Protein 8UGQ (pdb70)

Sequence (2349 aa):
RAGSKADRPSLQIQTLQHAGTTMITVPSGGVCDLINTYARGSDEGNRHTSETLTYKIAIDYHFVADAAACRYSNTGTGVMWLVYDTTPGGQAPTPQTIFAYPDTLKAWPATWKVSRELCHRFVVKRRWLFNMETDGRIGSDIPPSNASWKPCKRNIYFHKFTSGLGVRTQWKNVTDGGVGAIQRGALYMVIAPGNGLTFTAHGQTRLYFKSVGNKRAGSKADRPSLQIQTLQHAGTTMITVPSGGVCDLINTYARGSDEGNRHTSETLTYKIAIDYHFVADAAACRYSNTGTGVMWLVYDTTPGGQAPTPQTIFAYPDTLKAWPATWKVSRELCHRFVVKRRWLFNMETDGRIGSDIPPSNASWKPCKRNIYFHKFTSGLGVRTQWKNVTDGGVGAIQRGALYMVIAPGNGLTFTAHGQTRLYFKSVGNAGSKADRPSLQIQTLQHAGTTMITVPSGGVCDLINTYARGSDEGNRHTSETLTYKIAIDYHFVADAAACRYSNTGTGVMWLVYDTTPGGQAPTPQTIFAYPDTLKAWPATWKVSRELCHRFVVKRRWLFNMETDGRIGSDIPPSNASWKPCKRNIYFHKFTSGLGVRTQWKNVTDGGVGAIQRGALYMVIAPGNGLTFTAHGQTRLYFKSVGNRAGSKADRPSLQIQTLQHAGTTMITVPSGGVCDLINTYARGSDEGNRHTSETLTYKIAIDYHFVADAAACRYSNTGTGVMWLVYDTTPGGQAPTPQTIFAYPDTLKAWPATWKVSRELCHRFVVKRRWLFNMETDGRIGSDIPPSNASWKPCKRNIYFHKFTSGLGVRTQWKNVTDGGVGAIQRGALYMVIAPGNGLTFTAHGQTRLYFKSVGNRAGSKADRPSLQIQTLQHAGTTMITVPSGGVCDLINTYARGSDEGNRHTSETLTYKIAIDYHFVADAAACRYSNTGTGVMWLVYDTTPGGQAPTPQTIFAYPDTLKAWPATWKVSRELCHRFVVKRRWLFNMETDGRIGSDIPPSNASWKPCKRNIYFHKFTSGLGVRTQWKNVTDGGVGAIQRGALYMVIAPGNGLTFTAHGQTRLYFKSVGNRAGSKADRPSLQIQTLQHAGTTMITVPSGGVCDLINTYARGSDEGNRHTSETLTYKIAIDYHFVADAAACRYSNTGTGVMWLVYDTTPGGQAPTPQTIFAYPDTLKAWPATWKVSRELCHRFVVKRRWLFNMETDGRIGSDIPPSNASWKPCKRNIYFHKFTSGLGVRTQWKNVTDGGVGAIQRGALYMVIAPGNGLTFTAHGQTRLYFKSVGNRAGSKADRPSLQIQTLQHAGTTMITVPSGGVCDLINTYARGSDEGNRHTSETLTYKIAIDYHFVADAAACRYSNTGTGVMWLVYDTTPGGQAPTPQTIFAYPDTLKAWPATWKVSRELCHRFVVKRRWLFNMETDGRIGSDIPPSNASWKPCKRNIYFHKFTSGLGVRTQWKNVTDGGVGAIQRGALYMVIAPGNGLTFTAHGQTRLYFKSVGNKADRPSLQIQTLQHAGTTMITVPSGGVCDLINTYARGSDEGNRHTSETLTYKIAIDYHFVADAAACRYSNTGTGVMWLVYDTTPGGQAPTPQTIFAYPDTLKAWPATWKVSRELCHRFVVKRRWLFNMETDGRIGSDIPPSNASWKPCKRNIYFHKFTSGLGVRTQWKNVTDGGVGAIQRGALYMVIAPGNGLTFTAHGQTRLYFKSVGNAGSKADRPSLQIQTLQHAGTTMITVPSGGVCDLINTYARGSDEGNRHTSETLTYKIAIDYHFVADAAACRYSNTGTGVMWLVYDTTPGGQAPTPQTIFAYPDTLKAWPATWKVSRELCHRFVVKRRWLFNMETDGRIGSDIPPSNASWKPCKRNIYFHKFTSGLGVRTQWKNVTDGGVGAIQRGALYMVIAPGNGLTFTAHGQTRLYFKSVGNKRAGSKADRPSLQIQTLQHAGTTMITVPSGGVCDLINTYARGSDEGNRHTSETLTYKIAIDYHFVADAAACRYSNTGTGVMWLVYDTTPGGQAPTPQTIFAYPDTLKAWPATWKVSRELCHRFVVKRRWLFNMETDGRIGSDIPPSNASWKPCKRNIYFHKFTSGLGVRTQWKNVTDGGVGAIQRGALYMVIAPGNGLTFTAHGQTRLYFKSVGNAGSKADRPSLQIQTLQHAGTTMITVPSGGVCDLINTYARGSDEGNRHTSETLTYKIAIDYHFVADAAACRYSNTGTGVMWLVYDTTPGGQAPTPQTIFAYPDTLKAWPATWKVSRELCHRFVVKRRWLFNMETDGRIGSDIPPSNASWKPCKRNIYFHKFTSGLGVRTQWKNVTDGGVGAIQRGALYMVIAPGNGLTFTAHGQTRLYFKSVGN

Organism: Maize streak virus genotype A (isolate Nigeria) (NCBI:txid10823)

Foldseek 3Di:
DPFDPPPPDFFQKAKDFADDPRWDWADQQWDKDFPQFAFDDDDSSHFDDQKKKWFKKKDKKKKAFDPVQLQDWDKWKKKKWKKKFFADDDDDDGPCVQWPDDPVCSQADVPTDGDDVCVVTMDTPDMDMDMATHGSDDPPDDDDPPDDDDHPRNMDIDIDMDRNDMWMWGFADDSGRDRVTTGGITMMMMIHITGVIIIIMGDMMMITMHHDDD/DPAPQPDPPDPFAKAKDFADDPRWDWADQQWDKDFPQFAFDDDDRRHADDQKKKWFKKKDKKKKAFDPVQLQDWDKWKKKKWKKKFFADDDDDDGPCVQWPDPPVCSQADVPTDGDDVCVVTMDTPDMDMDMATHGSDDPPDDDDPPDDDDHPRNMDIDIDMDRHDMWMWGFADDSGRDRVTTGGITMMMMIHITGVIIIIMGDMMMIGMHHDDD/DFAPQDPDFFQKAKDFQDDVRWDWADQQWDKDFDPFAFDDDDSRHAHDFKKKWFKKKDKKKKAFDPVLLQDWDKWKKKKWKKKFFAADPDDDGSCVQWVDDPVCSQAPVVTDGDPVCPPTMDTDDMDMDMATHHNDDDPDDDDPVDDDDHPRNMDMDIDMHGHDIWMWGFAPDSGRDSVRTGGITMMMMIHDHRPTIIIMGDMMMIGMHHDDD/DADDPQDPDHFQKAKDFADDPRWDWADQQWDKDFPQFAFDDDDSRHADDQKKKWFKKKDKKKKAFDPVQLQDWDKWKKKKWKKKFFADDDDDDGPCVQWPDPPVCSQADVPTDGDDVCVVTMDTPDMDMDMATHGSDDPPDDDDPPDDDDHPRNMDIDIDMHRHDMWMWGFADDSGRDRVTTGGITMMMMIHITGVIIIIMGDMMMITMHYDDD/DLQDDPVVHFFQKAKDFADDPRWDWADQQWDKDFPQFAFDDDDSRHADDQKKKWFKKKDKKKKAFDPVQLQDWDKWKKKKWKKKFFADDDDDDGPCVQWPDDPVCSQADVPTDGDDVCVVTMDTPDMDMDMATHGSDDPPDDDDPPDDDDHPRNMDIDIDMDRHDMWMWGFADDSGRDRVTTGGITMMMMIHITGVIIIIMGDMMMITMHYDDD/DPQDDDDPDFWQKAKDFADDPRWDWADQQWDKDFPQFAFDDDDSSHADDQKKKWFKKKDKKKKAFDPVQLQDWDKWKKKKWKKKFFADDDDDDGPCVQWPDDPVCSQADVPTDGDDVCVVTMDTPDMDMDMATHGSDDPPDDDDPPDDDDHPRNMDIDIDMDRNDMWMWGFADDSGRDRVGTGGITMMMMIHITGVIIIIMGDMMMITMHHDDD/DQFDPDDPDFFQKAKDFADDPRWDWADQQWDKDFPQFAFDDDDSSHADDQKKKWFKKKDKKKKAFDPVQLQDWDKWKKKKWKKKFFADDDDDDGPCVQWPDPPVCSQADVPTDGDDVCVVTMDTPDMDMDMATHGSDDPPDDDDPPDDDDHPRNMDIDIDMDRHDMWMWGFADDSGRDRVGTGGITMMMMIHITGVIIIIMGDMMMITMHHDDD/DDDPDFFQKAKDFADDPRWDWADQQWDKDFPQFAFDDDDRSHADDQKKKWFKKKDKKKKAFDPVQLQDWDKWKKKKWKKKFFADDDDDDGPCVQWPDDPVCSQADVPTDGDDVCVVTMDTPDMDMDMATHGSDDPPDDDDPPDDDDHPRNMDIDIDMDRHDMWMWGFADDSGRDRVTTGGITMMMMIHITGVIIIIMGDMMMITMHYDDD/DDDDCVPPFFQKDKDFQADPNWAWADQQWDKDFPQFAFDDDDSSHAPAFKKKWFKKKDKKKKAFDPVQLQDWDKWKKKKWKKKFFFDPLDDCRPCNQWVDPPVCSQADVPTDGDCPVVRGMDTPDMDMDMATHGSDDPPDDDDPPDDDDHPRNMDIDIDMDRHDMWMWGFADDRGRDPNTTGGITMMMMIHITGVIIIIMGDMMMIGMHHDDD/DDDWDPPDPDAFQKAKDFADDPRWDWADQQWDKDFPQFAFDDDDSRHADDQKKKWFKKKDKKKKAFDPVQLQDWDKWKKKKWKKKFFADDDDDDGPCVQWPDDPVCSQADVPTDGDDVVVPGMDTPDMDMDMATHGSDDPPDDDDPPDDDDHPRNMDIDIDMDRHDMWMWGFADDSGRDRVTTGGITMMMMIHITGVIIIIMGDMMMITMHYDDD/DLQDPPPDAFQKAKDFADDPRWDWADQQWDKDFPQFAFDDDDSSHADDQKKKWFKKKDKKKKAFDPVQLQDWDKWKKKKWKKKFFADDDDDDGPCVQWPDDPVCSQADVPTDGDDVCVVTMDTPDMDMDMATHGSDDPPDDDDPPDDDDHPRNMDIDIDMDRNDMWMWGFADDSGRDRVTTGGITMMMMIHITGVIIIIMGDMMMITMHHDDD

Nearest PDB structures (foldseek):
  8ugq-assembly1_B  TM=1.001E+00  e=2.129E-41  Maize streak virus - [Nigeria]
  6f2s-assembly1_I  TM=9.005E-01  e=3.142E-13  Ageratum yellow vein virus
  6f2s-assembly1_H  TM=8.695E-01  e=1.418E-12  Ageratum yellow vein virus
  6ek5-assembly1_H  TM=7.908E-01  e=4.664E-07  African cassava mosaic virus - [West Kenya 844]
  6ek5-assembly1_BP  TM=7.914E-01  e=6.798E-07  African cassava mosaic virus - [West Kenya 844]

Solvent-accessible surface area: 109026 Å² total; per-residue (Å²): 234,78,36,21,148,7,130,214,93,104,35,43,81,35,69,39,114,31,47,51,138,79,84,32,80,2,76,69,17,12,50,31,60,27,7,1,51,0,49,38,28,115,94,135,16,25,2,103,25,38,28,0,42,5,14,41,7,25,4,68,12,78,8,45,13,28,81,83,13,15,196,165,78,65,83,13,54,3,0,3,7,1,0,40,2,36,42,29,39,72,158,78,24,64,6,80,68,0,2,65,20,83,112,106,61,98,37,127,3,37,82,13,163,53,12,192,109,45,39,90,83,8,73,59,71,74,119,33,100,20,82,6,73,10,72,18,112,81,61,105,59,156,58,82,130,141,58,94,117,179,66,61,115,55,71,30,142,12,100,78,116,24,23,59,13,44,11,152,0,43,13,88,98,88,73,81,8,26,55,53,8,8,36,107,1,0,5,7,9,1,12,1,6,8,49,65,6,34,4,25,3,61,22,77,7,110,3,47,0,74,28,60,31,63,220,236,53,56,2,173,7,46,182,90,110,25,39,47,35,65,37,89,30,12,29,138,79,85,33,80,2,76,69,18,13,50,31,59,27,7,1,52,0,49,94,32,113,96,151,17,25,1,109,27,43,28,0,47,4,25,34,7,24,4,25,7,14,7,43,13,27,82,86,12,15,153,102,5,32,19,10,36,2,0,2,7,1,0,42,2,36,42,28,41,73,160,58,27,65,6,81,73,0,4,67,19,60,110,64,5,100,37,48,3,5,2,13,93,40,11,138,114,46,39,93,82,8,74,59,74,75,99,33,76,20,78,6,20,4,17,9,35,82,34,92,51,79,13,54,100,93,35,19,26,72,6,25,109,26,26,34,53,11,91,79,121,23,29,58,13,43,11,153,0,40,13,85,128,86,74,81,9,26,55,52,7,9,34,106,0,0,5,8,8,1,12,1,7,7,30,64,6,34,4,24,3,18,0,27,8,47,2,43,0,66,25,59,39,181,144,48,17,166,59,41,243,88,108,30,31,46,38,74,36,79,31,10,22,136,79,77,33,81,2,71,67,17,14,44,31,60,25,9,1,51,1,48,126,28,110,94,118,20,29,2,78,35,44,27,0,44,4,24,61,6,22,5,26,8,14,8,45,13,27,82,88,12,18,151,104,6,32,23,13,35,2,0,3,6,1,1,38,2,39,74,29,29,70,138,79,21,67,5,80,70,1,4,72,20,54,115,55,3,93,38,50,1,3,2,12,96,40,11,128,142,51,46,172,73,8,70,66,72,77,100,31,72,21,86,7,14,6,17,13,38,83,26,88,46,83,11,51,94,88,32,21,27,69,3,20,88,30,27,30,53,13,91,84,118,22,32,52,7,53,6,148,0,75,14,104,148,85,79,84,9,25,58,47,6,8,99,122,0,0,4,8,9,0,10,1,6,8,29,57,8,37,5,28,4,20,0,25,10,48,4,45,0,67,26,51,42,191,263,25,45,35,141,58,51,240,48,91,26,5,40,36,70,40,86,29,11,26,138,79,84,33,82,2,76,69,17,13,49,30,60,27,6,1,52,0,49,97,33,74,64,67,22,24,2,80,31,48,28,0,37,5,10,56,8,24,4,23,7,14,6,44,13,26,81,86,12,15,144,104,4,34,19,11,37,3,0,3,8,1,0,40,2,36,72,29,32,67,135,78,23,65,7,82,72,0,3,69,18,59,114,66,5,99,38,49,2,4,2,13,92,38,18,130,170,51,45,173,73,10,73,60,73,76,99,34,76,20,85,6,12,5,16,9,35,79,32,90,50,87,14,56,102,91,30,17,23,73,6,24,87,26,27,35,53,11,88,80,114,23,20,59,13,44,10,152,0,70,13,105,127,87,74,81,8,26,53,52,7,8,102,125,0,0,6,8,8,0,11,0,7,7,29,64,6,34,4,24,4,22,0,26,7,46,3,47,0,46,27,60,40,187,259,56,20,66,107,18,106,229,87,99,39,50,46,36,70,37,89,30,12,27,138,78,86,31,82,2,76,70,17,12,48,31,60,26,6,1,52,0,48,36,27,113,94,155,14,25,1,100,26,43,28,0,46,5,24,83,7,24,4,25,7,15,7,44,14,27,81,84,12,16,157,105,6,34,20,11,35,3,0,3,7,1,0,39,2,35,43,29,38,71,155,76,23,64,6,87,67,0,3,66,22,60,116,57,5,100,38,48,3,4,2,14,94,41,11,117,110,45,39,89,82,9,72,59,73,73,99,33,74,21,76,6,19,4,17,9,38,80,31,93,51,90,13,55,102,93,36,18,28,75,6,26,106,27,28,36,54,11,92,78,120,24,39,38,14,43,11,152,1,41,13,82,79,88,75,81,8,26,55,53,6,9,36,103,0,0,6,8,9,1,12,1,6,8,29,64,7,36,4,23,4,22,0,25,7,46,3,47,0,68,26,60,29,78,265,106,43,29,131,13,100,222,63,88,39,6,41,35,69,38,88,30,11,25,137,79,84,33,83,2,76,69,18,13,50,32,60,26,7,1,52,0,48,91,34,75,63,62,22,24,1,82,30,45,30,0,45,5,18,54,6,24,4,24,7,13,7,43,13,27,81,82,13,14,157,100,5,34,21,12,35,3,0,3,7,1,0,40,2,37,73,30,32,67,125,77,22,64,6,86,72,0,3,68,24,61,105,67,6,90,36,49,2,4,2,12,94,40,11,136,151,50,43,172,70,8,72,60,71,74,99,33,74,20,79,6,23,4,16,9,39,80,29,90,50,78,12,56,98,88,36,17,29,74,5,26,111,24,26,34,53,12,89,80,122,23,31,61,14,43,11,152,0,72,13,104,127,88,74,81,10,26,54,52,6,8,102,126,1,0,5,8,8,1,12,0,6,7,30,63,7,34,4,23,4,20,0,27,8,45,3,46,0,60,28,59,38,183,249,101,13,24,166,12,121,211,81,108,37,48,51,36,69,39,89,30,12,29,138,79,85,33,82,1,75,68,17,12,49,31,60,26,8,1,51,0,49,41,28,114,99,138,18,25,2,98,24,32,28,0,46,5,20,65,8,24,5,25,8,15,7,43,13,26,81,82,12,16,147,97,5,32,20,11,35,3,0,3,7,2,0,40,2,36,43,28,38,72,156,78,24,65,6,79,67,1,2,67,20,59,113,60,4,101,36,45,3,3,2,13,93,40,12,135,111,46,39,90,85,8,73,59,72,75,102,32,76,20,77,6,23,5,16,9,33,80,33,93,52,88,14,53,103,96,37,16,25,66,5,25,109,26,28,32,54,11,88,79,122,24,35,52,11,44,10,150,0,40,13,86,102,87,73,80,8,28,53,53,7,9,36,102,0,0,5,8,9,0,11,0,7,8,30,63,6,34,4,23,4,24,0,27,7,48,2,47,0,65,29,60,25,56,168,14,138,234,75,103,36,37,52,36,68,38,85,31,12,26,137,80,86,32,81,2,75,68,18,12,49,30,58,27,7,1,52,0,48,93,32,112,98,148,20,25,1,105,26,45,24,0,46,4,36,81,9,25,5,27,7,15,7,43,14,26,82,84,12,15,151,97,6,34,20,11,36,3,0,3,6,1,0,40,2,36,73,30,40,74,168,70,25,64,6,79,73,0,3,66,19,63,109,68,7,98,37,49,2,4,3,12,95,42,12,136,150,47,42,172,85,8,74,60,72,75,99,33,76,21,82,7,14,5,17,9,36,80,28,88,49,85,11,57,97,85,35,16,29,76,5,23,89,22,24,33,58,11,95,78,121,24,59,63,13,43,10,151,1,70,13,104,125,88,74,81,9,27,55,54,7,9,101,124,0,0,5,8,10,0,10,0,7,8,30,65,7,33,4,24,4,22,0,27,8,50,3,45,0,68,26,53,40,175,116,36,27,128,10,109,233,84,112,37,44,35,37,72,31,74,25,9,14,134,72,84,32,77,2,71,65,20,11,39,34,54,20,8,0,46,1,40,93,30,110,77,131,8,28,1,83,12,45,24,0,39,3,12,30,9,24,5,23,8,14,6,43,13,26,82,84,12,15,148,97,4,32,20,11,37,3,0,3,7,2,0,42,4,28,62,26,62,59,129,90,16,68,8,79,87,5,2,64,19,60,111,59,5,100,38,46,2,4,3,12,99,51,20,135,133,100,68,113,62,56,73,58,74,74,107,33,78,19,77,7,21,5,15,8,32,80,30,91,50,85,12,49,98,83,32,17,23,72,6,25,110,24,27,34,52,11,88,78,133,23,30,42,13,42,11,153,0,68,8,106,141,88,86,81,10,26,63,50,7,5,101,118,0,0,5,7,13,1,14,1,6,7,29,64,6,36,3,22,6,15,0,31,10,47,4,46,0,62,24,58,46,186,204,92,96,15,12,144,16,86,228,96,106,34,45,47,36,69,38,86,29,12,26,138,79,85,32,82,2,75,68,17,13,49,31,60,26,6,1,51,0,47,93,34,114,98,135,16,25,2,102,31,46,28,0,45,4,20,47,8,25,6,24,6,14,6,44,13,28,82,74,12,16,127,85,5,34,20,10,33,3,0,3,7,1,0,41,1,37,75,28,40,73,170,78,22,65,8,80,74,1,4,68,19,69,111,70,6,98,37,48,2,4,2,12,93,43,18,143,156,58,48,168,72,7,73,57,72,75,97,32,74,19,78,7,21,4,15,9,37,80,29,92,51,86,14,55,101,89,32,17,24,76,7,24,110,27,27,34,57,10,92,78,121,25,23,50,11,43,11,153,0,71,13,105,126,88,72,81,9,26,54,52,6,9,102,126,0,0,6,8,8,1,11,0,6,8,31,65,7,34,4,24,5,22,0,27,6,48,3,48,0,72,28,56,41,182,134,58,13,131,23,122,215,64,86,37,12,46,36,70,38,86,30,11,26,137,79,85,32,82,1,75,70,18,12,49,31,59,26,6,1,50,0,48,74,32,72,62,75,18,25,0,85,24,47,32,0,41,5,14,59,8,25,5,24,7,13,6,42,13,28,80,83,12,16,156,104,6,36,20,11,36,3,0,3,6,2,0,42,2,36,73,28,39,73,160,65,27,66,5,81,72,0,3,66,18,60,110,64,5,99,36,48,2,4,2,13,94,42,12,125,151,48,43,171,84,8,73,57,74,75,101,32,76,20,77,6,22,5,15,9,36,83,29,90,49,82,13,56,98,90,35,16,25,75,4,26,108,21,23,32,54,10,92,78,122,24,36,59,12,44,10,150,0,71,13,102,130,88,85,82,9,26,56,52,7,10,102,126,1,0,5,7,9,0,12,1,6,8,30,65,6,35,4,24,4,19,0,26,7,48,3,48,0,62,28,63,38,188

Structure (mmCIF, N/CA/C/O backbone):
data_8UGQ
#
_entry.id   8UGQ
#
_cell.length_a   1.00
_cell.length_b   1.00
_cell.length_c   1.00
_cell.angle_alpha   90.00
_cell.angle_beta   90.00
_cell.angle_gamma   90.00
#
_symmetry.space_group_name_H-M   'P 1'
#
loop_
_entity.id
_entity.type
_entity.pdbx_description
1 polymer 'Capsid protein'
2 polymer "DNA (5'-D(P*CP*GP*AP*AP*CP*CP*CP*CP*A)-3')"
#
loop_
_atom_site.group_PDB
_atom_site.id
_atom_site.type_symbol
_atom_site.label_atom_id
_atom_site.label_alt_id
_atom_site.label_comp_id
_atom_site.label_asym_id
_atom_site.label_entity_id
_atom_site.label_seq_id
_atom_site.pdbx_PDB_ins_code
_atom_site.Cartn_x
_atom_site.Cartn_y
_atom_site.Cartn_z
_atom_site.occupancy
_atom_site.B_iso_or_equiv
_atom_site.auth_seq_id
_atom_site.auth_comp_id
_atom_site.auth_asym_id
_atom_site.auth_atom_id
_atom_site.pdbx_PDB_model_num
ATOM 1 N N . ARG A 1 30 ? 13.210 -18.456 -138.162 1.00 133.42 30 ARG A N 1
ATOM 2 C CA . ARG A 1 30 ? 11.818 -18.020 -138.178 1.00 133.42 30 ARG A CA 1
ATOM 3 C C . ARG A 1 30 ? 10.850 -19.110 -137.722 1.00 133.42 30 ARG A C 1
ATOM 4 O O . ARG A 1 30 ? 11.257 -20.155 -137.217 1.00 133.42 30 ARG A O 1
ATOM 12 N N . ALA A 1 31 ? 9.560 -18.845 -137.927 1.00 128.63 31 ALA A N 1
ATOM 13 C CA . ALA A 1 31 ? 8.473 -19.731 -137.538 1.00 128.63 31 ALA A CA 1
ATOM 14 C C . ALA A 1 31 ? 8.291 -20.807 -138.606 1.00 128.63 31 ALA A C 1
ATOM 15 O O . ALA A 1 31 ? 9.126 -20.960 -139.501 1.00 128.63 31 ALA A O 1
ATOM 17 N N . GLY A 1 32 ? 7.264 -21.633 -138.416 1.00 122.13 32 GLY A N 1
ATOM 18 C CA . GLY A 1 32 ? 6.941 -22.714 -139.330 1.00 122.13 32 GLY A CA 1
ATOM 19 C C . GLY A 1 32 ? 7.773 -23.991 -139.374 1.00 122.13 32 GLY A C 1
ATOM 20 O O . GLY A 1 32 ? 7.235 -25.082 -139.217 1.00 122.13 32 GLY A O 1
ATOM 21 N N . SER A 1 33 ? 9.081 -23.859 -139.569 1.00 115.56 33 SER A N 1
ATOM 22 C CA . SER A 1 33 ? 9.980 -25.012 -139.752 1.00 115.56 33 SER A CA 1
ATOM 23 C C . SER A 1 33 ? 10.197 -26.091 -138.675 1.00 115.56 33 SER A C 1
ATOM 24 O O . SER A 1 33 ? 10.254 -27.273 -139.017 1.00 115.56 33 SER A O 1
ATOM 27 N N . LYS A 1 34 ? 10.361 -25.704 -137.414 1.00 128.24 34 LYS A N 1
ATOM 28 C CA . LYS A 1 34 ? 10.584 -26.669 -136.327 1.00 128.24 34 LYS A CA 1
ATOM 29 C C . LYS A 1 34 ? 11.759 -27.647 -136.554 1.00 128.24 34 LYS A C 1
ATOM 30 O O . LYS A 1 34 ? 11.645 -28.831 -136.256 1.00 128.24 34 LYS A O 1
ATOM 36 N N . ALA A 1 35 ? 12.879 -27.155 -137.073 1.00 127.74 35 ALA A N 1
ATOM 37 C CA . ALA A 1 35 ? 14.052 -27.988 -137.309 1.00 127.74 35 ALA A CA 1
ATOM 38 C C . ALA A 1 35 ? 15.271 -27.118 -137.043 1.00 127.74 35 ALA A C 1
ATOM 39 O O . ALA A 1 35 ? 16.299 -27.249 -137.702 1.00 127.74 35 ALA A O 1
ATOM 41 N N . ASP A 1 36 ? 15.135 -26.235 -136.058 1.00 137.56 36 ASP A N 1
ATOM 42 C CA . ASP A 1 36 ? 16.147 -25.232 -135.698 1.00 137.56 36 ASP A CA 1
ATOM 43 C C . ASP A 1 36 ? 17.553 -25.627 -135.216 1.00 137.56 36 ASP A C 1
ATOM 44 O O . ASP A 1 36 ? 18.529 -24.998 -135.624 1.00 137.56 36 ASP A O 1
ATOM 49 N N . ARG A 1 37 ? 17.652 -26.612 -134.331 1.00 131.93 37 ARG A N 1
ATOM 50 C CA . ARG A 1 37 ? 18.957 -26.981 -133.797 1.00 131.93 37 ARG A CA 1
ATOM 51 C C . ARG A 1 37 ? 19.860 -27.502 -134.906 1.00 131.93 37 ARG A C 1
ATOM 52 O O . ARG A 1 37 ? 20.921 -26.935 -135.157 1.00 131.93 37 ARG A O 1
ATOM 60 N N . PRO A 1 38 ? 19.442 -28.580 -135.582 1.00 120.79 38 PRO A N 1
ATOM 61 C CA . PRO A 1 38 ? 20.243 -29.047 -136.705 1.00 120.79 38 PRO A CA 1
ATOM 62 C C . PRO A 1 38 ? 19.710 -28.439 -137.982 1.00 120.79 38 PRO A C 1
ATOM 63 O O . PRO A 1 38 ? 18.966 -27.464 -137.918 1.00 120.79 38 PRO A O 1
ATOM 67 N N . SER A 1 39 ? 20.074 -28.994 -139.129 1.00 101.48 39 SER A N 1
ATOM 68 C CA . SER A 1 39 ? 19.530 -28.505 -140.385 1.00 101.48 39 SER A CA 1
ATOM 69 C C . SER A 1 39 ? 18.482 -29.478 -140.885 1.00 101.48 39 SER A C 1
ATOM 70 O O . SER A 1 39 ? 18.409 -30.611 -140.417 1.00 101.48 39 SER A O 1
ATOM 73 N N . LEU A 1 40 ? 17.667 -29.044 -141.837 1.00 87.11 40 LEU A N 1
ATOM 74 C CA . LEU A 1 40 ? 16.651 -29.925 -142.385 1.00 87.11 40 LEU A CA 1
ATOM 75 C C . LEU A 1 40 ? 17.192 -30.626 -143.620 1.00 87.11 40 LEU A C 1
ATOM 76 O O . LEU A 1 40 ? 18.070 -30.114 -144.314 1.00 87.11 40 LEU A O 1
ATOM 81 N N . GLN A 1 41 ? 16.663 -31.807 -143.898 1.00 74.10 41 GLN A N 1
ATOM 82 C CA . GLN A 1 41 ? 17.052 -32.479 -145.123 1.00 74.10 41 GLN A CA 1
ATOM 83 C C . GLN A 1 41 ? 16.411 -31.786 -146.313 1.00 74.10 41 GLN A C 1
ATOM 84 O O . GLN A 1 41 ? 15.363 -31.151 -146.194 1.00 74.10 41 GLN A O 1
ATOM 90 N N . ILE A 1 42 ? 17.056 -31.895 -147.468 1.00 74.34 42 ILE A N 1
ATOM 91 C CA . ILE A 1 42 ? 16.644 -31.158 -148.653 1.00 74.34 42 ILE A CA 1
ATOM 92 C C . ILE A 1 42 ? 16.562 -32.110 -149.831 1.00 74.34 42 ILE A C 1
ATOM 93 O O . ILE A 1 42 ? 17.578 -32.664 -150.260 1.00 74.34 42 ILE A O 1
ATOM 98 N N . GLN A 1 43 ? 15.362 -32.277 -150.366 1.00 70.77 43 GLN A N 1
ATOM 99 C CA . GLN A 1 43 ? 15.141 -32.992 -151.610 1.00 70.77 43 GLN A CA 1
ATOM 100 C C . GLN A 1 43 ? 14.865 -31.995 -152.718 1.00 70.77 43 GLN A C 1
ATOM 101 O O . GLN A 1 43 ? 14.152 -31.012 -152.511 1.00 70.77 43 GLN A O 1
ATOM 107 N N . THR A 1 44 ? 15.423 -32.248 -153.893 1.00 68.41 44 THR A N 1
ATOM 108 C CA . THR A 1 44 ? 15.255 -31.354 -155.022 1.00 68.41 44 THR A CA 1
ATOM 109 C C . THR A 1 44 ? 14.635 -32.090 -156.199 1.00 68.41 44 THR A C 1
ATOM 110 O O . THR A 1 44 ? 14.720 -33.313 -156.315 1.00 68.41 44 THR A O 1
ATOM 114 N N . LEU A 1 45 ? 14.006 -31.324 -157.077 1.00 60.07 45 LEU A N 1
ATOM 115 C CA . LEU A 1 45 ? 13.429 -31.849 -158.302 1.00 60.07 45 LEU A CA 1
ATOM 116 C C . LEU A 1 45 ? 13.889 -30.993 -159.464 1.00 60.07 45 LEU A C 1
ATOM 117 O O . LEU A 1 45 ? 13.883 -29.764 -159.379 1.00 60.07 45 LEU A O 1
ATOM 122 N N . GLN A 1 46 ? 14.280 -31.642 -160.548 1.00 59.53 46 GLN A N 1
ATOM 123 C CA . GLN A 1 46 ? 14.891 -30.962 -161.680 1.00 59.53 46 GLN A CA 1
ATOM 124 C C . GLN A 1 46 ? 14.016 -31.190 -162.901 1.00 59.53 46 GLN A C 1
ATOM 125 O O . GLN A 1 46 ? 13.886 -32.324 -163.372 1.00 59.53 46 GLN A O 1
ATOM 131 N N . HIS A 1 47 ? 13.412 -30.126 -163.411 1.00 55.07 47 HIS A N 1
ATOM 132 C CA . HIS A 1 47 ? 12.625 -30.190 -164.634 1.00 55.07 47 HIS A CA 1
ATOM 133 C C . HIS A 1 47 ? 13.273 -29.263 -165.646 1.00 55.07 47 HIS A C 1
ATOM 134 O O . HIS A 1 47 ? 13.203 -28.040 -165.501 1.00 55.07 47 HIS A O 1
ATOM 141 N N . ALA A 1 48 ? 13.871 -29.843 -166.680 1.00 67.98 48 ALA A N 1
ATOM 142 C CA . ALA A 1 48 ? 14.589 -29.086 -167.693 1.00 67.98 48 ALA A CA 1
ATOM 143 C C . ALA A 1 48 ? 15.098 -30.063 -168.737 1.00 67.98 48 ALA A C 1
ATOM 144 O O . ALA A 1 48 ? 15.140 -31.275 -168.509 1.00 67.98 48 ALA A O 1
ATOM 146 N N . GLY A 1 49 ? 15.491 -29.521 -169.878 1.00 70.66 49 GLY A N 1
ATOM 147 C CA . GLY A 1 49 ? 16.025 -30.359 -170.935 1.00 70.66 49 GLY A CA 1
ATOM 148 C C . GLY A 1 49 ? 14.971 -31.322 -171.433 1.00 70.66 49 GLY A C 1
ATOM 149 O O . GLY A 1 49 ? 13.832 -30.940 -171.714 1.00 70.66 49 GLY A O 1
ATOM 150 N N . THR A 1 50 ? 15.341 -32.600 -171.531 1.00 74.91 50 THR A N 1
ATOM 151 C CA . THR A 1 50 ? 14.416 -33.590 -172.066 1.00 74.91 50 THR A CA 1
ATOM 152 C C . THR A 1 50 ? 13.197 -33.760 -171.174 1.00 74.91 50 THR A C 1
ATOM 153 O O . THR A 1 50 ? 12.125 -34.136 -171.657 1.00 74.91 50 THR A O 1
ATOM 157 N N . THR A 1 51 ? 13.332 -33.488 -169.882 1.00 71.12 51 THR A N 1
ATOM 158 C CA . THR A 1 51 ? 12.206 -33.547 -168.961 1.00 71.12 51 THR A CA 1
ATOM 159 C C . THR A 1 51 ? 11.770 -32.118 -168.685 1.00 71.12 51 THR A C 1
ATOM 160 O O . THR A 1 51 ? 12.427 -31.387 -167.940 1.00 71.12 51 THR A O 1
ATOM 164 N N . MET A 1 52 ? 10.645 -31.734 -169.267 1.00 64.15 52 MET A N 1
ATOM 165 C CA . MET A 1 52 ? 10.039 -30.441 -169.011 1.00 64.15 52 MET A CA 1
ATOM 166 C C . MET A 1 52 ? 8.546 -30.663 -168.889 1.00 64.15 52 MET A C 1
ATOM 167 O O . MET A 1 52 ? 7.978 -31.490 -169.608 1.00 64.15 52 MET A O 1
ATOM 172 N N . ILE A 1 53 ? 7.916 -29.955 -167.962 1.00 55.39 53 ILE A N 1
ATOM 173 C CA . ILE A 1 53 ? 6.481 -30.096 -167.806 1.00 55.39 53 ILE A CA 1
ATOM 174 C C . ILE A 1 53 ? 5.805 -29.458 -169.005 1.00 55.39 53 ILE A C 1
ATOM 175 O O . ILE A 1 53 ? 6.036 -28.285 -169.315 1.00 55.39 53 ILE A O 1
ATOM 180 N N . THR A 1 54 ? 4.980 -30.230 -169.698 1.00 55.33 54 THR A N 1
ATOM 181 C CA . THR A 1 54 ? 4.165 -29.717 -170.786 1.00 55.33 54 THR A CA 1
ATOM 182 C C . THR A 1 54 ? 2.701 -29.890 -170.418 1.00 55.33 54 THR A C 1
ATOM 183 O O . THR A 1 54 ? 2.290 -30.964 -169.970 1.00 55.33 54 THR A O 1
ATOM 187 N N . VAL A 1 55 ? 1.925 -28.828 -170.574 1.00 53.90 55 VAL A N 1
ATOM 188 C CA . VAL A 1 55 ? 0.551 -28.830 -170.085 1.00 53.90 55 VAL A CA 1
ATOM 189 C C . VAL A 1 55 ? -0.385 -28.838 -171.290 1.00 53.90 55 VAL A C 1
ATOM 190 O O . VAL A 1 55 ? -0.505 -27.831 -172.000 1.00 53.90 55 VAL A O 1
ATOM 194 N N . PRO A 1 56 ? -1.039 -29.952 -171.577 1.00 49.00 56 PRO A N 1
ATOM 195 C CA . PRO A 1 56 ? -2.138 -29.940 -172.538 1.00 49.00 56 PRO A CA 1
ATOM 196 C C . PRO A 1 56 ? -3.380 -29.341 -171.906 1.00 49.00 56 PRO A C 1
ATOM 197 O O . PRO A 1 56 ? -3.487 -29.207 -170.688 1.00 49.00 56 PRO A O 1
ATOM 201 N N . SER A 1 57 ? -4.322 -28.970 -172.764 1.00 50.42 57 SER A N 1
ATOM 202 C CA . SER A 1 57 ? -5.598 -28.468 -172.279 1.00 50.42 57 SER A CA 1
ATOM 203 C C . SER A 1 57 ? -6.261 -29.502 -171.384 1.00 50.42 57 SER A C 1
ATOM 204 O O . SER A 1 57 ? -6.373 -30.675 -171.747 1.00 50.42 57 SER A O 1
ATOM 207 N N . GLY A 1 58 ? -6.698 -29.067 -170.210 1.00 52.38 58 GLY A N 1
ATOM 208 C CA . GLY A 1 58 ? -7.325 -29.945 -169.247 1.00 52.38 58 GLY A CA 1
ATOM 209 C C . GLY A 1 58 ? -6.472 -30.285 -168.049 1.00 52.38 58 GLY A C 1
ATOM 210 O O . GLY A 1 58 ? -6.925 -31.045 -167.187 1.00 52.38 58 GLY A O 1
ATOM 211 N N . GLY A 1 59 ? -5.257 -29.759 -167.962 1.00 53.34 59 GLY A N 1
ATOM 212 C CA . GLY A 1 59 ? -4.458 -29.916 -166.766 1.00 53.34 59 GLY A CA 1
ATOM 213 C C . GLY A 1 59 ? -3.619 -31.177 -166.753 1.00 53.34 59 GLY A C 1
ATOM 214 O O . GLY A 1 59 ? -3.731 -32.058 -167.603 1.00 53.34 59 GLY A O 1
ATOM 215 N N . VAL A 1 60 ? -2.748 -31.252 -165.752 1.00 53.51 60 VAL A N 1
ATOM 216 C CA . VAL A 1 60 ? -1.874 -32.404 -165.575 1.00 53.51 60 VAL A CA 1
ATOM 217 C C . VAL A 1 60 ? -1.599 -32.579 -164.090 1.00 53.51 60 VAL A C 1
ATOM 218 O O . VAL A 1 60 ? -1.494 -31.603 -163.344 1.00 53.51 60 VAL A O 1
ATOM 222 N N . CYS A 1 61 ? -1.494 -33.830 -163.664 1.00 63.44 61 CYS A N 1
ATOM 223 C CA . CYS A 1 61 ? -1.278 -34.181 -162.272 1.00 63.44 61 CYS A CA 1
ATOM 224 C C . CYS A 1 61 ? 0.124 -34.735 -162.082 1.00 63.44 61 CYS A C 1
ATOM 225 O O . CYS A 1 61 ? 0.682 -35.373 -162.978 1.00 63.44 61 CYS A O 1
ATOM 228 N N . ASP A 1 62 ? 0.689 -34.491 -160.905 1.00 68.94 62 ASP A N 1
ATOM 229 C CA . ASP A 1 62 ? 2.010 -35.014 -160.599 1.00 68.94 62 ASP A CA 1
ATOM 230 C C . ASP A 1 62 ? 2.181 -35.064 -159.090 1.00 68.94 62 ASP A C 1
ATOM 231 O O . ASP A 1 62 ? 1.480 -34.378 -158.346 1.00 68.94 62 ASP A O 1
ATOM 236 N N . LEU A 1 63 ? 3.129 -35.884 -158.651 1.00 70.23 63 LEU A N 1
ATOM 237 C CA . LEU A 1 63 ? 3.409 -36.079 -157.235 1.00 70.23 63 LEU A CA 1
ATOM 238 C C . LEU A 1 63 ? 4.824 -35.613 -156.947 1.00 70.23 63 LEU A C 1
ATOM 239 O O . LEU A 1 63 ? 5.782 -36.151 -157.507 1.00 70.23 63 LEU A O 1
ATOM 244 N N . ILE A 1 64 ? 4.952 -34.621 -156.067 1.00 72.71 64 ILE A N 1
ATOM 245 C CA . ILE A 1 64 ? 6.241 -34.019 -155.767 1.00 72.71 64 ILE A CA 1
ATOM 246 C C . ILE A 1 64 ? 6.881 -34.587 -154.518 1.00 72.71 64 ILE A C 1
ATOM 247 O O . ILE A 1 64 ? 7.959 -34.131 -154.128 1.00 72.71 64 ILE A O 1
ATOM 252 N N . ASN A 1 65 ? 6.251 -35.552 -153.867 1.00 77.63 65 ASN A N 1
ATOM 253 C CA . ASN A 1 65 ? 6.643 -35.951 -152.527 1.00 77.63 65 ASN A CA 1
ATOM 254 C C . ASN A 1 65 ? 7.584 -37.152 -152.503 1.00 77.63 65 ASN A C 1
ATOM 255 O O . ASN A 1 65 ? 7.903 -37.648 -151.421 1.00 77.63 65 ASN A O 1
ATOM 260 N N . THR A 1 66 ? 8.032 -37.628 -153.663 1.00 83.97 66 THR A N 1
ATOM 261 C CA . THR A 1 66 ? 8.801 -38.867 -153.730 1.00 83.97 66 THR A CA 1
ATOM 262 C C . THR A 1 66 ? 10.053 -38.807 -152.866 1.00 83.97 66 THR A C 1
ATOM 263 O O . THR A 1 66 ? 10.866 -37.891 -152.995 1.00 83.97 66 THR A O 1
ATOM 267 N N . TYR A 1 67 ? 10.215 -39.808 -152.004 1.00 94.71 67 TYR A N 1
ATOM 268 C CA . TYR A 1 67 ? 11.410 -39.975 -151.187 1.00 94.71 67 TYR A CA 1
ATOM 269 C C . TYR A 1 67 ? 11.859 -41.423 -151.282 1.00 94.71 67 TYR A C 1
ATOM 270 O O . TYR A 1 67 ? 11.135 -42.324 -150.850 1.00 94.71 67 TYR A O 1
ATOM 279 N N . ALA A 1 68 ? 13.045 -41.652 -151.826 1.00 105.30 68 ALA A N 1
ATOM 280 C CA . ALA A 1 68 ? 13.608 -42.989 -151.754 1.00 105.30 68 ALA A CA 1
ATOM 281 C C . ALA A 1 68 ? 14.100 -43.267 -150.340 1.00 105.30 68 ALA A C 1
ATOM 282 O O . ALA A 1 68 ? 14.333 -42.353 -149.547 1.00 105.30 68 ALA A O 1
ATOM 284 N N . ARG A 1 69 ? 14.242 -44.545 -150.021 1.00 111.28 69 ARG A N 1
ATOM 285 C CA . ARG A 1 69 ? 14.824 -44.948 -148.753 1.00 111.28 69 ARG A CA 1
ATOM 286 C C . ARG A 1 69 ? 16.255 -45.397 -148.975 1.00 111.28 69 ARG A C 1
ATOM 287 O O . ARG A 1 69 ? 16.551 -46.090 -149.951 1.00 111.28 69 ARG A O 1
ATOM 295 N N . GLY A 1 70 ? 17.139 -45.000 -148.075 1.00 119.74 70 GLY A N 1
ATOM 296 C CA . GLY A 1 70 ? 18.513 -45.433 -148.192 1.00 119.74 70 GLY A CA 1
ATOM 297 C C . GLY A 1 70 ? 19.432 -44.586 -147.339 1.00 119.74 70 GLY A C 1
ATOM 298 O O . GLY A 1 70 ? 19.002 -43.888 -146.418 1.00 119.74 70 GLY A O 1
ATOM 299 N N . SER A 1 71 ? 20.716 -44.681 -147.662 1.00 128.95 71 SER A N 1
ATOM 300 C CA . SER A 1 71 ? 21.761 -43.998 -146.919 1.00 128.95 71 SER A CA 1
ATOM 301 C C . SER A 1 71 ? 21.917 -42.541 -147.320 1.00 128.95 71 SER A C 1
ATOM 302 O O . SER A 1 71 ? 22.326 -41.721 -146.493 1.00 128.95 71 SER A O 1
ATOM 305 N N . ASP A 1 72 ? 21.597 -42.199 -148.563 1.00 129.49 72 ASP A N 1
ATOM 306 C CA . ASP A 1 72 ? 21.940 -40.890 -149.098 1.00 129.49 72 ASP A CA 1
ATOM 307 C C . ASP A 1 72 ? 21.201 -39.785 -148.357 1.00 129.49 72 ASP A C 1
ATOM 308 O O . ASP A 1 72 ? 20.171 -40.017 -147.721 1.00 129.49 72 ASP A O 1
ATOM 313 N N . GLU A 1 73 ? 21.717 -38.563 -148.370 1.00 124.56 73 GLU A N 1
ATOM 314 C CA . GLU A 1 73 ? 21.006 -37.580 -147.560 1.00 124.56 73 GLU A CA 1
ATOM 315 C C . GLU A 1 73 ? 19.662 -37.220 -148.178 1.00 124.56 73 GLU A C 1
ATOM 316 O O . GLU A 1 73 ? 18.707 -36.937 -147.445 1.00 124.56 73 GLU A O 1
ATOM 322 N N . GLY A 1 74 ? 19.535 -37.246 -149.515 1.00 120.75 74 GLY A N 1
ATOM 323 C CA . GLY A 1 74 ? 18.234 -36.902 -150.052 1.00 120.75 74 GLY A CA 1
ATOM 324 C C . GLY A 1 74 ? 17.196 -37.970 -149.790 1.00 120.75 74 GLY A C 1
ATOM 325 O O . GLY A 1 74 ? 16.005 -37.754 -150.015 1.00 120.75 74 GLY A O 1
ATOM 326 N N . ASN A 1 75 ? 17.630 -39.129 -149.314 1.00 114.96 75 ASN A N 1
ATOM 327 C CA . ASN A 1 75 ? 16.705 -40.207 -149.034 1.00 114.96 75 ASN A CA 1
ATOM 328 C C . ASN A 1 75 ? 16.085 -40.016 -147.659 1.00 114.96 75 ASN A C 1
ATOM 329 O O . ASN A 1 75 ? 16.404 -39.077 -146.930 1.00 114.96 75 ASN A O 1
ATOM 334 N N . ARG A 1 76 ? 15.191 -40.923 -147.303 1.00 102.29 76 ARG A N 1
ATOM 335 C CA . ARG A 1 76 ? 14.602 -40.919 -145.980 1.00 102.29 76 ARG A CA 1
ATOM 336 C C . ARG A 1 76 ? 15.225 -42.022 -145.135 1.00 102.29 76 ARG A C 1
ATOM 337 O O . ARG A 1 76 ? 16.053 -42.805 -145.601 1.00 102.29 76 ARG A O 1
ATOM 345 N N . HIS A 1 77 ? 14.817 -42.083 -143.871 1.00 95.76 77 HIS A N 1
ATOM 346 C CA . HIS A 1 77 ? 15.368 -43.061 -142.939 1.00 95.76 77 HIS A CA 1
ATOM 347 C C . HIS A 1 77 ? 14.263 -43.940 -142.372 1.00 95.76 77 HIS A C 1
ATOM 348 O O . HIS A 1 77 ? 14.216 -45.134 -142.670 1.00 95.76 77 HIS A O 1
ATOM 355 N N . THR A 1 78 ? 13.372 -43.384 -141.567 1.00 95.06 78 THR A N 1
ATOM 356 C CA . THR A 1 78 ? 12.278 -44.151 -140.997 1.00 95.06 78 THR A CA 1
ATOM 357 C C . THR A 1 78 ? 11.142 -44.237 -142.008 1.00 95.06 78 THR A C 1
ATOM 358 O O . THR A 1 78 ? 11.299 -43.926 -143.190 1.00 95.06 78 THR A O 1
ATOM 362 N N . SER A 1 79 ? 9.981 -44.687 -141.553 1.00 93.70 79 SER A N 1
ATOM 363 C CA . SER A 1 79 ? 8.807 -44.794 -142.399 1.00 93.70 79 SER A CA 1
ATOM 364 C C . SER A 1 79 ? 7.871 -43.601 -142.283 1.00 93.70 79 SER A C 1
ATOM 365 O O . SER A 1 79 ? 6.812 -43.605 -142.915 1.00 93.70 79 SER A O 1
ATOM 368 N N . GLU A 1 80 ? 8.220 -42.589 -141.493 1.00 90.78 80 GLU A N 1
ATOM 369 C CA . GLU A 1 80 ? 7.346 -41.446 -141.272 1.00 90.78 80 GLU A CA 1
ATOM 370 C C . GLU A 1 80 ? 8.128 -40.153 -141.433 1.00 90.78 80 GLU A C 1
ATOM 371 O O . GLU A 1 80 ? 9.219 -40.014 -140.874 1.00 90.78 80 GLU A O 1
ATOM 377 N N . THR A 1 81 ? 7.564 -39.207 -142.180 1.00 82.94 81 THR A N 1
ATOM 378 C CA . THR A 1 81 ? 8.225 -37.948 -142.484 1.00 82.94 81 THR A CA 1
ATOM 379 C C . THR A 1 81 ? 7.274 -36.785 -142.252 1.00 82.94 81 THR A C 1
ATOM 380 O O . THR A 1 81 ? 6.057 -36.955 -142.185 1.00 82.94 81 THR A O 1
ATOM 384 N N . LEU A 1 82 ? 7.848 -35.590 -142.144 1.00 76.29 82 LEU A N 1
ATOM 385 C CA . LEU A 1 82 ? 7.086 -34.357 -142.002 1.00 76.29 82 LEU A CA 1
ATOM 386 C C . LEU A 1 82 ? 7.700 -33.301 -142.901 1.00 76.29 82 LEU A C 1
ATOM 387 O O . LEU A 1 82 ? 8.878 -32.971 -142.747 1.00 76.29 82 LEU A O 1
ATOM 392 N N . THR A 1 83 ? 6.909 -32.753 -143.812 1.00 70.59 83 THR A N 1
ATOM 393 C CA . THR A 1 83 ? 7.380 -31.679 -144.670 1.00 70.59 83 THR A CA 1
ATOM 394 C C . THR A 1 83 ? 6.949 -30.346 -144.088 1.00 70.59 83 THR A C 1
ATOM 395 O O . THR A 1 83 ? 5.858 -30.224 -143.531 1.00 70.59 83 THR A O 1
ATOM 399 N N . TYR A 1 84 ? 7.811 -29.344 -144.218 1.00 65.23 84 TYR A N 1
ATOM 400 C CA . TYR A 1 84 ? 7.544 -28.038 -143.632 1.00 65.23 84 TYR A CA 1
ATOM 401 C C . TYR A 1 84 ? 7.486 -26.938 -144.678 1.00 65.23 84 TYR A C 1
ATOM 402 O O . TYR A 1 84 ? 6.421 -26.355 -144.893 1.00 65.23 84 TYR A O 1
ATOM 411 N N . LYS A 1 85 ? 8.594 -26.635 -145.335 1.00 55.58 85 LYS A N 1
ATOM 412 C CA . LYS A 1 85 ? 8.665 -25.536 -146.278 1.00 55.58 85 LYS A CA 1
ATOM 413 C C . LYS A 1 85 ? 8.792 -26.065 -147.695 1.00 55.58 85 LYS A C 1
ATOM 414 O O . LYS A 1 85 ? 9.301 -27.161 -147.927 1.00 55.58 85 LYS A O 1
ATOM 420 N N . ILE A 1 86 ? 8.316 -25.271 -148.644 1.00 43.59 86 ILE A N 1
ATOM 421 C CA . ILE A 1 86 ? 8.403 -25.616 -150.054 1.00 43.59 86 ILE A CA 1
ATOM 422 C C . ILE A 1 86 ? 8.659 -24.351 -150.855 1.00 43.59 86 ILE A C 1
ATOM 423 O O . ILE A 1 86 ? 8.055 -23.307 -150.600 1.00 43.59 86 ILE A O 1
ATOM 428 N N . ALA A 1 87 ? 9.563 -24.447 -151.824 1.00 37.02 87 ALA A N 1
ATOM 429 C CA . ALA A 1 87 ? 9.942 -23.325 -152.667 1.00 37.02 87 ALA A CA 1
ATOM 430 C C . ALA A 1 87 ? 9.818 -23.720 -154.127 1.00 37.02 87 ALA A C 1
ATOM 431 O O . ALA A 1 87 ? 10.105 -24.860 -154.492 1.00 37.02 87 ALA A O 1
ATOM 433 N N . ILE A 1 88 ? 9.411 -22.773 -154.963 1.00 29.85 88 ILE A N 1
ATOM 434 C CA . ILE A 1 88 ? 9.046 -23.055 -156.344 1.00 29.85 88 ILE A CA 1
ATOM 435 C C . ILE A 1 88 ? 9.610 -21.965 -157.237 1.00 29.85 88 ILE A C 1
ATOM 436 O O . ILE A 1 88 ? 9.386 -20.781 -156.980 1.00 29.85 88 ILE A O 1
ATOM 441 N N . ASP A 1 89 ? 10.313 -22.357 -158.299 1.00 38.64 89 ASP A N 1
ATOM 442 C CA . ASP A 1 89 ? 10.848 -21.422 -159.284 1.00 38.64 89 ASP A CA 1
ATOM 443 C C . ASP A 1 89 ? 10.645 -21.991 -160.676 1.00 38.64 89 ASP A C 1
ATOM 444 O O . ASP A 1 89 ? 11.041 -23.128 -160.937 1.00 38.64 89 ASP A O 1
ATOM 449 N N . TYR A 1 90 ? 10.067 -21.204 -161.575 1.00 37.10 90 TYR A N 1
ATOM 450 C CA . TYR A 1 90 ? 9.814 -21.696 -162.917 1.00 37.10 90 TYR A CA 1
ATOM 451 C C . TYR A 1 90 ? 9.815 -20.562 -163.920 1.00 37.10 90 TYR A C 1
ATOM 452 O O . TYR A 1 90 ? 9.703 -19.390 -163.570 1.00 37.10 90 TYR A O 1
ATOM 461 N N . HIS A 1 91 ? 9.931 -20.947 -165.184 1.00 39.53 91 HIS A N 1
ATOM 462 C CA . HIS A 1 91 ? 9.868 -20.043 -166.324 1.00 39.53 91 HIS A CA 1
ATOM 463 C C . HIS A 1 91 ? 8.816 -20.589 -167.273 1.00 39.53 91 HIS A C 1
ATOM 464 O O . HIS A 1 91 ? 9.005 -21.657 -167.857 1.00 39.53 91 HIS A O 1
ATOM 471 N N . PHE A 1 92 ? 7.717 -19.872 -167.433 1.00 35.74 92 PHE A N 1
ATOM 472 C CA . PHE A 1 92 ? 6.670 -20.308 -168.340 1.00 35.74 92 PHE A CA 1
ATOM 473 C C . PHE A 1 92 ? 6.840 -19.628 -169.686 1.00 35.74 92 PHE A C 1
ATOM 474 O O . PHE A 1 92 ? 7.224 -18.462 -169.767 1.00 35.74 92 PHE A O 1
ATOM 482 N N . VAL A 1 93 ? 6.559 -20.368 -170.750 1.00 35.37 93 VAL A N 1
ATOM 483 C CA . VAL A 1 93 ? 6.647 -19.816 -172.093 1.00 35.37 93 VAL A CA 1
ATOM 484 C C . VAL A 1 93 ? 5.567 -20.451 -172.948 1.00 35.37 93 VAL A C 1
ATOM 485 O O . VAL A 1 93 ? 5.284 -21.645 -172.831 1.00 35.37 93 VAL A O 1
ATOM 489 N N . ALA A 1 94 ? 4.959 -19.642 -173.805 1.00 38.57 94 ALA A N 1
ATOM 490 C CA . ALA A 1 94 ? 3.866 -20.111 -174.634 1.00 38.57 94 ALA A CA 1
ATOM 491 C C . ALA A 1 94 ? 4.365 -21.108 -175.671 1.00 38.57 94 ALA A C 1
ATOM 492 O O . ALA A 1 94 ? 5.553 -21.178 -175.987 1.00 38.57 94 ALA A O 1
ATOM 494 N N . ASP A 1 95 ? 3.432 -21.891 -176.198 1.00 49.59 95 ASP A N 1
ATOM 495 C CA . ASP A 1 95 ? 3.728 -22.914 -177.188 1.00 49.59 95 ASP A CA 1
ATOM 496 C C . ASP A 1 95 ? 3.516 -22.370 -178.590 1.00 49.59 95 ASP A C 1
ATOM 497 O O . ASP A 1 95 ? 2.592 -21.589 -178.833 1.00 49.59 95 ASP A O 1
ATOM 502 N N . ALA A 1 96 ? 4.375 -22.803 -179.515 1.00 51.14 96 ALA A N 1
ATOM 503 C CA . ALA A 1 96 ? 4.290 -22.330 -180.892 1.00 51.14 96 ALA A CA 1
ATOM 504 C C . ALA A 1 96 ? 2.918 -22.602 -181.492 1.00 51.14 96 ALA A C 1
ATOM 505 O O . ALA A 1 96 ? 2.438 -21.836 -182.335 1.00 51.14 96 ALA A O 1
ATOM 507 N N . ALA A 1 97 ? 2.271 -23.688 -181.071 1.00 51.27 97 ALA A N 1
ATOM 508 C CA . ALA A 1 97 ? 0.931 -23.980 -181.563 1.00 51.27 97 ALA A CA 1
ATOM 509 C C . ALA A 1 97 ? -0.052 -22.896 -181.147 1.00 51.27 97 ALA A C 1
ATOM 510 O O . ALA A 1 97 ? -0.865 -22.434 -181.954 1.00 51.27 97 ALA A O 1
ATOM 512 N N . ALA A 1 98 ? 0.014 -22.470 -179.885 1.00 56.45 98 ALA A N 1
ATOM 513 C CA . ALA A 1 98 ? -0.910 -21.452 -179.404 1.00 56.45 98 ALA A CA 1
ATOM 514 C C . ALA A 1 98 ? -0.488 -20.054 -179.824 1.00 56.45 98 ALA A C 1
ATOM 515 O O . ALA A 1 98 ? -1.304 -19.129 -179.776 1.00 56.45 98 ALA A O 1
ATOM 517 N N . CYS A 1 99 ? 0.765 -19.875 -180.239 1.00 54.01 99 CYS A N 1
ATOM 518 C CA . CYS A 1 99 ? 1.198 -18.565 -180.703 1.00 54.01 99 CYS A CA 1
ATOM 519 C C . CYS A 1 99 ? 0.515 -18.155 -181.998 1.00 54.01 99 CYS A C 1
ATOM 520 O O . CYS A 1 99 ? 0.672 -17.010 -182.431 1.00 54.01 99 CYS A O 1
ATOM 523 N N . ARG A 1 100 ? -0.242 -19.061 -182.620 1.00 54.09 100 ARG A N 1
ATOM 524 C CA . ARG A 1 100 ? -0.950 -18.733 -183.853 1.00 54.09 100 ARG A CA 1
ATOM 525 C C . ARG A 1 100 ? -2.067 -17.726 -183.599 1.00 54.09 100 ARG A C 1
ATOM 526 O O . ARG A 1 100 ? -2.171 -16.708 -184.290 1.00 54.09 100 ARG A O 1
ATOM 534 N N . TYR A 1 101 ? -2.936 -18.021 -182.635 1.00 53.83 101 TYR A N 1
ATOM 535 C CA . TYR A 1 101 ? -4.019 -17.138 -182.234 1.00 53.83 101 TYR A CA 1
ATOM 536 C C . TYR A 1 101 ? -3.497 -16.042 -181.317 1.00 53.83 101 TYR A C 1
ATOM 537 O O . TYR A 1 101 ? -2.433 -16.165 -180.708 1.00 53.83 101 TYR A O 1
ATOM 546 N N . SER A 1 102 ? -4.249 -14.950 -181.225 1.00 40.38 102 SER A N 1
ATOM 547 C CA . SER A 1 102 ? -3.959 -13.889 -180.268 1.00 40.38 102 SER A CA 1
ATOM 548 C C . SER A 1 102 ? -5.118 -13.797 -179.288 1.00 40.38 102 SER A C 1
ATOM 549 O O . SER A 1 102 ? -6.200 -13.328 -179.646 1.00 40.38 102 SER A O 1
ATOM 552 N N . ASN A 1 103 ? -4.890 -14.229 -178.052 1.00 36.91 103 ASN A N 1
ATOM 553 C CA . ASN A 1 103 ? -5.887 -14.074 -177.005 1.00 36.91 103 ASN A CA 1
ATOM 554 C C . ASN A 1 103 ? -5.207 -14.187 -175.653 1.00 36.91 103 ASN A C 1
ATOM 555 O O . ASN A 1 103 ? -4.105 -14.723 -175.535 1.00 36.91 103 ASN A O 1
ATOM 560 N N . THR A 1 104 ? -5.886 -13.683 -174.633 1.00 36.78 104 THR A N 1
ATOM 561 C CA . THR A 1 104 ? -5.381 -13.725 -173.273 1.00 36.78 104 THR A CA 1
ATOM 562 C C . THR A 1 104 ? -5.889 -14.980 -172.573 1.00 36.78 104 THR A C 1
ATOM 563 O O . THR A 1 104 ? -6.477 -15.867 -173.191 1.00 36.78 104 THR A O 1
ATOM 567 N N . GLY A 1 105 ? -5.665 -15.060 -171.269 1.00 37.90 105 GLY A N 1
ATOM 568 C CA . GLY A 1 105 ? -6.134 -16.198 -170.502 1.00 37.90 105 GLY A CA 1
ATOM 569 C C . GLY A 1 105 ? -5.614 -16.116 -169.088 1.00 37.90 105 GLY A C 1
ATOM 570 O O . GLY A 1 105 ? -4.849 -15.217 -168.733 1.00 37.90 105 GLY A O 1
ATOM 571 N N . THR A 1 106 ? -6.048 -17.070 -168.274 1.00 34.39 106 THR A N 1
ATOM 572 C CA . THR A 1 106 ? -5.624 -17.126 -166.884 1.00 34.39 106 THR A CA 1
ATOM 573 C C . THR A 1 106 ? -5.426 -18.572 -166.460 1.00 34.39 106 THR A C 1
ATOM 574 O O . THR A 1 106 ? -6.276 -19.423 -166.728 1.00 34.39 106 THR A O 1
ATOM 578 N N . GLY A 1 107 ? -4.287 -18.852 -165.830 1.00 30.00 107 GLY A N 1
ATOM 579 C CA . GLY A 1 107 ? -3.971 -20.173 -165.341 1.00 30.00 107 GLY A CA 1
ATOM 580 C C . GLY A 1 107 ? -4.099 -20.256 -163.830 1.00 30.00 107 GLY A C 1
ATOM 581 O O . GLY A 1 107 ? -4.248 -19.257 -163.135 1.00 30.00 107 GLY A O 1
ATOM 582 N N . VAL A 1 108 ? -4.027 -21.482 -163.328 1.00 24.14 108 VAL A N 1
ATOM 583 C CA . VAL A 1 108 ? -4.142 -21.748 -161.901 1.00 24.14 108 VAL A CA 1
ATOM 584 C C . VAL A 1 108 ? -3.166 -22.852 -161.535 1.00 24.14 108 VAL A C 1
ATOM 585 O O . VAL A 1 108 ? -2.933 -23.769 -162.326 1.00 24.14 108 VAL A O 1
ATOM 589 N N . MET A 1 109 ? -2.590 -22.765 -160.341 1.00 32.36 109 MET A N 1
ATOM 590 C CA . MET A 1 109 ? -1.773 -23.841 -159.794 1.00 32.36 109 MET A CA 1
ATOM 591 C C . MET A 1 109 ? -2.273 -24.188 -158.403 1.00 32.36 109 MET A C 1
ATOM 592 O O . MET A 1 109 ? -2.091 -23.409 -157.465 1.00 32.36 109 MET A O 1
ATOM 597 N N . TRP A 1 110 ? -2.899 -25.350 -158.267 1.00 37.21 110 TRP A N 1
ATOM 598 C CA . TRP A 1 110 ? -3.292 -25.870 -156.970 1.00 37.21 110 TRP A CA 1
ATOM 599 C C . TRP A 1 110 ? -2.152 -26.625 -156.310 1.00 37.21 110 TRP A C 1
ATOM 600 O O . TRP A 1 110 ? -1.224 -27.099 -156.964 1.00 37.21 110 TRP A O 1
ATOM 611 N N . LEU A 1 111 ? -2.234 -26.738 -154.992 1.00 42.36 111 LEU A N 1
ATOM 612 C CA . LEU A 1 111 ? -1.380 -27.644 -154.239 1.00 42.36 111 LEU A CA 1
ATOM 613 C C . LEU A 1 111 ? -2.302 -28.483 -153.365 1.00 42.36 111 LEU A C 1
ATOM 614 O O . LEU A 1 111 ? -2.893 -27.966 -152.415 1.00 42.36 111 LEU A O 1
ATOM 619 N N . VAL A 1 112 ? -2.412 -29.774 -153.666 1.00 56.16 112 VAL A N 1
ATOM 620 C CA . VAL A 1 112 ? -3.496 -30.610 -153.164 1.00 56.16 112 VAL A CA 1
ATOM 621 C C . VAL A 1 112 ? -2.932 -31.692 -152.259 1.00 56.16 112 VAL A C 1
ATOM 622 O O . VAL A 1 112 ? -1.876 -32.264 -152.541 1.00 56.16 112 VAL A O 1
ATOM 626 N N . TYR A 1 113 ? -3.658 -31.990 -151.186 1.00 63.50 113 TYR A N 1
ATOM 627 C CA . TYR A 1 113 ? -3.237 -32.940 -150.167 1.00 63.50 113 TYR A CA 1
ATOM 628 C C . TYR A 1 113 ? -4.233 -34.082 -150.074 1.00 63.50 113 TYR A C 1
ATOM 629 O O . TYR A 1 113 ? -5.376 -33.877 -149.659 1.00 63.50 113 TYR A O 1
ATOM 638 N N . ASP A 1 114 ? -3.795 -35.281 -150.436 1.00 70.78 114 ASP A N 1
ATOM 639 C CA . ASP A 1 114 ? -4.633 -36.471 -150.422 1.00 70.78 114 ASP A CA 1
ATOM 640 C C . ASP A 1 114 ? -4.449 -37.213 -149.109 1.00 70.78 114 ASP A C 1
ATOM 641 O O . ASP A 1 114 ? -3.320 -37.519 -148.719 1.00 70.78 114 ASP A O 1
ATOM 646 N N . THR A 1 115 ? -5.560 -37.507 -148.438 1.00 76.36 115 THR A N 1
ATOM 647 C CA . THR A 1 115 ? -5.493 -38.295 -147.216 1.00 76.36 115 THR A CA 1
ATOM 648 C C . THR A 1 115 ? -5.401 -39.784 -147.508 1.00 76.36 115 THR A C 1
ATOM 649 O O . THR A 1 115 ? -4.612 -40.494 -146.877 1.00 76.36 115 THR A O 1
ATOM 653 N N . THR A 1 116 ? -6.185 -40.275 -148.462 1.00 79.29 116 THR A N 1
ATOM 654 C CA . THR A 1 116 ? -6.304 -41.707 -148.722 1.00 79.29 116 THR A CA 1
ATOM 655 C C . THR A 1 116 ? -5.881 -41.995 -150.152 1.00 79.29 116 THR A C 1
ATOM 656 O O . THR A 1 116 ? -6.722 -42.025 -151.065 1.00 79.29 116 THR A O 1
ATOM 660 N N . PRO A 1 117 ? -4.597 -42.219 -150.395 1.00 77.93 117 PRO A N 1
ATOM 661 C CA . PRO A 1 117 ? -4.140 -42.540 -151.747 1.00 77.93 117 PRO A CA 1
ATOM 662 C C . PRO A 1 117 ? -4.660 -43.890 -152.203 1.00 77.93 117 PRO A C 1
ATOM 663 O O . PRO A 1 117 ? -5.169 -44.687 -151.414 1.00 77.93 117 PRO A O 1
ATOM 667 N N . GLY A 1 118 ? -4.525 -44.137 -153.498 1.00 98.84 118 GLY A N 1
ATOM 668 C CA . GLY A 1 118 ? -4.927 -45.405 -154.069 1.00 98.84 118 GLY A CA 1
ATOM 669 C C . GLY A 1 118 ? -3.985 -45.778 -155.193 1.00 98.84 118 GLY A C 1
ATOM 670 O O . GLY A 1 118 ? -3.131 -44.987 -155.602 1.00 98.84 118 GLY A O 1
ATOM 671 N N . GLY A 1 119 ? -4.143 -47.008 -155.679 1.00 116.93 119 GLY A N 1
ATOM 672 C CA . GLY A 1 119 ? -3.227 -47.516 -156.686 1.00 116.93 119 GLY A CA 1
ATOM 673 C C . GLY A 1 119 ? -3.175 -46.649 -157.929 1.00 116.93 119 GLY A C 1
ATOM 674 O O . GLY A 1 119 ? -2.102 -46.214 -158.352 1.00 116.93 119 GLY A O 1
ATOM 675 N N . GLN A 1 120 ? -4.333 -46.409 -158.536 1.00 113.98 120 GLN A N 1
ATOM 676 C CA . GLN A 1 120 ? -4.394 -45.608 -159.744 1.00 113.98 120 GLN A CA 1
ATOM 677 C C . GLN A 1 120 ? -4.033 -44.160 -159.436 1.00 113.98 120 GLN A C 1
ATOM 678 O O . GLN A 1 120 ? -4.458 -43.588 -158.429 1.00 113.98 120 GLN A O 1
ATOM 684 N N . ALA A 1 121 ? -3.221 -43.578 -160.303 1.00 101.67 121 ALA A N 1
ATOM 685 C CA . ALA A 1 121 ? -2.872 -42.173 -160.146 1.00 101.67 121 ALA A CA 1
ATOM 686 C C . ALA A 1 121 ? -4.041 -41.294 -160.571 1.00 101.67 121 ALA A C 1
ATOM 687 O O . ALA A 1 121 ? -4.619 -41.513 -161.641 1.00 101.67 121 ALA A O 1
ATOM 689 N N . PRO A 1 122 ? -4.413 -40.298 -159.774 1.00 86.55 122 PRO A N 1
ATOM 690 C CA . PRO A 1 122 ? -5.600 -39.505 -160.098 1.00 86.55 122 PRO A CA 1
ATOM 691 C C . PRO A 1 122 ? -5.338 -38.537 -161.236 1.00 86.55 122 PRO A C 1
ATOM 692 O O . PRO A 1 122 ? -4.201 -38.135 -161.489 1.00 86.55 122 PRO A O 1
ATOM 696 N N . THR A 1 123 ? -6.410 -38.167 -161.924 1.00 66.98 123 THR A N 1
ATOM 697 C CA . THR A 1 123 ? -6.405 -37.153 -162.960 1.00 66.98 123 THR A CA 1
ATOM 698 C C . THR A 1 123 ? -7.285 -35.988 -162.526 1.00 66.98 123 THR A C 1
ATOM 699 O O . THR A 1 123 ? -8.218 -36.177 -161.739 1.00 66.98 123 THR A O 1
ATOM 703 N N . PRO A 1 124 ? -6.999 -34.768 -162.989 1.00 55.58 124 PRO A N 1
ATOM 704 C CA . PRO A 1 124 ? -7.820 -33.623 -162.570 1.00 55.58 124 PRO A CA 1
ATOM 705 C C . PRO A 1 124 ? -9.307 -33.841 -162.756 1.00 55.58 124 PRO A C 1
ATOM 706 O O . PRO A 1 124 ? -10.109 -33.337 -161.963 1.00 55.58 124 PRO A O 1
ATOM 710 N N . GLN A 1 125 ? -9.696 -34.593 -163.785 1.00 59.59 125 GLN A N 1
ATOM 711 C CA . GLN A 1 125 ? -11.107 -34.879 -163.995 1.00 59.59 125 GLN A CA 1
ATOM 712 C C . GLN A 1 125 ? -11.730 -35.546 -162.781 1.00 59.59 125 GLN A C 1
ATOM 713 O O . GLN A 1 125 ? -12.916 -35.351 -162.503 1.00 59.59 125 GLN A O 1
ATOM 719 N N . THR A 1 126 ? -10.953 -36.342 -162.052 1.00 59.59 126 THR A N 1
ATOM 720 C CA . THR A 1 126 ? -11.491 -37.026 -160.884 1.00 59.59 126 THR A CA 1
ATOM 721 C C . THR A 1 126 ? -11.541 -36.110 -159.673 1.00 59.59 126 THR A C 1
ATOM 722 O O . THR A 1 126 ? -12.515 -36.128 -158.916 1.00 59.59 126 THR A O 1
ATOM 726 N N . ILE A 1 127 ? -10.495 -35.314 -159.465 1.00 56.15 127 ILE A N 1
ATOM 727 C CA . ILE A 1 127 ? -10.431 -34.481 -158.271 1.00 56.15 127 ILE A CA 1
ATOM 728 C C . ILE A 1 127 ? -11.511 -33.416 -158.306 1.00 56.15 127 ILE A C 1
ATOM 729 O O . ILE A 1 127 ? -12.321 -33.295 -157.382 1.00 56.15 127 ILE A O 1
ATOM 734 N N . PHE A 1 128 ? -11.535 -32.622 -159.364 1.00 56.07 128 PHE A N 1
ATOM 735 C CA . PHE A 1 128 ? -12.588 -31.646 -159.575 1.00 56.07 128 PHE A CA 1
ATOM 736 C C . PHE A 1 128 ? -13.587 -32.262 -160.534 1.00 56.07 128 PHE A C 1
ATOM 737 O O . PHE A 1 128 ? -13.193 -32.812 -161.565 1.00 56.07 128 PHE A O 1
ATOM 745 N N . ALA A 1 129 ? -14.867 -32.164 -160.218 1.00 61.16 129 ALA A N 1
ATOM 746 C CA . ALA A 1 129 ? -15.883 -32.637 -161.144 1.00 61.16 129 ALA A CA 1
ATOM 747 C C . ALA A 1 129 ? -16.425 -31.418 -161.869 1.00 61.16 129 ALA A C 1
ATOM 748 O O . ALA A 1 129 ? -17.203 -30.644 -161.307 1.00 61.16 129 ALA A O 1
ATOM 750 N N . TYR A 1 130 ? -16.015 -31.251 -163.117 1.00 60.08 130 TYR A N 1
ATOM 751 C CA . TYR A 1 130 ? -16.370 -30.076 -163.886 1.00 60.08 130 TYR A CA 1
ATOM 752 C C . TYR A 1 130 ? -17.164 -30.487 -165.112 1.00 60.08 130 TYR A C 1
ATOM 753 O O . TYR A 1 130 ? -16.678 -31.301 -165.912 1.00 60.08 130 TYR A O 1
ATOM 762 N N . PRO A 1 131 ? -18.395 -30.017 -165.267 1.00 58.49 131 PRO A N 1
ATOM 763 C CA . PRO A 1 131 ? -19.136 -30.295 -166.497 1.00 58.49 131 PRO A CA 1
ATOM 764 C C . PRO A 1 131 ? -18.345 -29.837 -167.707 1.00 58.49 131 PRO A C 1
ATOM 765 O O . PRO A 1 131 ? -17.705 -28.785 -167.691 1.00 58.49 131 PRO A O 1
ATOM 769 N N . ASP A 1 132 ? -18.413 -30.634 -168.771 1.00 58.65 132 ASP A N 1
ATOM 770 C CA . ASP A 1 132 ? -17.477 -30.499 -169.878 1.00 58.65 132 ASP A CA 1
ATOM 771 C C . ASP A 1 132 ? -17.519 -29.127 -170.530 1.00 58.65 132 ASP A C 1
ATOM 772 O O . ASP A 1 132 ? -16.561 -28.749 -171.209 1.00 58.65 132 ASP A O 1
ATOM 777 N N . THR A 1 133 ? -18.586 -28.362 -170.314 1.00 55.59 133 THR A N 1
ATOM 778 C CA . THR A 1 133 ? -18.657 -27.025 -170.882 1.00 55.59 133 THR A CA 1
ATOM 779 C C . THR A 1 133 ? -17.732 -26.045 -170.175 1.00 55.59 133 THR A C 1
ATOM 780 O O . THR A 1 133 ? -17.372 -25.019 -170.759 1.00 55.59 133 THR A O 1
ATOM 784 N N . LEU A 1 134 ? -17.334 -26.333 -168.941 1.00 48.19 134 LEU A N 1
ATOM 785 C CA . LEU A 1 134 ? -16.423 -25.468 -168.209 1.00 48.19 134 LEU A CA 1
ATOM 786 C C . LEU A 1 134 ? -14.968 -25.872 -168.359 1.00 48.19 134 LEU A C 1
ATOM 787 O O . LEU A 1 134 ? -14.113 -25.303 -167.678 1.00 48.19 134 LEU A O 1
ATOM 792 N N . LYS A 1 135 ? -14.668 -26.855 -169.207 1.00 51.78 135 LYS A N 1
ATOM 793 C CA . LYS A 1 135 ? -13.282 -27.269 -169.389 1.00 51.78 135 LYS A CA 1
ATOM 794 C C . LYS A 1 135 ? -12.383 -26.088 -169.710 1.00 51.78 135 LYS A C 1
ATOM 795 O O . LYS A 1 135 ? -11.221 -26.054 -169.297 1.00 51.78 135 LYS A O 1
ATOM 801 N N . ALA A 1 136 ? -12.904 -25.107 -170.439 1.00 38.49 136 ALA A N 1
ATOM 802 C CA . ALA A 1 136 ? -12.051 -24.035 -170.930 1.00 38.49 136 ALA A CA 1
ATOM 803 C C . ALA A 1 136 ? -11.487 -23.199 -169.789 1.00 38.49 136 ALA A C 1
ATOM 804 O O . ALA A 1 136 ? -10.320 -22.801 -169.825 1.00 38.49 136 ALA A O 1
ATOM 806 N N . TRP A 1 137 ? -12.285 -22.933 -168.761 1.00 32.97 137 TRP A N 1
ATOM 807 C CA . TRP A 1 137 ? -11.875 -21.951 -167.766 1.00 32.97 137 TRP A CA 1
ATOM 808 C C . TRP A 1 137 ? -11.614 -22.627 -166.433 1.00 32.97 137 TRP A C 1
ATOM 809 O O . TRP A 1 137 ? -12.568 -22.997 -165.734 1.00 32.97 137 TRP A O 1
ATOM 820 N N . PRO A 1 138 ? -10.359 -22.792 -166.027 1.00 31.42 138 PRO A N 1
ATOM 821 C CA . PRO A 1 138 ? -10.097 -23.496 -164.770 1.00 31.42 138 PRO A CA 1
ATOM 822 C C . PRO A 1 138 ? -10.496 -22.711 -163.548 1.00 31.42 138 PRO A C 1
ATOM 823 O O . PRO A 1 138 ? -10.938 -23.306 -162.560 1.00 31.42 138 PRO A O 1
ATOM 827 N N . ALA A 1 139 ? -10.350 -21.390 -163.580 1.00 25.78 139 ALA A N 1
ATOM 828 C CA . ALA A 1 139 ? -10.448 -20.603 -162.360 1.00 25.78 139 ALA A CA 1
ATOM 829 C C . ALA A 1 139 ? -11.790 -20.747 -161.671 1.00 25.78 139 ALA A C 1
ATOM 830 O O . ALA A 1 139 ? -11.924 -20.350 -160.511 1.00 25.78 139 ALA A O 1
ATOM 832 N N . THR A 1 140 ? -12.782 -21.308 -162.346 1.00 33.30 140 THR A N 1
ATOM 833 C CA . THR A 1 140 ? -14.099 -21.475 -161.762 1.00 33.30 140 THR A CA 1
ATOM 834 C C . THR A 1 140 ? -14.300 -22.831 -161.110 1.00 33.30 140 THR A C 1
ATOM 835 O O . THR A 1 140 ? -15.371 -23.075 -160.553 1.00 33.30 140 THR A O 1
ATOM 839 N N . TRP A 1 141 ? -13.314 -23.716 -161.170 1.00 36.16 141 TRP A N 1
ATOM 840 C CA . TRP A 1 141 ? -13.493 -25.055 -160.636 1.00 36.16 141 TRP A CA 1
ATOM 841 C C . TRP A 1 141 ? -13.490 -25.024 -159.118 1.00 36.16 141 TRP A C 1
ATOM 842 O O . TRP A 1 141 ? -12.849 -24.179 -158.494 1.00 36.16 141 TRP A O 1
ATOM 853 N N . LYS A 1 142 ? -14.210 -25.964 -158.523 1.00 43.31 142 LYS A N 1
ATOM 854 C CA . LYS A 1 142 ? -14.178 -26.175 -157.087 1.00 43.31 142 LYS A CA 1
ATOM 855 C C . LYS A 1 142 ? -14.024 -27.662 -156.825 1.00 43.31 142 LYS A C 1
ATOM 856 O O . LYS A 1 142 ? -14.345 -28.493 -157.675 1.00 43.31 142 LYS A O 1
ATOM 862 N N . VAL A 1 143 ? -13.519 -27.994 -155.638 1.00 55.60 143 VAL A N 1
ATOM 863 C CA . VAL A 1 143 ? -13.309 -29.393 -155.305 1.00 55.60 143 VAL A CA 1
ATOM 864 C C . VAL A 1 143 ? -14.647 -30.112 -155.272 1.00 55.60 143 VAL A C 1
ATOM 865 O O . VAL A 1 143 ? -15.647 -29.586 -154.771 1.00 55.60 143 VAL A O 1
ATOM 869 N N . SER A 1 144 ? -14.681 -31.312 -155.843 1.00 68.59 144 SER A N 1
ATOM 870 C CA . SER A 1 144 ? -15.928 -32.054 -155.934 1.00 68.59 144 SER A CA 1
ATOM 871 C C . SER A 1 144 ? -16.466 -32.375 -154.547 1.00 68.59 144 SER A C 1
ATOM 872 O O . SER A 1 144 ? -15.716 -32.563 -153.587 1.00 68.59 144 SER A O 1
ATOM 875 N N . ARG A 1 145 ? -17.791 -32.436 -154.451 1.00 78.00 145 ARG A N 1
ATOM 876 C CA . ARG A 1 145 ? -18.425 -32.492 -153.141 1.00 78.00 145 ARG A CA 1
ATOM 877 C C . ARG A 1 145 ? -18.430 -33.904 -152.565 1.00 78.00 145 ARG A C 1
ATOM 878 O O . ARG A 1 145 ? -18.333 -34.073 -151.345 1.00 78.00 145 ARG A O 1
ATOM 886 N N . GLU A 1 146 ? -18.555 -34.927 -153.422 1.00 79.41 146 GLU A N 1
ATOM 887 C CA . GLU A 1 146 ? -18.502 -36.311 -152.951 1.00 79.41 146 GLU A CA 1
ATOM 888 C C . GLU A 1 146 ? -17.248 -36.560 -152.139 1.00 79.41 146 GLU A C 1
ATOM 889 O O . GLU A 1 146 ? -17.297 -37.151 -151.055 1.00 79.41 146 GLU A O 1
ATOM 895 N N . LEU A 1 147 ? -16.125 -36.071 -152.631 1.00 74.13 147 LEU A N 1
ATOM 896 C CA . LEU A 1 147 ? -14.801 -36.333 -152.099 1.00 74.13 147 LEU A CA 1
ATOM 897 C C . LEU A 1 147 ? -14.419 -35.376 -150.999 1.00 74.13 147 LEU A C 1
ATOM 898 O O . LEU A 1 147 ? -13.245 -35.324 -150.625 1.00 74.13 147 LEU A O 1
ATOM 903 N N . CYS A 1 148 ? -15.371 -34.581 -150.517 1.00 77.97 148 CYS A N 1
ATOM 904 C CA . CYS A 1 148 ? -15.033 -33.405 -149.720 1.00 77.97 148 CYS A CA 1
ATOM 905 C C . CYS A 1 148 ? -14.167 -33.739 -148.512 1.00 77.97 148 CYS A C 1
ATOM 906 O O . CYS A 1 148 ? -13.463 -32.867 -147.994 1.00 77.97 148 CYS A O 1
ATOM 909 N N . HIS A 1 149 ? -14.215 -34.977 -148.037 1.00 74.16 149 HIS A N 1
ATOM 910 C CA . HIS A 1 149 ? -13.399 -35.393 -146.909 1.00 74.16 149 HIS A CA 1
ATOM 911 C C . HIS A 1 149 ? -12.126 -36.112 -147.324 1.00 74.16 149 HIS A C 1
ATOM 912 O O . HIS A 1 149 ? -11.363 -36.536 -146.454 1.00 74.16 149 HIS A O 1
ATOM 919 N N . ARG A 1 150 ? -11.878 -36.265 -148.621 1.00 68.64 150 ARG A N 1
ATOM 920 C CA . ARG A 1 150 ? -10.671 -36.939 -149.084 1.00 68.64 150 ARG A CA 1
ATOM 921 C C . ARG A 1 150 ? -9.595 -35.943 -149.500 1.00 68.64 150 ARG A C 1
ATOM 922 O O . ARG A 1 150 ? -8.525 -35.888 -148.890 1.00 68.64 150 ARG A O 1
ATOM 930 N N . PHE A 1 151 ? -9.862 -35.158 -150.534 1.00 57.29 151 PHE A N 1
ATOM 931 C CA . PHE A 1 151 ? -8.916 -34.180 -151.041 1.00 57.29 151 PHE A CA 1
ATOM 932 C C . PHE A 1 151 ? -9.155 -32.830 -150.386 1.00 57.29 151 PHE A C 1
ATOM 933 O O . PHE A 1 151 ? -10.290 -32.459 -150.086 1.00 57.29 151 PHE A O 1
ATOM 941 N N . VAL A 1 152 ? -8.072 -32.097 -150.157 1.00 57.72 152 VAL A N 1
ATOM 942 C CA . VAL A 1 152 ? -8.162 -30.753 -149.607 1.00 57.72 152 VAL A CA 1
ATOM 943 C C . VAL A 1 152 ? -7.037 -29.920 -150.198 1.00 57.72 152 VAL A C 1
ATOM 944 O O . VAL A 1 152 ? -5.920 -30.404 -150.393 1.00 57.72 152 VAL A O 1
ATOM 948 N N . VAL A 1 153 ? -7.339 -28.664 -150.502 1.00 56.07 153 VAL A N 1
ATOM 949 C CA . VAL A 1 153 ? -6.409 -27.776 -151.184 1.00 56.07 153 VAL A CA 1
ATOM 950 C C . VAL A 1 153 ? -5.797 -26.847 -150.149 1.00 56.07 153 VAL A C 1
ATOM 951 O O . VAL A 1 153 ? -6.501 -26.063 -149.505 1.00 56.07 153 VAL A O 1
ATOM 955 N N . LYS A 1 154 ? -4.488 -26.949 -149.955 1.00 48.77 154 LYS A N 1
ATOM 956 C CA . LYS A 1 154 ? -3.849 -26.129 -148.942 1.00 48.77 154 LYS A CA 1
ATOM 957 C C . LYS A 1 154 ? -3.273 -24.832 -149.487 1.00 48.77 154 LYS A C 1
ATOM 958 O O . LYS A 1 154 ? -2.926 -23.954 -148.693 1.00 48.77 154 LYS A O 1
ATOM 964 N N . ARG A 1 155 ? -3.180 -24.679 -150.806 1.00 45.58 155 ARG A N 1
ATOM 965 C CA . ARG A 1 155 ? -2.729 -23.438 -151.418 1.00 45.58 155 ARG A CA 1
ATOM 966 C C . ARG A 1 155 ? -3.325 -23.320 -152.808 1.00 45.58 155 ARG A C 1
ATOM 967 O O . ARG A 1 155 ? -3.642 -24.318 -153.453 1.00 45.58 155 ARG A O 1
ATOM 975 N N . ARG A 1 156 ? -3.463 -22.083 -153.267 1.00 38.27 156 ARG A N 1
ATOM 976 C CA . ARG A 1 156 ? -3.972 -21.811 -154.599 1.00 38.27 156 ARG A CA 1
ATOM 977 C C . ARG A 1 156 ? -3.339 -20.528 -155.104 1.00 38.27 156 ARG A C 1
ATOM 978 O O . ARG A 1 156 ? -3.201 -19.564 -154.352 1.00 38.27 156 ARG A O 1
ATOM 986 N N . TRP A 1 157 ? -2.959 -20.511 -156.377 1.00 37.34 157 TRP A N 1
ATOM 987 C CA . TRP A 1 157 ? -2.348 -19.320 -156.942 1.00 37.34 157 TRP A CA 1
ATOM 988 C C . TRP A 1 157 ? -2.894 -19.065 -158.333 1.00 37.34 157 TRP A C 1
ATOM 989 O O . TRP A 1 157 ? -3.494 -19.938 -158.959 1.00 37.34 157 TRP A O 1
ATOM 1000 N N . LEU A 1 158 ? -2.653 -17.857 -158.819 1.00 39.01 158 LEU A N 1
ATOM 1001 C CA . LEU A 1 158 ? -3.165 -17.408 -160.099 1.00 39.01 158 LEU A CA 1
ATOM 1002 C C . LEU A 1 158 ? -2.045 -16.770 -160.896 1.00 39.01 158 LEU A C 1
ATOM 1003 O O . LEU A 1 158 ? -1.103 -16.212 -160.334 1.00 39.01 158 LEU A O 1
ATOM 1008 N N . PHE A 1 159 ? -2.157 -16.852 -162.214 1.00 40.62 159 PHE A N 1
ATOM 1009 C CA . PHE A 1 159 ? -1.250 -16.132 -163.090 1.00 40.62 159 PHE A CA 1
ATOM 1010 C C . PHE A 1 159 ? -1.937 -15.980 -164.431 1.00 40.62 159 PHE A C 1
ATOM 1011 O O . PHE A 1 159 ? -2.903 -16.684 -164.729 1.00 40.62 159 PHE A O 1
ATOM 1019 N N . ASN A 1 160 ? -1.428 -15.064 -165.244 1.00 34.49 160 ASN A N 1
ATOM 1020 C CA . ASN A 1 160 ? -2.057 -14.792 -166.523 1.00 34.49 160 ASN A CA 1
ATOM 1021 C C . ASN A 1 160 ? -1.006 -14.518 -167.583 1.00 34.49 160 ASN A C 1
ATOM 1022 O O . ASN A 1 160 ? 0.037 -13.926 -167.311 1.00 34.49 160 ASN A O 1
ATOM 1027 N N . MET A 1 161 ? -1.303 -14.962 -168.798 1.00 36.02 161 MET A N 1
ATOM 1028 C CA . MET A 1 161 ? -0.407 -14.833 -169.930 1.00 36.02 161 MET A CA 1
ATOM 1029 C C . MET A 1 161 ? -1.195 -14.297 -171.109 1.00 36.02 161 MET A C 1
ATOM 1030 O O . MET A 1 161 ? -2.416 -14.437 -171.172 1.00 36.02 161 MET A O 1
ATOM 1035 N N . GLU A 1 162 ? -0.493 -13.686 -172.053 1.00 36.28 162 GLU A N 1
ATOM 1036 C CA . GLU A 1 162 ? -1.154 -13.214 -173.256 1.00 36.28 162 GLU A CA 1
ATOM 1037 C C . GLU A 1 162 ? -0.185 -13.299 -174.418 1.00 36.28 162 GLU A C 1
ATOM 1038 O O . GLU A 1 162 ? 1.012 -13.063 -174.255 1.00 36.28 162 GLU A O 1
ATOM 1044 N N . THR A 1 163 ? -0.709 -13.653 -175.586 1.00 44.53 163 THR A N 1
ATOM 1045 C CA . THR A 1 163 ? 0.094 -13.827 -176.785 1.00 44.53 163 THR A CA 1
ATOM 1046 C C . THR A 1 163 ? -0.476 -12.960 -177.892 1.00 44.53 163 THR A C 1
ATOM 1047 O O . THR A 1 163 ? -1.680 -13.000 -178.156 1.00 44.53 163 THR A O 1
ATOM 1051 N N . ASP A 1 164 ? 0.391 -12.200 -178.548 1.00 50.43 164 ASP A N 1
ATOM 1052 C CA . ASP A 1 164 ? -0.020 -11.294 -179.608 1.00 50.43 164 ASP A CA 1
ATOM 1053 C C . ASP A 1 164 ? -0.144 -11.983 -180.954 1.00 50.43 164 ASP A C 1
ATOM 1054 O O . ASP A 1 164 ? -0.434 -11.318 -181.951 1.00 50.43 164 ASP A O 1
ATOM 1059 N N . GLY A 1 165 ? 0.087 -13.288 -181.012 1.00 52.12 165 GLY A N 1
ATOM 1060 C CA . GLY A 1 165 ? 0.042 -13.980 -182.280 1.00 52.12 165 GLY A CA 1
ATOM 1061 C C . GLY A 1 165 ? 1.332 -13.915 -183.056 1.00 52.12 165 GLY A C 1
ATOM 1062 O O . GLY A 1 165 ? 1.314 -14.012 -184.285 1.00 52.12 165 GLY A O 1
ATOM 1063 N N . ARG A 1 166 ? 2.460 -13.741 -182.375 1.00 56.84 166 ARG A N 1
ATOM 1064 C CA . ARG A 1 166 ? 3.741 -13.637 -183.054 1.00 56.84 166 ARG A CA 1
ATOM 1065 C C . ARG A 1 166 ? 4.793 -14.379 -182.248 1.00 56.84 166 ARG A C 1
ATOM 1066 O O . ARG A 1 166 ? 4.954 -14.118 -181.053 1.00 56.84 166 ARG A O 1
ATOM 1074 N N . ILE A 1 167 ? 5.511 -15.294 -182.898 1.00 59.85 167 ILE A N 1
ATOM 1075 C CA . ILE A 1 167 ? 6.605 -15.977 -182.223 1.00 59.85 167 ILE A CA 1
ATOM 1076 C C . ILE A 1 167 ? 7.774 -15.018 -182.049 1.00 59.85 167 ILE A C 1
ATOM 1077 O O . ILE A 1 167 ? 7.875 -13.984 -182.717 1.00 59.85 167 ILE A O 1
ATOM 1082 N N . GLY A 1 168 ? 8.667 -15.361 -181.130 1.00 61.05 168 GLY A N 1
ATOM 1083 C CA . GLY A 1 168 ? 9.780 -14.489 -180.830 1.00 61.05 168 GLY A CA 1
ATOM 1084 C C . GLY A 1 168 ? 11.020 -14.693 -181.667 1.00 61.05 168 GLY A C 1
ATOM 1085 O O . GLY A 1 168 ? 12.031 -14.024 -181.435 1.00 61.05 168 GLY A O 1
ATOM 1086 N N . SER A 1 169 ? 10.981 -15.598 -182.640 1.00 64.95 169 SER A N 1
ATOM 1087 C CA . SER A 1 169 ? 12.168 -15.955 -183.402 1.00 64.95 169 SER A CA 1
ATOM 1088 C C . SER A 1 169 ? 12.288 -15.214 -184.724 1.00 64.95 169 SER A C 1
ATOM 1089 O O . SER A 1 169 ? 13.271 -15.415 -185.442 1.00 64.95 169 SER A O 1
ATOM 1092 N N . ASP A 1 170 ? 11.328 -14.363 -185.066 1.00 65.47 170 ASP A N 1
ATOM 1093 C CA . ASP A 1 170 ? 11.298 -13.740 -186.378 1.00 65.47 170 ASP A CA 1
ATOM 1094 C C . ASP A 1 170 ? 11.497 -12.234 -186.268 1.00 65.47 170 ASP A C 1
ATOM 1095 O O . ASP A 1 170 ? 11.195 -11.616 -185.244 1.00 65.47 170 ASP A O 1
ATOM 1100 N N . ILE A 1 171 ? 12.006 -11.650 -187.346 1.00 60.99 171 ILE A N 1
ATOM 1101 C CA . ILE A 1 171 ? 12.431 -10.252 -187.359 1.00 60.99 171 ILE A CA 1
ATOM 1102 C C . ILE A 1 171 ? 11.281 -9.368 -187.822 1.00 60.99 171 ILE A C 1
ATOM 1103 O O . ILE A 1 171 ? 10.603 -9.704 -188.801 1.00 60.99 171 ILE A O 1
ATOM 1108 N N . PRO A 1 172 ? 11.024 -8.251 -187.154 1.00 60.99 172 PRO A N 1
ATOM 1109 C CA . PRO A 1 172 ? 9.998 -7.323 -187.620 1.00 60.99 172 PRO A CA 1
ATOM 1110 C C . PRO A 1 172 ? 10.426 -6.650 -188.908 1.00 60.99 172 PRO A C 1
ATOM 1111 O O . PRO A 1 172 ? 11.627 -6.568 -189.206 1.00 60.99 172 PRO A O 1
ATOM 1115 N N . PRO A 1 173 ? 9.481 -6.158 -189.700 1.00 61.54 173 PRO A N 1
ATOM 1116 C CA . PRO A 1 173 ? 9.843 -5.323 -190.844 1.00 61.54 173 PRO A CA 1
ATOM 1117 C C . PRO A 1 173 ? 10.295 -3.948 -190.386 1.00 61.54 173 PRO A C 1
ATOM 1118 O O . PRO A 1 173 ? 9.983 -3.493 -189.284 1.00 61.54 173 PRO A O 1
ATOM 1122 N N . SER A 1 174 ? 11.034 -3.274 -191.267 1.00 64.82 174 SER A N 1
ATOM 1123 C CA . SER A 1 174 ? 11.564 -1.958 -190.937 1.00 64.82 174 SER A CA 1
ATOM 1124 C C . SER A 1 174 ? 10.474 -0.912 -190.767 1.00 64.82 174 SER A C 1
ATOM 1125 O O . SER A 1 174 ? 10.771 0.204 -190.330 1.00 64.82 174 SER A O 1
ATOM 1128 N N . ASN A 1 175 ? 9.228 -1.237 -191.101 1.00 63.67 175 ASN A N 1
ATOM 1129 C CA . ASN A 1 175 ? 8.171 -0.238 -191.029 1.00 63.67 175 ASN A CA 1
ATOM 1130 C C . ASN A 1 175 ? 7.661 -0.031 -189.608 1.00 63.67 175 ASN A C 1
ATOM 1131 O O . ASN A 1 175 ? 7.428 1.110 -189.198 1.00 63.67 175 ASN A O 1
ATOM 1136 N N . ALA A 1 176 ? 7.471 -1.103 -188.841 1.00 59.58 176 ALA A N 1
ATOM 1137 C CA . ALA A 1 176 ? 6.794 -0.997 -187.556 1.00 59.58 176 ALA A CA 1
ATOM 1138 C C . ALA A 1 176 ? 7.477 -1.881 -186.523 1.00 59.58 176 ALA A C 1
ATOM 1139 O O . ALA A 1 176 ? 8.322 -2.715 -186.849 1.00 59.58 176 ALA A O 1
ATOM 1141 N N . SER A 1 177 ? 7.103 -1.686 -185.260 1.00 53.61 177 SER A N 1
ATOM 1142 C CA . SER A 1 177 ? 7.626 -2.468 -184.147 1.00 53.61 177 SER A CA 1
ATOM 1143 C C . SER A 1 177 ? 6.464 -3.042 -183.346 1.00 53.61 177 SER A C 1
ATOM 1144 O O . SER A 1 177 ? 5.296 -2.860 -183.693 1.00 53.61 177 SER A O 1
ATOM 1147 N N . TRP A 1 178 ? 6.791 -3.739 -182.257 1.00 46.93 178 TRP A N 1
ATOM 1148 C CA . TRP A 1 178 ? 5.763 -4.299 -181.393 1.00 46.93 178 TRP A CA 1
ATOM 1149 C C . TRP A 1 178 ? 6.220 -4.247 -179.942 1.00 46.93 178 TRP A C 1
ATOM 1150 O O . TRP A 1 178 ? 7.405 -4.406 -179.647 1.00 46.93 178 TRP A O 1
ATOM 1161 N N . LYS A 1 179 ? 5.265 -4.035 -179.033 1.00 43.59 179 LYS A N 1
ATOM 1162 C CA . LYS A 1 179 ? 5.537 -4.151 -177.609 1.00 43.59 179 LYS A CA 1
ATOM 1163 C C . LYS A 1 179 ? 4.977 -5.481 -177.138 1.00 43.59 179 LYS A C 1
ATOM 1164 O O . LYS A 1 179 ? 3.750 -5.624 -177.038 1.00 43.59 179 LYS A O 1
ATOM 1170 N N . PRO A 1 180 ? 5.803 -6.466 -176.853 1.00 50.18 180 PRO A N 1
ATOM 1171 C CA . PRO A 1 180 ? 5.279 -7.776 -176.459 1.00 50.18 180 PRO A CA 1
ATOM 1172 C C . PRO A 1 180 ? 5.195 -7.956 -174.956 1.00 50.18 180 PRO A C 1
ATOM 1173 O O . PRO A 1 180 ? 5.988 -8.706 -174.382 1.00 50.18 180 PRO A O 1
ATOM 1177 N N . CYS A 1 181 ? 4.254 -7.284 -174.303 1.00 52.43 181 CYS A N 1
ATOM 1178 C CA . CYS A 1 181 ? 4.107 -7.450 -172.865 1.00 52.43 181 CYS A CA 1
ATOM 1179 C C . CYS A 1 181 ? 3.731 -8.884 -172.528 1.00 52.43 181 CYS A C 1
ATOM 1180 O O . CYS A 1 181 ? 2.819 -9.458 -173.126 1.00 52.43 181 CYS A O 1
ATOM 1183 N N . LYS A 1 182 ? 4.455 -9.464 -171.577 1.00 46.95 182 LYS A N 1
ATOM 1184 C CA . LYS A 1 182 ? 4.046 -10.707 -170.926 1.00 46.95 182 LYS A CA 1
ATOM 1185 C C . LYS A 1 182 ? 3.938 -11.870 -171.902 1.00 46.95 182 LYS A C 1
ATOM 1186 O O . LYS A 1 182 ? 3.029 -12.694 -171.812 1.00 46.95 182 LYS A O 1
ATOM 1192 N N . ARG A 1 183 ? 4.877 -11.960 -172.841 1.00 44.10 183 ARG A N 1
ATOM 1193 C CA . ARG A 1 183 ? 4.912 -13.150 -173.678 1.00 44.10 183 ARG A CA 1
ATOM 1194 C C . ARG A 1 183 ? 5.386 -14.357 -172.888 1.00 44.10 183 ARG A C 1
ATOM 1195 O O . ARG A 1 183 ? 5.041 -15.493 -173.222 1.00 44.10 183 ARG A O 1
ATOM 1203 N N . ASN A 1 184 ? 6.165 -14.127 -171.839 1.00 37.48 184 ASN A N 1
ATOM 1204 C CA . ASN A 1 184 ? 6.619 -15.178 -170.946 1.00 37.48 184 ASN A CA 1
ATOM 1205 C C . ASN A 1 184 ? 6.866 -14.562 -169.581 1.00 37.48 184 ASN A C 1
ATOM 1206 O O . ASN A 1 184 ? 7.216 -13.386 -169.478 1.00 37.48 184 ASN A O 1
ATOM 1211 N N . ILE A 1 185 ? 6.660 -15.348 -168.528 1.00 25.18 185 ILE A N 1
ATOM 1212 C CA . ILE A 1 185 ? 6.664 -14.798 -167.182 1.00 25.18 185 ILE A CA 1
ATOM 1213 C C . ILE A 1 185 ? 7.542 -15.630 -166.267 1.00 25.18 185 ILE A C 1
ATOM 1214 O O . ILE A 1 185 ? 7.920 -16.759 -166.574 1.00 25.18 185 ILE A O 1
ATOM 1219 N N . TYR A 1 186 ? 7.841 -15.047 -165.118 1.00 25.25 186 TYR A N 1
ATOM 1220 C CA . TYR A 1 186 ? 8.604 -15.676 -164.057 1.00 25.25 186 TYR A CA 1
ATOM 1221 C C . TYR A 1 186 ? 7.718 -15.849 -162.837 1.00 25.25 186 TYR A C 1
ATOM 1222 O O . TYR A 1 186 ? 7.050 -14.907 -162.410 1.00 25.25 186 TYR A O 1
ATOM 1231 N N . PHE A 1 187 ? 7.719 -17.050 -162.273 1.00 25.04 187 PHE A N 1
ATOM 1232 C CA . PHE A 1 187 ? 6.742 -17.428 -161.261 1.00 25.04 187 PHE A CA 1
ATOM 1233 C C . PHE A 1 187 ? 7.459 -18.061 -160.086 1.00 25.04 187 PHE A C 1
ATOM 1234 O O . PHE A 1 187 ? 8.071 -19.116 -160.241 1.00 25.04 187 PHE A O 1
ATOM 1242 N N . HIS A 1 188 ? 7.374 -17.441 -158.913 1.00 29.64 188 HIS A N 1
ATOM 1243 C CA . HIS A 1 188 ? 8.060 -17.990 -157.755 1.00 29.64 188 HIS A CA 1
ATOM 1244 C C . HIS A 1 188 ? 7.228 -17.752 -156.511 1.00 29.64 188 HIS A C 1
ATOM 1245 O O . HIS A 1 188 ? 6.643 -16.681 -156.347 1.00 29.64 188 HIS A O 1
ATOM 1252 N N . LYS A 1 189 ? 7.198 -18.746 -155.632 1.00 37.94 189 LYS A N 1
ATOM 1253 C CA . LYS A 1 189 ? 6.470 -18.665 -154.378 1.00 37.94 189 LYS A CA 1
ATOM 1254 C C . LYS A 1 189 ? 7.267 -19.394 -153.313 1.00 37.94 189 LYS A C 1
ATOM 1255 O O . LYS A 1 189 ? 8.001 -20.336 -153.613 1.00 37.94 189 LYS A O 1
ATOM 1261 N N . PHE A 1 190 ? 7.128 -18.948 -152.071 1.00 46.93 190 PHE A N 1
ATOM 1262 C CA . PHE A 1 190 ? 7.789 -19.592 -150.944 1.00 46.93 190 PHE A CA 1
ATOM 1263 C C . PHE A 1 190 ? 6.819 -19.602 -149.777 1.00 46.93 190 PHE A C 1
ATOM 1264 O O . PHE A 1 190 ? 6.372 -18.538 -149.346 1.00 46.93 190 PHE A O 1
ATOM 1272 N N . THR A 1 191 ? 6.498 -20.783 -149.256 1.00 52.03 191 THR A N 1
ATOM 1273 C CA . THR A 1 191 ? 5.467 -20.906 -148.230 1.00 52.03 191 THR A CA 1
ATOM 1274 C C . THR A 1 191 ? 5.935 -21.832 -147.126 1.00 52.03 191 THR A C 1
ATOM 1275 O O . THR A 1 191 ? 6.192 -23.012 -147.374 1.00 52.03 191 THR A O 1
ATOM 1279 N N . SER A 1 192 ? 6.034 -21.303 -145.912 1.00 62.51 192 SER A N 1
ATOM 1280 C CA . SER A 1 192 ? 6.438 -22.083 -144.754 1.00 62.51 192 SER A CA 1
ATOM 1281 C C . SER A 1 192 ? 5.269 -22.625 -143.949 1.00 62.51 192 SER A C 1
ATOM 1282 O O . SER A 1 192 ? 5.479 -23.465 -143.070 1.00 62.51 192 SER A O 1
ATOM 1285 N N . GLY A 1 193 ? 4.049 -22.177 -144.225 1.00 64.34 193 GLY A N 1
ATOM 1286 C CA . GLY A 1 193 ? 2.966 -22.417 -143.289 1.00 64.34 193 GLY A CA 1
ATOM 1287 C C . GLY A 1 193 ? 2.551 -23.871 -143.205 1.00 64.34 193 GLY A C 1
ATOM 1288 O O . GLY A 1 193 ? 2.262 -24.379 -142.119 1.00 64.34 193 GLY A O 1
ATOM 1289 N N . LEU A 1 194 ? 2.537 -24.561 -144.337 1.00 65.09 194 LEU A N 1
ATOM 1290 C CA . LEU A 1 194 ? 1.899 -25.861 -144.410 1.00 65.09 194 LEU A CA 1
ATOM 1291 C C . LEU A 1 194 ? 2.633 -26.874 -143.551 1.00 65.09 194 LEU A C 1
ATOM 1292 O O . LEU A 1 194 ? 3.783 -26.681 -143.157 1.00 65.09 194 LEU A O 1
ATOM 1297 N N . GLY A 1 195 ? 1.943 -27.963 -143.260 1.00 69.37 195 GLY A N 1
ATOM 1298 C CA . GLY A 1 195 ? 2.584 -29.125 -142.679 1.00 69.37 195 GLY A CA 1
ATOM 1299 C C . GLY A 1 195 ? 1.836 -30.359 -143.113 1.00 69.37 195 GLY A C 1
ATOM 1300 O O . GLY A 1 195 ? 0.631 -30.317 -143.373 1.00 69.37 195 GLY A O 1
ATOM 1301 N N . VAL A 1 196 ? 2.555 -31.471 -143.186 1.00 74.41 196 VAL A N 1
ATOM 1302 C CA . VAL A 1 196 ? 2.048 -32.698 -143.784 1.00 74.41 196 VAL A CA 1
ATOM 1303 C C . VAL A 1 196 ? 2.687 -33.861 -143.051 1.00 74.41 196 VAL A C 1
ATOM 1304 O O . VAL A 1 196 ? 3.854 -33.793 -142.660 1.00 74.41 196 VAL A O 1
ATOM 1308 N N . ARG A 1 197 ? 1.926 -34.929 -142.864 1.00 81.49 197 ARG A N 1
ATOM 1309 C CA . ARG A 1 197 ? 2.405 -36.106 -142.162 1.00 81.49 197 ARG A CA 1
ATOM 1310 C C . ARG A 1 197 ? 2.130 -37.331 -143.015 1.00 81.49 197 ARG A C 1
ATOM 1311 O O . ARG A 1 197 ? 0.974 -37.625 -143.328 1.00 81.49 197 ARG A O 1
ATOM 1319 N N . THR A 1 198 ? 3.187 -38.036 -143.393 1.00 85.49 198 THR A N 1
ATOM 1320 C CA . THR A 1 198 ? 3.081 -39.172 -144.290 1.00 85.49 198 THR A CA 1
ATOM 1321 C C . THR A 1 198 ? 3.498 -40.439 -143.564 1.00 85.49 198 THR A C 1
ATOM 1322 O O . THR A 1 198 ? 4.263 -40.396 -142.599 1.00 85.49 198 THR A O 1
ATOM 1326 N N . GLN A 1 199 ? 2.991 -41.571 -144.037 1.00 90.96 199 GLN A N 1
ATOM 1327 C CA . GLN A 1 199 ? 3.441 -42.868 -143.559 1.00 90.96 199 GLN A CA 1
ATOM 1328 C C . GLN A 1 199 ? 3.662 -43.782 -144.749 1.00 90.96 199 GLN A C 1
ATOM 1329 O O . GLN A 1 199 ? 2.804 -43.893 -145.627 1.00 90.96 199 GLN A O 1
ATOM 1335 N N . TRP A 1 200 ? 4.812 -44.434 -144.765 1.00 93.29 200 TRP A N 1
ATOM 1336 C CA . TRP A 1 200 ? 5.280 -45.192 -145.907 1.00 93.29 200 TRP A CA 1
ATOM 1337 C C . TRP A 1 200 ? 5.150 -46.681 -145.633 1.00 93.29 200 TRP A C 1
ATOM 1338 O O . TRP A 1 200 ? 5.247 -47.130 -144.490 1.00 93.29 200 TRP A O 1
ATOM 1349 N N . LYS A 1 201 ? 4.922 -47.446 -146.692 1.00 106.00 201 LYS A N 1
ATOM 1350 C CA . LYS A 1 201 ? 4.861 -48.888 -146.550 1.00 106.00 201 LYS A CA 1
ATOM 1351 C C . LYS A 1 201 ? 6.262 -49.462 -146.394 1.00 106.00 201 LYS A C 1
ATOM 1352 O O . LYS A 1 201 ? 7.252 -48.742 -146.255 1.00 106.00 201 LYS A O 1
ATOM 1358 N N . ASN A 1 202 ? 6.338 -50.788 -146.416 1.00 118.11 202 ASN A N 1
ATOM 1359 C CA . ASN A 1 202 ? 7.609 -51.472 -146.237 1.00 118.11 202 ASN A CA 1
ATOM 1360 C C . ASN A 1 202 ? 8.579 -51.190 -147.374 1.00 118.11 202 ASN A C 1
ATOM 1361 O O . ASN A 1 202 ? 9.760 -50.932 -147.120 1.00 118.11 202 ASN A O 1
ATOM 1366 N N . VAL A 1 203 ? 8.102 -51.219 -148.619 1.00 117.27 203 VAL A N 1
ATOM 1367 C CA . VAL A 1 203 ? 8.990 -51.254 -149.774 1.00 117.27 203 VAL A CA 1
ATOM 1368 C C . VAL A 1 203 ? 9.958 -50.079 -149.759 1.00 117.27 203 VAL A C 1
ATOM 1369 O O . VAL A 1 203 ? 9.609 -48.959 -149.372 1.00 117.27 203 VAL A O 1
ATOM 1373 N N . THR A 1 204 ? 11.195 -50.341 -150.180 1.00 120.41 204 THR A N 1
ATOM 1374 C CA . THR A 1 204 ? 12.218 -49.307 -150.235 1.00 120.41 204 THR A CA 1
ATOM 1375 C C . THR A 1 204 ? 11.972 -48.286 -151.333 1.00 120.41 204 THR A C 1
ATOM 1376 O O . THR A 1 204 ? 12.654 -47.258 -151.368 1.00 120.41 204 THR A O 1
ATOM 1380 N N . ASP A 1 205 ? 11.032 -48.544 -152.234 1.00 122.21 205 ASP A N 1
ATOM 1381 C CA . ASP A 1 205 ? 10.797 -47.639 -153.346 1.00 122.21 205 ASP A CA 1
ATOM 1382 C C . ASP A 1 205 ? 10.226 -46.315 -152.850 1.00 122.21 205 ASP A C 1
ATOM 1383 O O . ASP A 1 205 ? 9.651 -46.222 -151.764 1.00 122.21 205 ASP A O 1
ATOM 1388 N N . GLY A 1 206 ? 10.407 -45.277 -153.663 1.00 117.03 206 GLY A N 1
ATOM 1389 C CA . GLY A 1 206 ? 9.826 -43.977 -153.408 1.00 117.03 206 GLY A CA 1
ATOM 1390 C C . GLY A 1 206 ? 8.677 -43.598 -154.313 1.00 117.03 206 GLY A C 1
ATOM 1391 O O . GLY A 1 206 ? 8.302 -42.420 -154.348 1.00 117.03 206 GLY A O 1
ATOM 1392 N N . GLY A 1 207 ? 8.102 -44.542 -155.048 1.00 119.87 207 GLY A N 1
ATOM 1393 C CA . GLY A 1 207 ? 7.054 -44.228 -155.991 1.00 119.87 207 GLY A CA 1
ATOM 1394 C C . GLY A 1 207 ? 5.732 -43.924 -155.309 1.00 119.87 207 GLY A C 1
ATOM 1395 O O . GLY A 1 207 ? 5.628 -43.766 -154.093 1.00 119.87 207 GLY A O 1
ATOM 1396 N N . VAL A 1 208 ? 4.690 -43.847 -156.137 1.00 113.37 208 VAL A N 1
ATOM 1397 C CA . VAL A 1 208 ? 3.367 -43.500 -155.631 1.00 113.37 208 VAL A CA 1
ATOM 1398 C C . VAL A 1 208 ? 2.723 -44.695 -154.945 1.00 113.37 208 VAL A C 1
ATOM 1399 O O . VAL A 1 208 ? 1.939 -44.540 -154.003 1.00 113.37 208 VAL A O 1
ATOM 1403 N N . GLY A 1 209 ? 3.043 -45.907 -155.395 1.00 110.82 209 GLY A N 1
ATOM 1404 C CA . GLY A 1 209 ? 2.430 -47.080 -154.805 1.00 110.82 209 GLY A CA 1
ATOM 1405 C C . GLY A 1 209 ? 2.896 -47.365 -153.396 1.00 110.82 209 GLY A C 1
ATOM 1406 O O . GLY A 1 209 ? 2.303 -48.202 -152.710 1.00 110.82 209 GLY A O 1
ATOM 1407 N N . ALA A 1 210 ? 3.941 -46.682 -152.940 1.00 105.62 210 ALA A N 1
ATOM 1408 C CA . ALA A 1 210 ? 4.536 -47.022 -151.658 1.00 105.62 210 ALA A CA 1
ATOM 1409 C C . ALA A 1 210 ? 4.008 -46.175 -150.514 1.00 105.62 210 ALA A C 1
ATOM 1410 O O . ALA A 1 210 ? 4.422 -46.379 -149.370 1.00 105.62 210 ALA A O 1
ATOM 1412 N N . ILE A 1 211 ? 3.113 -45.235 -150.781 1.00 94.68 211 ILE A N 1
ATOM 1413 C CA . ILE A 1 211 ? 2.676 -44.323 -149.734 1.00 94.68 211 ILE A CA 1
ATOM 1414 C C . ILE A 1 211 ? 1.338 -44.788 -149.179 1.00 94.68 211 ILE A C 1
ATOM 1415 O O . ILE A 1 211 ? 0.387 -45.037 -149.926 1.00 94.68 211 ILE A O 1
ATOM 1420 N N . GLN A 1 212 ? 1.276 -44.950 -147.859 1.00 88.83 212 GLN A N 1
ATOM 1421 C CA . GLN A 1 212 ? 0.046 -45.414 -147.233 1.00 88.83 212 GLN A CA 1
ATOM 1422 C C . GLN A 1 212 ? -0.934 -44.273 -146.996 1.00 88.83 212 GLN A C 1
ATOM 1423 O O . GLN A 1 212 ? -2.135 -44.430 -147.229 1.00 88.83 212 GLN A O 1
ATOM 1429 N N . ARG A 1 213 ? -0.449 -43.125 -146.528 1.00 85.42 213 ARG A N 1
ATOM 1430 C CA . ARG A 1 213 ? -1.313 -41.980 -146.279 1.00 85.42 213 ARG A CA 1
ATOM 1431 C C . ARG A 1 213 ? -0.581 -40.688 -146.597 1.00 85.42 213 ARG A C 1
ATOM 1432 O O . ARG A 1 213 ? 0.648 -40.643 -146.653 1.00 85.42 213 ARG A O 1
ATOM 1440 N N . GLY A 1 214 ? -1.363 -39.630 -146.783 1.00 81.06 214 GLY A N 1
ATOM 1441 C CA . GLY A 1 214 ? -0.839 -38.285 -146.892 1.00 81.06 214 GLY A CA 1
ATOM 1442 C C . GLY A 1 214 ? -0.006 -37.988 -148.119 1.00 81.06 214 GLY A C 1
ATOM 1443 O O . GLY A 1 214 ? 1.119 -37.506 -147.999 1.00 81.06 214 GLY A O 1
ATOM 1444 N N . ALA A 1 215 ? -0.539 -38.243 -149.307 1.00 73.74 215 ALA A N 1
ATOM 1445 C CA . ALA A 1 215 ? 0.183 -37.858 -150.505 1.00 73.74 215 ALA A CA 1
ATOM 1446 C C . ALA A 1 215 ? 0.136 -36.345 -150.667 1.00 73.74 215 ALA A C 1
ATOM 1447 O O . ALA A 1 215 ? -0.482 -35.626 -149.880 1.00 73.74 215 ALA A O 1
ATOM 1449 N N . LEU A 1 216 ? 0.803 -35.849 -151.700 1.00 63.06 216 LEU A N 1
ATOM 1450 C CA . LEU A 1 216 ? 0.782 -34.425 -151.989 1.00 63.06 216 LEU A CA 1
ATOM 1451 C C . LEU A 1 216 ? 0.910 -34.254 -153.491 1.00 63.06 216 LEU A C 1
ATOM 1452 O O . LEU A 1 216 ? 1.684 -34.966 -154.132 1.00 63.06 216 LEU A O 1
ATOM 1457 N N . TYR A 1 217 ? 0.163 -33.314 -154.054 1.00 61.90 217 TYR A N 1
ATOM 1458 C CA . TYR A 1 217 ? 0.110 -33.193 -155.501 1.00 61.90 217 TYR A CA 1
ATOM 1459 C C . TYR A 1 217 ? 0.263 -31.751 -155.939 1.00 61.90 217 TYR A C 1
ATOM 1460 O O . TYR A 1 217 ? -0.177 -30.829 -155.251 1.00 61.90 217 TYR A O 1
ATOM 1469 N N . MET A 1 218 ? 0.876 -31.575 -157.100 1.00 60.96 218 MET A N 1
ATOM 1470 C CA . MET A 1 218 ? 1.000 -30.286 -157.759 1.00 60.96 218 MET A CA 1
ATOM 1471 C C . MET A 1 218 ? 0.196 -30.331 -159.045 1.00 60.96 218 MET A C 1
ATOM 1472 O O . MET A 1 218 ? 0.459 -31.168 -159.911 1.00 60.96 218 MET A O 1
ATOM 1477 N N . VAL A 1 219 ? -0.782 -29.444 -159.172 1.00 47.14 219 VAL A N 1
ATOM 1478 C CA . VAL A 1 219 ? -1.700 -29.469 -160.301 1.00 47.14 219 VAL A CA 1
ATOM 1479 C C . VAL A 1 219 ? -1.584 -28.164 -161.068 1.00 47.14 219 VAL A C 1
ATOM 1480 O O . VAL A 1 219 ? -1.675 -27.084 -160.479 1.00 47.14 219 VAL A O 1
ATOM 1484 N N . ILE A 1 220 ? -1.398 -28.264 -162.376 1.00 41.03 220 ILE A N 1
ATOM 1485 C CA . ILE A 1 220 ? -1.326 -27.110 -163.259 1.00 41.03 220 ILE A CA 1
ATOM 1486 C C . ILE A 1 220 ? -2.482 -27.189 -164.235 1.00 41.03 220 ILE A C 1
ATOM 1487 O O . ILE A 1 220 ? -2.785 -28.264 -164.758 1.00 41.03 220 ILE A O 1
ATOM 1492 N N . ALA A 1 221 ? -3.119 -26.054 -164.493 1.00 34.29 221 ALA A N 1
ATOM 1493 C CA . ALA A 1 221 ? -4.150 -26.001 -165.497 1.00 34.29 221 ALA A CA 1
ATOM 1494 C C . ALA A 1 221 ? -3.944 -24.742 -166.317 1.00 34.29 221 ALA A C 1
ATOM 1495 O O . ALA A 1 221 ? -3.606 -23.691 -165.761 1.00 34.29 221 ALA A O 1
ATOM 1497 N N . PRO A 1 222 ? -4.145 -24.808 -167.615 1.00 38.85 222 PRO A N 1
ATOM 1498 C CA . PRO A 1 222 ? -3.871 -23.661 -168.474 1.00 38.85 222 PRO A CA 1
ATOM 1499 C C . PRO A 1 222 ? -5.088 -22.754 -168.553 1.00 38.85 222 PRO A C 1
ATOM 1500 O O . PRO A 1 222 ? -6.147 -23.045 -168.012 1.00 38.85 222 PRO A O 1
ATOM 1504 N N . GLY A 1 223 ? -4.922 -21.656 -169.275 1.00 36.03 223 GLY A N 1
ATOM 1505 C CA . GLY A 1 223 ? -6.015 -20.756 -169.568 1.00 36.03 223 GLY A CA 1
ATOM 1506 C C . GLY A 1 223 ? -6.898 -21.346 -170.643 1.00 36.03 223 GLY A C 1
ATOM 1507 O O . GLY A 1 223 ? -6.905 -22.555 -170.883 1.00 36.03 223 GLY A O 1
ATOM 1508 N N . ASN A 1 224 ? -7.655 -20.481 -171.302 1.00 43.25 224 ASN A N 1
ATOM 1509 C CA . ASN A 1 224 ? -8.544 -20.957 -172.348 1.00 43.25 224 ASN A CA 1
ATOM 1510 C C . ASN A 1 224 ? -7.745 -21.211 -173.617 1.00 43.25 224 ASN A C 1
ATOM 1511 O O . ASN A 1 224 ? -7.154 -20.291 -174.189 1.00 43.25 224 ASN A O 1
ATOM 1516 N N . GLY A 1 225 ? -7.719 -22.468 -174.045 1.00 49.64 225 GLY A N 1
ATOM 1517 C CA . GLY A 1 225 ? -7.062 -22.834 -175.282 1.00 49.64 225 GLY A CA 1
ATOM 1518 C C . GLY A 1 225 ? -5.600 -22.469 -175.378 1.00 49.64 225 GLY A C 1
ATOM 1519 O O . GLY A 1 225 ? -5.045 -22.489 -176.477 1.00 49.64 225 GLY A O 1
ATOM 1520 N N . LEU A 1 226 ? -4.950 -22.135 -174.269 1.00 46.34 226 LEU A N 1
ATOM 1521 C CA . LEU A 1 226 ? -3.565 -21.677 -174.306 1.00 46.34 226 LEU A CA 1
ATOM 1522 C C . LEU A 1 226 ? -2.676 -22.696 -173.601 1.00 46.34 226 LEU A C 1
ATOM 1523 O O . LEU A 1 226 ? -2.624 -22.741 -172.371 1.00 46.34 226 LEU A O 1
ATOM 1528 N N . THR A 1 227 ? -1.950 -23.488 -174.381 1.00 46.33 227 THR A N 1
ATOM 1529 C CA . THR A 1 227 ? -0.962 -24.414 -173.853 1.00 46.33 227 THR A CA 1
ATOM 1530 C C . THR A 1 227 ? 0.370 -23.707 -173.634 1.00 46.33 227 THR A C 1
ATOM 1531 O O . THR A 1 227 ? 0.658 -22.678 -174.245 1.00 46.33 227 THR A O 1
ATOM 1535 N N . PHE A 1 228 ? 1.189 -24.267 -172.748 1.00 41.40 228 PHE A N 1
ATOM 1536 C CA . PHE A 1 228 ? 2.539 -23.750 -172.567 1.00 41.40 228 PHE A CA 1
ATOM 1537 C C . PHE A 1 228 ? 3.431 -24.860 -172.025 1.00 41.40 228 PHE A C 1
ATOM 1538 O O . PHE A 1 228 ? 3.010 -26.010 -171.892 1.00 41.40 228 PHE A O 1
ATOM 1546 N N . THR A 1 229 ? 4.680 -24.507 -171.724 1.00 44.71 229 THR A N 1
ATOM 1547 C CA . THR A 1 229 ? 5.651 -25.419 -171.139 1.00 44.71 229 THR A CA 1
ATOM 1548 C C . THR A 1 229 ? 6.296 -24.733 -169.946 1.00 44.71 229 THR A C 1
ATOM 1549 O O . THR A 1 229 ? 5.989 -23.584 -169.629 1.00 44.71 229 THR A O 1
ATOM 1553 N N . ALA A 1 230 ? 7.213 -25.433 -169.286 1.00 47.81 230 ALA A N 1
ATOM 1554 C CA . ALA A 1 230 ? 7.820 -24.908 -168.076 1.00 47.81 230 ALA A CA 1
ATOM 1555 C C . ALA A 1 230 ? 9.276 -25.327 -167.997 1.00 47.81 230 ALA A C 1
ATOM 1556 O O . ALA A 1 230 ? 9.711 -26.281 -168.641 1.00 47.81 230 ALA A O 1
ATOM 1558 N N . HIS A 1 231 ? 10.029 -24.581 -167.199 1.00 45.71 231 HIS A N 1
ATOM 1559 C CA . HIS A 1 231 ? 11.406 -24.911 -166.892 1.00 45.71 231 HIS A CA 1
ATOM 1560 C C . HIS A 1 231 ? 11.683 -24.395 -165.496 1.00 45.71 231 HIS A C 1
ATOM 1561 O O . HIS A 1 231 ? 11.227 -23.312 -165.133 1.00 45.71 231 HIS A O 1
ATOM 1568 N N . GLY A 1 232 ? 12.433 -25.151 -164.721 1.00 44.71 232 GLY A N 1
ATOM 1569 C CA . GLY A 1 232 ? 12.795 -24.691 -163.400 1.00 44.71 232 GLY A CA 1
ATOM 1570 C C . GLY A 1 232 ? 13.037 -25.855 -162.466 1.00 44.71 232 GLY A C 1
ATOM 1571 O O . GLY A 1 232 ? 13.267 -26.976 -162.899 1.00 44.71 232 GLY A O 1
ATOM 1572 N N . GLN A 1 233 ? 12.980 -25.558 -161.172 1.00 43.31 233 GLN A N 1
ATOM 1573 C CA . GLN A 1 233 ? 13.267 -26.559 -160.160 1.00 43.31 233 GLN A CA 1
ATOM 1574 C C . GLN A 1 233 ? 12.594 -26.161 -158.860 1.00 43.31 233 GLN A C 1
ATOM 1575 O O . GLN A 1 233 ? 12.278 -24.993 -158.639 1.00 43.31 233 GLN A O 1
ATOM 1581 N N . THR A 1 234 ? 12.396 -27.146 -157.990 1.00 47.40 234 THR A N 1
ATOM 1582 C CA . THR A 1 234 ? 11.754 -26.924 -156.706 1.00 47.40 234 THR A CA 1
ATOM 1583 C C . THR A 1 234 ? 12.589 -27.550 -155.605 1.00 47.40 234 THR A C 1
ATOM 1584 O O . THR A 1 234 ? 13.518 -28.317 -155.857 1.00 47.40 234 THR A O 1
ATOM 1588 N N . ARG A 1 235 ? 12.237 -27.219 -154.369 1.00 49.80 235 ARG A N 1
ATOM 1589 C CA . ARG A 1 235 ? 12.892 -27.790 -153.206 1.00 49.80 235 ARG A CA 1
ATOM 1590 C C . ARG A 1 235 ? 11.876 -28.053 -152.113 1.00 49.80 235 ARG A C 1
ATOM 1591 O O . ARG A 1 235 ? 10.870 -27.354 -151.995 1.00 49.80 235 ARG A O 1
ATOM 1599 N N . LEU A 1 236 ? 12.162 -29.064 -151.303 1.00 58.92 236 LEU A N 1
ATOM 1600 C CA . LEU A 1 236 ? 11.342 -29.401 -150.156 1.00 58.92 236 LEU A CA 1
ATOM 1601 C C . LEU A 1 236 ? 12.225 -29.476 -148.924 1.00 58.92 236 LEU A C 1
ATOM 1602 O O . LEU A 1 236 ? 13.438 -29.654 -149.017 1.00 58.92 236 LEU A O 1
ATOM 1607 N N . TYR A 1 237 ? 11.603 -29.344 -147.761 1.00 62.06 237 TYR A N 1
ATOM 1608 C CA . TYR A 1 237 ? 12.327 -29.383 -146.500 1.00 62.06 237 TYR A CA 1
ATOM 1609 C C . TYR A 1 237 ? 11.575 -30.298 -145.555 1.00 62.06 237 TYR A C 1
ATOM 1610 O O . TYR A 1 237 ? 10.425 -30.016 -145.213 1.00 62.06 237 TYR A O 1
ATOM 1619 N N . PHE A 1 238 ? 12.211 -31.384 -145.130 1.00 70.32 238 PHE A N 1
ATOM 1620 C CA . PHE A 1 238 ? 11.537 -32.352 -144.283 1.00 70.32 238 PHE A CA 1
ATOM 1621 C C . PHE A 1 238 ? 12.530 -32.926 -143.289 1.00 70.32 238 PHE A C 1
ATOM 1622 O O . PHE A 1 238 ? 13.720 -32.610 -143.314 1.00 70.32 238 PHE A O 1
ATOM 1630 N N . LYS A 1 239 ? 12.030 -33.802 -142.424 1.00 74.64 239 LYS A N 1
ATOM 1631 C CA . LYS A 1 239 ? 12.878 -34.436 -141.425 1.00 74.64 239 LYS A CA 1
ATOM 1632 C C . LYS A 1 239 ? 12.292 -35.786 -141.056 1.00 74.64 239 LYS A C 1
ATOM 1633 O O . LYS A 1 239 ? 11.164 -35.864 -140.578 1.00 74.64 239 LYS A O 1
ATOM 1639 N N . SER A 1 240 ? 13.049 -36.854 -141.274 1.00 83.17 240 SER A N 1
ATOM 1640 C CA . SER A 1 240 ? 12.548 -38.192 -140.990 1.00 83.17 240 SER A CA 1
ATOM 1641 C C . SER A 1 240 ? 12.205 -38.338 -139.520 1.00 83.17 240 SER A C 1
ATOM 1642 O O . SER A 1 240 ? 12.799 -37.674 -138.676 1.00 83.17 240 SER A O 1
ATOM 1645 N N . VAL A 1 241 ? 11.244 -39.199 -139.210 1.00 95.21 241 VAL A N 1
ATOM 1646 C CA . VAL A 1 241 ? 10.852 -39.414 -137.823 1.00 95.21 241 VAL A CA 1
ATOM 1647 C C . VAL A 1 241 ? 10.150 -40.750 -137.643 1.00 95.21 241 VAL A C 1
ATOM 1648 O O . VAL A 1 241 ? 9.383 -41.165 -138.506 1.00 95.21 241 VAL A O 1
ATOM 1652 N N . GLY A 1 242 ? 10.403 -41.435 -136.533 1.00 107.55 242 GLY A N 1
ATOM 1653 C CA . GLY A 1 242 ? 9.698 -42.679 -136.272 1.00 107.55 242 GLY A CA 1
ATOM 1654 C C . GLY A 1 242 ? 10.489 -43.813 -135.656 1.00 107.55 242 GLY A C 1
ATOM 1655 O O . GLY A 1 242 ? 11.549 -43.588 -135.073 1.00 107.55 242 GLY A O 1
ATOM 1656 N N . ASN A 1 243 ? 9.974 -45.034 -135.775 1.00 112.61 243 ASN A N 1
ATOM 1657 C CA . ASN A 1 243 ? 10.648 -46.199 -135.212 1.00 112.61 243 ASN A CA 1
ATOM 1658 C C . ASN A 1 243 ? 11.132 -45.910 -133.804 1.00 112.61 243 ASN A C 1
ATOM 1659 O O . ASN A 1 243 ? 10.375 -46.015 -132.842 1.00 112.61 243 ASN A O 1
ATOM 1845 N N . LYS C 1 29 ? -27.008 -45.982 -113.172 1.00 179.82 29 LYS B N 1
ATOM 1846 C CA . LYS C 1 29 ? -26.720 -46.991 -114.184 1.00 179.82 29 LYS B CA 1
ATOM 1847 C C . LYS C 1 29 ? -25.225 -47.198 -114.356 1.00 179.82 29 LYS B C 1
ATOM 1848 O O . LYS C 1 29 ? -24.412 -46.463 -113.796 1.00 179.82 29 LYS B O 1
ATOM 1854 N N . ARG C 1 30 ? -24.873 -48.218 -115.137 1.00 182.41 30 ARG B N 1
ATOM 1855 C CA . ARG C 1 30 ? -23.523 -48.360 -115.671 1.00 182.41 30 ARG B CA 1
ATOM 1856 C C . ARG C 1 30 ? -23.645 -48.069 -117.163 1.00 182.41 30 ARG B C 1
ATOM 1857 O O . ARG C 1 30 ? -24.019 -48.924 -117.965 1.00 182.41 30 ARG B O 1
ATOM 1865 N N . ALA C 1 31 ? -23.286 -46.844 -117.543 1.00 180.75 31 ALA B N 1
ATOM 1866 C CA . ALA C 1 31 ? -23.611 -46.345 -118.872 1.00 180.75 31 ALA B CA 1
ATOM 1867 C C . ALA C 1 31 ? -22.497 -45.471 -119.423 1.00 180.75 31 ALA B C 1
ATOM 1868 O O . ALA C 1 31 ? -22.114 -44.477 -118.797 1.00 180.75 31 ALA B O 1
ATOM 1870 N N . GLY C 1 32 ? -22.028 -45.790 -120.626 1.00 173.90 32 GLY B N 1
ATOM 1871 C CA . GLY C 1 32 ? -21.026 -44.959 -121.274 1.00 173.90 32 GLY B CA 1
ATOM 1872 C C . GLY C 1 32 ? -21.597 -44.455 -122.586 1.00 173.90 32 GLY B C 1
ATOM 1873 O O . GLY C 1 32 ? -20.861 -43.971 -123.443 1.00 173.90 32 GLY B O 1
ATOM 1874 N N . SER C 1 33 ? -22.912 -44.561 -122.747 1.00 159.91 33 SER B N 1
ATOM 1875 C CA . SER C 1 33 ? -23.563 -44.132 -123.985 1.00 159.91 33 SER B CA 1
ATOM 1876 C C . SER C 1 33 ? -23.413 -42.646 -124.254 1.00 159.91 33 SER B C 1
ATOM 1877 O O . SER C 1 33 ? -23.266 -42.251 -125.411 1.00 159.91 33 SER B O 1
ATOM 1880 N N . LYS C 1 34 ? -23.501 -41.826 -123.209 1.00 170.19 34 LYS B N 1
ATOM 1881 C CA . LYS C 1 34 ? -23.323 -40.374 -123.344 1.00 170.19 34 LYS B CA 1
ATOM 1882 C C . LYS C 1 34 ? -24.586 -39.635 -123.804 1.00 170.19 34 LYS B C 1
ATOM 1883 O O . LYS C 1 34 ? -24.615 -38.406 -123.804 1.00 170.19 34 LYS B O 1
ATOM 1889 N N . ALA C 1 35 ? -25.651 -40.334 -124.180 1.00 169.28 35 ALA B N 1
ATOM 1890 C CA . ALA C 1 35 ? -26.814 -39.587 -124.671 1.00 169.28 35 ALA B CA 1
ATOM 1891 C C . ALA C 1 35 ? -28.149 -40.306 -124.525 1.00 169.28 35 ALA B C 1
ATOM 1892 O O . ALA C 1 35 ? -28.735 -40.732 -125.512 1.00 169.28 35 ALA B O 1
ATOM 1894 N N . ASP C 1 36 ? -28.642 -40.417 -123.300 1.00 179.94 36 ASP B N 1
ATOM 1895 C CA . ASP C 1 36 ? -29.907 -41.101 -123.069 1.00 179.94 36 ASP B CA 1
ATOM 1896 C C . ASP C 1 36 ? -30.949 -40.205 -122.410 1.00 179.94 36 ASP B C 1
ATOM 1897 O O . ASP C 1 36 ? -32.060 -40.654 -122.129 1.00 179.94 36 ASP B O 1
ATOM 1902 N N . ARG C 1 37 ? -30.618 -38.941 -122.153 1.00 175.54 37 ARG B N 1
ATOM 1903 C CA . ARG C 1 37 ? -31.622 -38.024 -121.605 1.00 175.54 37 ARG B CA 1
ATOM 1904 C C . ARG C 1 37 ? -32.915 -38.283 -122.354 1.00 175.54 37 ARG B C 1
ATOM 1905 O O . ARG C 1 37 ? -33.951 -38.529 -121.738 1.00 175.54 37 ARG B O 1
ATOM 1913 N N . PRO C 1 38 ? -32.871 -38.226 -123.694 1.00 160.34 38 PRO B N 1
ATOM 1914 C CA . PRO C 1 38 ? -34.061 -38.606 -124.447 1.00 160.34 38 PRO B CA 1
ATOM 1915 C C . PRO C 1 38 ? -33.863 -40.044 -124.892 1.00 160.34 38 PRO B C 1
ATOM 1916 O O . PRO C 1 38 ? -32.775 -40.582 -124.704 1.00 160.34 38 PRO B O 1
ATOM 1920 N N . SER C 1 39 ? -34.870 -40.670 -125.480 1.00 137.31 39 SER B N 1
ATOM 1921 C CA . SER C 1 39 ? -34.744 -42.086 -125.825 1.00 137.31 39 SER B CA 1
ATOM 1922 C C . SER C 1 39 ? -33.987 -42.375 -127.118 1.00 137.31 39 SER B C 1
ATOM 1923 O O . SER C 1 39 ? -34.524 -42.173 -128.204 1.00 137.31 39 SER B O 1
ATOM 1926 N N . LEU C 1 40 ? -32.749 -42.849 -127.014 1.00 109.13 40 LEU B N 1
ATOM 1927 C CA . LEU C 1 40 ? -31.998 -43.244 -128.193 1.00 109.13 40 LEU B CA 1
ATOM 1928 C C . LEU C 1 40 ? -32.853 -44.072 -129.126 1.00 109.13 40 LEU B C 1
ATOM 1929 O O . LEU C 1 40 ? -33.724 -44.810 -128.679 1.00 109.13 40 LEU B O 1
ATOM 1934 N N . GLN C 1 41 ? -32.612 -43.952 -130.422 1.00 89.09 41 GLN B N 1
ATOM 1935 C CA . GLN C 1 41 ? -33.371 -44.709 -131.405 1.00 89.09 41 GLN B CA 1
ATOM 1936 C C . GLN C 1 41 ? -33.001 -46.185 -131.360 1.00 89.09 41 GLN B C 1
ATOM 1937 O O . GLN C 1 41 ? -31.980 -46.549 -130.786 1.00 89.09 41 GLN B O 1
ATOM 1943 N N . ILE C 1 42 ? -33.824 -47.037 -131.961 1.00 77.96 42 ILE B N 1
ATOM 1944 C CA . ILE C 1 42 ? -33.558 -48.472 -131.946 1.00 77.96 42 ILE B CA 1
ATOM 1945 C C . ILE C 1 42 ? -33.770 -49.203 -133.263 1.00 77.96 42 ILE B C 1
ATOM 1946 O O . ILE C 1 42 ? -34.881 -49.630 -133.560 1.00 77.96 42 ILE B O 1
ATOM 1951 N N . GLN C 1 43 ? -32.717 -49.350 -134.056 1.00 76.47 43 GLN B N 1
ATOM 1952 C CA . GLN C 1 43 ? -32.807 -50.129 -135.278 1.00 76.47 43 GLN B CA 1
ATOM 1953 C C . GLN C 1 43 ? -32.634 -51.599 -134.949 1.00 76.47 43 GLN B C 1
ATOM 1954 O O . GLN C 1 43 ? -31.794 -51.960 -134.123 1.00 76.47 43 GLN B O 1
ATOM 1960 N N . THR C 1 44 ? -33.423 -52.445 -135.594 1.00 72.22 44 THR B N 1
ATOM 1961 C CA . THR C 1 44 ? -33.370 -53.873 -135.345 1.00 72.22 44 THR B CA 1
ATOM 1962 C C . THR C 1 44 ? -33.061 -54.628 -136.628 1.00 72.22 44 THR B C 1
ATOM 1963 O O . THR C 1 44 ? -33.297 -54.146 -137.736 1.00 72.22 44 THR B O 1
ATOM 1967 N N . LEU C 1 45 ? -32.525 -55.828 -136.461 1.00 67.53 45 LEU B N 1
ATOM 1968 C CA . LEU C 1 45 ? -32.244 -56.719 -137.572 1.00 67.53 45 LEU B CA 1
ATOM 1969 C C . LEU C 1 45 ? -32.815 -58.087 -137.258 1.00 67.53 45 LEU B C 1
ATOM 1970 O O . LEU C 1 45 ? -32.662 -58.590 -136.144 1.00 67.53 45 LEU B O 1
ATOM 1975 N N . GLN C 1 46 ? -33.467 -58.687 -138.240 1.00 70.30 46 GLN B N 1
ATOM 1976 C CA . GLN C 1 46 ? -34.199 -59.928 -138.040 1.00 70.30 46 GLN B CA 1
ATOM 1977 C C . GLN C 1 46 ? -33.593 -60.989 -138.943 1.00 70.30 46 GLN B C 1
ATOM 1978 O O . GLN C 1 46 ? -33.675 -60.885 -140.170 1.00 70.30 46 GLN B O 1
ATOM 1984 N N . HIS C 1 47 ? -32.983 -62.004 -138.346 1.00 67.73 47 HIS B N 1
ATOM 1985 C CA . HIS C 1 47 ? -32.446 -63.135 -139.091 1.00 67.73 47 HIS B CA 1
ATOM 1986 C C . HIS C 1 47 ? -33.166 -64.382 -138.613 1.00 67.73 47 HIS B C 1
ATOM 1987 O O . HIS C 1 47 ? -32.939 -64.837 -137.489 1.00 67.73 47 HIS B O 1
ATOM 1994 N N . ALA C 1 48 ? -34.002 -64.947 -139.476 1.00 82.83 48 ALA B N 1
ATOM 1995 C CA . ALA C 1 48 ? -34.809 -66.108 -139.135 1.00 82.83 48 ALA B CA 1
ATOM 1996 C C . ALA C 1 48 ? -35.604 -66.506 -140.366 1.00 82.83 48 ALA B C 1
ATOM 1997 O O . ALA C 1 48 ? -35.733 -65.733 -141.318 1.00 82.83 48 ALA B O 1
ATOM 1999 N N . GLY C 1 49 ? -36.140 -67.715 -140.329 1.00 85.44 49 GLY B N 1
ATOM 2000 C CA . GLY C 1 49 ? -36.946 -68.187 -141.439 1.00 85.44 49 GLY B CA 1
ATOM 2001 C C . GLY C 1 49 ? -36.111 -68.290 -142.696 1.00 85.44 49 GLY B C 1
ATOM 2002 O O . GLY C 1 49 ? -35.009 -68.844 -142.692 1.00 85.44 49 GLY B O 1
ATOM 2003 N N . THR C 1 50 ? -36.628 -67.735 -143.792 1.00 91.34 50 THR B N 1
ATOM 2004 C CA . THR C 1 50 ? -35.929 -67.843 -145.066 1.00 91.34 50 THR B CA 1
ATOM 2005 C C . THR C 1 50 ? -34.592 -67.120 -145.036 1.00 91.34 50 THR B C 1
ATOM 2006 O O . THR C 1 50 ? -33.674 -67.488 -145.775 1.00 91.34 50 THR B O 1
ATOM 2010 N N . THR C 1 51 ? -34.457 -66.101 -144.197 1.00 88.13 51 THR B N 1
ATOM 2011 C CA . THR C 1 51 ? -33.194 -65.394 -144.041 1.00 88.13 51 THR B CA 1
ATOM 2012 C C . THR C 1 51 ? -32.564 -65.873 -142.744 1.00 88.13 51 THR B C 1
ATOM 2013 O O . THR C 1 51 ? -32.989 -65.490 -141.652 1.00 88.13 51 THR B O 1
ATOM 2017 N N . MET C 1 52 ? -31.530 -66.691 -142.871 1.00 82.15 52 MET B N 1
ATOM 2018 C CA . MET C 1 52 ? -30.752 -67.143 -141.732 1.00 82.15 52 MET B CA 1
ATOM 2019 C C . MET C 1 52 ? -29.294 -67.101 -142.142 1.00 82.15 52 MET B C 1
ATOM 2020 O O . MET C 1 52 ? -28.961 -67.406 -143.290 1.00 82.15 52 MET B O 1
ATOM 2025 N N . ILE C 1 53 ? -28.433 -66.692 -141.220 1.00 71.80 53 ILE B N 1
ATOM 2026 C CA . ILE C 1 53 ? -27.017 -66.652 -141.534 1.00 71.80 53 ILE B CA 1
ATOM 2027 C C . ILE C 1 53 ? -26.508 -68.079 -141.632 1.00 71.80 53 ILE B C 1
ATOM 2028 O O . ILE C 1 53 ? -26.666 -68.875 -140.700 1.00 71.80 53 ILE B O 1
ATOM 2033 N N . THR C 1 54 ? -25.913 -68.416 -142.767 1.00 70.54 54 THR B N 1
ATOM 2034 C CA . THR C 1 54 ? -25.262 -69.703 -142.951 1.00 70.54 54 THR B CA 1
ATOM 2035 C C . THR C 1 54 ? -23.782 -69.465 -143.202 1.00 70.54 54 THR B C 1
ATOM 2036 O O . THR C 1 54 ? -23.414 -68.615 -144.017 1.00 70.54 54 THR B O 1
ATOM 2040 N N . VAL C 1 55 ? -22.939 -70.189 -142.480 1.00 69.31 55 VAL B N 1
ATOM 2041 C CA . VAL C 1 55 ? -21.507 -69.915 -142.511 1.00 69.31 55 VAL B CA 1
ATOM 2042 C C . VAL C 1 55 ? -20.815 -71.072 -143.226 1.00 69.31 55 VAL B C 1
ATOM 2043 O O . VAL C 1 55 ? -20.720 -72.181 -142.681 1.00 69.31 55 VAL B O 1
ATOM 2047 N N . PRO C 1 56 ? -20.348 -70.875 -144.448 1.00 66.33 56 PRO B N 1
ATOM 2048 C CA . PRO C 1 56 ? -19.451 -71.847 -145.065 1.00 66.33 56 PRO B CA 1
ATOM 2049 C C . PRO C 1 56 ? -18.056 -71.716 -144.482 1.00 66.33 56 PRO B C 1
ATOM 2050 O O . PRO C 1 56 ? -17.713 -70.724 -143.840 1.00 66.33 56 PRO B O 1
ATOM 2054 N N . SER C 1 57 ? -17.254 -72.748 -144.711 1.00 66.60 57 SER B N 1
ATOM 2055 C CA . SER C 1 57 ? -15.864 -72.704 -144.284 1.00 66.60 57 SER B CA 1
ATOM 2056 C C . SER C 1 57 ? -15.163 -71.509 -144.910 1.00 66.60 57 SER B C 1
ATOM 2057 O O . SER C 1 57 ? -15.246 -71.289 -146.120 1.00 66.60 57 SER B O 1
ATOM 2060 N N . GLY C 1 58 ? -14.473 -70.735 -144.083 1.00 66.15 58 GLY B N 1
ATOM 2061 C CA . GLY C 1 58 ? -13.777 -69.551 -144.537 1.00 66.15 58 GLY B CA 1
ATOM 2062 C C . GLY C 1 58 ? -14.427 -68.246 -144.145 1.00 66.15 58 GLY B C 1
ATOM 2063 O O . GLY C 1 58 ? -13.907 -67.185 -144.509 1.00 66.15 58 GLY B O 1
ATOM 2064 N N . GLY C 1 59 ? -15.541 -68.278 -143.426 1.00 65.49 59 GLY B N 1
ATOM 2065 C CA . GLY C 1 59 ? -16.118 -67.067 -142.886 1.00 65.49 59 GLY B CA 1
ATOM 2066 C C . GLY C 1 59 ? -17.071 -66.369 -143.834 1.00 65.49 59 GLY B C 1
ATOM 2067 O O . GLY C 1 59 ? -17.213 -66.712 -145.006 1.00 65.49 59 GLY B O 1
ATOM 2068 N N . VAL C 1 60 ? -17.746 -65.358 -143.295 1.00 66.58 60 VAL B N 1
ATOM 2069 C CA . VAL C 1 60 ? -18.691 -64.563 -144.068 1.00 66.58 60 VAL B CA 1
ATOM 2070 C C . VAL C 1 60 ? -18.705 -63.150 -143.508 1.00 66.58 60 VAL B C 1
ATOM 2071 O O . VAL C 1 60 ? -18.565 -62.942 -142.301 1.00 66.58 60 VAL B O 1
ATOM 2075 N N . CYS C 1 61 ? -18.863 -62.177 -144.396 1.00 76.98 61 CYS B N 1
ATOM 2076 C CA . CYS C 1 61 ? -18.856 -60.769 -144.043 1.00 76.98 61 CYS B CA 1
ATOM 2077 C C . CYS C 1 61 ? -20.250 -60.184 -144.191 1.00 76.98 61 CYS B C 1
ATOM 2078 O O . CYS C 1 61 ? -21.028 -60.605 -145.049 1.00 76.98 61 CYS B O 1
ATOM 2081 N N . ASP C 1 62 ? -20.559 -59.204 -143.350 1.00 79.42 62 ASP B N 1
ATOM 2082 C CA . ASP C 1 62 ? -21.850 -58.540 -143.433 1.00 79.42 62 ASP B CA 1
ATOM 2083 C C . ASP C 1 62 ? -21.744 -57.176 -142.773 1.00 79.42 62 ASP B C 1
ATOM 2084 O O . ASP C 1 62 ? -20.848 -56.926 -141.965 1.00 79.42 62 ASP B O 1
ATOM 2089 N N . LEU C 1 63 ? -22.678 -56.298 -143.124 1.00 80.76 63 LEU B N 1
ATOM 2090 C CA . LEU C 1 63 ? -22.712 -54.936 -142.612 1.00 80.76 63 LEU B CA 1
ATOM 2091 C C . LEU C 1 63 ? -23.991 -54.742 -141.820 1.00 80.76 63 LEU B C 1
ATOM 2092 O O . LEU C 1 63 ? -25.088 -54.872 -142.368 1.00 80.76 63 LEU B O 1
ATOM 2097 N N . ILE C 1 64 ? -23.848 -54.422 -140.534 1.00 81.88 64 ILE B N 1
ATOM 2098 C CA . ILE C 1 64 ? -24.987 -54.296 -139.639 1.00 81.88 64 ILE B CA 1
ATOM 2099 C C . ILE C 1 64 ? -25.444 -52.864 -139.465 1.00 81.88 64 ILE B C 1
ATOM 2100 O O . ILE C 1 64 ? -26.376 -52.614 -138.696 1.00 81.88 64 ILE B O 1
ATOM 2105 N N . ASN C 1 65 ? -24.812 -51.912 -140.133 1.00 89.92 65 ASN B N 1
ATOM 2106 C CA . ASN C 1 65 ? -24.990 -50.506 -139.814 1.00 89.92 65 ASN B CA 1
ATOM 2107 C C . ASN C 1 65 ? -26.035 -49.816 -140.686 1.00 89.92 65 ASN B C 1
ATOM 2108 O O . ASN C 1 65 ? -26.200 -48.598 -140.580 1.00 89.92 65 ASN B O 1
ATOM 2113 N N . THR C 1 66 ? -26.738 -50.556 -141.541 1.00 96.88 66 THR B N 1
ATOM 2114 C CA . THR C 1 66 ? -27.634 -49.946 -142.517 1.00 96.88 66 THR B CA 1
ATOM 2115 C C . THR C 1 66 ? -28.691 -49.076 -141.853 1.00 96.88 66 THR B C 1
ATOM 2116 O O . THR C 1 66 ? -29.412 -49.526 -140.961 1.00 96.88 66 THR B O 1
ATOM 2120 N N . TYR C 1 67 ? -28.799 -47.833 -142.316 1.00 103.69 67 TYR B N 1
ATOM 2121 C CA . TYR C 1 67 ? -29.834 -46.903 -141.882 1.00 103.69 67 TYR B CA 1
ATOM 2122 C C . TYR C 1 67 ? -30.445 -46.256 -143.113 1.00 103.69 67 TYR B C 1
ATOM 2123 O O . TYR C 1 67 ? -29.755 -45.537 -143.840 1.00 103.69 67 TYR B O 1
ATOM 2132 N N . ALA C 1 68 ? -31.729 -46.490 -143.342 1.00 112.24 68 ALA B N 1
ATOM 2133 C CA . ALA C 1 68 ? -32.409 -45.736 -144.380 1.00 112.24 68 ALA B CA 1
ATOM 2134 C C . ALA C 1 68 ? -32.660 -44.311 -143.903 1.00 112.24 68 ALA B C 1
ATOM 2135 O O . ALA C 1 68 ? -32.643 -44.020 -142.706 1.00 112.24 68 ALA B O 1
ATOM 2137 N N . ARG C 1 69 ? -32.863 -43.399 -144.844 1.00 119.30 69 ARG B N 1
ATOM 2138 C CA . ARG C 1 69 ? -33.238 -42.039 -144.484 1.00 119.30 69 ARG B CA 1
ATOM 2139 C C . ARG C 1 69 ? -34.709 -41.838 -144.776 1.00 119.30 69 ARG B C 1
ATOM 2140 O O . ARG C 1 69 ? -35.209 -42.286 -145.812 1.00 119.30 69 ARG B O 1
ATOM 2148 N N . GLY C 1 70 ? -35.398 -41.170 -143.863 1.00 123.67 70 GLY B N 1
ATOM 2149 C CA . GLY C 1 70 ? -36.808 -40.913 -144.047 1.00 123.67 70 GLY B CA 1
ATOM 2150 C C . GLY C 1 70 ? -37.458 -40.459 -142.758 1.00 123.67 70 GLY B C 1
ATOM 2151 O O . GLY C 1 70 ? -36.794 -40.030 -141.813 1.00 123.67 70 GLY B O 1
ATOM 2152 N N . SER C 1 71 ? -38.782 -40.552 -142.753 1.00 125.87 71 SER B N 1
ATOM 2153 C CA . SER C 1 71 ? -39.593 -40.104 -141.635 1.00 125.87 71 SER B CA 1
ATOM 2154 C C . SER C 1 71 ? -39.663 -41.121 -140.508 1.00 125.87 71 SER B C 1
ATOM 2155 O O . SER C 1 71 ? -39.822 -40.736 -139.346 1.00 125.87 71 SER B O 1
ATOM 2158 N N . ASP C 1 72 ? -39.542 -42.407 -140.822 1.00 125.96 72 ASP B N 1
ATOM 2159 C CA . ASP C 1 72 ? -39.836 -43.450 -139.851 1.00 125.96 72 ASP B CA 1
ATOM 2160 C C . ASP C 1 72 ? -38.859 -43.404 -138.686 1.00 125.96 72 ASP B C 1
ATOM 2161 O O . ASP C 1 72 ? -37.760 -42.856 -138.790 1.00 125.96 72 ASP B O 1
ATOM 2166 N N . GLU C 1 73 ? -39.291 -44.030 -137.580 1.00 120.08 73 GLU B N 1
ATOM 2167 C CA . GLU C 1 73 ? -38.563 -44.055 -136.311 1.00 120.08 73 GLU B CA 1
ATOM 2168 C C . GLU C 1 73 ? -37.227 -44.778 -136.429 1.00 120.08 73 GLU B C 1
ATOM 2169 O O . GLU C 1 73 ? -36.268 -44.449 -135.725 1.00 120.08 73 GLU B O 1
ATOM 2175 N N . GLY C 1 74 ? -37.171 -45.799 -137.278 1.00 117.54 74 GLY B N 1
ATOM 2176 C CA . GLY C 1 74 ? -35.962 -46.578 -137.451 1.00 117.54 74 GLY B CA 1
ATOM 2177 C C . GLY C 1 74 ? -35.014 -45.965 -138.457 1.00 117.54 74 GLY B C 1
ATOM 2178 O O . GLY C 1 74 ? -33.869 -46.399 -138.583 1.00 117.54 74 GLY B O 1
ATOM 2179 N N . ASN C 1 75 ? -35.475 -44.955 -139.182 1.00 113.19 75 ASN B N 1
ATOM 2180 C CA . ASN C 1 75 ? -34.636 -44.309 -140.169 1.00 113.19 75 ASN B CA 1
ATOM 2181 C C . ASN C 1 75 ? -33.756 -43.265 -139.499 1.00 113.19 75 ASN B C 1
ATOM 2182 O O . ASN C 1 75 ? -33.832 -43.031 -138.294 1.00 113.19 75 ASN B O 1
ATOM 2187 N N . ARG C 1 76 ? -32.914 -42.629 -140.297 1.00 108.13 76 ARG B N 1
ATOM 2188 C CA . ARG C 1 76 ? -32.095 -41.538 -139.809 1.00 108.13 76 ARG B CA 1
ATOM 2189 C C . ARG C 1 76 ? -32.667 -40.211 -140.286 1.00 108.13 76 ARG B C 1
ATOM 2190 O O . ARG C 1 76 ? -33.646 -40.157 -141.031 1.00 108.13 76 ARG B O 1
ATOM 2198 N N . HIS C 1 77 ? -32.042 -39.121 -139.849 1.00 106.51 77 HIS B N 1
ATOM 2199 C CA . HIS C 1 77 ? -32.513 -37.783 -140.190 1.00 106.51 77 HIS B CA 1
ATOM 2200 C C . HIS C 1 77 ? -31.424 -37.000 -140.906 1.00 106.51 77 HIS B C 1
ATOM 2201 O O . HIS C 1 77 ? -31.562 -36.705 -142.094 1.00 106.51 77 HIS B O 1
ATOM 2208 N N . THR C 1 78 ? -30.345 -36.657 -140.220 1.00 108.91 78 THR B N 1
ATOM 2209 C CA . THR C 1 78 ? -29.254 -35.922 -140.836 1.00 108.91 78 THR B CA 1
ATOM 2210 C C . THR C 1 78 ? -28.339 -36.895 -141.568 1.00 108.91 78 THR B C 1
ATOM 2211 O O . THR C 1 78 ? -28.678 -38.058 -141.794 1.00 108.91 78 THR B O 1
ATOM 2215 N N . SER C 1 79 ? -27.170 -36.417 -141.969 1.00 105.93 79 SER B N 1
ATOM 2216 C CA . SER C 1 79 ? -26.190 -37.241 -142.652 1.00 105.93 79 SER B CA 1
ATOM 2217 C C . SER C 1 79 ? -25.126 -37.806 -141.723 1.00 105.93 79 SER B C 1
ATOM 2218 O O . SER C 1 79 ? -24.209 -38.478 -142.200 1.00 105.93 79 SER B O 1
ATOM 2221 N N . GLU C 1 80 ? -25.213 -37.550 -140.421 1.00 107.48 80 GLU B N 1
ATOM 2222 C CA . GLU C 1 80 ? -24.195 -37.992 -139.478 1.00 107.48 80 GLU B CA 1
ATOM 2223 C C . GLU C 1 80 ? -24.850 -38.651 -138.276 1.00 107.48 80 GLU B C 1
ATOM 2224 O O . GLU C 1 80 ? -25.799 -38.104 -137.707 1.00 107.48 80 GLU B O 1
ATOM 2230 N N . THR C 1 81 ? -24.335 -39.813 -137.882 1.00 102.61 81 THR B N 1
ATOM 2231 C CA . THR C 1 81 ? -24.902 -40.596 -136.795 1.00 102.61 81 THR B CA 1
ATOM 2232 C C . THR C 1 81 ? -23.805 -41.046 -135.844 1.00 102.61 81 THR B C 1
ATOM 2233 O O . THR C 1 81 ? -22.622 -41.046 -136.182 1.00 102.61 81 THR B O 1
ATOM 2237 N N . LEU C 1 82 ? -24.218 -41.447 -134.644 1.00 98.84 82 LEU B N 1
ATOM 2238 C CA . LEU C 1 82 ? -23.315 -41.989 -133.638 1.00 98.84 82 LEU B CA 1
ATOM 2239 C C . LEU C 1 82 ? -23.967 -43.202 -133.003 1.00 98.84 82 LEU B C 1
ATOM 2240 O O . LEU C 1 82 ? -25.054 -43.088 -132.433 1.00 98.84 82 LEU B O 1
ATOM 2245 N N . THR C 1 83 ? -23.303 -44.346 -133.072 1.00 93.05 83 THR B N 1
ATOM 2246 C CA . THR C 1 83 ? -23.805 -45.548 -132.429 1.00 93.05 83 THR B CA 1
ATOM 2247 C C . THR C 1 83 ? -23.134 -45.714 -131.079 1.00 93.05 83 THR B C 1
ATOM 2248 O O . THR C 1 83 ? -21.953 -45.406 -130.920 1.00 93.05 83 THR B O 1
ATOM 2252 N N . TYR C 1 84 ? -23.893 -46.200 -130.103 1.00 88.08 84 TYR B N 1
ATOM 2253 C CA . TYR C 1 84 ? -23.384 -46.330 -128.745 1.00 88.08 84 TYR B CA 1
ATOM 2254 C C . TYR C 1 84 ? -23.401 -47.769 -128.259 1.00 88.08 84 TYR B C 1
ATOM 2255 O O . TYR C 1 84 ? -22.338 -48.352 -128.036 1.00 88.08 84 TYR B O 1
ATOM 2264 N N . LYS C 1 85 ? -24.573 -48.360 -128.086 1.00 77.23 85 LYS B N 1
ATOM 2265 C CA . LYS C 1 85 ? -24.697 -49.695 -127.532 1.00 77.23 85 LYS B CA 1
ATOM 2266 C C . LYS C 1 85 ? -25.139 -50.672 -128.605 1.00 77.23 85 LYS B C 1
ATOM 2267 O O . LYS C 1 85 ? -25.797 -50.303 -129.577 1.00 77.23 85 LYS B O 1
ATOM 2273 N N . ILE C 1 86 ? -24.764 -51.930 -128.418 1.00 66.43 86 ILE B N 1
ATOM 2274 C CA . ILE C 1 86 ? -25.145 -52.993 -129.335 1.00 66.43 86 ILE B CA 1
ATOM 2275 C C . ILE C 1 86 ? -25.407 -54.259 -128.538 1.00 66.43 86 ILE B C 1
ATOM 2276 O O . ILE C 1 86 ? -24.658 -54.594 -127.617 1.00 66.43 86 ILE B O 1
ATOM 2281 N N . ALA C 1 87 ? -26.479 -54.960 -128.891 1.00 54.06 87 ALA B N 1
ATOM 2282 C CA . ALA C 1 87 ? -26.884 -56.182 -128.216 1.00 54.06 87 ALA B CA 1
ATOM 2283 C C . ALA C 1 87 ? -27.074 -57.289 -129.236 1.00 54.06 87 ALA B C 1
ATOM 2284 O O . ALA C 1 87 ? -27.544 -57.041 -130.347 1.00 54.06 87 ALA B O 1
ATOM 2286 N N . ILE C 1 88 ? -26.729 -58.512 -128.852 1.00 45.56 88 ILE B N 1
ATOM 2287 C CA . ILE C 1 88 ? -26.656 -59.630 -129.783 1.00 45.56 88 ILE B CA 1
ATOM 2288 C C . ILE C 1 88 ? -27.255 -60.860 -129.124 1.00 45.56 88 ILE B C 1
ATOM 2289 O O . ILE C 1 88 ? -26.861 -61.216 -128.012 1.00 45.56 88 ILE B O 1
ATOM 2294 N N . ASP C 1 89 ? -28.179 -61.526 -129.816 1.00 49.53 89 ASP B N 1
ATOM 2295 C CA . ASP C 1 89 ? -28.783 -62.767 -129.339 1.00 49.53 89 ASP B CA 1
ATOM 2296 C C . ASP C 1 89 ? -28.902 -63.741 -130.496 1.00 49.53 89 ASP B C 1
ATOM 2297 O O . ASP C 1 89 ? -29.459 -63.392 -131.538 1.00 49.53 89 ASP B O 1
ATOM 2302 N N . TYR C 1 90 ? -28.418 -64.963 -130.312 1.00 46.07 90 TYR B N 1
ATOM 2303 C CA . TYR C 1 90 ? -28.471 -65.937 -131.387 1.00 46.07 90 TYR B CA 1
ATOM 2304 C C . TYR C 1 90 ? -28.535 -67.347 -130.842 1.00 46.07 90 TYR B C 1
ATOM 2305 O O . TYR C 1 90 ? -28.236 -67.603 -129.678 1.00 46.07 90 TYR B O 1
ATOM 2314 N N . HIS C 1 91 ? -28.923 -68.261 -131.722 1.00 45.16 91 HIS B N 1
ATOM 2315 C CA . HIS C 1 91 ? -28.973 -69.690 -131.450 1.00 45.16 91 HIS B CA 1
ATOM 2316 C C . HIS C 1 91 ? -28.179 -70.384 -132.543 1.00 45.16 91 HIS B C 1
ATOM 2317 O O . HIS C 1 91 ? -28.586 -70.372 -133.705 1.00 45.16 91 HIS B O 1
ATOM 2324 N N . PHE C 1 92 ? -27.057 -70.986 -132.184 1.00 47.11 92 PHE B N 1
ATOM 2325 C CA . PHE C 1 92 ? -26.248 -71.694 -133.159 1.00 47.11 92 PHE B CA 1
ATOM 2326 C C . PHE C 1 92 ? -26.590 -73.172 -133.135 1.00 47.11 92 PHE B C 1
ATOM 2327 O O . PHE C 1 92 ? -26.854 -73.747 -132.079 1.00 47.11 92 PHE B O 1
ATOM 2335 N N . VAL C 1 93 ? -26.591 -73.788 -134.309 1.00 45.99 93 VAL B N 1
ATOM 2336 C CA . VAL C 1 93 ? -26.865 -75.214 -134.408 1.00 45.99 93 VAL B CA 1
ATOM 2337 C C . VAL C 1 93 ? -26.035 -75.786 -135.542 1.00 45.99 93 VAL B C 1
ATOM 2338 O O . VAL C 1 93 ? -25.865 -75.156 -136.587 1.00 45.99 93 VAL B O 1
ATOM 2342 N N . ALA C 1 94 ? -25.511 -76.985 -135.325 1.00 47.98 94 ALA B N 1
ATOM 2343 C CA . ALA C 1 94 ? -24.647 -77.615 -136.303 1.00 47.98 94 ALA B CA 1
ATOM 2344 C C . ALA C 1 94 ? -25.432 -77.999 -137.550 1.00 47.98 94 ALA B C 1
ATOM 2345 O O . ALA C 1 94 ? -26.659 -78.108 -137.538 1.00 47.98 94 ALA B O 1
ATOM 2347 N N . ASP C 1 95 ? -24.701 -78.198 -138.640 1.00 65.11 95 ASP B N 1
ATOM 2348 C CA . ASP C 1 95 ? -25.283 -78.552 -139.925 1.00 65.11 95 ASP B CA 1
ATOM 2349 C C . ASP C 1 95 ? -25.276 -80.059 -140.113 1.00 65.11 95 ASP B C 1
ATOM 2350 O O . ASP C 1 95 ? -24.334 -80.743 -139.704 1.00 65.11 95 ASP B O 1
ATOM 2355 N N . ALA C 1 96 ? -26.332 -80.568 -140.750 1.00 69.96 96 ALA B N 1
ATOM 2356 C CA . ALA C 1 96 ? -26.451 -82.005 -140.965 1.00 69.96 96 ALA B CA 1
ATOM 2357 C C . ALA C 1 96 ? -25.251 -82.559 -141.719 1.00 69.96 96 ALA B C 1
ATOM 2358 O O . ALA C 1 96 ? -24.855 -83.711 -141.511 1.00 69.96 96 ALA B O 1
ATOM 2360 N N . ALA C 1 97 ? -24.658 -81.753 -142.600 1.00 69.45 97 ALA B N 1
ATOM 2361 C CA . ALA C 1 97 ? -23.470 -82.200 -143.318 1.00 69.45 97 ALA B CA 1
ATOM 2362 C C . ALA C 1 97 ? -22.317 -82.455 -142.359 1.00 69.45 97 ALA B C 1
ATOM 2363 O O . ALA C 1 97 ? -21.622 -83.471 -142.462 1.00 69.45 97 ALA B O 1
ATOM 2365 N N . ALA C 1 98 ? -22.103 -81.543 -141.411 1.00 76.00 98 ALA B N 1
ATOM 2366 C CA . ALA C 1 98 ? -21.003 -81.704 -140.470 1.00 76.00 98 ALA B CA 1
ATOM 2367 C C . ALA C 1 98 ? -21.342 -82.681 -139.356 1.00 76.00 98 ALA B C 1
ATOM 2368 O O . ALA C 1 98 ? -20.437 -83.165 -138.671 1.00 76.00 98 ALA B O 1
ATOM 2370 N N . CYS C 1 99 ? -22.624 -82.986 -139.159 1.00 75.99 99 CYS B N 1
ATOM 2371 C CA . CYS C 1 99 ? -22.991 -83.958 -138.139 1.00 75.99 99 CYS B CA 1
ATOM 2372 C C . CYS C 1 99 ? -22.518 -85.362 -138.481 1.00 75.99 99 CYS B C 1
ATOM 2373 O O . CYS C 1 99 ? -22.629 -86.260 -137.643 1.00 75.99 99 CYS B O 1
ATOM 2376 N N . ARG C 1 100 ? -21.999 -85.609 -139.680 1.00 80.61 100 ARG B N 1
ATOM 2377 C CA . ARG C 1 100 ? -21.522 -86.962 -139.939 1.00 80.61 100 ARG B CA 1
ATOM 2378 C C . ARG C 1 100 ? -20.243 -87.252 -139.166 1.00 80.61 100 ARG B C 1
ATOM 2379 O O . ARG C 1 100 ? -20.149 -88.269 -138.472 1.00 80.61 100 ARG B O 1
ATOM 2387 N N . TYR C 1 101 ? -19.250 -86.374 -139.271 1.00 77.63 101 TYR B N 1
ATOM 2388 C CA . TYR C 1 101 ? -18.023 -86.560 -138.514 1.00 77.63 101 TYR B CA 1
ATOM 2389 C C . TYR C 1 101 ? -18.246 -86.212 -137.050 1.00 77.63 101 TYR B C 1
ATOM 2390 O O . TYR C 1 101 ? -19.187 -85.501 -136.694 1.00 77.63 101 TYR B O 1
ATOM 2399 N N . SER C 1 102 ? -17.377 -86.730 -136.188 1.00 67.88 102 SER B N 1
ATOM 2400 C CA . SER C 1 102 ? -17.371 -86.357 -134.778 1.00 67.88 102 SER B CA 1
ATOM 2401 C C . SER C 1 102 ? -16.048 -85.674 -134.469 1.00 67.88 102 SER B C 1
ATOM 2402 O O . SER C 1 102 ? -15.006 -86.330 -134.413 1.00 67.88 102 SER B O 1
ATOM 2405 N N . ASN C 1 103 ? -16.089 -84.363 -134.254 1.00 59.33 103 ASN B N 1
ATOM 2406 C CA . ASN C 1 103 ? -14.906 -83.632 -133.831 1.00 59.33 103 ASN B CA 1
ATOM 2407 C C . ASN C 1 103 ? -15.333 -82.317 -133.204 1.00 59.33 103 ASN B C 1
ATOM 2408 O O . ASN C 1 103 ? -16.446 -81.838 -133.422 1.00 59.33 103 ASN B O 1
ATOM 2413 N N . THR C 1 104 ? -14.428 -81.738 -132.430 1.00 56.73 104 THR B N 1
ATOM 2414 C CA . THR C 1 104 ? -14.676 -80.470 -131.768 1.00 56.73 104 THR B CA 1
ATOM 2415 C C . THR C 1 104 ? -14.186 -79.326 -132.646 1.00 56.73 104 THR B C 1
ATOM 2416 O O . THR C 1 104 ? -13.820 -79.517 -133.807 1.00 56.73 104 THR B O 1
ATOM 2420 N N . GLY C 1 105 ? -14.173 -78.120 -132.094 1.00 51.98 105 GLY B N 1
ATOM 2421 C CA . GLY C 1 105 ? -13.696 -76.968 -132.834 1.00 51.98 105 GLY B CA 1
ATOM 2422 C C . GLY C 1 105 ? -13.934 -75.709 -132.037 1.00 51.98 105 GLY B C 1
ATOM 2423 O O . GLY C 1 105 ? -14.520 -75.733 -130.952 1.00 51.98 105 GLY B O 1
ATOM 2424 N N . THR C 1 106 ? -13.463 -74.598 -132.588 1.00 46.77 106 THR B N 1
ATOM 2425 C CA . THR C 1 106 ? -13.627 -73.307 -131.940 1.00 46.77 106 THR B CA 1
ATOM 2426 C C . THR C 1 106 ? -13.898 -72.234 -132.982 1.00 46.77 106 THR B C 1
ATOM 2427 O O . THR C 1 106 ? -13.209 -72.165 -134.001 1.00 46.77 106 THR B O 1
ATOM 2431 N N . GLY C 1 107 ? -14.925 -71.421 -132.740 1.00 43.76 107 GLY B N 1
ATOM 2432 C CA . GLY C 1 107 ? -15.286 -70.337 -133.623 1.00 43.76 107 GLY B CA 1
ATOM 2433 C C . GLY C 1 107 ? -14.891 -68.991 -133.044 1.00 43.76 107 GLY B C 1
ATOM 2434 O O . GLY C 1 107 ? -14.510 -68.868 -131.885 1.00 43.76 107 GLY B O 1
ATOM 2435 N N . VAL C 1 108 ? -15.001 -67.967 -133.881 1.00 36.91 108 VAL B N 1
ATOM 2436 C CA . VAL C 1 108 ? -14.655 -66.605 -133.498 1.00 36.91 108 VAL B CA 1
ATOM 2437 C C . VAL C 1 108 ? -15.659 -65.656 -134.126 1.00 36.91 108 VAL B C 1
ATOM 2438 O O . VAL C 1 108 ? -16.131 -65.892 -135.241 1.00 36.91 108 VAL B O 1
ATOM 2442 N N . MET C 1 109 ? -15.993 -64.586 -133.413 1.00 45.05 109 MET B N 1
ATOM 2443 C CA . MET C 1 109 ? -16.806 -63.509 -133.964 1.00 45.05 109 MET B CA 1
ATOM 2444 C C . MET C 1 109 ? -16.098 -62.185 -133.738 1.00 45.05 109 MET B C 1
ATOM 2445 O O . MET C 1 109 ? -16.020 -61.709 -132.603 1.00 45.05 109 MET B O 1
ATOM 2450 N N . TRP C 1 110 ? -15.586 -61.592 -134.809 1.00 51.15 110 TRP B N 1
ATOM 2451 C CA . TRP C 1 110 ? -15.020 -60.256 -134.756 1.00 51.15 110 TRP B CA 1
ATOM 2452 C C . TRP C 1 110 ? -16.093 -59.195 -134.917 1.00 51.15 110 TRP B C 1
ATOM 2453 O O . TRP C 1 110 ? -17.171 -59.440 -135.457 1.00 51.15 110 TRP B O 1
ATOM 2464 N N . LEU C 1 111 ? -15.782 -57.997 -134.443 1.00 57.68 111 LEU B N 1
ATOM 2465 C CA . LEU C 1 111 ? -16.576 -56.815 -134.746 1.00 57.68 111 LEU B CA 1
ATOM 2466 C C . LEU C 1 111 ? -15.604 -55.761 -135.257 1.00 57.68 111 LEU B C 1
ATOM 2467 O O . LEU C 1 111 ? -14.796 -55.239 -134.487 1.00 57.68 111 LEU B O 1
ATOM 2472 N N . VAL C 1 112 ? -15.690 -55.431 -136.543 1.00 69.30 112 VAL B N 1
ATOM 2473 C CA . VAL C 1 112 ? -14.629 -54.721 -137.248 1.00 69.30 112 VAL B CA 1
ATOM 2474 C C . VAL C 1 112 ? -15.129 -53.357 -137.690 1.00 69.30 112 VAL B C 1
ATOM 2475 O O . VAL C 1 112 ? -16.275 -53.216 -138.127 1.00 69.30 112 VAL B O 1
ATOM 2479 N N . TYR C 1 113 ? -14.254 -52.360 -137.603 1.00 74.80 113 TYR B N 1
ATOM 2480 C CA . TYR C 1 113 ? -14.580 -50.974 -137.905 1.00 74.80 113 TYR B CA 1
ATOM 2481 C C . TYR C 1 113 ? -13.712 -50.470 -139.044 1.00 74.80 113 TYR B C 1
ATOM 2482 O O . TYR C 1 113 ? -12.497 -50.332 -138.885 1.00 74.80 113 TYR B O 1
ATOM 2491 N N . ASP C 1 114 ? -14.336 -50.174 -140.177 1.00 81.82 114 ASP B N 1
ATOM 2492 C CA . ASP C 1 114 ? -13.642 -49.698 -141.365 1.00 81.82 114 ASP B CA 1
ATOM 2493 C C . ASP C 1 114 ? -13.660 -48.179 -141.396 1.00 81.82 114 ASP B C 1
ATOM 2494 O O . ASP C 1 114 ? -14.724 -47.566 -141.286 1.00 81.82 114 ASP B O 1
ATOM 2499 N N . THR C 1 115 ? -12.483 -47.580 -141.554 1.00 87.80 115 THR B N 1
ATOM 2500 C CA . THR C 1 115 ? -12.407 -46.132 -141.687 1.00 87.80 115 THR B CA 1
ATOM 2501 C C . THR C 1 115 ? -12.712 -45.678 -143.106 1.00 87.80 115 THR B C 1
ATOM 2502 O O . THR C 1 115 ? -13.442 -44.703 -143.304 1.00 87.80 115 THR B O 1
ATOM 2506 N N . THR C 1 116 ? -12.173 -46.372 -144.104 1.00 88.03 116 THR B N 1
ATOM 2507 C CA . THR C 1 116 ? -12.259 -45.941 -145.497 1.00 88.03 116 THR B CA 1
ATOM 2508 C C . THR C 1 116 ? -12.967 -47.010 -146.311 1.00 88.03 116 THR B C 1
ATOM 2509 O O . THR C 1 116 ? -12.316 -47.890 -146.896 1.00 88.03 116 THR B O 1
ATOM 2513 N N . PRO C 1 117 ? -14.289 -46.972 -146.383 1.00 84.79 117 PRO B N 1
ATOM 2514 C CA . PRO C 1 117 ? -15.020 -47.953 -147.186 1.00 84.79 117 PRO B CA 1
ATOM 2515 C C . PRO C 1 117 ? -14.740 -47.778 -148.667 1.00 84.79 117 PRO B C 1
ATOM 2516 O O . PRO C 1 117 ? -14.184 -46.771 -149.105 1.00 84.79 117 PRO B O 1
ATOM 2520 N N . GLY C 1 118 ? -15.137 -48.780 -149.437 1.00 105.83 118 GLY B N 1
ATOM 2521 C CA . GLY C 1 118 ? -14.986 -48.731 -150.876 1.00 105.83 118 GLY B CA 1
ATOM 2522 C C . GLY C 1 118 ? -16.153 -49.433 -151.535 1.00 105.83 118 GLY B C 1
ATOM 2523 O O . GLY C 1 118 ? -16.978 -50.066 -150.870 1.00 105.83 118 GLY B O 1
ATOM 2524 N N . GLY C 1 119 ? -16.221 -49.299 -152.858 1.00 125.52 119 GLY B N 1
ATOM 2525 C CA . GLY C 1 119 ? -17.356 -49.838 -153.588 1.00 125.52 119 GLY B CA 1
ATOM 2526 C C . GLY C 1 119 ? -17.542 -51.328 -153.374 1.00 125.52 119 GLY B C 1
ATOM 2527 O O . GLY C 1 119 ? -18.621 -51.781 -152.987 1.00 125.52 119 GLY B O 1
ATOM 2528 N N . GLN C 1 120 ? -16.459 -52.091 -153.552 1.00 126.92 120 GLN B N 1
ATOM 2529 C CA . GLN C 1 120 ? -16.590 -53.542 -153.498 1.00 126.92 120 GLN B CA 1
ATOM 2530 C C . GLN C 1 120 ? -16.590 -54.058 -152.066 1.00 126.92 120 GLN B C 1
ATOM 2531 O O . GLN C 1 120 ? -15.665 -53.810 -151.293 1.00 126.92 120 GLN B O 1
ATOM 2537 N N . ALA C 1 121 ? -17.604 -54.854 -151.750 1.00 115.80 121 ALA B N 1
ATOM 2538 C CA . ALA C 1 121 ? -17.766 -55.336 -150.386 1.00 115.80 121 ALA B CA 1
ATOM 2539 C C . ALA C 1 121 ? -16.607 -56.254 -150.016 1.00 115.80 121 ALA B C 1
ATOM 2540 O O . ALA C 1 121 ? -16.263 -57.153 -150.790 1.00 115.80 121 ALA B O 1
ATOM 2542 N N . PRO C 1 122 ? -15.990 -56.065 -148.855 1.00 98.81 122 PRO B N 1
ATOM 2543 C CA . PRO C 1 122 ? -14.805 -56.856 -148.519 1.00 98.81 122 PRO B CA 1
ATOM 2544 C C . PRO C 1 122 ? -15.166 -58.277 -148.131 1.00 98.81 122 PRO B C 1
ATOM 2545 O O . PRO C 1 122 ? -16.281 -58.559 -147.687 1.00 98.81 122 PRO B O 1
ATOM 2549 N N . THR C 1 123 ? -14.206 -59.175 -148.307 1.00 81.73 123 THR B N 1
ATOM 2550 C CA . THR C 1 123 ? -14.292 -60.558 -147.881 1.00 81.73 123 THR B CA 1
ATOM 2551 C C . THR C 1 123 ? -13.228 -60.824 -146.824 1.00 81.73 123 THR B C 1
ATOM 2552 O O . THR C 1 123 ? -12.191 -60.153 -146.807 1.00 81.73 123 THR B O 1
ATOM 2556 N N . PRO C 1 124 ? -13.461 -61.770 -145.910 1.00 73.77 124 PRO B N 1
ATOM 2557 C CA . PRO C 1 124 ? -12.459 -62.034 -144.868 1.00 73.77 124 PRO B CA 1
ATOM 2558 C C . PRO C 1 124 ? -11.064 -62.263 -145.411 1.00 73.77 124 PRO B C 1
ATOM 2559 O O . PRO C 1 124 ? -10.080 -61.896 -144.759 1.00 73.77 124 PRO B O 1
ATOM 2563 N N . GLN C 1 125 ? -10.955 -62.855 -146.599 1.00 73.82 125 GLN B N 1
ATOM 2564 C CA . GLN C 1 125 ? -9.646 -63.064 -147.198 1.00 73.82 125 GLN B CA 1
ATOM 2565 C C . GLN C 1 125 ? -8.885 -61.759 -147.353 1.00 73.82 125 GLN B C 1
ATOM 2566 O O . GLN C 1 125 ? -7.653 -61.742 -147.272 1.00 73.82 125 GLN B O 1
ATOM 2572 N N . THR C 1 126 ? -9.594 -60.659 -147.585 1.00 71.85 126 THR B N 1
ATOM 2573 C CA . THR C 1 126 ? -8.928 -59.376 -147.760 1.00 71.85 126 THR B CA 1
ATOM 2574 C C . THR C 1 126 ? -8.557 -58.752 -146.425 1.00 71.85 126 THR B C 1
ATOM 2575 O O . THR C 1 126 ? -7.468 -58.190 -146.279 1.00 71.85 126 THR B O 1
ATOM 2579 N N . ILE C 1 127 ? -9.456 -58.825 -145.446 1.00 68.22 127 ILE B N 1
ATOM 2580 C CA . ILE C 1 127 ? -9.209 -58.162 -144.172 1.00 68.22 127 ILE B CA 1
ATOM 2581 C C . ILE C 1 127 ? -8.045 -58.816 -143.449 1.00 68.22 127 ILE B C 1
ATOM 2582 O O . ILE C 1 127 ? -7.072 -58.155 -143.076 1.00 68.22 127 ILE B O 1
ATOM 2587 N N . PHE C 1 128 ? -8.132 -60.118 -143.230 1.00 69.56 128 PHE B N 1
ATOM 2588 C CA . PHE C 1 128 ? -7.037 -60.880 -142.659 1.00 69.56 128 PHE B CA 1
ATOM 2589 C C . PHE C 1 128 ? -6.304 -61.544 -143.806 1.00 69.56 128 PHE B C 1
ATOM 2590 O O . PHE C 1 128 ? -6.937 -62.144 -144.678 1.00 69.56 128 PHE B O 1
ATOM 2598 N N . ALA C 1 129 ? -4.984 -61.459 -143.811 1.00 72.21 129 ALA B N 1
ATOM 2599 C CA . ALA C 1 129 ? -4.213 -62.163 -144.822 1.00 72.21 129 ALA B CA 1
ATOM 2600 C C . ALA C 1 129 ? -3.686 -63.431 -144.175 1.00 72.21 129 ALA B C 1
ATOM 2601 O O . ALA C 1 129 ? -2.739 -63.390 -143.387 1.00 72.21 129 ALA B O 1
ATOM 2603 N N . TYR C 1 130 ? -4.299 -64.556 -144.512 1.00 71.48 130 TYR B N 1
ATOM 2604 C CA . TYR C 1 130 ? -3.967 -65.821 -143.890 1.00 71.48 130 TYR B CA 1
ATOM 2605 C C . TYR C 1 130 ? -3.461 -66.791 -144.941 1.00 71.48 130 TYR B C 1
ATOM 2606 O O . TYR C 1 130 ? -4.171 -67.055 -145.924 1.00 71.48 130 TYR B O 1
ATOM 2615 N N . PRO C 1 131 ? -2.237 -67.288 -144.820 1.00 69.45 131 PRO B N 1
ATOM 2616 C CA . PRO C 1 131 ? -1.769 -68.318 -145.746 1.00 69.45 131 PRO B CA 1
ATOM 2617 C C . PRO C 1 131 ? -2.716 -69.503 -145.743 1.00 69.45 131 PRO B C 1
ATOM 2618 O O . PRO C 1 131 ? -3.225 -69.910 -144.698 1.00 69.45 131 PRO B O 1
ATOM 2622 N N . ASP C 1 132 ? -2.922 -70.072 -146.928 1.00 69.28 132 ASP B N 1
ATOM 2623 C CA . ASP C 1 132 ? -4.021 -71.003 -147.150 1.00 69.28 132 ASP B CA 1
ATOM 2624 C C . ASP C 1 132 ? -3.955 -72.230 -146.258 1.00 69.28 132 ASP B C 1
ATOM 2625 O O . ASP C 1 132 ? -4.968 -72.918 -146.099 1.00 69.28 132 ASP B O 1
ATOM 2630 N N . THR C 1 133 ? -2.802 -72.506 -145.658 1.00 65.46 133 THR B N 1
ATOM 2631 C CA . THR C 1 133 ? -2.693 -73.639 -144.752 1.00 65.46 133 THR B CA 1
ATOM 2632 C C . THR C 1 133 ? -3.361 -73.375 -143.411 1.00 65.46 133 THR B C 1
ATOM 2633 O O . THR C 1 133 ? -3.711 -74.326 -142.707 1.00 65.46 133 THR B O 1
ATOM 2637 N N . LEU C 1 134 ? -3.554 -72.114 -143.041 1.00 55.70 134 LEU B N 1
ATOM 2638 C CA . LEU C 1 134 ? -4.216 -71.775 -141.791 1.00 55.70 134 LEU B CA 1
ATOM 2639 C C . LEU C 1 134 ? -5.709 -71.552 -141.950 1.00 55.70 134 LEU B C 1
ATOM 2640 O O . LEU C 1 134 ? -6.358 -71.126 -140.993 1.00 55.70 134 LEU B O 1
ATOM 2645 N N . LYS C 1 135 ? -6.264 -71.799 -143.136 1.00 53.91 135 LYS B N 1
ATOM 2646 C CA . LYS C 1 135 ? -7.696 -71.607 -143.329 1.00 53.91 135 LYS B CA 1
ATOM 2647 C C . LYS C 1 135 ? -8.506 -72.340 -142.275 1.00 53.91 135 LYS B C 1
ATOM 2648 O O . LYS C 1 135 ? -9.562 -71.863 -141.851 1.00 53.91 135 LYS B O 1
ATOM 2654 N N . ALA C 1 136 ? -8.027 -73.499 -141.835 1.00 43.28 136 ALA B N 1
ATOM 2655 C CA . ALA C 1 136 ? -8.835 -74.335 -140.960 1.00 43.28 136 ALA B CA 1
ATOM 2656 C C . ALA C 1 136 ? -9.086 -73.665 -139.617 1.00 43.28 136 ALA B C 1
ATOM 2657 O O . ALA C 1 136 ? -10.190 -73.750 -139.074 1.00 43.28 136 ALA B O 1
ATOM 2659 N N . TRP C 1 137 ? -8.089 -72.980 -139.069 1.00 36.88 137 TRP B N 1
ATOM 2660 C CA . TRP C 1 137 ? -8.200 -72.523 -137.690 1.00 36.88 137 TRP B CA 1
ATOM 2661 C C . TRP C 1 137 ? -8.283 -71.009 -137.640 1.00 36.88 137 TRP B C 1
ATOM 2662 O O . TRP C 1 137 ? -7.262 -70.331 -137.824 1.00 36.88 137 TRP B O 1
ATOM 2673 N N . PRO C 1 138 ? -9.452 -70.433 -137.377 1.00 34.04 138 PRO B N 1
ATOM 2674 C CA . PRO C 1 138 ? -9.552 -68.973 -137.386 1.00 34.04 138 PRO B CA 1
ATOM 2675 C C . PRO C 1 138 ? -8.853 -68.316 -136.224 1.00 34.04 138 PRO B C 1
ATOM 2676 O O . PRO C 1 138 ? -8.303 -67.222 -136.384 1.00 34.04 138 PRO B O 1
ATOM 2680 N N . ALA C 1 139 ? -8.859 -68.948 -135.054 1.00 25.64 139 ALA B N 1
ATOM 2681 C CA . ALA C 1 139 ? -8.455 -68.260 -133.837 1.00 25.64 139 ALA B CA 1
ATOM 2682 C C . ALA C 1 139 ? -7.032 -67.741 -133.899 1.00 25.64 139 ALA B C 1
ATOM 2683 O O . ALA C 1 139 ? -6.645 -66.927 -133.056 1.00 25.64 139 ALA B O 1
ATOM 2685 N N . THR C 1 140 ? -6.247 -68.182 -134.870 1.00 35.82 140 THR B N 1
ATOM 2686 C CA . THR C 1 140 ? -4.871 -67.741 -134.994 1.00 35.82 140 THR B CA 1
ATOM 2687 C C . THR C 1 140 ? -4.701 -66.557 -135.928 1.00 35.82 140 THR B C 1
ATOM 2688 O O . THR C 1 140 ? -3.578 -66.075 -136.086 1.00 35.82 140 THR B O 1
ATOM 2692 N N . TRP C 1 141 ? -5.770 -66.082 -136.552 1.00 37.99 141 TRP B N 1
ATOM 2693 C CA . TRP C 1 141 ? -5.641 -65.006 -137.519 1.00 37.99 141 TRP B CA 1
ATOM 2694 C C . TRP C 1 141 ? -5.361 -63.690 -136.813 1.00 37.99 141 TRP B C 1
ATOM 2695 O O . TRP C 1 141 ? -5.781 -63.468 -135.679 1.00 37.99 141 TRP B O 1
ATOM 2706 N N . LYS C 1 142 ? -4.648 -62.810 -137.502 1.00 49.86 142 LYS B N 1
ATOM 2707 C CA . LYS C 1 142 ? -4.438 -61.450 -137.040 1.00 49.86 142 LYS B CA 1
ATOM 2708 C C . LYS C 1 142 ? -4.700 -60.505 -138.198 1.00 49.86 142 LYS B C 1
ATOM 2709 O O . LYS C 1 142 ? -4.632 -60.896 -139.364 1.00 49.86 142 LYS B O 1
ATOM 2715 N N . VAL C 1 143 ? -5.010 -59.253 -137.868 1.00 63.38 143 VAL B N 1
ATOM 2716 C CA . VAL C 1 143 ? -5.305 -58.281 -138.908 1.00 63.38 143 VAL B CA 1
ATOM 2717 C C . VAL C 1 143 ? -4.068 -58.066 -139.765 1.00 63.38 143 VAL B C 1
ATOM 2718 O O . VAL C 1 143 ? -2.942 -57.987 -139.260 1.00 63.38 143 VAL B O 1
ATOM 2722 N N . SER C 1 144 ? -4.269 -58.006 -141.077 1.00 78.54 144 SER B N 1
ATOM 2723 C CA . SER C 1 144 ? -3.148 -57.879 -141.993 1.00 78.54 144 SER B CA 1
ATOM 2724 C C . SER C 1 144 ? -2.401 -56.575 -141.752 1.00 78.54 144 SER B C 1
ATOM 2725 O O . SER C 1 144 ? -2.977 -55.561 -141.353 1.00 78.54 144 SER B O 1
ATOM 2728 N N . ARG C 1 145 ? -1.095 -56.612 -142.001 1.00 92.20 145 ARG B N 1
ATOM 2729 C CA . ARG C 1 145 ? -0.240 -55.511 -141.581 1.00 92.20 145 ARG B CA 1
ATOM 2730 C C . ARG C 1 145 ? -0.282 -54.344 -142.562 1.00 92.20 145 ARG B C 1
ATOM 2731 O O . ARG C 1 145 ? -0.170 -53.186 -142.148 1.00 92.20 145 ARG B O 1
ATOM 2739 N N . GLU C 1 146 ? -0.417 -54.632 -143.861 1.00 92.57 146 GLU B N 1
ATOM 2740 C CA . GLU C 1 146 ? -0.534 -53.572 -144.863 1.00 92.57 146 GLU B CA 1
ATOM 2741 C C . GLU C 1 146 ? -1.625 -52.587 -144.487 1.00 92.57 146 GLU B C 1
ATOM 2742 O O . GLU C 1 146 ? -1.425 -51.368 -144.514 1.00 92.57 146 GLU B O 1
ATOM 2748 N N . LEU C 1 147 ? -2.770 -53.110 -144.086 1.00 89.01 147 LEU B N 1
ATOM 2749 C CA . LEU C 1 147 ? -3.983 -52.350 -143.845 1.00 89.01 147 LEU B CA 1
ATOM 2750 C C . LEU C 1 147 ? -4.059 -51.796 -142.443 1.00 89.01 147 LEU B C 1
ATOM 2751 O O . LEU C 1 147 ? -5.126 -51.325 -142.038 1.00 89.01 147 LEU B O 1
ATOM 2756 N N . CYS C 1 148 ? -2.966 -51.887 -141.689 1.00 92.47 148 CYS B N 1
ATOM 2757 C CA . CYS C 1 148 ? -3.023 -51.702 -140.241 1.00 92.47 148 CYS B CA 1
ATOM 2758 C C . CYS C 1 148 ? -3.682 -50.389 -139.838 1.00 92.47 148 CYS B C 1
ATOM 2759 O O . CYS C 1 148 ? -4.181 -50.265 -138.716 1.00 92.47 148 CYS B O 1
ATOM 2762 N N . HIS C 1 149 ? -3.681 -49.397 -140.720 1.00 89.24 149 HIS B N 1
ATOM 2763 C CA . HIS C 1 149 ? -4.315 -48.122 -140.434 1.00 89.24 149 HIS B CA 1
ATOM 2764 C C . HIS C 1 149 ? -5.712 -48.003 -141.019 1.00 89.24 149 HIS B C 1
ATOM 2765 O O . HIS C 1 149 ? -6.343 -46.956 -140.864 1.00 89.24 149 HIS B O 1
ATOM 2772 N N . ARG C 1 150 ? -6.210 -49.039 -141.688 1.00 81.68 150 ARG B N 1
ATOM 2773 C CA . ARG C 1 150 ? -7.547 -48.991 -142.267 1.00 81.68 150 ARG B CA 1
ATOM 2774 C C . ARG C 1 150 ? -8.568 -49.701 -141.386 1.00 81.68 150 ARG B C 1
ATOM 2775 O O . ARG C 1 150 ? -9.496 -49.071 -140.872 1.00 81.68 150 ARG B O 1
ATOM 2783 N N . PHE C 1 151 ? -8.413 -51.006 -141.208 1.00 72.25 151 PHE B N 1
ATOM 2784 C CA . PHE C 1 151 ? -9.326 -51.801 -140.406 1.00 72.25 151 PHE B CA 1
ATOM 2785 C C . PHE C 1 151 ? -8.826 -51.888 -138.974 1.00 72.25 151 PHE B C 1
ATOM 2786 O O . PHE C 1 151 ? -7.622 -51.928 -138.720 1.00 72.25 151 PHE B O 1
ATOM 2794 N N . VAL C 1 152 ? -9.763 -51.909 -138.034 1.00 73.75 152 VAL B N 1
ATOM 2795 C CA . VAL C 1 152 ? -9.430 -52.068 -136.627 1.00 73.75 152 VAL B CA 1
ATOM 2796 C C . VAL C 1 152 ? -10.549 -52.850 -135.957 1.00 73.75 152 VAL B C 1
ATOM 2797 O O . VAL C 1 152 ? -11.728 -52.667 -136.267 1.00 73.75 152 VAL B O 1
ATOM 2801 N N . VAL C 1 153 ? -10.174 -53.740 -135.047 1.00 76.49 153 VAL B N 1
ATOM 2802 C CA . VAL C 1 153 ? -11.114 -54.649 -134.405 1.00 76.49 153 VAL B CA 1
ATOM 2803 C C . VAL C 1 153 ? -11.422 -54.109 -133.018 1.00 76.49 153 VAL B C 1
ATOM 2804 O O . VAL C 1 153 ? -10.531 -53.993 -132.171 1.00 76.49 153 VAL B O 1
ATOM 2808 N N . LYS C 1 154 ? -12.675 -53.743 -132.786 1.00 72.17 154 LYS B N 1
ATOM 2809 C CA . LYS C 1 154 ? -13.026 -53.168 -131.499 1.00 72.17 154 LYS B CA 1
ATOM 2810 C C . LYS C 1 154 ? -13.549 -54.188 -130.501 1.00 72.17 154 LYS B C 1
ATOM 2811 O O . LYS C 1 154 ? -13.647 -53.866 -129.315 1.00 72.17 154 LYS B O 1
ATOM 2817 N N . ARG C 1 155 ? -13.867 -55.404 -130.940 1.00 63.39 155 ARG B N 1
ATOM 2818 C CA . ARG C 1 155 ? -14.287 -56.473 -130.044 1.00 63.39 155 ARG B CA 1
ATOM 2819 C C . ARG C 1 155 ? -13.947 -57.812 -130.669 1.00 63.39 155 ARG B C 1
ATOM 2820 O O . ARG C 1 155 ? -13.863 -57.945 -131.889 1.00 63.39 155 ARG B O 1
ATOM 2828 N N . ARG C 1 156 ? -13.764 -58.810 -129.814 1.00 55.28 156 ARG B N 1
ATOM 2829 C CA . ARG C 1 156 ? -13.482 -60.162 -130.263 1.00 55.28 156 ARG B CA 1
ATOM 2830 C C . ARG C 1 156 ? -14.056 -61.135 -129.250 1.00 55.28 156 ARG B C 1
ATOM 2831 O O . ARG C 1 156 ? -13.950 -60.913 -128.044 1.00 55.28 156 ARG B O 1
ATOM 2839 N N . TRP C 1 157 ? -14.661 -62.215 -129.735 1.00 51.65 157 TRP B N 1
ATOM 2840 C CA . TRP C 1 157 ? -15.233 -63.199 -128.832 1.00 51.65 157 TRP B CA 1
ATOM 2841 C C . TRP C 1 157 ? -14.928 -64.599 -129.329 1.00 51.65 157 TRP B C 1
ATOM 2842 O O . TRP C 1 157 ? -14.551 -64.806 -130.482 1.00 51.65 157 TRP B O 1
ATOM 2853 N N . LEU C 1 158 ? -15.124 -65.564 -128.443 1.00 48.67 158 LEU B N 1
ATOM 2854 C CA . LEU C 1 158 ? -14.811 -66.954 -128.714 1.00 48.67 158 LEU B CA 1
ATOM 2855 C C . LEU C 1 158 ? -15.983 -67.825 -128.308 1.00 48.67 158 LEU B C 1
ATOM 2856 O O . LEU C 1 158 ? -16.740 -67.487 -127.398 1.00 48.67 158 LEU B O 1
ATOM 2861 N N . PHE C 1 159 ? -16.126 -68.953 -128.988 1.00 51.05 159 PHE B N 1
ATOM 2862 C CA . PHE C 1 159 ? -17.096 -69.955 -128.585 1.00 51.05 159 PHE B CA 1
ATOM 2863 C C . PHE C 1 159 ? -16.655 -71.278 -129.175 1.00 51.05 159 PHE B C 1
ATOM 2864 O O . PHE C 1 159 ? -15.842 -71.318 -130.099 1.00 51.05 159 PHE B O 1
ATOM 2872 N N . ASN C 1 160 ? -17.203 -72.362 -128.643 1.00 48.54 160 ASN B N 1
ATOM 2873 C CA . ASN C 1 160 ? -16.795 -73.681 -129.089 1.00 48.54 160 ASN B CA 1
ATOM 2874 C C . ASN C 1 160 ? -17.987 -74.619 -129.133 1.00 48.54 160 ASN B C 1
ATOM 2875 O O . ASN C 1 160 ? -18.894 -74.540 -128.304 1.00 48.54 160 ASN B O 1
ATOM 2880 N N . MET C 1 161 ? -17.969 -75.508 -130.118 1.00 51.07 161 MET B N 1
ATOM 2881 C CA . MET C 1 161 ? -19.039 -76.459 -130.348 1.00 51.07 161 MET B CA 1
ATOM 2882 C C . MET C 1 161 ? -18.429 -77.832 -130.547 1.00 51.07 161 MET B C 1
ATOM 2883 O O . MET C 1 161 ? -17.263 -77.960 -130.918 1.00 51.07 161 MET B O 1
ATOM 2888 N N . GLU C 1 162 ? -19.223 -78.866 -130.307 1.00 60.82 162 GLU B N 1
ATOM 2889 C CA . GLU C 1 162 ? -18.747 -80.216 -130.549 1.00 60.82 162 GLU B CA 1
ATOM 2890 C C . GLU C 1 162 ? -19.918 -81.084 -130.968 1.00 60.82 162 GLU B C 1
ATOM 2891 O O . GLU C 1 162 ? -21.032 -80.915 -130.472 1.00 60.82 162 GLU B O 1
ATOM 2897 N N . THR C 1 163 ? -19.659 -81.999 -131.894 1.00 68.29 163 THR B N 1
ATOM 2898 C CA . THR C 1 163 ? -20.682 -82.877 -132.437 1.00 68.29 163 THR B CA 1
ATOM 2899 C C . THR C 1 163 ? -20.237 -84.317 -132.274 1.00 68.29 163 THR B C 1
ATOM 2900 O O . THR C 1 163 ? -19.113 -84.667 -132.644 1.00 68.29 163 THR B O 1
ATOM 2904 N N . ASP C 1 164 ? -21.122 -85.151 -131.745 1.00 73.83 164 ASP B N 1
ATOM 2905 C CA . ASP C 1 164 ? -20.819 -86.550 -131.498 1.00 73.83 164 ASP B CA 1
ATOM 2906 C C . ASP C 1 164 ? -21.019 -87.419 -132.725 1.00 73.83 164 ASP B C 1
ATOM 2907 O O . ASP C 1 164 ? -20.848 -88.638 -132.639 1.00 73.83 164 ASP B O 1
ATOM 2912 N N . GLY C 1 165 ? -21.396 -86.832 -133.853 1.00 79.04 165 GLY B N 1
ATOM 2913 C CA . GLY C 1 165 ? -21.660 -87.623 -135.034 1.00 79.04 165 GLY B CA 1
ATOM 2914 C C . GLY C 1 165 ? -23.056 -88.186 -135.090 1.00 79.04 165 GLY B C 1
ATOM 2915 O O . GLY C 1 165 ? -23.275 -89.219 -135.727 1.00 79.04 165 GLY B O 1
ATOM 2916 N N . ARG C 1 166 ? -24.014 -87.544 -134.430 1.00 82.21 166 ARG B N 1
ATOM 2917 C CA . ARG C 1 166 ? -25.380 -88.042 -134.411 1.00 82.21 166 ARG B CA 1
ATOM 2918 C C . ARG C 1 166 ? -26.338 -86.869 -134.512 1.00 82.21 166 ARG B C 1
ATOM 2919 O O . ARG C 1 166 ? -26.248 -85.926 -133.721 1.00 82.21 166 ARG B O 1
ATOM 2927 N N . ILE C 1 167 ? -27.258 -86.927 -135.474 1.00 88.22 167 ILE B N 1
ATOM 2928 C CA . ILE C 1 167 ? -28.276 -85.890 -135.574 1.00 88.22 167 ILE B CA 1
ATOM 2929 C C . ILE C 1 167 ? -29.283 -86.056 -134.445 1.00 88.22 167 ILE B C 1
ATOM 2930 O O . ILE C 1 167 ? -29.394 -87.115 -133.819 1.00 88.22 167 ILE B O 1
ATOM 2935 N N . GLY C 1 168 ? -30.023 -84.989 -134.174 1.00 89.49 168 GLY B N 1
ATOM 2936 C CA . GLY C 1 168 ? -30.962 -85.009 -133.075 1.00 89.49 168 GLY B CA 1
ATOM 2937 C C . GLY C 1 168 ? -32.350 -85.506 -133.404 1.00 89.49 168 GLY B C 1
ATOM 2938 O O . GLY C 1 168 ? -33.222 -85.502 -132.531 1.00 89.49 168 GLY B O 1
ATOM 2939 N N . SER C 1 169 ? -32.587 -85.937 -134.638 1.00 96.90 169 SER B N 1
ATOM 2940 C CA . SER C 1 169 ? -33.926 -86.302 -135.077 1.00 96.90 169 SER B CA 1
ATOM 2941 C C . SER C 1 169 ? -34.207 -87.795 -134.996 1.00 96.90 169 SER B C 1
ATOM 2942 O O . SER C 1 169 ? -35.322 -88.218 -135.316 1.00 96.90 169 SER B O 1
ATOM 2945 N N . ASP C 1 170 ? -33.241 -88.602 -134.577 1.00 101.18 170 ASP B N 1
ATOM 2946 C CA . ASP C 1 170 ? -33.386 -90.047 -134.622 1.00 101.18 170 ASP B CA 1
ATOM 2947 C C . ASP C 1 170 ? -33.398 -90.635 -133.217 1.00 101.18 170 ASP B C 1
ATOM 2948 O O . ASP C 1 170 ? -32.848 -90.062 -132.273 1.00 101.18 170 ASP B O 1
ATOM 2953 N N . ILE C 1 171 ? -34.032 -91.795 -133.094 1.00 102.39 171 ILE B N 1
ATOM 2954 C CA . ILE C 1 171 ? -34.299 -92.414 -131.799 1.00 102.39 171 ILE B CA 1
ATOM 2955 C C . ILE C 1 171 ? -33.166 -93.366 -131.438 1.00 102.39 171 ILE B C 1
ATOM 2956 O O . ILE C 1 171 ? -32.719 -94.143 -132.292 1.00 102.39 171 ILE B O 1
ATOM 2961 N N . PRO C 1 172 ? -32.671 -93.334 -130.207 1.00 100.75 172 PRO B N 1
ATOM 2962 C CA . PRO C 1 172 ? -31.656 -94.294 -129.787 1.00 100.75 172 PRO B CA 1
ATOM 2963 C C . PRO C 1 172 ? -32.239 -95.689 -129.695 1.00 100.75 172 PRO B C 1
ATOM 2964 O O . PRO C 1 172 ? -33.458 -95.853 -129.539 1.00 100.75 172 PRO B O 1
ATOM 2968 N N . PRO C 1 173 ? -31.408 -96.721 -129.788 1.00 103.07 173 PRO B N 1
ATOM 2969 C CA . PRO C 1 173 ? -31.883 -98.075 -129.502 1.00 103.07 173 PRO B CA 1
ATOM 2970 C C . PRO C 1 173 ? -32.093 -98.268 -128.010 1.00 103.07 173 PRO B C 1
ATOM 2971 O O . PRO C 1 173 ? -31.536 -97.551 -127.176 1.00 103.07 173 PRO B O 1
ATOM 2975 N N . SER C 1 174 ? -32.904 -99.271 -127.680 1.00 103.05 174 SER B N 1
ATOM 2976 C CA . SER C 1 174 ? -33.220 -99.540 -126.283 1.00 103.05 174 SER B CA 1
ATOM 2977 C C . SER C 1 174 ? -32.012 -100.005 -125.487 1.00 103.05 174 SER B C 1
ATOM 2978 O O . SER C 1 174 ? -32.102 -100.113 -124.261 1.00 103.05 174 SER B O 1
ATOM 2981 N N . ASN C 1 175 ? -30.890 -100.287 -126.146 1.00 100.04 175 ASN B N 1
ATOM 2982 C CA . ASN C 1 175 ? -29.737 -100.813 -125.430 1.00 100.04 175 ASN B CA 1
ATOM 2983 C C . ASN C 1 175 ? -28.955 -99.724 -124.705 1.00 100.04 175 ASN B C 1
ATOM 2984 O O . ASN C 1 175 ? -28.529 -99.927 -123.565 1.00 100.04 175 ASN B O 1
ATOM 2989 N N . ALA C 1 176 ? -28.744 -98.570 -125.337 1.00 91.93 176 ALA B N 1
ATOM 2990 C CA . ALA C 1 176 ? -27.834 -97.571 -124.793 1.00 91.93 176 ALA B CA 1
ATOM 2991 C C . ALA C 1 176 ? -28.406 -96.175 -124.983 1.00 91.93 176 ALA B C 1
ATOM 2992 O O . ALA C 1 176 ? -29.381 -95.973 -125.707 1.00 91.93 176 ALA B O 1
ATOM 2994 N N . SER C 1 177 ? -27.788 -95.202 -124.316 1.00 85.49 177 SER B N 1
ATOM 2995 C CA . SER C 1 177 ? -28.177 -93.801 -124.409 1.00 85.49 177 SER B CA 1
ATOM 2996 C C . SER C 1 177 ? -26.956 -92.962 -124.764 1.00 85.49 177 SER B C 1
ATOM 2997 O O . SER C 1 177 ? -25.859 -93.484 -124.971 1.00 85.49 177 SER B O 1
ATOM 3000 N N . TRP C 1 178 ? -27.150 -91.645 -124.830 1.00 79.70 178 TRP B N 1
ATOM 3001 C CA . TRP C 1 178 ? -26.046 -90.742 -125.121 1.00 79.70 178 TRP B CA 1
ATOM 3002 C C . TRP C 1 178 ? -26.220 -89.444 -124.345 1.00 79.70 178 TRP B C 1
ATOM 3003 O O . TRP C 1 178 ? -27.341 -88.976 -124.139 1.00 79.70 178 TRP B O 1
ATOM 3014 N N . LYS C 1 179 ? -25.097 -88.856 -123.926 1.00 70.51 179 LYS B N 1
ATOM 3015 C CA . LYS C 1 179 ? -25.113 -87.523 -123.343 1.00 70.51 179 LYS B CA 1
ATOM 3016 C C . LYS C 1 179 ? -24.622 -86.549 -124.399 1.00 70.51 179 LYS B C 1
ATOM 3017 O O . LYS C 1 179 ? -23.420 -86.534 -124.701 1.00 70.51 179 LYS B O 1
ATOM 3023 N N . PRO C 1 180 ? -25.482 -85.744 -124.986 1.00 72.81 180 PRO B N 1
ATOM 3024 C CA . PRO C 1 180 ? -25.038 -84.844 -126.052 1.00 72.81 180 PRO B CA 1
ATOM 3025 C C . PRO C 1 180 ? -24.699 -83.452 -125.554 1.00 72.81 180 PRO B C 1
ATOM 3026 O O . PRO C 1 180 ? -25.449 -82.508 -125.813 1.00 72.81 180 PRO B O 1
ATOM 3030 N N . CYS C 1 181 ? -23.587 -83.303 -124.844 1.00 72.28 181 CYS B N 1
ATOM 3031 C CA . CYS C 1 181 ? -23.196 -81.983 -124.374 1.00 72.28 181 CYS B CA 1
ATOM 3032 C C . CYS C 1 181 ? -22.922 -81.057 -125.548 1.00 72.28 181 CYS B C 1
ATOM 3033 O O . CYS C 1 181 ? -22.202 -81.414 -126.483 1.00 72.28 181 CYS B O 1
ATOM 3036 N N . LYS C 1 182 ? -23.505 -79.866 -125.499 1.00 65.81 182 LYS B N 1
ATOM 3037 C CA . LYS C 1 182 ? -23.112 -78.777 -126.387 1.00 65.81 182 LYS B CA 1
ATOM 3038 C C . LYS C 1 182 ? -23.302 -79.134 -127.851 1.00 65.81 182 LYS B C 1
ATOM 3039 O O . LYS C 1 182 ? -22.444 -78.857 -128.688 1.00 65.81 182 LYS B O 1
ATOM 3045 N N . ARG C 1 183 ? -24.429 -79.757 -128.176 1.00 59.67 183 ARG B N 1
ATOM 3046 C CA . ARG C 1 183 ? -24.745 -79.928 -129.587 1.00 59.67 183 ARG B CA 1
ATOM 3047 C C . ARG C 1 183 ? -25.192 -78.615 -130.206 1.00 59.67 183 ARG B C 1
ATOM 3048 O O . ARG C 1 183 ? -25.039 -78.413 -131.413 1.00 59.67 183 ARG B O 1
ATOM 3056 N N . ASN C 1 184 ? -25.736 -77.716 -129.396 1.00 54.29 184 ASN B N 1
ATOM 3057 C CA . ASN C 1 184 ? -26.127 -76.390 -129.836 1.00 54.29 184 ASN B CA 1
ATOM 3058 C C . ASN C 1 184 ? -26.052 -75.455 -128.642 1.00 54.29 184 ASN B C 1
ATOM 3059 O O . ASN C 1 184 ? -26.248 -75.877 -127.503 1.00 54.29 184 ASN B O 1
ATOM 3064 N N . ILE C 1 185 ? -25.741 -74.188 -128.898 1.00 44.59 185 ILE B N 1
ATOM 3065 C CA . ILE C 1 185 ? -25.438 -73.267 -127.815 1.00 44.59 185 ILE B CA 1
ATOM 3066 C C . ILE C 1 185 ? -26.217 -71.976 -127.977 1.00 44.59 185 ILE B C 1
ATOM 3067 O O . ILE C 1 185 ? -26.764 -71.671 -129.035 1.00 44.59 185 ILE B O 1
ATOM 3072 N N . TYR C 1 186 ? -26.234 -71.209 -126.899 1.00 40.36 186 TYR B N 1
ATOM 3073 C CA . TYR C 1 186 ? -26.852 -69.898 -126.839 1.00 40.36 186 TYR B CA 1
ATOM 3074 C C . TYR C 1 186 ? -25.780 -68.850 -126.606 1.00 40.36 186 TYR B C 1
ATOM 3075 O O . TYR C 1 186 ? -24.948 -68.993 -125.710 1.00 40.36 186 TYR B O 1
ATOM 3084 N N . PHE C 1 187 ? -25.807 -67.792 -127.406 1.00 38.20 187 PHE B N 1
ATOM 3085 C CA . PHE C 1 187 ? -24.706 -66.839 -127.463 1.00 38.20 187 PHE B CA 1
ATOM 3086 C C . PHE C 1 187 ? -25.258 -65.431 -127.362 1.00 38.20 187 PHE B C 1
ATOM 3087 O O . PHE C 1 187 ? -25.999 -65.002 -128.246 1.00 38.20 187 PHE B O 1
ATOM 3095 N N . HIS C 1 188 ? -24.894 -64.705 -126.311 1.00 41.70 188 HIS B N 1
ATOM 3096 C CA . HIS C 1 188 ? -25.409 -63.356 -126.151 1.00 41.70 188 HIS B CA 1
ATOM 3097 C C . HIS C 1 188 ? -24.341 -62.473 -125.537 1.00 41.70 188 HIS B C 1
ATOM 3098 O O . HIS C 1 188 ? -23.625 -62.897 -124.631 1.00 41.70 188 HIS B O 1
ATOM 3105 N N . LYS C 1 189 ? -24.257 -61.239 -126.022 1.00 50.92 189 LYS B N 1
ATOM 3106 C CA . LYS C 1 189 ? -23.306 -60.262 -125.522 1.00 50.92 189 LYS B CA 1
ATOM 3107 C C . LYS C 1 189 ? -23.967 -58.897 -125.542 1.00 50.92 189 LYS B C 1
ATOM 3108 O O . LYS C 1 189 ? -24.840 -58.634 -126.368 1.00 50.92 189 LYS B O 1
ATOM 3114 N N . PHE C 1 190 ? -23.555 -58.034 -124.621 1.00 63.07 190 PHE B N 1
ATOM 3115 C CA . PHE C 1 190 ? -24.062 -56.670 -124.564 1.00 63.07 190 PHE B CA 1
ATOM 3116 C C . PHE C 1 190 ? -22.901 -55.753 -124.226 1.00 63.07 190 PHE B C 1
ATOM 3117 O O . PHE C 1 190 ? -22.270 -55.926 -123.182 1.00 63.07 190 PHE B O 1
ATOM 3125 N N . THR C 1 191 ? -22.618 -54.779 -125.086 1.00 71.35 191 THR B N 1
ATOM 3126 C CA . THR C 1 191 ? -21.435 -53.940 -124.922 1.00 71.35 191 THR B CA 1
ATOM 3127 C C . THR C 1 191 ? -21.789 -52.485 -125.157 1.00 71.35 191 THR B C 1
ATOM 3128 O O . THR C 1 191 ? -22.212 -52.120 -126.255 1.00 71.35 191 THR B O 1
ATOM 3132 N N . SER C 1 192 ? -21.605 -51.660 -124.133 1.00 88.87 192 SER B N 1
ATOM 3133 C CA . SER C 1 192 ? -21.870 -50.234 -124.227 1.00 88.87 192 SER B CA 1
ATOM 3134 C C . SER C 1 192 ? -20.638 -49.406 -124.553 1.00 88.87 192 SER B C 1
ATOM 3135 O O . SER C 1 192 ? -20.772 -48.219 -124.859 1.00 88.87 192 SER B O 1
ATOM 3138 N N . GLY C 1 193 ? -19.449 -49.997 -124.504 1.00 89.96 193 GLY B N 1
ATOM 3139 C CA . GLY C 1 193 ? -18.244 -49.188 -124.492 1.00 89.96 193 GLY B CA 1
ATOM 3140 C C . GLY C 1 193 ? -17.979 -48.479 -125.803 1.00 89.96 193 GLY B C 1
ATOM 3141 O O . GLY C 1 193 ? -17.552 -47.322 -125.817 1.00 89.96 193 GLY B O 1
ATOM 3142 N N . LEU C 1 194 ? -18.248 -49.147 -126.916 1.00 87.36 194 LEU B N 1
ATOM 3143 C CA . LEU C 1 194 ? -17.778 -48.674 -128.204 1.00 87.36 194 LEU B CA 1
ATOM 3144 C C . LEU C 1 194 ? -18.446 -47.362 -128.575 1.00 87.36 194 LEU B C 1
ATOM 3145 O O . LEU C 1 194 ? -19.476 -46.978 -128.022 1.00 87.36 194 LEU B O 1
ATOM 3150 N N . GLY C 1 195 ? -17.835 -46.675 -129.524 1.00 87.80 195 GLY B N 1
ATOM 3151 C CA . GLY C 1 195 ? -18.479 -45.548 -130.167 1.00 87.80 195 GLY B CA 1
ATOM 3152 C C . GLY C 1 195 ? -17.960 -45.433 -131.578 1.00 87.80 195 GLY B C 1
ATOM 3153 O O . GLY C 1 195 ? -16.826 -45.817 -131.874 1.00 87.80 195 GLY B O 1
ATOM 3154 N N . VAL C 1 196 ? -18.796 -44.893 -132.455 1.00 97.25 196 VAL B N 1
ATOM 3155 C CA . VAL C 1 196 ? -18.543 -44.899 -133.889 1.00 97.25 196 VAL B CA 1
ATOM 3156 C C . VAL C 1 196 ? -19.156 -43.638 -134.466 1.00 97.25 196 VAL B C 1
ATOM 3157 O O . VAL C 1 196 ? -20.218 -43.195 -134.021 1.00 97.25 196 VAL B O 1
ATOM 3161 N N . ARG C 1 197 ? -18.494 -43.060 -135.456 1.00 102.11 197 ARG B N 1
ATOM 3162 C CA . ARG C 1 197 ? -18.959 -41.839 -136.087 1.00 102.11 197 ARG B CA 1
ATOM 3163 C C . ARG C 1 197 ? -18.978 -42.041 -137.591 1.00 102.11 197 ARG B C 1
ATOM 3164 O O . ARG C 1 197 ? -17.938 -42.309 -138.197 1.00 102.11 197 ARG B O 1
ATOM 3172 N N . THR C 1 198 ? -20.157 -41.921 -138.187 1.00 100.87 198 THR B N 1
ATOM 3173 C CA . THR C 1 198 ? -20.340 -42.185 -139.603 1.00 100.87 198 THR B CA 1
ATOM 3174 C C . THR C 1 198 ? -20.750 -40.908 -140.313 1.00 100.87 198 THR B C 1
ATOM 3175 O O . THR C 1 198 ? -21.315 -39.996 -139.707 1.00 100.87 198 THR B O 1
ATOM 3179 N N . GLN C 1 199 ? -20.463 -40.848 -141.608 1.00 95.85 199 GLN B N 1
ATOM 3180 C CA . GLN C 1 199 ? -20.954 -39.770 -142.450 1.00 95.85 199 GLN B CA 1
ATOM 3181 C C . GLN C 1 199 ? -21.487 -40.358 -143.742 1.00 95.85 199 GLN B C 1
ATOM 3182 O O . GLN C 1 199 ? -20.823 -41.172 -144.387 1.00 95.85 199 GLN B O 1
ATOM 3188 N N . TRP C 1 200 ? -22.684 -39.935 -144.113 1.00 100.58 200 TRP B N 1
ATOM 3189 C CA . TRP C 1 200 ? -23.433 -40.526 -145.204 1.00 100.58 200 TRP B CA 1
ATOM 3190 C C . TRP C 1 200 ? -23.416 -39.602 -146.409 1.00 100.58 200 TRP B C 1
ATOM 3191 O O . TRP C 1 200 ? -23.348 -38.379 -146.275 1.00 100.58 200 TRP B O 1
ATOM 3202 N N . LYS C 1 201 ? -23.469 -40.197 -147.594 1.00 112.27 201 LYS B N 1
ATOM 3203 C CA . LYS C 1 201 ? -23.539 -39.402 -148.805 1.00 112.27 201 LYS B CA 1
ATOM 3204 C C . LYS C 1 201 ? -24.941 -38.837 -148.986 1.00 112.27 201 LYS B C 1
ATOM 3205 O O . LYS C 1 201 ? -25.805 -38.941 -148.114 1.00 112.27 201 LYS B O 1
ATOM 3211 N N . ASN C 1 202 ? -25.161 -38.225 -150.144 1.00 124.59 202 ASN B N 1
ATOM 3212 C CA . ASN C 1 202 ? -26.443 -37.603 -150.434 1.00 124.59 202 ASN B CA 1
ATOM 3213 C C . ASN C 1 202 ? -27.571 -38.621 -150.520 1.00 124.59 202 ASN B C 1
ATOM 3214 O O . ASN C 1 202 ? -28.649 -38.386 -149.967 1.00 124.59 202 ASN B O 1
ATOM 3219 N N . VAL C 1 203 ? -27.336 -39.752 -151.187 1.00 126.84 203 VAL B N 1
ATOM 3220 C CA . VAL C 1 203 ? -28.420 -40.645 -151.573 1.00 126.84 203 VAL B CA 1
ATOM 3221 C C . VAL C 1 203 ? -29.237 -41.075 -150.362 1.00 126.84 203 VAL B C 1
ATOM 3222 O O . VAL C 1 203 ? -28.705 -41.301 -149.271 1.00 126.84 203 VAL B O 1
ATOM 3226 N N . THR C 1 204 ? -30.551 -41.180 -150.557 1.00 128.64 204 THR B N 1
ATOM 3227 C CA . THR C 1 204 ? -31.450 -41.597 -149.490 1.00 128.64 204 THR B CA 1
ATOM 3228 C C . THR C 1 204 ? -31.302 -43.067 -149.130 1.00 128.64 204 THR B C 1
ATOM 3229 O O . THR C 1 204 ? -31.865 -43.502 -148.121 1.00 128.64 204 THR B O 1
ATOM 3233 N N . ASP C 1 205 ? -30.577 -43.841 -149.928 1.00 132.54 205 ASP B N 1
ATOM 3234 C CA . ASP C 1 205 ? -30.455 -45.266 -149.673 1.00 132.54 205 ASP B CA 1
ATOM 3235 C C . ASP C 1 205 ? -29.664 -45.518 -148.395 1.00 132.54 205 ASP B C 1
ATOM 3236 O O . ASP C 1 205 ? -28.893 -44.676 -147.932 1.00 132.54 205 ASP B O 1
ATOM 3241 N N . GLY C 1 206 ? -29.879 -46.697 -147.816 1.00 123.72 206 GLY B N 1
ATOM 3242 C CA . GLY C 1 206 ? -29.125 -47.149 -146.667 1.00 123.72 206 GLY B CA 1
ATOM 3243 C C . GLY C 1 206 ? -28.129 -48.250 -146.947 1.00 123.72 206 GLY B C 1
ATOM 3244 O O . GLY C 1 206 ? -27.642 -48.876 -145.997 1.00 123.72 206 GLY B O 1
ATOM 3245 N N . GLY C 1 207 ? -27.803 -48.516 -148.206 1.00 123.72 207 GLY B N 1
ATOM 3246 C CA . GLY C 1 207 ? -26.919 -49.607 -148.540 1.00 123.72 207 GLY B CA 1
ATOM 3247 C C . GLY C 1 207 ? -25.469 -49.303 -148.209 1.00 123.72 207 GLY B C 1
ATOM 3248 O O . GLY C 1 207 ? -25.127 -48.324 -147.546 1.00 123.72 207 GLY B O 1
ATOM 3249 N N . VAL C 1 208 ? -24.596 -50.183 -148.698 1.00 114.37 208 VAL B N 1
ATOM 3250 C CA . VAL C 1 208 ? -23.173 -50.052 -148.407 1.00 114.37 208 VAL B CA 1
ATOM 3251 C C . VAL C 1 208 ? -22.545 -48.964 -149.265 1.00 114.37 208 VAL B C 1
ATOM 3252 O O . VAL C 1 208 ? -21.590 -48.301 -148.849 1.00 114.37 208 VAL B O 1
ATOM 3256 N N . GLY C 1 209 ? -23.070 -48.753 -150.470 1.00 107.89 209 GLY B N 1
ATOM 3257 C CA . GLY C 1 209 ? -22.489 -47.755 -151.345 1.00 107.89 209 GLY B CA 1
ATOM 3258 C C . GLY C 1 209 ? -22.716 -46.334 -150.882 1.00 107.89 209 GLY B C 1
ATOM 3259 O O . GLY C 1 209 ? -22.100 -45.408 -151.416 1.00 107.89 209 GLY B O 1
ATOM 3260 N N . ALA C 1 210 ? -23.580 -46.137 -149.891 1.00 105.96 210 ALA B N 1
ATOM 3261 C CA . ALA C 1 210 ? -23.961 -44.787 -149.509 1.00 105.96 210 ALA B CA 1
ATOM 3262 C C . ALA C 1 210 ? -23.144 -44.243 -148.352 1.00 105.96 210 ALA B C 1
ATOM 3263 O O . ALA C 1 210 ? -23.360 -43.098 -147.945 1.00 105.96 210 ALA B O 1
ATOM 3265 N N . ILE C 1 211 ? -22.218 -45.019 -147.808 1.00 99.49 211 ILE B N 1
ATOM 3266 C CA . ILE C 1 211 ? -21.500 -44.580 -146.620 1.00 99.49 211 ILE B CA 1
ATOM 3267 C C . ILE C 1 211 ? -20.140 -44.028 -147.021 1.00 99.49 211 ILE B C 1
ATOM 3268 O O . ILE C 1 211 ? -19.376 -44.673 -147.744 1.00 99.49 211 ILE B O 1
ATOM 3273 N N . GLN C 1 212 ? -19.854 -42.803 -146.586 1.00 88.15 212 GLN B N 1
ATOM 3274 C CA . GLN C 1 212 ? -18.587 -42.177 -146.934 1.00 88.15 212 GLN B CA 1
ATOM 3275 C C . GLN C 1 212 ? -17.463 -42.616 -146.005 1.00 88.15 212 GLN B C 1
ATOM 3276 O O . GLN C 1 212 ? -16.349 -42.882 -146.464 1.00 88.15 212 GLN B O 1
ATOM 3282 N N . ARG C 1 213 ? -17.728 -42.690 -144.703 1.00 92.88 213 ARG B N 1
ATOM 3283 C CA . ARG C 1 213 ? -16.715 -43.108 -143.744 1.00 92.88 213 ARG B CA 1
ATOM 3284 C C . ARG C 1 213 ? -17.350 -43.909 -142.622 1.00 92.88 213 ARG B C 1
ATOM 3285 O O . ARG C 1 213 ? -18.556 -43.840 -142.386 1.00 92.88 213 ARG B O 1
ATOM 3293 N N . GLY C 1 214 ? -16.507 -44.657 -141.919 1.00 93.05 214 GLY B N 1
ATOM 3294 C CA . GLY C 1 214 ? -16.894 -45.325 -140.694 1.00 93.05 214 GLY B CA 1
ATOM 3295 C C . GLY C 1 214 ? -17.902 -46.444 -140.832 1.00 93.05 214 GLY B C 1
ATOM 3296 O O . GLY C 1 214 ? -18.927 -46.438 -140.152 1.00 93.05 214 GLY B O 1
ATOM 3297 N N . ALA C 1 215 ? -17.627 -47.426 -141.681 1.00 81.27 215 ALA B N 1
ATOM 3298 C CA . ALA C 1 215 ? -18.512 -48.573 -141.749 1.00 81.27 215 ALA B CA 1
ATOM 3299 C C . ALA C 1 215 ? -18.333 -49.431 -140.503 1.00 81.27 215 ALA B C 1
ATOM 3300 O O . ALA C 1 215 ? -17.507 -49.150 -139.633 1.00 81.27 215 ALA B O 1
ATOM 3302 N N . LEU C 1 216 ? -19.122 -50.493 -140.409 1.00 74.68 216 LEU B N 1
ATOM 3303 C CA . LEU C 1 216 ? -19.002 -51.416 -139.295 1.00 74.68 216 LEU B CA 1
ATOM 3304 C C . LEU C 1 216 ? -19.385 -52.798 -139.792 1.00 74.68 216 LEU B C 1
ATOM 3305 O O . LEU C 1 216 ? -20.335 -52.936 -140.562 1.00 74.68 216 LEU B O 1
ATOM 3310 N N . TYR C 1 217 ? -18.657 -53.816 -139.354 1.00 72.39 217 TYR B N 1
ATOM 3311 C CA . TYR C 1 217 ? -18.859 -55.146 -139.904 1.00 72.39 217 TYR B CA 1
ATOM 3312 C C . TYR C 1 217 ? -18.934 -56.190 -138.808 1.00 72.39 217 TYR B C 1
ATOM 3313 O O . TYR C 1 217 ? -18.279 -56.069 -137.772 1.00 72.39 217 TYR B O 1
ATOM 3322 N N . MET C 1 218 ? -19.728 -57.220 -139.061 1.00 67.20 218 MET B N 1
ATOM 3323 C CA . MET C 1 218 ? -19.832 -58.387 -138.204 1.00 67.20 218 MET B CA 1
ATOM 3324 C C . MET C 1 218 ? -19.288 -59.584 -138.962 1.00 67.20 218 MET B C 1
ATOM 3325 O O . MET C 1 218 ? -19.795 -59.918 -140.035 1.00 67.20 218 MET B O 1
ATOM 3330 N N . VAL C 1 219 ? -18.261 -60.223 -138.418 1.00 56.25 219 VAL B N 1
ATOM 3331 C CA . VAL C 1 219 ? -17.574 -61.303 -139.110 1.00 56.25 219 VAL B CA 1
ATOM 3332 C C . VAL C 1 219 ? -17.689 -62.574 -138.287 1.00 56.25 219 VAL B C 1
ATOM 3333 O O . VAL C 1 219 ? -17.376 -62.576 -137.094 1.00 56.25 219 VAL B O 1
ATOM 3337 N N . ILE C 1 220 ? -18.123 -63.652 -138.925 1.00 49.60 220 ILE B N 1
ATOM 3338 C CA . ILE C 1 220 ? -18.231 -64.958 -138.296 1.00 49.60 220 ILE B CA 1
ATOM 3339 C C . ILE C 1 220 ? -17.290 -65.907 -139.009 1.00 49.60 220 ILE B C 1
ATOM 3340 O O . ILE C 1 220 ? -17.205 -65.894 -140.240 1.00 49.60 220 ILE B O 1
ATOM 3345 N N . ALA C 1 221 ? -16.593 -66.738 -138.245 1.00 43.16 221 ALA B N 1
ATOM 3346 C CA . ALA C 1 221 ? -15.765 -67.759 -138.833 1.00 43.16 221 ALA B CA 1
ATOM 3347 C C . ALA C 1 221 ? -15.982 -69.044 -138.057 1.00 43.16 221 ALA B C 1
ATOM 3348 O O . ALA C 1 221 ? -16.097 -69.012 -136.827 1.00 43.16 221 ALA B O 1
ATOM 3350 N N . PRO C 1 222 ? -16.032 -70.173 -138.731 1.00 44.81 222 PRO B N 1
ATOM 3351 C CA . PRO C 1 222 ? -16.335 -71.432 -138.060 1.00 44.81 222 PRO B CA 1
ATOM 3352 C C . PRO C 1 222 ? -15.063 -72.065 -137.521 1.00 44.81 222 PRO B C 1
ATOM 3353 O O . PRO C 1 222 ? -13.960 -71.575 -137.725 1.00 44.81 222 PRO B O 1
ATOM 3357 N N . GLY C 1 223 ? -15.240 -73.194 -136.850 1.00 43.60 223 GLY B N 1
ATOM 3358 C CA . GLY C 1 223 ? -14.129 -73.997 -136.390 1.00 43.60 223 GLY B CA 1
ATOM 3359 C C . GLY C 1 223 ? -13.528 -74.761 -137.546 1.00 43.60 223 GLY B C 1
ATOM 3360 O O . GLY C 1 223 ? -13.695 -74.405 -138.714 1.00 43.60 223 GLY B O 1
ATOM 3361 N N . ASN C 1 224 ? -12.817 -75.830 -137.219 1.00 51.05 224 ASN B N 1
ATOM 3362 C CA . ASN C 1 224 ? -12.191 -76.624 -138.263 1.00 51.05 224 ASN B CA 1
ATOM 3363 C C . ASN C 1 224 ? -13.234 -77.525 -138.909 1.00 51.05 224 ASN B C 1
ATOM 3364 O O . ASN C 1 224 ? -13.818 -78.391 -138.251 1.00 51.05 224 ASN B O 1
ATOM 3369 N N . GLY C 1 225 ? -13.473 -77.307 -140.196 1.00 57.63 225 GLY B N 1
ATOM 3370 C CA . GLY C 1 225 ? -14.381 -78.143 -140.951 1.00 57.63 225 GLY B CA 1
ATOM 3371 C C . GLY C 1 225 ? -15.788 -78.233 -140.410 1.00 57.63 225 GLY B C 1
ATOM 3372 O O . GLY C 1 225 ? -16.535 -79.124 -140.818 1.00 57.63 225 GLY B O 1
ATOM 3373 N N . LEU C 1 226 ? -16.183 -77.346 -139.505 1.00 56.35 226 LEU B N 1
ATOM 3374 C CA . LEU C 1 226 ? -17.494 -77.436 -138.871 1.00 56.35 226 LEU B CA 1
ATOM 3375 C C . LEU C 1 226 ? -18.343 -76.239 -139.288 1.00 56.35 226 LEU B C 1
ATOM 3376 O O . LEU C 1 226 ? -18.172 -75.135 -138.769 1.00 56.35 226 LEU B O 1
ATOM 3381 N N . THR C 1 227 ? -19.280 -76.468 -140.200 1.00 58.51 227 THR B N 1
ATOM 3382 C CA . THR C 1 227 ? -20.248 -75.459 -140.597 1.00 58.51 227 THR B CA 1
ATOM 3383 C C . THR C 1 227 ? -21.433 -75.448 -139.639 1.00 58.51 227 THR B C 1
ATOM 3384 O O . THR C 1 227 ? -21.716 -76.433 -138.958 1.00 58.51 227 THR B O 1
ATOM 3388 N N . PHE C 1 228 ? -22.131 -74.317 -139.587 1.00 53.78 228 PHE B N 1
ATOM 3389 C CA . PHE C 1 228 ? -23.360 -74.247 -138.809 1.00 53.78 228 PHE B CA 1
ATOM 3390 C C . PHE C 1 228 ? -24.252 -73.151 -139.378 1.00 53.78 228 PHE B C 1
ATOM 3391 O O . PHE C 1 228 ? -23.939 -72.542 -140.404 1.00 53.78 228 PHE B O 1
ATOM 3399 N N . THR C 1 229 ? -25.379 -72.912 -138.710 1.00 56.93 229 THR B N 1
ATOM 3400 C CA . THR C 1 229 ? -26.318 -71.861 -139.073 1.00 56.93 229 THR B CA 1
ATOM 3401 C C . THR C 1 229 ? -26.654 -71.065 -137.823 1.00 56.93 229 THR B C 1
ATOM 3402 O O . THR C 1 229 ? -26.172 -71.362 -136.729 1.00 56.93 229 THR B O 1
ATOM 3406 N N . ALA C 1 230 ? -27.503 -70.055 -137.976 1.00 55.91 230 ALA B N 1
ATOM 3407 C CA . ALA C 1 230 ? -27.818 -69.172 -136.866 1.00 55.91 230 ALA B CA 1
ATOM 3408 C C . ALA C 1 230 ? -29.271 -68.741 -136.935 1.00 55.91 230 ALA B C 1
ATOM 3409 O O . ALA C 1 230 ? -29.917 -68.808 -137.980 1.00 55.91 230 ALA B O 1
ATOM 3411 N N . HIS C 1 231 ? -29.779 -68.308 -135.789 1.00 54.47 231 HIS B N 1
ATOM 3412 C CA . HIS C 1 231 ? -31.104 -67.727 -135.692 1.00 54.47 231 HIS B CA 1
ATOM 3413 C C . HIS C 1 231 ? -31.062 -66.716 -134.567 1.00 54.47 231 HIS B C 1
ATOM 3414 O O . HIS C 1 231 ? -30.433 -66.958 -133.538 1.00 54.47 231 HIS B O 1
ATOM 3421 N N . GLY C 1 232 ? -31.733 -65.598 -134.748 1.00 54.89 232 GLY B N 1
ATOM 3422 C CA . GLY C 1 232 ? -31.794 -64.615 -133.690 1.00 54.89 232 GLY B CA 1
ATOM 3423 C C . GLY C 1 232 ? -31.984 -63.224 -134.250 1.00 54.89 232 GLY B C 1
ATOM 3424 O O . GLY C 1 232 ? -32.408 -63.051 -135.384 1.00 54.89 232 GLY B O 1
ATOM 3425 N N . GLN C 1 233 ? -31.658 -62.237 -133.422 1.00 52.44 233 GLN B N 1
ATOM 3426 C CA . GLN C 1 233 ? -31.859 -60.848 -133.796 1.00 52.44 233 GLN B CA 1
ATOM 3427 C C . GLN C 1 233 ? -30.919 -59.973 -132.988 1.00 52.44 233 GLN B C 1
ATOM 3428 O O . GLN C 1 233 ? -30.445 -60.364 -131.922 1.00 52.44 233 GLN B O 1
ATOM 3434 N N . THR C 1 234 ? -30.672 -58.772 -133.498 1.00 53.72 234 THR B N 1
ATOM 3435 C CA . THR C 1 234 ? -29.784 -57.823 -132.846 1.00 53.72 234 THR B CA 1
ATOM 3436 C C . THR C 1 234 ? -30.465 -56.471 -132.752 1.00 53.72 234 THR B C 1
ATOM 3437 O O . THR C 1 234 ? -31.501 -56.226 -133.369 1.00 53.72 234 THR B O 1
ATOM 3441 N N . ARG C 1 235 ? -29.858 -55.584 -131.974 1.00 60.12 235 ARG B N 1
ATOM 3442 C CA . ARG C 1 235 ? -30.345 -54.224 -131.838 1.00 60.12 235 ARG B CA 1
ATOM 3443 C C . ARG C 1 235 ? -29.179 -53.258 -131.763 1.00 60.12 235 ARG B C 1
ATOM 3444 O O . ARG C 1 235 ? -28.100 -53.597 -131.279 1.00 60.12 235 ARG B O 1
ATOM 3452 N N . LEU C 1 236 ? -29.418 -52.042 -132.235 1.00 72.58 236 LEU B N 1
ATOM 3453 C CA . LEU C 1 236 ? -28.441 -50.972 -132.167 1.00 72.58 236 LEU B CA 1
ATOM 3454 C C . LEU C 1 236 ? -29.086 -49.758 -131.524 1.00 72.58 236 LEU B C 1
ATOM 3455 O O . LEU C 1 236 ? -30.308 -49.619 -131.502 1.00 72.58 236 LEU B O 1
ATOM 3460 N N . TYR C 1 237 ? -28.250 -48.872 -131.000 1.00 81.89 237 TYR B N 1
ATOM 3461 C CA . TYR C 1 237 ? -28.730 -47.667 -130.341 1.00 81.89 237 TYR B CA 1
ATOM 3462 C C . TYR C 1 237 ? -27.919 -46.496 -130.857 1.00 81.89 237 TYR B C 1
ATOM 3463 O O . TYR C 1 237 ? -26.702 -46.460 -130.665 1.00 81.89 237 TYR B O 1
ATOM 3472 N N . PHE C 1 238 ? -28.578 -45.542 -131.505 1.00 89.21 238 PHE B N 1
ATOM 3473 C CA . PHE C 1 238 ? -27.868 -44.423 -132.096 1.00 89.21 238 PHE B CA 1
ATOM 3474 C C . PHE C 1 238 ? -28.717 -43.169 -131.976 1.00 89.21 238 PHE B C 1
ATOM 3475 O O . PHE C 1 238 ? -29.851 -43.205 -131.496 1.00 89.21 238 PHE B O 1
ATOM 3483 N N . LYS C 1 239 ? -28.150 -42.054 -132.425 1.00 94.74 239 LYS B N 1
ATOM 3484 C CA . LYS C 1 239 ? -28.853 -40.783 -132.365 1.00 94.74 239 LYS B CA 1
ATOM 3485 C C . LYS C 1 239 ? -28.395 -39.899 -133.511 1.00 94.74 239 LYS B C 1
ATOM 3486 O O . LYS C 1 239 ? -27.205 -39.636 -133.660 1.00 94.74 239 LYS B O 1
ATOM 3492 N N . SER C 1 240 ? -29.332 -39.442 -134.329 1.00 100.47 240 SER B N 1
ATOM 3493 C CA . SER C 1 240 ? -28.978 -38.605 -135.461 1.00 100.47 240 SER B CA 1
ATOM 3494 C C . SER C 1 240 ? -28.385 -37.301 -134.967 1.00 100.47 240 SER B C 1
ATOM 3495 O O . SER C 1 240 ? -28.731 -36.833 -133.886 1.00 100.47 240 SER B O 1
ATOM 3498 N N . VAL C 1 241 ? -27.486 -36.716 -135.747 1.00 112.40 241 VAL B N 1
ATOM 3499 C CA . VAL C 1 241 ? -26.858 -35.463 -135.352 1.00 112.40 241 VAL B CA 1
ATOM 3500 C C . VAL C 1 241 ? -26.268 -34.737 -136.548 1.00 112.40 241 VAL B C 1
ATOM 3501 O O . VAL C 1 241 ? -25.762 -35.373 -137.470 1.00 112.40 241 VAL B O 1
ATOM 3505 N N . GLY C 1 242 ? -26.330 -33.409 -136.548 1.00 117.80 242 GLY B N 1
ATOM 3506 C CA . GLY C 1 242 ? -25.716 -32.648 -137.624 1.00 117.80 242 GLY B CA 1
ATOM 3507 C C . GLY C 1 242 ? -26.582 -31.609 -138.303 1.00 117.80 242 GLY B C 1
ATOM 3508 O O . GLY C 1 242 ? -27.681 -31.316 -137.836 1.00 117.80 242 GLY B O 1
ATOM 3509 N N . ASN C 1 243 ? -26.089 -31.049 -139.405 1.00 118.55 243 ASN B N 1
ATOM 3510 C CA . ASN C 1 243 ? -26.842 -30.042 -140.144 1.00 118.55 243 ASN B CA 1
ATOM 3511 C C . ASN C 1 243 ? -27.548 -29.090 -139.200 1.00 118.55 243 ASN B C 1
ATOM 3512 O O . ASN C 1 243 ? -26.950 -28.149 -138.683 1.00 118.55 243 ASN B O 1
ATOM 3698 N N . ALA E 1 31 ? -31.849 -54.020 -94.553 1.00 182.63 31 ALA C N 1
ATOM 3699 C CA . ALA E 1 31 ? -32.233 -53.117 -95.630 1.00 182.63 31 ALA C CA 1
ATOM 3700 C C . ALA E 1 31 ? -33.407 -53.676 -96.410 1.00 182.63 31 ALA C C 1
ATOM 3701 O O . ALA E 1 31 ? -34.529 -53.189 -96.287 1.00 182.63 31 ALA C O 1
ATOM 3703 N N . GLY E 1 32 ? -33.151 -54.700 -97.215 1.00 173.84 32 GLY C N 1
ATOM 3704 C CA . GLY E 1 32 ? -34.210 -55.294 -98.008 1.00 173.84 32 GLY C CA 1
ATOM 3705 C C . GLY E 1 32 ? -34.910 -54.242 -98.837 1.00 173.84 32 GLY C C 1
ATOM 3706 O O . GLY E 1 32 ? -34.262 -53.470 -99.543 1.00 173.84 32 GLY C O 1
ATOM 3707 N N . SER E 1 33 ? -36.233 -54.202 -98.757 1.00 163.81 33 SER C N 1
ATOM 3708 C CA . SER E 1 33 ? -36.988 -53.201 -99.493 1.00 163.81 33 SER C CA 1
ATOM 3709 C C . SER E 1 33 ? -38.019 -52.533 -98.605 1.00 163.81 33 SER C C 1
ATOM 3710 O O . SER E 1 33 ? -39.175 -52.954 -98.566 1.00 163.81 33 SER C O 1
ATOM 3713 N N . LYS E 1 34 ? -37.606 -51.502 -97.880 1.00 172.86 34 LYS C N 1
ATOM 3714 C CA . LYS E 1 34 ? -38.544 -50.767 -97.044 1.00 172.86 34 LYS C CA 1
ATOM 3715 C C . LYS E 1 34 ? -39.370 -51.720 -96.205 1.00 172.86 34 LYS C C 1
ATOM 3716 O O . LYS E 1 34 ? -40.593 -51.599 -96.141 1.00 172.86 34 LYS C O 1
ATOM 3722 N N . ALA E 1 35 ? -38.711 -52.673 -95.561 1.00 174.89 35 ALA C N 1
ATOM 3723 C CA . ALA E 1 35 ? -39.424 -53.588 -94.688 1.00 174.89 35 ALA C CA 1
ATOM 3724 C C . ALA E 1 35 ? -39.903 -52.814 -93.480 1.00 174.89 35 ALA C C 1
ATOM 3725 O O . ALA E 1 35 ? -39.683 -51.608 -93.389 1.00 174.89 35 ALA C O 1
ATOM 3727 N N . ASP E 1 36 ? -40.552 -53.487 -92.542 1.00 183.49 36 ASP C N 1
ATOM 3728 C CA . ASP E 1 36 ? -41.118 -52.765 -91.410 1.00 183.49 36 ASP C CA 1
ATOM 3729 C C . ASP E 1 36 ? -40.737 -53.331 -90.046 1.00 183.49 36 ASP C C 1
ATOM 3730 O O . ASP E 1 36 ? -40.378 -54.502 -89.947 1.00 183.49 36 ASP C O 1
ATOM 3735 N N . ARG E 1 37 ? -40.785 -52.506 -88.997 1.00 179.58 37 ARG C N 1
ATOM 3736 C CA . ARG E 1 37 ? -40.547 -53.011 -87.639 1.00 179.58 37 ARG C CA 1
ATOM 3737 C C . ARG E 1 37 ? -41.360 -54.274 -87.447 1.00 179.58 37 ARG C C 1
ATOM 3738 O O . ARG E 1 37 ? -40.808 -55.331 -87.152 1.00 179.58 37 ARG C O 1
ATOM 3746 N N . PRO E 1 38 ? -42.689 -54.176 -87.612 1.00 166.74 38 PRO C N 1
ATOM 3747 C CA . PRO E 1 38 ? -43.460 -55.421 -87.574 1.00 166.74 38 PRO C CA 1
ATOM 3748 C C . PRO E 1 38 ? -43.149 -56.339 -88.750 1.00 166.74 38 PRO C C 1
ATOM 3749 O O . PRO E 1 38 ? -42.502 -55.909 -89.703 1.00 166.74 38 PRO C O 1
ATOM 3753 N N . SER E 1 39 ? -43.600 -57.584 -88.680 1.00 149.65 39 SER C N 1
ATOM 3754 C CA . SER E 1 39 ? -43.371 -58.528 -89.765 1.00 149.65 39 SER C CA 1
ATOM 3755 C C . SER E 1 39 ? -44.324 -58.283 -90.918 1.00 149.65 39 SER C C 1
ATOM 3756 O O . SER E 1 39 ? -45.459 -57.862 -90.708 1.00 149.65 39 SER C O 1
ATOM 3759 N N . LEU E 1 40 ? -43.879 -58.557 -92.137 1.00 126.87 40 LEU C N 1
ATOM 3760 C CA . LEU E 1 40 ? -44.746 -58.413 -93.296 1.00 126.87 40 LEU C CA 1
ATOM 3761 C C . LEU E 1 40 ? -45.693 -59.582 -93.379 1.00 126.87 40 LEU C C 1
ATOM 3762 O O . LEU E 1 40 ? -45.384 -60.665 -92.896 1.00 126.87 40 LEU C O 1
ATOM 3767 N N . GLN E 1 41 ? -46.840 -59.384 -94.008 1.00 109.47 41 GLN C N 1
ATOM 3768 C CA . GLN E 1 41 ? -47.766 -60.483 -94.191 1.00 109.47 41 GLN C CA 1
ATOM 3769 C C . GLN E 1 41 ? -47.209 -61.439 -95.226 1.00 109.47 41 GLN C C 1
ATOM 3770 O O . GLN E 1 41 ? -46.561 -61.008 -96.173 1.00 109.47 41 GLN C O 1
ATOM 3776 N N . ILE E 1 42 ? -47.460 -62.733 -95.066 1.00 99.78 42 ILE C N 1
ATOM 3777 C CA . ILE E 1 42 ? -46.916 -63.713 -95.994 1.00 99.78 42 ILE C CA 1
ATOM 3778 C C . ILE E 1 42 ? -47.999 -64.549 -96.647 1.00 99.78 42 ILE C C 1
ATOM 3779 O O . ILE E 1 42 ? -48.746 -65.239 -95.966 1.00 99.78 42 ILE C O 1
ATOM 3784 N N . GLN E 1 43 ? -48.083 -64.499 -97.968 1.00 90.06 43 GLN C N 1
ATOM 3785 C CA . GLN E 1 43 ? -49.067 -65.288 -98.689 1.00 90.06 43 GLN C CA 1
ATOM 3786 C C . GLN E 1 43 ? -48.349 -66.378 -99.435 1.00 90.06 43 GLN C C 1
ATOM 3787 O O . GLN E 1 43 ? -47.320 -66.124 -100.052 1.00 90.06 43 GLN C O 1
ATOM 3793 N N . THR E 1 44 ? -48.870 -67.596 -99.394 1.00 84.10 44 THR C N 1
ATOM 3794 C CA . THR E 1 44 ? -48.163 -68.704 -100.024 1.00 84.10 44 THR C CA 1
ATOM 3795 C C . THR E 1 44 ? -48.947 -69.401 -101.119 1.00 84.10 44 THR C C 1
ATOM 3796 O O . THR E 1 44 ? -50.167 -69.477 -101.059 1.00 84.10 44 THR C O 1
ATOM 3800 N N . LEU E 1 45 ? -48.248 -69.917 -102.119 1.00 75.63 45 LEU C N 1
ATOM 3801 C CA . LEU E 1 45 ? -48.906 -70.653 -103.187 1.00 75.63 45 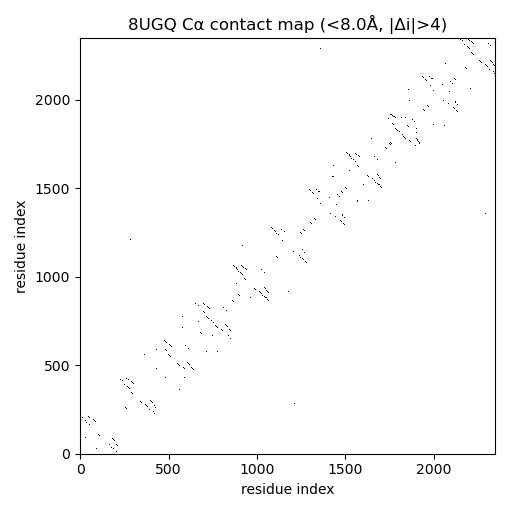LEU C CA 1
ATOM 3802 C C . LEU E 1 45 ? -48.321 -72.048 -103.241 1.00 75.63 45 LEU C C 1
ATOM 3803 O O . LEU E 1 45 ? -47.107 -72.211 -103.247 1.00 75.63 45 LEU C O 1
ATOM 3808 N N . GLN E 1 46 ? -49.172 -73.062 -103.284 1.00 76.87 46 GLN C N 1
ATOM 3809 C CA . GLN E 1 46 ? -48.697 -74.432 -103.326 1.00 76.87 46 GLN C CA 1
ATOM 3810 C C . GLN E 1 46 ? -49.057 -75.063 -104.649 1.00 76.87 46 GLN C C 1
ATOM 3811 O O . GLN E 1 46 ? -50.232 -75.217 -104.964 1.00 76.87 46 GLN C O 1
ATOM 3817 N N . HIS E 1 47 ? -48.057 -75.427 -105.436 1.00 73.08 47 HIS C N 1
ATOM 3818 C CA . HIS E 1 47 ? -48.331 -76.110 -106.686 1.00 73.08 47 HIS C CA 1
ATOM 3819 C C . HIS E 1 47 ? -47.832 -77.525 -106.554 1.00 73.08 47 HIS C C 1
ATOM 3820 O O . HIS E 1 47 ? -46.645 -77.783 -106.712 1.00 73.08 47 HIS C O 1
ATOM 3827 N N . ALA E 1 48 ? -48.733 -78.450 -106.264 1.00 85.70 48 ALA C N 1
ATOM 3828 C CA . ALA E 1 48 ? -48.321 -79.826 -106.054 1.00 85.70 48 ALA C CA 1
ATOM 3829 C C . ALA E 1 48 ? -49.435 -80.791 -106.377 1.00 85.70 48 ALA C C 1
ATOM 3830 O O . ALA E 1 48 ? -50.580 -80.387 -106.575 1.00 85.70 48 ALA C O 1
ATOM 3832 N N . GLY E 1 49 ? -49.101 -82.073 -106.437 1.00 92.14 49 GLY C N 1
ATOM 3833 C CA . GLY E 1 49 ? -50.109 -83.081 -106.692 1.00 92.14 49 GLY C CA 1
ATOM 3834 C C . GLY E 1 49 ? -50.964 -82.749 -107.889 1.00 92.14 49 GLY C C 1
ATOM 3835 O O . GLY E 1 49 ? -50.451 -82.375 -108.941 1.00 92.14 49 GLY C O 1
ATOM 3836 N N . THR E 1 50 ? -52.275 -82.863 -107.731 1.00 98.14 50 THR C N 1
ATOM 3837 C CA . THR E 1 50 ? -53.173 -82.609 -108.844 1.00 98.14 50 THR C CA 1
ATOM 3838 C C . THR E 1 50 ? -52.876 -81.259 -109.458 1.00 98.14 50 THR C C 1
ATOM 3839 O O . THR E 1 50 ? -52.971 -81.094 -110.671 1.00 98.14 50 THR C O 1
ATOM 3843 N N . THR E 1 51 ? -52.518 -80.289 -108.627 1.00 94.51 51 THR C N 1
ATOM 3844 C CA . THR E 1 51 ? -52.217 -78.957 -109.123 1.00 94.51 51 THR C CA 1
ATOM 3845 C C . THR E 1 51 ? -50.737 -78.801 -109.406 1.00 94.51 51 THR C C 1
ATOM 3846 O O . THR E 1 51 ? -49.988 -78.312 -108.565 1.00 94.51 51 THR C O 1
ATOM 3850 N N . MET E 1 52 ? -50.313 -79.209 -110.594 1.00 84.55 52 MET C N 1
ATOM 3851 C CA . MET E 1 52 ? -48.916 -79.068 -110.964 1.00 84.55 52 MET C CA 1
ATOM 3852 C C . MET E 1 52 ? -48.792 -78.253 -112.235 1.00 84.55 52 MET C C 1
ATOM 3853 O O . MET E 1 52 ? -49.522 -78.477 -113.200 1.00 84.55 52 MET C O 1
ATOM 3858 N N . ILE E 1 53 ? -47.879 -77.295 -112.237 1.00 70.88 53 ILE C N 1
ATOM 3859 C CA . ILE E 1 53 ? -47.670 -76.499 -113.424 1.00 70.88 53 ILE C CA 1
ATOM 3860 C C . ILE E 1 53 ? -47.123 -77.379 -114.524 1.00 70.88 53 ILE C C 1
ATOM 3861 O O . ILE E 1 53 ? -46.097 -78.031 -114.343 1.00 70.88 53 ILE C O 1
ATOM 3866 N N . THR E 1 54 ? -47.805 -77.417 -115.661 1.00 69.97 54 THR C N 1
ATOM 3867 C CA . THR E 1 54 ? -47.308 -78.178 -116.796 1.00 69.97 54 THR C CA 1
ATOM 3868 C C . THR E 1 54 ? -47.065 -77.217 -117.936 1.00 69.97 54 THR C C 1
ATOM 3869 O O . THR E 1 54 ? -47.983 -76.539 -118.389 1.00 69.97 54 THR C O 1
ATOM 3873 N N . VAL E 1 55 ? -45.828 -77.144 -118.403 1.00 67.18 55 VAL C N 1
ATOM 3874 C CA . VAL E 1 55 ? -45.504 -76.183 -119.444 1.00 67.18 55 VAL C CA 1
ATOM 3875 C C . VAL E 1 55 ? -45.523 -76.808 -120.826 1.00 67.18 55 VAL C C 1
ATOM 3876 O O . VAL E 1 55 ? -44.661 -77.612 -121.168 1.00 67.18 55 VAL C O 1
ATOM 3880 N N . PRO E 1 56 ? -46.520 -76.444 -121.633 1.00 61.56 56 PRO C N 1
ATOM 3881 C CA . PRO E 1 56 ? -46.535 -76.945 -123.001 1.00 61.56 56 PRO C CA 1
ATOM 3882 C C . PRO E 1 56 ? -45.665 -76.058 -123.863 1.00 61.56 56 PRO C C 1
ATOM 3883 O O . PRO E 1 56 ? -45.376 -74.930 -123.467 1.00 61.56 56 PRO C O 1
ATOM 3887 N N . SER E 1 57 ? -45.246 -76.538 -125.025 1.00 59.90 57 SER C N 1
ATOM 3888 C CA . SER E 1 57 ? -44.481 -75.688 -125.920 1.00 59.90 57 SER C CA 1
ATOM 3889 C C . SER E 1 57 ? -45.281 -74.433 -126.185 1.00 59.90 57 SER C C 1
ATOM 3890 O O . SER E 1 57 ? -46.501 -74.493 -126.346 1.00 59.90 57 SER C O 1
ATOM 3893 N N . GLY E 1 58 ? -44.607 -73.292 -126.223 1.00 56.81 58 GLY C N 1
ATOM 3894 C CA . GLY E 1 58 ? -45.297 -72.037 -126.433 1.00 56.81 58 GLY C CA 1
ATOM 3895 C C . GLY E 1 58 ? -45.347 -71.219 -125.165 1.00 56.81 58 GLY C C 1
ATOM 3896 O O . GLY E 1 58 ? -45.443 -69.995 -125.220 1.00 56.81 58 GLY C O 1
ATOM 3897 N N . GLY E 1 59 ? -45.276 -71.879 -124.017 1.00 57.85 59 GLY C N 1
ATOM 3898 C CA . GLY E 1 59 ? -45.242 -71.155 -122.760 1.00 57.85 59 GLY C CA 1
ATOM 3899 C C . GLY E 1 59 ? -46.529 -71.120 -121.974 1.00 57.85 59 GLY C C 1
ATOM 3900 O O . GLY E 1 59 ? -47.599 -71.393 -122.514 1.00 57.85 59 GLY C O 1
ATOM 3901 N N . VAL E 1 60 ? -46.427 -70.784 -120.693 1.00 54.62 60 VAL C N 1
ATOM 3902 C CA . VAL E 1 60 ? -47.608 -70.698 -119.853 1.00 54.62 60 VAL C CA 1
ATOM 3903 C C . VAL E 1 60 ? -47.555 -69.417 -119.046 1.00 54.62 60 VAL C C 1
ATOM 3904 O O . VAL E 1 60 ? -46.478 -68.970 -118.656 1.00 54.62 60 VAL C O 1
ATOM 3908 N N . CYS E 1 61 ? -48.711 -68.815 -118.801 1.00 62.03 61 CYS C N 1
ATOM 3909 C CA . CYS E 1 61 ? -48.768 -67.565 -118.059 1.00 62.03 61 CYS C CA 1
ATOM 3910 C C . CYS E 1 61 ? -49.603 -67.732 -116.810 1.00 62.03 61 CYS C C 1
ATOM 3911 O O . CYS E 1 61 ? -50.515 -68.551 -116.779 1.00 62.03 61 CYS C O 1
ATOM 3914 N N . ASP E 1 62 ? -49.294 -66.960 -115.777 1.00 68.62 62 ASP C N 1
ATOM 3915 C CA . ASP E 1 62 ? -50.032 -67.067 -114.530 1.00 68.62 62 ASP C CA 1
ATOM 3916 C C . ASP E 1 62 ? -49.863 -65.818 -113.682 1.00 68.62 62 ASP C C 1
ATOM 3917 O O . ASP E 1 62 ? -48.882 -65.096 -113.835 1.00 68.62 62 ASP C O 1
ATOM 3922 N N . LEU E 1 63 ? -50.813 -65.558 -112.791 1.00 70.66 63 LEU C N 1
ATOM 3923 C CA . LEU E 1 63 ? -50.734 -64.384 -111.933 1.00 70.66 63 LEU C CA 1
ATOM 3924 C C . LEU E 1 63 ? -50.366 -64.807 -110.537 1.00 70.66 63 LEU C C 1
ATOM 3925 O O . LEU E 1 63 ? -50.920 -65.767 -110.009 1.00 70.66 63 LEU C O 1
ATOM 3930 N N . ILE E 1 64 ? -49.429 -64.098 -109.926 1.00 75.39 64 ILE C N 1
ATOM 3931 C CA . ILE E 1 64 ? -48.955 -64.503 -108.614 1.00 75.39 64 ILE C CA 1
ATOM 3932 C C . ILE E 1 64 ? -49.148 -63.454 -107.534 1.00 75.39 64 ILE C C 1
ATOM 3933 O O . ILE E 1 64 ? -48.477 -63.498 -106.509 1.00 75.39 64 ILE C O 1
ATOM 3938 N N . ASN E 1 65 ? -50.048 -62.508 -107.753 1.00 81.78 65 ASN C N 1
ATOM 3939 C CA . ASN E 1 65 ? -50.257 -61.446 -106.782 1.00 81.78 65 ASN C CA 1
ATOM 3940 C C . ASN E 1 65 ? -51.623 -61.572 -106.145 1.00 81.78 65 ASN C C 1
ATOM 3941 O O . ASN E 1 65 ? -52.080 -60.656 -105.467 1.00 81.78 65 ASN C O 1
ATOM 3946 N N . THR E 1 66 ? -52.279 -62.706 -106.347 1.00 89.38 66 THR C N 1
ATOM 3947 C CA . THR E 1 66 ? -53.635 -62.870 -105.843 1.00 89.38 66 THR C CA 1
ATOM 3948 C C . THR E 1 66 ? -53.741 -62.733 -104.343 1.00 89.38 66 THR C C 1
ATOM 3949 O O . THR E 1 66 ? -53.112 -63.491 -103.609 1.00 89.38 66 THR C O 1
ATOM 3953 N N . TYR E 1 67 ? -54.538 -61.778 -103.880 1.00 104.49 67 TYR C N 1
ATOM 3954 C CA . TYR E 1 67 ? -54.778 -61.628 -102.455 1.00 104.49 67 TYR C CA 1
ATOM 3955 C C . TYR E 1 67 ? -56.249 -61.359 -102.265 1.00 104.49 67 TYR C C 1
ATOM 3956 O O . TYR E 1 67 ? -56.745 -60.319 -102.686 1.00 104.49 67 TYR C O 1
ATOM 3965 N N . ALA E 1 68 ? -56.959 -62.265 -101.616 1.00 117.16 68 ALA C N 1
ATOM 3966 C CA . ALA E 1 68 ? -58.359 -62.015 -101.334 1.00 117.16 68 ALA C CA 1
ATOM 3967 C C . ALA E 1 68 ? -58.463 -60.988 -100.233 1.00 117.16 68 ALA C C 1
ATOM 3968 O O . ALA E 1 68 ? -57.478 -60.682 -99.568 1.00 117.16 68 ALA C O 1
ATOM 3970 N N . ARG E 1 69 ? -59.656 -60.452 -100.035 1.00 124.00 69 ARG C N 1
ATOM 3971 C CA . ARG E 1 69 ? -59.856 -59.462 -98.993 1.00 124.00 69 ARG C CA 1
ATOM 3972 C C . ARG E 1 69 ? -60.653 -60.070 -97.863 1.00 124.00 69 ARG C C 1
ATOM 3973 O O . ARG E 1 69 ? -61.733 -60.614 -98.082 1.00 124.00 69 ARG C O 1
ATOM 3981 N N . GLY E 1 70 ? -60.119 -60.002 -96.652 1.00 137.16 70 GLY C N 1
ATOM 3982 C CA . GLY E 1 70 ? -60.790 -60.616 -95.521 1.00 137.16 70 GLY C CA 1
ATOM 3983 C C . GLY E 1 70 ? -60.080 -60.378 -94.208 1.00 137.16 70 GLY C C 1
ATOM 3984 O O . GLY E 1 70 ? -59.245 -59.481 -94.101 1.00 137.16 70 GLY C O 1
ATOM 3985 N N . SER E 1 71 ? -60.415 -61.172 -93.198 1.00 150.78 71 SER C N 1
ATOM 3986 C CA . SER E 1 71 ? -59.807 -61.000 -91.890 1.00 150.78 71 SER C CA 1
ATOM 3987 C C . SER E 1 71 ? -58.571 -61.865 -91.762 1.00 150.78 71 SER C C 1
ATOM 3988 O O . SER E 1 71 ? -57.696 -61.592 -90.941 1.00 150.78 71 SER C O 1
ATOM 3991 N N . ASP E 1 72 ? -58.490 -62.908 -92.578 1.00 148.45 72 ASP C N 1
ATOM 3992 C CA . ASP E 1 72 ? -57.354 -63.815 -92.504 1.00 148.45 72 ASP C CA 1
ATOM 3993 C C . ASP E 1 72 ? -56.065 -63.065 -92.762 1.00 148.45 72 ASP C C 1
ATOM 3994 O O . ASP E 1 72 ? -56.023 -62.169 -93.604 1.00 148.45 72 ASP C O 1
ATOM 3999 N N . GLU E 1 73 ? -55.004 -63.436 -92.058 1.00 140.08 73 GLU C N 1
ATOM 4000 C CA . GLU E 1 73 ? -53.740 -62.724 -92.200 1.00 140.08 73 GLU C CA 1
ATOM 4001 C C . GLU E 1 73 ? -53.273 -62.733 -93.642 1.00 140.08 73 GLU C C 1
ATOM 4002 O O . GLU E 1 73 ? -52.703 -61.756 -94.119 1.00 140.08 73 GLU C O 1
ATOM 4008 N N . GLY E 1 74 ? -53.513 -63.832 -94.340 1.00 135.64 74 GLY C N 1
ATOM 4009 C CA . GLY E 1 74 ? -53.134 -63.907 -95.735 1.00 135.64 74 GLY C CA 1
ATOM 4010 C C . GLY E 1 74 ? -53.876 -62.896 -96.577 1.00 135.64 74 GLY C C 1
ATOM 4011 O O . GLY E 1 74 ? -53.312 -62.337 -97.511 1.00 135.64 74 GLY C O 1
ATOM 4012 N N . ASN E 1 75 ? -55.138 -62.654 -96.255 1.00 130.83 75 ASN C N 1
ATOM 4013 C CA . ASN E 1 75 ? -55.945 -61.743 -97.054 1.00 130.83 75 ASN C CA 1
ATOM 4014 C C . ASN E 1 75 ? -55.554 -60.292 -96.865 1.00 130.83 75 ASN C C 1
ATOM 4015 O O . ASN E 1 75 ? -55.027 -59.918 -95.821 1.00 130.83 75 ASN C O 1
ATOM 4020 N N . ARG E 1 76 ? -55.814 -59.477 -97.876 1.00 118.93 76 ARG C N 1
ATOM 4021 C CA . ARG E 1 76 ? -55.421 -58.080 -97.815 1.00 118.93 76 ARG C CA 1
ATOM 4022 C C . ARG E 1 76 ? -56.513 -57.183 -97.306 1.00 118.93 76 ARG C C 1
ATOM 4023 O O . ARG E 1 76 ? -57.679 -57.364 -97.645 1.00 118.93 76 ARG C O 1
ATOM 4031 N N . HIS E 1 77 ? -56.145 -56.213 -96.485 1.00 114.17 77 HIS C N 1
ATOM 4032 C CA . HIS E 1 77 ? -57.118 -55.247 -96.027 1.00 114.17 77 HIS C CA 1
ATOM 4033 C C . HIS E 1 77 ? -57.058 -54.097 -97.009 1.00 114.17 77 HIS C C 1
ATOM 4034 O O . HIS E 1 77 ? -56.389 -54.200 -98.035 1.00 114.17 77 HIS C O 1
ATOM 4041 N N . THR E 1 78 ? -57.755 -53.008 -96.725 1.00 111.71 78 THR C N 1
ATOM 4042 C CA . THR E 1 78 ? -57.692 -51.837 -97.593 1.00 111.71 78 THR C CA 1
ATOM 4043 C C . THR E 1 78 ? -57.920 -52.201 -99.048 1.00 111.71 78 THR C C 1
ATOM 4044 O O . THR E 1 78 ? -58.704 -53.097 -99.354 1.00 111.71 78 THR C O 1
ATOM 4048 N N . SER E 1 79 ? -57.240 -51.504 -99.949 1.00 106.68 79 SER C N 1
ATOM 4049 C CA . SER E 1 79 ? -57.381 -51.787 -101.369 1.00 106.68 79 SER C CA 1
ATOM 4050 C C . SER E 1 79 ? -56.086 -51.513 -102.108 1.00 106.68 79 SER C C 1
ATOM 4051 O O . SER E 1 79 ? -56.021 -51.669 -103.326 1.00 106.68 79 SER C O 1
ATOM 4054 N N . GLU E 1 80 ? -55.053 -51.098 -101.384 1.00 110.00 80 GLU C N 1
ATOM 4055 C CA . GLU E 1 80 ? -53.755 -50.871 -102.004 1.00 110.00 80 GLU C CA 1
ATOM 4056 C C . GLU E 1 80 ? -52.693 -51.691 -101.301 1.00 110.00 80 GLU C C 1
ATOM 4057 O O . GLU E 1 80 ? -52.595 -51.658 -100.076 1.00 110.00 80 GLU C O 1
ATOM 4063 N N . THR E 1 81 ? -51.893 -52.423 -102.065 1.00 102.35 81 THR C N 1
ATOM 4064 C CA . THR E 1 81 ? -50.881 -53.278 -101.466 1.00 102.35 81 THR C CA 1
ATOM 4065 C C . THR E 1 81 ? -49.517 -53.070 -102.093 1.00 102.35 81 THR C C 1
ATOM 4066 O O . THR E 1 81 ? -49.417 -52.751 -103.275 1.00 102.35 81 THR C O 1
ATOM 4070 N N . LEU E 1 82 ? -48.463 -53.250 -101.307 1.00 99.39 82 LEU C N 1
ATOM 4071 C CA . LEU E 1 82 ? -47.108 -53.115 -101.829 1.00 99.39 82 LEU C CA 1
ATOM 4072 C C . LEU E 1 82 ? -46.308 -54.387 -101.609 1.00 99.39 82 LEU C C 1
ATOM 4073 O O . LEU E 1 82 ? -46.120 -54.811 -100.474 1.00 99.39 82 LEU C O 1
ATOM 4078 N N . THR E 1 83 ? -45.822 -54.995 -102.685 1.00 92.11 83 THR C N 1
ATOM 4079 C CA . THR E 1 83 ? -45.032 -56.210 -102.566 1.00 92.11 83 THR C CA 1
ATOM 4080 C C . THR E 1 83 ? -43.557 -55.876 -102.607 1.00 92.11 83 THR C C 1
ATOM 4081 O O . THR E 1 83 ? -43.130 -55.058 -103.416 1.00 92.11 83 THR C O 1
ATOM 4085 N N . TYR E 1 84 ? -42.771 -56.499 -101.739 1.00 87.71 84 TYR C N 1
ATOM 4086 C CA . TYR E 1 84 ? -41.349 -56.188 -101.679 1.00 87.71 84 TYR C CA 1
ATOM 4087 C C . TYR E 1 84 ? -40.472 -57.359 -102.078 1.00 87.71 84 TYR C C 1
ATOM 4088 O O . TYR E 1 84 ? -39.681 -57.252 -103.008 1.00 87.71 84 TYR C O 1
ATOM 4097 N N . LYS E 1 85 ? -40.599 -58.478 -101.380 1.00 80.45 85 LYS C N 1
ATOM 4098 C CA . LYS E 1 85 ? -39.743 -59.619 -101.659 1.00 80.45 85 LYS C CA 1
ATOM 4099 C C . LYS E 1 85 ? -40.508 -60.798 -102.213 1.00 80.45 85 LYS C C 1
ATOM 4100 O O . LYS E 1 85 ? -41.699 -60.936 -101.957 1.00 80.45 85 LYS C O 1
ATOM 4106 N N . ILE E 1 86 ? -39.832 -61.658 -102.965 1.00 65.27 86 ILE C N 1
ATOM 4107 C CA . ILE E 1 86 ? -40.468 -62.860 -103.484 1.00 65.27 86 ILE C CA 1
ATOM 4108 C C . ILE E 1 86 ? -39.486 -64.017 -103.431 1.00 65.27 86 ILE C C 1
ATOM 4109 O O . ILE E 1 86 ? -38.291 -63.821 -103.621 1.00 65.27 86 ILE C O 1
ATOM 4114 N N . ALA E 1 87 ? -39.978 -65.221 -103.169 1.00 55.91 87 ALA C N 1
ATOM 4115 C CA . ALA E 1 87 ? -39.110 -66.389 -103.092 1.00 55.91 87 ALA C CA 1
ATOM 4116 C C . ALA E 1 87 ? -39.656 -67.523 -103.938 1.00 55.91 87 ALA C C 1
ATOM 4117 O O . ALA E 1 87 ? -40.867 -67.685 -104.038 1.00 55.91 87 ALA C O 1
ATOM 4119 N N . ILE E 1 88 ? -38.780 -68.315 -104.547 1.00 46.95 88 ILE C N 1
ATOM 4120 C CA . ILE E 1 88 ? -39.245 -69.369 -105.439 1.00 46.95 88 ILE C CA 1
ATOM 4121 C C . ILE E 1 88 ? -38.475 -70.673 -105.291 1.00 46.95 88 ILE C C 1
ATOM 4122 O O . ILE E 1 88 ? -37.251 -70.676 -105.378 1.00 46.95 88 ILE C O 1
ATOM 4127 N N . ASP E 1 89 ? -39.181 -71.781 -105.088 1.00 50.88 89 ASP C N 1
ATOM 4128 C CA . ASP E 1 89 ? -38.540 -73.091 -104.975 1.00 50.88 89 ASP C CA 1
ATOM 4129 C C . ASP E 1 89 ? -39.314 -74.126 -105.767 1.00 50.88 89 ASP C C 1
ATOM 4130 O O . ASP E 1 89 ? -40.523 -74.250 -105.599 1.00 50.88 89 ASP C O 1
ATOM 4135 N N . TYR E 1 90 ? -38.629 -74.884 -106.612 1.00 48.29 90 TYR C N 1
ATOM 4136 C CA . TYR E 1 90 ? -39.304 -75.873 -107.438 1.00 48.29 90 TYR C CA 1
ATOM 4137 C C . TYR E 1 90 ? -38.374 -76.981 -107.887 1.00 48.29 90 TYR C C 1
ATOM 4138 O O . TYR E 1 90 ? -37.159 -76.830 -107.819 1.00 48.29 90 TYR C O 1
ATOM 4147 N N . HIS E 1 91 ? -38.935 -78.091 -108.347 1.00 50.32 91 HIS C N 1
ATOM 4148 C CA . HIS E 1 91 ? -38.129 -79.192 -108.857 1.00 50.32 91 HIS C CA 1
ATOM 4149 C C . HIS E 1 91 ? -38.660 -79.591 -110.218 1.00 50.32 91 HIS C C 1
ATOM 4150 O O . HIS E 1 91 ? -39.685 -80.255 -110.313 1.00 50.32 91 HIS C O 1
ATOM 4157 N N . PHE E 1 92 ? -37.995 -79.162 -111.281 1.00 50.41 92 PHE C N 1
ATOM 4158 C CA . PHE E 1 92 ? -38.474 -79.464 -112.620 1.00 50.41 92 PHE C CA 1
ATOM 4159 C C . PHE E 1 92 ? -38.073 -80.867 -113.015 1.00 50.41 92 PHE C C 1
ATOM 4160 O O . PHE E 1 92 ? -36.980 -81.310 -112.690 1.00 50.41 92 PHE C O 1
ATOM 4168 N N . VAL E 1 93 ? -38.948 -81.572 -113.716 1.00 51.50 93 VAL C N 1
ATOM 4169 C CA . VAL E 1 93 ? -38.625 -82.908 -114.187 1.00 51.50 93 VAL C CA 1
ATOM 4170 C C . VAL E 1 93 ? -39.146 -83.054 -115.595 1.00 51.50 93 VAL C C 1
ATOM 4171 O O . VAL E 1 93 ? -40.247 -82.603 -115.899 1.00 51.50 93 VAL C O 1
ATOM 4175 N N . ALA E 1 94 ? -38.365 -83.678 -116.463 1.00 57.35 94 ALA C N 1
ATOM 4176 C CA . ALA E 1 94 ? -38.763 -83.794 -117.856 1.00 57.35 94 ALA C CA 1
ATOM 4177 C C . ALA E 1 94 ? -40.012 -84.636 -118.005 1.00 57.35 94 ALA C C 1
ATOM 4178 O O . ALA E 1 94 ? -40.400 -85.348 -117.083 1.00 57.35 94 ALA C O 1
ATOM 4180 N N . ASP E 1 95 ? -40.659 -84.543 -119.160 1.00 73.22 95 ASP C N 1
ATOM 4181 C CA . ASP E 1 95 ? -41.880 -85.303 -119.399 1.00 73.22 95 ASP C CA 1
ATOM 4182 C C . ASP E 1 95 ? -41.584 -86.568 -120.171 1.00 73.22 95 ASP C C 1
ATOM 4183 O O . ASP E 1 95 ? -40.721 -86.577 -121.047 1.00 73.22 95 ASP C O 1
ATOM 4188 N N . ALA E 1 96 ? -42.311 -87.634 -119.866 1.00 81.52 96 ALA C N 1
ATOM 4189 C CA . ALA E 1 96 ? -42.048 -88.914 -120.507 1.00 81.52 96 ALA C CA 1
ATOM 4190 C C . ALA E 1 96 ? -42.009 -88.778 -122.013 1.00 81.52 96 ALA C C 1
ATOM 4191 O O . ALA E 1 96 ? -41.107 -89.297 -122.667 1.00 81.52 96 ALA C O 1
ATOM 4193 N N . ALA E 1 97 ? -42.973 -88.062 -122.568 1.00 80.00 97 ALA C N 1
ATOM 4194 C CA . ALA E 1 97 ? -43.038 -87.930 -124.011 1.00 80.00 97 ALA C CA 1
ATOM 4195 C C . ALA E 1 97 ? -41.709 -87.456 -124.569 1.00 80.00 97 ALA C C 1
ATOM 4196 O O . ALA E 1 97 ? -41.240 -87.974 -125.579 1.00 80.00 97 ALA C O 1
ATOM 4198 N N . ALA E 1 98 ? -41.093 -86.480 -123.915 1.00 84.81 98 ALA C N 1
ATOM 4199 C CA . ALA E 1 98 ? -39.847 -85.919 -124.432 1.00 84.81 98 ALA C CA 1
ATOM 4200 C C . ALA E 1 98 ? -38.631 -86.793 -124.148 1.00 84.81 98 ALA C C 1
ATOM 4201 O O . ALA E 1 98 ? -37.603 -86.663 -124.808 1.00 84.81 98 ALA C O 1
ATOM 4203 N N . CYS E 1 99 ? -38.739 -87.680 -123.170 1.00 86.24 99 CYS C N 1
ATOM 4204 C CA . CYS E 1 99 ? -37.613 -88.527 -122.828 1.00 86.24 99 CYS C CA 1
ATOM 4205 C C . CYS E 1 99 ? -37.205 -89.359 -124.029 1.00 86.24 99 CYS C C 1
ATOM 4206 O O . CYS E 1 99 ? -36.029 -89.660 -124.200 1.00 86.24 99 CYS C O 1
ATOM 4209 N N . ARG E 1 100 ? -38.164 -89.728 -124.870 1.00 91.35 100 ARG C N 1
ATOM 4210 C CA . ARG E 1 100 ? -37.850 -90.597 -126.000 1.00 91.35 100 ARG C CA 1
ATOM 4211 C C . ARG E 1 100 ? -36.703 -90.053 -126.822 1.00 91.35 100 ARG C C 1
ATOM 4212 O O . ARG E 1 100 ? -35.732 -90.757 -127.088 1.00 91.35 100 ARG C O 1
ATOM 4220 N N . TYR E 1 101 ? -36.810 -88.798 -127.229 1.00 87.97 101 TYR C N 1
ATOM 4221 C CA . TYR E 1 101 ? -35.736 -88.185 -127.991 1.00 87.97 101 TYR C CA 1
ATOM 4222 C C . TYR E 1 101 ? -34.608 -87.821 -127.050 1.00 87.97 101 TYR C C 1
ATOM 4223 O O . TYR E 1 101 ? -34.786 -87.813 -125.834 1.00 87.97 101 TYR C O 1
ATOM 4232 N N . SER E 1 102 ? -33.440 -87.532 -127.604 1.00 74.10 102 SER C N 1
ATOM 4233 C CA . SER E 1 102 ? -32.300 -87.172 -126.779 1.00 74.10 102 SER C CA 1
ATOM 4234 C C . SER E 1 102 ? -31.700 -85.859 -127.237 1.00 74.10 102 SER C C 1
ATOM 4235 O O . SER E 1 102 ? -30.912 -85.836 -128.177 1.00 74.10 102 SER C O 1
ATOM 4238 N N . ASN E 1 103 ? -32.068 -84.766 -126.577 1.00 67.23 103 ASN C N 1
ATOM 4239 C CA . ASN E 1 103 ? -31.534 -83.460 -126.943 1.00 67.23 103 ASN C CA 1
ATOM 4240 C C . ASN E 1 103 ? -31.488 -82.516 -125.762 1.00 67.23 103 ASN C C 1
ATOM 4241 O O . ASN E 1 103 ? -32.151 -82.743 -124.756 1.00 67.23 103 ASN C O 1
ATOM 4246 N N . THR E 1 104 ? -30.708 -81.452 -125.883 1.00 58.65 104 THR C N 1
ATOM 4247 C CA . THR E 1 104 ? -30.585 -80.480 -124.809 1.00 58.65 104 THR C CA 1
ATOM 4248 C C . THR E 1 104 ? -31.374 -79.238 -125.142 1.00 58.65 104 THR C C 1
ATOM 4249 O O . THR E 1 104 ? -31.957 -79.151 -126.216 1.00 58.65 104 THR C O 1
ATOM 4253 N N . GLY E 1 105 ? -31.399 -78.276 -124.226 1.00 56.00 105 GLY C N 1
ATOM 4254 C CA . GLY E 1 105 ? -32.101 -77.029 -124.475 1.00 56.00 105 GLY C CA 1
ATOM 4255 C C . GLY E 1 105 ? -31.990 -76.024 -123.352 1.00 56.00 105 GLY C C 1
ATOM 4256 O O . GLY E 1 105 ? -31.556 -76.363 -122.253 1.00 56.00 105 GLY C O 1
ATOM 4257 N N . THR E 1 106 ? -32.386 -74.786 -123.616 1.00 51.12 106 THR C N 1
ATOM 4258 C CA . THR E 1 106 ? -32.335 -73.749 -122.598 1.00 51.12 106 THR C CA 1
ATOM 4259 C C . THR E 1 106 ? -33.731 -73.210 -122.348 1.00 51.12 106 THR C C 1
ATOM 4260 O O . THR E 1 106 ? -34.555 -73.191 -123.256 1.00 51.12 106 THR C O 1
ATOM 4264 N N . GLY E 1 107 ? -34.006 -72.777 -121.124 1.00 42.71 107 GLY C N 1
ATOM 4265 C CA . GLY E 1 107 ? -35.328 -72.278 -120.792 1.00 42.71 107 GLY C CA 1
ATOM 4266 C C . GLY E 1 107 ? -35.269 -70.972 -120.039 1.00 42.71 107 GLY C C 1
ATOM 4267 O O . GLY E 1 107 ? -34.284 -70.694 -119.365 1.00 42.71 107 GLY C O 1
ATOM 4268 N N . VAL E 1 108 ? -36.317 -70.166 -120.140 1.00 36.10 108 VAL C N 1
ATOM 4269 C CA . VAL E 1 108 ? -36.293 -68.863 -119.501 1.00 36.10 108 VAL C CA 1
ATOM 4270 C C . VAL E 1 108 ? -37.506 -68.629 -118.632 1.00 36.10 108 VAL C C 1
ATOM 4271 O O . VAL E 1 108 ? -38.602 -69.059 -118.966 1.00 36.10 108 VAL C O 1
ATOM 4275 N N . MET E 1 109 ? -37.320 -67.942 -117.516 1.00 42.61 109 MET C N 1
ATOM 4276 C CA . MET E 1 109 ? -38.444 -67.608 -116.660 1.00 42.61 109 MET C CA 1
ATOM 4277 C C . MET E 1 109 ? -38.454 -66.120 -116.400 1.00 42.61 109 MET C C 1
ATOM 4278 O O . MET E 1 109 ? -37.570 -65.603 -115.723 1.00 42.61 109 MET C O 1
ATOM 4283 N N . TRP E 1 110 ? -39.448 -65.423 -116.932 1.00 46.74 110 TRP C N 1
ATOM 4284 C CA . TRP E 1 110 ? -39.514 -63.983 -116.759 1.00 46.74 110 TRP C CA 1
ATOM 4285 C C . TRP E 1 110 ? -40.440 -63.603 -115.623 1.00 46.74 110 TRP C C 1
ATOM 4286 O O . TRP E 1 110 ? -41.137 -64.457 -115.078 1.00 46.74 110 TRP C O 1
ATOM 4297 N N . LEU E 1 111 ? -40.443 -62.330 -115.250 1.00 54.10 111 LEU C N 1
ATOM 4298 C CA . LEU E 1 111 ? -41.332 -61.854 -114.202 1.00 54.10 111 LEU C CA 1
ATOM 4299 C C . LEU E 1 111 ? -41.909 -60.518 -114.630 1.00 54.10 111 LEU C C 1
ATOM 4300 O O . LEU E 1 111 ? -41.546 -59.478 -114.078 1.00 54.10 111 LEU C O 1
ATOM 4305 N N . VAL E 1 112 ? -42.815 -60.529 -115.600 1.00 62.02 112 VAL C N 1
ATOM 4306 C CA . VAL E 1 112 ? -43.351 -59.282 -116.139 1.00 62.02 112 VAL C CA 1
ATOM 4307 C C . VAL E 1 112 ? -44.278 -58.522 -115.205 1.00 62.02 112 VAL C C 1
ATOM 4308 O O . VAL E 1 112 ? -44.962 -59.134 -114.396 1.00 62.02 112 VAL C O 1
ATOM 4312 N N . TYR E 1 113 ? -44.301 -57.194 -115.315 1.00 65.94 113 TYR C N 1
ATOM 4313 C CA . TYR E 1 113 ? -45.203 -56.371 -114.508 1.00 65.94 113 TYR C CA 1
ATOM 4314 C C . TYR E 1 113 ? -46.105 -55.576 -115.425 1.00 65.94 113 TYR C C 1
ATOM 4315 O O . TYR E 1 113 ? -45.623 -54.804 -116.245 1.00 65.94 113 TYR C O 1
ATOM 4324 N N . ASP E 1 114 ? -47.414 -55.739 -115.288 1.00 75.27 114 ASP C N 1
ATOM 4325 C CA . ASP E 1 114 ? -48.347 -55.067 -116.188 1.00 75.27 114 ASP C CA 1
ATOM 4326 C C . ASP E 1 114 ? -48.952 -53.818 -115.576 1.00 75.27 114 ASP C C 1
ATOM 4327 O O . ASP E 1 114 ? -49.605 -53.884 -114.538 1.00 75.27 114 ASP C O 1
ATOM 4332 N N . THR E 1 115 ? -48.750 -52.679 -116.223 1.00 79.16 115 THR C N 1
ATOM 4333 C CA . THR E 1 115 ? -49.323 -51.438 -115.728 1.00 79.16 115 THR C CA 1
ATOM 4334 C C . THR E 1 115 ? -50.826 -51.413 -115.905 1.00 79.16 115 THR C C 1
ATOM 4335 O O . THR E 1 115 ? -51.561 -51.134 -114.960 1.00 79.16 115 THR C O 1
ATOM 4339 N N . THR E 1 116 ? -51.289 -51.711 -117.112 1.00 78.34 116 THR C N 1
ATOM 4340 C CA . THR E 1 116 ? -52.720 -51.675 -117.385 1.00 78.34 116 THR C CA 1
ATOM 4341 C C . THR E 1 116 ? -53.270 -53.067 -117.631 1.00 78.34 116 THR C C 1
ATOM 4342 O O . THR E 1 116 ? -53.126 -53.614 -118.722 1.00 78.34 116 THR C O 1
ATOM 4346 N N . PRO E 1 117 ? -53.910 -53.646 -116.615 1.00 78.37 117 PRO C N 1
ATOM 4347 C CA . PRO E 1 117 ? -54.488 -54.980 -116.767 1.00 78.37 117 PRO C CA 1
ATOM 4348 C C . PRO E 1 117 ? -55.752 -54.949 -117.604 1.00 78.37 117 PRO C C 1
ATOM 4349 O O . PRO E 1 117 ? -56.407 -53.912 -117.686 1.00 78.37 117 PRO C O 1
ATOM 4353 N N . GLY E 1 118 ? -56.087 -56.069 -118.227 1.00 92.47 118 GLY C N 1
ATOM 4354 C CA . GLY E 1 118 ? -57.283 -56.140 -119.045 1.00 92.47 118 GLY C CA 1
ATOM 4355 C C . GLY E 1 118 ? -58.130 -57.333 -118.661 1.00 92.47 118 GLY C C 1
ATOM 4356 O O . GLY E 1 118 ? -57.672 -58.217 -117.939 1.00 92.47 118 GLY C O 1
ATOM 4357 N N . GLY E 1 119 ? -59.367 -57.369 -119.139 1.00 101.02 119 GLY C N 1
ATOM 4358 C CA . GLY E 1 119 ? -60.263 -58.459 -118.796 1.00 101.02 119 GLY C CA 1
ATOM 4359 C C . GLY E 1 119 ? -59.762 -59.816 -119.246 1.00 101.02 119 GLY C C 1
ATOM 4360 O O . GLY E 1 119 ? -59.839 -60.787 -118.495 1.00 101.02 119 GLY C O 1
ATOM 4361 N N . GLN E 1 120 ? -59.246 -59.894 -120.467 1.00 101.20 120 GLN C N 1
ATOM 4362 C CA . GLN E 1 120 ? -58.772 -61.167 -120.995 1.00 101.20 120 GLN C CA 1
ATOM 4363 C C . GLN E 1 120 ? -57.352 -61.448 -120.542 1.00 101.20 120 GLN C C 1
ATOM 4364 O O . GLN E 1 120 ? -56.493 -60.566 -120.579 1.00 101.20 120 GLN C O 1
ATOM 4370 N N . ALA E 1 121 ? -57.104 -62.675 -120.107 1.00 88.19 121 ALA C N 1
ATOM 4371 C CA . ALA E 1 121 ? -55.770 -63.040 -119.656 1.00 88.19 121 ALA C CA 1
ATOM 4372 C C . ALA E 1 121 ? -54.772 -62.936 -120.797 1.00 88.19 121 ALA C C 1
ATOM 4373 O O . ALA E 1 121 ? -55.056 -63.362 -121.917 1.00 88.19 121 ALA C O 1
ATOM 4375 N N . PRO E 1 122 ? -53.596 -62.365 -120.515 1.00 76.00 122 PRO C N 1
ATOM 4376 C CA . PRO E 1 122 ? -52.565 -62.274 -121.544 1.00 76.00 122 PRO C CA 1
ATOM 4377 C C . PRO E 1 122 ? -51.969 -63.640 -121.825 1.00 76.00 122 PRO C C 1
ATOM 4378 O O . PRO E 1 122 ? -51.927 -64.477 -120.926 1.00 76.00 122 PRO C O 1
ATOM 4382 N N . THR E 1 123 ? -51.532 -63.874 -123.056 1.00 59.63 123 THR C N 1
ATOM 4383 C CA . THR E 1 123 ? -50.879 -65.129 -123.390 1.00 59.63 123 THR C CA 1
ATOM 4384 C C . THR E 1 123 ? -49.494 -64.788 -123.900 1.00 59.63 123 THR C C 1
ATOM 4385 O O . THR E 1 123 ? -49.297 -63.746 -124.521 1.00 59.63 123 THR C O 1
ATOM 4389 N N . PRO E 1 124 ? -48.518 -65.658 -123.636 1.00 51.11 124 PRO C N 1
ATOM 4390 C CA . PRO E 1 124 ? -47.153 -65.319 -124.033 1.00 51.11 124 PRO C CA 1
ATOM 4391 C C . PRO E 1 124 ? -47.098 -64.719 -125.429 1.00 51.11 124 PRO C C 1
ATOM 4392 O O . PRO E 1 124 ? -46.374 -63.748 -125.647 1.00 51.11 124 PRO C O 1
ATOM 4396 N N . GLN E 1 125 ? -47.863 -65.269 -126.362 1.00 51.97 125 GLN C N 1
ATOM 4397 C CA . GLN E 1 125 ? -47.819 -64.784 -127.733 1.00 51.97 125 GLN C CA 1
ATOM 4398 C C . GLN E 1 125 ? -48.043 -63.292 -127.782 1.00 51.97 125 GLN C C 1
ATOM 4399 O O . GLN E 1 125 ? -47.395 -62.589 -128.550 1.00 51.97 125 GLN C O 1
ATOM 4405 N N . THR E 1 126 ? -48.972 -62.805 -126.974 1.00 50.67 126 THR C N 1
ATOM 4406 C CA . THR E 1 126 ? -49.284 -61.383 -126.980 1.00 50.67 126 THR C CA 1
ATOM 4407 C C . THR E 1 126 ? -48.153 -60.545 -126.423 1.00 50.67 126 THR C C 1
ATOM 4408 O O . THR E 1 126 ? -47.731 -59.578 -127.049 1.00 50.67 126 THR C O 1
ATOM 4412 N N . ILE E 1 127 ? -47.654 -60.912 -125.252 1.00 49.45 127 ILE C N 1
ATOM 4413 C CA . ILE E 1 127 ? -46.603 -60.131 -124.619 1.00 49.45 127 ILE C CA 1
ATOM 4414 C C . ILE E 1 127 ? -45.371 -60.083 -125.502 1.00 49.45 127 ILE C C 1
ATOM 4415 O O . ILE E 1 127 ? -44.775 -59.027 -125.680 1.00 49.45 127 ILE C O 1
ATOM 4420 N N . PHE E 1 128 ? -44.992 -61.222 -126.064 1.00 55.77 128 PHE C N 1
ATOM 4421 C CA . PHE E 1 128 ? -43.830 -61.271 -126.937 1.00 55.77 128 PHE C CA 1
ATOM 4422 C C . PHE E 1 128 ? -44.262 -61.564 -128.357 1.00 55.77 128 PHE C C 1
ATOM 4423 O O . PHE E 1 128 ? -44.739 -62.654 -128.653 1.00 55.77 128 PHE C O 1
ATOM 4431 N N . ALA E 1 129 ? -44.079 -60.602 -129.247 1.00 58.07 129 ALA C N 1
ATOM 4432 C CA . ALA E 1 129 ? -44.467 -60.804 -130.627 1.00 58.07 129 ALA C CA 1
ATOM 4433 C C . ALA E 1 129 ? -43.394 -61.609 -131.320 1.00 58.07 129 ALA C C 1
ATOM 4434 O O . ALA E 1 129 ? -42.453 -61.043 -131.870 1.00 58.07 129 ALA C O 1
ATOM 4436 N N . TYR E 1 130 ? -43.516 -62.929 -131.299 1.00 60.20 130 TYR C N 1
ATOM 4437 C CA . TYR E 1 130 ? -42.463 -63.754 -131.875 1.00 60.20 130 TYR C CA 1
ATOM 4438 C C . TYR E 1 130 ? -42.896 -64.431 -133.153 1.00 60.20 130 TYR C C 1
ATOM 4439 O O . TYR E 1 130 ? -43.943 -65.064 -133.202 1.00 60.20 130 TYR C O 1
ATOM 4448 N N . PRO E 1 131 ? -42.081 -64.298 -134.201 1.00 62.21 131 PRO C N 1
ATOM 4449 C CA . PRO E 1 131 ? -42.409 -65.009 -135.433 1.00 62.21 131 PRO C CA 1
ATOM 4450 C C . PRO E 1 131 ? -42.470 -66.493 -135.148 1.00 62.21 131 PRO C C 1
ATOM 4451 O O . PRO E 1 131 ? -41.717 -66.980 -134.308 1.00 62.21 131 PRO C O 1
ATOM 4455 N N . ASP E 1 132 ? -43.347 -67.209 -135.838 1.00 60.09 132 ASP C N 1
ATOM 4456 C CA . ASP E 1 132 ? -43.511 -68.635 -135.584 1.00 60.09 132 ASP C CA 1
ATOM 4457 C C . ASP E 1 132 ? -42.203 -69.390 -135.723 1.00 60.09 132 ASP C C 1
ATOM 4458 O O . ASP E 1 132 ? -42.016 -70.432 -135.102 1.00 60.09 132 ASP C O 1
ATOM 4463 N N . THR E 1 133 ? -41.300 -68.873 -136.544 1.00 57.89 133 THR C N 1
ATOM 4464 C CA . THR E 1 133 ? -40.033 -69.545 -136.758 1.00 57.89 133 THR C CA 1
ATOM 4465 C C . THR E 1 133 ? -39.225 -69.610 -135.476 1.00 57.89 133 THR C C 1
ATOM 4466 O O . THR E 1 133 ? -38.472 -70.553 -135.264 1.00 57.89 133 THR C O 1
ATOM 4470 N N . LEU E 1 134 ? -39.375 -68.615 -134.613 1.00 52.15 134 LEU C N 1
ATOM 4471 C CA . LEU E 1 134 ? -38.571 -68.573 -133.400 1.00 52.15 134 LEU C CA 1
ATOM 4472 C C . LEU E 1 134 ? -39.335 -69.052 -132.178 1.00 52.15 134 LEU C C 1
ATOM 4473 O O . LEU E 1 134 ? -38.959 -68.747 -131.051 1.00 52.15 134 LEU C O 1
ATOM 4478 N N . LYS E 1 135 ? -40.409 -69.794 -132.393 1.00 55.23 135 LYS C N 1
ATOM 4479 C CA . LYS E 1 135 ? -41.168 -70.316 -131.276 1.00 55.23 135 LYS C CA 1
ATOM 4480 C C . LYS E 1 135 ? -40.322 -71.250 -130.444 1.00 55.23 135 LYS C C 1
ATOM 4481 O O . LYS E 1 135 ? -40.384 -71.222 -129.220 1.00 55.23 135 LYS C O 1
ATOM 4487 N N . ALA E 1 136 ? -39.526 -72.081 -131.096 1.00 47.63 136 ALA C N 1
ATOM 4488 C CA . ALA E 1 136 ? -38.748 -73.074 -130.365 1.00 47.63 136 ALA C CA 1
ATOM 4489 C C . ALA E 1 136 ? -37.767 -72.467 -129.389 1.00 47.63 136 ALA C C 1
ATOM 4490 O O . ALA E 1 136 ? -37.716 -72.879 -128.236 1.00 47.63 136 ALA C O 1
ATOM 4492 N N . TRP E 1 137 ? -36.994 -71.488 -129.831 1.00 39.46 137 TRP C N 1
ATOM 4493 C CA . TRP E 1 137 ? -35.955 -70.940 -128.968 1.00 39.46 137 TRP C CA 1
ATOM 4494 C C . TRP E 1 137 ? -36.437 -69.752 -128.157 1.00 39.46 137 TRP C C 1
ATOM 4495 O O . TRP E 1 137 ? -36.498 -68.635 -128.654 1.00 39.46 137 TRP C O 1
ATOM 4506 N N . PRO E 1 138 ? -36.756 -69.990 -126.886 1.00 37.81 138 PRO C N 1
ATOM 4507 C CA . PRO E 1 138 ? -37.325 -68.923 -126.061 1.00 37.81 138 PRO C CA 1
ATOM 4508 C C . PRO E 1 138 ? -36.368 -67.790 -125.771 1.00 37.81 138 PRO C C 1
ATOM 4509 O O . PRO E 1 138 ? -36.790 -66.639 -125.805 1.00 37.81 138 PRO C O 1
ATOM 4513 N N . ALA E 1 139 ? -35.109 -68.085 -125.497 1.00 27.13 139 ALA C N 1
ATOM 4514 C CA . ALA E 1 139 ? -34.173 -67.035 -125.104 1.00 27.13 139 ALA C CA 1
ATOM 4515 C C . ALA E 1 139 ? -34.042 -65.921 -126.126 1.00 27.13 139 ALA C C 1
ATOM 4516 O O . ALA E 1 139 ? -33.647 -64.811 -125.783 1.00 27.13 139 ALA C O 1
ATOM 4518 N N . THR E 1 140 ? -34.368 -66.204 -127.377 1.00 36.56 140 THR C N 1
ATOM 4519 C CA . THR E 1 140 ? -34.210 -65.206 -128.424 1.00 36.56 140 THR C CA 1
ATOM 4520 C C . THR E 1 140 ? -35.369 -64.225 -128.478 1.00 36.56 140 THR C C 1
ATOM 4521 O O . THR E 1 140 ? -35.399 -63.351 -129.339 1.00 36.56 140 THR C O 1
ATOM 4525 N N . TRP E 1 141 ? -36.329 -64.372 -127.574 1.00 39.73 141 TRP C N 1
ATOM 4526 C CA . TRP E 1 141 ? -37.492 -63.496 -127.572 1.00 39.73 141 TRP C CA 1
ATOM 4527 C C . TRP E 1 141 ? -37.215 -62.183 -126.874 1.00 39.73 141 TRP C C 1
ATOM 4528 O O . TRP E 1 141 ? -36.328 -62.107 -126.031 1.00 39.73 141 TRP C O 1
ATOM 4539 N N . LYS E 1 142 ? -37.967 -61.146 -127.221 1.00 50.60 142 LYS C N 1
ATOM 4540 C CA . LYS E 1 142 ? -37.814 -59.851 -126.573 1.00 50.60 142 LYS C CA 1
ATOM 4541 C C . LYS E 1 142 ? -39.169 -59.164 -126.505 1.00 50.60 142 LYS C C 1
ATOM 4542 O O . LYS E 1 142 ? -40.051 -59.457 -127.307 1.00 50.60 142 LYS C O 1
ATOM 4548 N N . VAL E 1 143 ? -39.343 -58.240 -125.564 1.00 61.03 143 VAL C N 1
ATOM 4549 C CA . VAL E 1 143 ? -40.639 -57.583 -125.395 1.00 61.03 143 VAL C CA 1
ATOM 4550 C C . VAL E 1 143 ? -41.067 -56.855 -126.655 1.00 61.03 143 VAL C C 1
ATOM 4551 O O . VAL E 1 143 ? -40.253 -56.223 -127.321 1.00 61.03 143 VAL C O 1
ATOM 4555 N N . SER E 1 144 ? -42.348 -56.939 -126.986 1.00 73.46 144 SER C N 1
ATOM 4556 C CA . SER E 1 144 ? -42.831 -56.320 -128.214 1.00 73.46 144 SER C CA 1
ATOM 4557 C C . SER E 1 144 ? -42.731 -54.810 -128.160 1.00 73.46 144 SER C C 1
ATOM 4558 O O . SER E 1 144 ? -42.920 -54.206 -127.108 1.00 73.46 144 SER C O 1
ATOM 4561 N N . ARG E 1 145 ? -42.442 -54.194 -129.296 1.00 82.07 145 ARG C N 1
ATOM 4562 C CA . ARG E 1 145 ? -42.279 -52.748 -129.325 1.00 82.07 145 ARG C CA 1
ATOM 4563 C C . ARG E 1 145 ? -43.584 -51.999 -129.072 1.00 82.07 145 ARG C C 1
ATOM 4564 O O . ARG E 1 145 ? -43.595 -51.003 -128.360 1.00 82.07 145 ARG C O 1
ATOM 4572 N N . GLU E 1 146 ? -44.681 -52.472 -129.650 1.00 81.83 146 GLU C N 1
ATOM 4573 C CA . GLU E 1 146 ? -45.949 -51.773 -129.499 1.00 81.83 146 GLU C CA 1
ATOM 4574 C C . GLU E 1 146 ? -46.291 -51.596 -128.034 1.00 81.83 146 GLU C C 1
ATOM 4575 O O . GLU E 1 146 ? -46.619 -50.496 -127.598 1.00 81.83 146 GLU C O 1
ATOM 4581 N N . LEU E 1 147 ? -46.192 -52.670 -127.263 1.00 76.83 147 LEU C N 1
ATOM 4582 C CA . LEU E 1 147 ? -46.542 -52.608 -125.853 1.00 76.83 147 LEU C CA 1
ATOM 4583 C C . LEU E 1 147 ? -45.358 -52.186 -125.007 1.00 76.83 147 LEU C C 1
ATOM 4584 O O . LEU E 1 147 ? -45.246 -52.577 -123.849 1.00 76.83 147 LEU C O 1
ATOM 4589 N N . CYS E 1 148 ? -44.477 -51.375 -125.574 1.00 81.25 148 CYS C N 1
ATOM 4590 C CA . CYS E 1 148 ? -43.273 -50.960 -124.861 1.00 81.25 148 CYS C CA 1
ATOM 4591 C C . CYS E 1 148 ? -43.588 -50.241 -123.570 1.00 81.25 148 CYS C C 1
ATOM 4592 O O . CYS E 1 148 ? -42.819 -50.310 -122.615 1.00 81.25 148 CYS C O 1
ATOM 4595 N N . HIS E 1 149 ? -44.712 -49.543 -123.533 1.00 78.01 149 HIS C N 1
ATOM 4596 C CA . HIS E 1 149 ? -45.053 -48.765 -122.350 1.00 78.01 149 HIS C CA 1
ATOM 4597 C C . HIS E 1 149 ? -46.132 -49.427 -121.500 1.00 78.01 149 HIS C C 1
ATOM 4598 O O . HIS E 1 149 ? -46.621 -48.829 -120.544 1.00 78.01 149 HIS C O 1
ATOM 4605 N N . ARG E 1 150 ? -46.507 -50.655 -121.840 1.00 69.87 150 ARG C N 1
ATOM 4606 C CA . ARG E 1 150 ? -47.500 -51.369 -121.043 1.00 69.87 150 ARG C CA 1
ATOM 4607 C C . ARG E 1 150 ? -46.864 -52.432 -120.160 1.00 69.87 150 ARG C C 1
ATOM 4608 O O . ARG E 1 150 ? -46.957 -52.356 -118.940 1.00 69.87 150 ARG C O 1
ATOM 4616 N N . PHE E 1 151 ? -46.217 -53.420 -120.769 1.00 57.80 151 PHE C N 1
ATOM 4617 C CA . PHE E 1 151 ? -45.573 -54.482 -120.006 1.00 57.80 151 PHE C CA 1
ATOM 4618 C C . PHE E 1 151 ? -44.109 -54.170 -119.779 1.00 57.80 151 PHE C C 1
ATOM 4619 O O . PHE E 1 151 ? -43.488 -53.479 -120.579 1.00 57.80 151 PHE C O 1
ATOM 4627 N N . VAL E 1 152 ? -43.553 -54.673 -118.688 1.00 60.66 152 VAL C N 1
ATOM 4628 C CA . VAL E 1 152 ? -42.140 -54.456 -118.407 1.00 60.66 152 VAL C CA 1
ATOM 4629 C C . VAL E 1 152 ? -41.543 -55.632 -117.652 1.00 60.66 152 VAL C C 1
ATOM 4630 O O . VAL E 1 152 ? -42.147 -56.145 -116.712 1.00 60.66 152 VAL C O 1
ATOM 4634 N N . VAL E 1 153 ? -40.357 -56.064 -118.059 1.00 64.27 153 VAL C N 1
ATOM 4635 C CA . VAL E 1 153 ? -39.720 -57.200 -117.413 1.00 64.27 153 VAL C CA 1
ATOM 4636 C C . VAL E 1 153 ? -38.823 -56.732 -116.286 1.00 64.27 153 VAL C C 1
ATOM 4637 O O . VAL E 1 153 ? -37.928 -55.923 -116.497 1.00 64.27 153 VAL C O 1
ATOM 4641 N N . LYS E 1 154 ? -39.062 -57.232 -115.082 1.00 64.40 154 LYS C N 1
ATOM 4642 C CA . LYS E 1 154 ? -38.273 -56.804 -113.938 1.00 64.40 154 LYS C CA 1
ATOM 4643 C C . LYS E 1 154 ? -37.198 -57.820 -113.586 1.00 64.40 154 LYS C C 1
ATOM 4644 O O . LYS E 1 154 ? -36.212 -57.475 -112.941 1.00 64.40 154 LYS C O 1
ATOM 4650 N N . ARG E 1 155 ? -37.374 -59.067 -114.005 1.00 59.65 155 ARG C N 1
ATOM 4651 C CA . ARG E 1 155 ? -36.368 -60.092 -113.754 1.00 59.65 155 ARG C CA 1
ATOM 4652 C C . ARG E 1 155 ? -36.365 -61.128 -114.859 1.00 59.65 155 ARG C C 1
ATOM 4653 O O . ARG E 1 155 ? -37.414 -61.454 -115.404 1.00 59.65 155 ARG C O 1
ATOM 4661 N N . ARG E 1 156 ? -35.197 -61.655 -115.193 1.00 50.62 156 ARG C N 1
ATOM 4662 C CA . ARG E 1 156 ? -35.112 -62.701 -116.202 1.00 50.62 156 ARG C CA 1
ATOM 4663 C C . ARG E 1 156 ? -34.133 -63.766 -115.752 1.00 50.62 156 ARG C C 1
ATOM 4664 O O . ARG E 1 156 ? -33.023 -63.445 -115.349 1.00 50.62 156 ARG C O 1
ATOM 4672 N N . TRP E 1 157 ? -34.535 -65.029 -115.808 1.00 47.39 157 TRP C N 1
ATOM 4673 C CA . TRP E 1 157 ? -33.675 -66.113 -115.355 1.00 47.39 157 TRP C CA 1
ATOM 4674 C C . TRP E 1 157 ? -33.582 -67.201 -116.400 1.00 47.39 157 TRP C C 1
ATOM 4675 O O . TRP E 1 157 ? -34.521 -67.411 -117.160 1.00 47.39 157 TRP C O 1
ATOM 4686 N N . LEU E 1 158 ? -32.462 -67.910 -116.436 1.00 47.69 158 LEU C N 1
ATOM 4687 C CA . LEU E 1 158 ? -32.276 -68.952 -117.434 1.00 47.69 158 LEU C CA 1
ATOM 4688 C C . LEU E 1 158 ? -31.900 -70.272 -116.791 1.00 47.69 158 LEU C C 1
ATOM 4689 O O . LEU E 1 158 ? -31.209 -70.293 -115.779 1.00 47.69 158 LEU C O 1
ATOM 4694 N N . PHE E 1 159 ? -32.345 -71.378 -117.374 1.00 49.17 159 PHE C N 1
ATOM 4695 C CA . PHE E 1 159 ? -32.039 -72.695 -116.829 1.00 49.17 159 PHE C CA 1
ATOM 4696 C C . PHE E 1 159 ? -31.956 -73.728 -117.940 1.00 49.17 159 PHE C C 1
ATOM 4697 O O . PHE E 1 159 ? -32.611 -73.574 -118.967 1.00 49.17 159 PHE C O 1
ATOM 4705 N N . ASN E 1 160 ? -31.169 -74.785 -117.747 1.00 48.39 160 ASN C N 1
ATOM 4706 C CA . ASN E 1 160 ? -30.991 -75.786 -118.805 1.00 48.39 160 ASN C CA 1
ATOM 4707 C C . ASN E 1 160 ? -31.211 -77.226 -118.353 1.00 48.39 160 ASN C C 1
ATOM 4708 O O . ASN E 1 160 ? -30.939 -77.567 -117.208 1.00 48.39 160 ASN C O 1
ATOM 4713 N N . MET E 1 161 ? -31.695 -78.070 -119.259 1.00 55.71 161 MET C N 1
ATOM 4714 C CA . MET E 1 161 ? -31.944 -79.472 -118.933 1.00 55.71 161 MET C CA 1
ATOM 4715 C C . MET E 1 161 ? -31.628 -80.369 -120.120 1.00 55.71 161 MET C C 1
ATOM 4716 O O . MET E 1 161 ? -31.693 -79.927 -121.262 1.00 55.71 161 MET C O 1
ATOM 4721 N N . GLU E 1 162 ? -31.294 -81.628 -119.861 1.00 64.30 162 GLU C N 1
ATOM 4722 C CA . GLU E 1 162 ? -30.946 -82.539 -120.945 1.00 64.30 162 GLU C CA 1
ATOM 4723 C C . GLU E 1 162 ? -31.429 -83.958 -120.698 1.00 64.30 162 GLU C C 1
ATOM 4724 O O . GLU E 1 162 ? -31.352 -84.454 -119.579 1.00 64.30 162 GLU C O 1
ATOM 4730 N N . THR E 1 163 ? -31.919 -84.615 -121.744 1.00 71.80 163 THR C N 1
ATOM 4731 C CA . THR E 1 163 ? -32.408 -85.983 -121.618 1.00 71.80 163 THR C CA 1
ATOM 4732 C C . THR E 1 163 ? -31.567 -86.936 -122.448 1.00 71.80 163 THR C C 1
ATOM 4733 O O . THR E 1 163 ? -31.290 -86.666 -123.613 1.00 71.80 163 THR C O 1
ATOM 4737 N N . ASP E 1 164 ? -31.170 -88.059 -121.863 1.00 82.14 164 ASP C N 1
ATOM 4738 C CA . ASP E 1 164 ? -30.309 -89.005 -122.567 1.00 82.14 164 ASP C CA 1
ATOM 4739 C C . ASP E 1 164 ? -31.096 -89.966 -123.438 1.00 82.14 164 ASP C C 1
ATOM 4740 O O . ASP E 1 164 ? -30.514 -90.766 -124.167 1.00 82.14 164 ASP C O 1
ATOM 4745 N N . GLY E 1 165 ? -32.417 -89.899 -123.363 1.00 85.44 165 GLY C N 1
ATOM 4746 C CA . GLY E 1 165 ? -33.244 -90.805 -124.134 1.00 85.44 165 GLY C CA 1
ATOM 4747 C C . GLY E 1 165 ? -33.703 -91.992 -123.318 1.00 85.44 165 GLY C C 1
ATOM 4748 O O . GLY E 1 165 ? -34.327 -92.910 -123.847 1.00 85.44 165 GLY C O 1
ATOM 4749 N N . ARG E 1 166 ? -33.402 -91.983 -122.026 1.00 90.67 166 ARG C N 1
ATOM 4750 C CA . ARG E 1 166 ? -33.794 -93.089 -121.166 1.00 90.67 166 ARG C CA 1
ATOM 4751 C C . ARG E 1 166 ? -34.544 -92.610 -119.936 1.00 90.67 166 ARG C C 1
ATOM 4752 O O . ARG E 1 166 ? -34.074 -91.723 -119.226 1.00 90.67 166 ARG C O 1
ATOM 4760 N N . ILE E 1 167 ? -35.704 -93.195 -119.668 1.00 98.98 167 ILE C N 1
ATOM 4761 C CA . ILE E 1 167 ? -36.444 -92.838 -118.466 1.00 98.98 167 ILE C CA 1
ATOM 4762 C C . ILE E 1 167 ? -35.685 -93.359 -117.263 1.00 98.98 167 ILE C C 1
ATOM 4763 O O . ILE E 1 167 ? -34.762 -94.155 -117.410 1.00 98.98 167 ILE C O 1
ATOM 4768 N N . GLY E 1 168 ? -36.057 -92.915 -116.072 1.00 102.64 168 GLY C N 1
ATOM 4769 C CA . GLY E 1 168 ? -35.331 -93.322 -114.884 1.00 102.64 168 GLY C CA 1
ATOM 4770 C C . GLY E 1 168 ? -35.958 -94.461 -114.114 1.00 102.64 168 GLY C C 1
ATOM 4771 O O . GLY E 1 168 ? -35.512 -94.781 -113.014 1.00 102.64 168 GLY C O 1
ATOM 4772 N N . SER E 1 169 ? -36.986 -95.081 -114.676 1.00 110.43 169 SER C N 1
ATOM 4773 C CA . SER E 1 169 ? -37.687 -96.134 -113.953 1.00 110.43 169 SER C CA 1
ATOM 4774 C C . SER E 1 169 ? -37.251 -97.525 -114.385 1.00 110.43 169 SER C C 1
ATOM 4775 O O . SER E 1 169 ? -37.662 -98.518 -113.788 1.00 110.43 169 SER C O 1
ATOM 4778 N N . ASP E 1 170 ? -36.427 -97.604 -115.418 1.00 113.67 170 ASP C N 1
ATOM 4779 C CA . ASP E 1 170 ? -35.999 -98.905 -115.924 1.00 113.67 170 ASP C CA 1
ATOM 4780 C C . ASP E 1 170 ? -34.631 -99.302 -115.389 1.00 113.67 170 ASP C C 1
ATOM 4781 O O . ASP E 1 170 ? -33.853 -98.452 -114.960 1.00 113.67 170 ASP C O 1
ATOM 4786 N N . ILE E 1 171 ? -34.333 -100.596 -115.407 1.00 111.60 171 ILE C N 1
ATOM 4787 C CA . ILE E 1 171 ? -33.064 -101.064 -114.863 1.00 111.60 171 ILE C CA 1
ATOM 4788 C C . ILE E 1 171 ? -32.060 -101.342 -115.970 1.00 111.60 171 ILE C C 1
ATOM 4789 O O . ILE E 1 171 ? -32.365 -102.065 -116.917 1.00 111.60 171 ILE C O 1
ATOM 4794 N N . PRO E 1 172 ? -30.854 -100.772 -115.857 1.00 108.84 172 PRO C N 1
ATOM 4795 C CA . PRO E 1 172 ? -29.844 -100.928 -116.906 1.00 108.84 172 PRO C CA 1
ATOM 4796 C C . PRO E 1 172 ? -29.376 -102.359 -117.059 1.00 108.84 172 PRO C C 1
ATOM 4797 O O . PRO E 1 172 ? -29.412 -103.115 -116.090 1.00 108.84 172 PRO C O 1
ATOM 4801 N N . PRO E 1 173 ? -28.928 -102.731 -118.263 1.00 112.19 173 PRO C N 1
ATOM 4802 C CA . PRO E 1 173 ? -28.389 -104.076 -118.468 1.00 112.19 173 PRO C CA 1
ATOM 4803 C C . PRO E 1 173 ? -27.124 -104.273 -117.658 1.00 112.19 173 PRO C C 1
ATOM 4804 O O . PRO E 1 173 ? -26.400 -103.310 -117.413 1.00 112.19 173 PRO C O 1
ATOM 4808 N N . SER E 1 174 ? -26.852 -105.503 -117.250 1.00 110.81 174 SER C N 1
ATOM 4809 C CA . SER E 1 174 ? -25.662 -105.786 -116.461 1.00 110.81 174 SER C CA 1
ATOM 4810 C C . SER E 1 174 ? -24.407 -105.396 -117.213 1.00 110.81 174 SER C C 1
ATOM 4811 O O . SER E 1 174 ? -23.403 -105.022 -116.606 1.00 110.81 174 SER C O 1
ATOM 4814 N N . ASN E 1 175 ? -24.460 -105.467 -118.536 1.00 108.37 175 ASN C N 1
ATOM 4815 C CA . ASN E 1 175 ? -23.280 -105.182 -119.346 1.00 108.37 175 ASN C CA 1
ATOM 4816 C C . ASN E 1 175 ? -22.683 -103.797 -119.124 1.00 108.37 175 ASN C C 1
ATOM 4817 O O . ASN E 1 175 ? -21.464 -103.659 -119.088 1.00 108.37 175 ASN C O 1
ATOM 4822 N N . ALA E 1 176 ? -23.514 -102.770 -118.974 1.00 102.89 176 ALA C N 1
ATOM 4823 C CA . ALA E 1 176 ? -22.971 -101.410 -118.867 1.00 102.89 176 ALA C CA 1
ATOM 4824 C C . ALA E 1 176 ? -23.756 -100.481 -117.955 1.00 102.89 176 ALA C C 1
ATOM 4825 O O . ALA E 1 176 ? -24.690 -100.909 -117.279 1.00 102.89 176 ALA C O 1
ATOM 4827 N N . SER E 1 177 ? -23.380 -99.204 -117.943 1.00 94.05 177 SER C N 1
ATOM 4828 C CA . SER E 1 177 ? -24.055 -98.238 -117.079 1.00 94.05 177 SER C CA 1
ATOM 4829 C C . SER E 1 177 ? -24.240 -96.883 -117.740 1.00 94.05 177 SER C C 1
ATOM 4830 O O . SER E 1 177 ? -23.608 -96.587 -118.751 1.00 94.05 177 SER C O 1
ATOM 4833 N N . TRP E 1 178 ? -25.101 -96.053 -117.162 1.00 87.03 178 TRP C N 1
ATOM 4834 C CA . TRP E 1 178 ? -25.344 -94.732 -117.718 1.00 87.03 178 TRP C CA 1
ATOM 4835 C C . TRP E 1 178 ? -25.178 -93.643 -116.674 1.00 87.03 178 TRP C C 1
ATOM 4836 O O . TRP E 1 178 ? -25.566 -93.822 -115.525 1.00 87.03 178 TRP C O 1
ATOM 4847 N N . LYS E 1 179 ? -24.606 -92.513 -117.070 1.00 80.49 179 LYS C N 1
ATOM 4848 C CA . LYS E 1 179 ? -24.458 -91.402 -116.145 1.00 80.49 179 LYS C CA 1
ATOM 4849 C C . LYS E 1 179 ? -25.518 -90.367 -116.450 1.00 80.49 179 LYS C C 1
ATOM 4850 O O . LYS E 1 179 ? -25.371 -89.577 -117.377 1.00 80.49 179 LYS C O 1
ATOM 4856 N N . PRO E 1 180 ? -26.599 -90.373 -115.672 1.00 77.62 180 PRO C N 1
ATOM 4857 C CA . PRO E 1 180 ? -27.678 -89.443 -115.982 1.00 77.62 180 PRO C CA 1
ATOM 4858 C C . PRO E 1 180 ? -27.391 -88.090 -115.367 1.00 77.62 180 PRO C C 1
ATOM 4859 O O . PRO E 1 180 ? -27.660 -87.876 -114.188 1.00 77.62 180 PRO C O 1
ATOM 4863 N N . CYS E 1 181 ? -26.841 -87.180 -116.161 1.00 75.94 181 CYS C N 1
ATOM 4864 C CA . CYS E 1 181 ? -26.504 -85.855 -115.651 1.00 75.94 181 CYS C CA 1
ATOM 4865 C C . CYS E 1 181 ? -27.588 -84.838 -115.972 1.00 75.94 181 CYS C C 1
ATOM 4866 O O . CYS E 1 181 ? -28.032 -84.740 -117.112 1.00 75.94 181 CYS C O 1
ATOM 4869 N N . LYS E 1 182 ? -28.020 -84.086 -114.969 1.00 73.00 182 LYS C N 1
ATOM 4870 C CA . LYS E 1 182 ? -29.024 -83.047 -115.184 1.00 73.00 182 LYS C CA 1
ATOM 4871 C C . LYS E 1 182 ? -30.334 -83.558 -115.764 1.00 73.00 182 LYS C C 1
ATOM 4872 O O . LYS E 1 182 ? -30.925 -82.899 -116.614 1.00 73.00 182 LYS C O 1
ATOM 4878 N N . ARG E 1 183 ? -30.790 -84.724 -115.325 1.00 66.94 183 ARG C N 1
ATOM 4879 C CA . ARG E 1 183 ? -32.088 -85.213 -115.767 1.00 66.94 183 ARG C CA 1
ATOM 4880 C C . ARG E 1 183 ? -33.143 -84.380 -115.077 1.00 66.94 183 ARG C C 1
ATOM 4881 O O . ARG E 1 183 ? -34.169 -84.061 -115.668 1.00 66.94 183 ARG C O 1
ATOM 4889 N N . ASN E 1 184 ? -32.900 -84.019 -113.822 1.00 56.46 184 ASN C N 1
ATOM 4890 C CA . ASN E 1 184 ? -33.826 -83.160 -113.090 1.00 56.46 184 ASN C CA 1
ATOM 4891 C C . ASN E 1 184 ? -33.053 -82.091 -112.340 1.00 56.46 184 ASN C C 1
ATOM 4892 O O . ASN E 1 184 ? -31.966 -82.354 -111.840 1.00 56.46 184 ASN C O 1
ATOM 4897 N N . ILE E 1 185 ? -33.596 -80.882 -112.264 1.00 49.04 185 ILE C N 1
ATOM 4898 C CA . ILE E 1 185 ? -32.865 -79.786 -111.636 1.00 49.04 185 ILE C CA 1
ATOM 4899 C C . ILE E 1 185 ? -33.654 -79.047 -110.573 1.00 49.04 185 ILE C C 1
ATOM 4900 O O . ILE E 1 185 ? -34.877 -79.066 -110.590 1.00 49.04 185 ILE C O 1
ATOM 4905 N N . TYR E 1 186 ? -32.956 -78.388 -109.656 1.00 47.47 186 TYR C N 1
ATOM 4906 C CA . TYR E 1 186 ? -33.614 -77.632 -108.598 1.00 47.47 186 TYR C CA 1
ATOM 4907 C C . TYR E 1 186 ? -33.414 -76.150 -108.819 1.00 47.47 186 TYR C C 1
ATOM 4908 O O . TYR E 1 186 ? -32.283 -75.693 -108.927 1.00 47.47 186 TYR C O 1
ATOM 4917 N N . PHE E 1 187 ? -34.497 -75.385 -108.873 1.00 40.75 187 PHE C N 1
ATOM 4918 C CA . PHE E 1 187 ? -34.392 -73.958 -109.167 1.00 40.75 187 PHE C CA 1
ATOM 4919 C C . PHE E 1 187 ? -34.851 -73.115 -107.999 1.00 40.75 187 PHE C C 1
ATOM 4920 O O . PHE E 1 187 ? -36.007 -73.175 -107.607 1.00 40.75 187 PHE C O 1
ATOM 4928 N N . HIS E 1 188 ? -33.946 -72.332 -107.432 1.00 42.82 188 HIS C N 1
ATOM 4929 C CA . HIS E 1 188 ? -34.305 -71.487 -106.306 1.00 42.82 188 HIS C CA 1
ATOM 4930 C C . HIS E 1 188 ? -33.710 -70.106 -106.434 1.00 42.82 188 HIS C C 1
ATOM 4931 O O . HIS E 1 188 ? -32.550 -69.966 -106.796 1.00 42.82 188 HIS C O 1
ATOM 4938 N N . LYS E 1 189 ? -34.499 -69.083 -106.137 1.00 54.78 189 LYS C N 1
ATOM 4939 C CA . LYS E 1 189 ? -34.031 -67.712 -106.223 1.00 54.78 189 LYS C CA 1
ATOM 4940 C C . LYS E 1 189 ? -34.710 -66.901 -105.138 1.00 54.78 189 LYS C C 1
ATOM 4941 O O . LYS E 1 189 ? -35.711 -67.334 -104.580 1.00 54.78 189 LYS C O 1
ATOM 4947 N N . PHE E 1 190 ? -34.178 -65.725 -104.831 1.00 70.71 190 PHE C N 1
ATOM 4948 C CA . PHE E 1 190 ? -34.759 -64.880 -103.797 1.00 70.71 190 PHE C CA 1
ATOM 4949 C C . PHE E 1 190 ? -34.439 -63.431 -104.071 1.00 70.71 190 PHE C C 1
ATOM 4950 O O . PHE E 1 190 ? -33.333 -62.981 -103.797 1.00 70.71 190 PHE C O 1
ATOM 4958 N N . THR E 1 191 ? -35.399 -62.696 -104.616 1.00 71.97 191 THR C N 1
ATOM 4959 C CA . THR E 1 191 ? -35.184 -61.291 -104.936 1.00 71.97 191 THR C CA 1
ATOM 4960 C C . THR E 1 191 ? -35.957 -60.402 -103.993 1.00 71.97 191 THR C C 1
ATOM 4961 O O . THR E 1 191 ? -37.029 -60.778 -103.535 1.00 71.97 191 THR C O 1
ATOM 4965 N N . SER E 1 192 ? -35.432 -59.217 -103.707 1.00 84.31 192 SER C N 1
ATOM 4966 C CA . SER E 1 192 ? -36.080 -58.342 -102.733 1.00 84.31 192 SER C CA 1
ATOM 4967 C C . SER E 1 192 ? -36.279 -56.909 -103.201 1.00 84.31 192 SER C C 1
ATOM 4968 O O . SER E 1 192 ? -37.132 -56.189 -102.684 1.00 84.31 192 SER C O 1
ATOM 4971 N N . GLY E 1 193 ? -35.481 -56.479 -104.164 1.00 82.85 193 GLY C N 1
ATOM 4972 C CA . GLY E 1 193 ? -35.576 -55.110 -104.635 1.00 82.85 193 GLY C CA 1
ATOM 4973 C C . GLY E 1 193 ? -36.903 -54.781 -105.272 1.00 82.85 193 GLY C C 1
ATOM 4974 O O . GLY E 1 193 ? -37.380 -53.654 -105.173 1.00 82.85 193 GLY C O 1
ATOM 4975 N N . LEU E 1 194 ? -37.510 -55.757 -105.930 1.00 82.92 194 LEU C N 1
ATOM 4976 C CA . LEU E 1 194 ? -38.749 -55.485 -106.649 1.00 82.92 194 LEU C CA 1
ATOM 4977 C C . LEU E 1 194 ? -39.719 -54.711 -105.791 1.00 82.92 194 LEU C C 1
ATOM 4978 O O . LEU E 1 194 ? -39.940 -55.057 -104.635 1.00 82.92 194 LEU C O 1
ATOM 4983 N N . GLY E 1 195 ? -40.277 -53.640 -106.340 1.00 85.80 195 GLY C N 1
ATOM 4984 C CA . GLY E 1 195 ? -41.261 -52.852 -105.619 1.00 85.80 195 GLY C CA 1
ATOM 4985 C C . GLY E 1 195 ? -42.481 -52.691 -106.494 1.00 85.80 195 GLY C C 1
ATOM 4986 O O . GLY E 1 195 ? -42.403 -52.090 -107.561 1.00 85.80 195 GLY C O 1
ATOM 4987 N N . VAL E 1 196 ? -43.609 -53.233 -106.058 1.00 91.80 196 VAL C N 1
ATOM 4988 C CA . VAL E 1 196 ? -44.811 -53.176 -106.869 1.00 91.80 196 VAL C CA 1
ATOM 4989 C C . VAL E 1 196 ? -45.947 -52.532 -106.101 1.00 91.80 196 VAL C C 1
ATOM 4990 O O . VAL E 1 196 ? -46.125 -52.796 -104.916 1.00 91.80 196 VAL C O 1
ATOM 4994 N N . ARG E 1 197 ? -46.711 -51.681 -106.771 1.00 95.12 197 ARG C N 1
ATOM 4995 C CA . ARG E 1 197 ? -47.840 -51.026 -106.129 1.00 95.12 197 ARG C CA 1
ATOM 4996 C C . ARG E 1 197 ? -49.106 -51.434 -106.844 1.00 95.12 197 ARG C C 1
ATOM 4997 O O . ARG E 1 197 ? -49.198 -51.296 -108.060 1.00 95.12 197 ARG C O 1
ATOM 5005 N N . THR E 1 198 ? -50.092 -51.936 -106.111 1.00 100.07 198 THR C N 1
ATOM 5006 C CA . THR E 1 198 ? -51.299 -52.434 -106.759 1.00 100.07 198 THR C CA 1
ATOM 5007 C C . THR E 1 198 ? -52.577 -51.844 -106.186 1.00 100.07 198 THR C C 1
ATOM 5008 O O . THR E 1 198 ? -52.752 -51.809 -104.969 1.00 100.07 198 THR C O 1
ATOM 5012 N N . GLN E 1 199 ? -53.481 -51.397 -107.052 1.00 95.56 199 GLN C N 1
ATOM 5013 C CA . GLN E 1 199 ? -54.758 -50.865 -106.590 1.00 95.56 199 GLN C CA 1
ATOM 5014 C C . GLN E 1 199 ? -55.893 -51.776 -107.013 1.00 95.56 199 GLN C C 1
ATOM 5015 O O . GLN E 1 199 ? -56.090 -52.017 -108.201 1.00 95.56 199 GLN C O 1
ATOM 5021 N N . TRP E 1 200 ? -56.638 -52.290 -106.043 1.00 100.46 200 TRP C N 1
ATOM 5022 C CA . TRP E 1 200 ? -57.721 -53.211 -106.352 1.00 100.46 200 TRP C CA 1
ATOM 5023 C C . TRP E 1 200 ? -59.040 -52.491 -106.490 1.00 100.46 200 TRP C C 1
ATOM 5024 O O . TRP E 1 200 ? -59.153 -51.325 -106.127 1.00 100.46 200 TRP C O 1
ATOM 5035 N N . LYS E 1 201 ? -60.046 -53.184 -107.006 1.00 108.85 201 LYS C N 1
ATOM 5036 C CA . LYS E 1 201 ? -61.368 -52.598 -107.132 1.00 108.85 201 LYS C CA 1
ATOM 5037 C C . LYS E 1 201 ? -62.196 -52.893 -105.898 1.00 108.85 201 LYS C C 1
ATOM 5038 O O . LYS E 1 201 ? -61.670 -53.356 -104.889 1.00 108.85 201 LYS C O 1
ATOM 5044 N N . ASN E 1 202 ? -63.493 -52.627 -105.974 1.00 119.74 202 ASN C N 1
ATOM 5045 C CA . ASN E 1 202 ? -64.367 -52.839 -104.826 1.00 119.74 202 ASN C CA 1
ATOM 5046 C C . ASN E 1 202 ? -64.578 -54.313 -104.527 1.00 119.74 202 ASN C C 1
ATOM 5047 O O . ASN E 1 202 ? -64.645 -54.703 -103.367 1.00 119.74 202 ASN C O 1
ATOM 5052 N N . VAL E 1 203 ? -64.685 -55.135 -105.562 1.00 119.15 203 VAL C N 1
ATOM 5053 C CA . VAL E 1 203 ? -64.964 -56.549 -105.344 1.00 119.15 203 VAL C CA 1
ATOM 5054 C C . VAL E 1 203 ? -64.012 -57.146 -104.327 1.00 119.15 203 VAL C C 1
ATOM 5055 O O . VAL E 1 203 ? -62.812 -56.901 -104.382 1.00 119.15 203 VAL C O 1
ATOM 5059 N N . THR E 1 204 ? -64.541 -57.937 -103.403 1.00 127.09 204 THR C N 1
ATOM 5060 C CA . THR E 1 204 ? -63.694 -58.586 -102.410 1.00 127.09 204 THR C CA 1
ATOM 5061 C C . THR E 1 204 ? -62.866 -59.690 -103.033 1.00 127.09 204 THR C C 1
ATOM 5062 O O . THR E 1 204 ? -61.868 -60.124 -102.463 1.00 127.09 204 THR C O 1
ATOM 5066 N N . ASP E 1 205 ? -63.278 -60.154 -104.205 1.00 128.48 205 ASP C N 1
ATOM 5067 C CA . ASP E 1 205 ? -62.562 -61.229 -104.875 1.00 128.48 205 ASP C CA 1
ATOM 5068 C C . ASP E 1 205 ? -61.125 -60.834 -105.158 1.00 128.48 205 ASP C C 1
ATOM 5069 O O . ASP E 1 205 ? -60.841 -59.666 -105.410 1.00 128.48 205 ASP C O 1
ATOM 5074 N N . GLY E 1 206 ? -60.216 -61.801 -105.118 1.00 120.84 206 GLY C N 1
ATOM 5075 C CA . GLY E 1 206 ? -58.817 -61.524 -105.387 1.00 120.84 206 GLY C CA 1
ATOM 5076 C C . GLY E 1 206 ? -58.405 -62.015 -106.756 1.00 120.84 206 GLY C C 1
ATOM 5077 O O . GLY E 1 206 ? -57.234 -62.308 -106.983 1.00 120.84 206 GLY C O 1
ATOM 5078 N N . GLY E 1 207 ? -59.361 -62.114 -107.672 1.00 116.37 207 GLY C N 1
ATOM 5079 C CA . GLY E 1 207 ? -59.069 -62.608 -109.007 1.00 116.37 207 GLY C CA 1
ATOM 5080 C C . GLY E 1 207 ? -58.476 -61.583 -109.953 1.00 116.37 207 GLY C C 1
ATOM 5081 O O . GLY E 1 207 ? -58.416 -60.397 -109.635 1.00 116.37 207 GLY C O 1
ATOM 5082 N N . VAL E 1 208 ? -58.049 -62.031 -111.128 1.00 107.46 208 VAL C N 1
ATOM 5083 C CA . VAL E 1 208 ? -57.414 -61.126 -112.078 1.00 107.46 208 VAL C CA 1
ATOM 5084 C C . VAL E 1 208 ? -58.293 -59.929 -112.383 1.00 107.46 208 VAL C C 1
ATOM 5085 O O . VAL E 1 208 ? -57.813 -58.801 -112.433 1.00 107.46 208 VAL C O 1
ATOM 5089 N N . GLY E 1 209 ? -59.582 -60.162 -112.574 1.00 103.82 209 GLY C N 1
ATOM 5090 C CA . GLY E 1 209 ? -60.477 -59.076 -112.921 1.00 103.82 209 GLY C CA 1
ATOM 5091 C C . GLY E 1 209 ? -60.589 -58.013 -111.850 1.00 103.82 209 GLY C C 1
ATOM 5092 O O . GLY E 1 209 ? -61.048 -56.908 -112.124 1.00 103.82 209 GLY C O 1
ATOM 5093 N N . ALA E 1 210 ? -60.173 -58.327 -110.631 1.00 102.18 210 ALA C N 1
ATOM 5094 C CA . ALA E 1 210 ? -60.339 -57.381 -109.534 1.00 102.18 210 ALA C CA 1
ATOM 5095 C C . ALA E 1 210 ? -59.188 -56.394 -109.407 1.00 102.18 210 ALA C C 1
ATOM 5096 O O . ALA E 1 210 ? -59.200 -55.533 -108.531 1.00 102.18 210 ALA C O 1
ATOM 5098 N N . ILE E 1 211 ? -58.191 -56.518 -110.269 1.00 96.04 211 ILE C N 1
ATOM 5099 C CA . ILE E 1 211 ? -57.054 -55.611 -110.204 1.00 96.04 211 ILE C CA 1
ATOM 5100 C C . ILE E 1 211 ? -57.208 -54.494 -111.222 1.00 96.04 211 ILE C C 1
ATOM 5101 O O . ILE E 1 211 ? -57.512 -54.744 -112.383 1.00 96.04 211 ILE C O 1
ATOM 5106 N N . GLN E 1 212 ? -57.027 -53.256 -110.780 1.00 88.54 212 GLN C N 1
ATOM 5107 C CA . GLN E 1 212 ? -57.175 -52.115 -111.670 1.00 88.54 212 GLN C CA 1
ATOM 5108 C C . GLN E 1 212 ? -55.830 -51.717 -112.224 1.00 88.54 212 GLN C C 1
ATOM 5109 O O . GLN E 1 212 ? -55.735 -51.283 -113.369 1.00 88.54 212 GLN C O 1
ATOM 5115 N N . ARG E 1 213 ? -54.785 -51.866 -111.417 1.00 89.82 213 ARG C N 1
ATOM 5116 C CA . ARG E 1 213 ? -53.439 -51.528 -111.860 1.00 89.82 213 ARG C CA 1
ATOM 5117 C C . ARG E 1 213 ? -52.390 -52.350 -111.135 1.00 89.82 213 ARG C C 1
ATOM 5118 O O . ARG E 1 213 ? -52.646 -52.860 -110.049 1.00 89.82 213 ARG C O 1
ATOM 5126 N N . GLY E 1 214 ? -51.206 -52.472 -111.721 1.00 85.95 214 GLY C N 1
ATOM 5127 C CA . GLY E 1 214 ? -50.120 -53.185 -111.067 1.00 85.95 214 GLY C CA 1
ATOM 5128 C C . GLY E 1 214 ? -50.238 -54.689 -110.963 1.00 85.95 214 GLY C C 1
ATOM 5129 O O . GLY E 1 214 ? -50.176 -55.236 -109.867 1.00 85.95 214 GLY C O 1
ATOM 5130 N N . ALA E 1 215 ? -50.400 -55.370 -112.089 1.00 77.42 215 ALA C N 1
ATOM 5131 C CA . ALA E 1 215 ? -50.460 -56.826 -112.079 1.00 77.42 215 ALA C CA 1
ATOM 5132 C C . ALA E 1 215 ? -49.076 -57.426 -112.241 1.00 77.42 215 ALA C C 1
ATOM 5133 O O . ALA E 1 215 ? -48.206 -56.817 -112.855 1.00 77.42 215 ALA C O 1
ATOM 5135 N N . LEU E 1 216 ? -48.866 -58.618 -111.696 1.00 68.62 216 LEU C N 1
ATOM 5136 C CA . LEU E 1 216 ? -47.575 -59.280 -111.824 1.00 68.62 216 LEU C CA 1
ATOM 5137 C C . LEU E 1 216 ? -47.763 -60.639 -112.462 1.00 68.62 216 LEU C C 1
ATOM 5138 O O . LEU E 1 216 ? -48.746 -61.318 -112.189 1.00 68.62 216 LEU C O 1
ATOM 5143 N N . TYR E 1 217 ? -46.838 -61.041 -113.322 1.00 62.03 217 TYR C N 1
ATOM 5144 C CA . TYR E 1 217 ? -46.996 -62.303 -114.027 1.00 62.03 217 TYR C CA 1
ATOM 5145 C C . TYR E 1 217 ? -45.727 -63.133 -114.039 1.00 62.03 217 TYR C C 1
ATOM 5146 O O . TYR E 1 217 ? -44.627 -62.590 -114.077 1.00 62.03 217 TYR C O 1
ATOM 5155 N N . MET E 1 218 ? -45.877 -64.450 -114.011 1.00 61.15 218 MET C N 1
ATOM 5156 C CA . MET E 1 218 ? -44.727 -65.336 -114.050 1.00 61.15 218 MET C CA 1
ATOM 5157 C C . MET E 1 218 ? -44.808 -66.164 -115.309 1.00 61.15 218 MET C C 1
ATOM 5158 O O . MET E 1 218 ? -45.751 -66.930 -115.481 1.00 61.15 218 MET C O 1
ATOM 5163 N N . VAL E 1 219 ? -43.835 -66.024 -116.198 1.00 51.43 219 VAL C N 1
ATOM 5164 C CA . VAL E 1 219 ? -43.893 -66.736 -117.465 1.00 51.43 219 VAL C CA 1
ATOM 5165 C C . VAL E 1 219 ? -42.825 -67.806 -117.569 1.00 51.43 219 VAL C C 1
ATOM 5166 O O . VAL E 1 219 ? -41.648 -67.528 -117.370 1.00 51.43 219 VAL C O 1
ATOM 5170 N N . ILE E 1 220 ? -43.228 -69.031 -117.873 1.00 46.23 220 ILE C N 1
ATOM 5171 C CA . ILE E 1 220 ? -42.272 -70.111 -118.044 1.00 46.23 220 ILE C CA 1
ATOM 5172 C C . ILE E 1 220 ? -42.377 -70.637 -119.456 1.00 46.23 220 ILE C C 1
ATOM 5173 O O . ILE E 1 220 ? -43.474 -70.878 -119.947 1.00 46.23 220 ILE C O 1
ATOM 5178 N N . ALA E 1 221 ? -41.243 -70.811 -120.117 1.00 43.11 221 ALA C N 1
ATOM 5179 C CA . ALA E 1 221 ? -41.249 -71.301 -121.486 1.00 43.11 221 ALA C CA 1
ATOM 5180 C C . ALA E 1 221 ? -40.285 -72.450 -121.656 1.00 43.11 221 ALA C C 1
ATOM 5181 O O . ALA E 1 221 ? -39.172 -72.405 -121.149 1.00 43.11 221 ALA C O 1
ATOM 5183 N N . PRO E 1 222 ? -40.704 -73.488 -122.375 1.00 49.51 222 PRO C N 1
ATOM 5184 C CA . PRO E 1 222 ? -39.855 -74.667 -122.531 1.00 49.51 222 PRO C CA 1
ATOM 5185 C C . PRO E 1 222 ? -38.784 -74.453 -123.574 1.00 49.51 222 PRO C C 1
ATOM 5186 O O . PRO E 1 222 ? -38.901 -73.544 -124.389 1.00 49.51 222 PRO C O 1
ATOM 5190 N N . GLY E 1 223 ? -37.757 -75.290 -123.558 1.00 52.16 223 GLY C N 1
ATOM 5191 C CA . GLY E 1 223 ? -36.680 -75.175 -124.524 1.00 52.16 223 GLY C CA 1
ATOM 5192 C C . GLY E 1 223 ? -37.067 -75.768 -125.859 1.00 52.16 223 GLY C C 1
ATOM 5193 O O . GLY E 1 223 ? -38.248 -75.817 -126.201 1.00 52.16 223 GLY C O 1
ATOM 5194 N N . ASN E 1 224 ? -36.083 -76.218 -126.625 1.00 57.44 224 ASN C N 1
ATOM 5195 C CA . ASN E 1 224 ? -36.379 -76.748 -127.946 1.00 57.44 224 ASN C CA 1
ATOM 5196 C C . ASN E 1 224 ? -37.068 -78.090 -127.822 1.00 57.44 224 ASN C C 1
ATOM 5197 O O . ASN E 1 224 ? -36.417 -79.121 -127.679 1.00 57.44 224 ASN C O 1
ATOM 5202 N N . GLY E 1 225 ? -38.391 -78.080 -127.872 1.00 61.31 225 GLY C N 1
ATOM 5203 C CA . GLY E 1 225 ? -39.137 -79.320 -127.798 1.00 61.31 225 GLY C CA 1
ATOM 5204 C C . GLY E 1 225 ? -38.882 -80.121 -126.540 1.00 61.31 225 GLY C C 1
ATOM 5205 O O . GLY E 1 225 ? -38.882 -81.349 -126.575 1.00 61.31 225 GLY C O 1
ATOM 5206 N N . LEU E 1 226 ? -38.676 -79.440 -125.421 1.00 61.16 226 LEU C N 1
ATOM 5207 C CA . LEU E 1 226 ? -38.477 -80.138 -124.162 1.00 61.16 226 LEU C CA 1
ATOM 5208 C C . LEU E 1 226 ? -39.508 -79.698 -123.135 1.00 61.16 226 LEU C C 1
ATOM 5209 O O . LEU E 1 226 ? -39.263 -78.773 -122.364 1.00 61.16 226 LEU C O 1
ATOM 5214 N N . THR E 1 227 ? -40.663 -80.350 -123.129 1.00 63.98 227 THR C N 1
ATOM 5215 C CA . THR E 1 227 ? -41.697 -80.020 -122.159 1.00 63.98 227 THR C CA 1
ATOM 5216 C C . THR E 1 227 ? -41.334 -80.590 -120.805 1.00 63.98 227 THR C C 1
ATOM 5217 O O . THR E 1 227 ? -40.520 -81.502 -120.715 1.00 63.98 227 THR C O 1
ATOM 5221 N N . PHE E 1 228 ? -41.935 -80.058 -119.749 1.00 58.41 228 PHE C N 1
ATOM 5222 C CA . PHE E 1 228 ? -41.654 -80.566 -118.417 1.00 58.41 228 PHE C CA 1
ATOM 5223 C C . PHE E 1 228 ? -42.723 -80.212 -117.398 1.00 58.41 228 PHE C C 1
ATOM 5224 O O . PHE E 1 228 ? -43.589 -79.386 -117.663 1.00 58.41 228 PHE C O 1
ATOM 5232 N N . THR E 1 229 ? -42.672 -80.849 -116.234 1.00 59.48 229 THR C N 1
ATOM 5233 C CA . THR E 1 229 ? -43.624 -80.543 -115.175 1.00 59.48 229 THR C CA 1
ATOM 5234 C C . THR E 1 229 ? -42.887 -79.922 -114.013 1.00 59.48 229 THR C C 1
ATOM 5235 O O . THR E 1 229 ? -41.663 -79.829 -114.031 1.00 59.48 229 THR C O 1
ATOM 5239 N N . ALA E 1 230 ? -43.620 -79.493 -112.996 1.00 60.57 230 ALA C N 1
ATOM 5240 C CA . ALA E 1 230 ? -42.985 -78.830 -111.866 1.00 60.57 230 ALA C CA 1
ATOM 5241 C C . ALA E 1 230 ? -43.671 -79.134 -110.557 1.00 60.57 230 ALA C C 1
ATOM 5242 O O . ALA E 1 230 ? -44.834 -79.520 -110.539 1.00 60.57 230 ALA C O 1
ATOM 5244 N N . HIS E 1 231 ? -42.955 -78.959 -109.457 1.00 56.36 231 HIS C N 1
ATOM 5245 C CA . HIS E 1 231 ? -43.537 -79.179 -108.148 1.00 56.36 231 HIS C CA 1
ATOM 5246 C C . HIS E 1 231 ? -42.816 -78.283 -107.168 1.00 56.36 231 HIS C C 1
ATOM 5247 O O . HIS E 1 231 ? -41.603 -78.131 -107.248 1.00 56.36 231 HIS C O 1
ATOM 5254 N N . GLY E 1 232 ? -43.548 -77.682 -106.244 1.00 57.15 232 GLY C N 1
ATOM 5255 C CA . GLY E 1 232 ? -42.931 -76.813 -105.265 1.00 57.15 232 GLY C CA 1
ATOM 5256 C C . GLY E 1 232 ? -43.851 -75.728 -104.770 1.00 57.15 232 GLY C C 1
ATOM 5257 O O . GLY E 1 232 ? -45.061 -75.815 -104.941 1.00 57.15 232 GLY C O 1
ATOM 5258 N N . GLN E 1 233 ? -43.283 -74.702 -104.155 1.00 54.90 233 GLN C N 1
ATOM 5259 C CA . GLN E 1 233 ? -44.093 -73.626 -103.616 1.00 54.90 233 GLN C CA 1
ATOM 5260 C C . GLN E 1 233 ? -43.391 -72.282 -103.691 1.00 54.90 233 GLN C C 1
ATOM 5261 O O . GLN E 1 233 ? -42.183 -72.226 -103.884 1.00 54.90 233 GLN C O 1
ATOM 5267 N N . THR E 1 234 ? -44.142 -71.198 -103.539 1.00 62.22 234 THR C N 1
ATOM 5268 C CA . THR E 1 234 ? -43.558 -69.864 -103.570 1.00 62.22 234 THR C CA 1
ATOM 5269 C C . THR E 1 234 ? -44.129 -69.016 -102.459 1.00 62.22 234 THR C C 1
ATOM 5270 O O . THR E 1 234 ? -45.203 -69.306 -101.945 1.00 62.22 234 THR C O 1
ATOM 5274 N N . ARG E 1 235 ? -43.421 -67.961 -102.087 1.00 73.04 235 ARG C N 1
ATOM 5275 C CA . ARG E 1 235 ? -43.906 -67.078 -101.039 1.00 73.04 235 ARG C CA 1
ATOM 5276 C C . ARG E 1 235 ? -43.769 -65.630 -101.436 1.00 73.04 235 ARG C C 1
ATOM 5277 O O . ARG E 1 235 ? -42.881 -65.276 -102.203 1.00 73.04 235 ARG C O 1
ATOM 5285 N N . LEU E 1 236 ? -44.650 -64.789 -100.917 1.00 86.56 236 LEU C N 1
ATOM 5286 C CA . LEU E 1 236 ? -44.586 -63.371 -101.213 1.00 86.56 236 LEU C CA 1
ATOM 5287 C C . LEU E 1 236 ? -44.681 -62.583 -99.928 1.00 86.56 236 LEU C C 1
ATOM 5288 O O . LEU E 1 236 ? -45.241 -63.058 -98.944 1.00 86.56 236 LEU C O 1
ATOM 5293 N N . TYR E 1 237 ? -44.143 -61.374 -99.932 1.00 92.84 237 TYR C N 1
ATOM 5294 C CA . TYR E 1 237 ? -44.184 -60.536 -98.745 1.00 92.84 237 TYR C CA 1
ATOM 5295 C C . TYR E 1 237 ? -44.758 -59.173 -99.087 1.00 92.84 237 TYR C C 1
ATOM 5296 O O . TYR E 1 237 ? -44.255 -58.502 -99.982 1.00 92.84 237 TYR C O 1
ATOM 5305 N N . PHE E 1 238 ? -45.803 -58.750 -98.383 1.00 101.01 238 PHE C N 1
ATOM 5306 C CA . PHE E 1 238 ? -46.447 -57.488 -98.699 1.00 101.01 238 PHE C CA 1
ATOM 5307 C C . PHE E 1 238 ? -47.013 -56.880 -97.428 1.00 101.01 238 PHE C C 1
ATOM 5308 O O . PHE E 1 238 ? -46.947 -57.471 -96.349 1.00 101.01 238 PHE C O 1
ATOM 5316 N N . LYS E 1 239 ? -47.592 -55.693 -97.571 1.00 102.89 239 LYS C N 1
ATOM 5317 C CA . LYS E 1 239 ? -48.269 -55.026 -96.472 1.00 102.89 239 LYS C CA 1
ATOM 5318 C C . LYS E 1 239 ? -49.386 -54.168 -97.034 1.00 102.89 239 LYS C C 1
ATOM 5319 O O . LYS E 1 239 ? -49.239 -53.568 -98.099 1.00 102.89 239 LYS C O 1
ATOM 5325 N N . SER E 1 240 ? -50.522 -54.143 -96.354 1.00 108.74 240 SER C N 1
ATOM 5326 C CA . SER E 1 240 ? -51.644 -53.353 -96.825 1.00 108.74 240 SER C CA 1
ATOM 5327 C C . SER E 1 240 ? -51.398 -51.900 -96.480 1.00 108.74 240 SER C C 1
ATOM 5328 O O . SER E 1 240 ? -50.739 -51.600 -95.488 1.00 108.74 240 SER C O 1
ATOM 5331 N N . VAL E 1 241 ? -51.917 -50.992 -97.296 1.00 118.38 241 VAL C N 1
ATOM 5332 C CA . VAL E 1 241 ? -51.698 -49.574 -97.056 1.00 118.38 241 VAL C CA 1
ATOM 5333 C C . VAL E 1 241 ? -52.812 -48.718 -97.625 1.00 118.38 241 VAL C C 1
ATOM 5334 O O . VAL E 1 241 ? -53.426 -49.083 -98.626 1.00 118.38 241 VAL C O 1
ATOM 5338 N N . GLY E 1 242 ? -53.081 -47.579 -96.993 1.00 125.64 242 GLY C N 1
ATOM 5339 C CA . GLY E 1 242 ? -54.083 -46.666 -97.519 1.00 125.64 242 GLY C CA 1
ATOM 5340 C C . GLY E 1 242 ? -55.270 -46.332 -96.641 1.00 125.64 242 GLY C C 1
ATOM 5341 O O . GLY E 1 242 ? -55.342 -46.769 -95.494 1.00 125.64 242 GLY C O 1
ATOM 5342 N N . ASN E 1 243 ? -56.202 -45.548 -97.174 1.00 122.76 243 ASN C N 1
ATOM 5343 C CA . ASN E 1 243 ? -57.408 -45.177 -96.436 1.00 122.76 243 ASN C CA 1
ATOM 5344 C C . ASN E 1 243 ? -57.086 -44.598 -95.070 1.00 122.76 243 ASN C C 1
ATOM 5345 O O . ASN E 1 243 ? -56.800 -43.410 -94.939 1.00 122.76 243 ASN C O 1
ATOM 5512 N N . ARG G 1 30 ? -10.131 -64.693 -88.061 1.00 0.00 30 ARG D N 1
ATOM 5513 C CA . ARG G 1 30 ? -10.129 -66.075 -87.598 1.00 0.00 30 ARG D CA 1
ATOM 5514 C C . ARG G 1 30 ? -11.541 -66.637 -87.554 1.00 0.00 30 ARG D C 1
ATOM 5515 O O . ARG G 1 30 ? -12.079 -67.056 -88.578 1.00 0.00 30 ARG D O 1
ATOM 5523 N N . ALA G 1 31 ? -12.142 -66.646 -86.370 1.00 166.80 31 ALA D N 1
ATOM 5524 C CA . ALA G 1 31 ? -13.500 -67.157 -86.224 1.00 166.80 31 ALA D CA 1
ATOM 5525 C C . ALA G 1 31 ? -14.229 -66.440 -85.095 1.00 166.80 31 ALA D C 1
ATOM 5526 O O . ALA G 1 31 ? -13.594 -65.898 -84.190 1.00 166.80 31 ALA D O 1
ATOM 5528 N N . GLY G 1 32 ? -15.558 -66.434 -85.141 1.00 151.06 32 GLY D N 1
ATOM 5529 C CA . GLY G 1 32 ? -16.333 -65.743 -84.124 1.00 151.06 32 GLY D CA 1
ATOM 5530 C C . GLY G 1 32 ? -16.728 -66.604 -82.944 1.00 151.06 32 GLY D C 1
ATOM 5531 O O . GLY G 1 32 ? -17.428 -67.600 -83.110 1.00 151.06 32 GLY D O 1
ATOM 5532 N N . SER G 1 33 ? -16.292 -66.224 -81.751 1.00 143.63 33 SER D N 1
ATOM 5533 C CA . SER G 1 33 ? -16.647 -66.968 -80.553 1.00 143.63 33 SER D CA 1
ATOM 5534 C C . SER G 1 33 ? -16.050 -66.314 -79.328 1.00 143.63 33 SER D C 1
ATOM 5535 O O . SER G 1 33 ? -14.976 -65.722 -79.394 1.00 143.63 33 SER D O 1
ATOM 5538 N N . LYS G 1 34 ? -16.756 -66.397 -78.212 1.00 146.71 34 LYS D N 1
ATOM 5539 C CA . LYS G 1 34 ? -16.231 -65.848 -76.982 1.00 146.71 34 LYS D CA 1
ATOM 5540 C C . LYS G 1 34 ? -15.351 -66.907 -76.375 1.00 146.71 34 LYS D C 1
ATOM 5541 O O . LYS G 1 34 ? -15.324 -67.089 -75.159 1.00 146.71 34 LYS D O 1
ATOM 5547 N N . ALA G 1 35 ? -14.627 -67.616 -77.230 1.00 146.60 35 ALA D N 1
ATOM 5548 C CA . ALA G 1 35 ? -13.753 -68.665 -76.746 1.00 146.60 35 ALA D CA 1
ATOM 5549 C C . ALA G 1 35 ? -13.048 -68.164 -75.515 1.00 146.60 35 ALA D C 1
ATOM 5550 O O . ALA G 1 35 ? -12.367 -67.142 -75.555 1.00 146.60 35 ALA D O 1
ATOM 5552 N N . ASP G 1 36 ? -13.207 -68.876 -74.415 1.00 153.00 36 ASP D N 1
ATOM 5553 C CA . ASP G 1 36 ? -12.606 -68.432 -73.176 1.00 153.00 36 ASP D CA 1
ATOM 5554 C C . ASP G 1 36 ? -11.084 -68.500 -73.262 1.00 153.00 36 ASP D C 1
ATOM 5555 O O . ASP G 1 36 ? -10.548 -69.279 -74.045 1.00 153.00 36 ASP D O 1
ATOM 5560 N N . ARG G 1 37 ? -10.385 -67.675 -72.482 1.00 151.97 37 ARG D N 1
ATOM 5561 C CA . ARG G 1 37 ? -8.918 -67.722 -72.455 1.00 151.97 37 ARG D CA 1
ATOM 5562 C C . ARG G 1 37 ? -8.436 -69.162 -72.402 1.00 151.97 37 ARG D C 1
ATOM 5563 O O . ARG G 1 37 ? -7.704 -69.603 -73.284 1.00 151.97 37 ARG D O 1
ATOM 5571 N N . PRO G 1 38 ? -8.844 -69.909 -71.366 1.00 147.56 38 PRO D N 1
ATOM 5572 C CA . PRO G 1 38 ? -8.483 -71.333 -71.389 1.00 147.56 38 PRO D CA 1
ATOM 5573 C C . PRO G 1 38 ? -9.086 -72.134 -72.532 1.00 147.56 38 PRO D C 1
ATOM 5574 O O . PRO G 1 38 ? -9.970 -71.641 -73.230 1.00 147.56 38 PRO D O 1
ATOM 5578 N N . SER G 1 39 ? -8.613 -73.364 -72.718 1.00 140.02 39 SER D N 1
ATOM 5579 C CA . SER G 1 39 ? -9.173 -74.219 -73.749 1.00 140.02 39 SER D CA 1
ATOM 5580 C C . SER G 1 39 ? -10.652 -74.468 -73.485 1.00 140.02 39 SER D C 1
ATOM 5581 O O . SER G 1 39 ? -11.095 -74.540 -72.338 1.00 140.02 39 SER D O 1
ATOM 5584 N N . LEU G 1 40 ? -11.419 -74.581 -74.560 1.00 128.50 40 LEU D N 1
ATOM 5585 C CA . LEU G 1 40 ? -12.817 -74.957 -74.459 1.00 128.50 40 LEU D CA 1
ATOM 5586 C C . LEU G 1 40 ? -12.931 -76.458 -74.248 1.00 128.50 40 LEU D C 1
ATOM 5587 O O . LEU G 1 40 ? -12.065 -77.230 -74.659 1.00 128.50 40 LEU D O 1
ATOM 5592 N N . GLN G 1 41 ? -14.009 -76.875 -73.603 1.00 121.71 41 GLN D N 1
ATOM 5593 C CA . GLN G 1 41 ? -14.236 -78.301 -73.466 1.00 121.71 41 GLN D CA 1
ATOM 5594 C C . GLN G 1 41 ? -14.673 -78.880 -74.801 1.00 121.71 41 GLN D C 1
ATOM 5595 O O . GLN G 1 41 ? -15.236 -78.184 -75.646 1.00 121.71 41 GLN D O 1
ATOM 5601 N N . ILE G 1 42 ? -14.396 -80.164 -74.999 1.00 121.92 42 ILE D N 1
ATOM 5602 C CA . ILE G 1 42 ? -14.614 -80.810 -76.283 1.00 121.92 42 ILE D CA 1
ATOM 5603 C C . ILE G 1 42 ? -15.371 -82.106 -76.069 1.00 121.92 42 ILE D C 1
ATOM 5604 O O . ILE G 1 42 ? -14.854 -83.036 -75.441 1.00 121.92 42 ILE D O 1
ATOM 5609 N N . GLN G 1 43 ? -16.577 -82.177 -76.611 1.00 118.06 43 GLN D N 1
ATOM 5610 C CA . GLN G 1 43 ? -17.349 -83.405 -76.669 1.00 118.06 43 GLN D CA 1
ATOM 5611 C C . GLN G 1 43 ? -17.312 -83.953 -78.082 1.00 118.06 43 GLN D C 1
ATOM 5612 O O . GLN G 1 43 ? -17.402 -83.196 -79.050 1.00 118.06 43 GLN D O 1
ATOM 5618 N N . THR G 1 44 ? -17.182 -85.266 -78.203 1.00 112.27 44 THR D N 1
ATOM 5619 C CA . THR G 1 44 ? -17.105 -85.906 -79.502 1.00 112.27 44 THR D CA 1
ATOM 5620 C C . THR G 1 44 ? -18.215 -86.933 -79.658 1.00 112.27 44 THR D C 1
ATOM 5621 O O . THR G 1 44 ? -18.759 -87.451 -78.683 1.00 112.27 44 THR D O 1
ATOM 5625 N N . LEU G 1 45 ? -18.546 -87.221 -80.908 1.00 105.07 45 LEU D N 1
ATOM 5626 C CA . LEU G 1 45 ? -19.526 -88.239 -81.242 1.00 105.07 45 LEU D CA 1
ATOM 5627 C C . LEU G 1 45 ? -18.939 -89.154 -82.297 1.00 105.07 45 LEU D C 1
ATOM 5628 O O . LEU G 1 45 ? -18.331 -88.690 -83.263 1.00 105.07 45 LEU D O 1
ATOM 5633 N N . GLN G 1 46 ? -19.127 -90.451 -82.115 1.00 105.48 46 GLN D N 1
ATOM 5634 C CA . GLN G 1 46 ? -18.491 -91.452 -82.957 1.00 105.48 46 GLN D CA 1
ATOM 5635 C C . GLN G 1 46 ? -19.581 -92.261 -83.640 1.00 105.48 46 GLN D C 1
ATOM 5636 O O . GLN G 1 46 ? -20.331 -92.981 -82.976 1.00 105.48 46 GLN D O 1
ATOM 5642 N N . HIS G 1 47 ? -19.675 -92.144 -84.957 1.00 102.60 47 HIS D N 1
ATOM 5643 C CA . HIS G 1 47 ? -20.610 -92.937 -85.743 1.00 102.60 47 HIS D CA 1
ATOM 5644 C C . HIS G 1 47 ? -19.799 -93.768 -86.719 1.00 102.60 47 HIS D C 1
ATOM 5645 O O . HIS G 1 47 ? -19.237 -93.230 -87.677 1.00 102.60 47 HIS D O 1
ATOM 5652 N N . ALA G 1 48 ? -19.768 -95.077 -86.496 1.00 114.75 48 ALA D N 1
ATOM 5653 C CA . ALA G 1 48 ? -18.980 -95.990 -87.308 1.00 114.75 48 ALA D CA 1
ATOM 5654 C C . ALA G 1 48 ? -19.219 -97.399 -86.798 1.00 114.75 48 ALA D C 1
ATOM 5655 O O . ALA G 1 48 ? -19.728 -97.598 -85.692 1.00 114.75 48 ALA D O 1
ATOM 5657 N N . GLY G 1 49 ? -18.837 -98.370 -87.611 1.00 117.61 49 GLY D N 1
ATOM 5658 C CA . GLY G 1 49 ? -18.990 -99.756 -87.211 1.00 117.61 49 GLY D CA 1
ATOM 5659 C C . GLY G 1 49 ? -20.452 -100.100 -87.033 1.00 117.61 49 GLY D C 1
ATOM 5660 O O . GLY G 1 49 ? -21.291 -99.798 -87.886 1.00 117.61 49 GLY D O 1
ATOM 5661 N N . THR G 1 50 ? -20.775 -100.727 -85.902 1.00 122.04 50 THR D N 1
ATOM 5662 C CA . THR G 1 50 ? -22.148 -101.160 -85.673 1.00 122.04 50 THR D CA 1
ATOM 5663 C C . THR G 1 50 ? -23.100 -99.979 -85.576 1.00 122.04 50 THR D C 1
ATOM 5664 O O . THR G 1 50 ? -24.290 -100.118 -85.876 1.00 122.04 50 THR D O 1
ATOM 5668 N N . THR G 1 51 ? -22.607 -98.818 -85.165 1.00 119.63 51 THR D N 1
ATOM 5669 C CA . THR G 1 51 ? -23.421 -97.612 -85.111 1.00 119.63 51 THR D CA 1
ATOM 5670 C C . THR G 1 51 ? -23.046 -96.758 -86.310 1.00 119.63 51 THR D C 1
ATOM 5671 O O . THR G 1 51 ? -21.990 -96.123 -86.331 1.00 119.63 51 THR D O 1
ATOM 5675 N N . MET G 1 52 ? -23.931 -96.723 -87.295 1.00 104.61 52 MET D N 1
ATOM 5676 C CA . MET G 1 52 ? -23.771 -95.865 -88.454 1.00 104.61 52 MET D CA 1
ATOM 5677 C C . MET G 1 52 ? -25.129 -95.270 -88.761 1.00 104.61 52 MET D C 1
ATOM 5678 O O . MET G 1 52 ? -26.152 -95.945 -88.618 1.00 104.61 52 MET D O 1
ATOM 5683 N N . ILE G 1 53 ? -25.145 -94.002 -89.149 1.00 92.20 53 ILE D N 1
ATOM 5684 C CA . ILE G 1 53 ? -26.409 -93.374 -89.485 1.00 92.20 53 ILE D CA 1
ATOM 5685 C C . ILE G 1 53 ? -26.904 -93.965 -90.792 1.00 92.20 53 ILE D C 1
ATOM 5686 O O . ILE G 1 53 ? -26.195 -93.951 -91.804 1.00 92.20 53 ILE D O 1
ATOM 5691 N N . THR G 1 54 ? -28.114 -94.504 -90.775 1.00 86.24 54 THR D N 1
ATOM 5692 C CA . THR G 1 54 ? -28.767 -94.986 -91.981 1.00 86.24 54 THR D CA 1
ATOM 5693 C C . THR G 1 54 ? -30.030 -94.172 -92.207 1.00 86.24 54 THR D C 1
ATOM 5694 O O . THR G 1 54 ? -30.817 -93.967 -91.278 1.00 86.24 54 THR D O 1
ATOM 5698 N N . VAL G 1 55 ? -30.206 -93.683 -93.425 1.00 84.15 55 VAL D N 1
ATOM 5699 C CA . VAL G 1 55 ? -31.285 -92.743 -93.702 1.00 84.15 55 VAL D CA 1
ATOM 5700 C C . VAL G 1 55 ? -32.317 -93.446 -94.580 1.00 84.15 55 VAL D C 1
ATOM 5701 O O . VAL G 1 55 ? -32.064 -93.702 -95.764 1.00 84.15 55 VAL D O 1
ATOM 5705 N N . PRO G 1 56 ? -33.471 -93.803 -94.039 1.00 82.10 56 PRO D N 1
ATOM 5706 C CA . PRO G 1 56 ? -34.584 -94.226 -94.882 1.00 82.10 56 PRO D CA 1
ATOM 5707 C C . PRO G 1 56 ? -35.233 -93.021 -95.537 1.00 82.10 56 PRO D C 1
ATOM 5708 O O . PRO G 1 56 ? -35.028 -91.876 -95.136 1.00 82.10 56 PRO D O 1
ATOM 5712 N N . SER G 1 57 ? -36.020 -93.300 -96.569 1.00 80.17 57 SER D N 1
ATOM 5713 C CA . SER G 1 57 ? -36.772 -92.241 -97.224 1.00 80.17 57 SER D CA 1
ATOM 5714 C C . SER G 1 57 ? -37.670 -91.539 -96.217 1.00 80.17 57 SER D C 1
ATOM 5715 O O . SER G 1 57 ? -38.404 -92.184 -95.466 1.00 80.17 57 SER D O 1
ATOM 5718 N N . GLY G 1 58 ? -37.608 -90.214 -96.202 1.00 77.67 58 GLY D N 1
ATOM 5719 C CA . GLY G 1 58 ? -38.387 -89.417 -95.280 1.00 77.67 58 GLY D CA 1
ATOM 5720 C C . GLY G 1 58 ? -37.596 -88.799 -94.153 1.00 77.67 58 GLY D C 1
ATOM 5721 O O . GLY G 1 58 ? -38.188 -88.118 -93.309 1.00 77.67 58 GLY D O 1
ATOM 5722 N N . GLY G 1 59 ? -36.288 -89.011 -94.100 1.00 78.92 59 GLY D N 1
ATOM 5723 C CA . GLY G 1 59 ? -35.455 -88.317 -93.142 1.00 78.92 59 GLY D CA 1
ATOM 5724 C C . GLY G 1 59 ? -35.350 -89.018 -91.803 1.00 78.92 59 GLY D C 1
ATOM 5725 O O . GLY G 1 59 ? -36.035 -89.996 -91.509 1.00 78.92 59 GLY D O 1
ATOM 5726 N N . VAL G 1 60 ? -34.453 -88.494 -90.973 1.00 79.87 60 VAL D N 1
ATOM 5727 C CA . VAL G 1 60 ? -34.233 -89.031 -89.637 1.00 79.87 60 VAL D CA 1
ATOM 5728 C C . VAL G 1 60 ? -33.801 -87.894 -88.725 1.00 79.87 60 VAL D C 1
ATOM 5729 O O . VAL G 1 60 ? -33.096 -86.975 -89.145 1.00 79.87 60 VAL D O 1
ATOM 5733 N N . CYS G 1 61 ? -34.239 -87.956 -87.475 1.00 91.01 61 CYS D N 1
ATOM 5734 C CA . CYS G 1 61 ? -33.960 -86.934 -86.482 1.00 91.01 61 CYS D CA 1
ATOM 5735 C C . CYS G 1 61 ? -32.998 -87.468 -85.435 1.00 91.01 61 CYS D C 1
ATOM 5736 O O . CYS G 1 61 ? -33.002 -88.659 -85.116 1.00 91.01 61 CYS D O 1
ATOM 5739 N N . ASP G 1 62 ? -32.174 -86.576 -84.898 1.00 98.08 62 ASP D N 1
ATOM 5740 C CA . ASP G 1 62 ? -31.242 -86.969 -83.853 1.00 98.08 62 ASP D CA 1
ATOM 5741 C C . ASP G 1 62 ? -30.835 -85.733 -83.069 1.00 98.08 62 ASP D C 1
ATOM 5742 O O . ASP G 1 62 ? -30.957 -84.604 -83.548 1.00 98.08 62 ASP D O 1
ATOM 5747 N N . LEU G 1 63 ? -30.340 -85.963 -81.857 1.00 103.79 63 LEU D N 1
ATOM 5748 C CA . LEU G 1 63 ? -29.927 -84.895 -80.958 1.00 103.79 63 LEU D CA 1
ATOM 5749 C C . LEU G 1 63 ? -28.439 -85.026 -80.694 1.00 103.79 63 LEU D C 1
ATOM 5750 O O . LEU G 1 63 ? -27.990 -86.043 -80.160 1.00 103.79 63 LEU D O 1
ATOM 5755 N N . ILE G 1 64 ? -27.680 -83.993 -81.058 1.00 109.40 64 ILE D N 1
ATOM 5756 C CA . ILE G 1 64 ? -26.231 -84.024 -80.945 1.00 109.40 64 ILE D CA 1
ATOM 5757 C C . ILE G 1 64 ? -25.724 -83.354 -79.686 1.00 109.40 64 ILE D C 1
ATOM 5758 O O . ILE G 1 64 ? -24.508 -83.273 -79.490 1.00 109.40 64 ILE D O 1
ATOM 5763 N N . ASN G 1 65 ? -26.606 -82.855 -78.835 1.00 116.88 65 ASN D N 1
ATOM 5764 C CA . ASN G 1 65 ? -26.211 -81.958 -77.763 1.00 116.88 65 ASN D CA 1
ATOM 5765 C C . ASN G 1 65 ? -25.987 -82.669 -76.431 1.00 116.88 65 ASN D C 1
ATOM 5766 O O . ASN G 1 65 ? -25.751 -82.001 -75.423 1.00 116.88 65 ASN D O 1
ATOM 5771 N N . THR G 1 66 ? -26.057 -83.999 -76.403 1.00 122.92 66 THR D N 1
ATOM 5772 C CA . THR G 1 66 ? -26.016 -84.736 -75.144 1.00 122.92 66 THR D CA 1
ATOM 5773 C C . THR G 1 66 ? -24.755 -84.432 -74.348 1.00 122.92 66 THR D C 1
ATOM 5774 O O . THR G 1 66 ? -23.640 -84.559 -74.856 1.00 122.92 66 THR D O 1
ATOM 5778 N N . TYR G 1 67 ? -24.939 -84.057 -73.084 1.00 133.78 67 TYR D N 1
ATOM 5779 C CA . TYR G 1 67 ? -23.845 -83.844 -72.145 1.00 133.78 67 TYR D CA 1
ATOM 5780 C C . TYR G 1 67 ? -24.184 -84.552 -70.844 1.00 133.78 67 TYR D C 1
ATOM 5781 O O . TYR G 1 67 ? -25.157 -84.189 -70.178 1.00 133.78 67 TYR D O 1
ATOM 5790 N N . ALA G 1 68 ? -23.387 -85.542 -70.471 1.00 147.79 68 ALA D N 1
ATOM 5791 C CA . ALA G 1 68 ? -23.543 -86.112 -69.145 1.00 147.79 68 ALA D CA 1
ATOM 5792 C C . ALA G 1 68 ? -22.989 -85.151 -68.101 1.00 147.79 68 ALA D C 1
ATOM 5793 O O . ALA G 1 68 ? -22.195 -84.258 -68.404 1.00 147.79 68 ALA D O 1
ATOM 5795 N N . ARG G 1 69 ? -23.441 -85.312 -66.868 1.00 153.00 69 ARG D N 1
ATOM 5796 C CA . ARG G 1 69 ? -22.873 -84.554 -65.767 1.00 153.00 69 ARG D CA 1
ATOM 5797 C C . ARG G 1 69 ? -21.912 -85.441 -65.004 1.00 153.00 69 ARG D C 1
ATOM 5798 O O . ARG G 1 69 ? -22.157 -86.636 -64.834 1.00 153.00 69 ARG D O 1
ATOM 5806 N N . GLY G 1 70 ? -20.808 -84.860 -64.562 1.00 165.27 70 GLY D N 1
ATOM 5807 C CA . GLY G 1 70 ? -19.869 -85.612 -63.761 1.00 165.27 70 GLY D CA 1
ATOM 5808 C C . GLY G 1 70 ? -18.512 -84.945 -63.733 1.00 165.27 70 GLY D C 1
ATOM 5809 O O . GLY G 1 70 ? -18.364 -83.761 -64.043 1.00 165.27 70 GLY D O 1
ATOM 5810 N N . SER G 1 71 ? -17.524 -85.737 -63.334 1.00 173.57 71 SER D N 1
ATOM 5811 C CA . SER G 1 71 ? -16.159 -85.265 -63.176 1.00 173.57 71 SER D CA 1
ATOM 5812 C C . SER G 1 71 ? -15.393 -85.213 -64.487 1.00 173.57 71 SER D C 1
ATOM 5813 O O . SER G 1 71 ? -14.489 -84.386 -64.634 1.00 173.57 71 SER D O 1
ATOM 5816 N N . ASP G 1 72 ? -15.737 -86.070 -65.443 1.00 177.61 72 ASP D N 1
ATOM 5817 C CA . ASP G 1 72 ? -14.910 -86.251 -66.626 1.00 177.61 72 ASP D CA 1
ATOM 5818 C C . ASP G 1 72 ? -14.863 -84.980 -67.461 1.00 177.61 72 ASP D C 1
ATOM 5819 O O . ASP G 1 72 ? -15.733 -84.113 -67.361 1.00 177.61 72 ASP D O 1
ATOM 5824 N N . GLU G 1 73 ? -13.826 -84.851 -68.294 1.00 175.72 73 GLU D N 1
ATOM 5825 C CA . GLU G 1 73 ? -13.670 -83.619 -69.064 1.00 175.72 73 GLU D CA 1
ATOM 5826 C C . GLU G 1 73 ? -14.769 -83.457 -70.105 1.00 175.72 73 GLU D C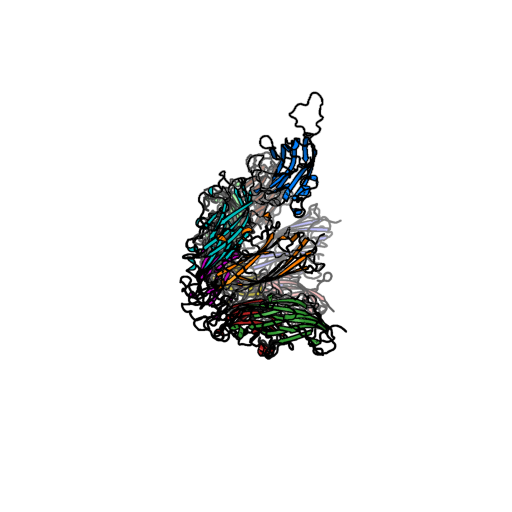 1
ATOM 5827 O O . GLU G 1 73 ? -15.160 -82.329 -70.430 1.00 175.72 73 GLU D O 1
ATOM 5833 N N . GLY G 1 74 ? -15.270 -84.565 -70.659 1.00 168.45 74 GLY D N 1
ATOM 5834 C CA . GLY G 1 74 ? -16.315 -84.438 -71.655 1.00 168.45 74 GLY D CA 1
ATOM 5835 C C . GLY G 1 74 ? -17.669 -84.157 -71.044 1.00 168.45 74 GLY D C 1
ATOM 5836 O O . GLY G 1 74 ? -18.623 -83.840 -71.755 1.00 168.45 74 GLY D O 1
ATOM 5837 N N . ASN G 1 75 ? -17.772 -84.271 -69.727 1.00 161.92 75 ASN D N 1
ATOM 5838 C CA . ASN G 1 75 ? -19.032 -84.021 -69.058 1.00 161.92 75 ASN D CA 1
ATOM 5839 C C . ASN G 1 75 ? -19.207 -82.530 -68.819 1.00 161.92 75 ASN D C 1
ATOM 5840 O O . ASN G 1 75 ? -18.340 -81.717 -69.140 1.00 161.92 75 ASN D O 1
ATOM 5845 N N . ARG G 1 76 ? -20.343 -82.171 -68.245 1.00 146.39 76 ARG D N 1
ATOM 5846 C CA . ARG G 1 76 ? -20.591 -80.795 -67.865 1.00 146.39 76 ARG D CA 1
ATOM 5847 C C . ARG G 1 76 ? -20.435 -80.640 -66.359 1.00 146.39 76 ARG D C 1
ATOM 5848 O O . ARG G 1 76 ? -20.198 -81.604 -65.629 1.00 146.39 76 ARG D O 1
ATOM 5856 N N . HIS G 1 77 ? -20.572 -79.404 -65.887 1.00 137.11 77 HIS D N 1
ATOM 5857 C CA . HIS G 1 77 ? -20.401 -79.106 -64.469 1.00 137.11 77 HIS D CA 1
ATOM 5858 C C . HIS G 1 77 ? -21.662 -78.476 -63.899 1.00 137.11 77 HIS D C 1
ATOM 5859 O O . HIS G 1 77 ? -22.339 -79.095 -63.078 1.00 137.11 77 HIS D O 1
ATOM 5866 N N . THR G 1 78 ? -21.999 -77.265 -64.314 1.00 132.88 78 THR D N 1
ATOM 5867 C CA . THR G 1 78 ? -23.197 -76.601 -63.829 1.00 132.88 78 THR D CA 1
ATOM 5868 C C . THR G 1 78 ? -24.400 -77.084 -64.628 1.00 132.88 78 THR D C 1
ATOM 5869 O O . THR G 1 78 ? -24.339 -78.076 -65.357 1.00 132.88 78 THR D O 1
ATOM 5873 N N . SER G 1 79 ? -25.523 -76.396 -64.478 1.00 131.36 79 SER D N 1
ATOM 5874 C CA . SER G 1 79 ? -26.737 -76.728 -65.200 1.00 131.36 79 SER D CA 1
ATOM 5875 C C . SER G 1 79 ? -26.933 -75.900 -66.460 1.00 131.36 79 SER D C 1
ATOM 5876 O O . SER G 1 79 ? -27.959 -76.057 -67.127 1.00 131.36 79 SER D O 1
ATOM 5879 N N . GLU G 1 80 ? -25.994 -75.023 -66.802 1.00 129.32 80 GLU D N 1
ATOM 5880 C CA . GLU G 1 80 ? -26.142 -74.142 -67.952 1.00 129.32 80 GLU D CA 1
ATOM 5881 C C . GLU G 1 80 ? -24.877 -74.167 -68.793 1.00 129.32 80 GLU D C 1
ATOM 5882 O O . GLU G 1 80 ? -23.772 -74.044 -68.259 1.00 129.32 80 GLU D O 1
ATOM 5888 N N . THR G 1 81 ? -25.041 -74.308 -70.107 1.00 122.05 81 THR D N 1
ATOM 5889 C CA . THR G 1 81 ? -23.923 -74.423 -71.030 1.00 122.05 81 THR D CA 1
ATOM 5890 C C . THR G 1 81 ? -24.125 -73.498 -72.219 1.00 122.05 81 THR D C 1
ATOM 5891 O O . THR G 1 81 ? -25.233 -73.038 -72.493 1.00 122.05 81 THR D O 1
ATOM 5895 N N . LEU G 1 82 ? -23.034 -73.241 -72.935 1.00 118.12 82 LEU D N 1
ATOM 5896 C CA . LEU G 1 82 ? -23.058 -72.444 -74.154 1.00 118.12 82 LEU D CA 1
ATOM 5897 C C . LEU G 1 82 ? -22.192 -73.124 -75.196 1.00 118.12 82 LEU D C 1
ATOM 5898 O O . LEU G 1 82 ? -20.997 -73.326 -74.967 1.00 118.12 82 LEU D O 1
ATOM 5903 N N . THR G 1 83 ? -22.773 -73.450 -76.341 1.00 112.04 83 THR D N 1
ATOM 5904 C CA . THR G 1 83 ? -22.013 -74.035 -77.432 1.00 112.04 83 THR D CA 1
ATOM 5905 C C . THR G 1 83 ? -21.622 -72.945 -78.413 1.00 112.04 83 THR D C 1
ATOM 5906 O O . THR G 1 83 ? -22.387 -72.013 -78.658 1.00 112.04 83 THR D O 1
ATOM 5910 N N . TYR G 1 84 ? -20.425 -73.065 -78.975 1.00 105.90 84 TYR D N 1
ATOM 5911 C CA . TYR G 1 84 ? -19.906 -72.042 -79.871 1.00 105.90 84 TYR D CA 1
ATOM 5912 C C . TYR G 1 84 ? -19.620 -72.585 -81.262 1.00 105.90 84 TYR D C 1
ATOM 5913 O O . TYR G 1 84 ? -20.286 -72.190 -82.221 1.00 105.90 84 TYR D O 1
ATOM 5922 N N . LYS G 1 85 ? -18.652 -73.477 -81.401 1.00 98.37 85 LYS D N 1
ATOM 5923 C CA . LYS G 1 85 ? -18.237 -73.979 -82.697 1.00 98.37 85 LYS D CA 1
ATOM 5924 C C . LYS G 1 85 ? -18.655 -75.429 -82.858 1.00 98.37 85 LYS D C 1
ATOM 5925 O O . LYS G 1 85 ? -18.797 -76.168 -81.884 1.00 98.37 85 LYS D O 1
ATOM 5931 N N . ILE G 1 86 ? -18.856 -75.828 -84.107 1.00 85.07 86 ILE D N 1
ATOM 5932 C CA . ILE G 1 86 ? -19.217 -77.199 -84.430 1.00 85.07 86 ILE D CA 1
ATOM 5933 C C . ILE G 1 86 ? -18.536 -77.594 -85.729 1.00 85.07 86 ILE D C 1
ATOM 5934 O O . ILE G 1 86 ? -18.496 -76.816 -86.685 1.00 85.07 86 ILE D O 1
ATOM 5939 N N . ALA G 1 87 ? -17.996 -78.807 -85.759 1.00 78.49 87 ALA D N 1
ATOM 5940 C CA . ALA G 1 87 ? -17.288 -79.330 -86.917 1.00 78.49 87 ALA D CA 1
ATOM 5941 C C . ALA G 1 87 ? -17.863 -80.681 -87.298 1.00 78.49 87 ALA D C 1
ATOM 5942 O O . ALA G 1 87 ? -18.242 -81.467 -86.429 1.00 78.49 87 ALA D O 1
ATOM 5944 N N . ILE G 1 88 ? -17.909 -80.959 -88.595 1.00 67.05 88 ILE D N 1
ATOM 5945 C CA . ILE G 1 88 ? -18.621 -82.116 -89.120 1.00 67.05 88 ILE D CA 1
ATOM 5946 C C . ILE G 1 88 ? -17.779 -82.762 -90.206 1.00 67.05 88 ILE D C 1
ATOM 5947 O O . ILE G 1 88 ? -17.346 -82.080 -91.137 1.00 67.05 88 ILE D O 1
ATOM 5952 N N . ASP G 1 89 ? -17.572 -84.075 -90.110 1.00 73.79 89 ASP D N 1
ATOM 5953 C CA . ASP G 1 89 ? -16.848 -84.839 -91.122 1.00 73.79 89 ASP D CA 1
ATOM 5954 C C . ASP G 1 89 ? -17.562 -86.156 -91.360 1.00 73.79 89 ASP D C 1
ATOM 5955 O O . ASP G 1 89 ? -17.827 -86.891 -90.407 1.00 73.79 89 ASP D O 1
ATOM 5960 N N . TYR G 1 90 ? -17.844 -86.475 -92.617 1.00 65.15 90 TYR D N 1
ATOM 5961 C CA . TYR G 1 90 ? -18.554 -87.706 -92.914 1.00 65.15 90 TYR D CA 1
ATOM 5962 C C . TYR G 1 90 ? -18.193 -88.223 -94.290 1.00 65.15 90 TYR D C 1
ATOM 5963 O O . TYR G 1 90 ? -17.652 -87.506 -95.128 1.00 65.15 90 TYR D O 1
ATOM 5972 N N . HIS G 1 91 ? -18.521 -89.490 -94.504 1.00 64.57 91 HIS D N 1
ATOM 5973 C CA . HIS G 1 91 ? -18.352 -90.175 -95.778 1.00 64.57 91 HIS D CA 1
ATOM 5974 C C . HIS G 1 91 ? -19.696 -90.782 -96.143 1.00 64.57 91 HIS D C 1
ATOM 5975 O O . HIS G 1 91 ? -20.165 -91.699 -95.468 1.00 64.57 91 HIS D O 1
ATOM 5982 N N . PHE G 1 92 ? -20.315 -90.284 -97.200 1.00 62.07 92 PHE D N 1
ATOM 5983 C CA . PHE G 1 92 ? -21.592 -90.820 -97.635 1.00 62.07 92 PHE D CA 1
ATOM 5984 C C . PHE G 1 92 ? -21.373 -91.844 -98.734 1.00 62.07 92 PHE D C 1
ATOM 5985 O O . PHE G 1 92 ? -20.494 -91.689 -99.581 1.00 62.07 92 PHE D O 1
ATOM 5993 N N . VAL G 1 93 ? -22.175 -92.900 -98.713 1.00 64.56 93 VAL D N 1
ATOM 5994 C CA . VAL G 1 93 ? -22.086 -93.929 -99.737 1.00 64.56 93 VAL D CA 1
ATOM 5995 C C . VAL G 1 93 ? -23.479 -94.471 -99.998 1.00 64.56 93 VAL D C 1
ATOM 5996 O O . VAL G 1 93 ? -24.278 -94.641 -99.074 1.00 64.56 93 VAL D O 1
ATOM 6000 N N . ALA G 1 94 ? -23.768 -94.735 -101.264 1.00 70.18 94 ALA D N 1
ATOM 6001 C CA . ALA G 1 94 ? -25.085 -95.198 -101.653 1.00 70.18 94 ALA D CA 1
ATOM 6002 C C . ALA G 1 94 ? -25.342 -96.604 -101.128 1.00 70.18 94 ALA D C 1
ATOM 6003 O O . ALA G 1 94 ? -24.422 -97.346 -100.781 1.00 70.18 94 ALA D O 1
ATOM 6005 N N . ASP G 1 95 ? -26.618 -96.961 -101.067 1.00 88.79 95 ASP D N 1
ATOM 6006 C CA . ASP G 1 95 ? -27.051 -98.258 -100.572 1.00 88.79 95 ASP D CA 1
ATOM 6007 C C . ASP G 1 95 ? -27.234 -99.230 -101.725 1.00 88.79 95 ASP D C 1
ATOM 6008 O O . ASP G 1 95 ? -27.688 -98.850 -102.807 1.00 88.79 95 ASP D O 1
ATOM 6013 N N . ALA G 1 96 ? -26.887 -100.494 -101.477 1.00 100.43 96 ALA D N 1
ATOM 6014 C CA . ALA G 1 96 ? -26.992 -101.513 -102.515 1.00 100.43 96 ALA D CA 1
ATOM 6015 C C . ALA G 1 96 ? -28.408 -101.610 -103.062 1.00 100.43 96 ALA D C 1
ATOM 6016 O O . ALA G 1 96 ? -28.606 -101.923 -104.241 1.00 100.43 96 ALA D O 1
ATOM 6018 N N . ALA G 1 97 ? -29.408 -101.343 -102.222 1.00 101.81 97 ALA D N 1
ATOM 6019 C CA . ALA G 1 97 ? -30.787 -101.363 -102.694 1.00 101.81 97 ALA D CA 1
ATOM 6020 C C . ALA G 1 97 ? -31.019 -100.290 -103.747 1.00 101.81 97 ALA D C 1
ATOM 6021 O O . ALA G 1 97 ? -31.642 -100.545 -104.783 1.00 101.81 97 ALA D O 1
ATOM 6023 N N . ALA G 1 98 ? -30.516 -99.080 -103.501 1.00 104.44 98 ALA D N 1
ATOM 6024 C CA . ALA G 1 98 ? -30.718 -97.994 -104.450 1.00 104.44 98 ALA D CA 1
ATOM 6025 C C . ALA G 1 98 ? -29.759 -98.077 -105.625 1.00 104.44 98 ALA D C 1
ATOM 6026 O O . ALA G 1 98 ? -29.995 -97.437 -106.654 1.00 104.44 98 ALA D O 1
ATOM 6028 N N . CYS G 1 99 ? -28.681 -98.851 -105.502 1.00 103.77 99 CYS D N 1
ATOM 6029 C CA . CYS G 1 99 ? -27.764 -99.003 -106.622 1.00 103.77 99 CYS D CA 1
ATOM 6030 C C . CYS G 1 99 ? -28.393 -99.748 -107.789 1.00 103.77 99 CYS D C 1
ATOM 6031 O O . CYS G 1 99 ? -27.785 -99.823 -108.860 1.00 103.77 99 CYS D O 1
ATOM 6034 N N . ARG G 1 100 ? -29.595 -100.293 -107.590 1.00 108.26 100 ARG D N 1
ATOM 6035 C CA . ARG G 1 100 ? -30.316 -100.987 -108.649 1.00 108.26 100 ARG D CA 1
ATOM 6036 C C . ARG G 1 100 ? -30.702 -100.047 -109.778 1.00 108.26 100 ARG D C 1
ATOM 6037 O O . ARG G 1 100 ? -30.443 -100.332 -110.952 1.00 108.26 100 ARG D O 1
ATOM 6045 N N . TYR G 1 101 ? -31.393 -98.970 -109.441 1.00 103.43 101 TYR D N 1
ATOM 6046 C CA . TYR G 1 101 ? -31.812 -97.937 -110.373 1.00 103.43 101 TYR D CA 1
ATOM 6047 C C . TYR G 1 101 ? -30.660 -96.986 -110.663 1.00 103.43 101 TYR D C 1
ATOM 6048 O O . TYR G 1 101 ? -29.696 -96.892 -109.901 1.00 103.43 101 TYR D O 1
ATOM 6057 N N . SER G 1 102 ? -30.753 -96.280 -111.785 1.00 86.10 102 SER D N 1
ATOM 6058 C CA . SER G 1 102 ? -29.808 -95.219 -112.112 1.00 86.10 102 SER D CA 1
ATOM 6059 C C . SER G 1 102 ? -30.565 -93.902 -112.167 1.00 86.10 102 SER D C 1
ATOM 6060 O O . SER G 1 102 ? -31.329 -93.661 -113.105 1.00 86.10 102 SER D O 1
ATOM 6063 N N . ASN G 1 103 ? -30.346 -93.046 -111.175 1.00 74.93 103 ASN D N 1
ATOM 6064 C CA . ASN G 1 103 ? -30.922 -91.711 -111.191 1.00 74.93 103 ASN D CA 1
ATOM 6065 C C . ASN G 1 103 ? -30.140 -90.822 -110.242 1.00 74.93 103 ASN D C 1
ATOM 6066 O O . ASN G 1 103 ? -29.438 -91.301 -109.351 1.00 74.93 103 ASN D O 1
ATOM 6071 N N . THR G 1 104 ? -30.281 -89.520 -110.439 1.00 68.25 104 THR D N 1
ATOM 6072 C CA . THR G 1 104 ? -29.611 -88.536 -109.608 1.00 68.25 104 THR D CA 1
ATOM 6073 C C . THR G 1 104 ? -30.521 -88.131 -108.455 1.00 68.25 104 THR D C 1
ATOM 6074 O O . THR G 1 104 ? -31.572 -88.731 -108.224 1.00 68.25 104 THR D O 1
ATOM 6078 N N . GLY G 1 105 ? -30.122 -87.103 -107.719 1.00 61.63 105 GLY D N 1
ATOM 6079 C CA . GLY G 1 105 ? -30.929 -86.619 -106.617 1.00 61.63 105 GLY D CA 1
ATOM 6080 C C . GLY G 1 105 ? -30.177 -85.554 -105.857 1.00 61.63 105 GLY D C 1
ATOM 6081 O O . GLY G 1 105 ? -29.019 -85.247 -106.150 1.00 61.63 105 GLY D O 1
ATOM 6082 N N . THR G 1 106 ? -30.856 -84.983 -104.870 1.00 55.46 106 THR D N 1
ATOM 6083 C CA . THR G 1 106 ? -30.257 -83.947 -104.043 1.00 55.46 106 THR D CA 1
ATOM 6084 C C . THR G 1 106 ? -30.710 -84.108 -102.602 1.00 55.46 106 THR D C 1
ATOM 6085 O O . THR G 1 106 ? -31.899 -84.292 -102.338 1.00 55.46 106 THR D O 1
ATOM 6089 N N . GLY G 1 107 ? -29.755 -84.072 -101.674 1.00 48.82 107 GLY D N 1
ATOM 6090 C CA . GLY G 1 107 ? -30.034 -84.182 -100.262 1.00 48.82 107 GLY D CA 1
ATOM 6091 C C . GLY G 1 107 ? -29.896 -82.843 -99.560 1.00 48.82 107 GLY D C 1
ATOM 6092 O O . GLY G 1 107 ? -29.406 -81.866 -100.115 1.00 48.82 107 GLY D O 1
ATOM 6093 N N . VAL G 1 108 ? -30.335 -82.818 -98.308 1.00 48.87 108 VAL D N 1
ATOM 6094 C CA . VAL G 1 108 ? -30.291 -81.615 -97.489 1.00 48.87 108 VAL D CA 1
ATOM 6095 C C . VAL G 1 108 ? -29.926 -82.010 -96.070 1.00 48.87 108 VAL D C 1
ATOM 6096 O O . VAL G 1 108 ? -30.323 -83.076 -95.595 1.00 48.87 108 VAL D O 1
ATOM 6100 N N . MET G 1 109 ? -29.165 -81.157 -95.392 1.00 58.73 109 MET D N 1
ATOM 6101 C CA . MET G 1 109 ? -28.887 -81.325 -93.971 1.00 58.73 109 MET D CA 1
ATOM 6102 C C . MET G 1 109 ? -29.218 -80.034 -93.243 1.00 58.73 109 MET D C 1
ATOM 6103 O O . MET G 1 109 ? -28.505 -79.039 -93.388 1.00 58.73 109 MET D O 1
ATOM 6108 N N . TRP G 1 110 ? -30.291 -80.049 -92.462 1.00 63.47 110 TRP D N 1
ATOM 6109 C CA . TRP G 1 110 ? -30.632 -78.934 -91.596 1.00 63.47 110 TRP D CA 1
ATOM 6110 C C . TRP G 1 110 ? -29.901 -79.024 -90.269 1.00 63.47 110 TRP D C 1
ATOM 6111 O O . TRP G 1 110 ? -29.464 -80.091 -89.840 1.00 63.47 110 TRP D O 1
ATOM 6122 N N . LEU G 1 111 ? -29.776 -77.879 -89.612 1.00 71.02 111 LEU D N 1
ATOM 6123 C CA . LEU G 1 111 ? -29.344 -77.828 -88.223 1.00 71.02 111 LEU D CA 1
ATOM 6124 C C . LEU G 1 111 ? -30.372 -76.986 -87.481 1.00 71.02 111 LEU D C 1
ATOM 6125 O O . LEU G 1 111 ? -30.444 -75.773 -87.689 1.00 71.02 111 LEU D O 1
ATOM 6130 N N . VAL G 1 112 ? -31.150 -77.615 -86.605 1.00 85.95 112 VAL D N 1
ATOM 6131 C CA . VAL G 1 112 ? -32.386 -77.035 -86.091 1.00 85.95 112 VAL D CA 1
ATOM 6132 C C . VAL G 1 112 ? -32.259 -76.798 -84.596 1.00 85.95 112 VAL D C 1
ATOM 6133 O O . VAL G 1 112 ? -31.689 -77.621 -83.873 1.00 85.95 112 VAL D O 1
ATOM 6137 N N . TYR G 1 113 ? -32.819 -75.685 -84.133 1.00 98.18 113 TYR D N 1
ATOM 6138 C CA . TYR G 1 113 ? -32.728 -75.254 -82.746 1.00 98.18 113 TYR D CA 1
ATOM 6139 C C . TYR G 1 113 ? -34.115 -75.161 -82.136 1.00 98.18 113 TYR D C 1
ATOM 6140 O O . TYR G 1 113 ? -34.911 -74.307 -82.531 1.00 98.18 113 TYR D O 1
ATOM 6149 N N . ASP G 1 114 ? -34.392 -76.019 -81.162 1.00 111.63 114 ASP D N 1
ATOM 6150 C CA . ASP G 1 114 ? -35.683 -76.068 -80.491 1.00 111.63 114 ASP D CA 1
ATOM 6151 C C . ASP G 1 114 ? -35.637 -75.227 -79.227 1.00 111.63 114 ASP D C 1
ATOM 6152 O O . ASP G 1 114 ? -34.748 -75.406 -78.391 1.00 111.63 114 ASP D O 1
ATOM 6157 N N . THR G 1 115 ? -36.599 -74.319 -79.089 1.00 117.84 115 THR D N 1
ATOM 6158 C CA . THR G 1 115 ? -36.693 -73.526 -77.871 1.00 117.84 115 THR D CA 1
ATOM 6159 C C . THR G 1 115 ? -37.393 -74.286 -76.756 1.00 117.84 115 THR D C 1
ATOM 6160 O O . THR G 1 115 ? -36.946 -74.255 -75.605 1.00 117.84 115 THR D O 1
ATOM 6164 N N . THR G 1 116 ? -38.483 -74.979 -77.071 1.00 122.81 116 THR D N 1
ATOM 6165 C CA . THR G 1 116 ? -39.330 -75.614 -76.064 1.00 122.81 116 THR D CA 1
ATOM 6166 C C . THR G 1 116 ? -39.380 -77.110 -76.321 1.00 122.81 116 THR D C 1
ATOM 6167 O O . THR G 1 116 ? -40.286 -77.600 -77.015 1.00 122.81 116 THR D O 1
ATOM 6171 N N . PRO G 1 117 ? -38.440 -77.872 -75.781 1.00 122.33 117 PRO D N 1
ATOM 6172 C CA . PRO G 1 117 ? -38.463 -79.324 -75.963 1.00 122.33 117 PRO D CA 1
ATOM 6173 C C . PRO G 1 117 ? -39.650 -79.953 -75.258 1.00 122.33 117 PRO D C 1
ATOM 6174 O O . PRO G 1 117 ? -40.321 -79.327 -74.437 1.00 122.33 117 PRO D O 1
ATOM 6178 N N . GLY G 1 118 ? -39.901 -81.211 -75.591 1.00 142.67 118 GLY D N 1
ATOM 6179 C CA . GLY G 1 118 ? -40.968 -81.959 -74.962 1.00 142.67 118 GLY D CA 1
ATOM 6180 C C . GLY G 1 118 ? -40.559 -83.409 -74.822 1.00 142.67 118 GLY D C 1
ATOM 6181 O O . GLY G 1 118 ? -39.525 -83.835 -75.341 1.00 142.67 118 GLY D O 1
ATOM 6182 N N . GLY G 1 119 ? -41.384 -84.162 -74.096 1.00 158.15 119 GLY D N 1
ATOM 6183 C CA . GLY G 1 119 ? -41.041 -85.543 -73.803 1.00 158.15 119 GLY D CA 1
ATOM 6184 C C . GLY G 1 119 ? -40.812 -86.373 -75.051 1.00 158.15 119 GLY D C 1
ATOM 6185 O O . GLY G 1 119 ? -39.766 -87.005 -75.207 1.00 158.15 119 GLY D O 1
ATOM 6186 N N . GLN G 1 120 ? -41.799 -86.381 -75.943 1.00 157.94 120 GLN D N 1
ATOM 6187 C CA . GLN G 1 120 ? -41.704 -87.122 -77.187 1.00 157.94 120 GLN D CA 1
ATOM 6188 C C . GLN G 1 120 ? -40.581 -86.560 -78.048 1.00 157.94 120 GLN D C 1
ATOM 6189 O O . GLN G 1 120 ? -40.392 -85.345 -78.151 1.00 157.94 120 GLN D O 1
ATOM 6195 N N . ALA G 1 121 ? -39.811 -87.456 -78.642 1.00 143.62 121 ALA D N 1
ATOM 6196 C CA . ALA G 1 121 ? -38.800 -87.007 -79.589 1.00 143.62 121 ALA D CA 1
ATOM 6197 C C . ALA G 1 121 ? -39.451 -86.663 -80.923 1.00 143.62 121 ALA D C 1
ATOM 6198 O O . ALA G 1 121 ? -40.254 -87.448 -81.437 1.00 143.62 121 ALA D O 1
ATOM 6200 N N . PRO G 1 122 ? -39.133 -85.514 -81.510 1.00 125.74 122 PRO D N 1
ATOM 6201 C CA . PRO G 1 122 ? -39.821 -85.102 -82.734 1.00 125.74 122 PRO D CA 1
ATOM 6202 C C . PRO G 1 122 ? -39.344 -85.887 -83.942 1.00 125.74 122 PRO D C 1
ATOM 6203 O O . PRO G 1 122 ? -38.227 -86.406 -83.970 1.00 125.74 122 PRO D O 1
ATOM 6207 N N . THR G 1 123 ? -40.209 -85.969 -84.943 1.00 105.91 123 THR D N 1
ATOM 6208 C CA . THR G 1 123 ? -39.910 -86.554 -86.235 1.00 105.91 123 THR D CA 1
ATOM 6209 C C . THR G 1 123 ? -40.011 -85.479 -87.309 1.00 105.91 123 THR D C 1
ATOM 6210 O O . THR G 1 123 ? -40.750 -84.503 -87.140 1.00 105.91 123 THR D O 1
ATOM 6214 N N . PRO G 1 124 ? -39.263 -85.604 -88.408 1.00 94.20 124 PRO D N 1
ATOM 6215 C CA . PRO G 1 124 ? -39.327 -84.570 -89.451 1.00 94.20 124 PRO D CA 1
ATOM 6216 C C . PRO G 1 124 ? -40.737 -84.246 -89.898 1.00 94.20 124 PRO D C 1
ATOM 6217 O O . PRO G 1 124 ? -41.025 -83.095 -90.243 1.00 94.20 124 PRO D O 1
ATOM 6221 N N . GLN G 1 125 ? -41.629 -85.235 -89.890 1.00 93.77 125 GLN D N 1
ATOM 6222 C CA . GLN G 1 125 ? -43.012 -84.980 -90.265 1.00 93.77 125 GLN D CA 1
ATOM 6223 C C . GLN G 1 125 ? -43.637 -83.899 -89.401 1.00 93.77 125 GLN D C 1
ATOM 6224 O O . GLN G 1 125 ? -44.501 -83.151 -89.866 1.00 93.77 125 GLN D O 1
ATOM 6230 N N . THR G 1 126 ? -43.222 -83.804 -88.141 1.00 94.18 126 THR D N 1
ATOM 6231 C CA . THR G 1 126 ? -43.791 -82.801 -87.252 1.00 94.18 126 THR D CA 1
ATOM 6232 C C . THR G 1 126 ? -43.159 -81.437 -87.471 1.00 94.18 126 THR D C 1
ATOM 6233 O O . THR G 1 126 ? -43.854 -80.418 -87.469 1.00 94.18 126 THR D O 1
ATOM 6237 N N . ILE G 1 127 ? -41.840 -81.396 -87.646 1.00 91.21 127 ILE D N 1
ATOM 6238 C CA . ILE G 1 127 ? -41.154 -80.115 -87.762 1.00 91.21 127 ILE D CA 1
ATOM 6239 C C . ILE G 1 127 ? -41.564 -79.406 -89.039 1.00 91.21 127 ILE D C 1
ATOM 6240 O O . ILE G 1 127 ? -42.020 -78.259 -89.015 1.00 91.21 127 ILE D O 1
ATOM 6245 N N . PHE G 1 128 ? -41.400 -80.069 -90.172 1.00 87.63 128 PHE D N 1
ATOM 6246 C CA . PHE G 1 128 ? -41.864 -79.551 -91.445 1.00 87.63 128 PHE D CA 1
ATOM 6247 C C . PHE G 1 128 ? -43.198 -80.208 -91.740 1.00 87.63 128 PHE D C 1
ATOM 6248 O O . PHE G 1 128 ? -43.325 -81.428 -91.613 1.00 87.63 128 PHE D O 1
ATOM 6256 N N . ALA G 1 129 ? -44.182 -79.422 -92.143 1.00 83.49 129 ALA D N 1
ATOM 6257 C CA . ALA G 1 129 ? -45.455 -79.999 -92.545 1.00 83.49 129 ALA D CA 1
ATOM 6258 C C . ALA G 1 129 ? -45.462 -80.044 -94.061 1.00 83.49 129 ALA D C 1
ATOM 6259 O O . ALA G 1 129 ? -45.644 -79.019 -94.722 1.00 83.49 129 ALA D O 1
ATOM 6261 N N . TYR G 1 130 ? -45.269 -81.233 -94.612 1.00 83.72 130 TYR D N 1
ATOM 6262 C CA . TYR G 1 130 ? -45.147 -81.400 -96.045 1.00 83.72 130 TYR D CA 1
ATOM 6263 C C . TYR G 1 130 ? -46.257 -82.302 -96.552 1.00 83.72 130 TYR D C 1
ATOM 6264 O O . TYR G 1 130 ? -46.391 -83.438 -96.073 1.00 83.72 130 TYR D O 1
ATOM 6273 N N . PRO G 1 131 ? -47.108 -81.828 -97.453 1.00 81.68 131 PRO D N 1
ATOM 6274 C CA . PRO G 1 131 ? -48.109 -82.711 -98.051 1.00 81.68 131 PRO D CA 1
ATOM 6275 C C . PRO G 1 131 ? -47.442 -83.918 -98.682 1.00 81.68 131 PRO D C 1
ATOM 6276 O O . PRO G 1 131 ? -46.381 -83.811 -99.300 1.00 81.68 131 PRO D O 1
ATOM 6280 N N . ASP G 1 132 ? -48.100 -85.068 -98.546 1.00 82.68 132 ASP D N 1
ATOM 6281 C CA . ASP G 1 132 ? -47.480 -86.359 -98.818 1.00 82.68 132 ASP D CA 1
ATOM 6282 C C . ASP G 1 132 ? -46.968 -86.489 -100.240 1.00 82.68 132 ASP D C 1
ATOM 6283 O O . ASP G 1 132 ? -46.142 -87.368 -100.509 1.00 82.68 132 ASP D O 1
ATOM 6288 N N . THR G 1 133 ? -47.427 -85.635 -101.148 1.00 79.21 133 THR D N 1
ATOM 6289 C CA . THR G 1 133 ? -46.946 -85.682 -102.519 1.00 79.21 133 THR D CA 1
ATOM 6290 C C . THR G 1 133 ? -45.546 -85.102 -102.663 1.00 79.21 133 THR D C 1
ATOM 6291 O O . THR G 1 133 ? -44.850 -85.422 -103.631 1.00 79.21 133 THR D O 1
ATOM 6295 N N . LEU G 1 134 ? -45.112 -84.266 -101.727 1.00 69.17 134 LEU D N 1
ATOM 6296 C CA . LEU G 1 134 ? -43.775 -83.695 -101.770 1.00 69.17 134 LEU D CA 1
ATOM 6297 C C . LEU G 1 134 ? -42.759 -84.498 -100.979 1.00 69.17 134 LEU D C 1
ATOM 6298 O O . LEU G 1 134 ? -41.623 -84.044 -100.824 1.00 69.17 134 LEU D O 1
ATOM 6303 N N . LYS G 1 135 ? -43.141 -85.660 -100.451 1.00 70.43 135 LYS D N 1
ATOM 6304 C CA . LYS G 1 135 ? -42.195 -86.468 -99.692 1.00 70.43 135 LYS D CA 1
ATOM 6305 C C . LYS G 1 135 ? -40.915 -86.711 -100.472 1.00 70.43 135 LYS D C 1
ATOM 6306 O O . LYS G 1 135 ? -39.829 -86.775 -99.891 1.00 70.43 135 LYS D O 1
ATOM 6312 N N . ALA G 1 136 ? -41.021 -86.843 -101.790 1.00 56.94 136 ALA D N 1
ATOM 6313 C CA . ALA G 1 136 ? -39.866 -87.251 -102.575 1.00 56.94 136 ALA D CA 1
ATOM 6314 C C . ALA G 1 136 ? -38.762 -86.204 -102.537 1.00 56.94 136 ALA D C 1
ATOM 6315 O O . ALA G 1 136 ? -37.580 -86.546 -102.452 1.00 56.94 136 ALA D O 1
ATOM 6317 N N . TRP G 1 137 ? -39.118 -84.925 -102.580 1.00 51.65 137 TRP D N 1
ATOM 6318 C CA . TRP G 1 137 ? -38.102 -83.900 -102.782 1.00 51.65 137 TRP D CA 1
ATOM 6319 C C . TRP G 1 137 ? -37.954 -83.049 -101.535 1.00 51.65 137 TRP D C 1
ATOM 6320 O O . TRP G 1 137 ? -38.815 -82.199 -101.265 1.00 51.65 137 TRP D O 1
ATOM 6331 N N . PRO G 1 138 ? -36.886 -83.216 -100.761 1.00 50.63 138 PRO D N 1
ATOM 6332 C CA . PRO G 1 138 ? -36.766 -82.441 -99.525 1.00 50.63 138 PRO D CA 1
ATOM 6333 C C . PRO G 1 138 ? -36.493 -80.978 -99.758 1.00 50.63 138 PRO D C 1
ATOM 6334 O O . PRO G 1 138 ? -36.972 -80.139 -98.989 1.00 50.63 138 PRO D O 1
ATOM 6338 N N . ALA G 1 139 ? -35.733 -80.644 -100.797 1.00 44.61 139 ALA D N 1
ATOM 6339 C CA . ALA G 1 139 ? -35.201 -79.295 -100.924 1.00 44.61 139 ALA D CA 1
ATOM 6340 C C . ALA G 1 139 ? -36.286 -78.237 -100.983 1.00 44.61 139 ALA D C 1
ATOM 6341 O O . ALA G 1 139 ? -35.986 -77.050 -100.833 1.00 44.61 139 ALA D O 1
ATOM 6343 N N . THR G 1 140 ? -37.533 -78.632 -101.192 1.00 49.86 140 THR D N 1
ATOM 6344 C CA . THR G 1 140 ? -38.627 -77.682 -101.271 1.00 49.86 140 THR D CA 1
ATOM 6345 C C . THR G 1 140 ? -39.333 -77.467 -99.945 1.00 49.86 140 THR D C 1
ATOM 6346 O O . THR G 1 140 ? -40.259 -76.657 -99.884 1.00 49.86 140 THR D O 1
ATOM 6350 N N . TRP G 1 141 ? -38.934 -78.168 -98.892 1.00 52.09 141 TRP D N 1
ATOM 6351 C CA . TRP G 1 141 ? -39.635 -78.058 -97.625 1.00 52.09 141 TRP D CA 1
ATOM 6352 C C . TRP G 1 141 ? -39.328 -76.725 -96.964 1.00 52.09 141 TRP D C 1
ATOM 6353 O O . TRP G 1 141 ? -38.253 -76.153 -97.138 1.00 52.09 141 TRP D O 1
ATOM 6364 N N . LYS G 1 142 ? -40.287 -76.233 -96.192 1.00 68.45 142 LYS D N 1
ATOM 6365 C CA . LYS G 1 142 ? -40.089 -75.060 -95.360 1.00 68.45 142 LYS D CA 1
ATOM 6366 C C . LYS G 1 142 ? -40.630 -75.358 -93.974 1.00 68.45 142 LYS D C 1
ATOM 6367 O O . LYS G 1 142 ? -41.470 -76.241 -93.798 1.00 68.45 142 LYS D O 1
ATOM 6373 N N . VAL G 1 143 ? -40.135 -74.617 -92.985 1.00 87.15 143 VAL D N 1
ATOM 6374 C CA . VAL G 1 143 ? -40.573 -74.847 -91.618 1.00 87.15 143 VAL D CA 1
ATOM 6375 C C . VAL G 1 143 ? -42.057 -74.544 -91.504 1.00 87.15 143 VAL D C 1
ATOM 6376 O O . VAL G 1 143 ? -42.559 -73.567 -92.070 1.00 87.15 143 VAL D O 1
ATOM 6380 N N . SER G 1 144 ? -42.778 -75.408 -90.795 1.00 104.93 144 SER D N 1
ATOM 6381 C CA . SER G 1 144 ? -44.219 -75.256 -90.686 1.00 104.93 144 SER D CA 1
ATOM 6382 C C . SER G 1 144 ? -44.570 -73.946 -89.994 1.00 104.93 144 SER D C 1
ATOM 6383 O O . SER G 1 144 ? -43.840 -73.449 -89.135 1.00 104.93 144 SER D O 1
ATOM 6386 N N . ARG G 1 145 ? -45.712 -73.385 -90.383 1.00 115.87 145 ARG D N 1
ATOM 6387 C CA . ARG G 1 145 ? -46.032 -72.024 -89.977 1.00 115.87 145 ARG D CA 1
ATOM 6388 C C . ARG G 1 145 ? -46.612 -71.966 -88.568 1.00 115.87 145 ARG D C 1
ATOM 6389 O O . ARG G 1 145 ? -46.380 -70.992 -87.845 1.00 115.87 145 ARG D O 1
ATOM 6397 N N . GLU G 1 146 ? -47.438 -72.929 -88.162 1.00 119.35 146 GLU D N 1
ATOM 6398 C CA . GLU G 1 146 ? -48.089 -72.862 -86.839 1.00 119.35 146 GLU D CA 1
ATOM 6399 C C . GLU G 1 146 ? -47.056 -73.081 -85.768 1.00 119.35 146 GLU D C 1
ATOM 6400 O O . GLU G 1 146 ? -47.330 -72.899 -84.586 1.00 119.35 146 GLU D O 1
ATOM 6406 N N . LEU G 1 147 ? -45.872 -73.474 -86.171 1.00 115.88 147 LEU D N 1
ATOM 6407 C CA . LEU G 1 147 ? -44.745 -73.746 -85.286 1.00 115.88 147 LEU D CA 1
ATOM 6408 C C . LEU G 1 147 ? -43.655 -72.671 -85.346 1.00 115.88 147 LEU D C 1
ATOM 6409 O O . LEU G 1 147 ? -42.552 -72.884 -84.838 1.00 115.88 147 LEU D O 1
ATOM 6414 N N . CYS G 1 148 ? -43.942 -71.538 -85.980 1.00 116.99 148 CYS D N 1
ATOM 6415 C CA . CYS G 1 148 ? -42.931 -70.598 -86.456 1.00 116.99 148 CYS D CA 1
ATOM 6416 C C . CYS G 1 148 ? -42.125 -69.974 -85.324 1.00 116.99 148 CYS D C 1
ATOM 6417 O O . CYS G 1 148 ? -41.002 -69.511 -85.545 1.00 116.99 148 CYS D O 1
ATOM 6420 N N . HIS G 1 149 ? -42.677 -69.932 -84.118 1.00 112.75 149 HIS D N 1
ATOM 6421 C CA . HIS G 1 149 ? -41.969 -69.385 -82.973 1.00 112.75 149 HIS D CA 1
ATOM 6422 C C . HIS G 1 149 ? -41.311 -70.450 -82.112 1.00 112.75 149 HIS D C 1
ATOM 6423 O O . HIS G 1 149 ? -40.701 -70.111 -81.096 1.00 112.75 149 HIS D O 1
ATOM 6430 N N . ARG G 1 150 ? -41.421 -71.722 -82.482 1.00 107.85 150 ARG D N 1
ATOM 6431 C CA . ARG G 1 150 ? -40.806 -72.790 -81.702 1.00 107.85 150 ARG D CA 1
ATOM 6432 C C . ARG G 1 150 ? -39.484 -73.242 -82.310 1.00 107.85 150 ARG D C 1
ATOM 6433 O O . ARG G 1 150 ? -38.428 -73.093 -81.691 1.00 107.85 150 ARG D O 1
ATOM 6441 N N . PHE G 1 151 ? -39.527 -73.796 -83.514 1.00 97.31 151 PHE D N 1
ATOM 6442 C CA . PHE G 1 151 ? -38.340 -74.283 -84.196 1.00 97.31 151 PHE D CA 1
ATOM 6443 C C . PHE G 1 151 ? -37.764 -73.196 -85.087 1.00 97.31 151 PHE D C 1
ATOM 6444 O O . PHE G 1 151 ? -38.495 -72.393 -85.667 1.00 97.31 151 PHE D O 1
ATOM 6452 N N . VAL G 1 152 ? -36.441 -73.170 -85.187 1.00 92.02 152 VAL D N 1
ATOM 6453 C CA . VAL G 1 152 ? -35.760 -72.233 -86.067 1.00 92.02 152 VAL D CA 1
ATOM 6454 C C . VAL G 1 152 ? -34.507 -72.906 -86.604 1.00 92.02 152 VAL D C 1
ATOM 6455 O O . VAL G 1 152 ? -33.827 -73.647 -85.891 1.00 92.02 152 VAL D O 1
ATOM 6459 N N . VAL G 1 153 ? -34.213 -72.662 -87.875 1.00 85.48 153 VAL D N 1
ATOM 6460 C CA . VAL G 1 153 ? -33.117 -73.324 -88.567 1.00 85.48 153 VAL D CA 1
ATOM 6461 C C . VAL G 1 153 ? -31.947 -72.357 -88.635 1.00 85.48 153 VAL D C 1
ATOM 6462 O O . VAL G 1 153 ? -32.044 -71.285 -89.240 1.00 85.48 153 VAL D O 1
ATOM 6466 N N . LYS G 1 154 ? -30.843 -72.710 -87.988 1.00 74.38 154 LYS D N 1
ATOM 6467 C CA . LYS G 1 154 ? -29.707 -71.808 -87.967 1.00 74.38 154 LYS D CA 1
ATOM 6468 C C . LYS G 1 154 ? -28.688 -72.088 -89.060 1.00 74.38 154 LYS D C 1
ATOM 6469 O O . LYS G 1 154 ? -27.815 -71.249 -89.291 1.00 74.38 154 LYS D O 1
ATOM 6475 N N . ARG G 1 155 ? -28.786 -73.225 -89.745 1.00 69.64 155 ARG D N 1
ATOM 6476 C CA . ARG G 1 155 ? -27.914 -73.536 -90.869 1.00 69.64 155 ARG D CA 1
ATOM 6477 C C . ARG G 1 155 ? -28.630 -74.487 -91.809 1.00 69.64 155 ARG D C 1
ATOM 6478 O O . ARG G 1 155 ? -29.508 -75.247 -91.402 1.00 69.64 155 ARG D O 1
ATOM 6486 N N . ARG G 1 156 ? -28.234 -74.446 -93.075 1.00 58.91 156 ARG D N 1
ATOM 6487 C CA . ARG G 1 156 ? -28.789 -75.331 -94.083 1.00 58.91 156 ARG D CA 1
ATOM 6488 C C . ARG G 1 156 ? -27.722 -75.604 -95.126 1.00 58.91 156 ARG D C 1
ATOM 6489 O O . ARG G 1 156 ? -26.992 -74.695 -95.521 1.00 58.91 156 ARG D O 1
ATOM 6497 N N . TRP G 1 157 ? -27.631 -76.851 -95.575 1.00 54.48 157 TRP D N 1
ATOM 6498 C CA . TRP G 1 157 ? -26.638 -77.195 -96.579 1.00 54.48 157 TRP D CA 1
ATOM 6499 C C . TRP G 1 157 ? -27.245 -78.124 -97.613 1.00 54.48 157 TRP D C 1
ATOM 6500 O O . TRP G 1 157 ? -28.300 -78.721 -97.402 1.00 54.48 157 TRP D O 1
ATOM 6511 N N . LEU G 1 158 ? -26.544 -78.256 -98.729 1.00 53.42 158 LEU D N 1
ATOM 6512 C CA . LEU G 1 158 ? -27.007 -79.039 -99.858 1.00 53.42 158 LEU D CA 1
ATOM 6513 C C . LEU G 1 158 ? -25.893 -79.952 -100.331 1.00 53.42 158 LEU D C 1
ATOM 6514 O O . LEU G 1 158 ? -24.711 -79.638 -100.189 1.00 53.42 158 LEU D O 1
ATOM 6519 N N . PHE G 1 159 ? -26.278 -81.085 -100.899 1.00 53.93 159 PHE D N 1
ATOM 6520 C CA . PHE G 1 159 ? -25.321 -81.961 -101.551 1.00 53.93 159 PHE D CA 1
ATOM 6521 C C . PHE G 1 159 ? -26.089 -82.826 -102.529 1.00 53.93 159 PHE D C 1
ATOM 6522 O O . PHE G 1 159 ? -27.311 -82.946 -102.441 1.00 53.93 159 PHE D O 1
ATOM 6530 N N . ASN G 1 160 ? -25.364 -83.435 -103.458 1.00 51.93 160 ASN D N 1
ATOM 6531 C CA . ASN G 1 160 ? -26.012 -84.230 -104.485 1.00 51.93 160 ASN D CA 1
ATOM 6532 C C . ASN G 1 160 ? -25.184 -85.461 -104.804 1.00 51.93 160 ASN D C 1
ATOM 6533 O O . ASN G 1 160 ? -23.954 -85.427 -104.784 1.00 51.93 160 ASN D O 1
ATOM 6538 N N . MET G 1 161 ? -25.883 -86.549 -105.099 1.00 55.67 161 MET D N 1
ATOM 6539 C CA . MET G 1 161 ? -25.271 -87.831 -105.388 1.00 55.67 161 MET D CA 1
ATOM 6540 C C . MET G 1 161 ? -25.907 -88.395 -106.643 1.00 55.67 161 MET D C 1
ATOM 6541 O O . MET G 1 161 ? -27.029 -88.038 -107.002 1.00 55.67 161 MET D O 1
ATOM 6546 N N . GLU G 1 162 ? -25.191 -89.289 -107.311 1.00 64.14 162 GLU D N 1
ATOM 6547 C CA . GLU G 1 162 ? -25.754 -89.941 -108.480 1.00 64.14 162 GLU D CA 1
ATOM 6548 C C . GLU G 1 162 ? -25.190 -91.344 -108.582 1.00 64.14 162 GLU D C 1
ATOM 6549 O O . GLU G 1 162 ? -24.023 -91.575 -108.265 1.00 64.14 162 GLU D O 1
ATOM 6555 N N . THR G 1 163 ? -26.031 -92.278 -109.011 1.00 77.89 163 THR D N 1
ATOM 6556 C CA . THR G 1 163 ? -25.658 -93.679 -109.118 1.00 77.89 163 THR D CA 1
ATOM 6557 C C . THR G 1 163 ? -25.933 -94.157 -110.531 1.00 77.89 163 THR D C 1
ATOM 6558 O O . THR G 1 163 ? -27.030 -93.950 -111.056 1.00 77.89 163 THR D O 1
ATOM 6562 N N . ASP G 1 164 ? -24.950 -94.813 -111.131 1.00 90.31 164 ASP D N 1
ATOM 6563 C CA . ASP G 1 164 ? -25.061 -95.298 -112.497 1.00 90.31 164 ASP D CA 1
ATOM 6564 C C . ASP G 1 164 ? -25.758 -96.643 -112.587 1.00 90.31 164 ASP D C 1
ATOM 6565 O O . ASP G 1 164 ? -25.871 -97.194 -113.685 1.00 90.31 164 ASP D O 1
ATOM 6570 N N . GLY G 1 165 ? -26.206 -97.192 -111.467 1.00 100.27 165 GLY D N 1
ATOM 6571 C CA . GLY G 1 165 ? -26.822 -98.499 -111.491 1.00 100.27 165 GLY D CA 1
ATOM 6572 C C . GLY G 1 165 ? -25.837 -99.638 -111.424 1.00 100.27 165 GLY D C 1
ATOM 6573 O O . GLY G 1 165 ? -26.133 -100.734 -111.907 1.00 100.27 165 GLY D O 1
ATOM 6574 N N . ARG G 1 166 ? -24.661 -99.411 -110.849 1.00 101.86 166 ARG D N 1
ATOM 6575 C CA . ARG G 1 166 ? -23.646 -100.450 -110.774 1.00 101.86 166 ARG D CA 1
ATOM 6576 C C . ARG G 1 166 ? -22.957 -100.375 -109.423 1.00 101.86 166 ARG D C 1
ATOM 6577 O O . ARG G 1 166 ? -22.465 -99.311 -109.038 1.00 101.86 166 ARG D O 1
ATOM 6585 N N . ILE G 1 167 ? -22.912 -101.499 -108.709 1.00 109.49 167 ILE D N 1
ATOM 6586 C CA . ILE G 1 167 ? -22.183 -101.535 -107.450 1.00 109.49 167 ILE D CA 1
ATOM 6587 C C . ILE G 1 167 ? -20.686 -101.519 -107.728 1.00 109.49 167 ILE D C 1
ATOM 6588 O O . ILE G 1 167 ? -20.225 -101.812 -108.835 1.00 109.49 167 ILE D O 1
ATOM 6593 N N . GLY G 1 168 ? -19.917 -101.159 -106.709 1.00 112.42 168 GLY D N 1
ATOM 6594 C CA . GLY G 1 168 ? -18.486 -101.039 -106.879 1.00 112.42 168 GLY D CA 1
ATOM 6595 C C . GLY G 1 168 ? -17.686 -102.297 -106.640 1.00 112.42 168 GLY D C 1
ATOM 6596 O O . GLY G 1 168 ? -16.455 -102.261 -106.713 1.00 112.42 168 GLY D O 1
ATOM 6597 N N . SER G 1 169 ? -18.345 -103.416 -106.356 1.00 120.48 169 SER D N 1
ATOM 6598 C CA . SER G 1 169 ? -17.650 -104.638 -105.976 1.00 120.48 169 SER D CA 1
ATOM 6599 C C . SER G 1 169 ? -17.439 -105.602 -107.134 1.00 120.48 169 SER D C 1
ATOM 6600 O O . SER G 1 169 ? -16.835 -106.659 -106.935 1.00 120.48 169 SER D O 1
ATOM 6603 N N . ASP G 1 170 ? -17.910 -105.272 -108.330 1.00 118.42 170 ASP D N 1
ATOM 6604 C CA . ASP G 1 170 ? -17.882 -106.208 -109.440 1.00 118.42 170 ASP D CA 1
ATOM 6605 C C . ASP G 1 170 ? -16.960 -105.711 -110.546 1.00 118.42 170 ASP D C 1
ATOM 6606 O O . ASP G 1 170 ? -16.723 -104.510 -110.697 1.00 118.42 170 ASP D O 1
ATOM 6611 N N . ILE G 1 171 ? -16.446 -106.657 -111.323 1.00 114.54 171 ILE D N 1
ATOM 6612 C CA . ILE G 1 171 ? -15.407 -106.387 -112.313 1.00 114.54 171 ILE D CA 1
ATOM 6613 C C . ILE G 1 171 ? -16.046 -106.081 -113.661 1.00 114.54 171 ILE D C 1
ATOM 6614 O O . ILE G 1 171 ? -16.975 -106.788 -114.076 1.00 114.54 171 ILE D O 1
ATOM 6619 N N . PRO G 1 172 ? -15.596 -105.049 -114.364 1.00 106.07 172 PRO D N 1
ATOM 6620 C CA . PRO G 1 172 ? -16.109 -104.780 -115.703 1.00 106.07 172 PRO D CA 1
ATOM 6621 C C . PRO G 1 172 ? -15.661 -105.850 -116.677 1.00 106.07 172 PRO D C 1
ATOM 6622 O O . PRO G 1 172 ? -14.654 -106.533 -116.442 1.00 106.07 172 PRO D O 1
ATOM 6626 N N . PRO G 1 173 ? -16.379 -106.032 -117.779 1.00 105.55 173 PRO D N 1
ATOM 6627 C CA . PRO G 1 173 ? -15.882 -106.902 -118.845 1.00 105.55 173 PRO D CA 1
ATOM 6628 C C . PRO G 1 173 ? -14.741 -106.238 -119.594 1.00 105.55 173 PRO D C 1
ATOM 6629 O O . PRO G 1 173 ? -14.577 -105.016 -119.581 1.00 105.55 173 PRO D O 1
ATOM 6633 N N . SER G 1 174 ? -13.951 -107.069 -120.272 1.00 106.06 174 SER D N 1
ATOM 6634 C CA . SER G 1 174 ? -12.796 -106.564 -121.002 1.00 106.06 174 SER D CA 1
ATOM 6635 C C . SER G 1 174 ? -13.185 -105.678 -122.175 1.00 106.06 174 SER D C 1
ATOM 6636 O O . SER G 1 174 ? -12.307 -105.057 -122.779 1.00 106.06 174 SER D O 1
ATOM 6639 N N . ASN G 1 175 ? -14.470 -105.606 -122.514 1.00 102.76 175 ASN D N 1
ATOM 6640 C CA . ASN G 1 175 ? -14.872 -104.833 -123.680 1.00 102.76 175 ASN D CA 1
ATOM 6641 C C . ASN G 1 175 ? -14.936 -103.337 -123.393 1.00 102.76 175 ASN D C 1
ATOM 6642 O O . ASN G 1 175 ? -14.503 -102.533 -124.223 1.00 102.76 175 ASN D O 1
ATOM 6647 N N . ALA G 1 176 ? -15.474 -102.936 -122.243 1.00 100.25 176 ALA D N 1
ATOM 6648 C CA . ALA G 1 176 ? -15.756 -101.528 -121.996 1.00 100.25 176 ALA D CA 1
ATOM 6649 C C . ALA G 1 176 ? -15.406 -101.162 -120.561 1.00 100.25 176 ALA D C 1
ATOM 6650 O O . ALA G 1 176 ? -15.153 -102.026 -119.721 1.00 100.25 176 ALA D O 1
ATOM 6652 N N . SER G 1 177 ? -15.390 -99.860 -120.286 1.00 94.95 177 SER D N 1
ATOM 6653 C CA . SER G 1 177 ? -15.113 -99.331 -118.957 1.00 94.95 177 SER D CA 1
ATOM 6654 C C . SER G 1 177 ? -16.230 -98.379 -118.550 1.00 94.95 177 SER D C 1
ATOM 6655 O O . SER G 1 177 ? -17.205 -98.187 -119.280 1.00 94.95 177 SER D O 1
ATOM 6658 N N . TRP G 1 178 ? -16.083 -97.772 -117.372 1.00 91.16 178 TRP D N 1
ATOM 6659 C CA . TRP G 1 178 ? -17.069 -96.811 -116.900 1.00 91.16 178 TRP D CA 1
ATOM 6660 C C . TRP G 1 178 ? -16.377 -95.700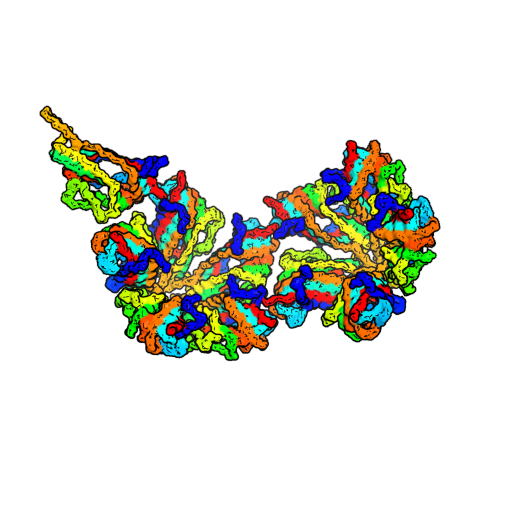 -116.122 1.00 91.16 178 TRP D C 1
ATOM 6661 O O . TRP G 1 178 ? -15.388 -95.936 -115.427 1.00 91.16 178 TRP D O 1
ATOM 6672 N N . LYS G 1 179 ? -16.916 -94.484 -116.231 1.00 81.69 179 LYS D N 1
ATOM 6673 C CA . LYS G 1 179 ? -16.470 -93.380 -115.395 1.00 81.69 179 LYS D CA 1
ATOM 6674 C C . LYS G 1 179 ? -17.504 -93.179 -114.302 1.00 81.69 179 LYS D C 1
ATOM 6675 O O . LYS G 1 179 ? -18.601 -92.678 -114.587 1.00 81.69 179 LYS D O 1
ATOM 6681 N N . PRO G 1 180 ? -17.224 -93.550 -113.071 1.00 81.67 180 PRO D N 1
ATOM 6682 C CA . PRO G 1 180 ? -18.233 -93.424 -112.017 1.00 81.67 180 PRO D CA 1
ATOM 6683 C C . PRO G 1 180 ? -18.105 -92.139 -111.222 1.00 81.67 180 PRO D C 1
ATOM 6684 O O . PRO G 1 180 ? -17.685 -92.172 -110.063 1.00 81.67 180 PRO D O 1
ATOM 6688 N N . CYS G 1 181 ? -18.458 -91.006 -111.817 1.00 82.78 181 CYS D N 1
ATOM 6689 C CA . CYS G 1 181 ? -18.391 -89.749 -111.087 1.00 82.78 181 CYS D CA 1
ATOM 6690 C C . CYS G 1 181 ? -19.344 -89.768 -109.903 1.00 82.78 181 CYS D C 1
ATOM 6691 O O . CYS G 1 181 ? -20.515 -90.129 -110.037 1.00 82.78 181 CYS D O 1
ATOM 6694 N N . LYS G 1 182 ? -18.815 -89.416 -108.733 1.00 79.09 182 LYS D N 1
ATOM 6695 C CA . LYS G 1 182 ? -19.619 -89.052 -107.567 1.00 79.09 182 LYS D CA 1
ATOM 6696 C C . LYS G 1 182 ? -20.429 -90.216 -107.011 1.00 79.09 182 LYS D C 1
ATOM 6697 O O . LYS G 1 182 ? -21.510 -90.020 -106.457 1.00 79.09 182 LYS D O 1
ATOM 6703 N N . ARG G 1 183 ? -19.921 -91.439 -107.121 1.00 76.82 183 ARG D N 1
ATOM 6704 C CA . ARG G 1 183 ? -20.629 -92.559 -106.516 1.00 76.82 183 ARG D CA 1
ATOM 6705 C C . ARG G 1 183 ? -20.660 -92.427 -105.003 1.00 76.82 183 ARG D C 1
ATOM 6706 O O . ARG G 1 183 ? -21.570 -92.948 -104.354 1.00 76.82 183 ARG D O 1
ATOM 6714 N N . ASN G 1 184 ? -19.685 -91.732 -104.433 1.00 68.44 184 ASN D N 1
ATOM 6715 C CA . ASN G 1 184 ? -19.639 -91.454 -103.010 1.00 68.44 184 ASN D CA 1
ATOM 6716 C C . ASN G 1 184 ? -18.869 -90.162 -102.806 1.00 68.44 184 ASN D C 1
ATOM 6717 O O . ASN G 1 184 ? -17.979 -89.833 -103.590 1.00 68.44 184 ASN D O 1
ATOM 6722 N N . ILE G 1 185 ? -19.226 -89.415 -101.765 1.00 58.46 185 ILE D N 1
ATOM 6723 C CA . ILE G 1 185 ? -18.700 -88.070 -101.605 1.00 58.46 185 ILE D CA 1
ATOM 6724 C C . ILE G 1 185 ? -18.181 -87.863 -100.195 1.00 58.46 185 ILE D C 1
ATOM 6725 O O . ILE G 1 185 ? -18.465 -88.628 -99.276 1.00 58.46 185 ILE D O 1
ATOM 6730 N N . TYR G 1 186 ? -17.424 -86.788 -100.043 1.00 53.59 186 TYR D N 1
ATOM 6731 C CA . TYR G 1 186 ? -16.877 -86.347 -98.775 1.00 53.59 186 TYR D CA 1
ATOM 6732 C C . TYR G 1 186 ? -17.486 -85.007 -98.406 1.00 53.59 186 TYR D C 1
ATOM 6733 O O . TYR G 1 186 ? -17.516 -84.087 -99.223 1.00 53.59 186 TYR D O 1
ATOM 6742 N N . PHE G 1 187 ? -17.961 -84.894 -97.172 1.00 53.30 187 PHE D N 1
ATOM 6743 C CA . PHE G 1 187 ? -18.786 -83.766 -96.763 1.00 53.30 187 PHE D CA 1
ATOM 6744 C C . PHE G 1 187 ? -18.258 -83.209 -95.456 1.00 53.30 187 PHE D C 1
ATOM 6745 O O . PHE G 1 187 ? -18.278 -83.906 -94.443 1.00 53.30 187 PHE D O 1
ATOM 6753 N N . HIS G 1 188 ? -17.806 -81.959 -95.463 1.00 53.04 188 HIS D N 1
ATOM 6754 C CA . HIS G 1 188 ? -17.268 -81.379 -94.244 1.00 53.04 188 HIS D CA 1
ATOM 6755 C C . HIS G 1 188 ? -17.626 -79.908 -94.180 1.00 53.04 188 HIS D C 1
ATOM 6756 O O . HIS G 1 188 ? -17.573 -79.208 -95.190 1.00 53.04 188 HIS D O 1
ATOM 6763 N N . LYS G 1 189 ? -17.968 -79.444 -92.983 1.00 64.33 189 LYS D N 1
ATOM 6764 C CA . LYS G 1 189 ? -18.310 -78.052 -92.749 1.00 64.33 189 LYS D CA 1
ATOM 6765 C C . LYS G 1 189 ? -17.783 -77.652 -91.384 1.00 64.33 189 LYS D C 1
ATOM 6766 O O . LYS G 1 189 ? -17.671 -78.485 -90.485 1.00 64.33 189 LYS D O 1
ATOM 6772 N N . PHE G 1 190 ? -17.448 -76.376 -91.238 1.00 81.39 190 PHE D N 1
ATOM 6773 C CA . PHE G 1 190 ? -16.983 -75.844 -89.964 1.00 81.39 190 PHE D CA 1
ATOM 6774 C C . PHE G 1 190 ? -17.593 -74.466 -89.783 1.00 81.39 190 PHE D C 1
ATOM 6775 O O . PHE G 1 190 ? -17.376 -73.587 -90.618 1.00 81.39 190 PHE D O 1
ATOM 6783 N N . THR G 1 191 ? -18.342 -74.264 -88.702 1.00 92.01 191 THR D N 1
ATOM 6784 C CA . THR G 1 191 ? -19.087 -73.023 -88.514 1.00 92.01 191 THR D CA 1
ATOM 6785 C C . THR G 1 191 ? -18.927 -72.528 -87.091 1.00 92.01 191 THR D C 1
ATOM 6786 O O . THR G 1 191 ? -19.328 -73.213 -86.148 1.00 92.01 191 THR D O 1
ATOM 6790 N N . SER G 1 192 ? -18.355 -71.339 -86.939 1.00 105.30 192 SER D N 1
ATOM 6791 C CA . SER G 1 192 ? -18.169 -70.727 -85.634 1.00 105.30 192 SER D CA 1
ATOM 6792 C C . SER G 1 192 ? -19.277 -69.758 -85.254 1.00 105.30 192 SER D C 1
ATOM 6793 O O . SER G 1 192 ? -19.338 -69.336 -84.096 1.00 105.30 192 SER D O 1
ATOM 6796 N N . GLY G 1 193 ? -20.152 -69.402 -86.187 1.00 102.27 193 GLY D N 1
ATOM 6797 C CA . GLY G 1 193 ? -21.015 -68.256 -85.964 1.00 102.27 193 GLY D CA 1
ATOM 6798 C C . GLY G 1 193 ? -22.059 -68.486 -84.892 1.00 102.27 193 GLY D C 1
ATOM 6799 O O . GLY G 1 193 ? -22.347 -67.592 -84.093 1.00 102.27 193 GLY D O 1
ATOM 6800 N N . LEU G 1 194 ? -22.622 -69.686 -84.845 1.00 100.75 194 LEU D N 1
ATOM 6801 C CA . LEU G 1 194 ? -23.812 -69.921 -84.050 1.00 100.75 194 LEU D CA 1
ATOM 6802 C C . LEU G 1 194 ? -23.515 -69.766 -82.570 1.00 100.75 194 LEU D C 1
ATOM 6803 O O . LEU G 1 194 ? -22.365 -69.792 -82.131 1.00 100.75 194 LEU D O 1
ATOM 6808 N N . GLY G 1 195 ? -24.576 -69.599 -81.803 1.00 102.83 195 GLY D N 1
ATOM 6809 C CA . GLY G 1 195 ? -24.485 -69.698 -80.360 1.00 102.83 195 GLY D CA 1
ATOM 6810 C C . GLY G 1 195 ? -25.805 -70.186 -79.822 1.00 102.83 195 GLY D C 1
ATOM 6811 O O . GLY G 1 195 ? -26.862 -69.948 -80.412 1.00 102.83 195 GLY D O 1
ATOM 6812 N N . VAL G 1 196 ? -25.746 -70.870 -78.687 1.00 112.37 196 VAL D N 1
ATOM 6813 C CA . VAL G 1 196 ? -26.887 -71.589 -78.141 1.00 112.37 196 VAL D CA 1
ATOM 6814 C C . VAL G 1 196 ? -26.769 -71.556 -76.630 1.00 112.37 196 VAL D C 1
ATOM 6815 O O . VAL G 1 196 ? -25.666 -71.630 -76.085 1.00 112.37 196 VAL D O 1
ATOM 6819 N N . ARG G 1 197 ? -27.901 -71.445 -75.952 1.00 116.73 197 ARG D N 1
ATOM 6820 C CA . ARG G 1 197 ? -27.931 -71.384 -74.503 1.00 116.73 197 ARG D CA 1
ATOM 6821 C C . ARG G 1 197 ? -28.923 -72.411 -73.989 1.00 116.73 197 ARG D C 1
ATOM 6822 O O . ARG G 1 197 ? -30.111 -72.345 -74.311 1.00 116.73 197 ARG D O 1
ATOM 6830 N N . THR G 1 198 ? -28.436 -73.359 -73.200 1.00 121.32 198 THR D N 1
ATOM 6831 C CA . THR G 1 198 ? -29.249 -74.460 -72.717 1.00 121.32 198 THR D CA 1
ATOM 6832 C C . THR G 1 198 ? -29.371 -74.383 -71.206 1.00 121.32 198 THR D C 1
ATOM 6833 O O . THR G 1 198 ? -28.514 -73.815 -70.527 1.00 121.32 198 THR D O 1
ATOM 6837 N N . GLN G 1 199 ? -30.443 -74.963 -70.681 1.00 119.06 199 GLN D N 1
ATOM 6838 C CA . GLN G 1 199 ? -30.599 -75.124 -69.245 1.00 119.06 199 GLN D CA 1
ATOM 6839 C C . GLN G 1 199 ? -31.081 -76.533 -68.956 1.00 119.06 199 GLN D C 1
ATOM 6840 O O . GLN G 1 199 ? -32.034 -77.013 -69.574 1.00 119.06 199 GLN D O 1
ATOM 6846 N N . TRP G 1 200 ? -30.419 -77.183 -68.014 1.00 125.00 200 TRP D N 1
ATOM 6847 C CA . TRP G 1 200 ? -30.606 -78.593 -67.741 1.00 125.00 200 TRP D CA 1
ATOM 6848 C C . TRP G 1 200 ? -31.388 -78.776 -66.451 1.00 125.00 200 TRP D C 1
ATOM 6849 O O . TRP G 1 200 ? -31.306 -77.957 -65.534 1.00 125.00 200 TRP D O 1
ATOM 6860 N N . LYS G 1 201 ? -32.156 -79.855 -66.389 1.00 130.84 201 LYS D N 1
ATOM 6861 C CA . LYS G 1 201 ? -32.882 -80.163 -65.171 1.00 130.84 201 LYS D CA 1
ATOM 6862 C C . LYS G 1 201 ? -31.935 -80.733 -64.123 1.00 130.84 201 LYS D C 1
ATOM 6863 O O . LYS G 1 201 ? -30.715 -80.755 -64.287 1.00 130.84 201 LYS D O 1
ATOM 6869 N N . ASN G 1 202 ? -32.520 -81.199 -63.025 1.00 138.64 202 ASN D N 1
ATOM 6870 C CA . ASN G 1 202 ? -31.734 -81.734 -61.925 1.00 138.64 202 ASN D CA 1
ATOM 6871 C C . ASN G 1 202 ? -30.985 -83.000 -62.314 1.00 138.64 202 ASN D C 1
ATOM 6872 O O . ASN G 1 202 ? -29.805 -83.139 -61.981 1.00 138.64 202 ASN D O 1
ATOM 6877 N N . VAL G 1 203 ? -31.643 -83.916 -63.026 1.00 143.16 203 VAL D N 1
ATOM 6878 C CA . VAL G 1 203 ? -31.122 -85.266 -63.195 1.00 143.16 203 VAL D CA 1
ATOM 6879 C C . VAL G 1 203 ? -29.722 -85.245 -63.794 1.00 143.16 203 VAL D C 1
ATOM 6880 O O . VAL G 1 203 ? -29.403 -84.423 -64.659 1.00 143.16 203 VAL D O 1
ATOM 6884 N N . THR G 1 204 ? -28.875 -86.158 -63.320 1.00 151.18 204 THR D N 1
ATOM 6885 C CA . THR G 1 204 ? -27.510 -86.261 -63.816 1.00 151.18 204 THR D CA 1
ATOM 6886 C C . THR G 1 204 ? -27.433 -86.805 -65.233 1.00 151.18 204 THR D C 1
ATOM 6887 O O . THR G 1 204 ? -26.357 -86.766 -65.838 1.00 151.18 204 THR D O 1
ATOM 6891 N N . ASP G 1 205 ? -28.531 -87.320 -65.771 1.00 153.78 205 ASP D N 1
ATOM 6892 C CA . ASP G 1 205 ? -28.503 -87.916 -67.096 1.00 153.78 205 ASP D CA 1
ATOM 6893 C C . ASP G 1 205 ? -28.252 -86.852 -68.158 1.00 153.78 205 ASP D C 1
ATOM 6894 O O . ASP G 1 205 ? -28.491 -85.661 -67.953 1.00 153.78 205 ASP D O 1
ATOM 6899 N N . GLY G 1 206 ? -27.748 -87.301 -69.305 1.00 146.19 206 GLY D N 1
ATOM 6900 C CA . GLY G 1 206 ? -27.564 -86.451 -70.461 1.00 146.19 206 GLY D CA 1
ATOM 6901 C C . GLY G 1 206 ? -28.531 -86.691 -71.596 1.00 146.19 206 GLY D C 1
ATOM 6902 O O . GLY G 1 206 ? -28.286 -86.209 -72.709 1.00 146.19 206 GLY D O 1
ATOM 6903 N N . GLY G 1 207 ? -29.620 -87.415 -71.367 1.00 142.28 207 GLY D N 1
ATOM 6904 C CA . GLY G 1 207 ? -30.541 -87.745 -72.430 1.00 142.28 207 GLY D CA 1
ATOM 6905 C C . GLY G 1 207 ? -31.392 -86.561 -72.851 1.00 142.28 207 GLY D C 1
ATOM 6906 O O . GLY G 1 207 ? -31.172 -85.412 -72.469 1.00 142.28 207 GLY D O 1
ATOM 6907 N N . VAL G 1 208 ? -32.400 -86.869 -73.666 1.00 132.49 208 VAL D N 1
ATOM 6908 C CA . VAL G 1 208 ? -33.264 -85.823 -74.202 1.00 132.49 208 VAL D CA 1
ATOM 6909 C C . VAL G 1 208 ? -34.264 -85.361 -73.153 1.00 132.49 208 VAL D C 1
ATOM 6910 O O . VAL G 1 208 ? -34.678 -84.197 -73.140 1.00 132.49 208 VAL D O 1
ATOM 6914 N N . GLY G 1 209 ? -34.666 -86.255 -72.252 1.00 131.79 209 GLY D N 1
ATOM 6915 C CA . GLY G 1 209 ? -35.646 -85.882 -71.252 1.00 131.79 209 GLY D CA 1
ATOM 6916 C C . GLY G 1 209 ? -35.119 -84.917 -70.215 1.00 131.79 209 GLY D C 1
ATOM 6917 O O . GLY G 1 209 ? -35.902 -84.361 -69.439 1.00 131.79 209 GLY D O 1
ATOM 6918 N N . ALA G 1 210 ? -33.809 -84.695 -70.186 1.00 127.97 210 ALA D N 1
ATOM 6919 C CA . ALA G 1 210 ? -33.223 -83.907 -69.114 1.00 127.97 210 ALA D CA 1
ATOM 6920 C C . ALA G 1 210 ? -33.045 -82.445 -69.480 1.00 127.97 210 ALA D C 1
ATOM 6921 O O . ALA G 1 210 ? -32.573 -81.666 -68.647 1.00 127.97 210 ALA D O 1
ATOM 6923 N N . ILE G 1 211 ? -33.402 -82.046 -70.692 1.00 121.02 211 ILE D N 1
ATOM 6924 C CA . ILE G 1 211 ? -33.133 -80.681 -71.122 1.00 121.02 211 ILE D CA 1
ATOM 6925 C C . ILE G 1 211 ? -34.394 -79.843 -70.980 1.00 121.02 211 ILE D C 1
ATOM 6926 O O . ILE G 1 211 ? -35.468 -80.218 -71.460 1.00 121.02 211 ILE D O 1
ATOM 6931 N N . GLN G 1 212 ? -34.275 -78.721 -70.275 1.00 111.99 212 GLN D N 1
ATOM 6932 C CA . GLN G 1 212 ? -35.431 -77.861 -70.063 1.00 111.99 212 GLN D CA 1
ATOM 6933 C C . GLN G 1 212 ? -35.667 -76.927 -71.241 1.00 111.99 212 GLN D C 1
ATOM 6934 O O . GLN G 1 212 ? -36.813 -76.731 -71.655 1.00 111.99 212 GLN D O 1
ATOM 6940 N N . ARG G 1 213 ? -34.607 -76.339 -71.790 1.00 111.48 213 ARG D N 1
ATOM 6941 C CA . ARG G 1 213 ? -34.740 -75.437 -72.925 1.00 111.48 213 ARG D CA 1
ATOM 6942 C C . ARG G 1 213 ? -33.548 -75.580 -73.855 1.00 111.48 213 ARG D C 1
ATOM 6943 O O . ARG G 1 213 ? -32.488 -76.075 -73.469 1.00 111.48 213 ARG D O 1
ATOM 6951 N N . GLY G 1 214 ? -33.736 -75.116 -75.085 1.00 112.35 214 GLY D N 1
ATOM 6952 C CA . GLY G 1 214 ? -32.656 -74.982 -76.040 1.00 112.35 214 GLY D CA 1
ATOM 6953 C C . GLY G 1 214 ? -32.035 -76.270 -76.533 1.00 112.35 214 GLY D C 1
ATOM 6954 O O . GLY G 1 214 ? -30.818 -76.434 -76.462 1.00 112.35 214 GLY D O 1
ATOM 6955 N N . ALA G 1 215 ? -32.839 -77.187 -77.055 1.00 107.88 215 ALA D N 1
ATOM 6956 C CA . ALA G 1 215 ? -32.264 -78.381 -77.646 1.00 107.88 215 ALA D CA 1
ATOM 6957 C C . ALA G 1 215 ? -31.600 -78.026 -78.970 1.00 107.88 215 ALA D C 1
ATOM 6958 O O . ALA G 1 215 ? -31.628 -76.882 -79.426 1.00 107.88 215 ALA D O 1
ATOM 6960 N N . LEU G 1 216 ? -30.986 -79.021 -79.597 1.00 100.53 216 LEU D N 1
ATOM 6961 C CA . LEU G 1 216 ? -30.367 -78.815 -80.895 1.00 100.53 216 LEU D CA 1
ATOM 6962 C C . LEU G 1 216 ? -30.460 -80.119 -81.666 1.00 100.53 216 LEU D C 1
ATOM 6963 O O . LEU G 1 216 ? -30.268 -81.192 -81.093 1.00 100.53 216 LEU D O 1
ATOM 6968 N N . TYR G 1 217 ? -30.748 -80.033 -82.958 1.00 88.02 217 TYR D N 1
ATOM 6969 C CA . TYR G 1 217 ? -31.009 -81.237 -83.728 1.00 88.02 217 TYR D CA 1
ATOM 6970 C C . TYR G 1 217 ? -30.261 -81.222 -85.046 1.00 88.02 217 TYR D C 1
ATOM 6971 O O . TYR G 1 217 ? -30.058 -80.166 -85.646 1.00 88.02 217 TYR D O 1
ATOM 6980 N N . MET G 1 218 ? -29.874 -82.408 -85.490 1.00 82.96 218 MET D N 1
ATOM 6981 C CA . MET G 1 218 ? -29.267 -82.622 -86.792 1.00 82.96 218 MET D CA 1
ATOM 6982 C C . MET G 1 218 ? -30.219 -83.457 -87.628 1.00 82.96 218 MET D C 1
ATOM 6983 O O . MET G 1 218 ? -30.566 -84.574 -87.241 1.00 82.96 218 MET D O 1
ATOM 6988 N N . VAL G 1 219 ? -30.646 -82.922 -88.765 1.00 67.32 219 VAL D N 1
ATOM 6989 C CA . VAL G 1 219 ? -31.656 -83.570 -89.587 1.00 67.32 219 VAL D CA 1
ATOM 6990 C C . VAL G 1 219 ? -31.069 -83.871 -90.954 1.00 67.32 219 VAL D C 1
ATOM 6991 O O . VAL G 1 219 ? -30.509 -82.982 -91.602 1.00 67.32 219 VAL D O 1
ATOM 6995 N N . ILE G 1 220 ? -31.207 -85.113 -91.395 1.00 60.52 220 ILE D N 1
ATOM 6996 C CA . ILE G 1 220 ? -30.754 -85.545 -92.707 1.00 60.52 220 ILE D CA 1
ATOM 6997 C C . ILE G 1 220 ? -31.964 -85.989 -93.504 1.00 60.52 220 ILE D C 1
ATOM 6998 O O . ILE G 1 220 ? -32.844 -86.671 -92.974 1.00 60.52 220 ILE D O 1
ATOM 7003 N N . ALA G 1 221 ? -32.004 -85.617 -94.777 1.00 49.51 221 ALA D N 1
ATOM 7004 C CA . ALA G 1 221 ? -33.049 -86.091 -95.648 1.00 49.51 221 ALA D CA 1
ATOM 7005 C C . ALA G 1 221 ? -32.417 -86.485 -96.969 1.00 49.51 221 ALA D C 1
ATOM 7006 O O . ALA G 1 221 ? -31.512 -85.794 -97.452 1.00 49.51 221 ALA D O 1
ATOM 7008 N N . PRO G 1 222 ? -32.867 -87.562 -97.574 1.00 53.18 222 PRO D N 1
ATOM 7009 C CA . PRO G 1 222 ? -32.239 -88.052 -98.796 1.00 53.18 222 PRO D CA 1
ATOM 7010 C C . PRO G 1 222 ? -32.852 -87.380 -100.014 1.00 53.18 222 PRO D C 1
ATOM 7011 O O . PRO G 1 222 ? -33.794 -86.603 -99.918 1.00 53.18 222 PRO D O 1
ATOM 7015 N N . GLY G 1 223 ? -32.314 -87.724 -101.175 1.00 56.04 223 GLY D N 1
ATOM 7016 C CA . GLY G 1 223 ? -32.864 -87.287 -102.438 1.00 56.04 223 GLY D CA 1
ATOM 7017 C C . GLY G 1 223 ? -34.109 -88.080 -102.763 1.00 56.04 223 GLY D C 1
ATOM 7018 O O . GLY G 1 223 ? -34.748 -88.668 -101.889 1.00 56.04 223 GLY D O 1
ATOM 7019 N N . ASN G 1 224 ? -34.460 -88.099 -104.040 1.00 67.12 224 ASN D N 1
ATOM 7020 C CA . ASN G 1 224 ? -35.648 -88.828 -104.448 1.00 67.12 224 ASN D CA 1
ATOM 7021 C C . ASN G 1 224 ? -35.331 -90.314 -104.522 1.00 67.12 224 ASN D C 1
ATOM 7022 O O . ASN G 1 224 ? -34.489 -90.744 -105.315 1.00 67.12 224 ASN D O 1
ATOM 7027 N N . GLY G 1 225 ? -36.001 -91.094 -103.681 1.00 72.83 225 GLY D N 1
ATOM 7028 C CA . GLY G 1 225 ? -35.854 -92.534 -103.702 1.00 72.83 225 GLY D CA 1
ATOM 7029 C C . GLY G 1 225 ? -34.448 -93.049 -103.511 1.00 72.83 225 GLY D C 1
ATOM 7030 O O . GLY G 1 225 ? -34.192 -94.221 -103.789 1.00 72.83 225 GLY D O 1
ATOM 7031 N N . LEU G 1 226 ? -33.520 -92.220 -103.047 1.00 73.12 226 LEU D N 1
ATOM 7032 C CA . LEU G 1 226 ? -32.123 -92.626 -102.933 1.00 73.12 226 LEU D CA 1
ATOM 7033 C C . LEU G 1 226 ? -31.725 -92.665 -101.460 1.00 73.12 226 LEU D C 1
ATOM 7034 O O . LEU G 1 226 ? -31.469 -91.626 -100.851 1.00 73.12 226 LEU D O 1
ATOM 7039 N N . THR G 1 227 ? -31.640 -93.867 -100.903 1.00 75.34 227 THR D N 1
ATOM 7040 C CA . THR G 1 227 ? -31.146 -94.068 -99.551 1.00 75.34 227 THR D CA 1
ATOM 7041 C C . THR G 1 227 ? -29.625 -94.153 -99.543 1.00 75.34 227 THR D C 1
ATOM 7042 O O . THR G 1 227 ? -28.996 -94.468 -100.553 1.00 75.34 227 THR D O 1
ATOM 7046 N N . PHE G 1 228 ? -29.030 -93.864 -98.390 1.00 73.21 228 PHE D N 1
ATOM 7047 C CA . PHE G 1 228 ? -27.593 -94.047 -98.238 1.00 73.21 228 PHE D CA 1
ATOM 7048 C C . PHE G 1 228 ? -27.268 -94.259 -96.765 1.00 73.21 228 PHE D C 1
ATOM 7049 O O . PHE G 1 228 ? -28.161 -94.348 -95.920 1.00 73.21 228 PHE D O 1
ATOM 7057 N N . THR G 1 229 ? -25.974 -94.353 -96.463 1.00 73.95 229 THR D N 1
ATOM 7058 C CA . THR G 1 229 ? -25.477 -94.494 -95.102 1.00 73.95 229 THR D CA 1
ATOM 7059 C C . THR G 1 229 ? -24.367 -93.478 -94.888 1.00 73.95 229 THR D C 1
ATOM 7060 O O . THR G 1 229 ? -24.011 -92.724 -95.794 1.00 73.95 229 THR D O 1
ATOM 7064 N N . ALA G 1 230 ? -23.800 -93.466 -93.687 1.00 77.09 230 ALA D N 1
ATOM 7065 C CA . ALA G 1 230 ? -22.797 -92.473 -93.348 1.00 77.09 230 ALA D CA 1
ATOM 7066 C C . ALA G 1 230 ? -21.743 -93.080 -92.441 1.00 77.09 230 ALA D C 1
ATOM 7067 O O . ALA G 1 230 ? -21.958 -94.106 -91.796 1.00 77.09 230 ALA D O 1
ATOM 7069 N N . HIS G 1 231 ? -20.587 -92.431 -92.416 1.00 72.65 231 HIS D N 1
ATOM 7070 C CA . HIS G 1 231 ? -19.514 -92.782 -91.507 1.00 72.65 231 HIS D CA 1
ATOM 7071 C C . HIS G 1 231 ? -18.761 -91.506 -91.197 1.00 72.65 231 HIS D C 1
ATOM 7072 O O . HIS G 1 231 ? -18.555 -90.677 -92.082 1.00 72.65 231 HIS D O 1
ATOM 7079 N N . GLY G 1 232 ? -18.342 -91.349 -89.959 1.00 80.78 232 GLY D N 1
ATOM 7080 C CA . GLY G 1 232 ? -17.558 -90.188 -89.606 1.00 80.78 232 GLY D CA 1
ATOM 7081 C C . GLY G 1 232 ? -17.740 -89.832 -88.148 1.00 80.78 232 GLY D C 1
ATOM 7082 O O . GLY G 1 232 ? -18.171 -90.649 -87.346 1.00 80.78 232 GLY D O 1
ATOM 7083 N N . GLN G 1 233 ? -17.398 -88.589 -87.827 1.00 81.03 233 GLN D N 1
ATOM 7084 C CA . GLN G 1 233 ? -17.448 -88.129 -86.450 1.00 81.03 233 GLN D CA 1
ATOM 7085 C C . GLN G 1 233 ? -17.581 -86.617 -86.433 1.00 81.03 233 GLN D C 1
ATOM 7086 O O . GLN G 1 233 ? -17.240 -85.938 -87.401 1.00 81.03 233 GLN D O 1
ATOM 7092 N N . THR G 1 234 ? -18.063 -86.096 -85.311 1.00 90.04 234 THR D N 1
ATOM 7093 C CA . THR G 1 234 ? -18.259 -84.666 -85.145 1.00 90.04 234 THR D CA 1
ATOM 7094 C C . THR G 1 234 ? -17.641 -84.216 -83.835 1.00 90.04 234 THR D C 1
ATOM 7095 O O . THR G 1 234 ? -17.269 -85.025 -82.985 1.00 90.04 234 THR D O 1
ATOM 7099 N N . ARG G 1 235 ? -17.545 -82.902 -83.675 1.00 96.31 235 ARG D N 1
ATOM 7100 C CA . ARG G 1 235 ? -17.044 -82.313 -82.447 1.00 96.31 235 ARG D CA 1
ATOM 7101 C C . ARG G 1 235 ? -17.830 -81.063 -82.109 1.00 96.31 235 ARG D C 1
ATOM 7102 O O . ARG G 1 235 ? -18.326 -80.363 -82.992 1.00 96.31 235 ARG D O 1
ATOM 7110 N N . LEU G 1 236 ? -17.924 -80.782 -80.816 1.00 108.79 236 LEU D N 1
ATOM 7111 C CA . LEU G 1 236 ? -18.569 -79.581 -80.323 1.00 108.79 236 LEU D CA 1
ATOM 7112 C C . LEU G 1 236 ? -17.618 -78.862 -79.384 1.00 108.79 236 LEU D C 1
ATOM 7113 O O . LEU G 1 236 ? -16.687 -79.453 -78.840 1.00 108.79 236 LEU D O 1
ATOM 7118 N N . TYR G 1 237 ? -17.863 -77.573 -79.193 1.00 112.43 237 TYR D N 1
ATOM 7119 C CA . TYR G 1 237 ? -17.024 -76.757 -78.329 1.00 112.43 237 TYR D CA 1
ATOM 7120 C C . TYR G 1 237 ? -17.932 -75.940 -77.431 1.00 112.43 237 TYR D C 1
ATOM 7121 O O . TYR G 1 237 ? -18.710 -75.123 -77.925 1.00 112.43 237 TYR D O 1
ATOM 7130 N N . PHE G 1 238 ? -17.836 -76.150 -76.123 1.00 116.62 238 PHE D N 1
ATOM 7131 C CA . PHE G 1 238 ? -18.720 -75.466 -75.197 1.00 116.62 238 PHE D CA 1
ATOM 7132 C C . PHE G 1 238 ? -17.963 -75.151 -73.919 1.00 116.62 238 PHE D C 1
ATOM 7133 O O . PHE G 1 238 ? -16.799 -75.518 -73.755 1.00 116.62 238 PHE D O 1
ATOM 7141 N N . LYS G 1 239 ? -18.648 -74.478 -73.001 1.00 116.04 239 LYS D N 1
ATOM 7142 C CA . LYS G 1 239 ? -18.100 -74.189 -71.687 1.00 116.04 239 LYS D CA 1
ATOM 7143 C C . LYS G 1 239 ? -19.239 -74.119 -70.687 1.00 116.04 239 LYS D C 1
ATOM 7144 O O . LYS G 1 239 ? -20.322 -73.628 -71.005 1.00 116.04 239 LYS D O 1
ATOM 7150 N N . SER G 1 240 ? -19.030 -74.655 -69.493 1.00 121.41 240 SER D N 1
ATOM 7151 C CA . SER G 1 240 ? -20.078 -74.647 -68.489 1.00 121.41 240 SER D CA 1
ATOM 7152 C C . SER G 1 240 ? -20.099 -73.293 -67.822 1.00 121.41 240 SER D C 1
ATOM 7153 O O . SER G 1 240 ? -19.059 -72.656 -67.681 1.00 121.41 240 SER D O 1
ATOM 7156 N N . VAL G 1 241 ? -21.275 -72.839 -67.416 1.00 129.14 241 VAL D N 1
ATOM 7157 C CA . VAL G 1 241 ? -21.383 -71.516 -66.820 1.00 129.14 241 VAL D CA 1
ATOM 7158 C C . VAL G 1 241 ? -22.571 -71.414 -65.882 1.00 129.14 241 VAL D C 1
ATOM 7159 O O . VAL G 1 241 ? -23.612 -72.020 -66.131 1.00 129.14 241 VAL D O 1
ATOM 7163 N N . GLY G 1 242 ? -22.425 -70.654 -64.801 1.00 127.74 242 GLY D N 1
ATOM 7164 C CA . GLY G 1 242 ? -23.538 -70.450 -63.892 1.00 127.74 242 GLY D CA 1
ATOM 7165 C C . GLY G 1 242 ? -23.267 -70.728 -62.431 1.00 127.74 242 GLY D C 1
ATOM 7166 O O . GLY G 1 242 ? -22.146 -71.076 -62.060 1.00 127.74 242 GLY D O 1
ATOM 7167 N N . ASN G 1 243 ? -24.288 -70.566 -61.594 1.00 125.03 243 ASN D N 1
ATOM 7168 C CA . ASN G 1 243 ? -24.147 -70.839 -60.165 1.00 125.03 243 ASN D CA 1
ATOM 7169 C C . ASN G 1 243 ? -22.999 -70.064 -59.545 1.00 125.03 243 ASN D C 1
ATOM 7170 O O . ASN G 1 243 ? -23.151 -68.903 -59.173 1.00 125.03 243 ASN D O 1
ATOM 7356 N N . ARG I 1 30 ? 5.058 -64.434 -89.939 1.00 0.00 30 ARG E N 1
ATOM 7357 C CA . ARG I 1 30 ? 4.051 -64.308 -90.986 1.00 0.00 30 ARG E CA 1
ATOM 7358 C C . ARG I 1 30 ? 4.662 -64.534 -92.368 1.00 0.00 30 ARG E C 1
ATOM 7359 O O . ARG I 1 30 ? 4.502 -65.603 -92.954 1.00 0.00 30 ARG E O 1
ATOM 7367 N N . ALA I 1 31 ? 5.359 -63.519 -92.886 1.00 0.00 31 ALA E N 1
ATOM 7368 C CA . ALA I 1 31 ? 6.006 -63.658 -94.188 1.00 0.00 31 ALA E CA 1
ATOM 7369 C C . ALA I 1 31 ? 7.119 -64.694 -94.137 1.00 0.00 31 ALA E C 1
ATOM 7370 O O . ALA I 1 31 ? 7.304 -65.467 -95.083 1.00 0.00 31 ALA E O 1
ATOM 7372 N N . GLY I 1 32 ? 7.816 -64.779 -93.010 1.00 165.88 32 GLY E N 1
ATOM 7373 C CA . GLY I 1 32 ? 8.832 -65.810 -92.854 1.00 165.88 32 GLY E CA 1
ATOM 7374 C C . GLY I 1 32 ? 10.096 -65.571 -93.639 1.00 165.88 32 GLY E C 1
ATOM 7375 O O . GLY I 1 32 ? 11.032 -66.365 -93.578 1.00 165.88 32 GLY E O 1
ATOM 7376 N N . SER I 1 33 ? 10.134 -64.475 -94.380 1.00 157.37 33 SER E N 1
ATOM 7377 C CA . SER I 1 33 ? 11.330 -64.149 -95.130 1.00 157.37 33 SER E CA 1
ATOM 7378 C C . SER I 1 33 ? 12.485 -63.961 -94.170 1.00 157.37 33 SER E C 1
ATOM 7379 O O . SER I 1 33 ? 12.403 -63.157 -93.244 1.00 157.37 33 SER E O 1
ATOM 7382 N N . LYS I 1 34 ? 13.563 -64.700 -94.385 1.00 168.30 34 LYS E N 1
ATOM 7383 C CA . LYS I 1 34 ? 14.732 -64.574 -93.537 1.00 168.30 34 LYS E CA 1
ATOM 7384 C C . LYS I 1 34 ? 15.964 -64.688 -94.400 1.00 168.30 34 LYS E C 1
ATOM 7385 O O . LYS I 1 34 ? 15.880 -65.100 -95.554 1.00 168.30 34 LYS E O 1
ATOM 7391 N N . ALA I 1 35 ? 17.112 -64.313 -93.855 1.00 170.77 35 ALA E N 1
ATOM 7392 C CA . ALA I 1 35 ? 18.330 -64.336 -94.643 1.00 170.77 35 ALA E CA 1
ATOM 7393 C C . ALA I 1 35 ? 18.046 -63.694 -95.982 1.00 170.77 35 ALA E C 1
ATOM 7394 O O . ALA I 1 35 ? 18.385 -64.247 -97.026 1.00 170.77 35 ALA E O 1
ATOM 7396 N N . ASP I 1 36 ? 17.407 -62.530 -95.958 1.00 180.49 36 ASP E N 1
ATOM 7397 C CA . ASP I 1 36 ? 17.059 -61.842 -97.196 1.00 180.49 36 ASP E CA 1
ATOM 7398 C C . ASP I 1 36 ? 18.290 -61.329 -97.935 1.00 180.49 36 ASP E C 1
ATOM 7399 O O . ASP I 1 36 ? 18.396 -61.481 -99.151 1.00 180.49 36 ASP E O 1
ATOM 7404 N N . ARG I 1 37 ? 19.222 -60.726 -97.208 1.00 177.01 37 ARG E N 1
ATOM 7405 C CA . ARG I 1 37 ? 20.406 -60.173 -97.851 1.00 177.01 37 ARG E CA 1
ATOM 7406 C C . ARG I 1 37 ? 21.201 -61.255 -98.570 1.00 177.01 37 ARG E C 1
ATOM 7407 O O . ARG I 1 37 ? 21.541 -61.098 -99.739 1.00 177.01 37 ARG E O 1
ATOM 7415 N N . PRO I 1 38 ? 21.490 -62.366 -97.880 1.00 162.55 38 PRO E N 1
ATOM 7416 C CA . PRO I 1 38 ? 22.172 -63.454 -98.574 1.00 162.55 38 PRO E CA 1
ATOM 7417 C C . PRO I 1 38 ? 21.168 -64.469 -99.090 1.00 162.55 38 PRO E C 1
ATOM 7418 O O . PRO I 1 38 ? 19.986 -64.155 -99.194 1.00 162.55 38 PRO E O 1
ATOM 7422 N N . SER I 1 39 ? 21.627 -65.670 -99.411 1.00 141.99 39 SER E N 1
ATOM 7423 C CA . SER I 1 39 ? 20.725 -66.714 -99.871 1.00 141.99 39 SER E CA 1
ATOM 7424 C C . SER I 1 39 ? 20.389 -67.696 -98.765 1.00 141.99 39 SER E C 1
ATOM 7425 O O . SER I 1 39 ? 20.756 -67.487 -97.612 1.00 141.99 39 SER E O 1
ATOM 7428 N N . LEU I 1 40 ? 19.679 -68.762 -99.107 1.00 120.25 40 LEU E N 1
ATOM 7429 C CA . LEU I 1 40 ? 19.342 -69.780 -98.126 1.00 120.25 40 LEU E CA 1
ATOM 7430 C C . LEU I 1 40 ? 19.787 -71.130 -98.638 1.00 120.25 40 LEU E C 1
ATOM 7431 O O . LEU I 1 40 ? 19.564 -71.461 -99.797 1.00 120.25 40 LEU E O 1
ATOM 7436 N N . GLN I 1 41 ? 20.414 -71.919 -97.783 1.00 107.13 41 GLN E N 1
ATOM 7437 C CA . GLN I 1 41 ? 20.905 -73.222 -98.189 1.00 107.13 41 GLN E CA 1
ATOM 7438 C C . GLN I 1 41 ? 19.751 -74.063 -98.709 1.00 107.13 41 GLN E C 1
ATOM 7439 O O . GLN I 1 41 ? 18.595 -73.861 -98.337 1.00 107.13 41 GLN E O 1
ATOM 7445 N N . ILE I 1 42 ? 20.067 -75.005 -99.590 1.00 93.26 42 ILE E N 1
ATOM 7446 C CA . ILE I 1 42 ? 19.051 -75.780 -100.287 1.00 93.26 42 ILE E CA 1
ATOM 7447 C C . ILE I 1 42 ? 19.394 -77.254 -100.190 1.00 93.26 42 ILE E C 1
ATOM 7448 O O . ILE I 1 42 ? 20.414 -77.695 -100.728 1.00 93.26 42 ILE E O 1
ATOM 7453 N N . GLN I 1 43 ? 18.532 -78.014 -99.532 1.00 85.42 43 GLN E N 1
ATOM 7454 C CA . GLN I 1 43 ? 18.605 -79.463 -99.515 1.00 85.42 43 GLN E CA 1
ATOM 7455 C C . GLN I 1 43 ? 17.530 -80.029 -100.422 1.00 85.42 43 GLN E C 1
ATOM 7456 O O . GLN I 1 43 ? 16.403 -79.532 -100.443 1.00 85.42 43 GLN E O 1
ATOM 7462 N N . THR I 1 44 ? 17.874 -81.068 -101.168 1.00 81.34 44 THR E N 1
ATOM 7463 C CA . THR I 1 44 ? 16.942 -81.680 -102.096 1.00 81.34 44 THR E CA 1
ATOM 7464 C C . THR I 1 44 ? 16.753 -83.153 -101.772 1.00 81.34 44 THR E C 1
ATOM 7465 O O . THR I 1 44 ? 17.602 -83.792 -101.150 1.00 81.34 44 THR E O 1
ATOM 7469 N N . LEU I 1 45 ? 15.620 -83.686 -102.203 1.00 73.50 45 LEU E N 1
ATOM 7470 C CA . LEU I 1 45 ? 15.313 -85.097 -102.054 1.00 73.50 45 LEU E CA 1
ATOM 7471 C C . LEU I 1 45 ? 14.854 -85.641 -103.392 1.00 73.50 45 LEU E C 1
ATOM 7472 O O . LEU I 1 45 ? 14.053 -85.011 -104.084 1.00 73.50 45 LEU E O 1
ATOM 7477 N N . GLN I 1 46 ? 15.358 -86.810 -103.750 1.00 74.42 46 GLN E N 1
ATOM 7478 C CA . GLN I 1 46 ? 15.131 -87.380 -105.069 1.00 74.42 46 GLN E CA 1
ATOM 7479 C C . GLN I 1 46 ? 14.412 -88.708 -104.897 1.00 74.42 46 GLN E C 1
ATOM 7480 O O . GLN I 1 46 ? 14.977 -89.656 -104.345 1.00 74.42 46 GLN E O 1
ATOM 7486 N N . HIS I 1 47 ? 13.172 -88.780 -105.359 1.00 72.16 47 HIS E N 1
ATOM 7487 C CA . HIS I 1 47 ? 12.407 -90.019 -105.345 1.00 72.16 47 HIS E CA 1
ATOM 7488 C C . HIS I 1 47 ? 12.067 -90.365 -106.782 1.00 72.16 47 HIS E C 1
ATOM 7489 O O . HIS I 1 47 ? 11.234 -89.697 -107.401 1.00 72.16 47 HIS E O 1
ATOM 7496 N N . ALA I 1 48 ? 12.684 -91.423 -107.297 1.00 90.90 48 ALA E N 1
ATOM 7497 C CA . ALA I 1 48 ? 12.507 -91.834 -108.680 1.00 90.90 48 ALA E CA 1
ATOM 7498 C C . ALA I 1 48 ? 13.320 -93.096 -108.903 1.00 90.90 48 ALA E C 1
ATOM 7499 O O . ALA I 1 48 ? 14.197 -93.438 -108.106 1.00 90.90 48 ALA E O 1
ATOM 7501 N N . GLY I 1 49 ? 13.025 -93.775 -109.999 1.00 97.60 49 GLY E N 1
ATOM 7502 C CA . GLY I 1 49 ? 13.762 -94.981 -110.328 1.00 97.60 49 GLY E CA 1
ATOM 7503 C C . GLY I 1 49 ? 13.540 -96.043 -109.274 1.00 97.60 49 GLY E C 1
ATOM 7504 O O . GLY I 1 49 ? 12.408 -96.321 -108.869 1.00 97.60 49 GLY E O 1
ATOM 7505 N N . THR I 1 50 ? 14.634 -96.640 -108.802 1.00 105.23 50 THR E N 1
ATOM 7506 C CA . THR I 1 50 ? 14.516 -97.723 -107.834 1.00 105.23 50 THR E CA 1
ATOM 7507 C C . THR I 1 50 ? 13.919 -97.242 -106.522 1.00 105.23 50 THR E C 1
ATOM 7508 O O . THR I 1 50 ? 13.298 -98.028 -105.799 1.00 105.23 50 THR E O 1
ATOM 7512 N N . THR I 1 51 ? 14.087 -95.967 -106.195 1.00 97.76 51 THR E N 1
ATOM 7513 C CA . THR I 1 51 ? 13.489 -95.393 -104.998 1.00 97.76 51 THR E CA 1
ATOM 7514 C C . THR I 1 51 ? 12.281 -94.584 -105.438 1.00 97.76 51 THR E C 1
ATOM 7515 O O . THR I 1 51 ? 12.416 -93.484 -105.978 1.00 97.76 51 THR E O 1
ATOM 7519 N N . MET I 1 52 ? 11.099 -95.121 -105.178 1.00 92.21 52 MET E N 1
ATOM 7520 C CA . MET I 1 52 ? 9.854 -94.422 -105.433 1.00 92.21 52 MET E CA 1
ATOM 7521 C C . MET I 1 52 ? 8.943 -94.686 -104.252 1.00 92.21 52 MET E C 1
ATOM 7522 O O . MET I 1 52 ? 8.940 -95.790 -103.702 1.00 92.21 52 MET E O 1
ATOM 7527 N N . ILE I 1 53 ? 8.198 -93.669 -103.841 1.00 78.52 53 ILE E N 1
ATOM 7528 C CA . ILE I 1 53 ? 7.283 -93.857 -102.731 1.00 78.52 53 ILE E CA 1
ATOM 7529 C C . ILE I 1 53 ? 6.138 -94.737 -103.199 1.00 78.52 53 ILE E C 1
ATOM 7530 O O . ILE I 1 53 ? 5.469 -94.434 -104.193 1.00 78.52 53 ILE E O 1
ATOM 7535 N N . THR I 1 54 ? 5.918 -95.840 -102.499 1.00 86.36 54 THR E N 1
ATOM 7536 C CA . THR I 1 54 ? 4.778 -96.706 -102.750 1.00 86.36 54 THR E CA 1
ATOM 7537 C C . THR I 1 54 ? 3.903 -96.727 -101.508 1.00 86.36 54 THR E C 1
ATOM 7538 O O . THR I 1 54 ? 4.404 -96.897 -100.392 1.00 86.36 54 THR E O 1
ATOM 7542 N N . VAL I 1 55 ? 2.608 -96.523 -101.695 1.00 88.26 55 VAL E N 1
ATOM 7543 C CA . VAL I 1 55 ? 1.710 -96.344 -100.561 1.00 88.26 55 VAL E CA 1
ATOM 7544 C C . VAL I 1 55 ? 0.804 -97.570 -100.472 1.00 88.26 55 VAL E C 1
ATOM 7545 O O . VAL I 1 55 ? -0.087 -97.755 -101.312 1.00 88.26 55 VAL E O 1
ATOM 7549 N N . PRO I 1 56 ? 1.012 -98.443 -99.500 1.00 90.51 56 PRO E N 1
ATOM 7550 C CA . PRO I 1 56 ? 0.023 -99.475 -99.207 1.00 90.51 56 PRO E CA 1
ATOM 7551 C C . PRO I 1 56 ? -1.151 -98.877 -98.455 1.00 90.51 56 PRO E C 1
ATOM 7552 O O . PRO I 1 56 ? -1.082 -97.772 -97.918 1.00 90.51 56 PRO E O 1
ATOM 7556 N N . SER I 1 57 ? -2.245 -99.629 -98.433 1.00 91.31 57 SER E N 1
ATOM 7557 C CA . SER I 1 57 ? -3.407 -99.208 -97.667 1.00 91.31 57 SER E CA 1
ATOM 7558 C C . SER I 1 57 ? -3.029 -99.015 -96.207 1.00 91.31 57 SER E C 1
ATOM 7559 O O . SER I 1 57 ? -2.404 -99.884 -95.595 1.00 91.31 57 SER E O 1
ATOM 7562 N N . GLY I 1 58 ? -3.407 -97.872 -95.650 1.00 91.97 58 GLY E N 1
ATOM 7563 C CA . GLY I 1 58 ? -3.093 -97.543 -94.277 1.00 91.97 58 GLY E CA 1
ATOM 7564 C C . GLY I 1 58 ? -2.018 -96.496 -94.106 1.00 91.97 58 GLY E C 1
ATOM 7565 O O . GLY I 1 58 ? -1.676 -96.171 -92.965 1.00 91.97 58 GLY E O 1
ATOM 7566 N N . GLY I 1 59 ? -1.470 -95.962 -95.189 1.00 91.84 59 GLY E N 1
ATOM 7567 C CA . GLY I 1 59 ? -0.556 -94.845 -95.092 1.00 91.84 59 GLY E CA 1
ATOM 7568 C C . GLY I 1 59 ? 0.889 -95.254 -94.892 1.00 91.84 59 GLY E C 1
ATOM 7569 O O . GLY I 1 59 ? 1.226 -96.415 -94.672 1.00 91.84 59 GLY E O 1
ATOM 7570 N N . VAL I 1 60 ? 1.763 -94.256 -94.978 1.00 86.63 60 VAL E N 1
ATOM 7571 C CA . VAL I 1 60 ? 3.192 -94.465 -94.794 1.00 86.63 60 VAL E CA 1
ATOM 7572 C C . VAL I 1 60 ? 3.794 -93.198 -94.207 1.00 86.63 60 VAL E C 1
ATOM 7573 O O . VAL I 1 60 ? 3.369 -92.086 -94.526 1.00 86.63 60 VAL E O 1
ATOM 7577 N N . CYS I 1 61 ? 4.781 -93.374 -93.339 1.00 96.53 61 CYS E N 1
ATOM 7578 C CA . CYS I 1 61 ? 5.440 -92.278 -92.650 1.00 96.53 61 CYS E CA 1
ATOM 7579 C C . CYS I 1 61 ? 6.858 -92.111 -93.168 1.00 96.53 61 CYS E C 1
ATOM 7580 O O . CYS I 1 61 ? 7.511 -93.080 -93.559 1.00 96.53 61 CYS E O 1
ATOM 7583 N N . ASP I 1 62 ? 7.333 -90.870 -93.162 1.00 102.17 62 ASP E N 1
ATOM 7584 C CA . ASP I 1 62 ? 8.695 -90.601 -93.592 1.00 102.17 62 ASP E CA 1
ATOM 7585 C C . ASP I 1 62 ? 9.144 -89.276 -93.000 1.00 102.17 62 ASP E C 1
ATOM 7586 O O . ASP I 1 62 ? 8.326 -88.442 -92.610 1.00 102.17 62 ASP E O 1
ATOM 7591 N N . LEU I 1 63 ? 10.460 -89.092 -92.945 1.00 105.06 63 LEU E N 1
ATOM 7592 C CA . LEU I 1 63 ? 11.065 -87.894 -92.381 1.00 105.06 63 LEU E CA 1
ATOM 7593 C C . LEU I 1 63 ? 11.836 -87.176 -93.472 1.00 105.06 63 LEU E C 1
ATOM 7594 O O . LEU I 1 63 ? 12.778 -87.735 -94.040 1.00 105.06 63 LEU E O 1
ATOM 7599 N N . ILE I 1 64 ? 11.443 -85.935 -93.756 1.00 108.60 64 ILE E N 1
ATOM 7600 C CA . ILE I 1 64 ? 12.036 -85.167 -94.839 1.00 108.60 64 ILE E CA 1
ATOM 7601 C C . ILE I 1 64 ? 13.117 -84.219 -94.367 1.00 108.60 64 ILE E C 1
ATOM 7602 O O . ILE I 1 64 ? 13.671 -83.476 -95.182 1.00 108.60 64 ILE E O 1
ATOM 7607 N N . ASN I 1 65 ? 13.425 -84.201 -93.080 1.00 119.08 65 ASN E N 1
ATOM 7608 C CA . ASN I 1 65 ? 14.232 -83.141 -92.502 1.00 119.08 65 ASN E CA 1
ATOM 7609 C C . ASN I 1 65 ? 15.714 -83.494 -92.401 1.00 119.08 65 ASN E C 1
ATOM 7610 O O . ASN I 1 65 ? 16.482 -82.716 -91.832 1.00 119.08 65 ASN E O 1
ATOM 7615 N N . THR I 1 66 ? 16.129 -84.642 -92.934 1.00 124.92 66 THR E N 1
ATOM 7616 C CA . THR I 1 66 ? 17.493 -85.122 -92.737 1.00 124.92 66 THR E CA 1
ATOM 7617 C C . THR I 1 66 ? 18.527 -84.114 -93.218 1.00 124.92 66 THR E C 1
ATOM 7618 O O . THR I 1 66 ? 18.485 -83.665 -94.364 1.00 124.92 66 THR E O 1
ATOM 7622 N N . TYR I 1 67 ? 19.474 -83.786 -92.343 1.00 138.87 67 TYR E N 1
ATOM 7623 C CA . TYR I 1 67 ? 20.608 -82.932 -92.672 1.00 138.87 67 TYR E CA 1
ATOM 7624 C C . TYR I 1 67 ? 21.873 -83.590 -92.149 1.00 138.87 67 TYR E C 1
ATOM 7625 O O . TYR I 1 67 ? 22.029 -83.752 -90.936 1.00 138.87 67 TYR E O 1
ATOM 7634 N N . ALA I 1 68 ? 22.779 -83.954 -93.046 1.00 151.94 68 ALA E N 1
ATOM 7635 C CA . ALA I 1 68 ? 24.084 -84.395 -92.590 1.00 151.94 68 ALA E CA 1
ATOM 7636 C C . ALA I 1 68 ? 24.899 -83.197 -92.118 1.00 151.94 68 ALA E C 1
ATOM 7637 O O . ALA I 1 68 ? 24.616 -82.049 -92.465 1.00 151.94 68 ALA E O 1
ATOM 7639 N N . ARG I 1 69 ? 25.908 -83.460 -91.299 1.00 158.63 69 ARG E N 1
ATOM 7640 C CA . ARG I 1 69 ? 26.826 -82.410 -90.885 1.00 158.63 69 ARG E CA 1
ATOM 7641 C C . ARG I 1 69 ? 28.134 -82.567 -91.637 1.00 158.63 69 ARG E C 1
ATOM 7642 O O . ARG I 1 69 ? 28.626 -83.685 -91.804 1.00 158.63 69 ARG E O 1
ATOM 7650 N N . GLY I 1 70 ? 28.685 -81.456 -92.092 1.00 161.81 70 GLY E N 1
ATOM 7651 C CA . GLY I 1 70 ? 29.944 -81.505 -92.800 1.00 161.81 70 GLY E CA 1
ATOM 7652 C C . GLY I 1 70 ? 30.213 -80.211 -93.535 1.00 161.81 70 GLY E C 1
ATOM 7653 O O . GLY I 1 70 ? 29.618 -79.169 -93.254 1.00 161.81 70 GLY E O 1
ATOM 7654 N N . SER I 1 71 ? 31.143 -80.304 -94.478 1.00 163.16 71 SER E N 1
ATOM 7655 C CA . SER I 1 71 ? 31.592 -79.157 -95.249 1.00 163.16 71 SER E CA 1
ATOM 7656 C C . SER I 1 71 ? 30.663 -78.818 -96.403 1.00 163.16 71 SER E C 1
ATOM 7657 O O . SER I 1 71 ? 30.576 -77.651 -96.794 1.00 163.16 71 SER E O 1
ATOM 7660 N N . ASP I 1 72 ? 29.964 -79.807 -96.950 1.00 163.34 72 ASP E N 1
ATOM 7661 C CA . ASP I 1 72 ? 29.243 -79.618 -98.200 1.00 163.34 72 ASP E CA 1
ATOM 7662 C C . ASP I 1 72 ? 28.120 -78.605 -98.036 1.00 163.34 72 ASP E C 1
ATOM 7663 O O . ASP I 1 72 ? 27.650 -78.341 -96.927 1.00 163.34 72 ASP E O 1
ATOM 7668 N N . GLU I 1 73 ? 27.675 -78.174 -99.237 1.00 154.89 73 GLU E N 1
ATOM 7669 C CA . GLU I 1 73 ? 26.704 -77.118 -99.510 1.00 154.89 73 GLU E CA 1
ATOM 7670 C C . GLU I 1 73 ? 25.308 -77.478 -99.024 1.00 154.89 73 GLU E C 1
ATOM 7671 O O . GLU I 1 73 ? 24.485 -76.594 -98.758 1.00 154.89 73 GLU E O 1
ATOM 7677 N N . GLY I 1 74 ? 25.008 -78.767 -98.961 1.00 152.15 74 GLY E N 1
ATOM 7678 C CA . GLY I 1 74 ? 23.734 -79.316 -98.541 1.00 152.15 74 GLY E CA 1
ATOM 7679 C C . GLY I 1 74 ? 23.740 -79.757 -97.096 1.00 152.15 74 GLY E C 1
ATOM 7680 O O . GLY I 1 74 ? 22.691 -80.072 -96.532 1.00 152.15 74 GLY E O 1
ATOM 7681 N N . ASN I 1 75 ? 24.914 -79.789 -96.479 1.00 150.70 75 ASN E N 1
ATOM 7682 C CA . ASN I 1 75 ? 25.012 -80.200 -95.095 1.00 150.70 75 ASN E CA 1
ATOM 7683 C C . ASN I 1 75 ? 24.703 -79.026 -94.180 1.00 150.70 75 ASN E C 1
ATOM 7684 O O . ASN I 1 75 ? 24.453 -77.906 -94.626 1.00 150.70 75 ASN E O 1
ATOM 7689 N N . ARG I 1 76 ? 24.725 -79.288 -92.884 1.00 147.22 76 ARG E N 1
ATOM 7690 C CA . ARG I 1 76 ? 24.552 -78.237 -91.902 1.00 147.22 76 ARG E CA 1
ATOM 7691 C C . ARG I 1 76 ? 25.896 -77.886 -91.280 1.00 147.22 76 ARG E C 1
ATOM 7692 O O . ARG I 1 76 ? 26.925 -78.498 -91.572 1.00 147.22 76 ARG E O 1
ATOM 7700 N N . HIS I 1 77 ? 25.886 -76.884 -90.406 1.00 142.21 77 HIS E N 1
ATOM 7701 C CA . HIS I 1 77 ? 27.113 -76.414 -89.771 1.00 142.21 77 HIS E CA 1
ATOM 7702 C C . HIS I 1 77 ? 27.004 -76.516 -88.258 1.00 142.21 77 HIS E C 1
ATOM 7703 O O . HIS I 1 77 ? 27.703 -77.326 -87.647 1.00 142.21 77 HIS E O 1
ATOM 7710 N N . THR I 1 78 ? 26.146 -75.723 -87.636 1.00 144.80 78 THR E N 1
ATOM 7711 C CA . THR I 1 78 ? 25.973 -75.771 -86.194 1.00 144.80 78 THR E CA 1
ATOM 7712 C C . THR I 1 78 ? 25.012 -76.898 -85.839 1.00 144.80 78 THR E C 1
ATOM 7713 O O . THR I 1 78 ? 24.691 -77.760 -86.659 1.00 144.80 78 THR E O 1
ATOM 7717 N N . SER I 1 79 ? 24.557 -76.915 -84.594 1.00 142.66 79 SER E N 1
ATOM 7718 C CA . SER I 1 79 ? 23.614 -77.914 -84.128 1.00 142.66 79 SER E CA 1
ATOM 7719 C C . SER I 1 79 ? 22.169 -77.442 -84.166 1.00 142.66 79 SER E C 1
ATOM 7720 O O . SER I 1 79 ? 21.283 -78.187 -83.741 1.00 142.66 79 SER E O 1
ATOM 7723 N N . GLU I 1 80 ? 21.904 -76.231 -84.648 1.00 136.38 80 GLU E N 1
ATOM 7724 C CA . GLU I 1 80 ? 20.557 -75.678 -84.651 1.00 136.38 80 GLU E CA 1
ATOM 7725 C C . GLU I 1 80 ? 20.237 -75.091 -86.015 1.00 136.38 80 GLU E C 1
ATOM 7726 O O . GLU I 1 80 ? 21.043 -74.343 -86.574 1.00 136.38 80 GLU E O 1
ATOM 7732 N N . THR I 1 81 ? 19.057 -75.417 -86.538 1.00 123.22 81 THR E N 1
ATOM 7733 C CA . THR I 1 81 ? 18.644 -74.992 -87.866 1.00 123.22 81 THR E CA 1
ATOM 7734 C C . THR I 1 81 ? 17.230 -74.435 -87.824 1.00 123.22 81 THR E C 1
ATOM 7735 O O . THR I 1 81 ? 16.474 -74.673 -86.882 1.00 123.22 81 THR E O 1
ATOM 7739 N N . LEU I 1 82 ? 16.876 -73.695 -88.871 1.00 109.49 82 LEU E N 1
ATOM 7740 C CA . LEU I 1 82 ? 15.535 -73.151 -89.037 1.00 109.49 82 LEU E CA 1
ATOM 7741 C C . LEU I 1 82 ? 15.107 -73.346 -90.479 1.00 109.49 82 LEU E C 1
ATOM 7742 O O . LEU I 1 82 ? 15.771 -72.850 -91.391 1.00 109.49 82 LEU E O 1
ATOM 7747 N N . THR I 1 83 ? 13.995 -74.036 -90.687 1.00 101.86 83 THR E N 1
ATOM 7748 C CA . THR I 1 83 ? 13.459 -74.214 -92.026 1.00 101.86 83 THR E CA 1
ATOM 7749 C C . THR I 1 83 ? 12.376 -73.180 -92.275 1.00 101.86 83 THR E C 1
ATOM 7750 O O . THR I 1 83 ? 11.614 -72.835 -91.372 1.00 101.86 83 THR E O 1
ATOM 7754 N N . TYR I 1 84 ? 12.313 -72.684 -93.505 1.00 89.00 84 TYR E N 1
ATOM 7755 C CA . TYR I 1 84 ? 11.369 -71.629 -93.845 1.00 89.00 84 TYR E CA 1
ATOM 7756 C C . TYR I 1 84 ? 10.395 -72.054 -94.931 1.00 89.00 84 TYR E C 1
ATOM 7757 O O . TYR I 1 84 ? 9.197 -72.170 -94.667 1.00 89.00 84 TYR E O 1
ATOM 7766 N N . LYS I 1 85 ? 10.870 -72.289 -96.144 1.00 78.08 85 LYS E N 1
ATOM 7767 C CA . LYS I 1 85 ? 10.011 -72.603 -97.269 1.00 78.08 85 LYS E CA 1
ATOM 7768 C C . LYS I 1 85 ? 10.180 -74.056 -97.672 1.00 78.08 85 LYS E C 1
ATOM 7769 O O . LYS I 1 85 ? 11.229 -74.663 -97.461 1.00 78.08 85 LYS E O 1
ATOM 7775 N N . ILE I 1 86 ? 9.125 -74.611 -98.254 1.00 60.24 86 ILE E N 1
ATOM 7776 C CA . ILE I 1 86 ? 9.144 -75.982 -98.738 1.00 60.24 86 ILE E CA 1
ATOM 7777 C C . ILE I 1 86 ? 8.337 -76.062 -100.022 1.00 60.24 86 ILE E C 1
ATOM 7778 O O . ILE I 1 86 ? 7.258 -75.476 -100.129 1.00 60.24 86 ILE E O 1
ATOM 7783 N N . ALA I 1 87 ? 8.868 -76.788 -101.000 1.00 51.97 87 ALA E N 1
ATOM 7784 C CA . ALA I 1 87 ? 8.235 -76.947 -102.300 1.00 51.97 87 ALA E CA 1
ATOM 7785 C C . ALA I 1 87 ? 8.125 -78.423 -102.635 1.00 51.97 87 ALA E C 1
ATOM 7786 O O . ALA I 1 87 ? 9.017 -79.206 -102.309 1.00 51.97 87 ALA E O 1
ATOM 7788 N N . ILE I 1 88 ? 7.042 -78.797 -103.305 1.00 41.81 88 ILE E N 1
ATOM 7789 C CA . ILE I 1 88 ? 6.697 -80.197 -103.511 1.00 41.81 88 ILE E CA 1
ATOM 7790 C C . ILE I 1 88 ? 6.211 -80.381 -104.937 1.00 41.81 88 ILE E C 1
ATOM 7791 O O . ILE I 1 88 ? 5.314 -79.660 -105.380 1.00 41.81 88 ILE E O 1
ATOM 7796 N N . ASP I 1 89 ? 6.774 -81.359 -105.646 1.00 46.50 89 ASP E N 1
ATOM 7797 C CA . ASP I 1 89 ? 6.352 -81.698 -107.002 1.00 46.50 89 ASP E CA 1
ATOM 7798 C C . ASP I 1 89 ? 6.312 -83.208 -107.150 1.00 46.50 89 ASP E C 1
ATOM 7799 O O . ASP I 1 89 ? 7.301 -83.879 -106.852 1.00 46.50 89 ASP E O 1
ATOM 7804 N N . TYR I 1 90 ? 5.198 -83.740 -107.637 1.00 44.95 90 TYR E N 1
ATOM 7805 C CA . TYR I 1 90 ? 5.081 -85.181 -107.777 1.00 44.95 90 TYR E CA 1
ATOM 7806 C C . TYR I 1 90 ? 4.137 -85.543 -108.903 1.00 44.95 90 TYR E C 1
ATOM 7807 O O . TYR I 1 90 ? 3.348 -84.726 -109.372 1.00 44.95 90 TYR E O 1
ATOM 7816 N N . HIS I 1 91 ? 4.231 -86.799 -109.317 1.00 47.24 91 HIS E N 1
ATOM 7817 C CA . HIS I 1 91 ? 3.367 -87.396 -110.325 1.00 47.24 91 HIS E CA 1
ATOM 7818 C C . HIS I 1 91 ? 2.783 -88.662 -109.723 1.00 47.24 91 HIS E C 1
ATOM 7819 O O . HIS I 1 91 ? 3.513 -89.622 -109.473 1.00 47.24 91 HIS E O 1
ATOM 7826 N N . PHE I 1 92 ? 1.481 -88.676 -109.492 1.00 50.20 92 PHE E N 1
ATOM 7827 C CA . PHE I 1 92 ? 0.836 -89.854 -108.941 1.00 50.20 92 PHE E CA 1
ATOM 7828 C C . PHE I 1 92 ? 0.249 -90.691 -110.062 1.00 50.20 92 PHE E C 1
ATOM 7829 O O . PHE I 1 92 ? -0.261 -90.164 -111.050 1.00 50.20 92 PHE E O 1
ATOM 7837 N N . VAL I 1 93 ? 0.330 -92.006 -109.910 1.00 57.44 93 VAL E N 1
ATOM 7838 C CA . VAL I 1 93 ? -0.232 -92.912 -110.900 1.00 57.44 93 VAL E CA 1
ATOM 7839 C C . VAL I 1 93 ? -0.759 -94.142 -110.184 1.00 57.44 93 VAL E C 1
ATOM 7840 O O . VAL I 1 93 ? -0.151 -94.632 -109.231 1.00 57.44 93 VAL E O 1
ATOM 7844 N N . ALA I 1 94 ? -1.901 -94.633 -110.646 1.00 66.11 94 ALA E N 1
ATOM 7845 C CA . ALA I 1 94 ? -2.542 -95.767 -110.010 1.00 66.11 94 ALA E CA 1
ATOM 7846 C C . ALA I 1 94 ? -1.722 -97.034 -110.211 1.00 66.11 94 ALA E C 1
ATOM 7847 O O . ALA I 1 94 ? -0.876 -97.127 -111.102 1.00 66.11 94 ALA E O 1
ATOM 7849 N N . ASP I 1 95 ? -1.981 -98.017 -109.358 1.00 83.80 95 ASP E N 1
ATOM 7850 C CA . ASP I 1 95 ? -1.281 -99.291 -109.388 1.00 83.80 95 ASP E CA 1
ATOM 7851 C C . ASP I 1 95 ? -2.066 -100.308 -110.199 1.00 83.80 95 ASP E C 1
ATOM 7852 O O . ASP I 1 95 ? -3.299 -100.333 -110.160 1.00 83.80 95 ASP E O 1
ATOM 7857 N N . ALA I 1 96 ? -1.336 -101.155 -110.927 1.00 94.16 96 ALA E N 1
ATOM 7858 C CA . ALA I 1 96 ? -1.978 -102.158 -111.769 1.00 94.16 96 ALA E CA 1
ATOM 7859 C C . ALA I 1 96 ? -2.907 -103.054 -110.962 1.00 94.16 96 ALA E C 1
ATOM 7860 O O . ALA I 1 96 ? -3.924 -103.529 -111.477 1.00 94.16 96 ALA E O 1
ATOM 7862 N N . ALA I 1 97 ? -2.575 -103.295 -109.694 1.00 96.60 97 ALA E N 1
ATOM 7863 C CA . ALA I 1 97 ? -3.447 -104.100 -108.848 1.00 96.60 97 ALA E CA 1
ATOM 7864 C C . ALA I 1 97 ? -4.796 -103.422 -108.655 1.00 96.60 97 ALA E C 1
ATOM 7865 O O . ALA I 1 97 ? -5.847 -104.066 -108.751 1.00 96.60 97 ALA E O 1
ATOM 7867 N N . ALA I 1 98 ? -4.786 -102.117 -108.388 1.00 99.22 98 ALA E N 1
ATOM 7868 C CA . ALA I 1 98 ? -6.036 -101.402 -108.166 1.00 99.22 98 ALA E CA 1
ATOM 7869 C C . ALA I 1 98 ? -6.737 -101.060 -109.470 1.00 99.22 98 ALA E C 1
ATOM 7870 O O . ALA I 1 98 ? -7.931 -100.745 -109.458 1.00 99.22 98 ALA E O 1
ATOM 7872 N N . CYS I 1 99 ? -6.028 -101.114 -110.596 1.00 100.88 99 CYS E N 1
ATOM 7873 C CA . CYS I 1 99 ? -6.673 -100.847 -111.874 1.00 100.88 99 CYS E CA 1
ATOM 7874 C C . CYS I 1 99 ? -7.689 -101.915 -112.244 1.00 100.88 99 CYS E C 1
ATOM 7875 O O . CYS I 1 99 ? -8.416 -101.746 -113.226 1.00 100.88 99 CYS E O 1
ATOM 7878 N N . ARG I 1 100 ? -7.722 -103.005 -111.477 1.00 104.70 100 ARG E N 1
ATOM 7879 C CA . ARG I 1 100 ? -8.682 -104.083 -111.662 1.00 104.70 100 ARG E CA 1
ATOM 7880 C C . ARG I 1 100 ? -10.109 -103.582 -111.484 1.00 104.70 100 ARG E C 1
ATOM 7881 O O . ARG I 1 100 ? -10.946 -103.705 -112.383 1.00 104.70 100 ARG E O 1
ATOM 7889 N N . TYR I 1 101 ? -10.400 -103.034 -110.313 1.00 101.25 101 TYR E N 1
ATOM 7890 C CA . TYR I 1 101 ? -11.691 -102.481 -109.939 1.00 101.25 101 TYR E CA 1
ATOM 7891 C C . TYR I 1 101 ? -11.861 -101.089 -110.531 1.00 101.25 101 TYR E C 1
ATOM 7892 O O . TYR I 1 101 ? -10.891 -100.421 -110.893 1.00 101.25 101 TYR E O 1
ATOM 7901 N N . SER I 1 102 ? -13.111 -100.651 -110.641 1.00 80.45 102 SER E N 1
ATOM 7902 C CA . SER I 1 102 ? -13.418 -99.282 -111.039 1.00 80.45 102 SER E CA 1
ATOM 7903 C C . SER I 1 102 ? -14.128 -98.594 -109.884 1.00 80.45 102 SER E C 1
ATOM 7904 O O . SER I 1 102 ? -15.292 -98.890 -109.605 1.00 80.45 102 SER E O 1
ATOM 7907 N N . ASN I 1 103 ? -13.439 -97.670 -109.225 1.00 73.63 103 ASN E N 1
ATOM 7908 C CA . ASN I 1 103 ? -14.060 -96.866 -108.185 1.00 73.63 103 ASN E CA 1
ATOM 7909 C C . ASN I 1 103 ? -13.231 -95.613 -107.964 1.00 73.63 103 ASN E C 1
ATOM 7910 O O . ASN I 1 103 ? -12.055 -95.554 -108.325 1.00 73.63 103 ASN E O 1
ATOM 7915 N N . THR I 1 104 ? -13.859 -94.618 -107.357 1.00 70.65 104 THR E N 1
ATOM 7916 C CA . THR I 1 104 ? -13.202 -93.358 -107.059 1.00 70.65 104 THR E CA 1
ATOM 7917 C C . THR I 1 104 ? -12.604 -93.407 -105.659 1.00 70.65 104 THR E C 1
ATOM 7918 O O . THR I 1 104 ? -12.562 -94.456 -105.014 1.00 70.65 104 THR E O 1
ATOM 7922 N N . GLY I 1 105 ? -12.136 -92.265 -105.175 1.00 62.76 105 GLY E N 1
ATOM 7923 C CA . GLY I 1 105 ? -11.574 -92.196 -103.841 1.00 62.76 105 GLY E CA 1
ATOM 7924 C C . GLY I 1 105 ? -10.978 -90.830 -103.602 1.00 62.76 105 GLY E C 1
ATOM 7925 O O . GLY I 1 105 ? -10.950 -89.974 -104.489 1.00 62.76 105 GLY E O 1
ATOM 7926 N N . THR I 1 106 ? -10.503 -90.630 -102.379 1.00 57.85 106 THR E N 1
ATOM 7927 C CA . THR I 1 106 ? -9.890 -89.366 -102.006 1.00 57.85 106 THR E CA 1
ATOM 7928 C C . THR I 1 106 ? -8.708 -89.614 -101.085 1.00 57.85 106 THR E C 1
ATOM 7929 O O . THR I 1 106 ? -8.811 -90.387 -100.131 1.00 57.85 106 THR E O 1
ATOM 7933 N N . GLY I 1 107 ? -7.576 -88.985 -101.393 1.00 49.27 107 GLY E N 1
ATOM 7934 C CA . GLY I 1 107 ? -6.378 -89.100 -100.596 1.00 49.27 107 GLY E CA 1
ATOM 7935 C C . GLY I 1 107 ? -6.123 -87.841 -99.785 1.00 49.27 107 GLY E C 1
ATOM 7936 O O . GLY I 1 107 ? -6.758 -86.809 -99.971 1.00 49.27 107 GLY E O 1
ATOM 7937 N N . VAL I 1 108 ? -5.162 -87.945 -98.876 1.00 47.36 108 VAL E N 1
ATOM 7938 C CA . VAL I 1 108 ? -4.792 -86.841 -98.002 1.00 47.36 108 VAL E CA 1
ATOM 7939 C C . VAL I 1 108 ? -3.285 -86.845 -97.828 1.00 47.36 108 VAL E C 1
ATOM 7940 O O . VAL I 1 108 ? -2.662 -87.909 -97.790 1.00 47.36 108 VAL E O 1
ATOM 7944 N N . MET I 1 109 ? -2.694 -85.659 -97.729 1.00 50.85 109 MET E N 1
ATOM 7945 C CA . MET I 1 109 ? -1.284 -85.521 -97.386 1.00 50.85 109 MET E CA 1
ATOM 7946 C C . MET I 1 109 ? -1.147 -84.555 -96.222 1.00 50.85 109 MET E C 1
ATOM 7947 O O . MET I 1 109 ? -1.349 -83.350 -96.389 1.00 50.85 109 MET E O 1
ATOM 7952 N N . TRP I 1 110 ? -0.805 -85.076 -95.051 1.00 63.17 110 TRP E N 1
ATOM 7953 C CA . TRP I 1 110 ? -0.494 -84.250 -93.898 1.00 63.17 110 TRP E CA 1
ATOM 7954 C C . TRP I 1 110 ? 0.959 -83.810 -93.911 1.00 63.17 110 TRP E C 1
ATOM 7955 O O . TRP I 1 110 ? 1.818 -84.428 -94.538 1.00 63.17 110 TRP E O 1
ATOM 7966 N N . LEU I 1 111 ? 1.229 -82.725 -93.199 1.00 73.71 111 LEU E N 1
ATOM 7967 C CA . LEU I 1 111 ? 2.593 -82.323 -92.889 1.00 73.71 111 LEU E CA 1
ATOM 7968 C C . LEU I 1 111 ? 2.650 -82.107 -91.384 1.00 73.71 111 LEU E C 1
ATOM 7969 O O . LEU I 1 111 ? 2.063 -81.151 -90.873 1.00 73.71 111 LEU E O 1
ATOM 7974 N N . VAL I 1 112 ? 3.366 -82.975 -90.674 1.00 91.79 112 VAL E N 1
ATOM 7975 C CA . VAL I 1 112 ? 3.233 -83.111 -89.229 1.00 91.79 112 VAL E CA 1
ATOM 7976 C C . VAL I 1 112 ? 4.532 -82.709 -88.552 1.00 91.79 112 VAL E C 1
ATOM 7977 O O . VAL I 1 112 ? 5.621 -83.024 -89.040 1.00 91.79 112 VAL E O 1
ATOM 7981 N N . TYR I 1 113 ? 4.411 -82.039 -87.411 1.00 108.95 113 TYR E N 1
ATOM 7982 C CA . TYR I 1 113 ? 5.542 -81.503 -86.667 1.00 108.95 113 TYR E CA 1
ATOM 7983 C C . TYR I 1 113 ? 5.595 -82.120 -85.281 1.00 108.95 113 TYR E C 1
ATOM 7984 O O . TYR I 1 113 ? 4.712 -81.871 -84.457 1.00 108.95 113 TYR E O 1
ATOM 7993 N N . ASP I 1 114 ? 6.636 -82.899 -85.019 1.00 121.48 114 ASP E N 1
ATOM 7994 C CA . ASP I 1 114 ? 6.820 -83.578 -83.744 1.00 121.48 114 ASP E CA 1
ATOM 7995 C C . ASP I 1 114 ? 7.698 -82.735 -82.836 1.00 121.48 114 ASP E C 1
ATOM 7996 O O . ASP I 1 114 ? 8.794 -82.329 -83.230 1.00 121.48 114 ASP E O 1
ATOM 8001 N N . THR I 1 115 ? 7.218 -82.483 -81.621 1.00 129.20 115 THR E N 1
ATOM 8002 C CA . THR I 1 115 ? 8.024 -81.761 -80.647 1.00 129.20 115 THR E CA 1
ATOM 8003 C C . THR I 1 115 ? 9.021 -82.674 -79.950 1.00 129.20 115 THR E C 1
ATOM 8004 O O . THR I 1 115 ? 10.184 -82.302 -79.769 1.00 129.20 115 THR E O 1
ATOM 8008 N N . THR I 1 116 ? 8.593 -83.871 -79.562 1.00 137.09 116 THR E N 1
ATOM 8009 C CA . THR I 1 116 ? 9.405 -84.768 -78.744 1.00 137.09 116 THR E CA 1
ATOM 8010 C C . THR I 1 116 ? 9.625 -86.070 -79.495 1.00 137.09 116 THR E C 1
ATOM 8011 O O . THR I 1 116 ? 8.859 -87.032 -79.325 1.00 137.09 116 THR E O 1
ATOM 8015 N N . PRO I 1 117 ? 10.656 -86.151 -80.324 1.00 141.75 117 PRO E N 1
ATOM 8016 C CA . PRO I 1 117 ? 10.938 -87.395 -81.042 1.00 141.75 117 PRO E CA 1
ATOM 8017 C C . PRO I 1 117 ? 11.367 -88.498 -80.093 1.00 141.75 117 PRO E C 1
ATOM 8018 O O . PRO I 1 117 ? 11.679 -88.263 -78.926 1.00 141.75 117 PRO E O 1
ATOM 8022 N N . GLY I 1 118 ? 11.377 -89.716 -80.615 1.00 161.39 118 GLY E N 1
ATOM 8023 C CA . GLY I 1 118 ? 11.815 -90.862 -79.847 1.00 161.39 118 GLY E CA 1
ATOM 8024 C C . GLY I 1 118 ? 12.527 -91.842 -80.754 1.00 161.39 118 GLY E C 1
ATOM 8025 O O . GLY I 1 118 ? 12.542 -91.686 -81.978 1.00 161.39 118 GLY E O 1
ATOM 8026 N N . GLY I 1 119 ? 13.133 -92.852 -80.132 1.00 179.88 119 GLY E N 1
ATOM 8027 C CA . GLY I 1 119 ? 13.938 -93.795 -80.890 1.00 179.88 119 GLY E CA 1
ATOM 8028 C C . GLY I 1 119 ? 13.161 -94.478 -81.998 1.00 179.88 119 GLY E C 1
ATOM 8029 O O . GLY I 1 119 ? 13.567 -94.456 -83.162 1.00 179.88 119 GLY E O 1
ATOM 8030 N N . GLN I 1 120 ? 12.039 -95.095 -81.643 1.00 178.93 120 GLN E N 1
ATOM 8031 C CA . GLN I 1 120 ? 11.212 -95.797 -82.610 1.00 178.93 120 GLN E CA 1
ATOM 8032 C C . GLN I 1 120 ? 10.585 -94.814 -83.590 1.00 178.93 120 GLN E C 1
ATOM 8033 O O . GLN I 1 120 ? 10.081 -93.753 -83.211 1.00 178.93 120 GLN E O 1
ATOM 8039 N N . ALA I 1 121 ? 10.634 -95.168 -84.864 1.00 161.37 121 ALA E N 1
ATOM 8040 C CA . ALA I 1 121 ? 9.988 -94.332 -85.865 1.00 161.37 121 ALA E CA 1
ATOM 8041 C C . ALA I 1 121 ? 8.477 -94.516 -85.802 1.00 161.37 121 ALA E C 1
ATOM 8042 O O . ALA I 1 121 ? 7.997 -95.653 -85.766 1.00 161.37 121 ALA E O 1
ATOM 8044 N N . PRO I 1 122 ? 7.703 -93.436 -85.792 1.00 139.97 122 PRO E N 1
ATOM 8045 C CA . PRO I 1 122 ? 6.256 -93.575 -85.621 1.00 139.97 122 PRO E CA 1
ATOM 8046 C C . PRO I 1 122 ? 5.584 -94.082 -86.883 1.00 139.97 122 PRO E C 1
ATOM 8047 O O . PRO I 1 122 ? 6.092 -93.915 -87.993 1.00 139.97 122 PRO E O 1
ATOM 8051 N N . THR I 1 123 ? 4.430 -94.709 -86.698 1.00 127.51 123 THR E N 1
ATOM 8052 C CA . THR I 1 123 ? 3.562 -95.153 -87.771 1.00 127.51 123 THR E CA 1
ATOM 8053 C C . THR I 1 123 ? 2.237 -94.405 -87.687 1.00 127.51 123 THR E C 1
ATOM 8054 O O . THR I 1 123 ? 1.839 -93.973 -86.600 1.00 127.51 123 THR E O 1
ATOM 8058 N N . PRO I 1 124 ? 1.547 -94.205 -88.812 1.00 115.09 124 PRO E N 1
ATOM 8059 C CA . PRO I 1 124 ? 0.275 -93.469 -88.763 1.00 115.09 124 PRO E CA 1
ATOM 8060 C C . PRO I 1 124 ? -0.693 -94.000 -87.726 1.00 115.09 124 PRO E C 1
ATOM 8061 O O . PRO I 1 124 ? -1.454 -93.224 -87.138 1.00 115.09 124 PRO E O 1
ATOM 8065 N N . GLN I 1 125 ? -0.675 -95.309 -87.479 1.00 118.15 125 GLN E N 1
ATOM 8066 C CA . GLN I 1 125 ? -1.548 -95.877 -86.463 1.00 118.15 125 GLN E CA 1
ATOM 8067 C C . GLN I 1 125 ? -1.323 -95.231 -85.106 1.00 118.15 125 GLN E C 1
ATOM 8068 O O . GLN I 1 125 ? -2.257 -95.115 -84.309 1.00 118.15 125 GLN E O 1
ATOM 8074 N N . THR I 1 126 ? -0.093 -94.815 -84.822 1.00 116.33 126 THR E N 1
ATOM 8075 C CA . THR I 1 126 ? 0.197 -94.203 -83.533 1.00 116.33 126 THR E CA 1
ATOM 8076 C C . THR I 1 126 ? -0.212 -92.740 -83.504 1.00 116.33 126 THR E C 1
ATOM 8077 O O . THR I 1 126 ? -0.759 -92.263 -82.506 1.00 116.33 126 THR E O 1
ATOM 8081 N N . ILE I 1 127 ? 0.059 -92.009 -84.582 1.00 114.60 127 ILE E N 1
ATOM 8082 C CA . ILE I 1 127 ? -0.215 -90.577 -84.587 1.00 114.60 127 ILE E CA 1
ATOM 8083 C C . ILE I 1 127 ? -1.709 -90.321 -84.520 1.00 114.60 127 ILE E C 1
ATOM 8084 O O . ILE I 1 127 ? -2.196 -89.605 -83.640 1.00 114.60 127 ILE E O 1
ATOM 8089 N N . PHE I 1 128 ? -2.457 -90.889 -85.452 1.00 114.19 128 PHE E N 1
ATOM 8090 C CA . PHE I 1 128 ? -3.906 -90.821 -85.428 1.00 114.19 128 PHE E CA 1
ATOM 8091 C C . PHE I 1 128 ? -4.407 -92.118 -84.825 1.00 114.19 128 PHE E C 1
ATOM 8092 O O . PHE I 1 128 ? -3.957 -93.196 -85.220 1.00 114.19 128 PHE E O 1
ATOM 8100 N N . ALA I 1 129 ? -5.338 -92.029 -83.890 1.00 116.01 129 ALA E N 1
ATOM 8101 C CA . ALA I 1 129 ? -5.940 -93.236 -83.346 1.00 116.01 129 ALA E CA 1
ATOM 8102 C C . ALA I 1 129 ? -7.279 -93.414 -84.038 1.00 116.01 129 ALA E C 1
ATOM 8103 O O . ALA I 1 129 ? -8.246 -92.714 -83.730 1.00 116.01 129 ALA E O 1
ATOM 8105 N N . TYR I 1 130 ? -7.334 -94.354 -84.970 1.00 108.11 130 TYR E N 1
ATOM 8106 C CA . TYR I 1 130 ? -8.518 -94.557 -85.779 1.00 108.11 130 TYR E CA 1
ATOM 8107 C C . TYR I 1 130 ? -9.058 -95.958 -85.554 1.00 108.11 130 TYR E C 1
ATOM 8108 O O . TYR I 1 130 ? -8.322 -96.937 -85.749 1.00 108.11 130 TYR E O 1
ATOM 8117 N N . PRO I 1 131 ? -10.291 -96.102 -85.085 1.00 106.59 131 PRO E N 1
ATOM 8118 C CA . PRO I 1 131 ? -10.881 -97.436 -84.976 1.00 106.59 131 PRO E CA 1
ATOM 8119 C C . PRO I 1 131 ? -10.846 -98.142 -86.318 1.00 106.59 131 PRO E C 1
ATOM 8120 O O . PRO I 1 131 ? -11.076 -97.535 -87.365 1.00 106.59 131 PRO E O 1
ATOM 8124 N N . ASP I 1 132 ? -10.551 -99.440 -86.290 1.00 108.51 132 ASP E N 1
ATOM 8125 C CA . ASP I 1 132 ? -10.173 -100.121 -87.524 1.00 108.51 132 ASP E CA 1
ATOM 8126 C C . ASP I 1 132 ? -11.240 -99.980 -88.601 1.00 108.51 132 ASP E C 1
ATOM 8127 O O . ASP I 1 132 ? -10.929 -100.019 -89.795 1.00 108.51 132 ASP E O 1
ATOM 8132 N N . THR I 1 133 ? -12.501 -99.794 -88.205 1.00 101.46 133 THR E N 1
ATOM 8133 C CA . THR I 1 133 ? -13.548 -99.697 -89.210 1.00 101.46 133 THR E CA 1
ATOM 8134 C C . THR I 1 133 ? -13.390 -98.468 -90.095 1.00 101.46 133 THR E C 1
ATOM 8135 O O . THR I 1 133 ? -13.921 -98.447 -91.209 1.00 101.46 133 THR E O 1
ATOM 8139 N N . LEU I 1 134 ? -12.672 -97.450 -89.635 1.00 92.21 134 LEU E N 1
ATOM 8140 C CA . LEU I 1 134 ? -12.443 -96.254 -90.430 1.00 92.21 134 LEU E CA 1
ATOM 8141 C C . LEU I 1 134 ? -11.151 -96.305 -91.225 1.00 92.21 134 LEU E C 1
ATOM 8142 O O . LEU I 1 134 ? -10.777 -95.298 -91.829 1.00 92.21 134 LEU E O 1
ATOM 8147 N N . LYS I 1 135 ? -10.448 -97.436 -91.217 1.00 89.72 135 LYS E N 1
ATOM 8148 C CA . LYS I 1 135 ? -9.205 -97.531 -91.974 1.00 89.72 135 LYS E CA 1
ATOM 8149 C C . LYS I 1 135 ? -9.399 -97.114 -93.421 1.00 89.72 135 LYS E C 1
ATOM 8150 O O . LYS I 1 135 ? -8.500 -96.528 -94.030 1.00 89.72 135 LYS E O 1
ATOM 8156 N N . ALA I 1 136 ? -10.566 -97.401 -93.987 1.00 77.65 136 ALA E N 1
ATOM 8157 C CA . ALA I 1 136 ? -10.753 -97.189 -95.415 1.00 77.65 136 ALA E CA 1
ATOM 8158 C C . ALA I 1 136 ? -10.678 -95.713 -95.778 1.00 77.65 136 ALA E C 1
ATOM 8159 O O . ALA I 1 136 ? -10.102 -95.353 -96.809 1.00 77.65 136 ALA E O 1
ATOM 8161 N N . TRP I 1 137 ? -11.233 -94.839 -94.946 1.00 70.47 137 TRP E N 1
ATOM 8162 C CA . TRP I 1 137 ? -11.393 -93.451 -95.359 1.00 70.47 137 TRP E CA 1
ATOM 8163 C C . TRP I 1 137 ? -10.499 -92.546 -94.533 1.00 70.47 137 TRP E C 1
ATOM 8164 O O . TRP I 1 137 ? -10.809 -92.276 -93.364 1.00 70.47 137 TRP E O 1
ATOM 8175 N N . PRO I 1 138 ? -9.402 -92.040 -95.088 1.00 65.10 138 PRO E N 1
ATOM 8176 C CA . PRO I 1 138 ? -8.503 -91.214 -94.279 1.00 65.10 138 PRO E CA 1
ATOM 8177 C C . PRO I 1 138 ? -9.075 -89.864 -93.934 1.00 65.10 138 PRO E C 1
ATOM 8178 O O . PRO I 1 138 ? -8.810 -89.351 -92.843 1.00 65.10 138 PRO E O 1
ATOM 8182 N N . ALA I 1 139 ? -9.850 -89.267 -94.835 1.00 56.62 139 ALA E N 1
ATOM 8183 C CA . ALA I 1 139 ? -10.206 -87.863 -94.694 1.00 56.62 139 ALA E CA 1
ATOM 8184 C C . ALA I 1 139 ? -10.949 -87.570 -93.406 1.00 56.62 139 ALA E C 1
ATOM 8185 O O . ALA I 1 139 ? -11.085 -86.401 -93.035 1.00 56.62 139 ALA E O 1
ATOM 8187 N N . THR I 1 140 ? -11.427 -88.592 -92.713 1.00 66.18 140 THR E N 1
ATOM 8188 C CA . THR I 1 140 ? -12.157 -88.397 -91.475 1.00 66.18 140 THR E CA 1
ATOM 8189 C C . THR I 1 140 ? -11.278 -88.478 -90.240 1.00 66.18 140 THR E C 1
ATOM 8190 O O . THR I 1 140 ? -11.784 -88.296 -89.132 1.00 66.18 140 THR E O 1
ATOM 8194 N N . TRP I 1 141 ? -9.990 -88.753 -90.394 1.00 72.98 141 TRP E N 1
ATOM 8195 C CA . TRP I 1 141 ? -9.130 -88.926 -89.237 1.00 72.98 141 TRP E CA 1
ATOM 8196 C C . TRP I 1 141 ? -8.854 -87.585 -88.578 1.00 72.98 141 TRP E C 1
ATOM 8197 O O . TRP I 1 141 ? -8.829 -86.542 -89.229 1.00 72.98 141 TRP E O 1
ATOM 8208 N N . LYS I 1 142 ? -8.638 -87.622 -87.271 1.00 91.08 142 LYS E N 1
ATOM 8209 C CA . LYS I 1 142 ? -8.197 -86.459 -86.523 1.00 91.08 142 LYS E CA 1
ATOM 8210 C C . LYS I 1 142 ? -7.051 -86.876 -85.621 1.00 91.08 142 LYS E C 1
ATOM 8211 O O . LYS I 1 142 ? -6.898 -88.052 -85.291 1.00 91.08 142 LYS E O 1
ATOM 8217 N N . VAL I 1 143 ? -6.236 -85.898 -85.227 1.00 109.27 143 VAL E N 1
ATOM 8218 C CA . VAL I 1 143 ? -5.093 -86.204 -84.382 1.00 109.27 143 VAL E CA 1
ATOM 8219 C C . VAL I 1 143 ? -5.580 -86.743 -83.047 1.00 109.27 143 VAL E C 1
ATOM 8220 O O . VAL I 1 143 ? -6.555 -86.247 -82.472 1.00 109.27 143 VAL E O 1
ATOM 8224 N N . SER I 1 144 ? -4.920 -87.791 -82.564 1.00 130.61 144 SER E N 1
ATOM 8225 C CA . SER I 1 144 ? -5.349 -88.432 -81.332 1.00 130.61 144 SER E CA 1
ATOM 8226 C C . SER I 1 144 ? -5.258 -87.463 -80.161 1.00 130.61 144 SER E C 1
ATOM 8227 O O . SER I 1 144 ? -4.405 -86.575 -80.118 1.00 130.61 144 SER E O 1
ATOM 8230 N N . ARG I 1 145 ? -6.159 -87.646 -79.200 1.00 145.33 145 ARG E N 1
ATOM 8231 C CA . ARG I 1 145 ? -6.327 -86.644 -78.158 1.00 145.33 145 ARG E CA 1
ATOM 8232 C C . ARG I 1 145 ? -5.284 -86.781 -77.054 1.00 145.33 145 ARG E C 1
ATOM 8233 O O . ARG I 1 145 ? -4.866 -85.776 -76.471 1.00 145.33 145 ARG E O 1
ATOM 8241 N N . GLU I 1 146 ? -4.883 -88.017 -76.727 1.00 147.95 146 GLU E N 1
ATOM 8242 C CA . GLU I 1 146 ? -3.844 -88.230 -75.720 1.00 147.95 146 GLU E CA 1
ATOM 8243 C C . GLU I 1 146 ? -2.606 -87.414 -76.038 1.00 147.95 146 GLU E C 1
ATOM 8244 O O . GLU I 1 146 ? -2.032 -86.759 -75.161 1.00 147.95 146 GLU E O 1
ATOM 8250 N N . LEU I 1 147 ? -2.217 -87.408 -77.301 1.00 139.94 147 LEU E N 1
ATOM 8251 C CA . LEU I 1 147 ? -0.982 -86.837 -77.805 1.00 139.94 147 LEU E CA 1
ATOM 8252 C C . LEU I 1 147 ? -1.113 -85.370 -78.145 1.00 139.94 147 LEU E C 1
ATOM 8253 O O . LEU I 1 147 ? -0.217 -84.815 -78.786 1.00 139.94 147 LEU E O 1
ATOM 8258 N N . CYS I 1 148 ? -2.225 -84.747 -77.769 1.00 141.03 148 CYS E N 1
ATOM 8259 C CA . CYS I 1 148 ? -2.604 -83.457 -78.338 1.00 141.03 148 CYS E CA 1
ATOM 8260 C C . CYS I 1 148 ? -1.523 -82.397 -78.174 1.00 141.03 148 CYS E C 1
ATOM 8261 O O . CYS I 1 148 ? -1.490 -81.423 -78.932 1.00 141.03 148 CYS E O 1
ATOM 8264 N N . HIS I 1 149 ? -0.646 -82.552 -77.191 1.00 135.96 149 HIS E N 1
ATOM 8265 C CA . HIS I 1 149 ? 0.439 -81.608 -76.980 1.00 135.96 149 HIS E CA 1
ATOM 8266 C C . HIS I 1 149 ? 1.756 -82.065 -77.584 1.00 135.96 149 HIS E C 1
ATOM 8267 O O . HIS I 1 149 ? 2.757 -81.360 -77.450 1.00 135.96 149 HIS E O 1
ATOM 8274 N N . ARG I 1 150 ? 1.786 -83.223 -78.239 1.00 127.99 150 ARG E N 1
ATOM 8275 C CA . ARG I 1 150 ? 3.016 -83.713 -78.847 1.00 127.99 150 ARG E CA 1
ATOM 8276 C C . ARG I 1 150 ? 3.056 -83.431 -80.344 1.00 127.99 150 ARG E C 1
ATOM 8277 O O . ARG I 1 150 ? 3.913 -82.680 -80.816 1.00 127.99 150 ARG E O 1
ATOM 8285 N N . PHE I 1 151 ? 2.142 -84.027 -81.098 1.00 117.93 151 PHE E N 1
ATOM 8286 C CA . PHE I 1 151 ? 2.082 -83.855 -82.539 1.00 117.93 151 PHE E CA 1
ATOM 8287 C C . PHE I 1 151 ? 1.142 -82.715 -82.892 1.00 117.93 151 PHE E C 1
ATOM 8288 O O . PHE I 1 151 ? 0.133 -82.490 -82.224 1.00 117.93 151 PHE E O 1
ATOM 8296 N N . VAL I 1 152 ? 1.485 -81.987 -83.948 1.00 103.18 152 VAL E N 1
ATOM 8297 C CA . VAL I 1 152 ? 0.637 -80.915 -84.444 1.00 103.18 152 VAL E CA 1
ATOM 8298 C C . VAL I 1 152 ? 0.785 -80.850 -85.956 1.00 103.18 152 VAL E C 1
ATOM 8299 O O . VAL I 1 152 ? 1.877 -81.038 -86.497 1.00 103.18 152 VAL E O 1
ATOM 8303 N N . VAL I 1 153 ? -0.324 -80.601 -86.641 1.00 91.16 153 VAL E N 1
ATOM 8304 C CA . VAL I 1 153 ? -0.370 -80.626 -88.096 1.00 91.16 153 VAL E CA 1
ATOM 8305 C C . VAL I 1 153 ? -0.341 -79.190 -88.594 1.00 91.16 153 VAL E C 1
ATOM 8306 O O . VAL I 1 153 ? -1.246 -78.400 -88.306 1.00 91.16 153 VAL E O 1
ATOM 8310 N N . LYS I 1 154 ? 0.711 -78.831 -89.317 1.00 80.17 154 LYS E N 1
ATOM 8311 C CA . LYS I 1 154 ? 0.828 -77.460 -89.779 1.00 80.17 154 LYS E CA 1
ATOM 8312 C C . LYS I 1 154 ? 0.281 -77.243 -91.181 1.00 80.17 154 LYS E C 1
ATOM 8313 O O . LYS I 1 154 ? 0.104 -76.090 -91.580 1.00 80.17 154 LYS E O 1
ATOM 8319 N N . ARG I 1 155 ? -0.008 -78.309 -91.924 1.00 74.12 155 ARG E N 1
ATOM 8320 C CA . ARG I 1 155 ? -0.622 -78.200 -93.240 1.00 74.12 155 ARG E CA 1
ATOM 8321 C C . ARG I 1 155 ? -1.401 -79.467 -93.535 1.00 74.12 155 ARG E C 1
ATOM 8322 O O . ARG I 1 155 ? -1.095 -80.540 -93.018 1.00 74.12 155 ARG E O 1
ATOM 8330 N N . ARG I 1 156 ? -2.409 -79.332 -94.388 1.00 61.46 156 ARG E N 1
ATOM 8331 C CA . ARG I 1 156 ? -3.215 -80.464 -94.808 1.00 61.46 156 ARG E CA 1
ATOM 8332 C C . ARG I 1 156 ? -3.704 -80.210 -96.221 1.00 61.46 156 ARG E C 1
ATOM 8333 O O . ARG I 1 156 ? -4.096 -79.091 -96.552 1.00 61.46 156 ARG E O 1
ATOM 8341 N N . TRP I 1 157 ? -3.686 -81.245 -97.055 1.00 57.49 157 TRP E N 1
ATOM 8342 C CA . TRP I 1 157 ? -4.142 -81.087 -98.425 1.00 57.49 157 TRP E CA 1
ATOM 8343 C C . TRP I 1 157 ? -4.975 -82.286 -98.837 1.00 57.49 157 TRP E C 1
ATOM 8344 O O . TRP I 1 157 ? -4.953 -83.336 -98.197 1.00 57.49 157 TRP E O 1
ATOM 8355 N N . LEU I 1 158 ? -5.694 -82.118 -99.936 1.00 49.94 158 LEU E N 1
ATOM 8356 C CA . LEU I 1 158 ? -6.610 -83.125 -100.436 1.00 49.94 158 LEU E CA 1
ATOM 8357 C C . LEU I 1 158 ? -6.376 -83.330 -101.920 1.00 49.94 158 LEU E C 1
ATOM 8358 O O . LEU I 1 158 ? -5.954 -82.416 -102.628 1.00 49.94 158 LEU E O 1
ATOM 8363 N N . PHE I 1 159 ? -6.658 -84.537 -102.387 1.00 56.06 159 PHE E N 1
ATOM 8364 C CA . PHE I 1 159 ? -6.647 -84.812 -103.813 1.00 56.06 159 PHE E CA 1
ATOM 8365 C C . PHE I 1 159 ? -7.504 -86.038 -104.046 1.00 56.06 159 PHE E C 1
ATOM 8366 O O . PHE I 1 159 ? -7.795 -86.792 -103.117 1.00 56.06 159 PHE E O 1
ATOM 8374 N N . ASN I 1 160 ? -7.900 -86.240 -105.296 1.00 56.47 160 ASN E N 1
ATOM 8375 C CA . ASN I 1 160 ? -8.783 -87.348 -105.612 1.00 56.47 160 ASN E CA 1
ATOM 8376 C C . ASN I 1 160 ? -8.408 -87.959 -106.949 1.00 56.47 160 ASN E C 1
ATOM 8377 O O . ASN I 1 160 ? -7.992 -87.265 -107.876 1.00 56.47 160 ASN E O 1
ATOM 8382 N N . MET I 1 161 ? -8.565 -89.274 -107.031 1.00 62.53 161 MET E N 1
ATOM 8383 C CA . MET I 1 161 ? -8.220 -90.042 -108.212 1.00 62.53 161 MET E CA 1
ATOM 8384 C C . MET I 1 161 ? -9.374 -90.971 -108.535 1.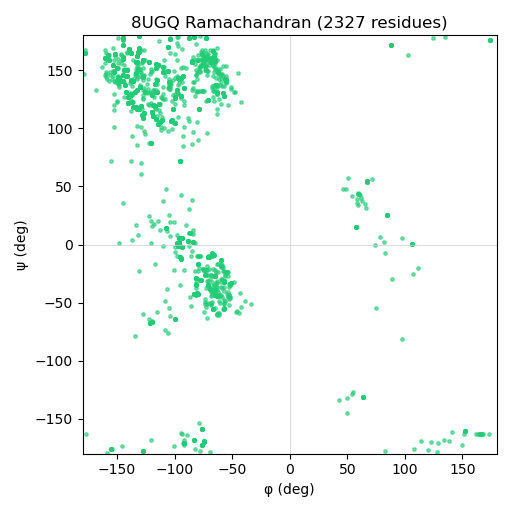00 62.53 161 MET E C 1
ATOM 8385 O O . MET I 1 161 ? -10.177 -91.310 -107.667 1.00 62.53 161 MET E O 1
ATOM 8390 N N . GLU I 1 162 ? -9.452 -91.392 -109.790 1.00 68.68 162 GLU E N 1
ATOM 8391 C CA . GLU I 1 162 ? -10.477 -92.347 -110.170 1.00 68.68 162 GLU E CA 1
ATOM 8392 C C . GLU I 1 162 ? -9.943 -93.226 -111.285 1.00 68.68 162 GLU E C 1
ATOM 8393 O O . GLU I 1 162 ? -9.201 -92.759 -112.149 1.00 68.68 162 GLU E O 1
ATOM 8399 N N . THR I 1 163 ? -10.314 -94.500 -111.247 1.00 80.39 163 THR E N 1
ATOM 8400 C CA . THR I 1 163 ? -9.851 -95.481 -112.215 1.00 80.39 163 THR E CA 1
ATOM 8401 C C . THR I 1 163 ? -11.051 -96.157 -112.849 1.00 80.39 163 THR E C 1
ATOM 8402 O O . THR I 1 163 ? -11.947 -96.623 -112.142 1.00 80.39 163 THR E O 1
ATOM 8406 N N . ASP I 1 164 ? -11.054 -96.229 -114.173 1.00 86.45 164 ASP E N 1
ATOM 8407 C CA . ASP I 1 164 ? -12.155 -96.818 -114.915 1.00 86.45 164 ASP E CA 1
ATOM 8408 C C . ASP I 1 164 ? -12.050 -98.327 -115.023 1.00 86.45 164 ASP E C 1
ATOM 8409 O O . ASP I 1 164 ? -12.893 -98.949 -115.674 1.00 86.45 164 ASP E O 1
ATOM 8414 N N . GLY I 1 165 ? -11.030 -98.928 -114.424 1.00 91.49 165 GLY E N 1
ATOM 8415 C CA . GLY I 1 165 ? -10.850 -100.356 -114.549 1.00 91.49 165 GLY E CA 1
ATOM 8416 C C . GLY I 1 165 ? -10.109 -100.771 -115.794 1.00 91.49 165 GLY E C 1
ATOM 8417 O O . GLY I 1 165 ? -10.296 -101.891 -116.274 1.00 91.49 165 GLY E O 1
ATOM 8418 N N . ARG I 1 166 ? -9.276 -99.894 -116.343 1.00 92.84 166 ARG E N 1
ATOM 8419 C CA . ARG I 1 166 ? -8.548 -100.208 -117.563 1.00 92.84 166 ARG E CA 1
ATOM 8420 C C . ARG I 1 166 ? -7.140 -99.650 -117.459 1.00 92.84 166 ARG E C 1
ATOM 8421 O O . ARG I 1 166 ? -6.965 -98.459 -117.186 1.00 92.84 166 ARG E O 1
ATOM 8429 N N . ILE I 1 167 ? -6.140 -100.502 -117.681 1.00 97.29 167 ILE E N 1
ATOM 8430 C CA . ILE I 1 167 ? -4.765 -100.024 -117.699 1.00 97.29 167 ILE E CA 1
ATOM 8431 C C . ILE I 1 167 ? -4.519 -99.227 -118.972 1.00 97.29 167 ILE E C 1
ATOM 8432 O O . ILE I 1 167 ? -5.260 -99.323 -119.955 1.00 97.29 167 ILE E O 1
ATOM 8437 N N . GLY I 1 168 ? -3.468 -98.418 -118.949 1.00 98.05 168 GLY E N 1
ATOM 8438 C CA . GLY I 1 168 ? -3.181 -97.560 -120.078 1.00 98.05 168 GLY E CA 1
ATOM 8439 C C . GLY I 1 168 ? -2.310 -98.158 -121.156 1.00 98.05 168 GLY E C 1
ATOM 8440 O O . GLY I 1 168 ? -1.976 -97.470 -122.124 1.00 98.05 168 GLY E O 1
ATOM 8441 N N . SER I 1 169 ? -1.928 -99.425 -121.025 1.00 102.23 169 SER E N 1
ATOM 8442 C CA . SER I 1 169 ? -0.979 -100.037 -121.943 1.00 102.23 169 SER E CA 1
ATOM 8443 C C . SER I 1 169 ? -1.639 -100.834 -123.057 1.00 102.23 169 SER E C 1
ATOM 8444 O O . SER I 1 169 ? -0.933 -101.374 -123.913 1.00 102.23 169 SER E O 1
ATOM 8447 N N . ASP I 1 170 ? -2.963 -100.921 -123.079 1.00 106.20 170 ASP E N 1
ATOM 8448 C CA . ASP I 1 170 ? -3.651 -101.789 -124.019 1.00 106.20 170 ASP E CA 1
ATOM 8449 C C . ASP I 1 170 ? -4.483 -100.975 -125.001 1.00 106.20 170 ASP E C 1
ATOM 8450 O O . ASP I 1 170 ? -4.913 -99.856 -124.710 1.00 106.20 170 ASP E O 1
ATOM 8455 N N . ILE I 1 171 ? -4.710 -101.559 -126.172 1.00 104.39 171 ILE E N 1
ATOM 8456 C CA . ILE I 1 171 ? -5.330 -100.861 -127.295 1.00 104.39 171 ILE E CA 1
ATOM 8457 C C . ILE I 1 171 ? -6.838 -101.072 -127.265 1.00 104.39 171 ILE E C 1
ATOM 8458 O O . ILE I 1 171 ? -7.296 -102.203 -127.051 1.00 104.39 171 ILE E O 1
ATOM 8463 N N . PRO I 1 172 ? -7.634 -100.029 -127.461 1.00 102.85 172 PRO E N 1
ATOM 8464 C CA . PRO I 1 172 ? -9.081 -100.202 -127.541 1.00 102.85 172 PRO E CA 1
ATOM 8465 C C . PRO I 1 172 ? -9.466 -100.944 -128.805 1.00 102.85 172 PRO E C 1
ATOM 8466 O O . PRO I 1 172 ? -8.709 -100.950 -129.786 1.00 102.85 172 PRO E O 1
ATOM 8470 N N . PRO I 1 173 ? -10.629 -101.583 -128.824 1.00 106.27 173 PRO E N 1
ATOM 8471 C CA . PRO I 1 173 ? -11.142 -102.139 -130.076 1.00 106.27 173 PRO E CA 1
ATOM 8472 C C . PRO I 1 173 ? -11.636 -101.034 -130.993 1.00 106.27 173 PRO E C 1
ATOM 8473 O O . PRO I 1 173 ? -11.950 -99.923 -130.564 1.00 106.27 173 PRO E O 1
ATOM 8477 N N . SER I 1 174 ? -11.718 -101.364 -132.281 1.00 106.41 174 SER E N 1
ATOM 8478 C CA . SER I 1 174 ? -12.141 -100.384 -133.272 1.00 106.41 174 SER E CA 1
ATOM 8479 C C . SER I 1 174 ? -13.590 -99.959 -133.095 1.00 106.41 174 SER E C 1
ATOM 8480 O O . SER I 1 174 ? -14.029 -99.019 -133.763 1.00 106.41 174 SER E O 1
ATOM 8483 N N . ASN I 1 175 ? -14.342 -100.623 -132.221 1.00 104.21 175 ASN E N 1
ATOM 8484 C CA . ASN I 1 175 ? -15.754 -100.299 -132.082 1.00 104.21 175 ASN E CA 1
ATOM 8485 C C . ASN I 1 175 ? -15.986 -99.057 -131.230 1.00 104.21 175 ASN E C 1
ATOM 8486 O O . ASN I 1 175 ? -16.830 -98.225 -131.573 1.00 104.21 175 ASN E O 1
ATOM 8491 N N . ALA I 1 176 ? -15.265 -98.907 -130.120 1.00 99.55 176 ALA E N 1
ATOM 8492 C CA . ALA I 1 176 ? -15.577 -97.860 -129.157 1.00 99.55 176 ALA E CA 1
ATOM 8493 C C . ALA I 1 176 ? -14.297 -97.235 -128.622 1.00 99.55 176 ALA E C 1
ATOM 8494 O O . ALA I 1 176 ? -13.196 -97.745 -128.832 1.00 99.55 176 ALA E O 1
ATOM 8496 N N . SER I 1 177 ? -14.452 -96.112 -127.924 1.00 87.07 177 SER E N 1
ATOM 8497 C CA . SER I 1 177 ? -13.341 -95.399 -127.306 1.00 87.07 177 SER E CA 1
ATOM 8498 C C . SER I 1 177 ? -13.647 -95.170 -125.832 1.00 87.07 177 SER E C 1
ATOM 8499 O O . SER I 1 177 ? -14.681 -95.602 -125.318 1.00 87.07 177 SER E O 1
ATOM 8502 N N . TRP I 1 178 ? -12.739 -94.476 -125.146 1.00 81.75 178 TRP E N 1
ATOM 8503 C CA . TRP I 1 178 ? -12.945 -94.162 -123.740 1.00 81.75 178 TRP E CA 1
ATOM 8504 C C . TRP I 1 178 ? -12.368 -92.789 -123.426 1.00 81.75 178 TRP E C 1
ATOM 8505 O O . TRP I 1 178 ? -11.347 -92.389 -123.988 1.00 81.75 178 TRP E O 1
ATOM 8516 N N . LYS I 1 179 ? -13.023 -92.073 -122.510 1.00 76.52 179 LYS E N 1
ATOM 8517 C CA . LYS I 1 179 ? -12.474 -90.833 -121.984 1.00 76.52 179 LYS E CA 1
ATOM 8518 C C . LYS I 1 179 ? -11.907 -91.125 -120.606 1.00 76.52 179 LYS E C 1
ATOM 8519 O O . LYS I 1 179 ? -12.682 -91.324 -119.659 1.00 76.52 179 LYS E O 1
ATOM 8525 N N . PRO I 1 180 ? -10.603 -91.173 -120.440 1.00 71.39 180 PRO E N 1
ATOM 8526 C CA . PRO I 1 180 ? -10.039 -91.517 -119.133 1.00 71.39 180 PRO E CA 1
ATOM 8527 C C . PRO I 1 180 ? -9.689 -90.301 -118.297 1.00 71.39 180 PRO E C 1
ATOM 8528 O O . PRO I 1 180 ? -8.507 -89.997 -118.119 1.00 71.39 180 PRO E O 1
ATOM 8532 N N . CYS I 1 181 ? -10.689 -89.597 -117.779 1.00 75.50 181 CYS E N 1
ATOM 8533 C CA . CYS I 1 181 ? -10.407 -88.444 -116.938 1.00 75.50 181 CYS E CA 1
ATOM 8534 C C . CYS I 1 181 ? -9.665 -88.868 -115.681 1.00 75.50 181 CYS E C 1
ATOM 8535 O O . CYS I 1 181 ? -10.061 -89.814 -114.999 1.00 75.50 181 CYS E O 1
ATOM 8538 N N . LYS I 1 182 ? -8.565 -88.180 -115.392 1.00 71.85 182 LYS E N 1
ATOM 8539 C CA . LYS I 1 182 ? -7.928 -88.240 -114.075 1.00 71.85 182 LYS E CA 1
ATOM 8540 C C . LYS I 1 182 ? -7.369 -89.618 -113.745 1.00 71.85 182 LYS E C 1
ATOM 8541 O O . LYS I 1 182 ? -7.377 -90.046 -112.591 1.00 71.85 182 LYS E O 1
ATOM 8547 N N . ARG I 1 183 ? -6.859 -90.326 -114.747 1.00 66.39 183 ARG E N 1
ATOM 8548 C CA . ARG I 1 183 ? -6.208 -91.590 -114.435 1.00 66.39 183 ARG E CA 1
ATOM 8549 C C . ARG I 1 183 ? -4.913 -91.361 -113.676 1.00 66.39 183 ARG E C 1
ATOM 8550 O O . ARG I 1 183 ? -4.476 -92.230 -112.917 1.00 66.39 183 ARG E O 1
ATOM 8558 N N . ASN I 1 184 ? -4.298 -90.200 -113.862 1.00 56.59 184 ASN E N 1
ATOM 8559 C CA . ASN I 1 184 ? -3.102 -89.815 -113.137 1.00 56.59 184 ASN E CA 1
ATOM 8560 C C . ASN I 1 184 ? -3.066 -88.299 -113.058 1.00 56.59 184 ASN E C 1
ATOM 8561 O O . ASN I 1 184 ? -3.571 -87.614 -113.947 1.00 56.59 184 ASN E O 1
ATOM 8566 N N . ILE I 1 185 ? -2.491 -87.774 -111.980 1.00 44.54 185 ILE E N 1
ATOM 8567 C CA . ILE I 1 185 ? -2.591 -86.349 -111.708 1.00 44.54 185 ILE E CA 1
ATOM 8568 C C . ILE I 1 185 ? -1.228 -85.768 -111.387 1.00 44.54 185 ILE E C 1
ATOM 8569 O O . ILE I 1 185 ? -0.266 -86.479 -111.101 1.00 44.54 185 ILE E O 1
ATOM 8574 N N . TYR I 1 186 ? -1.175 -84.447 -111.419 1.00 36.90 186 TYR E N 1
ATOM 8575 C CA . TYR I 1 186 ? -0.001 -83.667 -111.076 1.00 36.90 186 TYR E CA 1
ATOM 8576 C C . TYR I 1 186 ? -0.292 -82.842 -109.837 1.00 36.90 186 TYR E C 1
ATOM 8577 O O . TYR I 1 186 ? -1.317 -82.162 -109.764 1.00 36.90 186 TYR E O 1
ATOM 8586 N N . PHE I 1 187 ? 0.613 -82.893 -108.868 1.00 31.88 187 PHE E N 1
ATOM 8587 C CA . PHE I 1 187 ? 0.352 -82.358 -107.539 1.00 31.88 187 PHE E CA 1
ATOM 8588 C C . PHE I 1 187 ? 1.517 -81.488 -107.112 1.00 31.88 187 PHE E C 1
ATOM 8589 O O . PHE I 1 187 ? 2.630 -81.991 -106.959 1.00 31.88 187 PHE E O 1
ATOM 8597 N N . HIS I 1 188 ? 1.273 -80.199 -106.901 1.00 37.16 188 HIS E N 1
ATOM 8598 C CA . HIS I 1 188 ? 2.356 -79.313 -106.511 1.00 37.16 188 HIS E CA 1
ATOM 8599 C C . HIS I 1 188 ? 1.837 -78.269 -105.543 1.00 37.16 188 HIS E C 1
ATOM 8600 O O . HIS I 1 188 ? 0.737 -77.747 -105.719 1.00 37.16 188 HIS E O 1
ATOM 8607 N N . LYS I 1 189 ? 2.644 -77.958 -104.535 1.00 48.34 189 LYS E N 1
ATOM 8608 C CA . LYS I 1 189 ? 2.305 -76.958 -103.538 1.00 48.34 189 LYS E CA 1
ATOM 8609 C C . LYS I 1 189 ? 3.571 -76.215 -103.156 1.00 48.34 189 LYS E C 1
ATOM 8610 O O . LYS I 1 189 ? 4.668 -76.770 -103.216 1.00 48.34 189 LYS E O 1
ATOM 8616 N N . PHE I 1 190 ? 3.416 -74.953 -102.774 1.00 61.60 190 PHE E N 1
ATOM 8617 C CA . PHE I 1 190 ? 4.539 -74.142 -102.324 1.00 61.60 190 PHE E CA 1
ATOM 8618 C C . PHE I 1 190 ? 4.069 -73.302 -101.151 1.00 61.60 190 PHE E C 1
ATOM 8619 O O . PHE I 1 190 ? 3.124 -72.525 -101.296 1.00 61.60 190 PHE E O 1
ATOM 8627 N N . THR I 1 191 ? 4.720 -73.441 -99.998 1.00 73.80 191 THR E N 1
ATOM 8628 C CA . THR I 1 191 ? 4.253 -72.787 -98.779 1.00 73.80 191 THR E CA 1
ATOM 8629 C C . THR I 1 191 ? 5.419 -72.158 -98.044 1.00 73.80 191 THR E C 1
ATOM 8630 O O . THR I 1 191 ? 6.338 -72.863 -97.621 1.00 73.80 191 THR E O 1
ATOM 8634 N N . SER I 1 192 ? 5.375 -70.841 -97.882 1.00 85.18 192 SER E N 1
ATOM 8635 C CA . SER I 1 192 ? 6.408 -70.111 -97.167 1.00 85.18 192 SER E CA 1
ATOM 8636 C C . SER I 1 192 ? 6.076 -69.864 -95.704 1.00 85.18 192 SER E C 1
ATOM 8637 O O . SER I 1 192 ? 6.954 -69.440 -94.949 1.00 85.18 192 SER E O 1
ATOM 8640 N N . GLY I 1 193 ? 4.843 -70.123 -95.284 1.00 87.05 193 GLY E N 1
ATOM 8641 C CA . GLY I 1 193 ? 4.398 -69.611 -94.001 1.00 87.05 193 GLY E CA 1
ATOM 8642 C C . GLY I 1 193 ? 5.076 -70.271 -92.818 1.00 87.05 193 GLY E C 1
ATOM 8643 O O . GLY I 1 193 ? 5.414 -69.606 -91.836 1.00 87.05 193 GLY E O 1
ATOM 8644 N N . LEU I 1 194 ? 5.304 -71.574 -92.904 1.00 87.64 194 LEU E N 1
ATOM 8645 C CA . LEU I 1 194 ? 5.689 -72.343 -91.735 1.00 87.64 194 LEU E CA 1
ATOM 8646 C C . LEU I 1 194 ? 7.057 -71.919 -91.234 1.00 87.64 194 LEU E C 1
ATOM 8647 O O . LEU I 1 194 ? 7.839 -71.279 -91.939 1.00 87.64 194 LEU E O 1
ATOM 8652 N N . GLY I 1 195 ? 7.335 -72.283 -89.996 1.00 94.86 195 GLY E N 1
ATOM 8653 C CA . GLY I 1 195 ? 8.680 -72.186 -89.467 1.00 94.86 195 GLY E CA 1
ATOM 8654 C C . GLY I 1 195 ? 8.872 -73.259 -88.427 1.00 94.86 195 GLY E C 1
ATOM 8655 O O . GLY I 1 195 ? 7.921 -73.684 -87.766 1.00 94.86 195 GLY E O 1
ATOM 8656 N N . VAL I 1 196 ? 10.115 -73.696 -88.274 1.00 109.16 196 VAL E N 1
ATOM 8657 C CA . VAL I 1 196 ? 10.444 -74.866 -87.472 1.00 109.16 196 VAL E CA 1
ATOM 8658 C C . VAL I 1 196 ? 11.819 -74.637 -86.874 1.00 109.16 196 VAL E C 1
ATOM 8659 O O . VAL I 1 196 ? 12.695 -74.054 -87.517 1.00 109.16 196 VAL E O 1
ATOM 8663 N N . ARG I 1 197 ? 12.011 -75.096 -85.647 1.00 120.00 197 ARG E N 1
ATOM 8664 C CA . ARG I 1 197 ? 13.273 -74.929 -84.949 1.00 120.00 197 ARG E CA 1
ATOM 8665 C C . ARG I 1 197 ? 13.719 -76.278 -84.416 1.00 120.00 197 ARG E C 1
ATOM 8666 O O . ARG I 1 197 ? 13.016 -76.894 -83.611 1.00 120.00 197 ARG E O 1
ATOM 8674 N N . THR I 1 198 ? 14.878 -76.736 -84.868 1.00 131.15 198 THR E N 1
ATOM 8675 C CA . THR I 1 198 ? 15.380 -78.054 -84.520 1.00 131.15 198 THR E CA 1
ATOM 8676 C C . THR I 1 198 ? 16.661 -77.918 -83.717 1.00 131.15 198 THR E C 1
ATOM 8677 O O . THR I 1 198 ? 17.374 -76.919 -83.819 1.00 131.15 198 THR E O 1
ATOM 8681 N N . GLN I 1 199 ? 16.952 -78.936 -82.915 1.00 135.27 199 GLN E N 1
ATOM 8682 C CA . GLN I 1 199 ? 18.229 -79.025 -82.226 1.00 135.27 199 GLN E CA 1
ATOM 8683 C C . GLN I 1 199 ? 18.764 -80.437 -82.360 1.00 135.27 199 GLN E C 1
ATOM 8684 O O . GLN I 1 199 ? 18.047 -81.410 -82.116 1.00 135.27 199 GLN E O 1
ATOM 8690 N N . TRP I 1 200 ? 20.025 -80.538 -82.743 1.00 139.91 200 TRP E N 1
ATOM 8691 C CA . TRP I 1 200 ? 20.645 -81.795 -83.113 1.00 139.91 200 TRP E CA 1
ATOM 8692 C C . TRP I 1 200 ? 21.590 -82.253 -82.016 1.00 139.91 200 TRP E C 1
ATOM 8693 O O . TRP I 1 200 ? 22.178 -81.441 -81.300 1.00 139.91 200 TRP E O 1
ATOM 8704 N N . LYS I 1 201 ? 21.725 -83.566 -81.881 1.00 153.18 201 LYS E N 1
ATOM 8705 C CA . LYS I 1 201 ? 22.663 -84.106 -80.916 1.00 153.18 201 LYS E CA 1
ATOM 8706 C C . LYS I 1 201 ? 24.089 -83.976 -81.436 1.00 153.18 201 LYS E C 1
ATOM 8707 O O . LYS I 1 201 ? 24.356 -83.350 -82.462 1.00 153.18 201 LYS E O 1
ATOM 8713 N N . ASN I 1 202 ? 25.017 -84.582 -80.704 1.00 164.64 202 ASN E N 1
ATOM 8714 C CA . ASN I 1 202 ? 26.424 -84.506 -81.062 1.00 164.64 202 ASN E CA 1
ATOM 8715 C C . ASN I 1 202 ? 26.720 -85.196 -82.385 1.00 164.64 202 ASN E C 1
ATOM 8716 O O . ASN I 1 202 ? 27.453 -84.644 -83.211 1.00 164.64 202 ASN E O 1
ATOM 8721 N N . VAL I 1 203 ? 26.153 -86.382 -82.607 1.00 166.17 203 VAL E N 1
ATOM 8722 C CA . VAL I 1 203 ? 26.596 -87.245 -83.694 1.00 166.17 203 VAL E CA 1
ATOM 8723 C C . VAL I 1 203 ? 26.522 -86.525 -85.034 1.00 166.17 203 VAL E C 1
ATOM 8724 O O . VAL I 1 203 ? 25.602 -85.743 -85.297 1.00 166.17 203 VAL E O 1
ATOM 8728 N N . THR I 1 204 ? 27.509 -86.788 -85.889 1.00 169.58 204 THR E N 1
ATOM 8729 C CA . THR I 1 204 ? 27.555 -86.182 -87.212 1.00 169.58 204 THR E CA 1
ATOM 8730 C C . THR I 1 204 ? 26.488 -86.723 -88.149 1.00 169.58 204 THR E C 1
ATOM 8731 O O . THR I 1 204 ? 26.295 -86.164 -89.233 1.00 169.58 204 THR E O 1
ATOM 8735 N N . ASP I 1 205 ? 25.804 -87.796 -87.773 1.00 169.47 205 ASP E N 1
ATOM 8736 C CA . ASP I 1 205 ? 24.819 -88.399 -88.655 1.00 169.47 205 ASP E CA 1
ATOM 8737 C C . ASP I 1 205 ? 23.626 -87.470 -88.843 1.00 169.47 205 ASP E C 1
ATOM 8738 O O . ASP I 1 205 ? 23.358 -86.584 -88.030 1.00 169.47 205 ASP E O 1
ATOM 8743 N N . GLY I 1 206 ? 22.912 -87.677 -89.948 1.00 162.47 206 GLY E N 1
ATOM 8744 C CA . GLY I 1 206 ? 21.680 -86.970 -90.223 1.00 162.47 206 GLY E CA 1
ATOM 8745 C C . GLY I 1 206 ? 20.423 -87.797 -90.090 1.00 162.47 206 GLY E C 1
ATOM 8746 O O . GLY I 1 206 ? 19.364 -87.361 -90.559 1.00 162.47 206 GLY E O 1
ATOM 8747 N N . GLY I 1 207 ? 20.489 -88.970 -89.473 1.00 164.36 207 GLY E N 1
ATOM 8748 C CA . GLY I 1 207 ? 19.339 -89.840 -89.384 1.00 164.36 207 GLY E CA 1
ATOM 8749 C C . GLY I 1 207 ? 18.313 -89.347 -88.381 1.00 164.36 207 GLY E C 1
ATOM 8750 O O . GLY I 1 207 ? 18.369 -88.232 -87.861 1.00 164.36 207 GLY E O 1
ATOM 8751 N N . VAL I 1 208 ? 17.347 -90.223 -88.104 1.00 161.09 208 VAL E N 1
ATOM 8752 C CA . VAL I 1 208 ? 16.258 -89.863 -87.204 1.00 161.09 208 VAL E CA 1
ATOM 8753 C C . VAL I 1 208 ? 16.715 -89.922 -85.755 1.00 161.09 208 VAL E C 1
ATOM 8754 O O . VAL I 1 208 ? 16.227 -89.171 -84.905 1.00 161.09 208 VAL E O 1
ATOM 8758 N N . GLY I 1 209 ? 17.662 -90.806 -85.446 1.00 157.99 209 GLY E N 1
ATOM 8759 C CA . GLY I 1 209 ? 18.109 -90.933 -84.073 1.00 157.99 209 GLY E CA 1
ATOM 8760 C C . GLY I 1 209 ? 18.908 -89.747 -83.582 1.00 157.99 209 GLY E C 1
ATOM 8761 O O . GLY I 1 209 ? 19.165 -89.635 -82.380 1.00 157.99 209 GLY E O 1
ATOM 8762 N N . ALA I 1 210 ? 19.301 -88.851 -84.481 1.00 152.31 210 ALA E N 1
ATOM 8763 C CA . ALA I 1 210 ? 20.204 -87.779 -84.100 1.00 152.31 210 ALA E CA 1
ATOM 8764 C C . ALA I 1 210 ? 19.483 -86.492 -83.742 1.00 152.31 210 ALA E C 1
ATOM 8765 O O . ALA I 1 210 ? 20.139 -85.510 -83.384 1.00 152.31 210 ALA E O 1
ATOM 8767 N N . ILE I 1 211 ? 18.161 -86.460 -83.828 1.00 140.50 211 ILE E N 1
ATOM 8768 C CA . ILE I 1 211 ? 17.443 -85.212 -83.612 1.00 140.50 211 ILE E CA 1
ATOM 8769 C C . ILE I 1 211 ? 16.890 -85.180 -82.196 1.00 140.50 211 ILE E C 1
ATOM 8770 O O . ILE I 1 211 ? 16.221 -86.117 -81.749 1.00 140.50 211 ILE E O 1
ATOM 8775 N N . GLN I 1 212 ? 17.207 -84.113 -81.467 1.00 133.83 212 GLN E N 1
ATOM 8776 C CA . GLN I 1 212 ? 16.745 -83.999 -80.091 1.00 133.83 212 GLN E CA 1
ATOM 8777 C C . GLN I 1 212 ? 15.326 -83.452 -80.014 1.00 133.83 212 GLN E C 1
ATOM 8778 O O . GLN I 1 212 ? 14.515 -83.944 -79.225 1.00 133.83 212 GLN E O 1
ATOM 8784 N N . ARG I 1 213 ? 15.008 -82.436 -80.812 1.00 131.96 213 ARG E N 1
ATOM 8785 C CA . ARG I 1 213 ? 13.672 -81.857 -80.810 1.00 131.96 213 ARG E CA 1
ATOM 8786 C C . ARG I 1 213 ? 13.286 -81.416 -82.210 1.00 131.96 213 ARG E C 1
ATOM 8787 O O . ARG I 1 213 ? 14.135 -81.222 -83.080 1.00 131.96 213 ARG E O 1
ATOM 8795 N N . GLY I 1 214 ? 11.983 -81.241 -82.405 1.00 126.18 214 GLY E N 1
ATOM 8796 C CA . GLY I 1 214 ? 11.451 -80.632 -83.606 1.00 126.18 214 GLY E CA 1
ATOM 8797 C C . GLY I 1 214 ? 11.620 -81.418 -84.887 1.00 126.18 214 GLY E C 1
ATOM 8798 O O . GLY I 1 214 ? 12.139 -80.891 -85.870 1.00 126.18 214 GLY E O 1
ATOM 8799 N N . ALA I 1 215 ? 11.173 -82.667 -84.912 1.00 117.81 215 ALA E N 1
ATOM 8800 C CA . ALA I 1 215 ? 11.210 -83.408 -86.159 1.00 117.81 215 ALA E CA 1
ATOM 8801 C C . ALA I 1 215 ? 10.142 -82.872 -87.103 1.00 117.81 215 ALA E C 1
ATOM 8802 O O . ALA I 1 215 ? 9.370 -81.972 -86.769 1.00 117.81 215 ALA E O 1
ATOM 8804 N N . LEU I 1 216 ? 10.097 -83.429 -88.307 1.00 101.19 216 LEU E N 1
ATOM 8805 C CA . LEU I 1 216 ? 9.083 -83.040 -89.271 1.00 101.19 216 LEU E CA 1
ATOM 8806 C C . LEU I 1 216 ? 8.772 -84.251 -90.132 1.00 101.19 216 LEU E C 1
ATOM 8807 O O . LEU I 1 216 ? 9.679 -84.993 -90.508 1.00 101.19 216 LEU E O 1
ATOM 8812 N N . TYR I 1 217 ? 7.499 -84.451 -90.448 1.00 89.97 217 TYR E N 1
ATOM 8813 C CA . TYR I 1 217 ? 7.101 -85.669 -91.132 1.00 89.97 217 TYR E CA 1
ATOM 8814 C C . TYR I 1 217 ? 6.172 -85.371 -92.291 1.00 89.97 217 TYR E C 1
ATOM 8815 O O . TYR I 1 217 ? 5.377 -84.432 -92.241 1.00 89.97 217 TYR E O 1
ATOM 8824 N N . MET I 1 218 ? 6.275 -86.194 -93.325 1.00 80.89 218 MET E N 1
ATOM 8825 C CA . MET I 1 218 ? 5.384 -86.163 -94.471 1.00 80.89 218 MET E CA 1
ATOM 8826 C C . MET I 1 218 ? 4.582 -87.451 -94.485 1.00 80.89 218 MET E C 1
ATOM 8827 O O . MET I 1 218 ? 5.160 -88.539 -94.548 1.00 80.89 218 MET E O 1
ATOM 8832 N N . VAL I 1 219 ? 3.262 -87.337 -94.421 1.00 66.95 219 VAL E N 1
ATOM 8833 C CA . VAL I 1 219 ? 2.396 -88.500 -94.300 1.00 66.95 219 VAL E CA 1
ATOM 8834 C C . VAL I 1 219 ? 1.468 -88.557 -95.500 1.00 66.95 219 VAL E C 1
ATOM 8835 O O . VAL I 1 219 ? 0.801 -87.570 -95.821 1.00 66.95 219 VAL E O 1
ATOM 8839 N N . ILE I 1 220 ? 1.415 -89.711 -96.150 1.00 65.76 220 ILE E N 1
ATOM 8840 C CA . ILE I 1 220 ? 0.533 -89.946 -97.282 1.00 65.76 220 ILE E CA 1
ATOM 8841 C C . ILE I 1 220 ? -0.441 -91.044 -96.903 1.00 65.76 220 ILE E C 1
ATOM 8842 O O . ILE I 1 220 ? -0.050 -92.041 -96.293 1.00 65.76 220 ILE E O 1
ATOM 8847 N N . ALA I 1 221 ? -1.704 -90.870 -97.272 1.00 58.09 221 ALA E N 1
ATOM 8848 C CA . ALA I 1 221 ? -2.679 -91.909 -97.067 1.00 58.09 221 ALA E CA 1
ATOM 8849 C C . ALA I 1 221 ? -3.522 -92.016 -98.323 1.00 58.09 221 ALA E C 1
ATOM 8850 O O . ALA I 1 221 ? -3.866 -90.993 -98.926 1.00 58.09 221 ALA E O 1
ATOM 8852 N N . PRO I 1 222 ? -3.875 -93.216 -98.731 1.00 64.46 222 PRO E N 1
ATOM 8853 C CA . PRO I 1 222 ? -4.602 -93.396 -99.982 1.00 64.46 222 PRO E CA 1
ATOM 8854 C C . PRO I 1 222 ? -6.099 -93.275 -99.750 1.00 64.46 222 PRO E C 1
ATOM 8855 O O . PRO I 1 222 ? -6.569 -93.126 -98.628 1.00 64.46 222 PRO E O 1
ATOM 8859 N N . GLY I 1 223 ? -6.846 -93.378 -100.839 1.00 66.11 223 GLY E N 1
ATOM 8860 C CA . GLY I 1 223 ? -8.290 -93.423 -100.780 1.00 66.11 223 GLY E CA 1
ATOM 8861 C C . GLY I 1 223 ? -8.746 -94.788 -100.322 1.00 66.11 223 GLY E C 1
ATOM 8862 O O . GLY I 1 223 ? -7.998 -95.547 -99.702 1.00 66.11 223 GLY E O 1
ATOM 8863 N N . ASN I 1 224 ? -9.994 -95.110 -100.629 1.00 77.49 224 ASN E N 1
ATOM 8864 C CA . ASN I 1 224 ? -10.526 -96.399 -100.221 1.00 77.49 224 ASN E CA 1
ATOM 8865 C C . ASN I 1 224 ? -10.024 -97.477 -101.170 1.00 77.49 224 ASN E C 1
ATOM 8866 O O . ASN I 1 224 ? -10.316 -97.453 -102.369 1.00 77.49 224 ASN E O 1
ATOM 8871 N N . GLY I 1 225 ? -9.256 -98.415 -100.628 1.00 83.62 225 GLY E N 1
ATOM 8872 C CA . GLY I 1 225 ? -8.778 -99.542 -101.400 1.00 83.62 225 GLY E CA 1
ATOM 8873 C C . GLY I 1 225 ? -7.980 -99.196 -102.634 1.00 83.62 225 GLY E C 1
ATOM 8874 O O . GLY I 1 225 ? -7.777 -100.064 -103.485 1.00 83.62 225 GLY E O 1
ATOM 8875 N N . LEU I 1 226 ? -7.515 -97.960 -102.770 1.00 78.55 226 LEU E N 1
ATOM 8876 C CA . LEU I 1 226 ? -6.823 -97.534 -103.982 1.00 78.55 226 LEU E CA 1
ATOM 8877 C C . LEU I 1 226 ? -5.368 -97.219 -103.650 1.00 78.55 226 LEU E C 1
ATOM 8878 O O . LEU I 1 226 ? -5.063 -96.156 -103.107 1.00 78.55 226 LEU E O 1
ATOM 8883 N N . THR I 1 227 ? -4.469 -98.128 -104.009 1.00 76.70 227 THR E N 1
ATOM 8884 C CA . THR I 1 227 ? -3.038 -97.907 -103.878 1.00 76.70 227 THR E CA 1
ATOM 8885 C C . THR I 1 227 ? -2.499 -97.155 -105.088 1.00 76.70 227 THR E C 1
ATOM 8886 O O . THR I 1 227 ? -3.090 -97.170 -106.167 1.00 76.70 227 THR E O 1
ATOM 8890 N N . PHE I 1 228 ? -1.364 -96.488 -104.903 1.00 68.89 228 PHE E N 1
ATOM 8891 C CA . PHE I 1 228 ? -0.694 -95.851 -106.028 1.00 68.89 228 PHE E CA 1
ATOM 8892 C C . PHE I 1 228 ? 0.791 -95.719 -105.717 1.00 68.89 228 PHE E C 1
ATOM 8893 O O . PHE I 1 228 ? 1.274 -96.200 -104.690 1.00 68.89 228 PHE E O 1
ATOM 8901 N N . THR I 1 229 ? 1.520 -95.071 -106.624 1.00 66.54 229 THR E N 1
ATOM 8902 C CA . THR I 1 229 ? 2.941 -94.798 -106.464 1.00 66.54 229 THR E CA 1
ATOM 8903 C C . THR I 1 229 ? 3.184 -93.329 -106.768 1.00 66.54 229 THR E C 1
ATOM 8904 O O . THR I 1 229 ? 2.262 -92.587 -107.108 1.00 66.54 229 THR E O 1
ATOM 8908 N N . ALA I 1 230 ? 4.439 -92.904 -106.666 1.00 59.34 230 ALA E N 1
ATOM 8909 C CA . ALA I 1 230 ? 4.766 -91.500 -106.841 1.00 59.34 230 ALA E CA 1
ATOM 8910 C C . ALA I 1 230 ? 6.112 -91.357 -107.525 1.00 59.34 230 ALA E C 1
ATOM 8911 O O . ALA I 1 230 ? 6.934 -92.273 -107.533 1.00 59.34 230 ALA E O 1
ATOM 8913 N N . HIS I 1 231 ? 6.318 -90.187 -108.114 1.00 51.86 231 HIS E N 1
ATOM 8914 C CA . HIS I 1 231 ? 7.593 -89.819 -108.696 1.00 51.86 231 HIS E CA 1
ATOM 8915 C C . HIS I 1 231 ? 7.722 -88.316 -108.564 1.00 51.86 231 HIS E C 1
ATOM 8916 O O . HIS I 1 231 ? 6.745 -87.591 -108.744 1.00 51.86 231 HIS E O 1
ATOM 8923 N N . GLY I 1 232 ? 8.915 -87.847 -108.264 1.00 51.95 232 GLY E N 1
ATOM 8924 C CA . GLY I 1 232 ? 9.129 -86.420 -108.188 1.00 51.95 232 GLY E CA 1
ATOM 8925 C C . GLY I 1 232 ? 10.256 -86.088 -107.237 1.00 51.95 232 GLY E C 1
ATOM 8926 O O . GLY I 1 232 ? 11.080 -86.932 -106.914 1.00 51.95 232 GLY E O 1
ATOM 8927 N N . GLN I 1 233 ? 10.268 -84.835 -106.797 1.00 49.19 233 GLN E N 1
ATOM 8928 C CA . GLN I 1 233 ? 11.334 -84.352 -105.936 1.00 49.19 233 GLN E CA 1
ATOM 8929 C C . GLN I 1 233 ? 10.835 -83.159 -105.144 1.00 49.19 233 GLN E C 1
ATOM 8930 O O . GLN I 1 233 ? 9.876 -82.494 -105.533 1.00 49.19 233 GLN E O 1
ATOM 8936 N N . THR I 1 234 ? 11.512 -82.881 -104.036 1.00 54.78 234 THR E N 1
ATOM 8937 C CA . THR I 1 234 ? 11.149 -81.776 -103.165 1.00 54.78 234 THR E CA 1
ATOM 8938 C C . THR I 1 234 ? 12.381 -80.947 -102.854 1.00 54.78 234 THR E C 1
ATOM 8939 O O . THR I 1 234 ? 13.513 -81.346 -103.128 1.00 54.78 234 THR E O 1
ATOM 8943 N N . ARG I 1 235 ? 12.147 -79.782 -102.265 1.00 66.78 235 ARG E N 1
ATOM 8944 C CA . ARG I 1 235 ? 13.223 -78.908 -101.838 1.00 66.78 235 ARG E CA 1
ATOM 8945 C C . ARG I 1 235 ? 12.874 -78.255 -100.516 1.00 66.78 235 ARG E C 1
ATOM 8946 O O . ARG I 1 235 ? 11.705 -78.018 -100.212 1.00 66.78 235 ARG E O 1
ATOM 8954 N N . LEU I 1 236 ? 13.906 -77.954 -99.740 1.00 78.92 236 LEU E N 1
ATOM 8955 C CA . LEU I 1 236 ? 13.757 -77.254 -98.479 1.00 78.92 236 LEU E CA 1
ATOM 8956 C C . LEU I 1 236 ? 14.685 -76.054 -98.470 1.00 78.92 236 LEU E C 1
ATOM 8957 O O . LEU I 1 236 ? 15.663 -75.996 -99.214 1.00 78.92 236 LEU E O 1
ATOM 8962 N N . TYR I 1 237 ? 14.373 -75.090 -97.615 1.00 90.28 237 TYR E N 1
ATOM 8963 C CA . TYR I 1 237 ? 15.167 -73.876 -97.509 1.00 90.28 237 TYR E CA 1
ATOM 8964 C C . TYR I 1 237 ? 15.411 -73.602 -96.039 1.00 90.28 237 TYR E C 1
ATOM 8965 O O . TYR I 1 237 ? 14.457 -73.384 -95.289 1.00 90.28 237 TYR E O 1
ATOM 8974 N N . PHE I 1 238 ? 16.673 -73.608 -95.623 1.00 102.99 238 PHE E N 1
ATOM 8975 C CA . PHE I 1 238 ? 16.989 -73.429 -94.218 1.00 102.99 238 PHE E CA 1
ATOM 8976 C C . PHE I 1 238 ? 18.281 -72.642 -94.091 1.00 102.99 238 PHE E C 1
ATOM 8977 O O . PHE I 1 238 ? 18.929 -72.305 -95.083 1.00 102.99 238 PHE E O 1
ATOM 8985 N N . LYS I 1 239 ? 18.661 -72.366 -92.848 1.00 115.59 239 LYS E N 1
ATOM 8986 C CA . LYS I 1 239 ? 19.923 -71.709 -92.554 1.00 115.59 239 LYS E CA 1
ATOM 8987 C C . LYS I 1 239 ? 20.413 -72.175 -91.196 1.00 115.59 239 LYS E C 1
ATOM 8988 O O . LYS I 1 239 ? 19.616 -72.379 -90.280 1.00 115.59 239 LYS E O 1
ATOM 8994 N N . SER I 1 240 ? 21.713 -72.392 -91.072 1.00 125.77 240 SER E N 1
ATOM 8995 C CA . SER I 1 240 ? 22.259 -72.815 -89.801 1.00 125.77 240 SER E CA 1
ATOM 8996 C C . SER I 1 240 ? 22.333 -71.611 -88.892 1.00 125.77 240 SER E C 1
ATOM 8997 O O . SER I 1 240 ? 22.409 -70.480 -89.361 1.00 125.77 240 SER E O 1
ATOM 9000 N N . VAL I 1 241 ? 22.299 -71.847 -87.590 1.00 140.13 241 VAL E N 1
ATOM 9001 C CA . VAL I 1 241 ? 22.351 -70.752 -86.641 1.00 140.13 241 VAL E CA 1
ATOM 9002 C C . VAL I 1 241 ? 22.792 -71.254 -85.283 1.00 140.13 241 VAL E C 1
ATOM 9003 O O . VAL I 1 241 ? 22.490 -72.387 -84.915 1.00 140.13 241 VAL E O 1
ATOM 9007 N N . GLY I 1 242 ? 23.513 -70.428 -84.534 1.00 155.22 242 GLY E N 1
ATOM 9008 C CA . GLY I 1 242 ? 23.896 -70.817 -83.189 1.00 155.22 242 GLY E CA 1
ATOM 9009 C C . GLY I 1 242 ? 25.375 -70.795 -82.877 1.00 155.22 242 GLY E C 1
ATOM 9010 O O . GLY I 1 242 ? 26.192 -70.494 -83.746 1.00 155.22 242 GLY E O 1
ATOM 9011 N N . ASN I 1 243 ? 25.722 -71.110 -81.632 1.00 158.91 243 ASN E N 1
ATOM 9012 C CA . ASN I 1 243 ? 27.126 -71.134 -81.226 1.00 158.91 243 ASN E CA 1
ATOM 9013 C C . ASN I 1 243 ? 27.819 -69.808 -81.486 1.00 158.91 243 ASN E C 1
ATOM 9014 O O . ASN I 1 243 ? 27.738 -68.885 -80.679 1.00 158.91 243 ASN E O 1
ATOM 9199 N N . ARG K 1 30 ? -1.139 -52.015 -117.373 1.00 0.00 30 ARG F N 1
ATOM 9200 C CA . ARG K 1 30 ? -1.067 -52.048 -118.827 1.00 0.00 30 ARG F CA 1
ATOM 9201 C C . ARG K 1 30 ? 0.258 -51.506 -119.339 1.00 0.00 30 ARG F C 1
ATOM 9202 O O . ARG K 1 30 ? 0.881 -52.118 -120.205 1.00 0.00 30 ARG F O 1
ATOM 9210 N N . ALA K 1 31 ? 0.712 -50.365 -118.817 1.00 158.35 31 ALA F N 1
ATOM 9211 C CA . ALA K 1 31 ? 1.930 -49.783 -119.371 1.00 158.35 31 ALA F CA 1
ATOM 9212 C C . ALA K 1 31 ? 3.126 -50.290 -118.568 1.00 158.35 31 ALA F C 1
ATOM 9213 O O . ALA K 1 31 ? 3.587 -49.688 -117.596 1.00 158.35 31 ALA F O 1
ATOM 9215 N N . GLY K 1 32 ? 3.699 -51.369 -119.081 1.00 146.41 32 GLY F N 1
ATOM 9216 C CA . GLY K 1 32 ? 4.946 -51.958 -118.664 1.00 146.41 32 GLY F CA 1
ATOM 9217 C C . GLY K 1 32 ? 6.000 -51.768 -119.704 1.00 146.41 32 GLY F C 1
ATOM 9218 O O . GLY K 1 32 ? 7.147 -52.190 -119.537 1.00 146.41 32 GLY F O 1
ATOM 9219 N N . SER K 1 33 ? 5.626 -51.131 -120.805 1.00 132.66 33 SER F N 1
ATOM 9220 C CA . SER K 1 33 ? 6.563 -50.919 -121.896 1.00 132.66 33 SER F CA 1
ATOM 9221 C C . SER K 1 33 ? 7.330 -49.622 -121.736 1.00 132.66 33 SER F C 1
ATOM 9222 O O . SER K 1 33 ? 7.354 -49.036 -120.656 1.00 132.66 33 SER F O 1
ATOM 9225 N N . LYS K 1 34 ? 7.960 -49.173 -122.814 1.00 139.12 34 LYS F N 1
ATOM 9226 C CA . LYS K 1 34 ? 8.747 -47.953 -122.749 1.00 139.12 34 LYS F CA 1
ATOM 9227 C C . LYS K 1 34 ? 8.345 -46.964 -123.827 1.00 139.12 34 LYS F C 1
ATOM 9228 O O . LYS K 1 34 ? 7.930 -45.849 -123.522 1.00 139.12 34 LYS F O 1
ATOM 9234 N N . ALA K 1 35 ? 8.468 -47.358 -125.087 1.00 139.43 35 ALA F N 1
ATOM 9235 C CA . ALA K 1 35 ? 8.160 -46.425 -126.153 1.00 139.43 35 ALA F CA 1
ATOM 9236 C C . ALA K 1 35 ? 6.699 -46.055 -126.065 1.00 139.43 35 ALA F C 1
ATOM 9237 O O . ALA K 1 35 ? 5.829 -46.907 -126.228 1.00 139.43 35 ALA F O 1
ATOM 9239 N N . ASP K 1 36 ? 6.426 -44.782 -125.808 1.00 149.41 36 ASP F N 1
ATOM 9240 C CA . ASP K 1 36 ? 5.048 -44.324 -125.670 1.00 149.41 36 ASP F CA 1
ATOM 9241 C C . ASP K 1 36 ? 4.612 -43.532 -126.892 1.00 149.41 36 ASP F C 1
ATOM 9242 O O . ASP K 1 36 ? 3.877 -44.039 -127.738 1.00 149.41 36 ASP F O 1
ATOM 9247 N N . ARG K 1 37 ? 5.071 -42.292 -126.992 1.00 144.23 37 ARG F N 1
ATOM 9248 C CA . ARG K 1 37 ? 4.710 -41.472 -128.137 1.00 144.23 37 ARG F CA 1
ATOM 9249 C C . ARG K 1 37 ? 5.128 -42.171 -129.419 1.00 144.23 37 ARG F C 1
ATOM 9250 O O . ARG K 1 37 ? 4.338 -42.271 -130.354 1.00 144.23 37 ARG F O 1
ATOM 9258 N N . PRO K 1 38 ? 6.370 -42.671 -129.471 1.00 134.73 38 PRO F N 1
ATOM 9259 C CA . PRO K 1 38 ? 6.741 -43.435 -130.662 1.00 134.73 38 PRO F CA 1
ATOM 9260 C C . PRO K 1 38 ? 6.232 -44.865 -130.569 1.00 134.73 38 PRO F C 1
ATOM 9261 O O . PRO K 1 38 ? 6.106 -45.395 -129.466 1.00 134.73 38 PRO F O 1
ATOM 9265 N N . SER K 1 39 ? 5.942 -45.484 -131.705 1.00 124.01 39 SER F N 1
ATOM 9266 C CA . SER K 1 39 ? 5.492 -46.868 -131.706 1.00 124.01 39 SER F CA 1
ATOM 9267 C C . SER K 1 39 ? 6.670 -47.806 -131.503 1.00 124.01 39 SER F C 1
ATOM 9268 O O . SER K 1 39 ? 7.798 -47.356 -131.320 1.00 124.01 39 SER F O 1
ATOM 9271 N N . LEU K 1 40 ? 6.415 -49.109 -131.527 1.00 105.26 40 LEU F N 1
ATOM 9272 C CA . LEU K 1 40 ? 7.497 -50.069 -131.379 1.00 105.26 40 LEU F CA 1
ATOM 9273 C C . LEU K 1 40 ? 7.669 -50.892 -132.634 1.00 105.26 40 LEU F C 1
ATOM 9274 O O . LEU K 1 40 ? 6.721 -51.088 -133.374 1.00 105.26 40 LEU F O 1
ATOM 9279 N N . GLN K 1 41 ? 8.874 -51.380 -132.885 1.00 94.77 41 GLN F N 1
ATOM 9280 C CA . GLN K 1 41 ? 9.074 -52.239 -134.037 1.00 94.77 41 GLN F CA 1
ATOM 9281 C C . GLN K 1 41 ? 8.485 -53.612 -133.760 1.00 94.77 41 GLN F C 1
ATOM 9282 O O . GLN K 1 41 ? 8.371 -54.038 -132.611 1.00 94.77 41 GLN F O 1
ATOM 9288 N N . ILE K 1 42 ? 8.093 -54.303 -134.824 1.00 90.59 42 ILE F N 1
ATOM 9289 C CA . ILE K 1 42 ? 7.373 -55.561 -134.702 1.00 90.59 42 ILE F CA 1
ATOM 9290 C C . ILE K 1 42 ? 8.025 -56.599 -135.594 1.00 90.59 42 ILE F C 1
ATOM 9291 O O . ILE K 1 42 ? 8.019 -56.462 -136.821 1.00 90.59 42 ILE F O 1
ATOM 9296 N N . GLN K 1 43 ? 8.559 -57.645 -134.982 1.00 84.45 43 GLN F N 1
ATOM 9297 C CA . GLN K 1 43 ? 9.043 -58.816 -135.691 1.00 84.45 43 GLN F CA 1
ATOM 9298 C C . GLN K 1 43 ? 8.050 -59.950 -135.522 1.00 84.45 43 GLN F C 1
ATOM 9299 O O . GLN K 1 43 ? 7.506 -60.147 -134.435 1.00 84.45 43 GLN F O 1
ATOM 9305 N N . THR K 1 44 ? 7.818 -60.696 -136.592 1.00 76.48 44 THR F N 1
ATOM 9306 C CA . THR K 1 44 ? 6.869 -61.792 -136.562 1.00 76.48 44 THR F CA 1
ATOM 9307 C C . THR K 1 44 ? 7.548 -63.097 -136.943 1.00 76.48 44 THR F C 1
ATOM 9308 O O . THR K 1 44 ? 8.580 -63.118 -137.613 1.00 76.48 44 THR F O 1
ATOM 9312 N N . LEU K 1 45 ? 6.950 -64.194 -136.502 1.00 64.33 45 LEU F N 1
ATOM 9313 C CA . LEU K 1 45 ? 7.414 -65.528 -136.842 1.00 64.33 45 LEU F CA 1
ATOM 9314 C C . LEU K 1 45 ? 6.235 -66.345 -137.328 1.00 64.33 45 LEU F C 1
ATOM 9315 O O . LEU K 1 45 ? 5.159 -66.313 -136.731 1.00 64.33 45 LEU F O 1
ATOM 9320 N N . GLN K 1 46 ? 6.442 -67.081 -138.408 1.00 63.15 46 GLN F N 1
ATOM 9321 C CA . GLN K 1 46 ? 5.365 -67.794 -139.078 1.00 63.15 46 GLN F CA 1
ATOM 9322 C C . GLN K 1 46 ? 5.687 -69.278 -139.051 1.00 63.15 46 GLN F C 1
ATOM 9323 O O . GLN K 1 46 ? 6.658 -69.717 -139.674 1.00 63.15 46 GLN F O 1
ATOM 9329 N N . HIS K 1 47 ? 4.885 -70.050 -138.332 1.00 58.98 47 HIS F N 1
ATOM 9330 C CA . HIS K 1 47 ? 5.024 -71.499 -138.300 1.00 58.98 47 HIS F CA 1
ATOM 9331 C C . HIS K 1 47 ? 3.735 -72.096 -138.832 1.00 58.98 47 HIS F C 1
ATOM 9332 O O . HIS K 1 47 ? 2.701 -72.043 -138.161 1.00 58.98 47 HIS F O 1
ATOM 9339 N N . ALA K 1 48 ? 3.806 -72.690 -140.018 1.00 73.76 48 ALA F N 1
ATOM 9340 C CA . ALA K 1 48 ? 2.639 -73.248 -140.683 1.00 73.76 48 ALA F CA 1
ATOM 9341 C C . ALA K 1 48 ? 3.098 -73.882 -141.984 1.00 73.76 48 ALA F C 1
ATOM 9342 O O . ALA K 1 48 ? 4.205 -73.624 -142.462 1.00 73.76 48 ALA F O 1
ATOM 9344 N N . GLY K 1 49 ? 2.230 -74.703 -142.552 1.00 81.48 49 GLY F N 1
ATOM 9345 C CA . GLY K 1 49 ? 2.552 -75.340 -143.815 1.00 81.48 49 GLY F CA 1
ATOM 9346 C C . GLY K 1 49 ? 3.745 -76.257 -143.659 1.00 81.48 49 GLY F C 1
ATOM 9347 O O . GLY K 1 49 ? 3.814 -77.069 -142.732 1.00 81.48 49 GLY F O 1
ATOM 9348 N N . THR K 1 50 ? 4.713 -76.123 -144.566 1.00 86.07 50 THR F N 1
ATOM 9349 C CA . THR K 1 50 ? 5.869 -77.009 -144.538 1.00 86.07 50 THR F CA 1
ATOM 9350 C C . THR K 1 50 ? 6.693 -76.818 -143.276 1.00 86.07 50 THR F C 1
ATOM 9351 O O . THR K 1 50 ? 7.372 -77.750 -142.833 1.00 86.07 50 THR F O 1
ATOM 9355 N N . THR K 1 51 ? 6.649 -75.633 -142.680 1.00 81.93 51 THR F N 1
ATOM 9356 C CA . THR K 1 51 ? 7.342 -75.375 -141.426 1.00 81.93 51 THR F CA 1
ATOM 9357 C C . THR K 1 51 ? 6.300 -75.392 -140.320 1.00 81.93 51 THR F C 1
ATOM 9358 O O . THR K 1 51 ? 5.526 -74.445 -140.164 1.00 81.93 51 THR F O 1
ATOM 9362 N N . MET K 1 52 ? 6.304 -76.459 -139.538 1.00 73.09 52 MET F N 1
ATOM 9363 C CA . MET K 1 52 ? 5.448 -76.572 -138.371 1.00 73.09 52 MET F CA 1
ATOM 9364 C C . MET K 1 52 ? 6.280 -77.185 -137.264 1.00 73.09 52 MET F C 1
ATOM 9365 O O . MET K 1 52 ? 7.109 -78.063 -137.520 1.00 73.09 52 MET F O 1
ATOM 9370 N N . ILE K 1 53 ? 6.087 -76.703 -136.043 1.00 61.97 53 ILE F N 1
ATOM 9371 C CA . ILE K 1 53 ? 6.831 -77.262 -134.930 1.00 61.97 53 ILE F CA 1
ATOM 9372 C C . ILE K 1 53 ? 6.304 -78.658 -134.655 1.00 61.97 53 ILE F C 1
ATOM 9373 O O . ILE K 1 53 ? 5.102 -78.852 -134.441 1.00 61.97 53 ILE F O 1
ATOM 9378 N N . THR K 1 54 ? 7.193 -79.639 -134.676 1.00 61.39 54 THR F N 1
ATOM 9379 C CA . THR K 1 54 ? 6.857 -81.002 -134.301 1.00 61.39 54 THR F CA 1
ATOM 9380 C C . THR K 1 54 ? 7.681 -81.388 -133.085 1.00 61.39 54 THR F C 1
ATOM 9381 O O . THR K 1 54 ? 8.894 -81.163 -133.053 1.00 61.39 54 THR F O 1
ATOM 9385 N N . VAL K 1 55 ? 7.020 -81.936 -132.075 1.00 60.33 55 VAL F N 1
ATOM 9386 C CA . VAL K 1 55 ? 7.679 -82.176 -130.797 1.00 60.33 55 VAL F CA 1
ATOM 9387 C C . VAL K 1 55 ? 7.834 -83.684 -130.615 1.00 60.33 55 VAL F C 1
ATOM 9388 O O . VAL K 1 55 ? 6.845 -84.394 -130.385 1.00 60.33 55 VAL F O 1
ATOM 9392 N N . PRO K 1 56 ? 9.038 -84.218 -130.743 1.00 54.89 56 PRO F N 1
ATOM 9393 C CA . PRO K 1 56 ? 9.287 -85.592 -130.318 1.00 54.89 56 PRO F CA 1
ATOM 9394 C C . PRO K 1 56 ? 9.385 -85.664 -128.806 1.00 54.89 56 PRO F C 1
ATOM 9395 O O . PRO K 1 56 ? 9.548 -84.656 -128.118 1.00 54.89 56 PRO F O 1
ATOM 9399 N N . SER K 1 57 ? 9.272 -86.883 -128.294 1.00 55.32 57 SER F N 1
ATOM 9400 C CA . SER K 1 57 ? 9.440 -87.096 -126.866 1.00 55.32 57 SER F CA 1
ATOM 9401 C C . SER K 1 57 ? 10.808 -86.604 -126.422 1.00 55.32 57 SER F C 1
ATOM 9402 O O . SER K 1 57 ? 11.828 -86.939 -127.027 1.00 55.32 57 SER F O 1
ATOM 9405 N N . GLY K 1 58 ? 10.828 -85.806 -125.363 1.00 59.55 58 GLY F N 1
ATOM 9406 C CA . GLY K 1 58 ? 12.056 -85.243 -124.845 1.00 59.55 58 GLY F CA 1
ATOM 9407 C C . GLY K 1 58 ? 12.244 -83.771 -125.123 1.00 59.55 58 GLY F C 1
ATOM 9408 O O . GLY K 1 58 ? 13.276 -83.216 -124.732 1.00 59.55 58 GLY F O 1
ATOM 9409 N N . GLY K 1 59 ? 11.297 -83.121 -125.783 1.00 61.35 59 GLY F N 1
ATOM 9410 C CA . GLY K 1 59 ? 11.344 -81.683 -125.938 1.00 61.35 59 GLY F CA 1
ATOM 9411 C C . GLY K 1 59 ? 12.128 -81.224 -127.150 1.00 61.35 59 GLY F C 1
ATOM 9412 O O . GLY K 1 59 ? 12.793 -81.993 -127.841 1.00 61.35 59 GLY F O 1
ATOM 9413 N N . VAL K 1 60 ? 12.035 -79.923 -127.409 1.00 59.03 60 VAL F N 1
ATOM 9414 C CA . VAL K 1 60 ? 12.739 -79.307 -128.525 1.00 59.03 60 VAL F CA 1
ATOM 9415 C C . VAL K 1 60 ? 13.073 -77.872 -128.153 1.00 59.03 60 VAL F C 1
ATOM 9416 O O . VAL K 1 60 ? 12.306 -77.200 -127.460 1.00 59.03 60 VAL F O 1
ATOM 9420 N N . CYS K 1 61 ? 14.229 -77.409 -128.609 1.00 67.41 61 CYS F N 1
ATOM 9421 C CA . CYS K 1 61 ? 14.726 -76.077 -128.313 1.00 67.41 61 CYS F CA 1
ATOM 9422 C C . CYS K 1 61 ? 14.684 -75.213 -129.561 1.00 67.41 61 CYS F C 1
ATOM 9423 O O . CYS K 1 61 ? 14.849 -75.703 -130.680 1.00 67.41 61 CYS F O 1
ATOM 9426 N N . ASP K 1 62 ? 14.466 -73.918 -129.361 1.00 70.29 62 ASP F N 1
ATOM 9427 C CA . ASP K 1 62 ? 14.452 -72.991 -130.481 1.00 70.29 62 ASP F CA 1
ATOM 9428 C C . ASP K 1 62 ? 14.723 -71.589 -129.962 1.00 70.29 62 ASP F C 1
ATOM 9429 O O . ASP K 1 62 ? 14.543 -71.302 -128.778 1.00 70.29 62 ASP F O 1
ATOM 9434 N N . LEU K 1 63 ? 15.152 -70.718 -130.869 1.00 70.06 63 LEU F N 1
ATOM 9435 C CA . LEU K 1 63 ? 15.489 -69.340 -130.540 1.00 70.06 63 LEU F CA 1
ATOM 9436 C C . LEU K 1 63 ? 14.551 -68.415 -131.293 1.00 70.06 63 LEU F C 1
ATOM 9437 O O . LEU K 1 63 ? 14.530 -68.421 -132.526 1.00 70.06 63 LEU F O 1
ATOM 9442 N N . ILE K 1 64 ? 13.787 -67.615 -130.551 1.00 72.65 64 ILE F N 1
ATOM 9443 C CA . ILE K 1 64 ? 12.782 -66.744 -131.140 1.00 72.65 64 ILE F CA 1
ATOM 9444 C C . ILE K 1 64 ? 13.271 -65.325 -131.333 1.00 72.65 64 ILE F C 1
ATOM 9445 O O . ILE K 1 64 ? 12.500 -64.474 -131.785 1.00 72.65 64 ILE F O 1
ATOM 9450 N N . ASN K 1 65 ? 14.516 -65.033 -130.992 1.00 77.49 65 ASN F N 1
ATOM 9451 C CA . ASN K 1 65 ? 14.974 -63.660 -130.876 1.00 77.49 65 ASN F CA 1
ATOM 9452 C C . ASN K 1 65 ? 15.664 -63.143 -132.135 1.00 77.49 65 ASN F C 1
ATOM 9453 O O . ASN K 1 65 ? 16.189 -62.027 -132.122 1.00 77.49 65 ASN F O 1
ATOM 9458 N N . THR K 1 66 ? 15.679 -63.923 -133.215 1.00 84.13 66 THR F N 1
ATOM 9459 C CA . THR K 1 66 ? 16.456 -63.568 -134.399 1.00 84.13 66 THR F CA 1
ATOM 9460 C C . THR K 1 66 ? 16.060 -62.207 -134.952 1.00 84.13 66 THR F C 1
ATOM 9461 O O . THR K 1 66 ? 14.886 -61.952 -135.223 1.00 84.13 66 THR F O 1
ATOM 9465 N N . TYR K 1 67 ? 17.055 -61.344 -135.144 1.00 93.52 67 TYR F N 1
ATOM 9466 C CA . TYR K 1 67 ? 16.876 -60.043 -135.777 1.00 93.52 67 TYR F CA 1
ATOM 9467 C C . TYR K 1 67 ? 17.964 -59.863 -136.821 1.00 93.52 67 TYR F C 1
ATOM 9468 O O . TYR K 1 67 ? 19.148 -59.810 -136.477 1.00 93.52 67 TYR F O 1
ATOM 9477 N N . ALA K 1 68 ? 17.577 -59.753 -138.084 1.00 103.84 68 ALA F N 1
ATOM 9478 C CA . ALA K 1 68 ? 18.553 -59.374 -139.090 1.00 103.84 68 ALA F CA 1
ATOM 9479 C C . ALA K 1 68 ? 18.876 -57.891 -138.964 1.00 103.84 68 ALA F C 1
ATOM 9480 O O . ALA K 1 68 ? 18.121 -57.114 -138.377 1.00 103.84 68 ALA F O 1
ATOM 9482 N N . ARG K 1 69 ? 20.022 -57.491 -139.502 1.00 111.54 69 ARG F N 1
ATOM 9483 C CA . ARG K 1 69 ? 20.387 -56.081 -139.542 1.00 111.54 69 ARG F CA 1
ATOM 9484 C C . ARG K 1 69 ? 20.214 -55.559 -140.957 1.00 111.54 69 ARG F C 1
ATOM 9485 O O . ARG K 1 69 ? 20.606 -56.225 -141.918 1.00 111.54 69 ARG F O 1
ATOM 9493 N N . GLY K 1 70 ? 19.623 -54.381 -141.082 1.00 122.78 70 GLY F N 1
ATOM 9494 C CA . GLY K 1 70 ? 19.425 -53.800 -142.391 1.00 122.78 70 GLY F CA 1
ATOM 9495 C C . GLY K 1 70 ? 18.461 -52.635 -142.337 1.00 122.78 70 GLY F C 1
ATOM 9496 O O . GLY K 1 70 ? 18.195 -52.062 -141.278 1.00 122.78 70 GLY F O 1
ATOM 9497 N N . SER K 1 71 ? 17.958 -52.289 -143.515 1.00 127.98 71 SER F N 1
ATOM 9498 C CA . SER K 1 71 ? 17.067 -51.153 -143.682 1.00 127.98 71 SER F CA 1
ATOM 9499 C C . SER K 1 71 ? 15.626 -51.473 -143.323 1.00 127.98 71 SER F C 1
ATOM 9500 O O . SER K 1 71 ? 14.890 -50.578 -142.898 1.00 127.98 71 SER F O 1
ATOM 9503 N N . ASP K 1 72 ? 15.209 -52.726 -143.476 1.00 131.98 72 ASP F N 1
ATOM 9504 C CA . ASP K 1 72 ? 13.797 -53.066 -143.388 1.00 131.98 72 ASP F CA 1
ATOM 9505 C C . ASP K 1 72 ? 13.259 -52.814 -141.988 1.00 131.98 72 ASP F C 1
ATOM 9506 O O . ASP K 1 72 ? 14.011 -52.753 -141.013 1.00 131.98 72 ASP F O 1
ATOM 9511 N N . GLU K 1 73 ? 11.939 -52.649 -141.871 1.00 128.25 73 GLU F N 1
ATOM 9512 C CA . GLU K 1 73 ? 11.380 -52.314 -140.565 1.00 128.25 73 GLU F CA 1
ATOM 9513 C C . GLU K 1 73 ? 11.479 -53.473 -139.582 1.00 128.25 73 GLU F C 1
ATOM 9514 O O . GLU K 1 73 ? 11.574 -53.251 -138.370 1.00 128.25 73 GLU F O 1
ATOM 9520 N N . GLY K 1 74 ? 11.450 -54.715 -140.071 1.00 125.25 74 GLY F N 1
ATOM 9521 C CA . GLY K 1 74 ? 11.570 -55.829 -139.150 1.00 125.25 74 GLY F CA 1
ATOM 9522 C C . GLY K 1 74 ? 12.997 -56.071 -138.714 1.00 125.25 74 GLY F C 1
ATOM 9523 O O . GLY K 1 74 ? 13.247 -56.854 -137.797 1.00 125.25 74 GLY F O 1
ATOM 9524 N N . ASN K 1 75 ? 13.946 -55.408 -139.361 1.00 118.90 75 ASN F N 1
ATOM 9525 C CA . ASN K 1 75 ? 15.340 -55.580 -139.009 1.00 118.90 75 ASN F CA 1
ATOM 9526 C C . ASN K 1 75 ? 15.692 -54.687 -137.830 1.00 118.90 75 ASN F C 1
ATOM 9527 O O . ASN K 1 75 ? 14.868 -53.925 -137.326 1.00 118.90 75 ASN F O 1
ATOM 9532 N N . ARG K 1 76 ? 16.936 -54.783 -137.390 1.00 105.64 76 ARG F N 1
ATOM 9533 C CA . ARG K 1 76 ? 17.432 -53.914 -136.343 1.00 105.64 76 ARG F CA 1
ATOM 9534 C C . ARG K 1 76 ? 18.326 -52.839 -136.945 1.00 105.64 76 ARG F C 1
ATOM 9535 O O . ARG K 1 76 ? 18.594 -52.818 -138.147 1.00 105.64 76 ARG F O 1
ATOM 9543 N N . HIS K 1 77 ? 18.795 -51.932 -136.093 1.00 96.76 77 HIS F N 1
ATOM 9544 C CA . HIS K 1 77 ? 19.624 -50.820 -136.544 1.00 96.76 77 HIS F CA 1
ATOM 9545 C C . HIS K 1 77 ? 20.969 -50.834 -135.835 1.00 96.76 77 HIS F C 1
ATOM 9546 O O . HIS K 1 77 ? 21.995 -51.080 -136.472 1.00 96.76 77 HIS F O 1
ATOM 9553 N N . THR K 1 78 ? 20.995 -50.583 -134.536 1.00 96.17 78 THR F N 1
ATOM 9554 C CA . THR K 1 78 ? 22.238 -50.594 -133.784 1.00 96.17 78 THR F CA 1
ATOM 9555 C C . THR K 1 78 ? 22.581 -52.026 -133.397 1.00 96.17 78 THR F C 1
ATOM 9556 O O . THR K 1 78 ? 22.008 -52.991 -133.906 1.00 96.17 78 THR F O 1
ATOM 9560 N N . SER K 1 79 ? 23.546 -52.180 -132.501 1.00 93.70 79 SER F N 1
ATOM 9561 C CA . SER K 1 79 ? 23.955 -53.487 -132.020 1.00 93.70 79 SER F CA 1
ATOM 9562 C C . SER K 1 79 ? 23.297 -53.878 -130.707 1.00 93.70 79 SER F C 1
ATOM 9563 O O . SER K 1 79 ? 23.610 -54.946 -130.174 1.00 93.70 79 SER F O 1
ATOM 9566 N N . GLU K 1 80 ? 22.407 -53.051 -130.166 1.00 94.09 80 GLU F N 1
ATOM 9567 C CA . GLU K 1 80 ? 21.788 -53.319 -128.875 1.00 94.09 80 GLU F CA 1
ATOM 9568 C C . GLU K 1 80 ? 20.285 -53.119 -128.967 1.00 94.09 80 GLU F C 1
ATOM 9569 O O . GLU K 1 80 ? 19.824 -52.105 -129.497 1.00 94.09 80 GLU F O 1
ATOM 9575 N N . THR K 1 81 ? 19.526 -54.076 -128.437 1.00 88.25 81 THR F N 1
ATOM 9576 C CA . THR K 1 81 ? 18.074 -54.060 -128.514 1.00 88.25 81 THR F CA 1
ATOM 9577 C C . THR K 1 81 ? 17.471 -54.356 -127.151 1.00 88.25 81 THR F C 1
ATOM 9578 O O . THR K 1 81 ? 18.133 -54.885 -126.258 1.00 88.25 81 THR F O 1
ATOM 9582 N N . LEU K 1 82 ? 16.192 -54.020 -127.006 1.00 85.22 82 LEU F N 1
ATOM 9583 C CA . LEU K 1 82 ? 15.432 -54.306 -125.796 1.00 85.22 82 LEU F CA 1
ATOM 9584 C C . LEU K 1 82 ? 14.064 -54.825 -126.195 1.00 85.22 82 LEU F C 1
ATOM 9585 O O . LEU K 1 82 ? 13.319 -54.128 -126.887 1.00 85.22 82 LEU F O 1
ATOM 9590 N N . THR K 1 83 ? 13.720 -56.022 -125.744 1.00 81.41 83 THR F N 1
ATOM 9591 C CA . THR K 1 83 ? 12.403 -56.576 -126.005 1.00 81.41 83 THR F CA 1
ATOM 9592 C C . THR K 1 83 ? 11.504 -56.320 -124.809 1.00 81.41 83 THR F C 1
ATOM 9593 O O . THR K 1 83 ? 11.951 -56.368 -123.663 1.00 81.41 83 THR F O 1
ATOM 9597 N N . TYR K 1 84 ? 10.234 -56.045 -125.080 1.00 76.93 84 TYR F N 1
ATOM 9598 C CA . TYR K 1 84 ? 9.293 -55.704 -124.023 1.00 76.93 84 TYR F CA 1
ATOM 9599 C C . TYR K 1 84 ? 8.131 -56.681 -123.947 1.00 76.93 84 TYR F C 1
ATOM 9600 O O . TYR K 1 84 ? 8.005 -57.405 -122.958 1.00 76.93 84 TYR F O 1
ATOM 9609 N N . LYS K 1 85 ? 7.280 -56.724 -124.959 1.00 64.81 85 LYS F N 1
ATOM 9610 C CA . LYS K 1 85 ? 6.086 -57.548 -124.939 1.00 64.81 85 LYS F CA 1
ATOM 9611 C C . LYS K 1 85 ? 6.229 -58.706 -125.909 1.00 64.81 85 LYS F C 1
ATOM 9612 O O . LYS K 1 85 ? 6.952 -58.626 -126.901 1.00 64.81 85 LYS F O 1
ATOM 9618 N N . ILE K 1 86 ? 5.530 -59.791 -125.606 1.00 51.75 86 ILE F N 1
ATOM 9619 C CA . ILE K 1 86 ? 5.526 -60.969 -126.459 1.00 51.75 86 ILE F CA 1
ATOM 9620 C C . ILE K 1 86 ? 4.137 -61.584 -126.443 1.00 51.75 86 ILE F C 1
ATOM 9621 O O . ILE K 1 86 ? 3.503 -61.687 -125.391 1.00 51.75 86 ILE F O 1
ATOM 9626 N N . ALA K 1 87 ? 3.664 -61.986 -127.617 1.00 44.16 87 ALA F N 1
ATOM 9627 C CA . ALA K 1 87 ? 2.343 -62.574 -127.779 1.00 44.16 87 ALA F CA 1
ATOM 9628 C C . ALA K 1 87 ? 2.461 -63.896 -128.513 1.00 44.16 87 ALA F C 1
ATOM 9629 O O . ALA K 1 87 ? 3.288 -64.039 -129.414 1.00 44.16 87 ALA F O 1
ATOM 9631 N N . ILE K 1 88 ? 1.618 -64.853 -128.145 1.00 39.65 88 ILE F N 1
ATOM 9632 C CA . ILE K 1 88 ? 1.750 -66.228 -128.607 1.00 39.65 88 ILE F CA 1
ATOM 9633 C C . ILE K 1 88 ? 0.372 -66.767 -128.950 1.00 39.65 88 ILE F C 1
ATOM 9634 O O . ILE K 1 88 ? -0.541 -66.689 -128.126 1.00 39.65 88 ILE F O 1
ATOM 9639 N N . ASP K 1 89 ? 0.227 -67.340 -130.144 1.00 45.12 89 ASP F N 1
ATOM 9640 C CA . ASP K 1 89 ? -1.019 -67.969 -130.574 1.00 45.12 89 ASP F CA 1
ATOM 9641 C C . ASP K 1 89 ? -0.700 -69.265 -131.296 1.00 45.12 89 ASP F C 1
ATOM 9642 O O . ASP K 1 89 ? 0.100 -69.265 -132.233 1.00 45.12 89 ASP F O 1
ATOM 9647 N N . TYR K 1 90 ? -1.342 -70.356 -130.895 1.00 44.85 90 TYR F N 1
ATOM 9648 C CA . TYR K 1 90 ? -1.063 -71.635 -131.522 1.00 44.85 90 TYR F CA 1
ATOM 9649 C C . TYR K 1 90 ? -2.270 -72.546 -131.459 1.00 44.85 90 TYR F C 1
ATOM 9650 O O . TYR K 1 90 ? -3.201 -72.331 -130.686 1.00 44.85 90 TYR F O 1
ATOM 9659 N N . HIS K 1 91 ? -2.222 -73.581 -132.287 1.00 40.03 91 HIS F N 1
ATOM 9660 C CA . HIS K 1 91 ? -3.225 -74.635 -132.338 1.00 40.03 91 HIS F CA 1
ATOM 9661 C C . HIS K 1 91 ? -2.494 -75.958 -132.197 1.00 40.03 91 HIS F C 1
ATOM 9662 O O . HIS K 1 91 ? -1.733 -76.343 -133.086 1.00 40.03 91 HIS F O 1
ATOM 9669 N N . PHE K 1 92 ? -2.716 -76.656 -131.096 1.00 41.23 92 PHE F N 1
ATOM 9670 C CA . PHE K 1 92 ? -2.077 -77.943 -130.889 1.00 41.23 92 PHE F CA 1
ATOM 9671 C C . PHE K 1 92 ? -3.015 -79.057 -131.315 1.00 41.23 92 PHE F C 1
ATOM 9672 O O . PHE K 1 92 ? -4.228 -78.977 -131.120 1.00 41.23 92 PHE F O 1
ATOM 9680 N N . VAL K 1 93 ? -2.449 -80.099 -131.908 1.00 41.99 93 VAL F N 1
ATOM 9681 C CA . VAL K 1 93 ? -3.241 -81.246 -132.326 1.00 41.99 93 VAL F CA 1
ATOM 9682 C C . VAL K 1 93 ? -2.400 -82.498 -132.161 1.00 41.99 93 VAL F C 1
ATOM 9683 O O . VAL K 1 93 ? -1.197 -82.496 -132.430 1.00 41.99 93 VAL F O 1
ATOM 9687 N N . ALA K 1 94 ? -3.040 -83.568 -131.709 1.00 50.68 94 ALA F N 1
ATOM 9688 C CA . ALA K 1 94 ? -2.338 -84.808 -131.447 1.00 50.68 94 ALA F CA 1
ATOM 9689 C C . ALA K 1 94 ? -1.856 -85.440 -132.746 1.00 50.68 94 ALA F C 1
ATOM 9690 O O . ALA K 1 94 ? -2.341 -85.136 -133.837 1.00 50.68 94 ALA F O 1
ATOM 9692 N N . ASP K 1 95 ? -0.880 -86.330 -132.615 1.00 71.84 95 ASP F N 1
ATOM 9693 C CA . ASP K 1 95 ? -0.283 -87.018 -133.748 1.00 71.84 95 ASP F CA 1
ATOM 9694 C C . ASP K 1 95 ? -0.956 -88.362 -133.965 1.00 71.84 95 ASP F C 1
ATOM 9695 O O . ASP K 1 95 ? -1.322 -89.048 -133.008 1.00 71.84 95 ASP F O 1
ATOM 9700 N N . ALA K 1 96 ? -1.102 -88.738 -135.237 1.00 81.92 96 ALA F N 1
ATOM 9701 C CA . ALA K 1 96 ? -1.758 -89.996 -135.572 1.00 81.92 96 ALA F CA 1
ATOM 9702 C C . ALA K 1 96 ? -1.073 -91.179 -134.905 1.00 81.92 96 ALA F C 1
ATOM 9703 O O . ALA K 1 96 ? -1.724 -92.172 -134.564 1.00 81.92 96 ALA F O 1
ATOM 9705 N N . ALA K 1 97 ? 0.243 -91.092 -134.708 1.00 84.25 97 ALA F N 1
ATOM 9706 C CA . ALA K 1 97 ? 0.954 -92.165 -134.025 1.00 84.25 97 ALA F CA 1
ATOM 9707 C C . ALA K 1 97 ? 0.471 -92.314 -132.590 1.00 84.25 97 ALA F C 1
ATOM 9708 O O . ALA K 1 97 ? 0.233 -93.429 -132.114 1.00 84.25 97 ALA F O 1
ATOM 9710 N N . ALA K 1 98 ? 0.311 -91.194 -131.885 1.00 87.15 98 ALA F N 1
ATOM 9711 C CA . ALA K 1 98 ? -0.125 -91.255 -130.497 1.00 87.15 98 ALA F CA 1
ATOM 9712 C C . ALA K 1 98 ? -1.625 -91.461 -130.378 1.00 87.15 98 ALA F C 1
ATOM 9713 O O . ALA K 1 98 ? -2.107 -91.844 -129.308 1.00 87.15 98 ALA F O 1
ATOM 9715 N N . CYS K 1 99 ? -2.378 -91.219 -131.450 1.00 87.28 99 CYS F N 1
ATOM 9716 C CA . CYS K 1 99 ? -3.814 -91.454 -131.399 1.00 87.28 99 CYS F CA 1
ATOM 9717 C C . CYS K 1 99 ? -4.154 -92.930 -131.265 1.00 87.28 99 CYS F C 1
ATOM 9718 O O . CYS K 1 99 ? -5.323 -93.267 -131.062 1.00 87.28 99 CYS F O 1
ATOM 9721 N N . ARG K 1 100 ? -3.155 -93.808 -131.365 1.00 93.44 100 ARG F N 1
ATOM 9722 C CA . ARG K 1 100 ? -3.375 -95.243 -131.230 1.00 93.44 100 ARG F CA 1
ATOM 9723 C C . ARG K 1 100 ? -3.763 -95.616 -129.805 1.00 93.44 100 ARG F C 1
ATOM 9724 O O . ARG K 1 100 ? -4.742 -96.338 -129.592 1.00 93.44 100 ARG F O 1
ATOM 9732 N N . TYR K 1 101 ? -2.988 -95.170 -128.824 1.00 91.22 101 TYR F N 1
ATOM 9733 C CA . TYR K 1 101 ? -3.253 -95.375 -127.410 1.00 91.22 101 TYR F CA 1
ATOM 9734 C C . TYR K 1 101 ? -4.264 -94.354 -126.908 1.00 91.22 101 TYR F C 1
ATOM 9735 O O . TYR K 1 101 ? -4.470 -93.301 -127.513 1.00 91.22 101 TYR F O 1
ATOM 9744 N N . SER K 1 102 ? -4.912 -94.675 -125.793 1.00 74.15 102 SER F N 1
ATOM 9745 C CA . SER K 1 102 ? -5.789 -93.731 -125.109 1.00 74.15 102 SER F CA 1
ATOM 9746 C C . SER K 1 102 ? -5.207 -93.443 -123.735 1.00 74.15 102 SER F C 1
ATOM 9747 O O . SER K 1 102 ? -5.253 -94.297 -122.848 1.00 74.15 102 SER F O 1
ATOM 9750 N N . ASN K 1 103 ? -4.673 -92.239 -123.554 1.00 67.79 103 ASN F N 1
ATOM 9751 C CA . ASN K 1 103 ? -4.198 -91.815 -122.247 1.00 67.79 103 ASN F CA 1
ATOM 9752 C C . ASN K 1 103 ? -4.111 -90.300 -122.219 1.00 67.79 103 ASN F C 1
ATOM 9753 O O . ASN K 1 103 ? -4.060 -89.644 -123.260 1.00 67.79 103 ASN F O 1
ATOM 9758 N N . THR K 1 104 ? -4.083 -89.756 -121.012 1.00 62.92 104 THR F N 1
ATOM 9759 C CA . THR K 1 104 ? -3.986 -88.322 -120.813 1.00 62.92 104 THR F CA 1
ATOM 9760 C C . THR K 1 104 ? -2.523 -87.918 -120.675 1.00 62.92 104 THR F C 1
ATOM 9761 O O . THR K 1 104 ? -1.612 -88.717 -120.898 1.00 62.92 104 THR F O 1
ATOM 9765 N N . GLY K 1 105 ? -2.287 -86.668 -120.302 1.00 56.69 105 GLY F N 1
ATOM 9766 C CA . GLY K 1 105 ? -0.931 -86.191 -120.112 1.00 56.69 105 GLY F CA 1
ATOM 9767 C C . GLY K 1 105 ? -0.940 -84.706 -119.844 1.00 56.69 105 GLY F C 1
ATOM 9768 O O . GLY K 1 105 ? -1.984 -84.052 -119.870 1.00 56.69 105 GLY F O 1
ATOM 9769 N N . THR K 1 106 ? 0.248 -84.177 -119.577 1.00 47.53 106 THR F N 1
ATOM 9770 C CA . THR K 1 106 ? 0.396 -82.756 -119.309 1.00 47.53 106 THR F CA 1
ATOM 9771 C C . THR K 1 106 ? 1.687 -82.244 -119.925 1.00 47.53 106 THR F C 1
ATOM 9772 O O . THR K 1 106 ? 2.740 -82.864 -119.774 1.00 47.53 106 THR F O 1
ATOM 9776 N N . GLY K 1 107 ? 1.595 -81.130 -120.650 1.00 37.39 107 GLY F N 1
ATOM 9777 C CA . GLY K 1 107 ? 2.739 -80.508 -121.273 1.00 37.39 107 GLY F CA 1
ATOM 9778 C C . GLY K 1 107 ? 3.160 -79.249 -120.537 1.00 37.39 107 GLY F C 1
ATOM 9779 O O . GLY K 1 107 ? 2.467 -78.746 -119.660 1.00 37.39 107 GLY F O 1
ATOM 9780 N N . VAL K 1 108 ? 4.322 -78.736 -120.922 1.00 32.61 108 VAL F N 1
ATOM 9781 C CA . VAL K 1 108 ? 4.886 -77.538 -120.317 1.00 32.61 108 VAL F CA 1
ATOM 9782 C C . VAL K 1 108 ? 5.542 -76.710 -121.405 1.00 32.61 108 VAL F C 1
ATOM 9783 O O . VAL K 1 108 ? 6.110 -77.258 -122.353 1.00 32.61 108 VAL F O 1
ATOM 9787 N N . MET K 1 109 ? 5.464 -75.389 -121.278 1.00 41.36 109 MET F N 1
ATOM 9788 C CA . MET K 1 109 ? 6.195 -74.480 -122.151 1.00 41.36 109 MET F CA 1
ATOM 9789 C C . MET K 1 109 ? 6.982 -73.498 -121.300 1.00 41.36 109 MET F C 1
ATOM 9790 O O . MET K 1 109 ? 6.396 -72.615 -120.670 1.00 41.36 109 MET F O 1
ATOM 9795 N N . TRP K 1 110 ? 8.300 -73.648 -121.281 1.00 47.00 110 TRP F N 1
ATOM 9796 C CA . TRP K 1 110 ? 9.178 -72.690 -120.634 1.00 47.00 110 TRP F CA 1
ATOM 9797 C C . TRP K 1 110 ? 9.514 -71.536 -121.560 1.00 47.00 110 TRP F C 1
ATOM 9798 O O . TRP K 1 110 ? 9.430 -71.640 -122.783 1.00 47.00 110 TRP F O 1
ATOM 9809 N N . LEU K 1 111 ? 9.907 -70.422 -120.959 1.00 54.81 111 LEU F N 1
ATOM 9810 C CA . LEU K 1 111 ? 10.513 -69.320 -121.692 1.00 54.81 111 LEU F CA 1
ATOM 9811 C C . LEU K 1 111 ? 11.808 -68.979 -120.969 1.00 54.81 111 LEU F C 1
ATOM 9812 O O . LEU K 1 111 ? 11.775 -68.454 -119.854 1.00 54.81 111 LEU F O 1
ATOM 9817 N N . VAL K 1 112 ? 12.945 -69.255 -121.602 1.00 64.10 112 VAL F N 1
ATOM 9818 C CA . VAL K 1 112 ? 14.232 -69.318 -120.919 1.00 64.10 112 VAL F CA 1
ATOM 9819 C C . VAL K 1 112 ? 15.143 -68.219 -121.438 1.00 64.10 112 VAL F C 1
ATOM 9820 O O . VAL K 1 112 ? 15.166 -67.934 -122.639 1.00 64.10 112 VAL F O 1
ATOM 9824 N N . TYR K 1 113 ? 15.916 -67.627 -120.533 1.00 70.73 113 TYR F N 1
ATOM 9825 C CA . TYR K 1 113 ? 16.790 -66.502 -120.833 1.00 70.73 113 TYR F CA 1
ATOM 9826 C C . TYR K 1 113 ? 18.233 -66.870 -120.538 1.00 70.73 113 TYR F C 1
ATOM 9827 O O . TYR K 1 113 ? 18.598 -67.070 -119.378 1.00 70.73 113 TYR F O 1
ATOM 9836 N N . ASP K 1 114 ? 19.052 -66.935 -121.580 1.00 77.17 114 ASP F N 1
ATOM 9837 C CA . ASP K 1 114 ? 20.458 -67.293 -121.465 1.00 77.17 114 ASP F CA 1
ATOM 9838 C C . ASP K 1 114 ? 21.301 -66.034 -121.356 1.00 77.17 114 ASP F C 1
ATOM 9839 O O . ASP K 1 114 ? 21.189 -65.135 -122.192 1.00 77.17 114 ASP F O 1
ATOM 9844 N N . THR K 1 115 ? 22.148 -65.980 -120.332 1.00 85.74 115 THR F N 1
ATOM 9845 C CA . THR K 1 115 ? 23.063 -64.855 -120.193 1.00 85.74 115 THR F CA 1
ATOM 9846 C C . THR K 1 115 ? 24.295 -65.018 -121.068 1.00 85.74 115 THR F C 1
ATOM 9847 O O . THR K 1 115 ? 24.729 -64.062 -121.716 1.00 85.74 115 THR F O 1
ATOM 9851 N N . THR K 1 116 ? 24.867 -66.218 -121.110 1.00 84.33 116 THR F N 1
ATOM 9852 C CA . THR K 1 116 ? 26.142 -66.458 -121.782 1.00 84.33 116 THR F CA 1
ATOM 9853 C C . THR K 1 116 ? 25.945 -67.491 -122.878 1.00 84.33 116 THR F C 1
ATOM 9854 O O . THR K 1 116 ? 26.137 -68.696 -122.649 1.00 84.33 116 THR F O 1
ATOM 9858 N N . PRO K 1 117 ? 25.572 -67.071 -124.078 1.00 81.75 117 PRO F N 1
ATOM 9859 C CA . PRO K 1 117 ? 25.407 -68.019 -125.181 1.00 81.75 117 PRO F CA 1
ATOM 9860 C C . PRO K 1 117 ? 26.734 -68.628 -125.593 1.00 81.75 117 PRO F C 1
ATOM 9861 O O . PRO K 1 117 ? 27.807 -68.162 -125.208 1.00 81.75 117 PRO F O 1
ATOM 9865 N N . GLY K 1 118 ? 26.646 -69.685 -126.387 1.00 97.15 118 GLY F N 1
ATOM 9866 C CA . GLY K 1 118 ? 27.828 -70.339 -126.905 1.00 97.15 118 GLY F CA 1
ATOM 9867 C C . GLY K 1 118 ? 27.556 -70.850 -128.303 1.00 97.15 118 GLY F C 1
ATOM 9868 O O . GLY K 1 118 ? 26.422 -70.817 -128.787 1.00 97.15 118 GLY F O 1
ATOM 9869 N N . GLY K 1 119 ? 28.622 -71.313 -128.955 1.00 110.90 119 GLY F N 1
ATOM 9870 C CA . GLY K 1 119 ? 28.503 -71.730 -130.341 1.00 110.90 119 GLY F CA 1
ATOM 9871 C C . GLY K 1 119 ? 27.466 -72.818 -130.544 1.00 110.90 119 GLY F C 1
ATOM 9872 O O . GLY K 1 119 ? 26.557 -72.678 -131.365 1.00 110.90 119 GLY F O 1
ATOM 9873 N N . GLN K 1 120 ? 27.616 -73.913 -129.806 1.00 110.95 120 GLN F N 1
ATOM 9874 C CA . GLN K 1 120 ? 26.679 -75.019 -129.815 1.00 110.95 120 GLN F CA 1
ATOM 9875 C C . GLN K 1 120 ? 25.286 -74.531 -129.448 1.00 110.95 120 GLN F C 1
ATOM 9876 O O . GLN K 1 120 ? 25.110 -73.723 -128.531 1.00 110.95 120 GLN F O 1
ATOM 9882 N N . ALA K 1 121 ? 24.283 -75.009 -130.181 1.00 100.11 121 ALA F N 1
ATOM 9883 C CA . ALA K 1 121 ? 22.918 -74.746 -129.746 1.00 100.11 121 ALA F CA 1
ATOM 9884 C C . ALA K 1 121 ? 22.529 -75.714 -128.635 1.00 100.11 121 ALA F C 1
ATOM 9885 O O . ALA K 1 121 ? 22.751 -76.922 -128.766 1.00 100.11 121 ALA F O 1
ATOM 9887 N N . PRO K 1 122 ? 21.950 -75.230 -127.542 1.00 88.54 122 PRO F N 1
ATOM 9888 C CA . PRO K 1 122 ? 21.664 -76.116 -126.412 1.00 88.54 122 PRO F CA 1
ATOM 9889 C C . PRO K 1 122 ? 20.471 -77.012 -126.685 1.00 88.54 122 PRO F C 1
ATOM 9890 O O . PRO K 1 122 ? 19.599 -76.693 -127.494 1.00 88.54 122 PRO F O 1
ATOM 9894 N N . THR K 1 123 ? 20.445 -78.146 -125.997 1.00 76.30 123 THR F N 1
ATOM 9895 C CA . THR K 1 123 ? 19.337 -79.080 -126.005 1.00 76.30 123 THR F CA 1
ATOM 9896 C C . THR K 1 123 ? 18.742 -79.166 -124.606 1.00 76.30 123 THR F C 1
ATOM 9897 O O . THR K 1 123 ? 19.446 -78.928 -123.619 1.00 76.30 123 THR F O 1
ATOM 9901 N N . PRO K 1 124 ? 17.447 -79.469 -124.481 1.00 67.29 124 PRO F N 1
ATOM 9902 C CA . PRO K 1 124 ? 16.844 -79.539 -123.143 1.00 67.29 124 PRO F CA 1
ATOM 9903 C C . PRO K 1 124 ? 17.610 -80.419 -122.177 1.00 67.29 124 PRO F C 1
ATOM 9904 O O . PRO K 1 124 ? 17.643 -80.132 -120.975 1.00 67.29 124 PRO F O 1
ATOM 9908 N N . GLN K 1 125 ? 18.238 -81.482 -122.676 1.00 69.54 125 GLN F N 1
ATOM 9909 C CA . GLN K 1 125 ? 19.028 -82.343 -121.810 1.00 69.54 125 GLN F CA 1
ATOM 9910 C C . GLN K 1 125 ? 20.115 -81.565 -121.088 1.00 69.54 125 GLN F C 1
ATOM 9911 O O . GLN K 1 125 ? 20.480 -81.906 -119.959 1.00 69.54 125 GLN F O 1
ATOM 9917 N N . THR K 1 126 ? 20.649 -80.526 -121.721 1.00 69.32 126 THR F N 1
ATOM 9918 C CA . THR K 1 126 ? 21.707 -79.747 -121.094 1.00 69.32 126 THR F CA 1
ATOM 9919 C C . THR K 1 126 ? 21.148 -78.743 -120.100 1.00 69.32 126 THR F C 1
ATOM 9920 O O . THR K 1 126 ? 21.711 -78.555 -119.018 1.00 69.32 126 THR F O 1
ATOM 9924 N N . ILE K 1 127 ? 20.052 -78.078 -120.455 1.00 67.98 127 ILE F N 1
ATOM 9925 C CA . ILE K 1 127 ? 19.517 -77.029 -119.595 1.00 67.98 127 ILE F CA 1
ATOM 9926 C C . ILE K 1 127 ? 19.002 -77.620 -118.295 1.00 67.98 127 ILE F C 1
ATOM 9927 O O . ILE K 1 127 ? 19.406 -77.210 -117.202 1.00 67.98 127 ILE F O 1
ATOM 9932 N N . PHE K 1 128 ? 18.097 -78.580 -118.390 1.00 69.32 128 PHE F N 1
ATOM 9933 C CA . PHE K 1 128 ? 17.616 -79.307 -117.230 1.00 69.32 128 PHE F CA 1
ATOM 9934 C C . PHE K 1 128 ? 18.386 -80.611 -117.166 1.00 69.32 128 PHE F C 1
ATOM 9935 O O . PHE K 1 128 ? 18.514 -81.302 -118.179 1.00 69.32 128 PHE F O 1
ATOM 9943 N N . ALA K 1 129 ? 18.883 -80.961 -115.992 1.00 73.62 129 ALA F N 1
ATOM 9944 C CA . ALA K 1 129 ? 19.539 -82.250 -115.835 1.00 73.62 129 ALA F CA 1
ATOM 9945 C C . ALA K 1 129 ? 18.532 -83.184 -115.189 1.00 73.62 129 ALA F C 1
ATOM 9946 O O . ALA K 1 129 ? 18.270 -83.097 -113.988 1.00 73.62 129 ALA F O 1
ATOM 9948 N N . TYR K 1 130 ? 17.971 -84.080 -115.988 1.00 71.91 130 TYR F N 1
ATOM 9949 C CA . TYR K 1 130 ? 16.918 -84.960 -115.526 1.00 71.91 130 TYR F CA 1
ATOM 9950 C C . TYR K 1 130 ? 17.370 -86.405 -115.647 1.00 71.91 130 TYR F C 1
ATOM 9951 O O . TYR K 1 130 ? 17.740 -86.841 -116.747 1.00 71.91 130 TYR F O 1
ATOM 9960 N N . PRO K 1 131 ? 17.423 -87.153 -114.553 1.00 71.59 131 PRO F N 1
ATOM 9961 C CA . PRO K 1 131 ? 17.733 -88.579 -114.655 1.00 71.59 131 PRO F CA 1
ATOM 9962 C C . PRO K 1 131 ? 16.764 -89.265 -115.600 1.00 71.59 131 PRO F C 1
ATOM 9963 O O . PRO K 1 131 ? 15.568 -88.972 -115.611 1.00 71.59 131 PRO F O 1
ATOM 9967 N N . ASP K 1 132 ? 17.291 -90.185 -116.428 1.00 70.99 132 ASP F N 1
ATOM 9968 C CA . ASP K 1 132 ? 16.525 -90.703 -117.572 1.00 70.99 132 ASP F CA 1
ATOM 9969 C C . ASP K 1 132 ? 15.167 -91.251 -117.150 1.00 70.99 132 ASP F C 1
ATOM 9970 O O . ASP K 1 132 ? 14.220 -91.255 -117.938 1.00 70.99 132 ASP F O 1
ATOM 9975 N N . THR K 1 133 ? 15.038 -91.705 -115.912 1.00 64.49 133 THR F N 1
ATOM 9976 C CA . THR K 1 133 ? 13.764 -92.277 -115.506 1.00 64.49 133 THR F CA 1
ATOM 9977 C C . THR K 1 133 ? 12.650 -91.241 -115.461 1.00 64.49 133 THR F C 1
ATOM 9978 O O . THR K 1 133 ? 11.474 -91.607 -115.537 1.00 64.49 133 THR F O 1
ATOM 9982 N N . LEU K 1 134 ? 12.987 -89.961 -115.348 1.00 55.95 134 LEU F N 1
ATOM 9983 C CA . LEU K 1 134 ? 11.987 -88.905 -115.333 1.00 55.95 134 LEU F CA 1
ATOM 9984 C C . LEU K 1 134 ? 11.723 -88.316 -116.706 1.00 55.95 134 LEU F C 1
ATOM 9985 O O . LEU K 1 134 ? 10.999 -87.322 -116.805 1.00 55.95 134 LEU F O 1
ATOM 9990 N N . LYS K 1 135 ? 12.310 -88.879 -117.761 1.00 59.62 135 LYS F N 1
ATOM 9991 C CA . LYS K 1 135 ? 12.077 -88.350 -119.100 1.00 59.62 135 LYS F CA 1
ATOM 9992 C C . LYS K 1 135 ? 10.594 -88.230 -119.403 1.00 59.62 135 LYS F C 1
ATOM 9993 O O . LYS K 1 135 ? 10.169 -87.305 -120.100 1.00 59.62 135 LYS F O 1
ATOM 9999 N N . ALA K 1 136 ? 9.789 -89.151 -118.884 1.00 45.18 136 ALA F N 1
ATOM 10000 C CA . ALA K 1 136 ? 8.389 -89.198 -119.276 1.00 45.18 136 ALA F CA 1
ATOM 10001 C C . ALA K 1 136 ? 7.637 -87.954 -118.824 1.00 45.18 136 ALA F C 1
ATOM 10002 O O . ALA K 1 136 ? 6.798 -87.430 -119.562 1.00 45.18 136 ALA F O 1
ATOM 10004 N N . TRP K 1 137 ? 7.927 -87.453 -117.629 1.00 38.43 137 TRP F N 1
ATOM 10005 C CA . TRP K 1 137 ? 7.079 -86.416 -117.057 1.00 38.43 137 TRP F CA 1
ATOM 10006 C C . TRP K 1 137 ? 7.836 -85.103 -116.969 1.00 38.43 137 TRP F C 1
ATOM 10007 O O . TRP K 1 137 ? 8.692 -84.946 -116.087 1.00 38.43 137 TRP F O 1
ATOM 10018 N N . PRO K 1 138 ? 7.549 -84.133 -117.831 1.00 37.00 138 PRO F N 1
ATOM 10019 C CA . PRO K 1 138 ? 8.316 -82.886 -117.790 1.00 37.00 138 PRO F CA 1
ATOM 10020 C C . PRO K 1 138 ? 8.019 -82.038 -116.581 1.00 37.00 138 PRO F C 1
ATOM 10021 O O . PRO K 1 138 ? 8.923 -81.373 -116.067 1.00 37.00 138 PRO F O 1
ATOM 10025 N N . ALA K 1 139 ? 6.775 -82.037 -116.111 1.00 27.06 139 ALA F N 1
ATOM 10026 C CA . ALA K 1 139 ? 6.352 -81.044 -115.135 1.00 27.06 139 ALA F CA 1
ATOM 10027 C C . ALA K 1 139 ? 7.164 -81.091 -113.856 1.00 27.06 139 ALA F C 1
ATOM 10028 O O . ALA K 1 139 ? 7.091 -80.156 -113.055 1.00 27.06 139 ALA F O 1
ATOM 10030 N N . THR K 1 140 ? 7.937 -82.146 -113.645 1.00 41.08 140 THR F N 1
ATOM 10031 C CA . THR K 1 140 ? 8.739 -82.271 -112.443 1.00 41.08 140 THR F CA 1
ATOM 10032 C C . THR K 1 140 ? 10.157 -81.758 -112.610 1.00 41.08 140 THR F C 1
ATOM 10033 O O . THR K 1 140 ? 10.922 -81.785 -111.644 1.00 41.08 140 THR F O 1
ATOM 10037 N N . TRP K 1 141 ? 10.532 -81.303 -113.798 1.00 44.49 141 TRP F N 1
ATOM 10038 C CA . TRP K 1 141 ? 11.903 -80.881 -114.027 1.00 44.49 141 TRP F CA 1
ATOM 10039 C C . TRP K 1 141 ? 12.171 -79.555 -113.336 1.00 44.49 141 TRP F C 1
ATOM 10040 O O . TRP K 1 141 ? 11.278 -78.725 -113.170 1.00 44.49 141 TRP F O 1
ATOM 10051 N N . LYS K 1 142 ? 13.419 -79.357 -112.939 1.00 55.35 142 LYS F N 1
ATOM 10052 C CA . LYS K 1 142 ? 13.876 -78.081 -112.419 1.00 55.35 142 LYS F CA 1
ATOM 10053 C C . LYS K 1 142 ? 15.189 -77.730 -113.092 1.00 55.35 142 LYS F C 1
ATOM 10054 O O . LYS K 1 142 ? 15.895 -78.603 -113.599 1.00 55.35 142 LYS F O 1
ATOM 10060 N N . VAL K 1 143 ? 15.511 -76.438 -113.102 1.00 71.88 143 VAL F N 1
ATOM 10061 C CA . VAL K 1 143 ? 16.738 -76.001 -113.748 1.00 71.88 143 VAL F CA 1
ATOM 10062 C C . VAL K 1 143 ? 17.932 -76.601 -113.025 1.00 71.88 143 VAL F C 1
ATOM 10063 O O . VAL K 1 143 ? 17.970 -76.666 -111.791 1.00 71.88 143 VAL F O 1
ATOM 10067 N N . SER K 1 144 ? 18.904 -77.078 -113.796 1.00 83.73 144 SER F N 1
ATOM 10068 C CA . SER K 1 144 ? 20.057 -77.741 -113.210 1.00 83.73 144 SER F CA 1
ATOM 10069 C C . SER K 1 144 ? 20.834 -76.781 -112.320 1.00 83.73 144 SER F C 1
ATOM 10070 O O . SER K 1 144 ? 20.883 -75.573 -112.555 1.00 83.73 144 SER F O 1
ATOM 10073 N N . ARG K 1 145 ? 21.449 -77.341 -111.281 1.00 95.37 145 ARG F N 1
ATOM 10074 C CA . ARG K 1 145 ? 22.015 -76.504 -110.232 1.00 95.37 145 ARG F CA 1
ATOM 10075 C C . ARG K 1 145 ? 23.388 -75.959 -110.610 1.00 95.37 145 ARG F C 1
ATOM 10076 O O . ARG K 1 145 ? 23.738 -74.842 -110.216 1.00 95.37 145 ARG F O 1
ATOM 10084 N N . GLU K 1 146 ? 24.179 -76.731 -111.369 1.00 93.45 146 GLU F N 1
ATOM 10085 C CA . GLU K 1 146 ? 25.484 -76.245 -111.814 1.00 93.45 146 GLU F CA 1
ATOM 10086 C C . GLU K 1 146 ? 25.345 -74.974 -112.633 1.00 93.45 146 GLU F C 1
ATOM 10087 O O . GLU K 1 146 ? 26.171 -74.061 -112.536 1.00 93.45 146 GLU F O 1
ATOM 10093 N N . LEU K 1 147 ? 24.301 -74.897 -113.442 1.00 86.89 147 LEU F N 1
ATOM 10094 C CA . LEU K 1 147 ? 24.074 -73.785 -114.344 1.00 86.89 147 LEU F CA 1
ATOM 10095 C C . LEU K 1 147 ? 23.257 -72.671 -113.696 1.00 86.89 147 LEU F C 1
ATOM 10096 O O . LEU K 1 147 ? 22.656 -71.864 -114.410 1.00 86.89 147 LEU F O 1
ATOM 10101 N N . CYS K 1 148 ? 23.142 -72.662 -112.363 1.00 92.95 148 CYS F N 1
ATOM 10102 C CA . CYS K 1 148 ? 22.112 -71.838 -111.735 1.00 92.95 148 CYS F CA 1
ATOM 10103 C C . CYS K 1 148 ? 22.293 -70.351 -112.015 1.00 92.95 148 CYS F C 1
ATOM 10104 O O . CYS K 1 148 ? 21.329 -69.584 -111.934 1.00 92.95 148 CYS F O 1
ATOM 10107 N N . HIS K 1 149 ? 23.509 -69.921 -112.326 1.00 86.52 149 HIS F N 1
ATOM 10108 C CA . HIS K 1 149 ? 23.767 -68.526 -112.640 1.00 86.52 149 HIS F CA 1
ATOM 10109 C C . HIS K 1 149 ? 23.806 -68.246 -114.133 1.00 86.52 149 HIS F C 1
ATOM 10110 O O . HIS K 1 149 ? 24.042 -67.102 -114.525 1.00 86.52 149 HIS F O 1
ATOM 10117 N N . ARG K 1 150 ? 23.588 -69.253 -114.973 1.00 76.62 150 ARG F N 1
ATOM 10118 C CA . ARG K 1 150 ? 23.604 -69.049 -116.416 1.00 76.62 150 ARG F CA 1
ATOM 10119 C C . ARG K 1 150 ? 22.196 -68.919 -116.983 1.00 76.62 150 ARG F C 1
ATOM 10120 O O . ARG K 1 150 ? 21.828 -67.868 -117.512 1.00 76.62 150 ARG F O 1
ATOM 10128 N N . PHE K 1 151 ? 21.402 -69.978 -116.884 1.00 67.54 151 PHE F N 1
ATOM 10129 C CA . PHE K 1 151 ? 20.044 -69.990 -117.399 1.00 67.54 151 PHE F CA 1
ATOM 10130 C C . PHE K 1 151 ? 19.067 -69.577 -116.311 1.00 67.54 151 PHE F C 1
ATOM 10131 O O . PHE K 1 151 ? 19.259 -69.879 -115.133 1.00 67.54 151 PHE F O 1
ATOM 10139 N N . VAL K 1 152 ? 18.016 -68.873 -116.714 1.00 62.88 152 VAL F N 1
ATOM 10140 C CA . VAL K 1 152 ? 16.963 -68.479 -115.791 1.00 62.88 152 VAL F CA 1
ATOM 10141 C C . VAL K 1 152 ? 15.644 -68.474 -116.547 1.00 62.88 152 VAL F C 1
ATOM 10142 O O . VAL K 1 152 ? 15.581 -68.085 -117.716 1.00 62.88 152 VAL F O 1
ATOM 10146 N N . VAL K 1 153 ? 14.588 -68.926 -115.882 1.00 63.57 153 VAL F N 1
ATOM 10147 C CA . VAL K 1 153 ? 13.283 -69.096 -116.504 1.00 63.57 153 VAL F CA 1
ATOM 10148 C C . VAL K 1 153 ? 12.407 -67.923 -116.094 1.00 63.57 153 VAL F C 1
ATOM 10149 O O . VAL K 1 153 ? 12.122 -67.729 -114.908 1.00 63.57 153 VAL F O 1
ATOM 10153 N N . LYS K 1 154 ? 12.002 -67.115 -117.064 1.00 59.91 154 LYS F N 1
ATOM 10154 C CA . LYS K 1 154 ? 11.208 -65.945 -116.735 1.00 59.91 154 LYS F CA 1
ATOM 10155 C C . LYS K 1 154 ? 9.709 -66.180 -116.837 1.00 59.91 154 LYS F C 1
ATOM 10156 O O . LYS K 1 154 ? 8.941 -65.346 -116.352 1.00 59.91 154 LYS F O 1
ATOM 10162 N N . ARG K 1 155 ? 9.277 -67.291 -117.428 1.00 54.53 155 ARG F N 1
ATOM 10163 C CA . ARG K 1 155 ? 7.866 -67.646 -117.489 1.00 54.53 155 ARG F CA 1
ATOM 10164 C C . ARG K 1 155 ? 7.733 -69.153 -117.596 1.00 54.53 155 ARG F C 1
ATOM 10165 O O . ARG K 1 155 ? 8.626 -69.839 -118.091 1.00 54.53 155 ARG F O 1
ATOM 10173 N N . ARG K 1 156 ? 6.597 -69.659 -117.135 1.00 49.68 156 ARG F N 1
ATOM 10174 C CA . ARG K 1 156 ? 6.302 -71.079 -117.214 1.00 49.68 156 ARG F CA 1
ATOM 10175 C C . ARG K 1 156 ? 4.801 -71.252 -117.349 1.00 49.68 156 ARG F C 1
ATOM 10176 O O . ARG K 1 156 ? 4.032 -70.558 -116.684 1.00 49.68 156 ARG F O 1
ATOM 10184 N N . TRP K 1 157 ? 4.381 -72.179 -118.204 1.00 48.04 157 TRP F N 1
ATOM 10185 C CA . TRP K 1 157 ? 2.959 -72.412 -118.388 1.00 48.04 157 TRP F CA 1
ATOM 10186 C C . TRP K 1 157 ? 2.683 -73.901 -118.474 1.00 48.04 157 TRP F C 1
ATOM 10187 O O . TRP K 1 157 ? 3.583 -74.712 -118.684 1.00 48.04 157 TRP F O 1
ATOM 10198 N N . LEU K 1 158 ? 1.411 -74.245 -118.330 1.00 45.44 158 LEU F N 1
ATOM 10199 C CA . LEU K 1 158 ? 0.971 -75.626 -118.304 1.00 45.44 158 LEU F CA 1
ATOM 10200 C C . LEU K 1 158 ? -0.212 -75.797 -119.236 1.00 45.44 158 LEU F C 1
ATOM 10201 O O . LEU K 1 158 ? -0.984 -74.865 -119.460 1.00 45.44 158 LEU F O 1
ATOM 10206 N N . PHE K 1 159 ? -0.351 -76.999 -119.776 1.00 48.77 159 PHE F N 1
ATOM 10207 C CA . PHE K 1 159 ? -1.536 -77.346 -120.542 1.00 48.77 159 PHE F CA 1
ATOM 10208 C C . PHE K 1 159 ? -1.652 -78.855 -120.542 1.00 48.77 159 PHE F C 1
ATOM 10209 O O . PHE K 1 159 ? -0.689 -79.563 -120.247 1.00 48.77 159 PHE F O 1
ATOM 10217 N N . ASN K 1 160 ? -2.836 -79.346 -120.883 1.00 45.29 160 ASN F N 1
ATOM 10218 C CA . ASN K 1 160 ? -3.072 -80.777 -120.846 1.00 45.29 160 ASN F CA 1
ATOM 10219 C C . ASN K 1 160 ? -3.953 -81.200 -122.007 1.00 45.29 160 ASN F C 1
ATOM 10220 O O . ASN K 1 160 ? -4.854 -80.473 -122.424 1.00 45.29 160 ASN F O 1
ATOM 10225 N N . MET K 1 161 ? -3.674 -82.391 -122.521 1.00 52.32 161 MET F N 1
ATOM 10226 C CA . MET K 1 161 ? -4.377 -82.948 -123.661 1.00 52.32 161 MET F CA 1
ATOM 10227 C C . MET K 1 161 ? -4.763 -84.377 -123.337 1.00 52.32 161 MET F C 1
ATOM 10228 O O . MET K 1 161 ? -4.152 -85.022 -122.485 1.00 52.32 161 MET F O 1
ATOM 10233 N N . GLU K 1 162 ? -5.779 -84.879 -124.025 1.00 59.44 162 GLU F N 1
ATOM 10234 C CA . GLU K 1 162 ? -6.165 -86.266 -123.838 1.00 59.44 162 GLU F CA 1
ATOM 10235 C C . GLU K 1 162 ? -6.713 -86.806 -125.144 1.00 59.44 162 GLU F C 1
ATOM 10236 O O . GLU K 1 162 ? -7.381 -86.088 -125.888 1.00 59.44 162 GLU F O 1
ATOM 10242 N N . THR K 1 163 ? -6.412 -88.069 -125.421 1.00 70.30 163 THR F N 1
ATOM 10243 C CA . THR K 1 163 ? -6.820 -88.721 -126.655 1.00 70.30 163 THR F CA 1
ATOM 10244 C C . THR K 1 163 ? -7.576 -89.991 -126.317 1.00 70.30 163 THR F C 1
ATOM 10245 O O . THR K 1 163 ? -7.100 -90.806 -125.524 1.00 70.30 163 THR F O 1
ATOM 10249 N N . ASP K 1 164 ? -8.736 -90.166 -126.936 1.00 80.31 164 ASP F N 1
ATOM 10250 C CA . ASP K 1 164 ? -9.583 -91.319 -126.683 1.00 80.31 164 ASP F CA 1
ATOM 10251 C C . ASP K 1 164 ? -9.182 -92.533 -127.500 1.00 80.31 164 ASP F C 1
ATOM 10252 O O . ASP K 1 164 ? -9.852 -93.565 -127.421 1.00 80.31 164 ASP F O 1
ATOM 10257 N N . GLY K 1 165 ? -8.125 -92.431 -128.294 1.00 82.59 165 GLY F N 1
ATOM 10258 C CA . GLY K 1 165 ? -7.738 -93.538 -129.139 1.00 82.59 165 GLY F CA 1
ATOM 10259 C C . GLY K 1 165 ? -8.474 -93.589 -130.452 1.00 82.59 165 GLY F C 1
ATOM 10260 O O . GLY K 1 165 ? -8.621 -94.669 -131.030 1.00 82.59 165 GLY F O 1
ATOM 10261 N N . ARG K 1 166 ? -8.957 -92.452 -130.940 1.00 83.13 166 ARG F N 1
ATOM 10262 C CA . ARG K 1 166 ? -9.707 -92.424 -132.186 1.00 83.13 166 ARG F CA 1
ATOM 10263 C C . ARG K 1 166 ? -9.317 -91.185 -132.972 1.00 83.13 166 ARG F C 1
ATOM 10264 O O . ARG K 1 166 ? -9.382 -90.072 -132.445 1.00 83.13 166 ARG F O 1
ATOM 10272 N N . ILE K 1 167 ? -8.922 -91.374 -134.231 1.00 87.14 167 ILE F N 1
ATOM 10273 C CA . ILE K 1 167 ? -8.628 -90.231 -135.083 1.00 87.14 167 ILE F CA 1
ATOM 10274 C C . ILE K 1 167 ? -9.927 -89.541 -135.475 1.00 87.14 167 ILE F C 1
ATOM 10275 O O . ILE K 1 167 ? -11.020 -90.107 -135.384 1.00 87.14 167 ILE F O 1
ATOM 10280 N N . GLY K 1 168 ? -9.805 -88.293 -135.908 1.00 85.78 168 GLY F N 1
ATOM 10281 C CA . GLY K 1 168 ? -10.980 -87.517 -136.240 1.00 85.78 168 GLY F CA 1
ATOM 10282 C C . GLY K 1 168 ? -11.468 -87.637 -137.663 1.00 85.78 168 GLY F C 1
ATOM 10283 O O . GLY K 1 168 ? -12.432 -86.964 -138.037 1.00 85.78 168 GLY F O 1
ATOM 10284 N N . SER K 1 169 ? -10.836 -88.477 -138.476 1.00 91.50 169 SER F N 1
ATOM 10285 C CA . SER K 1 169 ? -11.152 -88.554 -139.895 1.00 91.50 169 SER F CA 1
ATOM 10286 C C . SER K 1 169 ? -12.120 -89.673 -140.243 1.00 91.50 169 SER F C 1
ATOM 10287 O O . SER K 1 169 ? -12.483 -89.815 -141.414 1.00 91.50 169 SER F O 1
ATOM 10290 N N . ASP K 1 170 ? -12.553 -90.465 -139.270 1.00 95.29 170 ASP F N 1
ATOM 10291 C CA . ASP K 1 170 ? -13.353 -91.645 -139.552 1.00 95.29 170 ASP F CA 1
ATOM 10292 C C . ASP K 1 170 ? -14.755 -91.499 -138.975 1.00 95.29 170 ASP F C 1
ATOM 10293 O O . ASP K 1 170 ? -14.982 -90.772 -138.005 1.00 95.29 170 ASP F O 1
ATOM 10298 N N . ILE K 1 171 ? -15.696 -92.211 -139.586 1.00 93.59 171 ILE F N 1
ATOM 10299 C CA . ILE K 1 171 ? -17.117 -92.059 -139.288 1.00 93.59 171 ILE F CA 1
ATOM 10300 C C . ILE K 1 171 ? -17.527 -93.051 -138.207 1.00 93.59 171 ILE F C 1
ATOM 10301 O O . ILE K 1 171 ? -17.141 -94.226 -138.273 1.00 93.59 171 ILE F O 1
ATOM 10306 N N . PRO K 1 172 ? -18.287 -92.628 -137.205 1.00 91.43 172 PRO F N 1
ATOM 10307 C CA . PRO K 1 172 ? -18.786 -93.564 -136.202 1.00 91.43 172 PRO F CA 1
ATOM 10308 C C . PRO K 1 172 ? -19.812 -94.501 -136.804 1.00 91.43 172 PRO F C 1
ATOM 10309 O O . PRO K 1 172 ? -20.435 -94.179 -137.826 1.00 91.43 172 PRO F O 1
ATOM 10313 N N . PRO K 1 173 ? -20.020 -95.668 -136.205 1.00 93.45 173 PRO F N 1
ATOM 10314 C CA . PRO K 1 173 ? -21.137 -96.517 -136.618 1.00 93.45 173 PRO F CA 1
ATOM 10315 C C . PRO K 1 173 ? -22.457 -95.940 -136.141 1.00 93.45 173 PRO F C 1
ATOM 10316 O O . PRO K 1 173 ? -22.520 -95.144 -135.203 1.00 93.45 173 PRO F O 1
ATOM 10320 N N . SER K 1 174 ? -23.532 -96.371 -136.800 1.00 92.48 174 SER F N 1
ATOM 10321 C CA . SER K 1 174 ? -24.858 -95.865 -136.468 1.00 92.48 174 SER F CA 1
ATOM 10322 C C . SER K 1 174 ? -25.311 -96.280 -135.077 1.00 92.48 174 SER F C 1
ATOM 10323 O O . SER K 1 174 ? -26.342 -95.790 -134.607 1.00 92.48 174 SER F O 1
ATOM 10326 N N . ASN K 1 175 ? -24.578 -97.168 -134.411 1.00 90.36 175 ASN F N 1
ATOM 10327 C CA . ASN K 1 175 ? -25.022 -97.652 -133.112 1.00 90.36 175 ASN F CA 1
ATOM 10328 C C . ASN K 1 175 ? -24.721 -96.666 -131.989 1.00 90.36 175 ASN F C 1
ATOM 10329 O O . ASN K 1 175 ? -25.562 -96.458 -131.111 1.00 90.36 175 ASN F O 1
ATOM 10334 N N . ALA K 1 176 ? -23.537 -96.055 -131.985 1.00 88.79 176 ALA F N 1
ATOM 10335 C CA . ALA K 1 176 ? -23.103 -95.266 -130.840 1.00 88.79 176 ALA F CA 1
ATOM 10336 C C . ALA K 1 176 ? -22.392 -94.004 -131.305 1.00 88.79 176 ALA F C 1
ATOM 10337 O O . ALA K 1 176 ? -22.057 -93.852 -132.481 1.00 88.79 176 ALA F O 1
ATOM 10339 N N . SER K 1 177 ? -22.166 -93.089 -130.365 1.00 83.07 177 SER F N 1
ATOM 10340 C CA . SER K 1 177 ? -21.465 -91.839 -130.624 1.00 83.07 177 SER F CA 1
ATOM 10341 C C . SER K 1 177 ? -20.322 -91.686 -129.629 1.00 83.07 177 SER F C 1
ATOM 10342 O O . SER K 1 177 ? -20.074 -92.564 -128.799 1.00 83.07 177 SER F O 1
ATOM 10345 N N . TRP K 1 178 ? -19.621 -90.555 -129.710 1.00 77.90 178 TRP F N 1
ATOM 10346 C CA . TRP K 1 178 ? -18.532 -90.284 -128.784 1.00 77.90 178 TRP F CA 1
ATOM 10347 C C . TRP K 1 178 ? -18.481 -88.796 -128.464 1.00 77.90 178 TRP F C 1
ATOM 10348 O O . TRP K 1 178 ? -18.766 -87.957 -129.320 1.00 77.90 178 TRP F O 1
ATOM 10359 N N . LYS K 1 179 ? -18.102 -88.474 -127.226 1.00 70.79 179 LYS F N 1
ATOM 10360 C CA . LYS K 1 179 ? -17.831 -87.095 -126.852 1.00 70.79 179 LYS F CA 1
ATOM 10361 C C . LYS K 1 179 ? -16.324 -86.914 -126.810 1.00 70.79 179 LYS F C 1
ATOM 10362 O O . LYS K 1 179 ? -15.676 -87.419 -125.883 1.00 70.79 179 LYS F O 1
ATOM 10368 N N . PRO K 1 180 ? -15.728 -86.232 -127.766 1.00 69.55 180 PRO F N 1
ATOM 10369 C CA . PRO K 1 180 ? -14.269 -86.102 -127.777 1.00 69.55 180 PRO F CA 1
ATOM 10370 C C . PRO K 1 180 ? -13.780 -84.825 -127.123 1.00 69.55 180 PRO F C 1
ATOM 10371 O O . PRO K 1 180 ? -13.323 -83.915 -127.818 1.00 69.55 180 PRO F O 1
ATOM 10375 N N . CYS K 1 181 ? -13.866 -84.734 -125.801 1.00 69.67 181 CYS F N 1
ATOM 10376 C CA . CYS K 1 181 ? -13.377 -83.545 -125.120 1.00 69.67 181 CYS F CA 1
ATOM 10377 C C . CYS K 1 181 ? -11.879 -83.389 -125.328 1.00 69.67 181 CYS F C 1
ATOM 10378 O O . CYS K 1 181 ? -11.112 -84.337 -125.150 1.00 69.67 181 CYS F O 1
ATOM 10381 N N . LYS K 1 182 ? -11.471 -82.189 -125.720 1.00 64.21 182 LYS F N 1
ATOM 10382 C CA . LYS K 1 182 ? -10.067 -81.797 -125.676 1.00 64.21 182 LYS F CA 1
ATOM 10383 C C . LYS K 1 182 ? -9.197 -82.697 -126.539 1.00 64.21 182 LYS F C 1
ATOM 10384 O O . LYS K 1 182 ? -8.112 -83.115 -126.134 1.00 64.21 182 LYS F O 1
ATOM 10390 N N . ARG K 1 183 ? -9.667 -83.007 -127.742 1.00 59.19 183 ARG F N 1
ATOM 10391 C CA . ARG K 1 183 ? -8.784 -83.684 -128.681 1.00 59.19 183 ARG F CA 1
ATOM 10392 C C . ARG K 1 183 ? -7.747 -82.725 -129.239 1.00 59.19 183 ARG F C 1
ATOM 10393 O O . ARG K 1 183 ? -6.659 -83.149 -129.636 1.00 59.19 183 ARG F O 1
ATOM 10401 N N . ASN K 1 184 ? -8.065 -81.438 -129.269 1.00 52.90 184 ASN F N 1
ATOM 10402 C CA . ASN K 1 184 ? -7.139 -80.405 -129.695 1.00 52.90 184 ASN F CA 1
ATOM 10403 C C . ASN K 1 184 ? -7.522 -79.112 -128.998 1.00 52.90 184 ASN F C 1
ATOM 10404 O O . ASN K 1 184 ? -8.693 -78.889 -128.691 1.00 52.90 184 ASN F O 1
ATOM 10409 N N . ILE K 1 185 ? -6.531 -78.268 -128.724 1.00 39.04 185 ILE F N 1
ATOM 10410 C CA . ILE K 1 185 ? -6.759 -77.109 -127.878 1.00 39.04 185 ILE F CA 1
ATOM 10411 C C . ILE K 1 185 ? -6.198 -75.856 -128.523 1.00 39.04 185 ILE F C 1
ATOM 10412 O O . ILE K 1 185 ? -5.406 -75.904 -129.462 1.00 39.04 185 ILE F O 1
ATOM 10417 N N . TYR K 1 186 ? -6.614 -74.726 -127.976 1.00 36.58 186 TYR F N 1
ATOM 10418 C CA . TYR K 1 186 ? -6.158 -73.408 -128.376 1.00 36.58 186 TYR F CA 1
ATOM 10419 C C . TYR K 1 186 ? -5.403 -72.770 -127.225 1.00 36.58 186 TYR F C 1
ATOM 10420 O O . TYR K 1 186 ? -5.886 -72.751 -126.093 1.00 36.58 186 TYR F O 1
ATOM 10429 N N . PHE K 1 187 ? -4.222 -72.239 -127.517 1.00 31.06 187 PHE F N 1
ATOM 10430 C CA . PHE K 1 187 ? -3.288 -71.819 -126.481 1.00 31.06 187 PHE F CA 1
ATOM 10431 C C . PHE K 1 187 ? -2.787 -70.424 -126.796 1.00 31.06 187 PHE F C 1
ATOM 10432 O O . PHE K 1 187 ? -2.127 -70.228 -127.815 1.00 31.06 187 PHE F O 1
ATOM 10440 N N . HIS K 1 188 ? -3.075 -69.461 -125.927 1.00 37.49 188 HIS F N 1
ATOM 10441 C CA . HIS K 1 188 ? -2.640 -68.099 -126.187 1.00 37.49 188 HIS F CA 1
ATOM 10442 C C . HIS K 1 188 ? -2.268 -67.425 -124.881 1.00 37.49 188 HIS F C 1
ATOM 10443 O O . HIS K 1 188 ? -2.952 -67.600 -123.872 1.00 37.49 188 HIS F O 1
ATOM 10450 N N . LYS K 1 189 ? -1.197 -66.641 -124.915 1.00 43.83 189 LYS F N 1
ATOM 10451 C CA . LYS K 1 189 ? -0.727 -65.903 -123.756 1.00 43.83 189 LYS F CA 1
ATOM 10452 C C . LYS K 1 189 ? -0.194 -64.563 -124.225 1.00 43.83 189 LYS F C 1
ATOM 10453 O O . LYS K 1 189 ? 0.287 -64.438 -125.351 1.00 43.83 189 LYS F O 1
ATOM 10459 N N . PHE K 1 190 ? -0.292 -63.560 -123.362 1.00 55.92 190 PHE F N 1
ATOM 10460 C CA . PHE K 1 190 ? 0.233 -62.234 -123.660 1.00 55.92 190 PHE F CA 1
ATOM 10461 C C . PHE K 1 190 ? 0.866 -61.687 -122.394 1.00 55.92 190 PHE F C 1
ATOM 10462 O O . PHE K 1 190 ? 0.184 -61.562 -121.375 1.00 55.92 190 PHE F O 1
ATOM 10470 N N . THR K 1 191 ? 2.152 -61.351 -122.447 1.00 61.85 191 THR F N 1
ATOM 10471 C CA . THR K 1 191 ? 2.884 -60.954 -121.248 1.00 61.85 191 THR F CA 1
ATOM 10472 C C . THR K 1 191 ? 3.734 -59.733 -121.536 1.00 61.85 191 THR F C 1
ATOM 10473 O O . THR K 1 191 ? 4.632 -59.787 -122.378 1.00 61.85 191 THR F O 1
ATOM 10477 N N . SER K 1 192 ? 3.460 -58.642 -120.830 1.00 69.79 192 SER F N 1
ATOM 10478 C CA . SER K 1 192 ? 4.217 -57.409 -120.978 1.00 69.79 192 SER F CA 1
ATOM 10479 C C . SER K 1 192 ? 5.336 -57.258 -119.960 1.00 69.79 192 SER F C 1
ATOM 10480 O O . SER K 1 192 ? 6.170 -56.362 -120.110 1.00 69.79 192 SER F O 1
ATOM 10483 N N . GLY K 1 193 ? 5.380 -58.107 -118.939 1.00 71.55 193 GLY F N 1
ATOM 10484 C CA . GLY K 1 193 ? 6.220 -57.810 -117.793 1.00 71.55 193 GLY F CA 1
ATOM 10485 C C . GLY K 1 193 ? 7.702 -57.892 -118.092 1.00 71.55 193 GLY F C 1
ATOM 10486 O O . GLY K 1 193 ? 8.486 -57.069 -117.614 1.00 71.55 193 GLY F O 1
ATOM 10487 N N . LEU K 1 194 ? 8.101 -58.866 -118.899 1.00 73.04 194 LEU F N 1
ATOM 10488 C CA . LEU K 1 194 ? 9.507 -59.200 -119.027 1.00 73.04 194 LEU F CA 1
ATOM 10489 C C . LEU K 1 194 ? 10.278 -58.060 -119.668 1.00 73.04 194 LEU F C 1
ATOM 10490 O O . LEU K 1 194 ? 9.713 -57.162 -120.293 1.00 73.04 194 LEU F O 1
ATOM 10495 N N . GLY K 1 195 ? 11.587 -58.108 -119.498 1.00 76.56 195 GLY F N 1
ATOM 10496 C CA . GLY K 1 195 ? 12.475 -57.252 -120.258 1.00 76.56 195 GLY F CA 1
ATOM 10497 C C . GLY K 1 195 ? 13.797 -57.956 -120.432 1.00 76.56 195 GLY F C 1
ATOM 10498 O O . GLY K 1 195 ? 14.200 -58.771 -119.598 1.00 76.56 195 GLY F O 1
ATOM 10499 N N . VAL K 1 196 ? 14.480 -57.635 -121.522 1.00 80.21 196 VAL F N 1
ATOM 10500 C CA . VAL K 1 196 ? 15.663 -58.365 -121.953 1.00 80.21 196 VAL F CA 1
ATOM 10501 C C . VAL K 1 196 ? 16.583 -57.378 -122.644 1.00 80.21 196 VAL F C 1
ATOM 10502 O O . VAL K 1 196 ? 16.122 -56.470 -123.340 1.00 80.21 196 VAL F O 1
ATOM 10506 N N . ARG K 1 197 ? 17.882 -57.551 -122.456 1.00 87.96 197 ARG F N 1
ATOM 10507 C CA . ARG K 1 197 ? 18.873 -56.669 -123.045 1.00 87.96 197 ARG F CA 1
ATOM 10508 C C . ARG K 1 197 ? 19.910 -57.508 -123.766 1.00 87.96 197 ARG F C 1
ATOM 10509 O O . ARG K 1 197 ? 20.583 -58.335 -123.147 1.00 87.96 197 ARG F O 1
ATOM 10517 N N . THR K 1 198 ? 20.033 -57.302 -125.070 1.00 86.26 198 THR F N 1
ATOM 10518 C CA . THR K 1 198 ? 20.914 -58.101 -125.903 1.00 86.26 198 THR F CA 1
ATOM 10519 C C . THR K 1 198 ? 22.014 -57.224 -126.474 1.00 86.26 198 THR F C 1
ATOM 10520 O O . THR K 1 198 ? 21.853 -56.011 -126.614 1.00 86.26 198 THR F O 1
ATOM 10524 N N . GLN K 1 199 ? 23.138 -57.848 -126.805 1.00 85.88 199 GLN F N 1
ATOM 10525 C CA . GLN K 1 199 ? 24.205 -57.172 -127.525 1.00 85.88 199 GLN F CA 1
ATOM 10526 C C . GLN K 1 199 ? 24.696 -58.074 -128.640 1.00 85.88 199 GLN F C 1
ATOM 10527 O O . GLN K 1 199 ? 24.974 -59.255 -128.421 1.00 85.88 199 GLN F O 1
ATOM 10533 N N . TRP K 1 200 ? 24.804 -57.508 -129.830 1.00 86.00 200 TRP F N 1
ATOM 10534 C CA . TRP K 1 200 ? 25.065 -58.253 -131.045 1.00 86.00 200 TRP F CA 1
ATOM 10535 C C . TRP K 1 200 ? 26.499 -58.030 -131.495 1.00 86.00 200 TRP F C 1
ATOM 10536 O O . TRP K 1 200 ? 27.083 -56.971 -131.262 1.00 86.00 200 TRP F O 1
ATOM 10547 N N . LYS K 1 201 ? 27.066 -59.042 -132.137 1.00 93.90 201 LYS F N 1
ATOM 10548 C CA . LYS K 1 201 ? 28.405 -58.902 -132.678 1.00 93.90 201 LYS F CA 1
ATOM 10549 C C . LYS K 1 201 ? 28.375 -58.066 -133.950 1.00 93.90 201 LYS F C 1
ATOM 10550 O O . LYS K 1 201 ? 27.356 -57.486 -134.327 1.00 93.90 201 LYS F O 1
ATOM 10556 N N . ASN K 1 202 ? 29.522 -58.007 -134.617 1.00 105.92 202 ASN F N 1
ATOM 10557 C CA . ASN K 1 202 ? 29.647 -57.211 -135.828 1.00 105.92 202 ASN F CA 1
ATOM 10558 C C . ASN K 1 202 ? 28.776 -57.740 -136.958 1.00 105.92 202 ASN F C 1
ATOM 10559 O O . ASN K 1 202 ? 28.114 -56.952 -137.640 1.00 105.92 202 ASN F O 1
ATOM 10564 N N . VAL K 1 203 ? 28.753 -59.058 -137.159 1.00 108.91 203 VAL F N 1
ATOM 10565 C CA . VAL K 1 203 ? 28.196 -59.633 -138.376 1.00 108.91 203 VAL F CA 1
ATOM 10566 C C . VAL K 1 203 ? 26.756 -59.186 -138.586 1.00 108.91 203 VAL F C 1
ATOM 10567 O O . VAL K 1 203 ? 25.976 -59.053 -137.637 1.00 108.91 203 VAL F O 1
ATOM 10571 N N . THR K 1 204 ? 26.402 -58.944 -139.847 1.00 113.30 204 THR F N 1
ATOM 10572 C CA . THR K 1 204 ? 25.051 -58.526 -140.194 1.00 113.30 204 THR F CA 1
ATOM 10573 C C . THR K 1 204 ? 24.026 -59.637 -140.033 1.00 113.30 204 THR F C 1
ATOM 10574 O O . THR K 1 204 ? 22.824 -59.367 -140.111 1.00 113.30 204 THR F O 1
ATOM 10578 N N . ASP K 1 205 ? 24.464 -60.873 -139.826 1.00 115.24 205 ASP F N 1
ATOM 10579 C CA . ASP K 1 205 ? 23.536 -61.986 -139.732 1.00 115.24 205 ASP F CA 1
ATOM 10580 C C . ASP K 1 205 ? 22.686 -61.872 -138.472 1.00 115.24 205 ASP F C 1
ATOM 10581 O O . ASP K 1 205 ? 23.050 -61.207 -137.501 1.00 115.24 205 ASP F O 1
ATOM 10586 N N . GLY K 1 206 ? 21.527 -62.527 -138.505 1.00 109.49 206 GLY F N 1
ATOM 10587 C CA . GLY K 1 206 ? 20.656 -62.628 -137.355 1.00 109.49 206 GLY F CA 1
ATOM 10588 C C . GLY K 1 206 ? 20.611 -63.989 -136.702 1.00 109.49 206 GLY F C 1
ATOM 10589 O O . GLY K 1 206 ? 19.706 -64.239 -135.895 1.00 109.49 206 GLY F O 1
ATOM 10590 N N . GLY K 1 207 ? 21.543 -64.880 -137.013 1.00 104.78 207 GLY F N 1
ATOM 10591 C CA . GLY K 1 207 ? 21.507 -66.223 -136.482 1.00 104.78 207 GLY F CA 1
ATOM 10592 C C . GLY K 1 207 ? 21.910 -66.282 -135.020 1.00 104.78 207 GLY F C 1
ATOM 10593 O O . GLY K 1 207 ? 22.050 -65.275 -134.325 1.00 104.78 207 GLY F O 1
ATOM 10594 N N . VAL K 1 208 ? 22.104 -67.514 -134.550 1.00 97.95 208 VAL F N 1
ATOM 10595 C CA . VAL K 1 208 ? 22.435 -67.726 -133.146 1.00 97.95 208 VAL F CA 1
ATOM 10596 C C . VAL K 1 208 ? 23.898 -67.404 -132.883 1.00 97.95 208 VAL F C 1
ATOM 10597 O O . VAL K 1 208 ? 24.264 -66.968 -131.786 1.00 97.95 208 VAL F O 1
ATOM 10601 N N . GLY K 1 209 ? 24.759 -67.603 -133.878 1.00 93.70 209 GLY F N 1
ATOM 10602 C CA . GLY K 1 209 ? 26.171 -67.349 -133.672 1.00 93.70 209 GLY F CA 1
ATOM 10603 C C . GLY K 1 209 ? 26.511 -65.883 -133.531 1.00 93.70 209 GLY F C 1
ATOM 10604 O O . GLY K 1 209 ? 27.633 -65.547 -133.145 1.00 93.70 209 GLY F O 1
ATOM 10605 N N . ALA K 1 210 ? 25.564 -64.998 -133.825 1.00 91.06 210 ALA F N 1
ATOM 10606 C CA . ALA K 1 210 ? 25.875 -63.579 -133.866 1.00 91.06 210 ALA F CA 1
ATOM 10607 C C . ALA K 1 210 ? 25.560 -62.863 -132.564 1.00 91.06 210 ALA F C 1
ATOM 10608 O O . ALA K 1 210 ? 25.796 -61.656 -132.465 1.00 91.06 210 ALA F O 1
ATOM 10610 N N . ILE K 1 211 ? 25.035 -63.561 -131.568 1.00 86.25 211 ILE F N 1
ATOM 10611 C CA . ILE K 1 211 ? 24.606 -62.889 -130.350 1.00 86.25 211 ILE F CA 1
ATOM 10612 C C . ILE K 1 211 ? 25.675 -63.040 -129.279 1.00 86.25 211 ILE F C 1
ATOM 10613 O O . ILE K 1 211 ? 26.139 -64.148 -128.992 1.00 86.25 211 ILE F O 1
ATOM 10618 N N . GLN K 1 212 ? 26.104 -61.914 -128.715 1.00 83.68 212 GLN F N 1
ATOM 10619 C CA . GLN K 1 212 ? 27.142 -61.951 -127.695 1.00 83.68 212 GLN F CA 1
ATOM 10620 C C . GLN K 1 212 ? 26.572 -62.257 -126.317 1.00 83.68 212 GLN F C 1
ATOM 10621 O O . GLN K 1 212 ? 27.157 -63.040 -125.565 1.00 83.68 212 GLN F O 1
ATOM 10627 N N . ARG K 1 213 ? 25.442 -61.649 -125.964 1.00 85.68 213 ARG F N 1
ATOM 10628 C CA . ARG K 1 213 ? 24.823 -61.888 -124.668 1.00 85.68 213 ARG F CA 1
ATOM 10629 C C . ARG K 1 213 ? 23.310 -61.849 -124.791 1.00 85.68 213 ARG F C 1
ATOM 10630 O O . ARG K 1 213 ? 22.757 -61.301 -125.745 1.00 85.68 213 ARG F O 1
ATOM 10638 N N . GLY K 1 214 ? 22.650 -62.425 -123.792 1.00 83.42 214 GLY F N 1
ATOM 10639 C CA . GLY K 1 214 ? 21.215 -62.308 -123.638 1.00 83.42 214 GLY F CA 1
ATOM 10640 C C . GLY K 1 214 ? 20.371 -62.983 -124.694 1.00 83.42 214 GLY F C 1
ATOM 10641 O O . GLY K 1 214 ? 19.504 -62.346 -125.291 1.00 83.42 214 GLY F O 1
ATOM 10642 N N . ALA K 1 215 ? 20.582 -64.272 -124.929 1.00 76.26 215 ALA F N 1
ATOM 10643 C CA . ALA K 1 215 ? 19.710 -64.978 -125.848 1.00 76.26 215 ALA F CA 1
ATOM 10644 C C . ALA K 1 215 ? 18.348 -65.190 -125.199 1.00 76.26 215 ALA F C 1
ATOM 10645 O O . ALA K 1 215 ? 18.114 -64.827 -124.046 1.00 76.26 215 ALA F O 1
ATOM 10647 N N . LEU K 1 216 ? 17.431 -65.783 -125.952 1.00 67.59 216 LEU F N 1
ATOM 10648 C CA . LEU K 1 216 ? 16.115 -66.090 -125.421 1.00 67.59 216 LEU F CA 1
ATOM 10649 C C . LEU K 1 216 ? 15.615 -67.345 -126.114 1.00 67.59 216 LEU F C 1
ATOM 10650 O O . LEU K 1 216 ? 15.809 -67.505 -127.319 1.00 67.59 216 LEU F O 1
ATOM 10655 N N . TYR K 1 217 ? 14.973 -68.229 -125.363 1.00 62.26 217 TYR F N 1
ATOM 10656 C CA . TYR K 1 217 ? 14.604 -69.522 -125.914 1.00 62.26 217 TYR F CA 1
ATOM 10657 C C . TYR K 1 217 ? 13.170 -69.876 -125.576 1.00 62.26 217 TYR F C 1
ATOM 10658 O O . TYR K 1 217 ? 12.662 -69.518 -124.512 1.00 62.26 217 TYR F O 1
ATOM 10667 N N . MET K 1 218 ? 12.535 -70.597 -126.488 1.00 59.91 218 MET F N 1
ATOM 10668 C CA . MET K 1 218 ? 11.207 -71.152 -126.296 1.00 59.91 218 MET F CA 1
ATOM 10669 C C . MET K 1 218 ? 11.323 -72.664 -126.269 1.00 59.91 218 MET F C 1
ATOM 10670 O O . MET K 1 218 ? 11.793 -73.266 -127.238 1.00 59.91 218 MET F O 1
ATOM 10675 N N . VAL K 1 219 ? 10.907 -73.279 -125.170 1.00 52.52 219 VAL F N 1
ATOM 10676 C CA . VAL K 1 219 ? 11.084 -74.711 -124.977 1.00 52.52 219 VAL F CA 1
ATOM 10677 C C . VAL K 1 219 ? 9.723 -75.365 -124.819 1.00 52.52 219 VAL F C 1
ATOM 10678 O O . VAL K 1 219 ? 8.912 -74.929 -123.998 1.00 52.52 219 VAL F O 1
ATOM 10682 N N . ILE K 1 220 ? 9.480 -76.413 -125.593 1.00 46.97 220 ILE F N 1
ATOM 10683 C CA . ILE K 1 220 ? 8.250 -77.185 -125.521 1.00 46.97 220 ILE F CA 1
ATOM 10684 C C . ILE K 1 220 ? 8.601 -78.598 -125.100 1.00 46.97 220 ILE F C 1
ATOM 10685 O O . ILE K 1 220 ? 9.581 -79.168 -125.585 1.00 46.97 220 ILE F O 1
ATOM 10690 N N . ALA K 1 221 ? 7.799 -79.168 -124.210 1.00 43.75 221 ALA F N 1
ATOM 10691 C CA . ALA K 1 221 ? 7.977 -80.548 -123.839 1.00 43.75 221 ALA F CA 1
ATOM 10692 C C . ALA K 1 221 ? 6.609 -81.203 -123.795 1.00 43.75 221 ALA F C 1
ATOM 10693 O O . ALA K 1 221 ? 5.643 -80.586 -123.332 1.00 43.75 221 ALA F O 1
ATOM 10695 N N . PRO K 1 222 ? 6.496 -82.432 -124.249 1.00 47.37 222 PRO F N 1
ATOM 10696 C CA . PRO K 1 222 ? 5.194 -83.084 -124.326 1.00 47.37 222 PRO F CA 1
ATOM 10697 C C . PRO K 1 222 ? 4.867 -83.775 -123.012 1.00 47.37 222 PRO F C 1
ATOM 10698 O O . PRO K 1 222 ? 5.665 -83.808 -122.084 1.00 47.37 222 PRO F O 1
ATOM 10702 N N . GLY K 1 223 ? 3.679 -84.359 -122.966 1.00 47.99 223 GLY F N 1
ATOM 10703 C CA . GLY K 1 223 ? 3.266 -85.175 -121.846 1.00 47.99 223 GLY F CA 1
ATOM 10704 C C . GLY K 1 223 ? 3.942 -86.524 -121.912 1.00 47.99 223 GLY F C 1
ATOM 10705 O O . GLY K 1 223 ? 4.976 -86.699 -122.560 1.00 47.99 223 GLY F O 1
ATOM 10706 N N . ASN K 1 224 ? 3.352 -87.495 -121.231 1.00 57.33 224 ASN F N 1
ATOM 10707 C CA . ASN K 1 224 ? 3.935 -88.826 -121.226 1.00 57.33 224 ASN F CA 1
ATOM 10708 C C . ASN K 1 224 ? 3.586 -89.537 -122.525 1.00 57.33 224 ASN F C 1
ATOM 10709 O O . ASN K 1 224 ? 2.413 -89.778 -122.821 1.00 57.33 224 ASN F O 1
ATOM 10714 N N . GLY K 1 225 ? 4.612 -89.858 -123.305 1.00 61.58 225 GLY F N 1
ATOM 10715 C CA . GLY K 1 225 ? 4.429 -90.607 -124.530 1.00 61.58 225 GLY F CA 1
ATOM 10716 C C . GLY K 1 225 ? 3.487 -89.991 -125.536 1.00 61.58 225 GLY F C 1
ATOM 10717 O O . GLY K 1 225 ? 3.062 -90.680 -126.465 1.00 61.58 225 GLY F O 1
ATOM 10718 N N . LEU K 1 226 ? 3.140 -88.717 -125.392 1.00 58.58 226 LEU F N 1
ATOM 10719 C CA . LEU K 1 226 ? 2.159 -88.090 -126.271 1.00 58.58 226 LEU F CA 1
ATOM 10720 C C . LEU K 1 226 ? 2.842 -87.009 -127.103 1.00 58.58 226 LEU F C 1
ATOM 10721 O O . LEU K 1 226 ? 3.101 -85.909 -126.614 1.00 58.58 226 LEU F O 1
ATOM 10726 N N . THR K 1 227 ? 3.099 -87.313 -128.370 1.00 56.40 227 THR F N 1
ATOM 10727 C CA . THR K 1 227 ? 3.623 -86.341 -129.316 1.00 56.40 227 THR F CA 1
ATOM 10728 C C . THR K 1 227 ? 2.492 -85.524 -129.927 1.00 56.40 227 THR F C 1
ATOM 10729 O O . THR K 1 227 ? 1.338 -85.950 -129.957 1.00 56.40 227 THR F O 1
ATOM 10733 N N . PHE K 1 228 ? 2.829 -84.335 -130.417 1.00 50.55 228 PHE F N 1
ATOM 10734 C CA . PHE K 1 228 ? 1.853 -83.535 -131.144 1.00 50.55 228 PHE F CA 1
ATOM 10735 C C . PHE K 1 228 ? 2.583 -82.594 -132.093 1.00 50.55 228 PHE F C 1
ATOM 10736 O O . PHE K 1 228 ? 3.807 -82.646 -132.228 1.00 50.55 228 PHE F O 1
ATOM 10744 N N . THR K 1 229 ? 1.817 -81.734 -132.763 1.00 51.19 229 THR F N 1
ATOM 10745 C CA . THR K 1 229 ? 2.348 -80.722 -133.664 1.00 51.19 229 THR F CA 1
ATOM 10746 C C . THR K 1 229 ? 1.707 -79.389 -133.319 1.00 51.19 229 THR F C 1
ATOM 10747 O O . THR K 1 229 ? 0.870 -79.297 -132.420 1.00 51.19 229 THR F O 1
ATOM 10751 N N . ALA K 1 230 ? 2.085 -78.344 -134.048 1.00 48.95 230 ALA F N 1
ATOM 10752 C CA . ALA K 1 230 ? 1.606 -77.008 -133.739 1.00 48.95 230 ALA F CA 1
ATOM 10753 C C . ALA K 1 230 ? 1.399 -76.217 -135.017 1.00 48.95 230 ALA F C 1
ATOM 10754 O O . ALA K 1 230 ? 1.946 -76.538 -136.072 1.00 48.95 230 ALA F O 1
ATOM 10756 N N . HIS K 1 231 ? 0.583 -75.178 -134.905 1.00 47.03 231 HIS F N 1
ATOM 10757 C CA . HIS K 1 231 ? 0.375 -74.229 -135.980 1.00 47.03 231 HIS F CA 1
ATOM 10758 C C . HIS K 1 231 ? 0.075 -72.892 -135.337 1.00 47.03 231 HIS F C 1
ATOM 10759 O O . HIS K 1 231 ? -0.633 -72.831 -134.334 1.00 47.03 231 HIS F O 1
ATOM 10766 N N . GLY K 1 232 ? 0.594 -71.827 -135.911 1.00 48.31 232 GLY F N 1
ATOM 10767 C CA . GLY K 1 232 ? 0.295 -70.511 -135.394 1.00 48.31 232 GLY F CA 1
ATOM 10768 C C . GLY K 1 232 ? 1.416 -69.542 -135.690 1.00 48.31 232 GLY F C 1
ATOM 10769 O O . GLY K 1 232 ? 2.237 -69.773 -136.567 1.00 48.31 232 GLY F O 1
ATOM 10770 N N . GLN K 1 233 ? 1.428 -68.450 -134.934 1.00 47.21 233 GLN F N 1
ATOM 10771 C CA . GLN K 1 233 ? 2.401 -67.395 -135.155 1.00 47.21 233 GLN F CA 1
ATOM 10772 C C . GLN K 1 233 ? 2.576 -66.600 -133.875 1.00 47.21 233 GLN F C 1
ATOM 10773 O O . GLN K 1 233 ? 1.706 -66.598 -133.004 1.00 47.21 233 GLN F O 1
ATOM 10779 N N . THR K 1 234 ? 3.704 -65.906 -133.779 1.00 51.65 234 THR F N 1
ATOM 10780 C CA . THR K 1 234 ? 4.021 -65.104 -132.609 1.00 51.65 234 THR F CA 1
ATOM 10781 C C . THR K 1 234 ? 4.453 -63.717 -133.045 1.00 51.65 234 THR F C 1
ATOM 10782 O O . THR K 1 234 ? 4.708 -63.460 -134.221 1.00 51.65 234 THR F O 1
ATOM 10786 N N . ARG K 1 235 ? 4.543 -62.819 -132.072 1.00 59.60 235 ARG F N 1
ATOM 10787 C CA . ARG K 1 235 ? 5.013 -61.468 -132.316 1.00 59.60 235 ARG F CA 1
ATOM 10788 C C . ARG K 1 235 ? 5.876 -60.999 -131.162 1.00 59.60 235 ARG F C 1
ATOM 10789 O O . ARG K 1 235 ? 5.687 -61.408 -130.017 1.00 59.60 235 ARG F O 1
ATOM 10797 N N . LEU K 1 236 ? 6.819 -60.121 -131.477 1.00 69.26 236 LEU F N 1
ATOM 10798 C CA . LEU K 1 236 ? 7.679 -59.509 -130.484 1.00 69.26 236 LEU F CA 1
ATOM 10799 C C . LEU K 1 236 ? 7.627 -58.001 -130.650 1.00 69.26 236 LEU F C 1
ATOM 10800 O O . LEU K 1 236 ? 7.270 -57.486 -131.709 1.00 69.26 236 LEU F O 1
ATOM 10805 N N . TYR K 1 237 ? 7.990 -57.292 -129.591 1.00 78.20 237 TYR F N 1
ATOM 10806 C CA . TYR K 1 237 ? 7.976 -55.838 -129.604 1.00 78.20 237 TYR F CA 1
ATOM 10807 C C . TYR K 1 237 ? 9.284 -55.351 -129.015 1.00 78.20 237 TYR F C 1
ATOM 10808 O O . TYR K 1 237 ? 9.569 -55.621 -127.847 1.00 78.20 237 TYR F O 1
ATOM 10817 N N . PHE K 1 238 ? 10.076 -54.636 -129.807 1.00 82.76 238 PHE F N 1
ATOM 10818 C CA . PHE K 1 238 ? 11.379 -54.194 -129.346 1.00 82.76 238 PHE F CA 1
ATOM 10819 C C . PHE K 1 238 ? 11.680 -52.825 -129.928 1.00 82.76 238 PHE F C 1
ATOM 10820 O O . PHE K 1 238 ? 10.907 -52.277 -130.716 1.00 82.76 238 PHE F O 1
ATOM 10828 N N . LYS K 1 239 ? 12.816 -52.266 -129.526 1.00 82.71 239 LYS F N 1
ATOM 10829 C CA . LYS K 1 239 ? 13.210 -50.949 -130.006 1.00 82.71 239 LYS F CA 1
ATOM 10830 C C . LYS K 1 239 ? 14.721 -50.811 -129.996 1.00 82.71 239 LYS F C 1
ATOM 10831 O O . LYS K 1 239 ? 15.345 -50.837 -128.939 1.00 82.71 239 LYS F O 1
ATOM 10837 N N . SER K 1 240 ? 15.318 -50.660 -131.170 1.00 85.43 240 SER F N 1
ATOM 10838 C CA . SER K 1 240 ? 16.765 -50.548 -131.253 1.00 85.43 240 SER F CA 1
ATOM 10839 C C . SER K 1 240 ? 17.250 -49.371 -130.431 1.00 85.43 240 SER F C 1
ATOM 10840 O O . SER K 1 240 ? 16.575 -48.349 -130.350 1.00 85.43 240 SER F O 1
ATOM 10843 N N . VAL K 1 241 ? 18.416 -49.510 -129.813 1.00 96.79 241 VAL F N 1
ATOM 10844 C CA . VAL K 1 241 ? 18.956 -48.438 -128.988 1.00 96.79 241 VAL F CA 1
ATOM 10845 C C . VAL K 1 241 ? 20.469 -48.512 -128.898 1.00 96.79 241 VAL F C 1
ATOM 10846 O O . VAL K 1 241 ? 21.032 -49.603 -128.833 1.00 96.79 241 VAL F O 1
ATOM 10850 N N . GLY K 1 242 ? 21.137 -47.362 -128.899 1.00 108.41 242 GLY F N 1
ATOM 10851 C CA . GLY K 1 242 ? 22.582 -47.356 -128.736 1.00 108.41 242 GLY F CA 1
ATOM 10852 C C . GLY K 1 242 ? 23.375 -46.477 -129.680 1.00 108.41 242 GLY F C 1
ATOM 10853 O O . GLY K 1 242 ? 22.803 -45.650 -130.387 1.00 108.41 242 GLY F O 1
ATOM 10854 N N . ASN K 1 243 ? 24.695 -46.652 -129.690 1.00 111.69 243 ASN F N 1
ATOM 10855 C CA . ASN K 1 243 ? 25.558 -45.865 -130.566 1.00 111.69 243 ASN F CA 1
ATOM 10856 C C . ASN K 1 243 ? 25.064 -44.436 -130.676 1.00 111.69 243 ASN F C 1
ATOM 10857 O O . ASN K 1 243 ? 25.306 -43.612 -129.797 1.00 111.69 243 ASN F O 1
ATOM 11043 N N . ARG M 1 30 ? 4.468 -63.678 -51.418 1.00 0.00 30 ARG G N 1
ATOM 11044 C CA . ARG M 1 30 ? 4.611 -62.283 -51.816 1.00 0.00 30 ARG G CA 1
ATOM 11045 C C . ARG M 1 30 ? 5.308 -62.158 -53.166 1.00 0.00 30 ARG G C 1
ATOM 11046 O O . ARG M 1 30 ? 4.674 -61.845 -54.173 1.00 0.00 30 ARG G O 1
ATOM 11054 N N . ALA M 1 31 ? 6.621 -62.394 -53.185 1.00 0.00 31 ALA G N 1
ATOM 11055 C CA . ALA M 1 31 ? 7.351 -62.365 -54.448 1.00 0.00 31 ALA G CA 1
ATOM 11056 C C . ALA M 1 31 ? 6.922 -63.515 -55.350 1.00 0.00 31 ALA G C 1
ATOM 11057 O O . ALA M 1 31 ? 6.759 -63.342 -56.563 1.00 0.00 31 ALA G O 1
ATOM 11059 N N . GLY M 1 32 ? 6.776 -64.701 -54.764 1.00 156.08 32 GLY G N 1
ATOM 11060 C CA . GLY M 1 32 ? 6.488 -65.976 -55.397 1.00 156.08 32 GLY G CA 1
ATOM 11061 C C . GLY M 1 32 ? 5.143 -66.667 -55.220 1.00 156.08 32 GLY G C 1
ATOM 11062 O O . GLY M 1 32 ? 5.157 -67.892 -55.100 1.00 156.08 32 GLY G O 1
ATOM 11063 N N . SER M 1 33 ? 4.032 -65.940 -55.183 1.00 146.26 33 SER G N 1
ATOM 11064 C CA . SER M 1 33 ? 2.739 -66.574 -54.885 1.00 146.26 33 SER G CA 1
ATOM 11065 C C . SER M 1 33 ? 1.770 -66.695 -56.048 1.00 146.26 33 SER G C 1
ATOM 11066 O O . SER M 1 33 ? 1.546 -67.800 -56.543 1.00 146.26 33 SER G O 1
ATOM 11069 N N . LYS M 1 34 ? 1.166 -65.580 -56.447 1.00 147.64 34 LYS G N 1
ATOM 11070 C CA . LYS M 1 34 ? 0.181 -65.581 -57.537 1.00 147.64 34 LYS G CA 1
ATOM 11071 C C . LYS M 1 34 ? -1.204 -66.012 -57.055 1.00 147.64 34 LYS G C 1
ATOM 11072 O O . LYS M 1 34 ? -2.133 -66.109 -57.854 1.00 147.64 34 LYS G O 1
ATOM 11078 N N . ALA M 1 35 ? -1.353 -66.272 -55.761 1.00 145.32 35 ALA G N 1
ATOM 11079 C CA . ALA M 1 35 ? -2.671 -66.595 -55.219 1.00 145.32 35 ALA G CA 1
ATOM 11080 C C . ALA M 1 35 ? -2.831 -65.873 -53.899 1.00 145.32 35 ALA G C 1
ATOM 11081 O O . ALA M 1 35 ? -2.010 -66.047 -53.001 1.00 145.32 35 ALA G O 1
ATOM 11083 N N . ASP M 1 36 ? -3.879 -65.067 -53.761 1.00 148.77 36 ASP G N 1
ATOM 11084 C CA . ASP M 1 36 ? -4.025 -64.256 -52.546 1.00 148.77 36 ASP G CA 1
ATOM 11085 C C . ASP M 1 36 ? -5.421 -64.258 -51.916 1.00 148.77 36 ASP G C 1
ATOM 11086 O O . ASP M 1 36 ? -5.643 -64.935 -50.914 1.00 148.77 36 ASP G O 1
ATOM 11091 N N . ARG M 1 37 ? -6.349 -63.488 -52.476 1.00 146.98 37 ARG G N 1
ATOM 11092 C CA . ARG M 1 37 ? -7.687 -63.391 -51.897 1.00 146.98 37 ARG G CA 1
ATOM 11093 C C . ARG M 1 37 ? -8.146 -64.695 -51.255 1.00 146.98 37 ARG G C 1
ATOM 11094 O O . ARG M 1 37 ? -8.569 -64.700 -50.102 1.00 146.98 37 ARG G O 1
ATOM 11102 N N . PRO M 1 38 ? -8.056 -65.808 -51.990 1.00 142.53 38 PRO G N 1
ATOM 11103 C CA . PRO M 1 38 ? -8.416 -67.075 -51.365 1.00 142.53 38 PRO G CA 1
ATOM 11104 C C . PRO M 1 38 ? -7.185 -67.844 -50.920 1.00 142.53 38 PRO G C 1
ATOM 11105 O O . PRO M 1 38 ? -6.077 -67.533 -51.355 1.00 142.53 38 PRO G O 1
ATOM 11109 N N . SER M 1 39 ? -7.371 -68.840 -50.065 1.00 130.69 39 SER G N 1
ATOM 11110 C CA . SER M 1 39 ? -6.252 -69.658 -49.629 1.00 130.69 39 SER G CA 1
ATOM 11111 C C . SER M 1 39 ? -5.891 -70.666 -50.705 1.00 130.69 39 SER G C 1
ATOM 11112 O O . SER M 1 39 ? -6.519 -70.705 -51.760 1.00 130.69 39 SER G O 1
ATOM 11115 N N . LEU M 1 40 ? -4.875 -71.478 -50.449 1.00 114.06 40 LEU G N 1
ATOM 11116 C CA . LEU M 1 40 ? -4.454 -72.470 -51.423 1.00 114.06 40 LEU G CA 1
ATOM 11117 C C . LEU M 1 40 ? -4.673 -73.869 -50.895 1.00 114.06 40 LEU G C 1
ATOM 11118 O O . LEU M 1 40 ? -4.397 -74.147 -49.733 1.00 114.06 40 LEU G O 1
ATOM 11123 N N . GLN M 1 41 ? -5.167 -74.757 -51.741 1.00 103.36 41 GLN G N 1
ATOM 11124 C CA . GLN M 1 41 ? -5.366 -76.136 -51.337 1.00 103.36 41 GLN G CA 1
ATOM 11125 C C . GLN M 1 41 ? -4.059 -76.710 -50.815 1.00 103.36 41 GLN G C 1
ATOM 11126 O O . GLN M 1 41 ? -2.973 -76.263 -51.186 1.00 103.36 41 GLN G O 1
ATOM 11132 N N . ILE M 1 42 ? -4.166 -77.698 -49.936 1.00 102.20 42 ILE G N 1
ATOM 11133 C CA . ILE M 1 42 ? -3.009 -78.237 -49.238 1.00 102.20 42 ILE G CA 1
ATOM 11134 C C . ILE M 1 42 ? -3.025 -79.750 -49.336 1.00 102.20 42 ILE G C 1
ATOM 11135 O O . ILE M 1 42 ? -3.927 -80.402 -48.800 1.00 102.20 42 ILE G O 1
ATOM 11140 N N . GLN M 1 43 ? -2.019 -80.306 -49.994 1.00 98.21 43 GLN G N 1
ATOM 11141 C CA . GLN M 1 43 ? -1.779 -81.738 -50.012 1.00 98.21 43 GLN G CA 1
ATOM 11142 C C . GLN M 1 43 ? -0.608 -82.060 -49.103 1.00 98.21 43 GLN G C 1
ATOM 11143 O O . GLN M 1 43 ? 0.385 -81.332 -49.081 1.00 98.21 43 GLN G O 1
ATOM 11149 N N . THR M 1 44 ? -0.722 -83.150 -48.358 1.00 96.85 44 THR G N 1
ATOM 11150 C CA . THR M 1 44 ? 0.318 -83.547 -47.429 1.00 96.85 44 THR G CA 1
ATOM 11151 C C . THR M 1 44 ? 0.820 -84.945 -47.755 1.00 96.85 44 THR G C 1
ATOM 11152 O O . THR M 1 44 ? 0.130 -85.751 -48.379 1.00 96.85 44 THR G O 1
ATOM 11156 N N . LEU M 1 45 ? 2.041 -85.222 -47.322 1.00 93.05 45 LEU G N 1
ATOM 11157 C CA . LEU M 1 45 ? 2.645 -86.534 -47.471 1.00 93.05 45 LEU G CA 1
ATOM 11158 C C . LEU M 1 45 ? 3.208 -86.967 -46.134 1.00 93.05 45 LEU G C 1
ATOM 11159 O O . LEU M 1 45 ? 3.854 -86.181 -45.440 1.00 93.05 45 LEU G O 1
ATOM 11164 N N . GLN M 1 46 ? 2.968 -88.218 -45.777 1.00 95.97 46 GLN G N 1
ATOM 11165 C CA . GLN M 1 46 ? 3.310 -88.728 -44.458 1.00 95.97 46 GLN G CA 1
ATOM 11166 C C . GLN M 1 46 ? 4.298 -89.869 -44.630 1.00 95.97 46 GLN G C 1
ATOM 11167 O O . GLN M 1 46 ? 3.951 -90.916 -45.184 1.00 95.97 46 GLN G O 1
ATOM 11173 N N . HIS M 1 47 ? 5.524 -89.673 -44.166 1.00 97.17 47 HIS G N 1
ATOM 11174 C CA . HIS M 1 47 ? 6.537 -90.719 -44.180 1.00 97.17 47 HIS G CA 1
ATOM 11175 C C . HIS M 1 47 ? 6.942 -90.985 -42.742 1.00 97.17 47 HIS G C 1
ATOM 11176 O O . HIS M 1 47 ? 7.611 -90.154 -42.122 1.00 97.17 47 HIS G O 1
ATOM 11183 N N . ALA M 1 48 ? 6.567 -92.151 -42.230 1.00 110.92 48 ALA G N 1
ATOM 11184 C CA . ALA M 1 48 ? 6.826 -92.516 -40.846 1.00 110.92 48 ALA G CA 1
ATOM 11185 C C . ALA M 1 48 ? 6.303 -93.924 -40.626 1.00 110.92 48 ALA G C 1
ATOM 11186 O O . ALA M 1 48 ? 5.522 -94.445 -41.424 1.00 110.92 48 ALA G O 1
ATOM 11188 N N . GLY M 1 49 ? 6.736 -94.525 -39.529 1.00 115.64 49 GLY G N 1
ATOM 11189 C CA . GLY M 1 49 ? 6.276 -95.861 -39.203 1.00 115.64 49 GLY G CA 1
ATOM 11190 C C . GLY M 1 49 ? 6.722 -96.849 -40.258 1.00 115.64 49 GLY G C 1
ATOM 11191 O O . GLY M 1 49 ? 7.888 -96.877 -40.660 1.00 115.64 49 GLY G O 1
ATOM 11192 N N . THR M 1 50 ? 5.782 -97.668 -40.732 1.00 124.90 50 THR G N 1
ATOM 11193 C CA . THR M 1 50 ? 6.132 -98.699 -41.700 1.00 124.90 50 THR G CA 1
ATOM 11194 C C . THR M 1 50 ? 6.613 -98.098 -43.011 1.00 124.90 50 THR G C 1
ATOM 11195 O O . THR M 1 50 ? 7.390 -98.732 -43.733 1.00 124.90 50 THR G O 1
ATOM 11199 N N . THR M 1 51 ? 6.175 -96.889 -43.337 1.00 117.99 51 THR G N 1
ATOM 11200 C CA . THR M 1 51 ? 6.637 -96.199 -44.532 1.00 117.99 51 THR G CA 1
ATOM 11201 C C . THR M 1 51 ? 7.643 -95.149 -44.090 1.00 117.99 51 THR G C 1
ATOM 11202 O O . THR M 1 51 ? 7.273 -94.105 -43.550 1.00 117.99 51 THR G O 1
ATOM 11206 N N . MET M 1 52 ? 8.913 -95.420 -44.348 1.00 107.67 52 MET G N 1
ATOM 11207 C CA . MET M 1 52 ? 9.978 -94.469 -44.091 1.00 107.67 52 MET G CA 1
ATOM 11208 C C . MET M 1 52 ? 10.926 -94.529 -45.271 1.00 107.67 52 MET G C 1
ATOM 11209 O O . MET M 1 52 ? 11.167 -95.607 -45.822 1.00 107.67 52 MET G O 1
ATOM 11214 N N . ILE M 1 53 ? 11.435 -93.376 -45.680 1.00 98.16 53 ILE G N 1
ATOM 11215 C CA . ILE M 1 53 ? 12.371 -93.361 -46.789 1.00 98.16 53 ILE G CA 1
ATOM 11216 C C . ILE M 1 53 ? 13.677 -93.975 -46.320 1.00 98.16 53 ILE G C 1
ATOM 11217 O O . ILE M 1 53 ? 14.264 -93.536 -45.325 1.00 98.16 53 ILE G O 1
ATOM 11222 N N . THR M 1 54 ? 14.131 -95.004 -47.020 1.00 99.29 54 THR G N 1
ATOM 11223 C CA . THR M 1 54 ? 15.430 -95.604 -46.768 1.00 99.29 54 THR G CA 1
ATOM 11224 C C . THR M 1 54 ? 16.290 -95.436 -48.009 1.00 99.29 54 THR G C 1
ATOM 11225 O O . THR M 1 54 ? 15.839 -95.708 -49.125 1.00 99.29 54 THR G O 1
ATOM 11229 N N . VAL M 1 55 ? 17.511 -94.958 -47.820 1.00 96.48 55 VAL G N 1
ATOM 11230 C CA . VAL M 1 55 ? 18.352 -94.589 -48.953 1.00 96.48 55 VAL G CA 1
ATOM 11231 C C . VAL M 1 55 ? 19.500 -95.591 -49.041 1.00 96.48 55 VAL G C 1
ATOM 11232 O O . VAL M 1 55 ? 20.409 -95.581 -48.200 1.00 96.48 55 VAL G O 1
ATOM 11236 N N . PRO M 1 56 ? 19.486 -96.488 -50.014 1.00 94.59 56 PRO G N 1
ATOM 11237 C CA . PRO M 1 56 ? 20.674 -97.282 -50.307 1.00 94.59 56 PRO G CA 1
ATOM 11238 C C . PRO M 1 56 ? 21.693 -96.445 -51.056 1.00 94.59 56 PRO G C 1
ATOM 11239 O O . PRO M 1 56 ? 21.388 -95.380 -51.593 1.00 94.59 56 PRO G O 1
ATOM 11243 N N . SER M 1 57 ? 22.923 -96.943 -51.077 1.00 93.28 57 SER G N 1
ATOM 11244 C CA . SER M 1 57 ? 23.968 -96.282 -51.841 1.00 93.28 57 SER G CA 1
ATOM 11245 C C . SER M 1 57 ? 23.559 -96.173 -53.301 1.00 93.28 57 SER G C 1
ATOM 11246 O O . SER M 1 57 ? 23.137 -97.155 -53.915 1.00 93.28 57 SER G O 1
ATOM 11249 N N . GLY M 1 58 ? 23.683 -94.975 -53.856 1.00 90.97 58 GLY G N 1
ATOM 11250 C CA . GLY M 1 58 ? 23.308 -94.720 -55.230 1.00 90.97 58 GLY G CA 1
ATOM 11251 C C . GLY M 1 58 ? 22.033 -93.929 -55.402 1.00 90.97 58 GLY G C 1
ATOM 11252 O O . GLY M 1 58 ? 21.631 -93.683 -56.543 1.00 90.97 58 GLY G O 1
ATOM 11253 N N . GLY M 1 59 ? 21.382 -93.526 -54.319 1.00 93.96 59 GLY G N 1
ATOM 11254 C CA . GLY M 1 59 ? 20.249 -92.632 -54.417 1.00 93.96 59 GLY G CA 1
ATOM 11255 C C . GLY M 1 59 ? 18.926 -93.341 -54.619 1.00 93.96 59 GLY G C 1
ATOM 11256 O O . GLY M 1 59 ? 18.847 -94.548 -54.841 1.00 93.96 59 GLY G O 1
ATOM 11257 N N . VAL M 1 60 ? 17.858 -92.555 -54.534 1.00 93.33 60 VAL G N 1
ATOM 11258 C CA . VAL M 1 60 ? 16.507 -93.067 -54.721 1.00 93.33 60 VAL G CA 1
ATOM 11259 C C . VAL M 1 60 ? 15.647 -91.959 -55.307 1.00 93.33 60 VAL G C 1
ATOM 11260 O O . VAL M 1 60 ? 15.823 -90.781 -54.987 1.00 93.33 60 VAL G O 1
ATOM 11264 N N . CYS M 1 61 ? 14.722 -92.341 -56.177 1.00 96.84 61 CYS G N 1
ATOM 11265 C CA . CYS M 1 61 ? 13.844 -91.413 -56.866 1.00 96.84 61 CYS G CA 1
ATOM 11266 C C . CYS M 1 61 ? 12.423 -91.555 -56.351 1.00 96.84 61 CYS G C 1
ATOM 11267 O O . CYS M 1 61 ? 11.993 -92.642 -55.961 1.00 96.84 61 CYS G O 1
ATOM 11270 N N . ASP M 1 62 ? 11.692 -90.446 -56.356 1.00 97.87 62 ASP G N 1
ATOM 11271 C CA . ASP M 1 62 ? 10.303 -90.476 -55.927 1.00 97.87 62 ASP G CA 1
ATOM 11272 C C . ASP M 1 62 ? 9.580 -89.278 -56.519 1.00 97.87 62 ASP G C 1
ATOM 11273 O O . ASP M 1 62 ? 10.200 -88.287 -56.907 1.00 97.87 62 ASP G O 1
ATOM 11278 N N . LEU M 1 63 ? 8.256 -89.381 -56.576 1.00 102.45 63 LEU G N 1
ATOM 11279 C CA . LEU M 1 63 ? 7.408 -88.341 -57.140 1.00 102.45 63 LEU G CA 1
ATOM 11280 C C . LEU M 1 63 ? 6.499 -87.807 -56.050 1.00 102.45 63 LEU G C 1
ATOM 11281 O O . LEU M 1 63 ? 5.699 -88.556 -55.484 1.00 102.45 63 LEU G O 1
ATOM 11286 N N . ILE M 1 64 ? 6.615 -86.510 -55.765 1.00 108.51 64 ILE G N 1
ATOM 11287 C CA . ILE M 1 64 ? 5.870 -85.889 -54.682 1.00 108.51 64 ILE G CA 1
ATOM 11288 C C . ILE M 1 64 ? 4.611 -85.195 -55.155 1.00 108.51 64 ILE G C 1
ATOM 11289 O O . ILE M 1 64 ? 3.909 -84.590 -54.340 1.00 108.51 64 ILE G O 1
ATOM 11294 N N . ASN M 1 65 ? 4.308 -85.244 -56.442 1.00 118.33 65 ASN G N 1
ATOM 11295 C CA . ASN M 1 65 ? 3.292 -84.381 -57.021 1.00 118.33 65 ASN G CA 1
ATOM 11296 C C . ASN M 1 65 ? 1.921 -85.045 -57.124 1.00 118.33 65 ASN G C 1
ATOM 11297 O O . ASN M 1 65 ? 1.004 -84.450 -57.693 1.00 118.33 65 ASN G O 1
ATOM 11302 N N . THR M 1 66 ? 1.762 -86.255 -56.592 1.00 122.30 66 THR G N 1
ATOM 11303 C CA . THR M 1 66 ? 0.533 -87.018 -56.792 1.00 122.30 66 THR G CA 1
ATOM 11304 C C . THR M 1 66 ? -0.693 -86.257 -56.312 1.00 122.30 66 THR G C 1
ATOM 11305 O O . THR M 1 66 ? -0.750 -85.809 -55.165 1.00 122.30 66 THR G O 1
ATOM 11309 N N . TYR M 1 67 ? -1.688 -86.138 -57.188 1.00 133.61 67 TYR G N 1
ATOM 11310 C CA . TYR M 1 67 ? -2.979 -85.549 -56.860 1.00 133.61 67 TYR G CA 1
ATOM 11311 C C . TYR M 1 67 ? -4.072 -86.463 -57.385 1.00 133.61 67 TYR G C 1
ATOM 11312 O O . TYR M 1 67 ? -4.188 -86.654 -58.599 1.00 133.61 67 TYR G O 1
ATOM 11321 N N . ALA M 1 68 ? -4.880 -87.014 -56.491 1.00 145.46 68 ALA G N 1
ATOM 11322 C CA . ALA M 1 68 ? -6.060 -87.725 -56.949 1.00 145.46 68 ALA G CA 1
ATOM 11323 C C . ALA M 1 68 ? -7.112 -86.730 -57.420 1.00 145.46 68 ALA G C 1
ATOM 11324 O O . ALA M 1 68 ? -7.083 -85.549 -57.073 1.00 145.46 68 ALA G O 1
ATOM 11326 N N . ARG M 1 69 ? -8.047 -87.211 -58.236 1.00 154.09 69 ARG G N 1
ATOM 11327 C CA . ARG M 1 69 ? -9.171 -86.392 -58.676 1.00 154.09 69 ARG G CA 1
ATOM 11328 C C . ARG M 1 69 ? -10.421 -86.817 -57.929 1.00 154.09 69 ARG G C 1
ATOM 11329 O O . ARG M 1 69 ? -10.688 -88.010 -57.790 1.00 154.09 69 ARG G O 1
ATOM 11337 N N . GLY M 1 70 ? -11.184 -85.845 -57.451 1.00 152.65 70 GLY G N 1
ATOM 11338 C CA . GLY M 1 70 ? -12.404 -86.165 -56.745 1.00 152.65 70 GLY G CA 1
ATOM 11339 C C . GLY M 1 70 ? -12.947 -84.959 -56.009 1.00 152.65 70 GLY G C 1
ATOM 11340 O O . GLY M 1 70 ? -12.589 -83.813 -56.289 1.00 152.65 70 GLY G O 1
ATOM 11341 N N . SER M 1 71 ? -13.836 -85.251 -55.068 1.00 152.75 71 SER G N 1
ATOM 11342 C CA . SER M 1 71 ? -14.522 -84.228 -54.297 1.00 152.75 71 SER G CA 1
ATOM 11343 C C . SER M 1 71 ? -13.689 -83.699 -53.141 1.00 152.75 71 SER G C 1
ATOM 11344 O O . SER M 1 71 ? -13.856 -82.541 -52.749 1.00 152.75 71 SER G O 1
ATOM 11347 N N . ASP M 1 72 ? -12.794 -84.515 -52.594 1.00 155.09 72 ASP G N 1
ATOM 11348 C CA . ASP M 1 72 ? -12.132 -84.177 -51.343 1.00 155.09 72 ASP G CA 1
ATOM 11349 C C . ASP M 1 72 ? -11.253 -82.945 -51.505 1.00 155.09 72 ASP G C 1
ATOM 11350 O O . ASP M 1 72 ? -10.850 -82.585 -52.612 1.00 155.09 72 ASP G O 1
ATOM 11355 N N . GLU M 1 73 ? -10.953 -82.266 -50.405 1.00 151.78 73 GLU G N 1
ATOM 11356 C CA . GLU M 1 73 ? -10.202 -81.026 -50.565 1.00 151.78 73 GLU G CA 1
ATOM 11357 C C . GLU M 1 73 ? -8.736 -81.262 -50.902 1.00 151.78 73 GLU G C 1
ATOM 11358 O O . GLU M 1 73 ? -8.094 -80.362 -51.458 1.00 151.78 73 GLU G O 1
ATOM 11364 N N . GLY M 1 74 ? -8.181 -82.435 -50.575 1.00 150.21 74 GLY G N 1
ATOM 11365 C CA . GLY M 1 74 ? -6.818 -82.696 -50.993 1.00 150.21 74 GLY G CA 1
ATOM 11366 C C . GLY M 1 74 ? -6.727 -83.127 -52.439 1.00 150.21 74 GLY G C 1
ATOM 11367 O O . GLY M 1 74 ? -5.634 -83.208 -53.001 1.00 150.21 74 GLY G O 1
ATOM 11368 N N . ASN M 1 75 ? -7.866 -83.410 -53.057 1.00 149.72 75 ASN G N 1
ATOM 11369 C CA . ASN M 1 75 ? -7.872 -83.831 -54.442 1.00 149.72 75 ASN G CA 1
ATOM 11370 C C . ASN M 1 75 ? -7.821 -82.617 -55.355 1.00 149.72 75 ASN G C 1
ATOM 11371 O O . ASN M 1 75 ? -7.819 -81.470 -54.908 1.00 149.72 75 ASN G O 1
ATOM 11376 N N . ARG M 1 76 ? -7.784 -82.876 -56.652 1.00 142.52 76 ARG G N 1
ATOM 11377 C CA . ARG M 1 76 ? -7.840 -81.811 -57.633 1.00 142.52 76 ARG G CA 1
ATOM 11378 C C . ARG M 1 76 ? -9.228 -81.758 -58.256 1.00 142.52 76 ARG G C 1
ATOM 11379 O O . ARG M 1 76 ? -10.101 -82.577 -57.966 1.00 142.52 76 ARG G O 1
ATOM 11387 N N . HIS M 1 77 ? -9.432 -80.776 -59.130 1.00 135.89 77 HIS G N 1
ATOM 11388 C CA . HIS M 1 77 ? -10.731 -80.580 -59.766 1.00 135.89 77 HIS G CA 1
ATOM 11389 C C . HIS M 1 77 ? -10.601 -80.656 -61.280 1.00 135.89 77 HIS G C 1
ATOM 11390 O O . HIS M 1 77 ? -11.108 -81.596 -61.892 1.00 135.89 77 HIS G O 1
ATOM 11397 N N . THR M 1 78 ? -9.933 -79.696 -61.899 1.00 134.88 78 THR G N 1
ATOM 11398 C CA . THR M 1 78 ? -9.751 -79.704 -63.341 1.00 134.88 78 THR G CA 1
ATOM 11399 C C . THR M 1 78 ? -8.569 -80.597 -63.695 1.00 134.88 78 THR G C 1
ATOM 11400 O O . THR M 1 78 ? -8.072 -81.371 -62.876 1.00 134.88 78 THR G O 1
ATOM 11404 N N . SER M 1 79 ? -8.120 -80.514 -64.940 1.00 134.38 79 SER G N 1
ATOM 11405 C CA . SER M 1 79 ? -6.983 -81.287 -65.405 1.00 134.38 79 SER G CA 1
ATOM 11406 C C . SER M 1 79 ? -5.674 -80.514 -65.365 1.00 134.38 79 SER G C 1
ATOM 11407 O O . SER M 1 79 ? -4.648 -81.051 -65.788 1.00 134.38 79 SER G O 1
ATOM 11410 N N . GLU M 1 80 ? -5.677 -79.275 -64.881 1.00 128.40 80 GLU G N 1
ATOM 11411 C CA . GLU M 1 80 ? -4.480 -78.446 -64.876 1.00 128.40 80 GLU G CA 1
ATOM 11412 C C . GLU M 1 80 ? -4.296 -77.805 -63.511 1.00 128.40 80 GLU G C 1
ATOM 11413 O O . GLU M 1 80 ? -5.244 -77.248 -62.952 1.00 128.40 80 GLU G O 1
ATOM 11419 N N . THR M 1 81 ? -3.074 -77.870 -62.986 1.00 117.67 81 THR G N 1
ATOM 11420 C CA . THR M 1 81 ? -2.763 -77.368 -61.657 1.00 117.67 81 THR G CA 1
ATOM 11421 C C . THR M 1 81 ? -1.503 -76.519 -61.697 1.00 117.67 81 THR G C 1
ATOM 11422 O O . THR M 1 81 ? -0.712 -76.588 -62.638 1.00 117.67 81 THR G O 1
ATOM 11426 N N . LEU M 1 82 ? -1.317 -75.722 -60.649 1.00 106.79 82 LEU G N 1
ATOM 11427 C CA . LEU M 1 82 ? -0.125 -74.902 -60.480 1.00 106.79 82 LEU G CA 1
ATOM 11428 C C . LEU M 1 82 ? 0.333 -75.002 -59.038 1.00 106.79 82 LEU G C 1
ATOM 11429 O O . LEU M 1 82 ? -0.424 -74.661 -58.127 1.00 106.79 82 LEU G O 1
ATOM 11434 N N . THR M 1 83 ? 1.567 -75.437 -58.829 1.00 96.59 83 THR G N 1
ATOM 11435 C CA . THR M 1 83 ? 2.127 -75.496 -57.489 1.00 96.59 83 THR G CA 1
ATOM 11436 C C . THR M 1 83 ? 2.961 -74.254 -57.238 1.00 96.59 83 THR G C 1
ATOM 11437 O O . THR M 1 83 ? 3.633 -73.752 -58.140 1.00 96.59 83 THR G O 1
ATOM 11441 N N . TYR M 1 84 ? 2.915 -73.757 -56.008 1.00 92.31 84 TYR G N 1
ATOM 11442 C CA . TYR M 1 84 ? 3.610 -72.524 -55.665 1.00 92.31 84 TYR G CA 1
ATOM 11443 C C . TYR M 1 84 ? 4.651 -72.731 -54.578 1.00 92.31 84 TYR G C 1
ATOM 11444 O O . TYR M 1 84 ? 5.846 -72.586 -54.840 1.00 92.31 84 TYR G O 1
ATOM 11453 N N . LYS M 1 85 ? 4.235 -73.064 -53.366 1.00 87.17 85 LYS G N 1
ATOM 11454 C CA . LYS M 1 85 ? 5.140 -73.186 -52.239 1.00 87.17 85 LYS G CA 1
ATOM 11455 C C . LYS M 1 85 ? 5.288 -74.642 -51.838 1.00 87.17 85 LYS G C 1
ATOM 11456 O O . LYS M 1 85 ? 4.394 -75.460 -52.051 1.00 87.17 85 LYS G O 1
ATOM 11462 N N . ILE M 1 86 ? 6.436 -74.958 -51.254 1.00 73.59 86 ILE G N 1
ATOM 11463 C CA . ILE M 1 86 ? 6.713 -76.302 -50.772 1.00 73.59 86 ILE G CA 1
ATOM 11464 C C . ILE M 1 86 ? 7.516 -76.208 -49.487 1.00 73.59 86 ILE G C 1
ATOM 11465 O O . ILE M 1 86 ? 8.444 -75.403 -49.377 1.00 73.59 86 ILE G O 1
ATOM 11470 N N . ALA M 1 87 ? 7.153 -77.032 -48.510 1.00 67.39 87 ALA G N 1
ATOM 11471 C CA . ALA M 1 87 ? 7.803 -77.052 -47.209 1.00 67.39 87 ALA G CA 1
ATOM 11472 C C . ALA M 1 87 ? 8.228 -78.470 -46.875 1.00 67.39 87 ALA G C 1
ATOM 11473 O O . ALA M 1 87 ? 7.526 -79.427 -47.203 1.00 67.39 87 ALA G O 1
ATOM 11475 N N . ILE M 1 88 ? 9.365 -78.603 -46.204 1.00 62.44 88 ILE G N 1
ATOM 11476 C CA . ILE M 1 88 ? 10.003 -79.896 -45.999 1.00 62.44 88 ILE G CA 1
ATOM 11477 C C . ILE M 1 88 ? 10.515 -79.972 -44.571 1.00 62.44 88 ILE G C 1
ATOM 11478 O O . ILE M 1 88 ? 11.235 -79.076 -44.127 1.00 62.44 88 ILE G O 1
ATOM 11483 N N . ASP M 1 89 ? 10.175 -81.050 -43.864 1.00 68.92 89 ASP G N 1
ATOM 11484 C CA . ASP M 1 89 ? 10.658 -81.291 -42.508 1.00 68.92 89 ASP G CA 1
ATOM 11485 C C . ASP M 1 89 ? 11.021 -82.757 -42.361 1.00 68.92 89 ASP G C 1
ATOM 11486 O O . ASP M 1 89 ? 10.201 -83.626 -42.661 1.00 68.92 89 ASP G O 1
ATOM 11491 N N . TYR M 1 90 ? 12.223 -83.038 -41.872 1.00 67.61 90 TYR G N 1
ATOM 11492 C CA . TYR M 1 90 ? 12.648 -84.420 -41.734 1.00 67.61 90 TYR G CA 1
ATOM 11493 C C . TYR M 1 90 ? 13.646 -84.571 -40.606 1.00 67.61 90 TYR G C 1
ATOM 11494 O O . TYR M 1 90 ? 14.240 -83.604 -40.135 1.00 67.61 90 TYR G O 1
ATOM 11503 N N . HIS M 1 91 ? 13.824 -85.819 -40.193 1.00 69.00 91 HIS G N 1
ATOM 11504 C CA . HIS M 1 91 ? 14.795 -86.217 -39.185 1.00 69.00 91 HIS G CA 1
ATOM 11505 C C . HIS M 1 91 ? 15.638 -87.327 -39.786 1.00 69.00 91 HIS G C 1
ATOM 11506 O O . HIS M 1 91 ? 15.132 -88.421 -40.039 1.00 69.00 91 HIS G O 1
ATOM 11513 N N . PHE M 1 92 ? 16.913 -87.060 -40.016 1.00 68.84 92 PHE G N 1
ATOM 11514 C CA . PHE M 1 92 ? 17.797 -88.072 -40.567 1.00 68.84 92 PHE G CA 1
ATOM 11515 C C . PHE M 1 92 ? 18.549 -88.764 -39.445 1.00 68.84 92 PHE G C 1
ATOM 11516 O O . PHE M 1 92 ? 18.932 -88.140 -38.456 1.00 68.84 92 PHE G O 1
ATOM 11524 N N . VAL M 1 93 ? 18.753 -90.065 -39.598 1.00 73.71 93 VAL G N 1
ATOM 11525 C CA . VAL M 1 93 ? 19.496 -90.830 -38.608 1.00 73.71 93 VAL G CA 1
ATOM 11526 C C . VAL M 1 93 ? 20.276 -91.917 -39.324 1.00 73.71 93 VAL G C 1
ATOM 11527 O O . VAL M 1 93 ? 19.789 -92.525 -40.279 1.00 73.71 93 VAL G O 1
ATOM 11531 N N . ALA M 1 94 ? 21.496 -92.151 -38.861 1.00 83.99 94 ALA G N 1
ATOM 11532 C CA . ALA M 1 94 ? 22.367 -93.120 -39.497 1.00 83.99 94 ALA G CA 1
ATOM 11533 C C . ALA M 1 94 ? 21.838 -94.534 -39.298 1.00 83.99 94 ALA G C 1
ATOM 11534 O O . ALA M 1 94 ? 21.031 -94.808 -38.409 1.00 83.99 94 ALA G O 1
ATOM 11536 N N . ASP M 1 95 ? 22.304 -95.438 -40.151 1.00 103.20 95 ASP G N 1
ATOM 11537 C CA . ASP M 1 95 ? 21.895 -96.833 -40.123 1.00 103.20 95 ASP G CA 1
ATOM 11538 C C . ASP M 1 95 ? 22.879 -97.657 -39.311 1.00 103.20 95 ASP G C 1
ATOM 11539 O O . ASP M 1 95 ? 24.088 -97.416 -39.349 1.00 103.20 95 ASP G O 1
ATOM 11544 N N . ALA M 1 96 ? 22.348 -98.643 -38.585 1.00 112.15 96 ALA G N 1
ATOM 11545 C CA . ALA M 1 96 ? 23.189 -99.485 -37.743 1.00 112.15 96 ALA G CA 1
ATOM 11546 C C . ALA M 1 96 ? 24.290 -100.159 -38.549 1.00 112.15 96 ALA G C 1
ATOM 11547 O O . ALA M 1 96 ? 25.385 -100.405 -38.033 1.00 112.15 96 ALA G O 1
ATOM 11549 N N . ALA M 1 97 ? 24.019 -100.465 -39.818 1.00 112.12 97 ALA G N 1
ATOM 11550 C CA . ALA M 1 97 ? 25.045 -101.062 -40.663 1.00 112.12 97 ALA G CA 1
ATOM 11551 C C . ALA M 1 97 ? 26.217 -100.110 -40.854 1.00 112.12 97 ALA G C 1
ATOM 11552 O O . ALA M 1 97 ? 27.381 -100.512 -40.756 1.00 112.12 97 ALA G O 1
ATOM 11554 N N . ALA M 1 98 ? 25.927 -98.837 -41.120 1.00 115.20 98 ALA G N 1
ATOM 11555 C CA . ALA M 1 98 ? 26.994 -97.870 -41.339 1.00 115.20 98 ALA G CA 1
ATOM 11556 C C . ALA M 1 98 ? 27.603 -97.386 -40.034 1.00 115.20 98 ALA G C 1
ATOM 11557 O O . ALA M 1 98 ? 28.702 -96.822 -40.045 1.00 115.20 98 ALA G O 1
ATOM 11559 N N . CYS M 1 99 ? 26.921 -97.593 -38.909 1.00 116.78 99 CYS G N 1
ATOM 11560 C CA . CYS M 1 99 ? 27.491 -97.194 -37.630 1.00 116.78 99 CYS G CA 1
ATOM 11561 C C . CYS M 1 99 ? 28.713 -98.019 -37.259 1.00 116.78 99 CYS G C 1
ATOM 11562 O O . CYS M 1 99 ? 29.386 -97.699 -36.276 1.00 116.78 99 CYS G O 1
ATOM 11565 N N . ARG M 1 100 ? 28.995 -99.094 -37.991 1.00 120.66 100 ARG G N 1
ATOM 11566 C CA . ARG M 1 100 ? 30.199 -99.865 -37.725 1.00 120.66 100 ARG G CA 1
ATOM 11567 C C . ARG M 1 100 ? 31.444 -99.022 -37.964 1.00 120.66 100 ARG G C 1
ATOM 11568 O O . ARG M 1 100 ? 32.246 -98.800 -37.051 1.00 120.66 100 ARG G O 1
ATOM 11576 N N . TYR M 1 101 ? 31.604 -98.527 -39.187 1.00 117.71 101 TYR G N 1
ATOM 11577 C CA . TYR M 1 101 ? 32.746 -97.709 -39.558 1.00 117.71 101 TYR G CA 1
ATOM 11578 C C . TYR M 1 101 ? 32.612 -96.313 -38.966 1.00 117.71 101 TYR G C 1
ATOM 11579 O O . TYR M 1 101 ? 31.521 -95.870 -38.604 1.00 117.71 101 TYR G O 1
ATOM 11588 N N . SER M 1 102 ? 33.738 -95.616 -38.853 1.00 102.86 102 SER G N 1
ATOM 11589 C CA . SER M 1 102 ? 33.743 -94.214 -38.454 1.00 102.86 102 SER G CA 1
ATOM 11590 C C . SER M 1 102 ? 34.290 -93.388 -39.607 1.00 102.86 102 SER G C 1
ATOM 11591 O O . SER M 1 102 ? 35.491 -93.426 -39.885 1.00 102.86 102 SER G O 1
ATOM 11594 N N . ASN M 1 103 ? 33.419 -92.633 -40.267 1.00 90.53 103 ASN G N 1
ATOM 11595 C CA . ASN M 1 103 ? 33.854 -91.713 -41.305 1.00 90.53 103 ASN G CA 1
ATOM 11596 C C . ASN M 1 103 ? 32.775 -90.668 -41.526 1.00 90.53 103 ASN G C 1
ATOM 11597 O O . ASN M 1 103 ? 31.614 -90.864 -41.167 1.00 90.53 103 ASN G O 1
ATOM 11602 N N . THR M 1 104 ? 33.175 -89.561 -42.132 1.00 84.60 104 THR G N 1
ATOM 11603 C CA . THR M 1 104 ? 32.263 -88.471 -42.430 1.00 84.60 104 THR G CA 1
ATOM 11604 C C . THR M 1 104 ? 31.691 -88.646 -43.831 1.00 84.60 104 THR G C 1
ATOM 11605 O O . THR M 1 104 ? 31.877 -89.678 -44.477 1.00 84.60 104 THR G O 1
ATOM 11609 N N . GLY M 1 105 ? 30.989 -87.631 -44.314 1.00 77.30 105 GLY G N 1
ATOM 11610 C CA . GLY M 1 105 ? 30.427 -87.683 -45.649 1.00 77.30 105 GLY G CA 1
ATOM 11611 C C . GLY M 1 105 ? 29.552 -86.477 -45.888 1.00 77.30 105 GLY G C 1
ATOM 11612 O O . GLY M 1 105 ? 29.339 -85.648 -45.000 1.00 77.30 105 GLY G O 1
ATOM 11613 N N . THR M 1 106 ? 29.047 -86.383 -47.112 1.00 69.51 106 THR G N 1
ATOM 11614 C CA . THR M 1 106 ? 28.176 -85.279 -47.485 1.00 69.51 106 THR G CA 1
ATOM 11615 C C . THR M 1 106 ? 27.077 -85.776 -48.408 1.00 69.51 106 THR G C 1
ATOM 11616 O O . THR M 1 106 ? 27.345 -86.508 -49.362 1.00 69.51 106 THR G O 1
ATOM 11620 N N . GLY M 1 107 ? 25.835 -85.405 -48.101 1.00 61.12 107 GLY G N 1
ATOM 11621 C CA . GLY M 1 107 ? 24.690 -85.774 -48.900 1.00 61.12 107 GLY G CA 1
ATOM 11622 C C . GLY M 1 107 ? 24.172 -84.599 -49.710 1.00 61.12 107 GLY G C 1
ATOM 11623 O O . GLY M 1 107 ? 24.570 -83.455 -49.523 1.00 61.12 107 GLY G O 1
ATOM 11624 N N . VAL M 1 108 ? 23.257 -84.906 -50.621 1.00 58.46 108 VAL G N 1
ATOM 11625 C CA . VAL M 1 108 ? 22.660 -83.906 -51.495 1.00 58.46 108 VAL G CA 1
ATOM 11626 C C . VAL M 1 108 ? 21.189 -84.235 -51.671 1.00 58.46 108 VAL G C 1
ATOM 11627 O O . VAL M 1 108 ? 20.810 -85.407 -51.711 1.00 58.46 108 VAL G O 1
ATOM 11631 N N . MET M 1 109 ? 20.356 -83.204 -51.770 1.00 63.88 109 MET G N 1
ATOM 11632 C CA . MET M 1 109 ? 18.951 -83.372 -52.115 1.00 63.88 109 MET G CA 1
ATOM 11633 C C . MET M 1 109 ? 18.611 -82.456 -53.278 1.00 63.88 109 MET G C 1
ATOM 11634 O O . MET M 1 109 ? 18.549 -81.237 -53.110 1.00 63.88 109 MET G O 1
ATOM 11639 N N . TRP M 1 110 ? 18.390 -83.038 -54.450 1.00 69.32 110 TRP G N 1
ATOM 11640 C CA . TRP M 1 110 ? 17.910 -82.297 -55.603 1.00 69.32 110 TRP G CA 1
ATOM 11641 C C . TRP M 1 110 ? 16.397 -82.180 -55.592 1.00 69.32 110 TRP G C 1
ATOM 11642 O O . TRP M 1 110 ? 15.690 -82.968 -54.967 1.00 69.32 110 TRP G O 1
ATOM 11653 N N . LEU M 1 111 ? 15.900 -81.178 -56.304 1.00 73.90 111 LEU G N 1
ATOM 11654 C CA . LEU M 1 111 ? 14.482 -81.079 -56.615 1.00 73.90 111 LEU G CA 1
ATOM 11655 C C . LEU M 1 111 ? 14.382 -80.878 -58.121 1.00 73.90 111 LEU G C 1
ATOM 11656 O O . LEU M 1 111 ? 14.750 -79.817 -58.630 1.00 73.90 111 LEU G O 1
ATOM 11661 N N . VAL M 1 112 ? 13.870 -81.879 -58.832 1.00 89.31 112 VAL G N 1
ATOM 11662 C CA . VAL M 1 112 ? 14.032 -81.982 -60.278 1.00 89.31 112 VAL G CA 1
ATOM 11663 C C . VAL M 1 112 ? 12.677 -81.868 -60.956 1.00 89.31 112 VAL G C 1
ATOM 11664 O O . VAL M 1 112 ? 11.681 -82.410 -60.469 1.00 89.31 112 VAL G O 1
ATOM 11668 N N . TYR M 1 113 ? 12.652 -81.186 -62.096 1.00 105.36 113 TYR G N 1
ATOM 11669 C CA . TYR M 1 113 ? 11.434 -80.906 -62.841 1.00 105.36 113 TYR G CA 1
ATOM 11670 C C . TYR M 1 113 ? 11.517 -81.518 -64.228 1.00 105.36 113 TYR G C 1
ATOM 11671 O O . TYR M 1 113 ? 12.327 -81.084 -65.050 1.00 105.36 113 TYR G O 1
ATOM 11680 N N . ASP M 1 114 ? 10.668 -82.503 -64.492 1.00 117.61 114 ASP G N 1
ATOM 11681 C CA . ASP M 1 114 ? 10.637 -83.204 -65.768 1.00 117.61 114 ASP G CA 1
ATOM 11682 C C . ASP M 1 114 ? 9.598 -82.569 -66.676 1.00 117.61 114 ASP G C 1
ATOM 11683 O O . ASP M 1 114 ? 8.440 -82.408 -66.284 1.00 117.61 114 ASP G O 1
ATOM 11688 N N . THR M 1 115 ? 10.014 -82.218 -67.891 1.00 126.57 115 THR G N 1
ATOM 11689 C CA . THR M 1 115 ? 9.073 -81.685 -68.865 1.00 126.57 115 THR G CA 1
ATOM 11690 C C . THR M 1 115 ? 8.297 -82.790 -69.564 1.00 126.57 115 THR G C 1
ATOM 11691 O O . THR M 1 115 ? 7.081 -82.678 -69.747 1.00 126.57 115 THR G O 1
ATOM 11695 N N . THR M 1 116 ? 8.973 -83.867 -69.952 1.00 131.48 116 THR G N 1
ATOM 11696 C CA . THR M 1 116 ? 8.374 -84.917 -70.773 1.00 131.48 116 THR G CA 1
ATOM 11697 C C . THR M 1 116 ? 8.439 -86.237 -70.023 1.00 131.48 116 THR G C 1
ATOM 11698 O O . THR M 1 116 ? 9.394 -87.012 -70.192 1.00 131.48 116 THR G O 1
ATOM 11702 N N . PRO M 1 117 ? 7.448 -86.539 -69.196 1.00 134.50 117 PRO G N 1
ATOM 11703 C CA . PRO M 1 117 ? 7.440 -87.815 -68.479 1.00 134.50 117 PRO G CA 1
ATOM 11704 C C . PRO M 1 117 ? 7.260 -88.983 -69.429 1.00 134.50 117 PRO G C 1
ATOM 11705 O O . PRO M 1 117 ? 6.906 -88.820 -70.597 1.00 134.50 117 PRO G O 1
ATOM 11709 N N . GLY M 1 118 ? 7.510 -90.176 -68.908 1.00 154.17 118 GLY G N 1
ATOM 11710 C CA . GLY M 1 118 ? 7.330 -91.388 -69.678 1.00 154.17 118 GLY G CA 1
ATOM 11711 C C . GLY M 1 118 ? 6.845 -92.499 -68.772 1.00 154.17 118 GLY G C 1
ATOM 11712 O O . GLY M 1 118 ? 6.795 -92.351 -67.548 1.00 154.17 118 GLY G O 1
ATOM 11713 N N . GLY M 1 119 ? 6.471 -93.615 -69.396 1.00 173.41 119 GLY G N 1
ATOM 11714 C CA . GLY M 1 119 ? 5.887 -94.710 -68.640 1.00 173.41 119 GLY G CA 1
ATOM 11715 C C . GLY M 1 119 ? 6.792 -95.212 -67.532 1.00 173.41 119 GLY G C 1
ATOM 11716 O O . GLY M 1 119 ? 6.388 -95.279 -66.368 1.00 173.41 119 GLY G O 1
ATOM 11717 N N . GLN M 1 120 ? 8.015 -95.595 -67.888 1.00 170.54 120 GLN G N 1
ATOM 11718 C CA . GLN M 1 120 ? 8.960 -96.095 -66.907 1.00 170.54 120 GLN G CA 1
ATOM 11719 C C . GLN M 1 120 ? 9.346 -94.989 -65.934 1.00 170.54 120 GLN G C 1
ATOM 11720 O O . GLN M 1 120 ? 9.566 -93.837 -66.318 1.00 170.54 120 GLN G O 1
ATOM 11726 N N . ALA M 1 121 ? 9.403 -95.344 -64.662 1.00 152.03 121 ALA G N 1
ATOM 11727 C CA . ALA M 1 121 ? 9.853 -94.390 -63.659 1.00 152.03 121 ALA G CA 1
ATOM 11728 C C . ALA M 1 121 ? 11.369 -94.244 -63.720 1.00 152.03 121 ALA G C 1
ATOM 11729 O O . ALA M 1 121 ? 12.082 -95.252 -63.757 1.00 152.03 121 ALA G O 1
ATOM 11731 N N . PRO M 1 122 ? 11.892 -93.023 -63.728 1.00 129.38 122 PRO G N 1
ATOM 11732 C CA . PRO M 1 122 ? 13.336 -92.847 -63.897 1.00 129.38 122 PRO G CA 1
ATOM 11733 C C . PRO M 1 122 ? 14.099 -93.199 -62.635 1.00 129.38 122 PRO G C 1
ATOM 11734 O O . PRO M 1 122 ? 13.565 -93.147 -61.525 1.00 129.38 122 PRO G O 1
ATOM 11738 N N . THR M 1 123 ? 15.362 -93.563 -62.818 1.00 114.06 123 THR G N 1
ATOM 11739 C CA . THR M 1 123 ? 16.303 -93.811 -61.745 1.00 114.06 123 THR G CA 1
ATOM 11740 C C . THR M 1 123 ? 17.436 -92.795 -61.826 1.00 114.06 123 THR G C 1
ATOM 11741 O O . THR M 1 123 ? 17.734 -92.287 -62.911 1.00 114.06 123 THR G O 1
ATOM 11745 N N . PRO M 1 124 ? 18.065 -92.453 -60.699 1.00 104.36 124 PRO G N 1
ATOM 11746 C CA . PRO M 1 124 ? 19.149 -91.460 -60.747 1.00 104.36 124 PRO G CA 1
ATOM 11747 C C . PRO M 1 124 ? 20.210 -91.769 -61.782 1.00 104.36 124 PRO G C 1
ATOM 11748 O O . PRO M 1 124 ? 20.787 -90.847 -62.368 1.00 104.36 124 PRO G O 1
ATOM 11752 N N . GLN M 1 125 ? 20.475 -93.051 -62.030 1.00 103.64 125 GLN G N 1
ATOM 11753 C CA . GLN M 1 125 ? 21.451 -93.417 -63.045 1.00 103.64 125 GLN G CA 1
ATOM 11754 C C . GLN M 1 125 ? 21.094 -92.834 -64.402 1.00 103.64 125 GLN G C 1
ATOM 11755 O O . GLN M 1 125 ? 21.983 -92.518 -65.198 1.00 103.64 125 GLN G O 1
ATOM 11761 N N . THR M 1 126 ? 19.804 -92.691 -64.688 1.00 104.93 126 THR G N 1
ATOM 11762 C CA . THR M 1 126 ? 19.391 -92.155 -65.977 1.00 104.93 126 THR G CA 1
ATOM 11763 C C . THR M 1 126 ? 19.475 -90.638 -66.004 1.00 104.93 126 THR G C 1
ATOM 11764 O O . THR M 1 126 ? 19.908 -90.053 -67.001 1.00 104.93 126 THR G O 1
ATOM 11768 N N . ILE M 1 127 ? 19.052 -89.983 -64.925 1.00 101.67 127 ILE G N 1
ATOM 11769 C CA . ILE M 1 127 ? 19.011 -88.526 -64.919 1.00 101.67 127 ILE G CA 1
ATOM 11770 C C . ILE M 1 127 ? 20.416 -87.954 -64.983 1.00 101.67 127 ILE G C 1
ATOM 11771 O O . ILE M 1 127 ? 20.738 -87.150 -65.863 1.00 101.67 127 ILE G O 1
ATOM 11776 N N . PHE M 1 128 ? 21.266 -88.349 -64.051 1.00 98.24 128 PHE G N 1
ATOM 11777 C CA . PHE M 1 128 ? 22.667 -87.971 -64.073 1.00 98.24 128 PHE G CA 1
ATOM 11778 C C . PHE M 1 128 ? 23.436 -89.129 -64.676 1.00 98.24 128 PHE G C 1
ATOM 11779 O O . PHE M 1 128 ? 23.229 -90.279 -64.282 1.00 98.24 128 PHE G O 1
ATOM 11787 N N . ALA M 1 129 ? 24.328 -88.842 -65.609 1.00 99.08 129 ALA G N 1
ATOM 11788 C CA . ALA M 1 129 ? 25.176 -89.890 -66.154 1.00 99.08 129 ALA G CA 1
ATOM 11789 C C . ALA M 1 129 ? 26.521 -89.777 -65.460 1.00 99.08 129 ALA G C 1
ATOM 11790 O O . ALA M 1 129 ? 27.315 -88.885 -65.765 1.00 99.08 129 ALA G O 1
ATOM 11792 N N . TYR M 1 130 ? 26.776 -90.684 -64.529 1.00 98.19 130 TYR G N 1
ATOM 11793 C CA . TYR M 1 130 ? 27.974 -90.628 -63.718 1.00 98.19 130 TYR G CA 1
ATOM 11794 C C . TYR M 1 130 ? 28.804 -91.879 -63.943 1.00 98.19 130 TYR G C 1
ATOM 11795 O O . TYR M 1 130 ? 28.295 -92.994 -63.749 1.00 98.19 130 TYR G O 1
ATOM 11804 N N . PRO M 1 131 ? 30.039 -91.755 -64.410 1.00 97.07 131 PRO G N 1
ATOM 11805 C CA . PRO M 1 131 ? 30.903 -92.930 -64.519 1.00 97.07 131 PRO G CA 1
ATOM 11806 C C . PRO M 1 131 ? 31.018 -93.629 -63.178 1.00 97.07 131 PRO G C 1
ATOM 11807 O O . PRO M 1 131 ? 31.111 -92.988 -62.130 1.00 97.07 131 PRO G O 1
ATOM 11811 N N . ASP M 1 132 ? 31.033 -94.959 -63.228 1.00 96.77 132 ASP G N 1
ATOM 11812 C CA . ASP M 1 132 ? 30.838 -95.777 -62.038 1.00 96.77 132 ASP G CA 1
ATOM 11813 C C . ASP M 1 132 ? 31.858 -95.499 -60.948 1.00 96.77 132 ASP G C 1
ATOM 11814 O O . ASP M 1 132 ? 31.605 -95.827 -59.784 1.00 96.77 132 ASP G O 1
ATOM 11819 N N . THR M 1 133 ? 32.988 -94.887 -61.289 1.00 89.10 133 THR G N 1
ATOM 11820 C CA . THR M 1 133 ? 33.988 -94.568 -60.283 1.00 89.10 133 THR G CA 1
ATOM 11821 C C . THR M 1 133 ? 33.569 -93.403 -59.397 1.00 89.10 133 THR G C 1
ATOM 11822 O O . THR M 1 133 ? 34.081 -93.270 -58.282 1.00 89.10 133 THR G O 1
ATOM 11826 N N . LEU M 1 134 ? 32.649 -92.562 -59.857 1.00 78.11 134 LEU G N 1
ATOM 11827 C CA . LEU M 1 134 ? 32.167 -91.445 -59.062 1.00 78.11 134 LEU G CA 1
ATOM 11828 C C . LEU M 1 134 ? 30.915 -91.774 -58.269 1.00 78.11 134 LEU G C 1
ATOM 11829 O O . LEU M 1 134 ? 30.332 -90.871 -57.665 1.00 78.11 134 LEU G O 1
ATOM 11834 N N . LYS M 1 135 ? 30.471 -93.029 -58.279 1.00 74.88 135 LYS G N 1
ATOM 11835 C CA . LYS M 1 135 ? 29.278 -93.391 -57.524 1.00 74.88 135 LYS G CA 1
ATOM 11836 C C . LYS M 1 135 ? 29.375 -92.943 -56.076 1.00 74.88 135 LYS G C 1
ATOM 11837 O O . LYS M 1 135 ? 28.370 -92.565 -55.468 1.00 74.88 135 LYS G O 1
ATOM 11843 N N . ALA M 1 136 ? 30.576 -92.973 -55.508 1.00 70.45 136 ALA G N 1
ATOM 11844 C CA . ALA M 1 136 ? 30.711 -92.727 -54.081 1.00 70.45 136 ALA G CA 1
ATOM 11845 C C . ALA M 1 136 ? 30.320 -91.302 -53.716 1.00 70.45 136 ALA G C 1
ATOM 11846 O O . ALA M 1 136 ? 29.679 -91.075 -52.686 1.00 70.45 136 ALA G O 1
ATOM 11848 N N . TRP M 1 137 ? 30.674 -90.328 -54.547 1.00 61.55 137 TRP G N 1
ATOM 11849 C CA . TRP M 1 137 ? 30.532 -88.939 -54.133 1.00 61.55 137 TRP G CA 1
ATOM 11850 C C . TRP M 1 137 ? 29.465 -88.247 -54.960 1.00 61.55 137 TRP G C 1
ATOM 11851 O O . TRP M 1 137 ? 29.711 -87.915 -56.127 1.00 61.55 137 TRP G O 1
ATOM 11862 N N . PRO M 1 138 ? 28.284 -87.989 -54.406 1.00 57.41 138 PRO G N 1
ATOM 11863 C CA . PRO M 1 138 ? 27.229 -87.375 -55.215 1.00 57.41 138 PRO G CA 1
ATOM 11864 C C . PRO M 1 138 ? 27.498 -85.933 -55.558 1.00 57.41 138 PRO G C 1
ATOM 11865 O O . PRO M 1 138 ? 27.131 -85.488 -56.650 1.00 57.41 138 PRO G O 1
ATOM 11869 N N . ALA M 1 139 ? 28.126 -85.184 -54.656 1.00 50.97 139 ALA G N 1
ATOM 11870 C CA . ALA M 1 139 ? 28.171 -83.737 -54.795 1.00 50.97 139 ALA G CA 1
ATOM 11871 C C . ALA M 1 139 ? 28.835 -83.289 -56.082 1.00 50.97 139 ALA G C 1
ATOM 11872 O O . ALA M 1 139 ? 28.717 -82.118 -56.452 1.00 50.97 139 ALA G O 1
ATOM 11874 N N . THR M 1 140 ? 29.523 -84.184 -56.775 1.00 55.43 140 THR G N 1
ATOM 11875 C CA . THR M 1 140 ? 30.195 -83.834 -58.012 1.00 55.43 140 THR G CA 1
ATOM 11876 C C . THR M 1 140 ? 29.356 -84.102 -59.248 1.00 55.43 140 THR G C 1
ATOM 11877 O O . THR M 1 140 ? 29.813 -83.814 -60.356 1.00 55.43 140 THR G O 1
ATOM 11881 N N . TRP M 1 141 ? 28.157 -84.648 -59.096 1.00 62.17 141 TRP G N 1
ATOM 11882 C CA . TRP M 1 141 ? 27.356 -85.000 -60.255 1.00 62.17 141 TRP G CA 1
ATOM 11883 C C . TRP M 1 141 ? 26.799 -83.750 -60.913 1.00 62.17 141 TRP G C 1
ATOM 11884 O O . TRP M 1 141 ? 26.549 -82.737 -60.261 1.00 62.17 141 TRP G O 1
ATOM 11895 N N . LYS M 1 142 ? 26.598 -83.831 -62.221 1.00 78.40 142 LYS G N 1
ATOM 11896 C CA . LYS M 1 142 ? 25.918 -82.789 -62.968 1.00 78.40 142 LYS G CA 1
ATOM 11897 C C . LYS M 1 142 ? 24.889 -83.442 -63.873 1.00 78.40 142 LYS G C 1
ATOM 11898 O O . LYS M 1 142 ? 24.994 -84.623 -64.203 1.00 78.40 142 LYS G O 1
ATOM 11904 N N . VAL M 1 143 ? 23.884 -82.662 -64.267 1.00 97.11 143 VAL G N 1
ATOM 11905 C CA . VAL M 1 143 ? 22.834 -83.206 -65.114 1.00 97.11 143 VAL G CA 1
ATOM 11906 C C . VAL M 1 143 ? 23.427 -83.626 -66.448 1.00 97.11 143 VAL G C 1
ATOM 11907 O O . VAL M 1 143 ? 24.274 -82.931 -67.022 1.00 97.11 143 VAL G O 1
ATOM 11911 N N . SER M 1 144 ? 23.009 -84.790 -66.933 1.00 116.72 144 SER G N 1
ATOM 11912 C CA . SER M 1 144 ? 23.568 -85.323 -68.165 1.00 116.72 144 SER G CA 1
ATOM 11913 C C . SER M 1 144 ? 23.272 -84.396 -69.335 1.00 116.72 144 SER G C 1
ATOM 11914 O O . SER M 1 144 ? 22.248 -83.712 -69.379 1.00 116.72 144 SER G O 1
ATOM 11917 N N . ARG M 1 145 ? 24.192 -84.380 -70.295 1.00 131.94 145 ARG G N 1
ATOM 11918 C CA . ARG M 1 145 ? 24.143 -83.363 -71.337 1.00 131.94 145 ARG G CA 1
ATOM 11919 C C . ARG M 1 145 ? 23.155 -83.721 -72.442 1.00 131.94 145 ARG G C 1
ATOM 11920 O O . ARG M 1 145 ? 22.531 -82.828 -73.025 1.00 131.94 145 ARG G O 1
ATOM 11928 N N . GLU M 1 146 ? 23.003 -85.004 -72.783 1.00 133.36 146 GLU G N 1
ATOM 11929 C CA . GLU M 1 146 ? 22.052 -85.336 -73.849 1.00 133.36 146 GLU G CA 1
ATOM 11930 C C . GLU M 1 146 ? 20.650 -84.881 -73.490 1.00 133.36 146 GLU G C 1
ATOM 11931 O O . GLU M 1 146 ? 19.898 -84.406 -74.346 1.00 133.36 146 GLU G O 1
ATOM 11937 N N . LEU M 1 147 ? 20.302 -84.985 -72.220 1.00 128.02 147 LEU G N 1
ATOM 11938 C CA . LEU M 1 147 ? 18.973 -84.706 -71.708 1.00 128.02 147 LEU G CA 1
ATOM 11939 C C . LEU M 1 147 ? 18.778 -83.246 -71.357 1.00 128.02 147 LEU G C 1
ATOM 11940 O O . LEU M 1 147 ? 17.780 -82.903 -70.719 1.00 128.02 147 LEU G O 1
ATOM 11945 N N . CYS M 1 148 ? 19.729 -82.393 -71.730 1.00 129.77 148 CYS G N 1
ATOM 11946 C CA . CYS M 1 148 ? 19.821 -81.052 -71.159 1.00 129.77 148 CYS G CA 1
ATOM 11947 C C . CYS M 1 148 ? 18.537 -80.250 -71.324 1.00 129.77 148 CYS G C 1
ATOM 11948 O O . CYS M 1 148 ? 18.294 -79.307 -70.566 1.00 129.77 148 CYS G O 1
ATOM 11951 N N . HIS M 1 149 ? 17.715 -80.589 -72.309 1.00 125.98 149 HIS G N 1
ATOM 11952 C CA . HIS M 1 149 ? 16.453 -79.900 -72.520 1.00 125.98 149 HIS G CA 1
ATOM 11953 C C . HIS M 1 149 ? 15.264 -80.631 -71.919 1.00 125.98 149 HIS G C 1
ATOM 11954 O O . HIS M 1 149 ? 14.135 -80.157 -72.054 1.00 125.98 149 HIS G O 1
ATOM 11961 N N . ARG M 1 150 ? 15.484 -81.768 -71.265 1.00 115.96 150 ARG G N 1
ATOM 11962 C CA . ARG M 1 150 ? 14.386 -82.513 -70.659 1.00 115.96 150 ARG G CA 1
ATOM 11963 C C . ARG M 1 150 ? 14.285 -82.247 -69.162 1.00 115.96 150 ARG G C 1
ATOM 11964 O O . ARG M 1 150 ? 13.286 -81.699 -68.690 1.00 115.96 150 ARG G O 1
ATOM 11972 N N . PHE M 1 151 ? 15.305 -82.633 -68.407 1.00 105.70 151 PHE G N 1
ATOM 11973 C CA . PHE M 1 151 ? 15.324 -82.454 -66.966 1.00 105.70 151 PHE G CA 1
ATOM 11974 C C . PHE M 1 151 ? 15.997 -81.138 -66.611 1.00 105.70 151 PHE G C 1
ATOM 11975 O O . PHE M 1 151 ? 16.935 -80.701 -67.277 1.00 105.70 151 PHE G O 1
ATOM 11983 N N . VAL M 1 152 ? 15.503 -80.503 -65.555 1.00 97.61 152 VAL G N 1
ATOM 11984 C CA . VAL M 1 152 ? 16.101 -79.273 -65.056 1.00 97.61 152 VAL G CA 1
ATOM 11985 C C . VAL M 1 152 ? 15.940 -79.244 -63.545 1.00 97.61 152 VAL G C 1
ATOM 11986 O O . VAL M 1 152 ? 14.914 -79.662 -63.005 1.00 97.61 152 VAL G O 1
ATOM 11990 N N . VAL M 1 153 ? 16.969 -78.763 -62.858 1.00 86.91 153 VAL G N 1
ATOM 11991 C CA . VAL M 1 153 ? 17.017 -78.778 -61.403 1.00 86.91 153 VAL G CA 1
ATOM 11992 C C . VAL M 1 153 ? 16.679 -77.383 -60.904 1.00 86.91 153 VAL G C 1
ATOM 11993 O O . VAL M 1 153 ? 17.393 -76.417 -61.190 1.00 86.91 153 VAL G O 1
ATOM 11997 N N . LYS M 1 154 ? 15.573 -77.260 -60.182 1.00 79.28 154 LYS G N 1
ATOM 11998 C CA . LYS M 1 154 ? 15.164 -75.946 -59.719 1.00 79.28 154 LYS G CA 1
ATOM 11999 C C . LYS M 1 154 ? 15.649 -75.618 -58.317 1.00 79.28 154 LYS G C 1
ATOM 12000 O O . LYS M 1 154 ? 15.574 -74.454 -57.916 1.00 79.28 154 LYS G O 1
ATOM 12006 N N . ARG M 1 155 ? 16.160 -76.597 -57.574 1.00 73.16 155 ARG G N 1
ATOM 12007 C CA . ARG M 1 155 ? 16.734 -76.360 -56.257 1.00 73.16 155 ARG G CA 1
ATOM 12008 C C . ARG M 1 155 ? 17.767 -77.431 -55.961 1.00 73.16 155 ARG G C 1
ATOM 12009 O O . ARG M 1 155 ? 17.700 -78.544 -56.480 1.00 73.16 155 ARG G O 1
ATOM 12017 N N . ARG M 1 156 ? 18.721 -77.083 -55.107 1.00 66.31 156 ARG G N 1
ATOM 12018 C CA . ARG M 1 156 ? 19.752 -78.015 -54.687 1.00 66.31 156 ARG G CA 1
ATOM 12019 C C . ARG M 1 156 ? 20.172 -77.663 -53.272 1.00 66.31 156 ARG G C 1
ATOM 12020 O O . ARG M 1 156 ? 20.314 -76.487 -52.940 1.00 66.31 156 ARG G O 1
ATOM 12028 N N . TRP M 1 157 ? 20.377 -78.679 -52.439 1.00 62.71 157 TRP G N 1
ATOM 12029 C CA . TRP M 1 157 ? 20.786 -78.428 -51.068 1.00 62.71 157 TRP G CA 1
ATOM 12030 C C . TRP M 1 157 ? 21.857 -79.419 -50.657 1.00 62.71 157 TRP G C 1
ATOM 12031 O O . TRP M 1 157 ? 22.062 -80.449 -51.297 1.00 62.71 157 TRP G O 1
ATOM 12042 N N . LEU M 1 158 ? 22.522 -79.102 -49.555 1.00 58.33 158 LEU G N 1
ATOM 12043 C CA . LEU M 1 158 ? 23.632 -79.889 -49.055 1.00 58.33 158 LEU G CA 1
ATOM 12044 C C . LEU M 1 158 ? 23.446 -80.141 -47.572 1.00 58.33 158 LEU G C 1
ATOM 12045 O O . LEU M 1 158 ? 22.836 -79.340 -46.864 1.00 58.33 158 LEU G O 1
ATOM 12050 N N . PHE M 1 159 ? 23.980 -81.260 -47.106 1.00 65.45 159 PHE G N 1
ATOM 12051 C CA . PHE M 1 159 ? 24.027 -81.532 -45.680 1.00 65.45 159 PHE G CA 1
ATOM 12052 C C . PHE M 1 159 ? 25.128 -82.545 -45.446 1.00 65.45 159 PHE G C 1
ATOM 12053 O O . PHE M 1 159 ? 25.575 -83.217 -46.376 1.00 65.45 159 PHE G O 1
ATOM 12061 N N . ASN M 1 160 ? 25.556 -82.659 -44.196 1.00 69.70 160 ASN G N 1
ATOM 12062 C CA . ASN M 1 160 ? 26.656 -83.551 -43.879 1.00 69.70 160 ASN G CA 1
ATOM 12063 C C . ASN M 1 160 ? 26.420 -84.230 -42.543 1.00 69.70 160 ASN G C 1
ATOM 12064 O O . ASN M 1 160 ? 25.863 -83.642 -41.616 1.00 69.70 160 ASN G O 1
ATOM 12069 N N . MET M 1 161 ? 26.856 -85.481 -42.462 1.00 79.83 161 MET G N 1
ATOM 12070 C CA . MET M 1 161 ? 26.683 -86.306 -41.282 1.00 79.83 161 MET G CA 1
ATOM 12071 C C . MET M 1 161 ? 28.009 -86.965 -40.958 1.00 79.83 161 MET G C 1
ATOM 12072 O O . MET M 1 161 ? 28.868 -87.122 -41.825 1.00 79.83 161 MET G O 1
ATOM 12077 N N . GLU M 1 162 ? 28.174 -87.360 -39.703 1.00 87.77 162 GLU G N 1
ATOM 12078 C CA . GLU M 1 162 ? 29.380 -88.073 -39.322 1.00 87.77 162 GLU G CA 1
ATOM 12079 C C . GLU M 1 162 ? 29.047 -89.047 -38.209 1.00 87.77 162 GLU G C 1
ATOM 12080 O O . GLU M 1 162 ? 28.220 -88.752 -37.345 1.00 87.77 162 GLU G O 1
ATOM 12086 N N . THR M 1 163 ? 29.683 -90.212 -38.247 1.00 101.14 163 THR G N 1
ATOM 12087 C CA . THR M 1 163 ? 29.440 -91.270 -37.281 1.00 101.14 163 THR G CA 1
ATOM 12088 C C . THR M 1 163 ? 30.757 -91.673 -36.645 1.00 101.14 163 THR G C 1
ATOM 12089 O O . THR M 1 163 ? 31.733 -91.935 -37.351 1.00 101.14 163 THR G O 1
ATOM 12093 N N . ASP M 1 164 ? 30.773 -91.744 -35.321 1.00 111.82 164 ASP G N 1
ATOM 12094 C CA . ASP M 1 164 ? 31.975 -92.083 -34.578 1.00 111.82 164 ASP G CA 1
ATOM 12095 C C . ASP M 1 164 ? 32.197 -93.580 -34.471 1.00 111.82 164 ASP G C 1
ATOM 12096 O O . ASP M 1 164 ? 33.153 -94.006 -33.819 1.00 111.82 164 ASP G O 1
ATOM 12101 N N . GLY M 1 165 ? 31.331 -94.385 -35.072 1.00 115.01 165 GLY G N 1
ATOM 12102 C CA . GLY M 1 165 ? 31.462 -95.819 -34.948 1.00 115.01 165 GLY G CA 1
ATOM 12103 C C . GLY M 1 165 ? 30.826 -96.384 -33.705 1.00 115.01 165 GLY G C 1
ATOM 12104 O O . GLY M 1 165 ? 31.249 -97.439 -33.225 1.00 115.01 165 GLY G O 1
ATOM 12105 N N . ARG M 1 166 ? 29.823 -95.708 -33.156 1.00 119.87 166 ARG G N 1
ATOM 12106 C CA . ARG M 1 166 ? 29.178 -96.172 -31.938 1.00 119.87 166 ARG G CA 1
ATOM 12107 C C . ARG M 1 166 ? 27.683 -95.930 -32.044 1.00 119.87 166 ARG G C 1
ATOM 12108 O O . ARG M 1 166 ? 27.256 -94.805 -32.315 1.00 119.87 166 ARG G O 1
ATOM 12116 N N . ILE M 1 167 ? 26.889 -96.978 -31.823 1.00 124.52 167 ILE G N 1
ATOM 12117 C CA . ILE M 1 167 ? 25.443 -96.807 -31.807 1.00 124.52 167 ILE G CA 1
ATOM 12118 C C . ILE M 1 167 ? 25.031 -96.082 -30.534 1.00 124.52 167 ILE G C 1
ATOM 12119 O O . ILE M 1 167 ? 25.773 -96.019 -29.550 1.00 124.52 167 ILE G O 1
ATOM 12124 N N . GLY M 1 168 ? 23.830 -95.519 -30.558 1.00 126.30 168 GLY G N 1
ATOM 12125 C CA . GLY M 1 168 ? 23.363 -94.744 -29.429 1.00 126.30 168 GLY G CA 1
ATOM 12126 C C . GLY M 1 168 ? 22.640 -95.517 -28.353 1.00 126.30 168 GLY G C 1
ATOM 12127 O O . GLY M 1 168 ? 22.165 -94.917 -27.385 1.00 126.30 168 GLY G O 1
ATOM 12128 N N . SER M 1 169 ? 22.540 -96.836 -28.485 1.00 133.87 169 SER G N 1
ATOM 12129 C CA . SER M 1 169 ? 21.744 -97.639 -27.569 1.00 133.87 169 SER G CA 1
ATOM 12130 C C . SER M 1 169 ? 22.559 -98.276 -26.454 1.00 133.87 169 SER G C 1
ATOM 12131 O O . SER M 1 169 ? 21.984 -98.957 -25.600 1.00 133.87 169 SER G O 1
ATOM 12134 N N . ASP M 1 170 ? 23.870 -98.076 -26.431 1.00 137.67 170 ASP G N 1
ATOM 12135 C CA . ASP M 1 170 ? 24.728 -98.777 -25.491 1.00 137.67 170 ASP G CA 1
ATOM 12136 C C . ASP M 1 170 ? 25.364 -97.804 -24.507 1.00 137.67 170 ASP G C 1
ATOM 12137 O O . ASP M 1 170 ? 25.543 -96.618 -24.796 1.00 137.67 170 ASP G O 1
ATOM 12142 N N . ILE M 1 171 ? 25.709 -98.327 -23.336 1.00 132.85 171 ILE G N 1
ATOM 12143 C CA . ILE M 1 171 ? 26.163 -97.513 -22.212 1.00 132.85 171 ILE G CA 1
ATOM 12144 C C . ILE M 1 171 ? 27.681 -97.395 -22.239 1.00 132.85 171 ILE G C 1
ATOM 12145 O O . ILE M 1 171 ? 28.372 -98.400 -22.454 1.00 132.85 171 ILE G O 1
ATOM 12150 N N . PRO M 1 172 ? 28.234 -96.205 -22.041 1.00 129.36 172 PRO G N 1
ATOM 12151 C CA . PRO M 1 172 ? 29.684 -96.062 -21.959 1.00 129.36 172 PRO G CA 1
ATOM 12152 C C . PRO M 1 172 ? 30.218 -96.705 -20.695 1.00 129.36 172 PRO G C 1
ATOM 12153 O O . PRO M 1 172 ? 29.479 -96.875 -19.715 1.00 129.36 172 PRO G O 1
ATOM 12157 N N . PRO M 1 173 ? 31.492 -97.079 -20.675 1.00 129.48 173 PRO G N 1
ATOM 12158 C CA . PRO M 1 173 ? 32.110 -97.513 -19.422 1.00 129.48 173 PRO G CA 1
ATOM 12159 C C . PRO M 1 173 ? 32.354 -96.329 -18.504 1.00 129.48 173 PRO G C 1
ATOM 12160 O O . PRO M 1 173 ? 32.421 -95.175 -18.932 1.00 129.48 173 PRO G O 1
ATOM 12164 N N . SER M 1 174 ? 32.503 -96.635 -17.216 1.00 128.24 174 SER G N 1
ATOM 12165 C CA . SER M 1 174 ? 32.704 -95.587 -16.223 1.00 128.24 174 SER G CA 1
ATOM 12166 C C . SER M 1 174 ? 34.027 -94.860 -16.398 1.00 128.24 174 SER G C 1
ATOM 12167 O O . SER M 1 174 ? 34.253 -93.849 -15.728 1.00 128.24 174 SER G O 1
ATOM 12170 N N . ASN M 1 175 ? 34.906 -95.346 -17.271 1.00 127.50 175 ASN G N 1
ATOM 12171 C CA . ASN M 1 175 ? 36.216 -94.726 -17.408 1.00 127.50 175 ASN G CA 1
ATOM 12172 C C . ASN M 1 175 ? 36.176 -93.462 -18.259 1.00 127.50 175 ASN G C 1
ATOM 12173 O O . ASN M 1 175 ? 36.821 -92.468 -17.914 1.00 127.50 175 ASN G O 1
ATOM 12178 N N . ALA M 1 176 ? 35.441 -93.470 -19.370 1.00 121.02 176 ALA G N 1
ATOM 12179 C CA . ALA M 1 176 ? 35.522 -92.379 -20.331 1.00 121.02 176 ALA G CA 1
ATOM 12180 C C . ALA M 1 176 ? 34.138 -92.044 -20.868 1.00 121.02 176 ALA G C 1
ATOM 12181 O O . ALA M 1 176 ? 33.173 -92.779 -20.660 1.00 121.02 176 ALA G O 1
ATOM 12183 N N . SER M 1 177 ? 34.049 -90.913 -21.565 1.00 111.51 177 SER G N 1
ATOM 12184 C CA . SER M 1 177 ? 32.811 -90.455 -22.184 1.00 111.51 177 SER G CA 1
ATOM 12185 C C . SER M 1 177 ? 33.063 -90.164 -23.657 1.00 111.51 177 SER G C 1
ATOM 12186 O O . SER M 1 177 ? 34.166 -90.363 -24.170 1.00 111.51 177 SER G O 1
ATOM 12189 N N . TRP M 1 178 ? 32.027 -89.681 -24.345 1.00 106.18 178 TRP G N 1
ATOM 12190 C CA . TRP M 1 178 ? 32.163 -89.329 -25.750 1.00 106.18 178 TRP G CA 1
ATOM 12191 C C . TRP M 1 178 ? 31.304 -88.111 -26.064 1.00 106.18 178 TRP G C 1
ATOM 12192 O O . TRP M 1 178 ? 30.220 -87.942 -25.503 1.00 106.18 178 TRP G O 1
ATOM 12203 N N . LYS M 1 179 ? 31.791 -87.270 -26.978 1.00 99.31 179 LYS G N 1
ATOM 12204 C CA . LYS M 1 179 ? 30.988 -86.177 -27.504 1.00 99.31 179 LYS G CA 1
ATOM 12205 C C . LYS M 1 179 ? 30.500 -86.582 -28.883 1.00 99.31 179 LYS G C 1
ATOM 12206 O O . LYS M 1 179 ? 31.301 -86.609 -29.829 1.00 99.31 179 LYS G O 1
ATOM 12212 N N . PRO M 1 180 ? 29.237 -86.910 -29.051 1.00 96.35 180 PRO G N 1
ATOM 12213 C CA . PRO M 1 180 ? 28.762 -87.366 -30.359 1.00 96.35 180 PRO G CA 1
ATOM 12214 C C . PRO M 1 180 ? 28.160 -86.253 -31.195 1.00 96.35 180 PRO G C 1
ATOM 12215 O O . PRO M 1 180 ? 26.940 -86.210 -31.374 1.00 96.35 180 PRO G O 1
ATOM 12219 N N . CYS M 1 181 ? 28.985 -85.350 -31.711 1.00 95.05 181 CYS G N 1
ATOM 12220 C CA . CYS M 1 181 ? 28.463 -84.284 -32.551 1.00 95.05 181 CYS G CA 1
ATOM 12221 C C . CYS M 1 181 ? 27.831 -84.856 -33.810 1.00 95.05 181 CYS G C 1
ATOM 12222 O O . CYS M 1 181 ? 28.422 -85.694 -34.492 1.00 95.05 181 CYS G O 1
ATOM 12225 N N . LYS M 1 182 ? 26.619 -84.400 -34.106 1.00 90.06 182 LYS G N 1
ATOM 12226 C CA . LYS M 1 182 ? 25.997 -84.618 -35.409 1.00 90.06 182 LYS G CA 1
ATOM 12227 C C . LYS M 1 182 ? 25.839 -86.097 -35.731 1.00 90.06 182 LYS G C 1
ATOM 12228 O O . LYS M 1 182 ? 26.100 -86.534 -36.851 1.00 90.06 182 LYS G O 1
ATOM 12234 N N . ARG M 1 183 ? 25.406 -86.883 -34.749 1.00 84.81 183 ARG G N 1
ATOM 12235 C CA . ARG M 1 183 ? 25.043 -88.257 -35.063 1.00 84.81 183 ARG G CA 1
ATOM 12236 C C . ARG M 1 183 ? 23.730 -88.311 -35.824 1.00 84.81 183 ARG G C 1
ATOM 12237 O O . ARG M 1 183 ? 23.490 -89.252 -36.584 1.00 84.81 183 ARG G O 1
ATOM 12245 N N . ASN M 1 184 ? 22.879 -87.310 -35.638 1.00 76.95 184 ASN G N 1
ATOM 12246 C CA . ASN M 1 184 ? 21.629 -87.190 -36.365 1.00 76.95 184 ASN G CA 1
ATOM 12247 C C . ASN M 1 184 ? 21.268 -85.718 -36.442 1.00 76.95 184 ASN G C 1
ATOM 12248 O O . ASN M 1 184 ? 21.612 -84.941 -35.552 1.00 76.95 184 ASN G O 1
ATOM 12253 N N . ILE M 1 185 ? 20.594 -85.327 -37.521 1.00 65.60 185 ILE G N 1
ATOM 12254 C CA . ILE M 1 185 ? 20.387 -83.914 -37.791 1.00 65.60 185 ILE G CA 1
ATOM 12255 C C . ILE M 1 185 ? 18.931 -83.640 -38.114 1.00 65.60 185 ILE G C 1
ATOM 12256 O O . ILE M 1 185 ? 18.144 -84.541 -38.402 1.00 65.60 185 ILE G O 1
ATOM 12261 N N . TYR M 1 186 ? 18.594 -82.361 -38.082 1.00 56.74 186 TYR G N 1
ATOM 12262 C CA . TYR M 1 186 ? 17.281 -81.852 -38.425 1.00 56.74 186 TYR G CA 1
ATOM 12263 C C . TYR M 1 186 ? 17.389 -80.982 -39.664 1.00 56.74 186 TYR G C 1
ATOM 12264 O O . TYR M 1 186 ? 18.243 -80.097 -39.735 1.00 56.74 186 TYR G O 1
ATOM 12273 N N . PHE M 1 187 ? 16.517 -81.225 -40.634 1.00 54.73 187 PHE G N 1
ATOM 12274 C CA . PHE M 1 187 ? 16.659 -80.645 -41.963 1.00 54.73 187 PHE G CA 1
ATOM 12275 C C . PHE M 1 187 ? 15.335 -80.046 -42.390 1.00 54.73 187 PHE G C 1
ATOM 12276 O O . PHE M 1 187 ? 14.356 -80.776 -42.545 1.00 54.73 187 PHE G O 1
ATOM 12284 N N . HIS M 1 188 ? 15.296 -78.735 -42.600 1.00 55.21 188 HIS G N 1
ATOM 12285 C CA . HIS M 1 188 ? 14.047 -78.102 -42.991 1.00 55.21 188 HIS G CA 1
ATOM 12286 C C . HIS M 1 188 ? 14.332 -76.970 -43.958 1.00 55.21 188 HIS G C 1
ATOM 12287 O O . HIS M 1 188 ? 15.293 -76.223 -43.780 1.00 55.21 188 HIS G O 1
ATOM 12294 N N . LYS M 1 189 ? 13.478 -76.838 -44.967 1.00 67.26 189 LYS G N 1
ATOM 12295 C CA . LYS M 1 189 ? 13.594 -75.788 -45.963 1.00 67.26 189 LYS G CA 1
ATOM 12296 C C . LYS M 1 189 ? 12.199 -75.334 -46.346 1.00 67.26 189 LYS G C 1
ATOM 12297 O O . LYS M 1 189 ? 11.247 -76.112 -46.287 1.00 67.26 189 LYS G O 1
ATOM 12303 N N . PHE M 1 190 ? 12.079 -74.068 -46.727 1.00 77.34 190 PHE G N 1
ATOM 12304 C CA . PHE M 1 190 ? 10.809 -73.517 -47.177 1.00 77.34 190 PHE G CA 1
ATOM 12305 C C . PHE M 1 190 ? 11.089 -72.595 -48.350 1.00 77.34 190 PHE G C 1
ATOM 12306 O O . PHE M 1 190 ? 11.844 -71.633 -48.203 1.00 77.34 190 PHE G O 1
ATOM 12314 N N . THR M 1 191 ? 10.485 -72.869 -49.503 1.00 82.83 191 THR G N 1
ATOM 12315 C CA . THR M 1 191 ? 10.802 -72.129 -50.721 1.00 82.83 191 THR G CA 1
ATOM 12316 C C . THR M 1 191 ? 9.528 -71.765 -51.458 1.00 82.83 191 THR G C 1
ATOM 12317 O O . THR M 1 191 ? 8.783 -72.650 -51.882 1.00 82.83 191 THR G O 1
ATOM 12321 N N . SER M 1 192 ? 9.289 -70.469 -51.619 1.00 92.80 192 SER G N 1
ATOM 12322 C CA . SER M 1 192 ? 8.123 -69.977 -52.335 1.00 92.80 192 SER G CA 1
ATOM 12323 C C . SER M 1 192 ? 8.396 -69.664 -53.797 1.00 92.80 192 SER G C 1
ATOM 12324 O O . SER M 1 192 ? 7.448 -69.437 -54.552 1.00 92.80 192 SER G O 1
ATOM 12327 N N . GLY M 1 193 ? 9.657 -69.651 -54.215 1.00 84.90 193 GLY G N 1
ATOM 12328 C CA . GLY M 1 193 ? 9.983 -69.054 -55.497 1.00 84.90 193 GLY G CA 1
ATOM 12329 C C . GLY M 1 193 ? 9.464 -69.843 -56.681 1.00 84.90 193 GLY G C 1
ATOM 12330 O O . GLY M 1 193 ? 8.992 -69.265 -57.663 1.00 84.90 193 GLY G O 1
ATOM 12331 N N . LEU M 1 194 ? 9.521 -71.165 -56.597 1.00 86.47 194 LEU G N 1
ATOM 12332 C CA . LEU M 1 194 ? 9.313 -71.997 -57.767 1.00 86.47 194 LEU G CA 1
ATOM 12333 C C . LEU M 1 194 ? 7.886 -71.876 -58.269 1.00 86.47 194 LEU G C 1
ATOM 12334 O O . LEU M 1 194 ? 6.984 -71.421 -57.565 1.00 86.47 194 LEU G O 1
ATOM 12339 N N . GLY M 1 195 ? 7.695 -72.290 -59.509 1.00 94.63 195 GLY G N 1
ATOM 12340 C CA . GLY M 1 195 ? 6.361 -72.485 -60.039 1.00 94.63 195 GLY G CA 1
ATOM 12341 C C . GLY M 1 195 ? 6.406 -73.573 -61.081 1.00 94.63 195 GLY G C 1
ATOM 12342 O O . GLY M 1 195 ? 7.427 -73.783 -61.740 1.00 94.63 195 GLY G O 1
ATOM 12343 N N . VAL M 1 196 ? 5.286 -74.267 -61.235 1.00 104.14 196 VAL G N 1
ATOM 12344 C CA . VAL M 1 196 ? 5.217 -75.479 -62.039 1.00 104.14 196 VAL G CA 1
ATOM 12345 C C . VAL M 1 196 ? 3.827 -75.551 -62.639 1.00 104.14 196 VAL G C 1
ATOM 12346 O O . VAL M 1 196 ? 2.845 -75.171 -61.997 1.00 104.14 196 VAL G O 1
ATOM 12350 N N . ARG M 1 197 ? 3.739 -76.039 -63.867 1.00 112.78 197 ARG G N 1
ATOM 12351 C CA . ARG M 1 197 ? 2.472 -76.148 -64.566 1.00 112.78 197 ARG G CA 1
ATOM 12352 C C . ARG M 1 197 ? 2.327 -77.560 -65.101 1.00 112.78 197 ARG G C 1
ATOM 12353 O O . ARG M 1 197 ? 3.147 -78.009 -65.905 1.00 112.78 197 ARG G O 1
ATOM 12361 N N . THR M 1 198 ? 1.293 -78.258 -64.651 1.00 126.36 198 THR G N 1
ATOM 12362 C CA . THR M 1 198 ? 1.087 -79.652 -65.001 1.00 126.36 198 THR G CA 1
ATOM 12363 C C . THR M 1 198 ? -0.192 -79.794 -65.806 1.00 126.36 198 THR G C 1
ATOM 12364 O O . THR M 1 198 ? -1.103 -78.971 -65.704 1.00 126.36 198 THR G O 1
ATOM 12368 N N . GLN M 1 199 ? -0.257 -80.850 -66.609 1.00 134.56 199 GLN G N 1
ATOM 12369 C CA . GLN M 1 199 ? -1.483 -81.211 -67.300 1.00 134.56 199 GLN G CA 1
ATOM 12370 C C . GLN M 1 199 ? -1.702 -82.705 -67.168 1.00 134.56 199 GLN G C 1
ATOM 12371 O O . GLN M 1 199 ? -0.792 -83.500 -67.411 1.00 134.56 199 GLN G O 1
ATOM 12377 N N . TRP M 1 200 ? -2.912 -83.076 -66.786 1.00 138.16 200 TRP G N 1
ATOM 12378 C CA . TRP M 1 200 ? -3.248 -84.437 -66.418 1.00 138.16 200 TRP G CA 1
ATOM 12379 C C . TRP M 1 200 ? -4.070 -85.086 -67.518 1.00 138.16 200 TRP G C 1
ATOM 12380 O O . TRP M 1 200 ? -4.819 -84.420 -68.234 1.00 138.16 200 TRP G O 1
ATOM 12391 N N . LYS M 1 201 ? -3.920 -86.397 -67.653 1.00 153.18 201 LYS G N 1
ATOM 12392 C CA . LYS M 1 201 ? -4.719 -87.125 -68.621 1.00 153.18 201 LYS G CA 1
ATOM 12393 C C . LYS M 1 201 ? -6.139 -87.306 -68.103 1.00 153.18 201 LYS G C 1
ATOM 12394 O O . LYS M 1 201 ? -6.536 -86.753 -67.076 1.00 153.18 201 LYS G O 1
ATOM 12400 N N . ASN M 1 202 ? -6.914 -88.097 -68.836 1.00 167.12 202 ASN G N 1
ATOM 12401 C CA . ASN M 1 202 ? -8.306 -88.326 -68.480 1.00 167.12 202 ASN G CA 1
ATOM 12402 C C . ASN M 1 202 ? -8.448 -89.065 -67.158 1.00 167.12 202 ASN G C 1
ATOM 12403 O O . ASN M 1 202 ? -9.284 -88.684 -66.333 1.00 167.12 202 ASN G O 1
ATOM 12408 N N . VAL M 1 203 ? -7.639 -90.101 -66.936 1.00 170.04 203 VAL G N 1
ATOM 12409 C CA . VAL M 1 203 ? -7.887 -91.040 -65.850 1.00 170.04 203 VAL G CA 1
ATOM 12410 C C . VAL M 1 203 ? -7.971 -90.323 -64.510 1.00 170.04 203 VAL G C 1
ATOM 12411 O O . VAL M 1 203 ? -7.242 -89.361 -64.245 1.00 170.04 203 VAL G O 1
ATOM 12415 N N . THR M 1 204 ? -8.881 -90.793 -63.656 1.00 172.22 204 THR G N 1
ATOM 12416 C CA . THR M 1 204 ? -9.057 -90.212 -62.334 1.00 172.22 204 THR G CA 1
ATOM 12417 C C . THR M 1 204 ? -7.900 -90.512 -61.394 1.00 172.22 204 THR G C 1
ATOM 12418 O O . THR M 1 204 ? -7.833 -89.926 -60.310 1.00 172.22 204 THR G O 1
ATOM 12422 N N . ASP M 1 205 ? -7.000 -91.412 -61.771 1.00 171.90 205 ASP G N 1
ATOM 12423 C CA . ASP M 1 205 ? -5.911 -91.790 -60.888 1.00 171.90 205 ASP G CA 1
ATOM 12424 C C . ASP M 1 205 ? -4.945 -90.626 -60.697 1.00 171.90 205 ASP G C 1
ATOM 12425 O O . ASP M 1 205 ? -4.874 -89.702 -61.509 1.00 171.90 205 ASP G O 1
ATOM 12430 N N . GLY M 1 206 ? -4.205 -90.676 -59.592 1.00 162.93 206 GLY G N 1
ATOM 12431 C CA . GLY M 1 206 ? -3.155 -89.721 -59.314 1.00 162.93 206 GLY G CA 1
ATOM 12432 C C . GLY M 1 206 ? -1.749 -90.257 -59.446 1.00 162.93 206 GLY G C 1
ATOM 12433 O O . GLY M 1 206 ? -0.809 -89.605 -58.974 1.00 162.93 206 GLY G O 1
ATOM 12434 N N . GLY M 1 207 ? -1.560 -91.416 -60.064 1.00 165.65 207 GLY G N 1
ATOM 12435 C CA . GLY M 1 207 ? -0.250 -92.019 -60.151 1.00 165.65 207 GLY G CA 1
ATOM 12436 C C . GLY M 1 207 ? 0.647 -91.315 -61.153 1.00 165.65 207 GLY G C 1
ATOM 12437 O O . GLY M 1 207 ? 0.354 -90.238 -61.671 1.00 165.65 207 GLY G O 1
ATOM 12438 N N . VAL M 1 208 ? 1.780 -91.962 -61.428 1.00 158.09 208 VAL G N 1
ATOM 12439 C CA . VAL M 1 208 ? 2.767 -91.376 -62.326 1.00 158.09 208 VAL G CA 1
ATOM 12440 C C . VAL M 1 208 ? 2.335 -91.531 -63.777 1.00 158.09 208 VAL G C 1
ATOM 12441 O O . VAL M 1 208 ? 2.651 -90.691 -64.626 1.00 158.09 208 VAL G O 1
ATOM 12445 N N . GLY M 1 209 ? 1.602 -92.597 -64.088 1.00 153.52 209 GLY G N 1
ATOM 12446 C CA . GLY M 1 209 ? 1.194 -92.816 -65.461 1.00 153.52 209 GLY G CA 1
ATOM 12447 C C . GLY M 1 209 ? 0.159 -91.830 -65.953 1.00 153.52 209 GLY G C 1
ATOM 12448 O O . GLY M 1 209 ? -0.115 -91.774 -67.155 1.00 153.52 209 GLY G O 1
ATOM 12449 N N . ALA M 1 210 ? -0.419 -91.040 -65.053 1.00 151.88 210 ALA G N 1
ATOM 12450 C CA . ALA M 1 210 ? -1.531 -90.187 -65.435 1.00 151.88 210 ALA G CA 1
ATOM 12451 C C . ALA M 1 210 ? -1.103 -88.774 -65.791 1.00 151.88 210 ALA G C 1
ATOM 12452 O O . ALA M 1 210 ? -1.955 -87.957 -66.149 1.00 151.88 210 ALA G O 1
ATOM 12454 N N . ILE M 1 211 ? 0.181 -88.459 -65.704 1.00 142.76 211 ILE G N 1
ATOM 12455 C CA . ILE M 1 211 ? 0.614 -87.086 -65.917 1.00 142.76 211 ILE G CA 1
ATOM 12456 C C . ILE M 1 211 ? 1.149 -86.934 -67.333 1.00 142.76 211 ILE G C 1
ATOM 12457 O O . ILE M 1 211 ? 2.004 -87.705 -67.779 1.00 142.76 211 ILE G O 1
ATOM 12462 N N . GLN M 1 212 ? 0.610 -85.960 -68.061 1.00 138.76 212 GLN G N 1
ATOM 12463 C CA . GLN M 1 212 ? 1.039 -85.747 -69.436 1.00 138.76 212 GLN G CA 1
ATOM 12464 C C . GLN M 1 212 ? 2.307 -84.908 -69.511 1.00 138.76 212 GLN G C 1
ATOM 12465 O O . GLN M 1 212 ? 3.206 -85.213 -70.299 1.00 138.76 212 GLN G O 1
ATOM 12471 N N . ARG M 1 213 ? 2.399 -83.848 -68.711 1.00 133.08 213 ARG G N 1
ATOM 12472 C CA . ARG M 1 213 ? 3.578 -82.994 -68.711 1.00 133.08 213 ARG G CA 1
ATOM 12473 C C . ARG M 1 213 ? 3.859 -82.483 -67.310 1.00 133.08 213 ARG G C 1
ATOM 12474 O O . ARG M 1 213 ? 2.986 -82.477 -66.441 1.00 133.08 213 ARG G O 1
ATOM 12482 N N . GLY M 1 214 ? 5.093 -82.031 -67.113 1.00 124.80 214 GLY G N 1
ATOM 12483 C CA . GLY M 1 214 ? 5.480 -81.323 -65.910 1.00 124.80 214 GLY G CA 1
ATOM 12484 C C . GLY M 1 214 ? 5.483 -82.129 -64.631 1.00 124.80 214 GLY G C 1
ATOM 12485 O O . GLY M 1 214 ? 4.861 -81.727 -63.648 1.00 124.80 214 GLY G O 1
ATOM 12486 N N . ALA M 1 215 ? 6.188 -83.252 -64.606 1.00 115.87 215 ALA G N 1
ATOM 12487 C CA . ALA M 1 215 ? 6.310 -83.985 -63.360 1.00 115.87 215 ALA G CA 1
ATOM 12488 C C . ALA M 1 215 ? 7.236 -83.233 -62.413 1.00 115.87 215 ALA G C 1
ATOM 12489 O O . ALA M 1 215 ? 7.796 -82.187 -62.745 1.00 115.87 215 ALA G O 1
ATOM 12491 N N . LEU M 1 216 ? 7.398 -83.768 -61.210 1.00 98.56 216 LEU G N 1
ATOM 12492 C CA . LEU M 1 216 ? 8.303 -83.171 -60.243 1.00 98.56 216 LEU G CA 1
ATOM 12493 C C . LEU M 1 216 ? 8.867 -84.287 -59.383 1.00 98.56 216 LEU G C 1
ATOM 12494 O O . LEU M 1 216 ? 8.139 -85.208 -59.009 1.00 98.56 216 LEU G O 1
ATOM 12499 N N . TYR M 1 217 ? 10.152 -84.210 -59.066 1.00 88.15 217 TYR G N 1
ATOM 12500 C CA . TYR M 1 217 ? 10.802 -85.314 -58.382 1.00 88.15 217 TYR G CA 1
ATOM 12501 C C . TYR M 1 217 ? 11.643 -84.824 -57.221 1.00 88.15 217 TYR G C 1
ATOM 12502 O O . TYR M 1 217 ? 12.218 -83.736 -57.269 1.00 88.15 217 TYR G O 1
ATOM 12511 N N . MET M 1 218 ? 11.719 -85.651 -56.188 1.00 83.93 218 MET G N 1
ATOM 12512 C CA . MET M 1 218 ? 12.580 -85.431 -55.040 1.00 83.93 218 MET G CA 1
ATOM 12513 C C . MET M 1 218 ? 13.641 -86.516 -55.026 1.00 83.93 218 MET G C 1
ATOM 12514 O O . MET M 1 218 ? 13.311 -87.702 -54.965 1.00 83.93 218 MET G O 1
ATOM 12519 N N . VAL M 1 219 ? 14.905 -86.121 -55.088 1.00 78.33 219 VAL G N 1
ATOM 12520 C CA . VAL M 1 219 ? 16.002 -87.070 -55.208 1.00 78.33 219 VAL G CA 1
ATOM 12521 C C . VAL M 1 219 ? 16.919 -86.927 -54.007 1.00 78.33 219 VAL G C 1
ATOM 12522 O O . VAL M 1 219 ? 17.357 -85.820 -53.684 1.00 78.33 219 VAL G O 1
ATOM 12526 N N . ILE M 1 220 ? 17.218 -88.043 -53.358 1.00 73.33 220 ILE G N 1
ATOM 12527 C CA . ILE M 1 220 ? 18.129 -88.084 -52.225 1.00 73.33 220 ILE G CA 1
ATOM 12528 C C . ILE M 1 220 ? 19.316 -88.946 -52.604 1.00 73.33 220 ILE G C 1
ATOM 12529 O O . ILE M 1 220 ? 19.150 -90.004 -53.215 1.00 73.33 220 ILE G O 1
ATOM 12534 N N . ALA M 1 221 ? 20.511 -88.505 -52.233 1.00 68.78 221 ALA G N 1
ATOM 12535 C CA . ALA M 1 221 ? 21.688 -89.309 -52.437 1.00 68.78 221 ALA G CA 1
ATOM 12536 C C . ALA M 1 221 ? 22.533 -89.234 -51.179 1.00 68.78 221 ALA G C 1
ATOM 12537 O O . ALA M 1 221 ? 22.647 -88.162 -50.575 1.00 68.78 221 ALA G O 1
ATOM 12539 N N . PRO M 1 222 ? 23.135 -90.330 -50.772 1.00 74.03 222 PRO G N 1
ATOM 12540 C CA . PRO M 1 222 ? 23.882 -90.352 -49.519 1.00 74.03 222 PRO G CA 1
ATOM 12541 C C . PRO M 1 222 ? 25.318 -89.911 -49.750 1.00 74.03 222 PRO G C 1
ATOM 12542 O O . PRO M 1 222 ? 25.746 -89.662 -50.870 1.00 74.03 222 PRO G O 1
ATOM 12546 N N . GLY M 1 223 ? 26.068 -89.851 -48.659 1.00 78.52 223 GLY G N 1
ATOM 12547 C CA . GLY M 1 223 ? 27.488 -89.585 -48.716 1.00 78.52 223 GLY G CA 1
ATOM 12548 C C . GLY M 1 223 ? 28.228 -90.819 -49.175 1.00 78.52 223 GLY G C 1
ATOM 12549 O O . GLY M 1 223 ? 27.662 -91.721 -49.796 1.00 78.52 223 GLY G O 1
ATOM 12550 N N . ASN M 1 224 ? 29.516 -90.865 -48.866 1.00 85.38 224 ASN G N 1
ATOM 12551 C CA . ASN M 1 224 ? 30.313 -92.009 -49.274 1.00 85.38 224 ASN G CA 1
ATOM 12552 C C . ASN M 1 224 ? 30.054 -93.171 -48.327 1.00 85.38 224 ASN G C 1
ATOM 12553 O O . ASN M 1 224 ? 30.332 -93.086 -47.127 1.00 85.38 224 ASN G O 1
ATOM 12558 N N . GLY M 1 225 ? 29.506 -94.252 -48.870 1.00 88.99 225 GLY G N 1
ATOM 12559 C CA . GLY M 1 225 ? 29.280 -95.456 -48.100 1.00 88.99 225 GLY G CA 1
ATOM 12560 C C . GLY M 1 225 ? 28.425 -95.291 -46.866 1.00 88.99 225 GLY G C 1
ATOM 12561 O O . GLY M 1 225 ? 28.413 -96.184 -46.017 1.00 88.99 225 GLY G O 1
ATOM 12562 N N . LEU M 1 226 ? 27.705 -94.184 -46.731 1.00 87.14 226 LEU G N 1
ATOM 12563 C CA . LEU M 1 226 ? 26.936 -93.918 -45.520 1.00 87.14 226 LEU G CA 1
ATOM 12564 C C . LEU M 1 226 ? 25.447 -93.923 -45.854 1.00 87.14 226 LEU G C 1
ATOM 12565 O O . LEU M 1 226 ? 24.922 -92.951 -46.396 1.00 87.14 226 LEU G O 1
ATOM 12570 N N . THR M 1 227 ? 24.765 -95.005 -45.497 1.00 89.60 227 THR G N 1
ATOM 12571 C CA . THR M 1 227 ? 23.320 -95.097 -45.630 1.00 89.60 227 THR G CA 1
ATOM 12572 C C . THR M 1 227 ? 22.630 -94.480 -44.420 1.00 89.60 227 THR G C 1
ATOM 12573 O O . THR M 1 227 ? 23.210 -94.369 -43.339 1.00 89.60 227 THR G O 1
ATOM 12577 N N . PHE M 1 228 ? 21.379 -94.072 -44.606 1.00 86.17 228 PHE G N 1
ATOM 12578 C CA . PHE M 1 228 ? 20.586 -93.595 -43.481 1.00 86.17 228 PHE G CA 1
ATOM 12579 C C . PHE M 1 228 ? 19.107 -93.786 -43.794 1.00 86.17 228 PHE G C 1
ATOM 12580 O O . PHE M 1 228 ? 18.741 -94.359 -44.823 1.00 86.17 228 PHE G O 1
ATOM 12588 N N . THR M 1 229 ? 18.254 -93.311 -42.888 1.00 82.81 229 THR G N 1
ATOM 12589 C CA . THR M 1 229 ? 16.809 -93.350 -43.050 1.00 82.81 229 THR G CA 1
ATOM 12590 C C . THR M 1 229 ? 16.255 -91.968 -42.745 1.00 82.81 229 THR G C 1
ATOM 12591 O O . THR M 1 229 ? 16.995 -91.045 -42.403 1.00 82.81 229 THR G O 1
ATOM 12595 N N . ALA M 1 230 ? 14.938 -91.823 -42.849 1.00 80.13 230 ALA G N 1
ATOM 12596 C CA . ALA M 1 230 ? 14.317 -90.522 -42.673 1.00 80.13 230 ALA G CA 1
ATOM 12597 C C . ALA M 1 230 ? 12.970 -90.673 -41.992 1.00 80.13 230 ALA G C 1
ATOM 12598 O O . ALA M 1 230 ? 12.364 -91.744 -41.985 1.00 80.13 230 ALA G O 1
ATOM 12600 N N . HIS M 1 231 ? 12.516 -89.575 -41.402 1.00 73.72 231 HIS G N 1
ATOM 12601 C CA . HIS M 1 231 ? 11.191 -89.491 -40.822 1.00 73.72 231 HIS G CA 1
ATOM 12602 C C . HIS M 1 231 ? 10.742 -88.051 -40.953 1.00 73.72 231 HIS G C 1
ATOM 12603 O O . HIS M 1 231 ? 11.540 -87.133 -40.771 1.00 73.72 231 HIS G O 1
ATOM 12610 N N . GLY M 1 232 ? 9.476 -87.849 -41.254 1.00 78.25 232 GLY G N 1
ATOM 12611 C CA . GLY M 1 232 ? 8.960 -86.501 -41.329 1.00 78.25 232 GLY G CA 1
ATOM 12612 C C . GLY M 1 232 ? 7.790 -86.419 -42.282 1.00 78.25 232 GLY G C 1
ATOM 12613 O O . GLY M 1 232 ? 7.167 -87.420 -42.607 1.00 78.25 232 GLY G O 1
ATOM 12614 N N . GLN M 1 233 ? 7.509 -85.197 -42.721 1.00 74.21 233 GLN G N 1
ATOM 12615 C CA . GLN M 1 233 ? 6.365 -84.954 -43.583 1.00 74.21 233 GLN G CA 1
ATOM 12616 C C . GLN M 1 233 ? 6.597 -83.681 -44.374 1.00 74.21 233 GLN G C 1
ATOM 12617 O O . GLN M 1 233 ? 7.390 -82.825 -43.983 1.00 74.21 233 GLN G O 1
ATOM 12623 N N . THR M 1 234 ? 5.877 -83.554 -45.483 1.00 79.81 234 THR G N 1
ATOM 12624 C CA . THR M 1 234 ? 5.995 -82.395 -46.352 1.00 79.81 234 THR G CA 1
ATOM 12625 C C . THR M 1 234 ? 4.614 -81.851 -46.664 1.00 79.81 234 THR G C 1
ATOM 12626 O O . THR M 1 234 ? 3.594 -82.485 -46.393 1.00 79.81 234 THR G O 1
ATOM 12630 N N . ARG M 1 235 ? 4.593 -80.662 -47.253 1.00 80.67 235 ARG G N 1
ATOM 12631 C CA . ARG M 1 235 ? 3.354 -80.039 -47.680 1.00 80.67 235 ARG G CA 1
ATOM 12632 C C . ARG M 1 235 ? 3.557 -79.326 -49.001 1.00 80.67 235 ARG G C 1
ATOM 12633 O O . ARG M 1 235 ? 4.647 -78.842 -49.304 1.00 80.67 235 ARG G O 1
ATOM 12641 N N . LEU M 1 236 ? 2.485 -79.253 -49.779 1.00 90.96 236 LEU G N 1
ATOM 12642 C CA . LEU M 1 236 ? 2.481 -78.536 -51.038 1.00 90.96 236 LEU G CA 1
ATOM 12643 C C . LEU M 1 236 ? 1.317 -77.563 -51.048 1.00 90.96 236 LEU G C 1
ATOM 12644 O O . LEU M 1 236 ? 0.348 -77.718 -50.306 1.00 90.96 236 LEU G O 1
ATOM 12649 N N . TYR M 1 237 ? 1.416 -76.554 -51.902 1.00 96.71 237 TYR G N 1
ATOM 12650 C CA . TYR M 1 237 ? 0.379 -75.540 -52.008 1.00 96.71 237 TYR G CA 1
ATOM 12651 C C . TYR M 1 237 ? 0.084 -75.323 -53.479 1.00 96.71 237 TYR G C 1
ATOM 12652 O O . TYR M 1 237 ? 0.969 -74.904 -54.227 1.00 96.71 237 TYR G O 1
ATOM 12661 N N . PHE M 1 238 ? -1.146 -75.600 -53.896 1.00 103.72 238 PHE G N 1
ATOM 12662 C CA . PHE M 1 238 ? -1.492 -75.492 -55.302 1.00 103.72 238 PHE G CA 1
ATOM 12663 C C . PHE M 1 238 ? -2.923 -75.000 -55.431 1.00 103.72 238 PHE G C 1
ATOM 12664 O O . PHE M 1 238 ? -3.630 -74.812 -54.439 1.00 103.72 238 PHE G O 1
ATOM 12672 N N . LYS M 1 239 ? -3.336 -74.773 -56.675 1.00 105.43 239 LYS G N 1
ATOM 12673 C CA . LYS M 1 239 ? -4.682 -74.286 -56.937 1.00 105.43 239 LYS G CA 1
ATOM 12674 C C . LYS M 1 239 ? -5.158 -74.784 -58.288 1.00 105.43 239 LYS G C 1
ATOM 12675 O O . LYS M 1 239 ? -4.525 -74.527 -59.307 1.00 105.43 239 LYS G O 1
ATOM 12681 N N . SER M 1 240 ? -6.275 -75.497 -58.306 1.00 117.67 240 SER G N 1
ATOM 12682 C CA . SER M 1 240 ? -6.795 -76.034 -59.554 1.00 117.67 240 SER G CA 1
ATOM 12683 C C . SER M 1 240 ? -7.138 -74.914 -60.516 1.00 117.67 240 SER G C 1
ATOM 12684 O O . SER M 1 240 ? -7.549 -73.836 -60.094 1.00 117.67 240 SER G O 1
ATOM 12687 N N . VAL M 1 241 ? -6.968 -75.161 -61.808 1.00 129.44 241 VAL G N 1
ATOM 12688 C CA . VAL M 1 241 ? -7.262 -74.146 -62.808 1.00 129.44 241 VAL G CA 1
ATOM 12689 C C . VAL M 1 241 ? -7.539 -74.781 -64.160 1.00 129.44 241 VAL G C 1
ATOM 12690 O O . VAL M 1 241 ? -6.885 -75.753 -64.530 1.00 129.44 241 VAL G O 1
ATOM 12694 N N . GLY M 1 242 ? -8.506 -74.251 -64.903 1.00 141.54 242 GLY G N 1
ATOM 12695 C CA . GLY M 1 242 ? -8.753 -74.766 -66.240 1.00 141.54 242 GLY G CA 1
ATOM 12696 C C . GLY M 1 242 ? -10.190 -74.953 -66.678 1.00 141.54 242 GLY G C 1
ATOM 12697 O O . GLY M 1 242 ? -11.111 -74.486 -66.011 1.00 141.54 242 GLY G O 1
ATOM 12698 N N . ASN M 1 243 ? -10.384 -75.634 -67.806 1.00 144.58 243 ASN G N 1
ATOM 12699 C CA . ASN M 1 243 ? -11.726 -75.868 -68.329 1.00 144.58 243 ASN G CA 1
ATOM 12700 C C . ASN M 1 243 ? -12.601 -74.643 -68.151 1.00 144.58 243 ASN G C 1
ATOM 12701 O O . ASN M 1 243 ? -12.546 -73.700 -68.938 1.00 144.58 243 ASN G O 1
ATOM 12886 N N . LYS O 1 34 ? 0.684 -50.260 -26.595 1.00 151.40 34 LYS H N 1
ATOM 12887 C CA . LYS O 1 34 ? 1.917 -49.730 -26.032 1.00 151.40 34 LYS H CA 1
ATOM 12888 C C . LYS O 1 34 ? 1.664 -48.394 -25.359 1.00 151.40 34 LYS H C 1
ATOM 12889 O O . LYS O 1 34 ? 1.376 -47.402 -26.026 1.00 151.40 34 LYS H O 1
ATOM 12895 N N . ALA O 1 35 ? 1.761 -48.370 -24.034 1.00 166.25 35 ALA H N 1
ATOM 12896 C CA . ALA O 1 35 ? 1.515 -47.142 -23.287 1.00 166.25 35 ALA H CA 1
ATOM 12897 C C . ALA O 1 35 ? 2.780 -46.313 -23.178 1.00 166.25 35 ALA H C 1
ATOM 12898 O O . ALA O 1 35 ? 3.691 -46.661 -22.429 1.00 166.25 35 ALA H O 1
ATOM 12900 N N . ASP O 1 36 ? 2.845 -45.220 -23.928 1.00 173.12 36 ASP H N 1
ATOM 12901 C CA . ASP O 1 36 ? 4.031 -44.375 -23.908 1.00 173.12 36 ASP H CA 1
ATOM 12902 C C . ASP O 1 36 ? 4.113 -43.551 -22.630 1.00 173.12 36 ASP H C 1
ATOM 12903 O O . ASP O 1 36 ? 5.104 -43.616 -21.905 1.00 173.12 36 ASP H O 1
ATOM 12908 N N . ARG O 1 37 ? 3.101 -42.733 -22.347 1.00 172.93 37 ARG H N 1
ATOM 12909 C CA . ARG O 1 37 ? 3.109 -41.944 -21.106 1.00 172.93 37 ARG H CA 1
ATOM 12910 C C . ARG O 1 37 ? 2.850 -42.815 -19.868 1.00 172.93 37 ARG H C 1
ATOM 12911 O O . ARG O 1 37 ? 3.641 -42.795 -18.926 1.00 172.93 37 ARG H O 1
ATOM 12919 N N . PRO O 1 38 ? 1.752 -43.589 -19.865 1.00 168.70 38 PRO H N 1
ATOM 12920 C CA . PRO O 1 38 ? 1.558 -44.465 -18.706 1.00 168.70 38 PRO H CA 1
ATOM 12921 C C . PRO O 1 38 ? 2.488 -45.664 -18.785 1.00 168.70 38 PRO H C 1
ATOM 12922 O O . PRO O 1 38 ? 3.093 -45.893 -19.831 1.00 168.70 38 PRO H O 1
ATOM 12926 N N . SER O 1 39 ? 2.613 -46.414 -17.699 1.00 154.40 39 SER H N 1
ATOM 12927 C CA . SER O 1 39 ? 3.527 -47.548 -17.685 1.00 154.40 39 SER H CA 1
ATOM 12928 C C . SER O 1 39 ? 2.781 -48.865 -17.623 1.00 154.40 39 SER H C 1
ATOM 12929 O O . SER O 1 39 ? 1.948 -49.074 -16.744 1.00 154.40 39 SER H O 1
ATOM 12932 N N . LEU O 1 40 ? 3.080 -49.756 -18.556 1.00 137.33 40 LEU H N 1
ATOM 12933 C CA . LEU O 1 40 ? 2.443 -51.055 -18.555 1.00 137.33 40 LEU H CA 1
ATOM 12934 C C . LEU O 1 40 ? 2.765 -51.771 -17.257 1.00 137.33 40 LEU H C 1
ATOM 12935 O O . LEU O 1 40 ? 3.904 -51.744 -16.798 1.00 137.33 40 LEU H O 1
ATOM 12940 N N . GLN O 1 41 ? 1.770 -52.410 -16.660 1.00 120.46 41 GLN H N 1
ATOM 12941 C CA . GLN O 1 41 ? 1.998 -53.152 -15.433 1.00 120.46 41 GLN H CA 1
ATOM 12942 C C . GLN O 1 41 ? 2.959 -54.303 -15.684 1.00 120.46 41 GLN H C 1
ATOM 12943 O O . GLN O 1 41 ? 3.116 -54.742 -16.820 1.00 120.46 41 GLN H O 1
ATOM 12949 N N . ILE O 1 42 ? 3.603 -54.797 -14.633 1.00 113.12 42 ILE H N 1
ATOM 12950 C CA . ILE O 1 42 ? 4.574 -55.876 -14.795 1.00 113.12 42 ILE H CA 1
ATOM 12951 C C . ILE O 1 42 ? 4.312 -57.098 -13.932 1.00 113.12 42 ILE H C 1
ATOM 12952 O O . ILE O 1 42 ? 4.718 -57.140 -12.776 1.00 113.12 42 ILE H O 1
ATOM 12957 N N . GLN O 1 43 ? 3.636 -58.094 -14.484 1.00 109.15 43 GLN H N 1
ATOM 12958 C CA . GLN O 1 43 ? 3.417 -59.338 -13.769 1.00 109.15 43 GLN H CA 1
ATOM 12959 C C . GLN O 1 43 ? 4.626 -60.236 -13.947 1.00 109.15 43 GLN H C 1
ATOM 12960 O O . GLN O 1 43 ? 5.190 -60.317 -15.039 1.00 109.15 43 GLN H O 1
ATOM 12966 N N . THR O 1 44 ? 5.021 -60.912 -12.878 1.00 104.65 44 THR H N 1
ATOM 12967 C CA . THR O 1 44 ? 6.181 -61.782 -12.915 1.00 104.65 44 THR H CA 1
ATOM 12968 C C . THR O 1 44 ? 5.797 -63.201 -12.526 1.00 104.65 44 THR H C 1
ATOM 12969 O O . THR O 1 44 ? 4.799 -63.438 -11.846 1.00 104.65 44 THR H O 1
ATOM 12973 N N . LEU O 1 45 ? 6.610 -64.148 -12.970 1.00 94.14 45 LEU H N 1
ATOM 12974 C CA . LEU O 1 45 ? 6.442 -65.548 -12.625 1.00 94.14 45 LEU H CA 1
ATOM 12975 C C . LEU O 1 45 ? 7.771 -66.096 -12.148 1.00 94.14 45 LEU H C 1
ATOM 12976 O O . LEU O 1 45 ? 8.811 -65.838 -12.756 1.00 94.14 45 LEU H O 1
ATOM 12981 N N . GLN O 1 46 ? 7.735 -66.855 -11.065 1.00 95.36 46 GLN H N 1
ATOM 12982 C CA . GLN O 1 46 ? 8.945 -67.321 -10.405 1.00 95.36 46 GLN H CA 1
ATOM 12983 C C . GLN O 1 46 ? 8.944 -68.840 -10.426 1.00 95.36 46 GLN H C 1
ATOM 12984 O O . GLN O 1 46 ? 8.094 -69.472 -9.794 1.00 95.36 46 GLN H O 1
ATOM 12990 N N . HIS O 1 47 ? 9.885 -69.427 -11.152 1.00 90.27 47 HIS H N 1
ATOM 12991 C CA . HIS O 1 47 ? 10.056 -70.873 -11.181 1.00 90.27 47 HIS H CA 1
ATOM 12992 C C . HIS O 1 47 ? 11.447 -71.181 -10.660 1.00 90.27 47 HIS H C 1
ATOM 12993 O O . HIS O 1 47 ? 12.439 -70.912 -11.341 1.00 90.27 47 HIS H O 1
ATOM 13000 N N . ALA O 1 48 ? 11.515 -71.772 -9.473 1.00 104.07 48 ALA H N 1
ATOM 13001 C CA . ALA O 1 48 ? 12.779 -72.069 -8.818 1.00 104.07 48 ALA H CA 1
ATOM 13002 C C . ALA O 1 48 ? 12.477 -72.780 -7.512 1.00 104.07 48 ALA H C 1
ATOM 13003 O O . ALA O 1 48 ? 11.344 -72.761 -7.023 1.00 104.07 48 ALA H O 1
ATOM 13005 N N . GLY O 1 49 ? 13.504 -73.397 -6.951 1.00 109.86 49 GLY H N 1
ATOM 13006 C CA . GLY O 1 49 ? 13.335 -74.083 -5.684 1.00 109.86 49 GLY H CA 1
ATOM 13007 C C . GLY O 1 49 ? 12.363 -75.233 -5.827 1.00 109.86 49 GLY H C 1
ATOM 13008 O O . GLY O 1 49 ? 12.458 -76.044 -6.752 1.00 109.86 49 GLY H O 1
ATOM 13009 N N . THR O 1 50 ? 11.397 -75.304 -4.910 1.00 115.55 50 THR H N 1
ATOM 13010 C CA . THR O 1 50 ? 10.455 -76.415 -4.926 1.00 115.55 50 THR H CA 1
ATOM 13011 C C . THR O 1 50 ? 9.597 -76.407 -6.181 1.00 115.55 50 THR H C 1
ATOM 13012 O O . THR O 1 50 ? 9.126 -77.463 -6.615 1.00 115.55 50 THR H O 1
ATOM 13016 N N . THR O 1 51 ? 9.384 -75.241 -6.779 1.00 109.31 51 THR H N 1
ATOM 13017 C CA . THR O 1 51 ? 8.640 -75.140 -8.026 1.00 109.31 51 THR H CA 1
ATOM 13018 C C . THR O 1 51 ? 9.652 -74.940 -9.142 1.00 109.31 51 THR H C 1
ATOM 13019 O O . THR O 1 51 ? 10.206 -73.851 -9.307 1.00 109.31 51 THR H O 1
ATOM 13023 N N . MET O 1 52 ? 9.867 -75.987 -9.923 1.00 99.76 52 MET H N 1
ATOM 13024 C CA . MET O 1 52 ? 10.716 -75.920 -11.098 1.00 99.76 52 MET H CA 1
ATOM 13025 C C . MET O 1 52 ? 10.023 -76.699 -12.196 1.00 99.76 52 MET H C 1
ATOM 13026 O O . MET O 1 52 ? 9.402 -77.731 -11.930 1.00 99.76 52 MET H O 1
ATOM 13031 N N . ILE O 1 53 ? 10.098 -76.192 -13.419 1.00 85.26 53 ILE H N 1
ATOM 13032 C CA . ILE O 1 53 ? 9.480 -76.899 -14.524 1.00 85.26 53 ILE H CA 1
ATOM 13033 C C . ILE O 1 53 ? 10.288 -78.153 -14.802 1.00 85.26 53 ILE H C 1
ATOM 13034 O O . ILE O 1 53 ? 11.501 -78.089 -15.027 1.00 85.26 53 ILE H O 1
ATOM 13039 N N . THR O 1 54 ? 9.627 -79.300 -14.771 1.00 82.55 54 THR H N 1
ATOM 13040 C CA . THR O 1 54 ? 10.241 -80.563 -15.147 1.00 82.55 54 THR H CA 1
ATOM 13041 C C . THR O 1 54 ? 9.507 -81.118 -16.355 1.00 82.55 54 THR H C 1
ATOM 13042 O O . THR O 1 54 ? 8.273 -81.155 -16.375 1.00 82.55 54 THR H O 1
ATOM 13046 N N . VAL O 1 55 ? 10.258 -81.517 -17.370 1.00 84.27 55 VAL H N 1
ATOM 13047 C CA . VAL O 1 55 ? 9.654 -81.896 -18.641 1.00 84.27 55 VAL H CA 1
ATOM 13048 C C . VAL O 1 55 ? 9.821 -83.403 -18.819 1.00 84.27 55 VAL H C 1
ATOM 13049 O O . VAL O 1 55 ? 10.935 -83.888 -19.058 1.00 84.27 55 VAL H O 1
ATOM 13053 N N . PRO O 1 56 ? 8.758 -84.180 -18.679 1.00 82.31 56 PRO H N 1
ATOM 13054 C CA . PRO O 1 56 ? 8.801 -85.577 -19.099 1.00 82.31 56 PRO H CA 1
ATOM 13055 C C . PRO O 1 56 ? 8.708 -85.673 -20.610 1.00 82.31 56 PRO H C 1
ATOM 13056 O O . PRO O 1 56 ? 8.329 -84.725 -21.298 1.00 82.31 56 PRO H O 1
ATOM 13060 N N . SER O 1 57 ? 9.072 -86.843 -21.121 1.00 82.12 57 SER H N 1
ATOM 13061 C CA . SER O 1 57 ? 8.939 -87.091 -22.548 1.00 82.12 57 SER H CA 1
ATOM 13062 C C . SER O 1 57 ? 7.494 -86.902 -22.979 1.00 82.12 57 SER H C 1
ATOM 13063 O O . SER O 1 57 ? 6.573 -87.443 -22.363 1.00 82.12 57 SER H O 1
ATOM 13066 N N . GLY O 1 58 ? 7.295 -86.130 -24.039 1.00 80.70 58 GLY H N 1
ATOM 13067 C CA . GLY O 1 58 ? 5.971 -85.842 -24.545 1.00 80.70 58 GLY H CA 1
ATOM 13068 C C . GLY O 1 58 ? 5.478 -84.442 -24.269 1.00 80.70 58 GLY H C 1
ATOM 13069 O O . GLY O 1 58 ? 4.348 -84.119 -24.650 1.00 80.70 58 GLY H O 1
ATOM 13070 N N . GLY O 1 59 ? 6.273 -83.603 -23.618 1.00 80.10 59 GLY H N 1
ATOM 13071 C CA . GLY O 1 59 ? 5.923 -82.207 -23.466 1.00 80.10 59 GLY H CA 1
ATOM 13072 C C . GLY O 1 59 ? 5.071 -81.921 -22.247 1.00 80.10 59 GLY H C 1
ATOM 13073 O O . GLY O 1 59 ? 4.590 -82.811 -21.548 1.00 80.10 59 GLY H O 1
ATOM 13074 N N . VAL O 1 60 ? 4.889 -80.629 -21.990 1.00 79.94 60 VAL H N 1
ATOM 13075 C CA . VAL O 1 60 ? 4.081 -80.172 -20.868 1.00 79.94 60 VAL H CA 1
ATOM 13076 C C . VAL O 1 60 ? 3.446 -78.841 -21.239 1.00 79.94 60 VAL H C 1
ATOM 13077 O O . VAL O 1 60 ? 4.047 -78.025 -21.940 1.00 79.94 60 VAL H O 1
ATOM 13081 N N . CYS O 1 61 ? 2.223 -78.632 -20.772 1.00 88.47 61 CYS H N 1
ATOM 13082 C CA . CYS O 1 61 ? 1.453 -77.437 -21.065 1.00 88.47 61 CYS H CA 1
ATOM 13083 C C . CYS O 1 61 ? 1.322 -76.579 -19.819 1.00 88.47 61 CYS H C 1
ATOM 13084 O O . CYS O 1 61 ? 1.274 -77.089 -18.698 1.00 88.47 61 CYS H O 1
ATOM 13087 N N . ASP O 1 62 ? 1.258 -75.268 -20.023 1.00 94.47 62 ASP H N 1
ATOM 13088 C CA . ASP O 1 62 ? 1.086 -74.355 -18.905 1.00 94.47 62 ASP H CA 1
ATOM 13089 C C . ASP O 1 62 ? 0.520 -73.044 -19.424 1.00 94.47 62 ASP H C 1
ATOM 13090 O O . ASP O 1 62 ? 0.624 -72.730 -20.610 1.00 94.47 62 ASP H O 1
ATOM 13095 N N . LEU O 1 63 ? -0.076 -72.280 -18.514 1.00 96.43 63 LEU H N 1
ATOM 13096 C CA . LEU O 1 63 ? -0.700 -71.006 -18.841 1.00 96.43 63 LEU H CA 1
ATOM 13097 C C . LEU O 1 63 ? 0.028 -69.901 -18.099 1.00 96.43 63 LEU H C 1
ATOM 13098 O O . LEU O 1 63 ? 0.061 -69.898 -16.866 1.00 96.43 63 LEU H O 1
ATOM 13103 N N . ILE O 1 64 ? 0.598 -68.960 -18.850 1.00 98.85 64 ILE H N 1
ATOM 13104 C CA . ILE O 1 64 ? 1.401 -67.894 -18.272 1.00 98.85 64 ILE H CA 1
ATOM 13105 C C . ILE O 1 64 ? 0.624 -66.610 -18.076 1.00 98.85 64 ILE H C 1
ATOM 13106 O O . ILE O 1 64 ? 1.202 -65.613 -17.633 1.00 98.85 64 ILE H O 1
ATOM 13111 N N . ASN O 1 65 ? -0.657 -66.590 -18.406 1.00 108.34 65 ASN H N 1
ATOM 13112 C CA . ASN O 1 65 ? -1.397 -65.345 -18.519 1.00 108.34 65 ASN H CA 1
ATOM 13113 C C . ASN O 1 65 ? -2.169 -64.982 -17.254 1.00 108.34 65 ASN H C 1
ATOM 13114 O O . ASN O 1 65 ? -2.918 -64.003 -17.264 1.00 108.34 65 ASN H O 1
ATOM 13119 N N . THR O 1 66 ? -2.009 -65.743 -16.173 1.00 114.92 66 THR H N 1
ATOM 13120 C CA . THR O 1 66 ? -2.832 -65.557 -14.982 1.00 114.92 66 THR H CA 1
ATOM 13121 C C . THR O 1 66 ? -2.729 -64.141 -14.435 1.00 114.92 66 THR H C 1
ATOM 13122 O O . THR O 1 66 ? -1.633 -63.642 -14.176 1.00 114.92 66 THR H O 1
ATOM 13126 N N . TYR O 1 67 ? -3.882 -63.507 -14.234 1.00 124.87 67 TYR H N 1
ATOM 13127 C CA . TYR O 1 67 ? -3.976 -62.196 -13.605 1.00 124.87 67 TYR H CA 1
ATOM 13128 C C . TYR O 1 67 ? -5.069 -62.246 -12.551 1.00 124.87 67 TYR H C 1
ATOM 13129 O O . TYR O 1 67 ? -6.240 -62.446 -12.884 1.00 124.87 67 TYR H O 1
ATOM 13138 N N . ALA O 1 68 ? -4.703 -62.052 -11.292 1.00 134.34 68 ALA H N 1
ATOM 13139 C CA . ALA O 1 68 ? -5.727 -61.886 -10.278 1.00 134.34 68 ALA H CA 1
ATOM 13140 C C . ALA O 1 68 ? -6.358 -60.505 -10.402 1.00 134.34 68 ALA H C 1
ATOM 13141 O O . ALA O 1 68 ? -5.790 -59.588 -10.998 1.00 134.34 68 ALA H O 1
ATOM 13143 N N . ARG O 1 69 ? -7.569 -60.354 -9.859 1.00 139.17 69 ARG H N 1
ATOM 13144 C CA . ARG O 1 69 ? -8.226 -59.049 -9.820 1.00 139.17 69 ARG H CA 1
ATOM 13145 C C . ARG O 1 69 ? -8.169 -58.496 -8.408 1.00 139.17 69 ARG H C 1
ATOM 13146 O O . ARG O 1 69 ? -8.453 -59.218 -7.448 1.00 139.17 69 ARG H O 1
ATOM 13154 N N . GLY O 1 70 ? -7.812 -57.225 -8.282 1.00 141.35 70 GLY H N 1
ATOM 13155 C CA . GLY O 1 70 ? -7.729 -56.611 -6.976 1.00 141.35 70 GLY H CA 1
ATOM 13156 C C . GLY O 1 70 ? -7.035 -55.269 -7.042 1.00 141.35 70 GLY H C 1
ATOM 13157 O O . GLY O 1 70 ? -6.906 -54.656 -8.104 1.00 141.35 70 GLY H O 1
ATOM 13158 N N . SER O 1 71 ? -6.605 -54.820 -5.869 1.00 140.21 71 SER H N 1
ATOM 13159 C CA . SER O 1 71 ? -5.974 -53.521 -5.713 1.00 140.21 71 SER H CA 1
ATOM 13160 C C . SER O 1 71 ? -4.501 -53.529 -6.085 1.00 140.21 71 SER H C 1
ATOM 13161 O O . SER O 1 71 ? -3.975 -52.500 -6.518 1.00 140.21 71 SER H O 1
ATOM 13164 N N . ASP O 1 72 ? -3.827 -54.664 -5.934 1.00 142.67 72 ASP H N 1
ATOM 13165 C CA . ASP O 1 72 ? -2.376 -54.698 -6.035 1.00 142.67 72 ASP H CA 1
ATOM 13166 C C . ASP O 1 72 ? -1.917 -54.343 -7.441 1.00 142.67 72 ASP H C 1
ATOM 13167 O O . ASP O 1 72 ? -2.673 -54.446 -8.409 1.00 142.67 72 ASP H O 1
ATOM 13172 N N . GLU O 1 73 ? -0.676 -53.895 -7.585 1.00 138.16 73 GLU H N 1
ATOM 13173 C CA . GLU O 1 73 ? -0.289 -53.452 -8.919 1.00 138.16 73 GLU H CA 1
ATOM 13174 C C . GLU O 1 73 ? -0.032 -54.614 -9.875 1.00 138.16 73 GLU H C 1
ATOM 13175 O O . GLU O 1 73 ? -0.081 -54.413 -11.092 1.00 138.16 73 GLU H O 1
ATOM 13181 N N . GLY O 1 74 ? 0.237 -55.825 -9.373 1.00 135.28 74 GLY H N 1
ATOM 13182 C CA . GLY O 1 74 ? 0.347 -56.941 -10.290 1.00 135.28 74 GLY H CA 1
ATOM 13183 C C . GLY O 1 74 ? -1.000 -57.481 -10.712 1.00 135.28 74 GLY H C 1
ATOM 13184 O O . GLY O 1 74 ? -1.087 -58.303 -11.625 1.00 135.28 74 GLY H O 1
ATOM 13185 N N . ASN O 1 75 ? -2.062 -57.032 -10.057 1.00 135.88 75 ASN H N 1
ATOM 13186 C CA . ASN O 1 75 ? -3.391 -57.497 -10.395 1.00 135.88 75 ASN H CA 1
ATOM 13187 C C . ASN O 1 75 ? -3.936 -56.704 -11.572 1.00 135.88 75 ASN H C 1
ATOM 13188 O O . ASN O 1 75 ? -3.296 -55.786 -12.085 1.00 135.88 75 ASN H O 1
ATOM 13193 N N . ARG O 1 76 ? -5.135 -57.062 -11.999 1.00 127.51 76 ARG H N 1
ATOM 13194 C CA . ARG O 1 76 ? -5.813 -56.322 -13.043 1.00 127.51 76 ARG H CA 1
ATOM 13195 C C . ARG O 1 76 ? -6.909 -55.459 -12.434 1.00 127.51 76 ARG H C 1
ATOM 13196 O O . ARG O 1 76 ? -7.165 -55.490 -11.230 1.00 127.51 76 ARG H O 1
ATOM 13204 N N . HIS O 1 77 ? -7.567 -54.674 -13.283 1.00 125.51 77 HIS H N 1
ATOM 13205 C CA . HIS O 1 77 ? -8.609 -53.761 -12.826 1.00 125.51 77 HIS H CA 1
ATOM 13206 C C . HIS O 1 77 ? -9.927 -54.063 -13.521 1.00 125.51 77 HIS H C 1
ATOM 13207 O O . HIS O 1 77 ? -10.871 -54.518 -12.875 1.00 125.51 77 HIS H O 1
ATOM 13214 N N . THR O 1 78 ? -10.018 -53.828 -14.821 1.00 123.27 78 THR H N 1
ATOM 13215 C CA . THR O 1 78 ? -11.237 -54.104 -15.561 1.00 123.27 78 THR H CA 1
ATOM 13216 C C . THR O 1 78 ? -11.273 -55.578 -15.942 1.00 123.27 78 THR H C 1
ATOM 13217 O O . THR O 1 78 ? -10.503 -56.398 -15.437 1.00 123.27 78 THR H O 1
ATOM 13221 N N . SER O 1 79 ? -12.191 -55.935 -16.829 1.00 121.04 79 SER H N 1
ATOM 13222 C CA . SER O 1 79 ? -12.318 -57.301 -17.303 1.00 121.04 79 SER H CA 1
ATOM 13223 C C . SER O 1 79 ? -11.604 -57.549 -18.622 1.00 121.04 79 SER H C 1
ATOM 13224 O O . SER O 1 79 ? -11.689 -58.660 -19.151 1.00 121.04 79 SER H O 1
ATOM 13227 N N . GLU O 1 80 ? -10.915 -56.554 -19.173 1.00 119.64 80 GLU H N 1
ATOM 13228 C CA . GLU O 1 80 ? -10.265 -56.690 -20.469 1.00 119.64 80 GLU H CA 1
ATOM 13229 C C . GLU O 1 80 ? -8.837 -56.175 -20.393 1.00 119.64 80 GLU H C 1
ATOM 13230 O O . GLU O 1 80 ? -8.597 -55.085 -19.869 1.00 119.64 80 GLU H O 1
ATOM 13236 N N . THR O 1 81 ? -7.898 -56.951 -20.928 1.00 116.40 81 THR H N 1
ATOM 13237 C CA . THR O 1 81 ? -6.481 -56.627 -20.865 1.00 116.40 81 THR H CA 1
ATOM 13238 C C . THR O 1 81 ? -5.842 -56.794 -22.234 1.00 116.40 81 THR H C 1
ATOM 13239 O O . THR O 1 81 ? -6.385 -57.454 -23.120 1.00 116.40 81 THR H O 1
ATOM 13243 N N . LEU O 1 82 ? -4.665 -56.195 -22.392 1.00 113.09 82 LEU H N 1
ATOM 13244 C CA . LEU O 1 82 ? -3.872 -56.318 -23.608 1.00 113.09 82 LEU H CA 1
ATOM 13245 C C . LEU O 1 82 ? -2.422 -56.534 -23.222 1.00 113.09 82 LEU H C 1
ATOM 13246 O O . LEU O 1 82 ? -1.835 -55.693 -22.539 1.00 113.09 82 LEU H O 1
ATOM 13251 N N . THR O 1 83 ? -1.837 -57.633 -23.675 1.00 106.58 83 THR H N 1
ATOM 13252 C CA . THR O 1 83 ? -0.429 -57.895 -23.426 1.00 106.58 83 THR H CA 1
ATOM 13253 C C . THR O 1 83 ? 0.384 -57.458 -24.630 1.00 106.58 83 THR H C 1
ATOM 13254 O O . THR O 1 83 ? -0.053 -57.603 -25.772 1.00 106.58 83 THR H O 1
ATOM 13258 N N . TYR O 1 84 ? 1.570 -56.920 -24.372 1.00 102.45 84 TYR H N 1
ATOM 13259 C CA . TYR O 1 84 ? 2.407 -56.391 -25.439 1.00 102.45 84 TYR H CA 1
ATOM 13260 C C . TYR O 1 84 ? 3.748 -57.099 -25.525 1.00 102.45 84 TYR H C 1
ATOM 13261 O O . TYR O 1 84 ? 4.016 -57.784 -26.514 1.00 102.45 84 TYR H O 1
ATOM 13270 N N . LYS O 1 85 ? 4.599 -56.957 -24.521 1.00 94.50 85 LYS H N 1
ATOM 13271 C CA . LYS O 1 85 ? 5.939 -57.510 -24.552 1.00 94.50 85 LYS H CA 1
ATOM 13272 C C . LYS O 1 85 ? 6.054 -58.669 -23.579 1.00 94.50 85 LYS H C 1
ATOM 13273 O O . LYS O 1 85 ? 5.340 -58.740 -22.580 1.00 94.50 85 LYS H O 1
ATOM 13279 N N . ILE O 1 86 ? 6.965 -59.582 -23.887 1.00 83.05 86 ILE H N 1
ATOM 13280 C CA . ILE O 1 86 ? 7.226 -60.730 -23.032 1.00 83.05 86 ILE H CA 1
ATOM 13281 C C . ILE O 1 86 ? 8.713 -61.036 -23.060 1.00 83.05 86 ILE H C 1
ATOM 13282 O O . ILE O 1 86 ? 9.345 -61.007 -24.119 1.00 83.05 86 ILE H O 1
ATOM 13287 N N . ALA O 1 87 ? 9.272 -61.325 -21.890 1.00 74.65 87 ALA H N 1
ATOM 13288 C CA . ALA O 1 87 ? 10.689 -61.619 -21.741 1.00 74.65 87 ALA H CA 1
ATOM 13289 C C . ALA O 1 87 ? 10.860 -62.933 -21.003 1.00 74.65 87 ALA H C 1
ATOM 13290 O O . ALA O 1 87 ? 10.090 -63.245 -20.094 1.00 74.65 87 ALA H O 1
ATOM 13292 N N . ILE O 1 88 ? 11.883 -63.692 -21.378 1.00 61.07 88 ILE H N 1
ATOM 13293 C CA . ILE O 1 88 ? 12.050 -65.062 -20.912 1.00 61.07 88 ILE H CA 1
ATOM 13294 C C . ILE O 1 88 ? 13.514 -65.296 -20.583 1.00 61.07 88 ILE H C 1
ATOM 13295 O O . ILE O 1 88 ? 14.382 -65.029 -21.415 1.00 61.07 88 ILE H O 1
ATOM 13300 N N . ASP O 1 89 ? 13.788 -65.821 -19.389 1.00 61.45 89 ASP H N 1
ATOM 13301 C CA . ASP O 1 89 ? 15.142 -66.170 -18.970 1.00 61.45 89 ASP H CA 1
ATOM 13302 C C . ASP O 1 89 ? 15.112 -67.501 -18.243 1.00 61.45 89 ASP H C 1
ATOM 13303 O O . ASP O 1 89 ? 14.339 -67.668 -17.299 1.00 61.45 89 ASP H O 1
ATOM 13308 N N . TYR O 1 90 ? 15.966 -68.433 -18.648 1.00 53.78 90 TYR H N 1
ATOM 13309 C CA . TYR O 1 90 ? 15.971 -69.740 -18.017 1.00 53.78 90 TYR H CA 1
ATOM 13310 C C . TYR O 1 90 ? 17.343 -70.375 -18.091 1.00 53.78 90 TYR H C 1
ATOM 13311 O O . TYR O 1 90 ? 18.200 -69.971 -18.873 1.00 53.78 90 TYR H O 1
ATOM 13320 N N . HIS O 1 91 ? 17.523 -71.394 -17.261 1.00 53.71 91 HIS H N 1
ATOM 13321 C CA . HIS O 1 91 ? 18.727 -72.211 -17.217 1.00 53.71 91 HIS H CA 1
ATOM 13322 C C . HIS O 1 91 ? 18.291 -73.660 -17.349 1.00 53.71 91 HIS H C 1
ATOM 13323 O O . HIS O 1 91 ? 17.638 -74.194 -16.452 1.00 53.71 91 HIS H O 1
ATOM 13330 N N . PHE O 1 92 ? 18.646 -74.299 -18.452 1.00 54.95 92 PHE H N 1
ATOM 13331 C CA . PHE O 1 92 ? 18.292 -75.693 -18.650 1.00 54.95 92 PHE H CA 1
ATOM 13332 C C . PHE O 1 92 ? 19.449 -76.581 -18.232 1.00 54.95 92 PHE H C 1
ATOM 13333 O O . PHE O 1 92 ? 20.615 -76.247 -18.439 1.00 54.95 92 PHE H O 1
ATOM 13341 N N . VAL O 1 93 ? 19.122 -77.717 -17.632 1.00 61.48 93 VAL H N 1
ATOM 13342 C CA . VAL O 1 93 ? 20.143 -78.669 -17.220 1.00 61.48 93 VAL H CA 1
ATOM 13343 C C . VAL O 1 93 ? 19.585 -80.072 -17.374 1.00 61.48 93 VAL H C 1
ATOM 13344 O O . VAL O 1 93 ? 18.411 -80.323 -17.094 1.00 61.48 93 VAL H O 1
ATOM 13348 N N . ALA O 1 94 ? 20.433 -80.982 -17.832 1.00 72.02 94 ALA H N 1
ATOM 13349 C CA . ALA O 1 94 ? 20.007 -82.345 -18.084 1.00 72.02 94 ALA H CA 1
ATOM 13350 C C . ALA O 1 94 ? 19.682 -83.060 -16.780 1.00 72.02 94 ALA H C 1
ATOM 13351 O O . ALA O 1 94 ? 20.101 -82.655 -15.694 1.00 72.02 94 ALA H O 1
ATOM 13353 N N . ASP O 1 95 ? 18.915 -84.136 -16.900 1.00 90.08 95 ASP H N 1
ATOM 13354 C CA . ASP O 1 95 ? 18.487 -84.931 -15.760 1.00 90.08 95 ASP H CA 1
ATOM 13355 C C . ASP O 1 95 ? 19.432 -86.102 -15.547 1.00 90.08 95 ASP H C 1
ATOM 13356 O O . ASP O 1 95 ? 19.926 -86.698 -16.508 1.00 90.08 95 ASP H O 1
ATOM 13361 N N . ALA O 1 96 ? 19.666 -86.433 -14.277 1.00 100.38 96 ALA H N 1
ATOM 13362 C CA . ALA O 1 96 ? 20.577 -87.523 -13.946 1.00 100.38 96 ALA H CA 1
ATOM 13363 C C . ALA O 1 96 ? 20.151 -88.827 -14.605 1.00 100.38 96 ALA H C 1
ATOM 13364 O O . ALA O 1 96 ? 20.995 -89.661 -14.950 1.00 100.38 96 ALA H O 1
ATOM 13366 N N . ALA O 1 97 ? 18.846 -89.021 -14.789 1.00 102.05 97 ALA H N 1
ATOM 13367 C CA . ALA O 1 97 ? 18.371 -90.223 -15.463 1.00 102.05 97 ALA H CA 1
ATOM 13368 C C . ALA O 1 97 ? 18.862 -90.271 -16.903 1.00 102.05 97 ALA H C 1
ATOM 13369 O O . ALA O 1 97 ? 19.326 -91.312 -17.379 1.00 102.05 97 ALA H O 1
ATOM 13371 N N . ALA O 1 98 ? 18.774 -89.145 -17.611 1.00 105.63 98 ALA H N 1
ATOM 13372 C CA . ALA O 1 98 ? 19.201 -89.118 -19.003 1.00 105.63 98 ALA H CA 1
ATOM 13373 C C . ALA O 1 98 ? 20.710 -89.001 -19.137 1.00 105.63 98 ALA H C 1
ATOM 13374 O O . ALA O 1 98 ? 21.252 -89.277 -20.210 1.00 105.63 98 ALA H O 1
ATOM 13376 N N . CYS O 1 99 ? 21.404 -88.601 -18.072 1.00 105.86 99 CYS H N 1
ATOM 13377 C CA . CYS O 1 99 ? 22.857 -88.527 -18.137 1.00 105.86 99 CYS H CA 1
ATOM 13378 C C . CYS O 1 99 ? 23.500 -89.898 -18.272 1.00 105.86 99 CYS H C 1
ATOM 13379 O O . CYS O 1 99 ? 24.712 -89.981 -18.486 1.00 105.86 99 CYS H O 1
ATOM 13382 N N . ARG O 1 100 ? 22.733 -90.966 -18.119 1.00 113.78 100 ARG H N 1
ATOM 13383 C CA . ARG O 1 100 ? 23.282 -92.295 -18.323 1.00 113.78 100 ARG H CA 1
ATOM 13384 C C . ARG O 1 100 ? 23.743 -92.469 -19.760 1.00 113.78 100 ARG H C 1
ATOM 13385 O O . ARG O 1 100 ? 24.932 -92.662 -20.031 1.00 113.78 100 ARG H O 1
ATOM 13393 N N . TYR O 1 101 ? 22.813 -92.342 -20.698 1.00 112.92 101 TYR H N 1
ATOM 13394 C CA . TYR O 1 101 ? 23.103 -92.492 -22.114 1.00 112.92 101 TYR H CA 1
ATOM 13395 C C . TYR O 1 101 ? 23.870 -91.282 -22.628 1.00 112.92 101 TYR H C 1
ATOM 13396 O O . TYR O 1 101 ? 23.854 -90.207 -22.026 1.00 112.92 101 TYR H O 1
ATOM 13405 N N . SER O 1 102 ? 24.561 -91.462 -23.749 1.00 99.71 102 SER H N 1
ATOM 13406 C CA . SER O 1 102 ? 25.212 -90.356 -24.442 1.00 99.71 102 SER H CA 1
ATOM 13407 C C . SER O 1 102 ? 24.568 -90.203 -25.811 1.00 99.71 102 SER H C 1
ATOM 13408 O O . SER O 1 102 ? 24.786 -91.031 -26.698 1.00 99.71 102 SER H O 1
ATOM 13411 N N . ASN O 1 103 ? 23.790 -89.140 -25.989 1.00 89.94 103 ASN H N 1
ATOM 13412 C CA . ASN O 1 103 ? 23.225 -88.831 -27.292 1.00 89.94 103 ASN H CA 1
ATOM 13413 C C . ASN O 1 103 ? 22.818 -87.369 -27.321 1.00 89.94 103 ASN H C 1
ATOM 13414 O O . ASN O 1 103 ? 22.639 -86.735 -26.281 1.00 89.94 103 ASN H O 1
ATOM 13419 N N . THR O 1 104 ? 22.664 -86.848 -28.529 1.00 87.13 104 THR H N 1
ATOM 13420 C CA . THR O 1 104 ? 22.264 -85.467 -28.729 1.00 87.13 104 THR H CA 1
ATOM 13421 C C . THR O 1 104 ? 20.747 -85.383 -28.853 1.00 87.13 104 THR H C 1
ATOM 13422 O O . THR O 1 104 ? 20.028 -86.355 -28.620 1.00 87.13 104 THR H O 1
ATOM 13426 N N . GLY O 1 105 ? 20.249 -84.212 -29.226 1.00 76.66 105 GLY H N 1
ATOM 13427 C CA . GLY O 1 105 ? 18.821 -84.034 -29.403 1.00 76.66 105 GLY H CA 1
ATOM 13428 C C . GLY O 1 105 ? 18.512 -82.582 -29.673 1.00 76.66 105 GLY H C 1
ATOM 13429 O O . GLY O 1 105 ? 19.395 -81.721 -29.658 1.00 76.66 105 GLY H O 1
ATOM 13430 N N . THR O 1 106 ? 17.237 -82.317 -29.930 1.00 65.21 106 THR H N 1
ATOM 13431 C CA . THR O 1 106 ? 16.789 -80.960 -30.199 1.00 65.21 106 THR H CA 1
ATOM 13432 C C . THR O 1 106 ? 15.425 -80.731 -29.570 1.00 65.21 106 THR H C 1
ATOM 13433 O O . THR O 1 106 ? 14.525 -81.561 -29.710 1.00 65.21 106 THR H O 1
ATOM 13437 N N . GLY O 1 107 ? 15.285 -79.621 -28.848 1.00 54.29 107 GLY H N 1
ATOM 13438 C CA . GLY O 1 107 ? 14.041 -79.253 -28.215 1.00 54.29 107 GLY H CA 1
ATOM 13439 C C . GLY O 1 107 ? 13.356 -78.114 -28.949 1.00 54.29 107 GLY H C 1
ATOM 13440 O O . GLY O 1 107 ? 13.919 -77.479 -29.834 1.00 54.29 107 GLY H O 1
ATOM 13441 N N . VAL O 1 108 ? 12.115 -77.858 -28.553 1.00 51.22 108 VAL H N 1
ATOM 13442 C CA . VAL O 1 108 ? 11.305 -76.809 -29.155 1.00 51.22 108 VAL H CA 1
ATOM 13443 C C . VAL O 1 108 ? 10.498 -76.134 -28.061 1.00 51.22 108 VAL H C 1
ATOM 13444 O O . VAL O 1 108 ? 10.068 -76.787 -27.107 1.00 51.22 108 VAL H O 1
ATOM 13448 N N . MET O 1 109 ? 10.294 -74.827 -28.192 1.00 58.06 109 MET H N 1
ATOM 13449 C CA . MET O 1 109 ? 9.394 -74.091 -27.313 1.00 58.06 109 MET H CA 1
ATOM 13450 C C . MET O 1 109 ? 8.409 -73.301 -28.158 1.00 58.06 109 MET H C 1
ATOM 13451 O O . MET O 1 109 ? 8.789 -72.316 -28.795 1.00 58.06 109 MET H O 1
ATOM 13456 N N . TRP O 1 110 ? 7.153 -73.727 -28.163 1.00 66.31 110 TRP H N 1
ATOM 13457 C CA . TRP O 1 110 ? 6.086 -72.979 -28.804 1.00 66.31 110 TRP H CA 1
ATOM 13458 C C . TRP O 1 110 ? 5.522 -71.919 -27.875 1.00 66.31 110 TRP H C 1
ATOM 13459 O O . TRP O 1 110 ? 5.638 -71.999 -26.654 1.00 66.31 110 TRP H O 1
ATOM 13470 N N . LEU O 1 111 ? 4.897 -70.915 -28.475 1.00 72.76 111 LEU H N 1
ATOM 13471 C CA . LEU O 1 111 ? 4.078 -69.964 -27.738 1.00 72.76 111 LEU H CA 1
ATOM 13472 C C . LEU O 1 111 ? 2.733 -69.908 -28.448 1.00 72.76 111 LEU H C 1
ATOM 13473 O O . LEU O 1 111 ? 2.644 -69.391 -29.565 1.00 72.76 111 LEU H O 1
ATOM 13478 N N . VAL O 1 112 ? 1.686 -70.416 -27.804 1.00 85.53 112 VAL H N 1
ATOM 13479 C CA . VAL O 1 112 ? 0.436 -70.752 -28.475 1.00 85.53 112 VAL H CA 1
ATOM 13480 C C . VAL O 1 112 ? -0.683 -69.870 -27.948 1.00 85.53 112 VAL H C 1
ATOM 13481 O O . VAL O 1 112 ? -0.755 -69.592 -26.748 1.00 85.53 112 VAL H O 1
ATOM 13485 N N . TYR O 1 113 ? -1.572 -69.458 -28.846 1.00 93.15 113 TYR H N 1
ATOM 13486 C CA . TYR O 1 113 ? -2.661 -68.543 -28.540 1.00 93.15 113 TYR H CA 1
ATOM 13487 C C . TYR O 1 113 ? -3.996 -69.209 -28.820 1.00 93.15 113 TYR H C 1
ATOM 13488 O O . TYR O 1 113 ? -4.322 -69.486 -29.976 1.00 93.15 113 TYR H O 1
ATOM 13497 N N . ASP O 1 114 ? -4.773 -69.442 -27.770 1.00 108.25 114 ASP H N 1
ATOM 13498 C CA . ASP O 1 114 ? -6.073 -70.090 -27.871 1.00 108.25 114 ASP H CA 1
ATOM 13499 C C . ASP O 1 114 ? -7.164 -69.039 -27.974 1.00 108.25 114 ASP H C 1
ATOM 13500 O O . ASP O 1 114 ? -7.238 -68.133 -27.140 1.00 108.25 114 ASP H O 1
ATOM 13505 N N . THR O 1 115 ? -8.013 -69.169 -28.990 1.00 117.66 115 THR H N 1
ATOM 13506 C CA . THR O 1 115 ? -9.146 -68.264 -29.122 1.00 117.66 115 THR H CA 1
ATOM 13507 C C . THR O 1 115 ? -10.308 -68.682 -28.234 1.00 117.66 115 THR H C 1
ATOM 13508 O O . THR O 1 115 ? -10.929 -67.836 -27.583 1.00 117.66 115 THR H O 1
ATOM 13512 N N . THR O 1 116 ? -10.612 -69.975 -28.185 1.00 121.79 116 THR H N 1
ATOM 13513 C CA . THR O 1 116 ? -11.801 -70.477 -27.500 1.00 121.79 116 THR H CA 1
ATOM 13514 C C . THR O 1 116 ? -11.380 -71.441 -26.405 1.00 121.79 116 THR H C 1
ATOM 13515 O O . THR O 1 116 ? -11.314 -72.661 -26.630 1.00 121.79 116 THR H O 1
ATOM 13519 N N . PRO O 1 117 ? -11.094 -70.948 -25.208 1.00 123.78 117 PRO H N 1
ATOM 13520 C CA . PRO O 1 117 ? -10.722 -71.836 -24.106 1.00 123.78 117 PRO H CA 1
ATOM 13521 C C . PRO O 1 117 ? -11.886 -72.710 -23.681 1.00 123.78 117 PRO H C 1
ATOM 13522 O O . PRO O 1 117 ? -13.036 -72.483 -24.055 1.00 123.78 117 PRO H O 1
ATOM 13526 N N . GLY O 1 118 ? -11.568 -73.722 -22.885 1.00 139.81 118 GLY H N 1
ATOM 13527 C CA . GLY O 1 118 ? -12.580 -74.609 -22.355 1.00 139.81 118 GLY H CA 1
ATOM 13528 C C . GLY O 1 118 ? -12.193 -75.046 -20.959 1.00 139.81 118 GLY H C 1
ATOM 13529 O O . GLY O 1 118 ? -11.087 -74.772 -20.486 1.00 139.81 118 GLY H O 1
ATOM 13530 N N . GLY O 1 119 ? -13.131 -75.722 -20.296 1.00 154.26 119 GLY H N 1
ATOM 13531 C CA . GLY O 1 119 ? -12.914 -76.100 -18.910 1.00 154.26 119 GLY H CA 1
ATOM 13532 C C . GLY O 1 119 ? -11.668 -76.942 -18.716 1.00 154.26 119 GLY H C 1
ATOM 13533 O O . GLY O 1 119 ? -10.801 -76.610 -17.904 1.00 154.26 119 GLY H O 1
ATOM 13534 N N . GLN O 1 120 ? -11.543 -78.011 -19.512 1.00 150.94 120 GLN H N 1
ATOM 13535 C CA . GLN O 1 120 ? -10.456 -78.985 -19.424 1.00 150.94 120 GLN H CA 1
ATOM 13536 C C . GLN O 1 120 ? -9.143 -78.397 -19.944 1.00 150.94 120 GLN H C 1
ATOM 13537 O O . GLN O 1 120 ? -9.067 -77.949 -21.091 1.00 150.94 120 GLN H O 1
ATOM 13543 N N . ALA O 1 121 ? -8.096 -78.411 -19.107 1.00 133.92 121 ALA H N 1
ATOM 13544 C CA . ALA O 1 121 ? -6.822 -77.867 -19.555 1.00 133.92 121 ALA H CA 1
ATOM 13545 C C . ALA O 1 121 ? -6.247 -78.734 -20.668 1.00 133.92 121 ALA H C 1
ATOM 13546 O O . ALA O 1 121 ? -6.207 -79.961 -20.533 1.00 133.92 121 ALA H O 1
ATOM 13548 N N . PRO O 1 122 ? -5.793 -78.142 -21.768 1.00 117.54 122 PRO H N 1
ATOM 13549 C CA . PRO O 1 122 ? -5.337 -78.951 -22.899 1.00 117.54 122 PRO H CA 1
ATOM 13550 C C . PRO O 1 122 ? -3.979 -79.574 -22.637 1.00 117.54 122 PRO H C 1
ATOM 13551 O O . PRO O 1 122 ? -3.187 -79.074 -21.836 1.00 117.54 122 PRO H O 1
ATOM 13555 N N . THR O 1 123 ? -3.719 -80.679 -23.323 1.00 102.83 123 THR H N 1
ATOM 13556 C CA . THR O 1 123 ? -2.438 -81.357 -23.324 1.00 102.83 123 THR H CA 1
ATOM 13557 C C . THR O 1 123 ? -1.852 -81.319 -24.729 1.00 102.83 123 THR H C 1
ATOM 13558 O O . THR O 1 123 ? -2.599 -81.239 -25.710 1.00 102.83 123 THR H O 1
ATOM 13562 N N . PRO O 1 124 ? -0.524 -81.342 -24.866 1.00 90.95 124 PRO H N 1
ATOM 13563 C CA . PRO O 1 124 ? 0.069 -81.288 -26.210 1.00 90.95 124 PRO H CA 1
ATOM 13564 C C . PRO O 1 124 ? -0.502 -82.313 -27.167 1.00 90.95 124 PRO H C 1
ATOM 13565 O O . PRO O 1 124 ? -0.607 -82.044 -28.369 1.00 90.95 124 PRO H O 1
ATOM 13569 N N . GLN O 1 125 ? -0.886 -83.483 -26.660 1.00 89.31 125 GLN H N 1
ATOM 13570 C CA . GLN O 1 125 ? -1.484 -84.495 -27.517 1.00 89.31 125 GLN H CA 1
ATOM 13571 C C . GLN O 1 125 ? -2.717 -83.968 -28.230 1.00 89.31 125 GLN H C 1
ATOM 13572 O O . GLN O 1 125 ? -3.012 -84.382 -29.354 1.00 89.31 125 GLN H O 1
ATOM 13578 N N . THR O 1 126 ? -3.454 -83.063 -27.593 1.00 88.29 126 THR H N 1
ATOM 13579 C CA . THR O 1 126 ? -4.659 -82.528 -28.211 1.00 88.29 126 THR H CA 1
ATOM 13580 C C . THR O 1 126 ? -4.335 -81.432 -29.212 1.00 88.29 126 THR H C 1
ATOM 13581 O O . THR O 1 126 ? -4.934 -81.371 -30.289 1.00 88.29 126 THR H O 1
ATOM 13585 N N . ILE O 1 127 ? -3.401 -80.548 -28.869 1.00 86.45 127 ILE H N 1
ATOM 13586 C CA . ILE O 1 127 ? -3.108 -79.413 -29.736 1.00 86.45 127 ILE H CA 1
ATOM 13587 C C . ILE O 1 127 ? -2.491 -79.886 -31.040 1.00 86.45 127 ILE H C 1
ATOM 13588 O O . ILE O 1 127 ? -2.983 -79.575 -32.129 1.00 86.45 127 ILE H O 1
ATOM 13593 N N . PHE O 1 128 ? -1.403 -80.632 -30.952 1.00 85.20 128 PHE H N 1
ATOM 13594 C CA . PHE O 1 128 ? -0.790 -81.245 -32.115 1.00 85.20 128 PHE H CA 1
ATOM 13595 C C . PHE O 1 128 ? -1.266 -82.682 -32.170 1.00 85.20 128 PHE H C 1
ATOM 13596 O O . PHE O 1 128 ? -1.235 -83.381 -31.155 1.00 85.20 128 PHE H O 1
ATOM 13604 N N . ALA O 1 129 ? -1.689 -83.135 -33.339 1.00 88.22 129 ALA H N 1
ATOM 13605 C CA . ALA O 1 129 ? -2.058 -84.533 -33.487 1.00 88.22 129 ALA H CA 1
ATOM 13606 C C . ALA O 1 129 ? -0.882 -85.235 -34.141 1.00 88.22 129 ALA H C 1
ATOM 13607 O O . ALA O 1 129 ? -0.656 -85.099 -35.345 1.00 88.22 129 ALA H O 1
ATOM 13609 N N . TYR O 1 130 ? -0.137 -85.989 -33.346 1.00 87.97 130 TYR H N 1
ATOM 13610 C CA . TYR O 1 130 ? 1.075 -86.628 -33.817 1.00 87.97 130 TYR H CA 1
ATOM 13611 C C . TYR O 1 130 ? 0.940 -88.135 -33.690 1.00 87.97 130 TYR H C 1
ATOM 13612 O O . TYR O 1 130 ? 0.681 -88.636 -32.585 1.00 87.97 130 TYR H O 1
ATOM 13621 N N . PRO O 1 131 ? 1.037 -88.882 -34.782 1.00 87.00 131 PRO H N 1
ATOM 13622 C CA . PRO O 1 131 ? 1.037 -90.341 -34.675 1.00 87.00 131 PRO H CA 1
ATOM 13623 C C . PRO O 1 131 ? 2.137 -90.802 -33.738 1.00 87.00 131 PRO H C 1
ATOM 13624 O O . PRO O 1 131 ? 3.245 -90.263 -33.739 1.00 87.00 131 PRO H O 1
ATOM 13628 N N . ASP O 1 132 ? 1.826 -91.813 -32.936 1.00 87.36 132 ASP H N 1
ATOM 13629 C CA . ASP O 1 132 ? 2.666 -92.126 -31.791 1.00 87.36 132 ASP H CA 1
ATOM 13630 C C . ASP O 1 132 ? 4.097 -92.460 -32.181 1.00 87.36 132 ASP H C 1
ATOM 13631 O O . ASP O 1 132 ? 4.994 -92.345 -31.341 1.00 87.36 132 ASP H O 1
ATOM 13636 N N . THR O 1 133 ? 4.344 -92.820 -33.440 1.00 83.93 133 THR H N 1
ATOM 13637 C CA . THR O 1 133 ? 5.707 -93.111 -33.857 1.00 83.93 133 THR H CA 1
ATOM 13638 C C . THR O 1 133 ? 6.575 -91.862 -33.914 1.00 83.93 133 THR H C 1
ATOM 13639 O O . THR O 1 133 ? 7.803 -91.971 -33.850 1.00 83.93 133 THR H O 1
ATOM 13643 N N . LEU O 1 134 ? 5.974 -90.683 -34.026 1.00 77.32 134 LEU H N 1
ATOM 13644 C CA . LEU O 1 134 ? 6.728 -89.439 -34.052 1.00 77.32 134 LEU H CA 1
ATOM 13645 C C . LEU O 1 134 ? 6.873 -88.803 -32.682 1.00 77.32 134 LEU H C 1
ATOM 13646 O O . LEU O 1 134 ? 7.371 -87.678 -32.592 1.00 77.32 134 LEU H O 1
ATOM 13651 N N . LYS O 1 135 ? 6.428 -89.474 -31.621 1.00 77.24 135 LYS H N 1
ATOM 13652 C CA . LYS O 1 135 ? 6.557 -88.903 -30.286 1.00 77.24 135 LYS H CA 1
ATOM 13653 C C . LYS O 1 135 ? 7.983 -88.470 -29.997 1.00 77.24 135 LYS H C 1
ATOM 13654 O O . LYS O 1 135 ? 8.209 -87.474 -29.305 1.00 77.24 135 LYS H O 1
ATOM 13660 N N . ALA O 1 136 ? 8.960 -89.202 -30.523 1.00 65.18 136 ALA H N 1
ATOM 13661 C CA . ALA O 1 136 ? 10.342 -88.950 -30.144 1.00 65.18 136 ALA H CA 1
ATOM 13662 C C . ALA O 1 136 ? 10.809 -87.577 -30.605 1.00 65.18 136 ALA H C 1
ATOM 13663 O O . ALA O 1 136 ? 11.524 -86.884 -29.876 1.00 65.18 136 ALA H O 1
ATOM 13665 N N . TRP O 1 137 ? 10.409 -87.153 -31.798 1.00 58.40 137 TRP H N 1
ATOM 13666 C CA . TRP O 1 137 ? 11.012 -85.961 -32.380 1.00 58.40 137 TRP H CA 1
ATOM 13667 C C . TRP O 1 137 ? 9.994 -84.839 -32.463 1.00 58.40 137 TRP H C 1
ATOM 13668 O O . TRP O 1 137 ? 9.116 -84.870 -33.336 1.00 58.40 137 TRP H O 1
ATOM 13679 N N . PRO O 1 138 ? 10.076 -83.827 -31.605 1.00 58.66 138 PRO H N 1
ATOM 13680 C CA . PRO O 1 138 ? 9.063 -82.771 -31.640 1.00 58.66 138 PRO H CA 1
ATOM 13681 C C . PRO O 1 138 ? 9.162 -81.883 -32.853 1.00 58.66 138 PRO H C 1
ATOM 13682 O O . PRO O 1 138 ? 8.133 -81.426 -33.359 1.00 58.66 138 PRO H O 1
ATOM 13686 N N . ALA O 1 139 ? 10.373 -81.621 -33.335 1.00 51.49 139 ALA H N 1
ATOM 13687 C CA . ALA O 1 139 ? 10.567 -80.564 -34.317 1.00 51.49 139 ALA H CA 1
ATOM 13688 C C . ALA O 1 139 ? 9.772 -80.786 -35.588 1.00 51.49 139 ALA H C 1
ATOM 13689 O O . ALA O 1 139 ? 9.638 -79.860 -36.391 1.00 51.49 139 ALA H O 1
ATOM 13691 N N . THR O 1 140 ? 9.238 -81.982 -35.790 1.00 59.85 140 THR H N 1
ATOM 13692 C CA . THR O 1 140 ? 8.470 -82.279 -36.984 1.00 59.85 140 THR H CA 1
ATOM 13693 C C . THR O 1 140 ? 6.977 -82.076 -36.804 1.00 59.85 140 THR H C 1
ATOM 13694 O O . THR O 1 140 ? 6.226 -82.268 -37.762 1.00 59.85 140 THR H O 1
ATOM 13698 N N . TRP O 1 141 ? 6.525 -81.707 -35.613 1.00 68.81 141 TRP H N 1
ATOM 13699 C CA . TRP O 1 141 ? 5.098 -81.584 -35.372 1.00 68.81 141 TRP H CA 1
ATOM 13700 C C . TRP O 1 141 ? 4.549 -80.347 -36.061 1.00 68.81 141 TRP H C 1
ATOM 13701 O O . TRP O 1 141 ? 5.244 -79.348 -36.237 1.00 68.81 141 TRP H O 1
ATOM 13712 N N . LYS O 1 142 ? 3.283 -80.419 -36.446 1.00 79.13 142 LYS H N 1
ATOM 13713 C CA . LYS O 1 142 ? 2.562 -79.271 -36.964 1.00 79.13 142 LYS H CA 1
ATOM 13714 C C . LYS O 1 142 ? 1.210 -79.204 -36.279 1.00 79.13 142 LYS H C 1
ATOM 13715 O O . LYS O 1 142 ? 0.710 -80.205 -35.764 1.00 79.13 142 LYS H O 1
ATOM 13721 N N . VAL O 1 143 ? 0.622 -78.009 -36.268 1.00 93.23 143 VAL H N 1
ATOM 13722 C CA . VAL O 1 143 ? -0.664 -77.840 -35.611 1.00 93.23 143 VAL H CA 1
ATOM 13723 C C . VAL O 1 143 ? -1.710 -78.682 -36.321 1.00 93.23 143 VAL H C 1
ATOM 13724 O O . VAL O 1 143 ? -1.744 -78.758 -37.555 1.00 93.23 143 VAL H O 1
ATOM 13728 N N . SER O 1 144 ? -2.552 -79.351 -35.540 1.00 108.58 144 SER H N 1
ATOM 13729 C CA . SER O 1 144 ? -3.544 -80.246 -36.114 1.00 108.58 144 SER H CA 1
ATOM 13730 C C . SER O 1 144 ? -4.515 -79.476 -36.998 1.00 108.58 144 SER H C 1
ATOM 13731 O O . SER O 1 144 ? -4.816 -78.304 -36.764 1.00 108.58 144 SER H O 1
ATOM 13734 N N . ARG O 1 145 ? -5.006 -80.156 -38.030 1.00 112.33 145 ARG H N 1
ATOM 13735 C CA . ARG O 1 145 ? -5.746 -79.462 -39.075 1.00 112.33 145 ARG H CA 1
ATOM 13736 C C . ARG O 1 145 ? -7.200 -79.219 -38.684 1.00 112.33 145 ARG H C 1
ATOM 13737 O O . ARG O 1 145 ? -7.783 -78.203 -39.076 1.00 112.33 145 ARG H O 1
ATOM 13745 N N . GLU O 1 146 ? -7.817 -80.137 -37.932 1.00 113.95 146 GLU H N 1
ATOM 13746 C CA . GLU O 1 146 ? -9.198 -79.927 -37.499 1.00 113.95 146 GLU H CA 1
ATOM 13747 C C . GLU O 1 146 ? -9.344 -78.586 -36.800 1.00 113.95 146 GLU H C 1
ATOM 13748 O O . GLU O 1 146 ? -10.252 -77.803 -37.097 1.00 113.95 146 GLU H O 1
ATOM 13754 N N . LEU O 1 147 ? -8.405 -78.282 -35.918 1.00 110.34 147 LEU H N 1
ATOM 13755 C CA . LEU O 1 147 ? -8.422 -77.148 -35.011 1.00 110.34 147 LEU H CA 1
ATOM 13756 C C . LEU O 1 147 ? -7.874 -75.906 -35.631 1.00 110.34 147 LEU H C 1
ATOM 13757 O O . LEU O 1 147 ? -7.605 -74.935 -34.917 1.00 110.34 147 LEU H O 1
ATOM 13762 N N . CYS O 1 148 ? -7.642 -75.938 -36.939 1.00 111.59 148 CYS H N 1
ATOM 13763 C CA . CYS O 1 148 ? -6.816 -74.917 -37.577 1.00 111.59 148 CYS H CA 1
ATOM 13764 C C . CYS O 1 148 ? -7.305 -73.501 -37.298 1.00 111.59 148 CYS H C 1
ATOM 13765 O O . CYS O 1 148 ? -6.526 -72.548 -37.390 1.00 111.59 148 CYS H O 1
ATOM 13768 N N . HIS O 1 149 ? -8.581 -73.337 -36.976 1.00 110.64 149 HIS H N 1
ATOM 13769 C CA . HIS O 1 149 ? -9.127 -72.027 -36.661 1.00 110.64 149 HIS H CA 1
ATOM 13770 C C . HIS O 1 149 ? -9.210 -71.757 -35.169 1.00 110.64 149 HIS H C 1
ATOM 13771 O O . HIS O 1 149 ? -9.680 -70.687 -34.776 1.00 110.64 149 HIS H O 1
ATOM 13778 N N . ARG O 1 150 ? -8.776 -72.692 -34.329 1.00 108.92 150 ARG H N 1
ATOM 13779 C CA . ARG O 1 150 ? -8.822 -72.490 -32.886 1.00 108.92 150 ARG H CA 1
ATOM 13780 C C . ARG O 1 150 ? -7.468 -72.064 -32.333 1.00 108.92 150 ARG H C 1
ATOM 13781 O O . ARG O 1 150 ? -7.327 -70.957 -31.809 1.00 108.92 150 ARG H O 1
ATOM 13789 N N . PHE O 1 151 ? -6.469 -72.930 -32.439 1.00 98.73 151 PHE H N 1
ATOM 13790 C CA . PHE O 1 151 ? -5.134 -72.653 -31.937 1.00 98.73 151 PHE H CA 1
ATOM 13791 C C . PHE O 1 151 ? -4.277 -72.046 -33.035 1.00 98.73 151 PHE H C 1
ATOM 13792 O O . PHE O 1 151 ? -4.412 -72.386 -34.210 1.00 98.73 151 PHE H O 1
ATOM 13800 N N . VAL O 1 152 ? -3.396 -71.134 -32.643 1.00 91.41 152 VAL H N 1
ATOM 13801 C CA . VAL O 1 152 ? -2.458 -70.529 -33.577 1.00 91.41 152 VAL H CA 1
ATOM 13802 C C . VAL O 1 152 ? -1.163 -70.242 -32.833 1.00 91.41 152 VAL H C 1
ATOM 13803 O O . VAL O 1 152 ? -1.173 -69.845 -31.666 1.00 91.41 152 VAL H O 1
ATOM 13807 N N . VAL O 1 153 ? -0.042 -70.463 -33.508 1.00 84.59 153 VAL H N 1
ATOM 13808 C CA . VAL O 1 153 ? 1.276 -70.351 -32.899 1.00 84.59 153 VAL H CA 1
ATOM 13809 C C . VAL O 1 153 ? 1.879 -69.020 -33.319 1.00 84.59 153 VAL H C 1
ATOM 13810 O O . VAL O 1 153 ? 2.106 -68.774 -34.507 1.00 84.59 153 VAL H O 1
ATOM 13814 N N . LYS O 1 154 ? 2.113 -68.141 -32.354 1.00 77.48 154 LYS H N 1
ATOM 13815 C CA . LYS O 1 154 ? 2.638 -66.830 -32.693 1.00 77.48 154 LYS H CA 1
ATOM 13816 C C . LYS O 1 154 ? 4.153 -66.743 -32.605 1.00 77.48 154 LYS H C 1
ATOM 13817 O O . LYS O 1 154 ? 4.723 -65.767 -33.098 1.00 77.48 154 LYS H O 1
ATOM 13823 N N . ARG O 1 155 ? 4.816 -67.735 -32.016 1.00 72.72 155 ARG H N 1
ATOM 13824 C CA . ARG O 1 155 ? 6.271 -67.782 -31.968 1.00 72.72 155 ARG H CA 1
ATOM 13825 C C . ARG O 1 155 ? 6.721 -69.227 -31.861 1.00 72.72 155 ARG H C 1
ATOM 13826 O O . ARG O 1 155 ? 5.999 -70.085 -31.356 1.00 72.72 155 ARG H O 1
ATOM 13834 N N . ARG O 1 156 ? 7.935 -69.483 -32.332 1.00 61.90 156 ARG H N 1
ATOM 13835 C CA . ARG O 1 156 ? 8.524 -70.807 -32.253 1.00 61.90 156 ARG H CA 1
ATOM 13836 C C . ARG O 1 156 ? 10.030 -70.658 -32.133 1.00 61.90 156 ARG H C 1
ATOM 13837 O O . ARG O 1 156 ? 10.628 -69.819 -32.806 1.00 61.90 156 ARG H O 1
ATOM 13845 N N . TRP O 1 157 ? 10.644 -71.472 -31.281 1.00 56.68 157 TRP H N 1
ATOM 13846 C CA . TRP O 1 157 ? 12.085 -71.398 -31.110 1.00 56.68 157 TRP H CA 1
ATOM 13847 C C . TRP O 1 157 ? 12.671 -72.794 -31.025 1.00 56.68 157 TRP H C 1
ATOM 13848 O O . TRP O 1 157 ? 11.964 -73.777 -30.804 1.00 56.68 157 TRP H O 1
ATOM 13859 N N . LEU O 1 158 ? 13.985 -72.862 -31.180 1.00 52.93 158 LEU H N 1
ATOM 13860 C CA . LEU O 1 158 ? 14.708 -74.118 -31.209 1.00 52.93 158 LEU H CA 1
ATOM 13861 C C . LEU O 1 158 ? 15.909 -74.032 -30.288 1.00 52.93 158 LEU H C 1
ATOM 13862 O O . LEU O 1 158 ? 16.467 -72.956 -30.073 1.00 52.93 158 LEU H O 1
ATOM 13867 N N . PHE O 1 159 ? 16.304 -75.175 -29.748 1.00 59.98 159 PHE H N 1
ATOM 13868 C CA . PHE O 1 159 ? 17.542 -75.260 -28.993 1.00 59.98 159 PHE H CA 1
ATOM 13869 C C . PHE O 1 159 ? 17.975 -76.710 -28.991 1.00 59.98 159 PHE H C 1
ATOM 13870 O O . PHE O 1 159 ? 17.181 -77.608 -29.275 1.00 59.98 159 PHE H O 1
ATOM 13878 N N . ASN O 1 160 ? 19.240 -76.938 -28.661 1.00 65.36 160 ASN H N 1
ATOM 13879 C CA . ASN O 1 160 ? 19.772 -78.287 -28.698 1.00 65.36 160 ASN H CA 1
ATOM 13880 C C . ASN O 1 160 ? 20.734 -78.510 -27.545 1.00 65.36 160 ASN H C 1
ATOM 13881 O O . ASN O 1 160 ? 21.464 -77.607 -27.138 1.00 65.36 160 ASN H O 1
ATOM 13886 N N . MET O 1 161 ? 20.718 -79.731 -27.026 1.00 72.93 161 MET H N 1
ATOM 13887 C CA . MET O 1 161 ? 21.533 -80.122 -25.893 1.00 72.93 161 MET H CA 1
ATOM 13888 C C . MET O 1 161 ? 22.211 -81.438 -26.218 1.00 72.93 161 MET H C 1
ATOM 13889 O O . MET O 1 161 ? 21.742 -82.201 -27.063 1.00 72.93 161 MET H O 1
ATOM 13894 N N . GLU O 1 162 ? 23.316 -81.711 -25.540 1.00 84.36 162 GLU H N 1
ATOM 13895 C CA . GLU O 1 162 ? 23.986 -82.985 -25.729 1.00 84.36 162 GLU H CA 1
ATOM 13896 C C . GLU O 1 162 ? 24.648 -83.393 -24.427 1.00 84.36 162 GLU H C 1
ATOM 13897 O O . GLU O 1 162 ? 25.155 -82.547 -23.690 1.00 84.36 162 GLU H O 1
ATOM 13903 N N . THR O 1 163 ? 24.623 -84.690 -24.145 1.00 94.05 163 THR H N 1
ATOM 13904 C CA . THR O 1 163 ? 25.172 -85.236 -22.914 1.00 94.05 163 THR H CA 1
ATOM 13905 C C . THR O 1 163 ? 26.177 -86.318 -23.257 1.00 94.05 163 THR H C 1
ATOM 13906 O O . THR O 1 163 ? 25.877 -87.219 -24.044 1.00 94.05 163 THR H O 1
ATOM 13910 N N . ASP O 1 164 ? 27.353 -86.241 -22.649 1.00 102.15 164 ASP H N 1
ATOM 13911 C CA . ASP O 1 164 ? 28.423 -87.190 -22.909 1.00 102.15 164 ASP H CA 1
ATOM 13912 C C . ASP O 1 164 ? 28.295 -88.459 -22.087 1.00 102.15 164 ASP H C 1
ATOM 13913 O O . ASP O 1 164 ? 29.168 -89.326 -22.171 1.00 102.15 164 ASP H O 1
ATOM 13918 N N . GLY O 1 165 ? 27.248 -88.580 -21.282 1.00 107.40 165 GLY H N 1
ATOM 13919 C CA . GLY O 1 165 ? 27.112 -89.741 -20.432 1.00 107.40 165 GLY H CA 1
ATOM 13920 C C . GLY O 1 165 ? 27.855 -89.630 -19.126 1.00 107.40 165 GLY H C 1
ATOM 13921 O O . GLY O 1 165 ? 28.232 -90.652 -18.547 1.00 107.40 165 GLY H O 1
ATOM 13922 N N . ARG O 1 166 ? 28.090 -88.414 -18.645 1.00 107.96 166 ARG H N 1
ATOM 13923 C CA . ARG O 1 166 ? 28.828 -88.224 -17.406 1.00 107.96 166 ARG H CA 1
ATOM 13924 C C . ARG O 1 166 ? 28.192 -87.093 -16.617 1.00 107.96 166 ARG H C 1
ATOM 13925 O O . ARG O 1 166 ? 28.014 -85.993 -17.147 1.00 107.96 166 ARG H O 1
ATOM 13933 N N . ILE O 1 167 ? 27.858 -87.357 -15.355 1.00 107.99 167 ILE H N 1
ATOM 13934 C CA . ILE O 1 167 ? 27.336 -86.299 -14.502 1.00 107.99 167 ILE H CA 1
ATOM 13935 C C . ILE O 1 167 ? 28.463 -85.348 -14.124 1.00 107.99 167 ILE H C 1
ATOM 13936 O O . ILE O 1 167 ? 29.650 -85.671 -14.225 1.00 107.99 167 ILE H O 1
ATOM 13941 N N . GLY O 1 168 ? 28.083 -84.153 -13.691 1.00 108.13 168 GLY H N 1
ATOM 13942 C CA . GLY O 1 168 ? 29.070 -83.144 -13.372 1.00 108.13 168 GLY H CA 1
ATOM 13943 C C . GLY O 1 168 ? 29.586 -83.153 -11.953 1.00 108.13 168 GLY H C 1
ATOM 13944 O O . GLY O 1 168 ? 30.389 -82.290 -11.589 1.00 108.13 168 GLY H O 1
ATOM 13945 N N . SER O 1 169 ? 29.153 -84.106 -11.133 1.00 110.73 169 SER H N 1
ATOM 13946 C CA . SER O 1 169 ? 29.491 -84.108 -9.717 1.00 110.73 169 SER H CA 1
ATOM 13947 C C . SER O 1 169 ? 30.678 -84.996 -9.377 1.00 110.73 169 SER H C 1
ATOM 13948 O O . SER O 1 169 ? 31.073 -85.054 -8.209 1.00 110.73 169 SER H O 1
ATOM 13951 N N . ASP O 1 170 ? 31.260 -85.682 -10.353 1.00 113.53 170 ASP H N 1
ATOM 13952 C CA . ASP O 1 170 ? 32.294 -86.664 -10.077 1.00 113.53 170 ASP H CA 1
ATOM 13953 C C . ASP O 1 170 ? 33.628 -86.227 -10.668 1.00 113.53 170 ASP H C 1
ATOM 13954 O O . ASP O 1 170 ? 33.687 -85.471 -11.641 1.00 113.53 170 ASP H O 1
ATOM 13959 N N . ILE O 1 171 ? 34.703 -86.721 -10.065 1.00 110.44 171 ILE H N 1
ATOM 13960 C CA . ILE O 1 171 ? 36.058 -86.273 -10.377 1.00 110.44 171 ILE H CA 1
ATOM 13961 C C . ILE O 1 171 ? 36.658 -87.160 -11.460 1.00 110.44 171 ILE H C 1
ATOM 13962 O O . ILE O 1 171 ? 36.531 -88.389 -11.389 1.00 110.44 171 ILE H O 1
ATOM 13967 N N . PRO O 1 172 ? 37.302 -86.589 -12.470 1.00 107.35 172 PRO H N 1
ATOM 13968 C CA . PRO O 1 172 ? 37.979 -87.401 -13.476 1.00 107.35 172 PRO H CA 1
ATOM 13969 C C . PRO O 1 172 ? 39.186 -88.097 -12.883 1.00 107.35 172 PRO H C 1
ATOM 13970 O O . PRO O 1 172 ? 39.736 -87.647 -11.867 1.00 107.35 172 PRO H O 1
ATOM 13974 N N . PRO O 1 173 ? 39.631 -89.195 -13.482 1.00 109.93 173 PRO H N 1
ATOM 13975 C CA . PRO O 1 173 ? 40.906 -89.788 -13.079 1.00 109.93 173 PRO H CA 1
ATOM 13976 C C . PRO O 1 173 ? 42.070 -88.946 -13.569 1.00 109.93 173 PRO H C 1
ATOM 13977 O O . PRO O 1 173 ? 41.954 -88.158 -14.510 1.00 109.93 173 PRO H O 1
ATOM 13981 N N . SER O 1 174 ? 43.218 -89.136 -12.920 1.00 111.83 174 SER H N 1
ATOM 13982 C CA . SER O 1 174 ? 44.403 -88.363 -13.266 1.00 111.83 174 SER H CA 1
ATOM 13983 C C . SER O 1 174 ? 44.921 -88.678 -14.660 1.00 111.83 174 SER H C 1
ATOM 13984 O O . SER O 1 174 ? 45.820 -87.982 -15.141 1.00 111.83 174 SER H O 1
ATOM 13987 N N . ASN O 1 175 ? 44.387 -89.703 -15.318 1.00 108.11 175 ASN H N 1
ATOM 13988 C CA . ASN O 1 175 ? 44.911 -90.086 -16.621 1.00 108.11 175 ASN H CA 1
ATOM 13989 C C . ASN O 1 175 ? 44.397 -89.190 -17.742 1.00 108.11 175 ASN H C 1
ATOM 13990 O O . ASN O 1 175 ? 45.167 -88.812 -18.629 1.00 108.11 175 ASN H O 1
ATOM 13995 N N . ALA O 1 176 ? 43.111 -88.844 -17.736 1.00 105.69 176 ALA H N 1
ATOM 13996 C CA . ALA O 1 176 ? 42.509 -88.169 -18.878 1.00 105.69 176 ALA H CA 1
ATOM 13997 C C . ALA O 1 176 ? 41.552 -87.084 -18.407 1.00 105.69 176 ALA H C 1
ATOM 13998 O O . ALA O 1 176 ? 41.203 -87.002 -17.229 1.00 105.69 176 ALA H O 1
ATOM 14000 N N . SER O 1 177 ? 41.128 -86.242 -19.347 1.00 99.93 177 SER H N 1
ATOM 14001 C CA . SER O 1 177 ? 40.180 -85.167 -19.083 1.00 99.93 177 SER H CA 1
ATOM 14002 C C . SER O 1 177 ? 39.022 -85.264 -20.067 1.00 99.93 177 SER H C 1
ATOM 14003 O O . SER O 1 177 ? 38.958 -86.177 -20.893 1.00 99.93 177 SER H O 1
ATOM 14006 N N . TRP O 1 178 ? 38.098 -84.307 -19.981 1.00 94.07 178 TRP H N 1
ATOM 14007 C CA . TRP O 1 178 ? 36.968 -84.275 -20.897 1.00 94.07 178 TRP H CA 1
ATOM 14008 C C . TRP O 1 178 ? 36.600 -82.833 -21.218 1.00 94.07 178 TRP H C 1
ATOM 14009 O O . TRP O 1 178 ? 36.708 -81.950 -20.366 1.00 94.07 178 TRP H O 1
ATOM 14020 N N . LYS O 1 179 ? 36.150 -82.603 -22.453 1.00 87.56 179 LYS H N 1
ATOM 14021 C CA . LYS O 1 179 ? 35.589 -81.314 -22.826 1.00 87.56 179 LYS H CA 1
ATOM 14022 C C . LYS O 1 179 ? 34.078 -81.456 -22.854 1.00 87.56 179 LYS H C 1
ATOM 14023 O O . LYS O 1 179 ? 33.543 -82.091 -23.774 1.00 87.56 179 LYS H O 1
ATOM 14029 N N . PRO O 1 180 ? 33.360 -80.913 -21.894 1.00 87.22 180 PRO H N 1
ATOM 14030 C CA . PRO O 1 180 ? 31.907 -81.095 -21.868 1.00 87.22 180 PRO H CA 1
ATOM 14031 C C . PRO O 1 180 ? 31.153 -79.952 -22.520 1.00 87.22 180 PRO H C 1
ATOM 14032 O O . PRO O 1 180 ? 30.519 -79.157 -21.822 1.00 87.22 180 PRO H O 1
ATOM 14036 N N . CYS O 1 181 ? 31.205 -79.850 -23.843 1.00 87.41 181 CYS H N 1
ATOM 14037 C CA . CYS O 1 181 ? 30.469 -78.795 -24.521 1.00 87.41 181 CYS H CA 1
ATOM 14038 C C . CYS O 1 181 ? 28.974 -78.958 -24.298 1.00 87.41 181 CYS H C 1
ATOM 14039 O O . CYS O 1 181 ? 28.423 -80.047 -24.467 1.00 87.41 181 CYS H O 1
ATOM 14042 N N . LYS O 1 182 ? 28.334 -77.867 -23.884 1.00 80.73 182 LYS H N 1
ATOM 14043 C CA . LYS O 1 182 ? 26.877 -77.731 -23.920 1.00 80.73 182 LYS H CA 1
ATOM 14044 C C . LYS O 1 182 ? 26.169 -78.744 -23.024 1.00 80.73 182 LYS H C 1
ATOM 14045 O O . LYS O 1 182 ? 25.087 -79.235 -23.350 1.00 80.73 182 LYS H O 1
ATOM 14051 N N . ARG O 1 183 ? 26.754 -79.045 -21.863 1.00 77.39 183 ARG H N 1
ATOM 14052 C CA . ARG O 1 183 ? 26.043 -79.891 -20.914 1.00 77.39 183 ARG H CA 1
ATOM 14053 C C . ARG O 1 183 ? 24.831 -79.171 -20.348 1.00 77.39 183 ARG H C 1
ATOM 14054 O O . ARG O 1 183 ? 23.861 -79.814 -19.940 1.00 77.39 183 ARG H O 1
ATOM 14062 N N . ASN O 1 184 ? 24.869 -77.845 -20.323 1.00 66.97 184 ASN H N 1
ATOM 14063 C CA . ASN O 1 184 ? 23.750 -77.030 -19.890 1.00 66.97 184 ASN H CA 1
ATOM 14064 C C . ASN O 1 184 ? 23.844 -75.688 -20.593 1.00 66.97 184 ASN H C 1
ATOM 14065 O O . ASN O 1 184 ? 24.938 -75.223 -20.911 1.00 66.97 184 ASN H O 1
ATOM 14070 N N . ILE O 1 185 ? 22.694 -75.074 -20.858 1.00 53.86 185 ILE H N 1
ATOM 14071 C CA . ILE O 1 185 ? 22.664 -73.896 -21.708 1.00 53.86 185 ILE H CA 1
ATOM 14072 C C . ILE O 1 185 ? 21.856 -72.788 -21.060 1.00 53.86 185 ILE H C 1
ATOM 14073 O O . ILE O 1 185 ? 21.100 -73.000 -20.113 1.00 53.86 185 ILE H O 1
ATOM 14078 N N . TYR O 1 186 ? 22.018 -71.597 -21.612 1.00 47.91 186 TYR H N 1
ATOM 14079 C CA . TYR O 1 186 ? 21.297 -70.405 -21.210 1.00 47.91 186 TYR H CA 1
ATOM 14080 C C . TYR O 1 186 ? 20.413 -69.945 -22.354 1.00 47.91 186 TYR H C 1
ATOM 14081 O O . TYR O 1 186 ? 20.871 -69.828 -23.491 1.00 47.91 186 TYR H O 1
ATOM 14090 N N . PHE O 1 187 ? 19.149 -69.675 -22.052 1.00 50.67 187 PHE H N 1
ATOM 14091 C CA . PHE O 1 187 ? 18.138 -69.467 -23.079 1.00 50.67 187 PHE H CA 1
ATOM 14092 C C . PHE O 1 187 ? 17.356 -68.208 -22.762 1.00 50.67 187 PHE H C 1
ATOM 14093 O O . PHE O 1 187 ? 16.678 -68.153 -21.736 1.00 50.67 187 PHE H O 1
ATOM 14101 N N . HIS O 1 188 ? 17.425 -67.209 -23.634 1.00 56.09 188 HIS H N 1
ATOM 14102 C CA . HIS O 1 188 ? 16.714 -65.969 -23.372 1.00 56.09 188 HIS H CA 1
ATOM 14103 C C . HIS O 1 188 ? 16.196 -65.394 -24.676 1.00 56.09 188 HIS H C 1
ATOM 14104 O O . HIS O 1 188 ? 16.891 -65.423 -25.691 1.00 56.09 188 HIS H O 1
ATOM 14111 N N . LYS O 1 189 ? 14.984 -64.854 -24.633 1.00 67.94 189 LYS H N 1
ATOM 14112 C CA . LYS O 1 189 ? 14.357 -64.237 -25.788 1.00 67.94 189 LYS H CA 1
ATOM 14113 C C . LYS O 1 189 ? 13.557 -63.038 -25.316 1.00 67.94 189 LYS H C 1
ATOM 14114 O O . LYS O 1 189 ? 13.071 -63.014 -24.185 1.00 67.94 189 LYS H O 1
ATOM 14120 N N . PHE O 1 190 ? 13.432 -62.040 -26.182 1.00 81.92 190 PHE H N 1
ATOM 14121 C CA . PHE O 1 190 ? 12.641 -60.855 -25.881 1.00 81.92 190 PHE H CA 1
ATOM 14122 C C . PHE O 1 190 ? 11.895 -60.458 -27.141 1.00 81.92 190 PHE H C 1
ATOM 14123 O O . PHE O 1 190 ? 12.525 -60.195 -28.166 1.00 81.92 190 PHE H O 1
ATOM 14131 N N . THR O 1 191 ? 10.567 -60.403 -27.076 1.00 89.69 191 THR H N 1
ATOM 14132 C CA . THR O 1 191 ? 9.757 -60.173 -28.268 1.00 89.69 191 THR H CA 1
ATOM 14133 C C . THR O 1 191 ? 8.670 -59.159 -27.974 1.00 89.69 191 THR H C 1
ATOM 14134 O O . THR O 1 191 ? 7.811 -59.399 -27.123 1.00 89.69 191 THR H O 1
ATOM 14138 N N . SER O 1 192 ? 8.700 -58.037 -28.684 1.00 103.62 192 SER H N 1
ATOM 14139 C CA . SER O 1 192 ? 7.701 -56.993 -28.531 1.00 103.62 192 SER H CA 1
ATOM 14140 C C . SER O 1 192 ? 6.566 -57.086 -29.538 1.00 103.62 192 SER H C 1
ATOM 14141 O O . SER O 1 192 ? 5.562 -56.386 -29.382 1.00 103.62 192 SER H O 1
ATOM 14144 N N . GLY O 1 193 ? 6.693 -57.928 -30.557 1.00 101.26 193 GLY H N 1
ATOM 14145 C CA . GLY O 1 193 ? 5.799 -57.820 -31.695 1.00 101.26 193 GLY H CA 1
ATOM 14146 C C . GLY O 1 193 ? 4.371 -58.213 -31.382 1.00 101.26 193 GLY H C 1
ATOM 14147 O O . GLY O 1 193 ? 3.426 -57.577 -31.853 1.00 101.26 193 GLY H O 1
ATOM 14148 N N . LEU O 1 194 ? 4.194 -59.246 -30.569 1.00 99.56 194 LEU H N 1
ATOM 14149 C CA . LEU O 1 194 ? 2.892 -59.870 -30.427 1.00 99.56 194 LEU H CA 1
ATOM 14150 C C . LEU O 1 194 ? 1.903 -58.917 -29.781 1.00 99.56 194 LEU H C 1
ATOM 14151 O O . LEU O 1 194 ? 2.271 -57.918 -29.163 1.00 99.56 194 LEU H O 1
ATOM 14156 N N . GLY O 1 195 ? 0.632 -59.242 -29.938 1.00 101.19 195 GLY H N 1
ATOM 14157 C CA . GLY O 1 195 ? -0.410 -58.591 -29.171 1.00 101.19 195 GLY H CA 1
ATOM 14158 C C . GLY O 1 195 ? -1.550 -59.558 -28.983 1.00 101.19 195 GLY H C 1
ATOM 14159 O O . GLY O 1 195 ? -1.780 -60.443 -29.811 1.00 101.19 195 GLY H O 1
ATOM 14160 N N . VAL O 1 196 ? -2.276 -59.385 -27.886 1.00 107.99 196 VAL H N 1
ATOM 14161 C CA . VAL O 1 196 ? -3.274 -60.348 -27.443 1.00 107.99 196 VAL H CA 1
ATOM 14162 C C . VAL O 1 196 ? -4.375 -59.575 -26.744 1.00 107.99 196 VAL H C 1
ATOM 14163 O O . VAL O 1 196 ? -4.111 -58.588 -26.054 1.00 107.99 196 VAL H O 1
ATOM 14167 N N . ARG O 1 197 ? -5.610 -60.021 -26.919 1.00 112.00 197 ARG H N 1
ATOM 14168 C CA . ARG O 1 197 ? -6.760 -59.366 -26.323 1.00 112.00 197 ARG H CA 1
ATOM 14169 C C . ARG O 1 197 ? -7.589 -60.404 -25.590 1.00 112.00 197 ARG H C 1
ATOM 14170 O O . ARG O 1 197 ? -8.078 -61.356 -26.201 1.00 112.00 197 ARG H O 1
ATOM 14178 N N . THR O 1 198 ? -7.741 -60.223 -24.285 1.00 115.40 198 THR H N 1
ATOM 14179 C CA . THR O 1 198 ? -8.425 -61.188 -23.443 1.00 115.40 198 THR H CA 1
ATOM 14180 C C . THR O 1 198 ? -9.681 -60.562 -22.863 1.00 115.40 198 THR H C 1
ATOM 14181 O O . THR O 1 198 ? -9.778 -59.342 -22.726 1.00 115.40 198 THR H O 1
ATOM 14185 N N . GLN O 1 199 ? -10.644 -61.409 -22.519 1.00 115.12 199 GLN H N 1
ATOM 14186 C CA . GLN O 1 199 ? -11.823 -60.971 -21.790 1.00 115.12 199 GLN H CA 1
ATOM 14187 C C . GLN O 1 199 ? -12.101 -61.953 -20.669 1.00 115.12 199 GLN H C 1
ATOM 14188 O O . GLN O 1 199 ? -12.125 -63.166 -20.884 1.00 115.12 199 GLN H O 1
ATOM 14194 N N . TRP O 1 200 ? -12.316 -61.418 -19.479 1.00 122.77 200 TRP H N 1
ATOM 14195 C CA . TRP O 1 200 ? -12.402 -62.198 -18.261 1.00 122.77 200 TRP H CA 1
ATOM 14196 C C . TRP O 1 200 ? -13.846 -62.282 -17.797 1.00 122.77 200 TRP H C 1
ATOM 14197 O O . TRP O 1 200 ? -14.644 -61.372 -18.026 1.00 122.77 200 TRP H O 1
ATOM 14208 N N . LYS O 1 201 ? -14.181 -63.389 -17.148 1.00 134.11 201 LYS H N 1
ATOM 14209 C CA . LYS O 1 201 ? -15.514 -63.534 -16.594 1.00 134.11 201 LYS H CA 1
ATOM 14210 C C . LYS O 1 201 ? -15.650 -62.706 -15.323 1.00 134.11 201 LYS H C 1
ATOM 14211 O O . LYS O 1 201 ? -14.773 -61.921 -14.957 1.00 134.11 201 LYS H O 1
ATOM 14217 N N . ASN O 1 202 ? -16.777 -62.888 -14.645 1.00 144.74 202 ASN H N 1
ATOM 14218 C CA . ASN O 1 202 ? -17.056 -62.133 -13.434 1.00 144.74 202 ASN H CA 1
ATOM 14219 C C . ASN O 1 202 ? -16.083 -62.462 -12.312 1.00 144.74 202 ASN H C 1
ATOM 14220 O O . ASN O 1 202 ? -15.597 -61.549 -11.638 1.00 144.74 202 ASN H O 1
ATOM 14225 N N . VAL O 1 203 ? -15.780 -63.744 -12.110 1.00 143.81 203 VAL H N 1
ATOM 14226 C CA . VAL O 1 203 ? -15.102 -64.184 -10.897 1.00 143.81 203 VAL H CA 1
ATOM 14227 C C . VAL O 1 203 ? -13.787 -63.441 -10.702 1.00 143.81 203 VAL H C 1
ATOM 14228 O O . VAL O 1 203 ? -13.062 -63.150 -11.659 1.00 143.81 203 VAL H O 1
ATOM 14232 N N . THR O 1 204 ? -13.481 -63.125 -9.444 1.00 146.23 204 THR H N 1
ATOM 14233 C CA . THR O 1 204 ? -12.247 -62.429 -9.112 1.00 146.23 204 THR H CA 1
ATOM 14234 C C . THR O 1 204 ? -11.011 -63.298 -9.281 1.00 146.23 204 THR H C 1
ATOM 14235 O O . THR O 1 204 ? -9.893 -62.780 -9.215 1.00 146.23 204 THR H O 1
ATOM 14239 N N . ASP O 1 205 ? -11.179 -64.599 -9.481 1.00 147.93 205 ASP H N 1
ATOM 14240 C CA . ASP O 1 205 ? -10.037 -65.491 -9.583 1.00 147.93 205 ASP H CA 1
ATOM 14241 C C . ASP O 1 205 ? -9.242 -65.205 -10.852 1.00 147.93 205 ASP H C 1
ATOM 14242 O O . ASP O 1 205 ? -9.748 -64.635 -11.820 1.00 147.93 205 ASP H O 1
ATOM 14247 N N . GLY O 1 206 ? -7.971 -65.599 -10.828 1.00 139.79 206 GLY H N 1
ATOM 14248 C CA . GLY O 1 206 ? -7.109 -65.517 -11.987 1.00 139.79 206 GLY H CA 1
ATOM 14249 C C . GLY O 1 206 ? -6.782 -66.840 -12.638 1.00 139.79 206 GLY H C 1
ATOM 14250 O O . GLY O 1 206 ? -5.853 -66.896 -13.454 1.00 139.79 206 GLY H O 1
ATOM 14251 N N . GLY O 1 207 ? -7.502 -67.908 -12.317 1.00 138.56 207 GLY H N 1
ATOM 14252 C CA . GLY O 1 207 ? -7.187 -69.214 -12.846 1.00 138.56 207 GLY H CA 1
ATOM 14253 C C . GLY O 1 207 ? -7.582 -69.362 -14.304 1.00 138.56 207 GLY H C 1
ATOM 14254 O O . GLY O 1 207 ? -7.938 -68.410 -14.999 1.00 138.56 207 GLY H O 1
ATOM 14255 N N . VAL O 1 208 ? -7.515 -70.609 -14.770 1.00 134.32 208 VAL H N 1
ATOM 14256 C CA . VAL O 1 208 ? -7.806 -70.892 -16.170 1.00 134.32 208 VAL H CA 1
ATOM 14257 C C . VAL O 1 208 ? -9.307 -70.887 -16.420 1.00 134.32 208 VAL H C 1
ATOM 14258 O O . VAL O 1 208 ? -9.766 -70.542 -17.514 1.00 134.32 208 VAL H O 1
ATOM 14262 N N . GLY O 1 209 ? -10.097 -71.261 -15.417 1.00 133.69 209 GLY H N 1
ATOM 14263 C CA . GLY O 1 209 ? -11.532 -71.312 -15.609 1.00 133.69 209 GLY H CA 1
ATOM 14264 C C . GLY O 1 209 ? -12.176 -69.952 -15.749 1.00 133.69 209 GLY H C 1
ATOM 14265 O O . GLY O 1 209 ? -13.348 -69.862 -16.125 1.00 133.69 209 GLY H O 1
ATOM 14266 N N . ALA O 1 210 ? -11.436 -68.885 -15.465 1.00 132.20 210 ALA H N 1
ATOM 14267 C CA . ALA O 1 210 ? -12.040 -67.564 -15.424 1.00 132.20 210 ALA H CA 1
ATOM 14268 C C . ALA O 1 210 ? -11.895 -66.803 -16.729 1.00 132.20 210 ALA H C 1
ATOM 14269 O O . ALA O 1 210 ? -12.383 -65.674 -16.828 1.00 132.20 210 ALA H O 1
ATOM 14271 N N . ILE O 1 211 ? -11.243 -67.377 -17.730 1.00 124.78 211 ILE H N 1
ATOM 14272 C CA . ILE O 1 211 ? -10.978 -66.633 -18.953 1.00 124.78 211 ILE H CA 1
ATOM 14273 C C . ILE O 1 211 ? -12.001 -67.012 -20.013 1.00 124.78 211 ILE H C 1
ATOM 14274 O O . ILE O 1 211 ? -12.222 -68.193 -20.294 1.00 124.78 211 ILE H O 1
ATOM 14279 N N . GLN O 1 212 ? -12.663 -66.004 -20.574 1.00 117.49 212 GLN H N 1
ATOM 14280 C CA . GLN O 1 212 ? -13.679 -66.264 -21.584 1.00 117.49 212 GLN H CA 1
ATOM 14281 C C . GLN O 1 212 ? -13.070 -66.446 -22.967 1.00 117.49 212 GLN H C 1
ATOM 14282 O O . GLN O 1 212 ? -13.483 -67.339 -23.713 1.00 117.49 212 GLN H O 1
ATOM 14288 N N . ARG O 1 213 ? -12.098 -65.614 -23.333 1.00 113.38 213 ARG H N 1
ATOM 14289 C CA . ARG O 1 213 ? -11.454 -65.721 -24.634 1.00 113.38 213 ARG H CA 1
ATOM 14290 C C . ARG O 1 213 ? -9.983 -65.363 -24.526 1.00 113.38 213 ARG H C 1
ATOM 14291 O O . ARG O 1 213 ? -9.549 -64.706 -23.578 1.00 113.38 213 ARG H O 1
ATOM 14299 N N . GLY O 1 214 ? -9.225 -65.789 -25.530 1.00 113.54 214 GLY H N 1
ATOM 14300 C CA . GLY O 1 214 ? -7.849 -65.371 -25.699 1.00 113.54 214 GLY H CA 1
ATOM 14301 C C . GLY O 1 214 ? -6.871 -65.849 -24.649 1.00 113.54 214 GLY H C 1
ATOM 14302 O O . GLY O 1 214 ? -6.154 -65.040 -24.061 1.00 113.54 214 GLY H O 1
ATOM 14303 N N . ALA O 1 215 ? -6.802 -67.152 -24.411 1.00 105.67 215 ALA H N 1
ATOM 14304 C CA . ALA O 1 215 ? -5.792 -67.654 -23.499 1.00 105.67 215 ALA H CA 1
ATOM 14305 C C . ALA O 1 215 ? -4.423 -67.575 -24.161 1.00 105.67 215 ALA H C 1
ATOM 14306 O O . ALA O 1 215 ? -4.281 -67.175 -25.317 1.00 105.67 215 ALA H O 1
ATOM 14308 N N . LEU O 1 216 ? -3.393 -67.958 -23.416 1.00 94.35 216 LEU H N 1
ATOM 14309 C CA . LEU O 1 216 ? -2.047 -67.981 -23.959 1.00 94.35 216 LEU H CA 1
ATOM 14310 C C . LEU O 1 216 ? -1.286 -69.099 -23.270 1.00 94.35 216 LEU H C 1
ATOM 14311 O O . LEU O 1 216 ? -1.431 -69.292 -22.062 1.00 94.35 216 LEU H O 1
ATOM 14316 N N . TYR O 1 217 ? -0.478 -69.830 -24.025 1.00 85.63 217 TYR H N 1
ATOM 14317 C CA . TYR O 1 217 ? 0.161 -71.013 -23.476 1.00 85.63 217 TYR H CA 1
ATOM 14318 C C . TYR O 1 217 ? 1.635 -71.056 -23.827 1.00 85.63 217 TYR H C 1
ATOM 14319 O O . TYR O 1 217 ? 2.045 -70.603 -24.896 1.00 85.63 217 TYR H O 1
ATOM 14328 N N . MET O 1 218 ? 2.416 -71.623 -22.920 1.00 79.16 218 MET H N 1
ATOM 14329 C CA . MET O 1 218 ? 3.830 -71.885 -23.124 1.00 79.16 218 MET H CA 1
ATOM 14330 C C . MET O 1 218 ? 4.036 -73.388 -23.147 1.00 79.16 218 MET H C 1
ATOM 14331 O O . MET O 1 218 ? 3.714 -74.072 -22.174 1.00 79.16 218 MET H O 1
ATOM 14336 N N . VAL O 1 219 ? 4.563 -73.905 -24.250 1.00 69.13 219 VAL H N 1
ATOM 14337 C CA . VAL O 1 219 ? 4.692 -75.342 -24.439 1.00 69.13 219 VAL H CA 1
ATOM 14338 C C . VAL O 1 219 ? 6.159 -75.693 -24.609 1.00 69.13 219 VAL H C 1
ATOM 14339 O O . VAL O 1 219 ? 6.851 -75.098 -25.439 1.00 69.13 219 VAL H O 1
ATOM 14343 N N . ILE O 1 220 ? 6.626 -76.664 -23.836 1.00 63.58 220 ILE H N 1
ATOM 14344 C CA . ILE O 1 220 ? 7.991 -77.158 -23.919 1.00 63.58 220 ILE H CA 1
ATOM 14345 C C . ILE O 1 220 ? 7.943 -78.614 -24.334 1.00 63.58 220 ILE H C 1
ATOM 14346 O O . ILE O 1 220 ? 7.110 -79.377 -23.839 1.00 63.58 220 ILE H O 1
ATOM 14351 N N . ALA O 1 221 ? 8.839 -79.005 -25.231 1.00 58.46 221 ALA H N 1
ATOM 14352 C CA . ALA O 1 221 ? 8.954 -80.393 -25.598 1.00 58.46 221 ALA H CA 1
ATOM 14353 C C . ALA O 1 221 ? 10.429 -80.743 -25.655 1.00 58.46 221 ALA H C 1
ATOM 14354 O O . ALA O 1 221 ? 11.238 -79.937 -26.128 1.00 58.46 221 ALA H O 1
ATOM 14356 N N . PRO O 1 222 ? 10.804 -81.919 -25.200 1.00 66.33 222 PRO H N 1
ATOM 14357 C CA . PRO O 1 222 ? 12.215 -82.280 -25.134 1.00 66.33 222 PRO H CA 1
ATOM 14358 C C . PRO O 1 222 ? 12.669 -82.890 -26.450 1.00 66.33 222 PRO H C 1
ATOM 14359 O O . PRO O 1 222 ? 11.887 -83.095 -27.371 1.00 66.33 222 PRO H O 1
ATOM 14363 N N . GLY O 1 223 ? 13.954 -83.210 -26.507 1.00 71.06 223 GLY H N 1
ATOM 14364 C CA . GLY O 1 223 ? 14.520 -83.923 -27.630 1.00 71.06 223 GLY H CA 1
ATOM 14365 C C . GLY O 1 223 ? 14.145 -85.385 -27.556 1.00 71.06 223 GLY H C 1
ATOM 14366 O O . GLY O 1 223 ? 13.178 -85.773 -26.898 1.00 71.06 223 GLY H O 1
ATOM 14367 N N . ASN O 1 224 ? 14.921 -86.212 -28.241 1.00 79.29 224 ASN H N 1
ATOM 14368 C CA . ASN O 1 224 ? 14.634 -87.636 -28.238 1.00 79.29 224 ASN H CA 1
ATOM 14369 C C . ASN O 1 224 ? 15.137 -88.252 -26.941 1.00 79.29 224 ASN H C 1
ATOM 14370 O O . ASN O 1 224 ? 16.338 -88.238 -26.656 1.00 79.29 224 ASN H O 1
ATOM 14375 N N . GLY O 1 225 ? 14.209 -88.781 -26.151 1.00 86.54 225 GLY H N 1
ATOM 14376 C CA . GLY O 1 225 ? 14.559 -89.469 -24.927 1.00 86.54 225 GLY H CA 1
ATOM 14377 C C . GLY O 1 225 ? 15.358 -88.664 -23.931 1.00 86.54 225 GLY H C 1
ATOM 14378 O O . GLY O 1 225 ? 15.928 -89.244 -23.005 1.00 86.54 225 GLY H O 1
ATOM 14379 N N . LEU O 1 226 ? 15.425 -87.347 -24.080 1.00 85.99 226 LEU H N 1
ATOM 14380 C CA . LEU O 1 226 ? 16.260 -86.522 -23.212 1.00 85.99 226 LEU H CA 1
ATOM 14381 C C . LEU O 1 226 ? 15.371 -85.608 -22.374 1.00 85.99 226 LEU H C 1
ATOM 14382 O O . LEU O 1 226 ? 14.880 -84.589 -22.863 1.00 85.99 226 LEU H O 1
ATOM 14387 N N . THR O 1 227 ? 15.196 -85.955 -21.105 1.00 80.39 227 THR H N 1
ATOM 14388 C CA . THR O 1 227 ? 14.486 -85.113 -20.156 1.00 80.39 227 THR H CA 1
ATOM 14389 C C . THR O 1 227 ? 15.424 -84.072 -19.557 1.00 80.39 227 THR H C 1
ATOM 14390 O O . THR O 1 227 ? 16.643 -84.244 -19.537 1.00 80.39 227 THR H O 1
ATOM 14394 N N . PHE O 1 228 ? 14.847 -82.980 -19.065 1.00 72.81 228 PHE H N 1
ATOM 14395 C CA . PHE O 1 228 ? 15.639 -81.989 -18.349 1.00 72.81 228 PHE H CA 1
ATOM 14396 C C . PHE O 1 228 ? 14.734 -81.220 -17.395 1.00 72.81 228 PHE H C 1
ATOM 14397 O O . PHE O 1 228 ? 13.550 -81.530 -17.247 1.00 72.81 228 PHE H O 1
ATOM 14405 N N . THR O 1 229 ? 15.307 -80.216 -16.733 1.00 67.58 229 THR H N 1
ATOM 14406 C CA . THR O 1 229 ? 14.582 -79.336 -15.828 1.00 67.58 229 THR H CA 1
ATOM 14407 C C . THR O 1 229 ? 14.923 -77.898 -16.182 1.00 67.58 229 THR H C 1
ATOM 14408 O O . THR O 1 229 ? 15.714 -77.635 -17.089 1.00 67.58 229 THR H O 1
ATOM 14412 N N . ALA O 1 230 ? 14.339 -76.955 -15.451 1.00 65.03 230 ALA H N 1
ATOM 14413 C CA . ALA O 1 230 ? 14.521 -75.549 -15.766 1.00 65.03 230 ALA H CA 1
ATOM 14414 C C . ALA O 1 230 ? 14.567 -74.728 -14.491 1.00 65.03 230 ALA H C 1
ATOM 14415 O O . ALA O 1 230 ? 14.111 -75.153 -13.430 1.00 65.03 230 ALA H O 1
ATOM 14417 N N . HIS O 1 231 ? 15.144 -73.540 -14.613 1.00 61.48 231 HIS H N 1
ATOM 14418 C CA . HIS O 1 231 ? 15.156 -72.564 -13.541 1.00 61.48 231 HIS H CA 1
ATOM 14419 C C . HIS O 1 231 ? 15.160 -71.196 -14.189 1.00 61.48 231 HIS H C 1
ATOM 14420 O O . HIS O 1 231 ? 15.830 -70.990 -15.200 1.00 61.48 231 HIS H O 1
ATOM 14427 N N . GLY O 1 232 ? 14.433 -70.263 -13.611 1.00 65.76 232 GLY H N 1
ATOM 14428 C CA . GLY O 1 232 ? 14.442 -68.916 -14.134 1.00 65.76 232 GLY H CA 1
ATOM 14429 C C . GLY O 1 232 ? 13.143 -68.205 -13.828 1.00 65.76 232 GLY H C 1
ATOM 14430 O O . GLY O 1 232 ? 12.398 -68.601 -12.943 1.00 65.76 232 GLY H O 1
ATOM 14431 N N . GLN O 1 233 ? 12.893 -67.143 -14.586 1.00 65.94 233 GLN H N 1
ATOM 14432 C CA . GLN O 1 233 ? 11.721 -66.317 -14.357 1.00 65.94 233 GLN H CA 1
ATOM 14433 C C . GLN O 1 233 ? 11.370 -65.582 -15.637 1.00 65.94 233 GLN H C 1
ATOM 14434 O O . GLN O 1 233 ? 12.211 -65.398 -16.516 1.00 65.94 233 GLN H O 1
ATOM 14440 N N . THR O 1 234 ? 10.119 -65.143 -15.723 1.00 79.58 234 THR H N 1
ATOM 14441 C CA . THR O 1 234 ? 9.629 -64.430 -16.891 1.00 79.58 234 THR H CA 1
ATOM 14442 C C . THR O 1 234 ? 8.917 -63.165 -16.453 1.00 79.58 234 THR H C 1
ATOM 14443 O O . THR O 1 234 ? 8.625 -62.964 -15.274 1.00 79.58 234 THR H O 1
ATOM 14447 N N . ARG O 1 235 ? 8.630 -62.310 -17.426 1.00 89.93 235 ARG H N 1
ATOM 14448 C CA . ARG O 1 235 ? 7.887 -61.088 -17.180 1.00 89.93 235 ARG H CA 1
ATOM 14449 C C . ARG O 1 235 ? 6.933 -60.817 -18.326 1.00 89.93 235 ARG H C 1
ATOM 14450 O O . ARG O 1 235 ? 7.194 -61.180 -19.472 1.00 89.93 235 ARG H O 1
ATOM 14458 N N . LEU O 1 236 ? 5.829 -60.157 -18.002 1.00 102.27 236 LEU H N 1
ATOM 14459 C CA . LEU O 1 236 ? 4.849 -59.744 -18.988 1.00 102.27 236 LEU H CA 1
ATOM 14460 C C . LEU O 1 236 ? 4.583 -58.260 -18.825 1.00 102.27 236 LEU H C 1
ATOM 14461 O O . LEU O 1 236 ? 4.832 -57.677 -17.771 1.00 102.27 236 LEU H O 1
ATOM 14466 N N . TYR O 1 237 ? 4.068 -57.647 -19.882 1.00 106.30 237 TYR H N 1
ATOM 14467 C CA . TYR O 1 237 ? 3.773 -56.223 -19.870 1.00 106.30 237 TYR H CA 1
ATOM 14468 C C . TYR O 1 237 ? 2.386 -56.026 -20.448 1.00 106.30 237 TYR H C 1
ATOM 14469 O O . TYR O 1 237 ? 2.154 -56.354 -21.613 1.00 106.30 237 TYR H O 1
ATOM 14478 N N . PHE O 1 238 ? 1.469 -55.492 -19.649 1.00 111.14 238 PHE H N 1
ATOM 14479 C CA . PHE O 1 238 ? 0.097 -55.338 -20.098 1.00 111.14 238 PHE H CA 1
ATOM 14480 C C . PHE O 1 238 ? -0.482 -54.061 -19.516 1.00 111.14 238 PHE H C 1
ATOM 14481 O O . PHE O 1 238 ? 0.165 -53.360 -18.736 1.00 111.14 238 PHE H O 1
ATOM 14489 N N . LYS O 1 239 ? -1.725 -53.776 -19.889 1.00 115.91 239 LYS H N 1
ATOM 14490 C CA . LYS O 1 239 ? -2.455 -52.645 -19.341 1.00 115.91 239 LYS H CA 1
ATOM 14491 C C . LYS O 1 239 ? -3.936 -52.974 -19.339 1.00 115.91 239 LYS H C 1
ATOM 14492 O O . LYS O 1 239 ? -4.435 -53.619 -20.262 1.00 115.91 239 LYS H O 1
ATOM 14498 N N . SER O 1 240 ? -4.634 -52.573 -18.287 1.00 122.85 240 SER H N 1
ATOM 14499 C CA . SER O 1 240 ? -6.059 -52.833 -18.210 1.00 122.85 240 SER H CA 1
ATOM 14500 C C . SER O 1 240 ? -6.772 -51.967 -19.225 1.00 122.85 240 SER H C 1
ATOM 14501 O O . SER O 1 240 ? -6.269 -50.914 -19.611 1.00 122.85 240 SER H O 1
ATOM 14504 N N . VAL O 1 241 ? -7.941 -52.406 -19.668 1.00 126.72 241 VAL H N 1
ATOM 14505 C CA . VAL O 1 241 ? -8.702 -51.629 -20.631 1.00 126.72 241 VAL H CA 1
ATOM 14506 C C . VAL O 1 241 ? -10.178 -51.979 -20.567 1.00 126.72 241 VAL H C 1
ATOM 14507 O O . VAL O 1 241 ? -10.534 -53.125 -20.305 1.00 126.72 241 VAL H O 1
ATOM 14511 N N . GLY O 1 242 ? -11.043 -50.997 -20.800 1.00 122.37 242 GLY H N 1
ATOM 14512 C CA . GLY O 1 242 ? -12.470 -51.265 -20.816 1.00 122.37 242 GLY H CA 1
ATOM 14513 C C . GLY O 1 242 ? -13.262 -50.608 -19.709 1.00 122.37 242 GLY H C 1
ATOM 14514 O O . GLY O 1 242 ? -12.741 -49.753 -18.994 1.00 122.37 242 GLY H O 1
ATOM 14515 N N . ASN O 1 243 ? -14.524 -51.002 -19.565 1.00 119.21 243 ASN H N 1
ATOM 14516 C CA . ASN O 1 243 ? -15.381 -50.421 -18.540 1.00 119.21 243 ASN H CA 1
ATOM 14517 C C . ASN O 1 243 ? -15.211 -48.913 -18.509 1.00 119.21 243 ASN H C 1
ATOM 14518 O O . ASN O 1 243 ? -15.766 -48.198 -19.340 1.00 119.21 243 ASN H O 1
ATOM 14704 N N . ALA Q 1 31 ? 29.689 -42.560 -28.097 1.00 116.28 31 ALA I N 1
ATOM 14705 C CA . ALA Q 1 31 ? 29.139 -41.497 -28.924 1.00 116.28 31 ALA I CA 1
ATOM 14706 C C . ALA Q 1 31 ? 30.062 -40.292 -28.944 1.00 116.28 31 ALA I C 1
ATOM 14707 O O . ALA Q 1 31 ? 30.810 -40.096 -29.901 1.00 116.28 31 ALA I O 1
ATOM 14709 N N . GLY Q 1 32 ? 30.018 -39.482 -27.891 1.00 119.38 32 GLY I N 1
ATOM 14710 C CA . GLY Q 1 32 ? 30.827 -38.280 -27.869 1.00 119.38 32 GLY I CA 1
ATOM 14711 C C . GLY Q 1 32 ? 31.304 -37.807 -26.518 1.00 119.38 32 GLY I C 1
ATOM 14712 O O . GLY Q 1 32 ? 30.741 -38.175 -25.488 1.00 119.38 32 GLY I O 1
ATOM 14713 N N . SER Q 1 33 ? 32.352 -36.992 -26.516 1.00 114.89 33 SER I N 1
ATOM 14714 C CA . SER Q 1 33 ? 32.867 -36.442 -25.275 1.00 114.89 33 SER I CA 1
ATOM 14715 C C . SER Q 1 33 ? 32.788 -34.938 -25.352 1.00 114.89 33 SER I C 1
ATOM 14716 O O . SER Q 1 33 ? 32.149 -34.392 -26.250 1.00 114.89 33 SER I O 1
ATOM 14719 N N . LYS Q 1 34 ? 33.433 -34.257 -24.416 1.00 126.45 34 LYS I N 1
ATOM 14720 C CA . LYS Q 1 34 ? 33.458 -32.804 -24.465 1.00 126.45 34 LYS I CA 1
ATOM 14721 C C . LYS Q 1 34 ? 34.881 -32.327 -24.281 1.00 126.45 34 LYS I C 1
ATOM 14722 O O . LYS Q 1 34 ? 35.128 -31.132 -24.138 1.00 126.45 34 LYS I O 1
ATOM 14728 N N . ALA Q 1 35 ? 35.828 -33.253 -24.292 1.00 126.95 35 ALA I N 1
ATOM 14729 C CA . ALA Q 1 35 ? 37.225 -32.865 -24.210 1.00 126.95 35 ALA I CA 1
ATOM 14730 C C . ALA Q 1 35 ? 37.824 -33.078 -25.578 1.00 126.95 35 ALA I C 1
ATOM 14731 O O . ALA Q 1 35 ? 38.890 -33.677 -25.711 1.00 126.95 35 ALA I O 1
ATOM 14733 N N . ASP Q 1 36 ? 37.133 -32.601 -26.607 1.00 132.62 36 ASP I N 1
ATOM 14734 C CA . ASP Q 1 36 ? 37.596 -32.805 -27.979 1.00 132.62 36 ASP I CA 1
ATOM 14735 C C . ASP Q 1 36 ? 38.890 -32.058 -28.295 1.00 132.62 36 ASP I C 1
ATOM 14736 O O . ASP Q 1 36 ? 39.833 -32.642 -28.827 1.00 132.62 36 ASP I O 1
ATOM 14741 N N . ARG Q 1 37 ? 38.937 -30.770 -27.976 1.00 128.09 37 ARG I N 1
ATOM 14742 C CA . ARG Q 1 37 ? 40.134 -29.981 -28.250 1.00 128.09 37 ARG I CA 1
ATOM 14743 C C . ARG Q 1 37 ? 41.286 -30.313 -27.298 1.00 128.09 37 ARG I C 1
ATOM 14744 O O . ARG Q 1 37 ? 42.404 -30.559 -27.744 1.00 128.09 37 ARG I O 1
ATOM 14752 N N . PRO Q 1 38 ? 41.017 -30.325 -25.983 1.00 121.96 38 PRO I N 1
ATOM 14753 C CA . PRO Q 1 38 ? 42.060 -30.668 -25.021 1.00 121.96 38 PRO I CA 1
ATOM 14754 C C . PRO Q 1 38 ? 41.873 -32.071 -24.464 1.00 121.96 38 PRO I C 1
ATOM 14755 O O . PRO Q 1 38 ? 40.743 -32.486 -24.219 1.00 121.96 38 PRO I O 1
ATOM 14759 N N . SER Q 1 39 ? 42.965 -32.794 -24.254 1.00 113.09 39 SER I N 1
ATOM 14760 C CA . SER Q 1 39 ? 42.873 -34.158 -23.750 1.00 113.09 39 SER I CA 1
ATOM 14761 C C . SER Q 1 39 ? 42.157 -34.220 -22.408 1.00 113.09 39 SER I C 1
ATOM 14762 O O . SER Q 1 39 ? 42.407 -33.398 -21.530 1.00 113.09 39 SER I O 1
ATOM 14765 N N . LEU Q 1 40 ? 41.266 -35.193 -22.246 1.00 101.21 40 LEU I N 1
ATOM 14766 C CA . LEU Q 1 40 ? 40.561 -35.356 -20.980 1.00 101.21 40 LEU I CA 1
ATOM 14767 C C . LEU Q 1 40 ? 41.445 -36.066 -19.969 1.00 101.21 40 LEU I C 1
ATOM 14768 O O . LEU Q 1 40 ? 42.282 -36.883 -20.342 1.00 101.21 40 LEU I O 1
ATOM 14773 N N . GLN Q 1 41 ? 41.267 -35.761 -18.689 1.00 88.98 41 GLN I N 1
ATOM 14774 C CA . GLN Q 1 41 ? 42.120 -36.350 -17.666 1.00 88.98 41 GLN I CA 1
ATOM 14775 C C . GLN Q 1 41 ? 41.948 -37.851 -17.657 1.00 88.98 41 GLN I C 1
ATOM 14776 O O . GLN Q 1 41 ? 40.886 -38.357 -18.004 1.00 88.98 41 GLN I O 1
ATOM 14782 N N . ILE Q 1 42 ? 42.989 -38.571 -17.264 1.00 87.07 42 ILE I N 1
ATOM 14783 C CA . ILE Q 1 42 ? 42.921 -40.023 -17.281 1.00 87.07 42 ILE I CA 1
ATOM 14784 C C . ILE Q 1 42 ? 43.307 -40.641 -15.947 1.00 87.07 42 ILE I C 1
ATOM 14785 O O . ILE Q 1 42 ? 44.377 -40.357 -15.414 1.00 87.07 42 ILE I O 1
ATOM 14790 N N . GLN Q 1 43 ? 42.438 -41.486 -15.404 1.00 79.04 43 GLN I N 1
ATOM 14791 C CA . GLN Q 1 43 ? 42.723 -42.155 -14.139 1.00 79.04 43 GLN I CA 1
ATOM 14792 C C . GLN Q 1 43 ? 42.808 -43.646 -14.371 1.00 79.04 43 GLN I C 1
ATOM 14793 O O . GLN Q 1 43 ? 42.055 -44.191 -15.174 1.00 79.04 43 GLN I O 1
ATOM 14799 N N . THR Q 1 44 ? 43.718 -44.316 -13.681 1.00 72.59 44 THR I N 1
ATOM 14800 C CA . THR Q 1 44 ? 43.899 -45.742 -13.907 1.00 72.59 44 THR I CA 1
ATOM 14801 C C . THR Q 1 44 ? 43.838 -46.547 -12.626 1.00 72.59 44 THR I C 1
ATOM 14802 O O . THR Q 1 44 ? 44.162 -46.042 -11.556 1.00 72.59 44 THR I O 1
ATOM 14806 N N . LEU Q 1 45 ? 43.423 -47.803 -12.731 1.00 65.70 45 LEU I N 1
ATOM 14807 C CA . LEU Q 1 45 ? 43.351 -48.666 -11.563 1.00 65.70 45 LEU I CA 1
ATOM 14808 C C . LEU Q 1 45 ? 43.983 -50.008 -11.875 1.00 65.70 45 LEU I C 1
ATOM 14809 O O . LEU Q 1 45 ? 43.370 -50.848 -12.526 1.00 65.70 45 LEU I O 1
ATOM 14814 N N . GLN Q 1 46 ? 45.208 -50.215 -11.413 1.00 64.97 46 GLN I N 1
ATOM 14815 C CA . GLN Q 1 46 ? 45.889 -51.475 -11.656 1.00 64.97 46 GLN I CA 1
ATOM 14816 C C . GLN Q 1 46 ? 45.419 -52.528 -10.681 1.00 64.97 46 GLN I C 1
ATOM 14817 O O . GLN Q 1 46 ? 45.376 -52.284 -9.479 1.00 64.97 46 GLN I O 1
ATOM 14823 N N . HIS Q 1 47 ? 45.064 -53.700 -11.184 1.00 63.70 47 HIS I N 1
ATOM 14824 C CA . HIS Q 1 47 ? 44.664 -54.785 -10.307 1.00 63.70 47 HIS I CA 1
ATOM 14825 C C . HIS Q 1 47 ? 45.454 -56.003 -10.704 1.00 63.70 47 HIS I C 1
ATOM 14826 O O . HIS Q 1 47 ? 44.906 -56.954 -11.254 1.00 63.70 47 HIS I O 1
ATOM 14833 N N . ALA Q 1 48 ? 46.749 -55.976 -10.435 1.00 80.15 48 ALA I N 1
ATOM 14834 C CA . ALA Q 1 48 ? 47.600 -57.088 -10.815 1.00 80.15 48 ALA I CA 1
ATOM 14835 C C . ALA Q 1 48 ? 48.377 -57.601 -9.626 1.00 80.15 48 ALA I C 1
ATOM 14836 O O . ALA Q 1 48 ? 48.416 -56.960 -8.578 1.00 80.15 48 ALA I O 1
ATOM 14838 N N . GLY Q 1 49 ? 48.994 -58.764 -9.780 1.00 87.89 49 GLY I N 1
ATOM 14839 C CA . GLY Q 1 49 ? 49.786 -59.323 -8.703 1.00 87.89 49 GLY I CA 1
ATOM 14840 C C . GLY Q 1 49 ? 49.006 -59.466 -7.416 1.00 87.89 49 GLY I C 1
ATOM 14841 O O . GLY Q 1 49 ? 47.926 -60.050 -7.402 1.00 87.89 49 GLY I O 1
ATOM 14842 N N . THR Q 1 50 ? 49.538 -58.923 -6.330 1.00 93.52 50 THR I N 1
ATOM 14843 C CA . THR Q 1 50 ? 48.883 -59.057 -5.036 1.00 93.52 50 THR I CA 1
ATOM 14844 C C . THR Q 1 50 ? 47.478 -58.487 -5.050 1.00 93.52 50 THR I C 1
ATOM 14845 O O . THR Q 1 50 ? 46.613 -58.947 -4.310 1.00 93.52 50 THR I O 1
ATOM 14849 N N . THR Q 1 51 ? 47.244 -57.487 -5.888 1.00 90.20 51 THR I N 1
ATOM 14850 C CA . THR Q 1 51 ? 45.937 -56.851 -5.928 1.00 90.20 51 THR I CA 1
ATOM 14851 C C . THR Q 1 51 ? 44.986 -57.630 -6.817 1.00 90.20 51 THR I C 1
ATOM 14852 O O . THR Q 1 51 ? 43.910 -57.144 -7.160 1.00 90.20 51 THR I O 1
ATOM 14856 N N . MET Q 1 52 ? 45.378 -58.842 -7.192 1.00 79.71 52 MET I N 1
ATOM 14857 C CA . MET Q 1 52 ? 44.546 -59.638 -8.075 1.00 79.71 52 MET I CA 1
ATOM 14858 C C . MET Q 1 52 ? 43.136 -59.702 -7.531 1.00 79.71 52 MET I C 1
ATOM 14859 O O . MET Q 1 52 ? 42.935 -59.930 -6.342 1.00 79.71 52 MET I O 1
ATOM 14864 N N . ILE Q 1 53 ? 42.156 -59.487 -8.396 1.00 71.49 53 ILE I N 1
ATOM 14865 C CA . ILE Q 1 53 ? 40.772 -59.549 -7.970 1.00 71.49 53 ILE I CA 1
ATOM 14866 C C . ILE Q 1 53 ? 40.287 -60.975 -8.092 1.00 71.49 53 ILE I C 1
ATOM 14867 O O . ILE Q 1 53 ? 40.115 -61.483 -9.197 1.00 71.49 53 ILE I O 1
ATOM 14872 N N . THR Q 1 54 ? 40.079 -61.632 -6.960 1.00 73.60 54 THR I N 1
ATOM 14873 C CA . THR Q 1 54 ? 39.578 -62.997 -6.980 1.00 73.60 54 THR I CA 1
ATOM 14874 C C . THR Q 1 54 ? 38.078 -62.980 -6.797 1.00 73.60 54 THR I C 1
ATOM 14875 O O . THR Q 1 54 ? 37.556 -62.205 -5.998 1.00 73.60 54 THR I O 1
ATOM 14879 N N . VAL Q 1 55 ? 37.375 -63.824 -7.538 1.00 75.07 55 VAL I N 1
ATOM 14880 C CA . VAL Q 1 55 ? 35.923 -63.804 -7.466 1.00 75.07 55 VAL I CA 1
ATOM 14881 C C . VAL Q 1 55 ? 35.388 -64.947 -6.625 1.00 75.07 55 VAL I C 1
ATOM 14882 O O . VAL Q 1 55 ? 35.683 -66.112 -6.884 1.00 75.07 55 VAL I O 1
ATOM 14886 N N . PRO Q 1 56 ? 34.613 -64.613 -5.592 1.00 72.43 56 PRO I N 1
ATOM 14887 C CA . PRO Q 1 56 ? 34.005 -65.650 -4.769 1.00 72.43 56 PRO I CA 1
ATOM 14888 C C . PRO Q 1 56 ? 32.562 -65.850 -5.181 1.00 72.43 56 PRO I C 1
ATOM 14889 O O . PRO Q 1 56 ? 31.880 -64.883 -5.515 1.00 72.43 56 PRO I O 1
ATOM 14893 N N . SER Q 1 57 ? 32.093 -67.089 -5.154 1.00 71.25 57 SER I N 1
ATOM 14894 C CA . SER Q 1 57 ? 30.722 -67.365 -5.541 1.00 71.25 57 SER I CA 1
ATOM 14895 C C . SER Q 1 57 ? 29.811 -66.394 -4.827 1.00 71.25 57 SER I C 1
ATOM 14896 O O . SER Q 1 57 ? 29.925 -66.208 -3.619 1.00 71.25 57 SER I O 1
ATOM 14899 N N . GLY Q 1 58 ? 28.904 -65.771 -5.564 1.00 66.01 58 GLY I N 1
ATOM 14900 C CA . GLY Q 1 58 ? 28.032 -64.779 -4.968 1.00 66.01 58 GLY I CA 1
ATOM 14901 C C . GLY Q 1 58 ? 28.363 -63.398 -5.480 1.00 66.01 58 GLY I C 1
ATOM 14902 O O . GLY Q 1 58 ? 27.539 -62.490 -5.393 1.00 66.01 58 GLY I O 1
ATOM 14903 N N . GLY Q 1 59 ? 29.565 -63.223 -6.012 1.00 69.07 59 GLY I N 1
ATOM 14904 C CA . GLY Q 1 59 ? 29.918 -61.945 -6.602 1.00 69.07 59 GLY I CA 1
ATOM 14905 C C . GLY Q 1 59 ? 30.900 -61.073 -5.858 1.00 69.07 59 GLY I C 1
ATOM 14906 O O . GLY Q 1 59 ? 31.441 -61.476 -4.831 1.00 69.07 59 GLY I O 1
ATOM 14907 N N . VAL Q 1 60 ? 31.140 -59.876 -6.379 1.00 62.86 60 VAL I N 1
ATOM 14908 C CA . VAL Q 1 60 ? 32.064 -58.952 -5.748 1.00 62.86 60 VAL I CA 1
ATOM 14909 C C . VAL Q 1 60 ? 31.746 -57.559 -6.251 1.00 62.86 60 VAL I C 1
ATOM 14910 O O . VAL Q 1 60 ? 31.302 -57.397 -7.382 1.00 62.86 60 VAL I O 1
ATOM 14914 N N . CYS Q 1 61 ? 31.958 -56.550 -5.421 1.00 70.19 61 CYS I N 1
ATOM 14915 C CA . CYS Q 1 61 ? 31.635 -55.188 -5.808 1.00 70.19 61 CYS I CA 1
ATOM 14916 C C . CYS Q 1 61 ? 32.841 -54.291 -5.630 1.00 70.19 61 CYS I C 1
ATOM 14917 O O . CYS Q 1 61 ? 33.749 -54.618 -4.870 1.00 70.19 61 CYS I O 1
ATOM 14920 N N . ASP Q 1 62 ? 32.860 -53.161 -6.326 1.00 71.70 62 ASP I N 1
ATOM 14921 C CA . ASP Q 1 62 ? 33.968 -52.223 -6.203 1.00 71.70 62 ASP I CA 1
ATOM 14922 C C . ASP Q 1 62 ? 33.582 -50.863 -6.751 1.00 71.70 62 ASP I C 1
ATOM 14923 O O . ASP Q 1 62 ? 32.729 -50.768 -7.627 1.00 71.70 62 ASP I O 1
ATOM 14928 N N . LEU Q 1 63 ? 34.203 -49.808 -6.244 1.00 70.64 63 LEU I N 1
ATOM 14929 C CA . LEU Q 1 63 ? 33.935 -48.478 -6.762 1.00 70.64 63 LEU I CA 1
ATOM 14930 C C . LEU Q 1 63 ? 35.008 -48.141 -7.764 1.00 70.64 63 LEU I C 1
ATOM 14931 O O . LEU Q 1 63 ? 36.192 -48.286 -7.478 1.00 70.64 63 LEU I O 1
ATOM 14936 N N . ILE Q 1 64 ? 34.607 -47.698 -8.946 1.00 73.79 64 ILE I N 1
ATOM 14937 C CA . ILE Q 1 64 ? 35.572 -47.399 -9.989 1.00 73.79 64 ILE I CA 1
ATOM 14938 C C . ILE Q 1 64 ? 35.573 -45.922 -10.314 1.00 73.79 64 ILE I C 1
ATOM 14939 O O . ILE Q 1 64 ? 36.015 -45.520 -11.382 1.00 73.79 64 ILE I O 1
ATOM 14944 N N . ASN Q 1 65 ? 35.076 -45.110 -9.395 1.00 78.48 65 ASN I N 1
ATOM 14945 C CA . ASN Q 1 65 ? 35.027 -43.680 -9.621 1.00 78.48 65 ASN I CA 1
ATOM 14946 C C . ASN Q 1 65 ? 35.633 -42.974 -8.429 1.00 78.48 65 ASN I C 1
ATOM 14947 O O . ASN Q 1 65 ? 34.963 -42.199 -7.753 1.00 78.48 65 ASN I O 1
ATOM 14952 N N . THR Q 1 66 ? 36.904 -43.244 -8.161 1.00 85.83 66 THR I N 1
ATOM 14953 C CA . THR Q 1 66 ? 37.564 -42.639 -7.014 1.00 85.83 66 THR I CA 1
ATOM 14954 C C . THR Q 1 66 ? 38.532 -41.550 -7.433 1.00 85.83 66 THR I C 1
ATOM 14955 O O . THR Q 1 66 ? 39.667 -41.835 -7.807 1.00 85.83 66 THR I O 1
ATOM 14959 N N . TYR Q 1 67 ? 38.094 -40.300 -7.364 1.00 93.02 67 TYR I N 1
ATOM 14960 C CA . TYR Q 1 67 ? 38.959 -39.189 -7.724 1.00 93.02 67 TYR I CA 1
ATOM 14961 C C . TYR Q 1 67 ? 39.322 -38.377 -6.494 1.00 93.02 67 TYR I C 1
ATOM 14962 O O . TYR Q 1 67 ? 38.476 -37.688 -5.929 1.00 93.02 67 TYR I O 1
ATOM 14971 N N . ALA Q 1 68 ? 40.580 -38.449 -6.078 1.00 107.61 68 ALA I N 1
ATOM 14972 C CA . ALA Q 1 68 ? 41.024 -37.699 -4.911 1.00 107.61 68 ALA I CA 1
ATOM 14973 C C . ALA Q 1 68 ? 41.106 -36.220 -5.227 1.00 107.61 68 ALA I C 1
ATOM 14974 O O . ALA Q 1 68 ? 41.133 -35.836 -6.391 1.00 107.61 68 ALA I O 1
ATOM 14976 N N . ARG Q 1 69 ? 41.151 -35.382 -4.197 1.00 112.15 69 ARG I N 1
ATOM 14977 C CA . ARG Q 1 69 ? 41.287 -33.949 -4.421 1.00 112.15 69 ARG I CA 1
ATOM 14978 C C . ARG Q 1 69 ? 42.723 -33.522 -4.218 1.00 112.15 69 ARG I C 1
ATOM 14979 O O . ARG Q 1 69 ? 43.330 -33.844 -3.201 1.00 112.15 69 ARG I O 1
ATOM 14987 N N . GLY Q 1 70 ? 43.274 -32.801 -5.186 1.00 119.61 70 GLY I N 1
ATOM 14988 C CA . GLY Q 1 70 ? 44.656 -32.372 -5.095 1.00 119.61 70 GLY I CA 1
ATOM 14989 C C . GLY Q 1 70 ? 45.133 -31.701 -6.365 1.00 119.61 70 GLY I C 1
ATOM 14990 O O . GLY Q 1 70 ? 44.322 -31.283 -7.192 1.00 119.61 70 GLY I O 1
ATOM 14991 N N . SER Q 1 71 ? 46.448 -31.590 -6.528 1.00 131.54 71 SER I N 1
ATOM 14992 C CA . SER Q 1 71 ? 47.004 -30.937 -7.709 1.00 131.54 71 SER I CA 1
ATOM 14993 C C . SER Q 1 71 ? 47.471 -31.936 -8.756 1.00 131.54 71 SER I C 1
ATOM 14994 O O . SER Q 1 71 ? 47.928 -31.545 -9.827 1.00 131.54 71 SER I O 1
ATOM 14997 N N . ASP Q 1 72 ? 47.359 -33.222 -8.453 1.00 131.30 72 ASP I N 1
ATOM 14998 C CA . ASP Q 1 72 ? 47.818 -34.244 -9.385 1.00 131.30 72 ASP I CA 1
ATOM 14999 C C . ASP Q 1 72 ? 46.886 -34.367 -10.575 1.00 131.30 72 ASP I C 1
ATOM 15000 O O . ASP Q 1 72 ? 45.713 -34.009 -10.491 1.00 131.30 72 ASP I O 1
ATOM 15005 N N . GLU Q 1 73 ? 47.403 -34.880 -11.683 1.00 129.32 73 GLU I N 1
ATOM 15006 C CA . GLU Q 1 73 ? 46.588 -35.045 -12.878 1.00 129.32 73 GLU I CA 1
ATOM 15007 C C . GLU Q 1 73 ? 45.408 -35.959 -12.596 1.00 129.32 73 GLU I C 1
ATOM 15008 O O . GLU Q 1 73 ? 44.287 -35.669 -13.007 1.00 129.32 73 GLU I O 1
ATOM 15014 N N . GLY Q 1 74 ? 45.652 -37.059 -11.893 1.00 123.75 74 GLY I N 1
ATOM 15015 C CA . GLY Q 1 74 ? 44.579 -37.972 -11.548 1.00 123.75 74 GLY I CA 1
ATOM 15016 C C . GLY Q 1 74 ? 43.610 -37.326 -10.587 1.00 123.75 74 GLY I C 1
ATOM 15017 O O . GLY Q 1 74 ? 42.407 -37.557 -10.659 1.00 123.75 74 GLY I O 1
ATOM 15018 N N . ASN Q 1 75 ? 44.129 -36.506 -9.683 1.00 116.68 75 ASN I N 1
ATOM 15019 C CA . ASN Q 1 75 ? 43.282 -35.868 -8.691 1.00 116.68 75 ASN I CA 1
ATOM 15020 C C . ASN Q 1 75 ? 42.275 -34.931 -9.311 1.00 116.68 75 ASN I C 1
ATOM 15021 O O . ASN Q 1 75 ? 42.571 -34.256 -10.292 1.00 116.68 75 ASN I O 1
ATOM 15026 N N . ARG Q 1 76 ? 41.081 -34.880 -8.742 1.00 103.45 76 ARG I N 1
ATOM 15027 C CA . ARG Q 1 76 ? 40.085 -33.944 -9.223 1.00 103.45 76 ARG I CA 1
ATOM 15028 C C . ARG Q 1 76 ? 40.504 -32.558 -8.786 1.00 103.45 76 ARG I C 1
ATOM 15029 O O . ARG Q 1 76 ? 41.377 -32.411 -7.933 1.00 103.45 76 ARG I O 1
ATOM 15037 N N . HIS Q 1 77 ? 39.904 -31.533 -9.371 1.00 94.46 77 HIS I N 1
ATOM 15038 C CA . HIS Q 1 77 ? 40.288 -30.169 -9.045 1.00 94.46 77 HIS I CA 1
ATOM 15039 C C . HIS Q 1 77 ? 39.059 -29.326 -8.804 1.00 94.46 77 HIS I C 1
ATOM 15040 O O . HIS Q 1 77 ? 39.128 -28.101 -8.824 1.00 94.46 77 HIS I O 1
ATOM 15047 N N . THR Q 1 78 ? 37.927 -29.980 -8.582 1.00 93.73 78 THR I N 1
ATOM 15048 C CA . THR Q 1 78 ? 36.682 -29.269 -8.338 1.00 93.73 78 THR I CA 1
ATOM 15049 C C . THR Q 1 78 ? 35.739 -30.219 -7.627 1.00 93.73 78 THR I C 1
ATOM 15050 O O . THR Q 1 78 ? 36.100 -31.361 -7.347 1.00 93.73 78 THR I O 1
ATOM 15054 N N . SER Q 1 79 ? 34.534 -29.759 -7.325 1.00 92.45 79 SER I N 1
ATOM 15055 C CA . SER Q 1 79 ? 33.561 -30.613 -6.665 1.00 92.45 79 SER I CA 1
ATOM 15056 C C . SER Q 1 79 ? 32.830 -31.515 -7.647 1.00 92.45 79 SER I C 1
ATOM 15057 O O . SER Q 1 79 ? 32.306 -32.556 -7.254 1.00 92.45 79 SER I O 1
ATOM 15060 N N . GLU Q 1 80 ? 32.785 -31.129 -8.917 1.00 89.63 80 GLU I N 1
ATOM 15061 C CA . GLU Q 1 80 ? 32.026 -31.911 -9.892 1.00 89.63 80 GLU I CA 1
ATOM 15062 C C . GLU Q 1 80 ? 32.872 -32.497 -11.008 1.00 89.63 80 GLU I C 1
ATOM 15063 O O . GLU Q 1 80 ? 33.688 -31.798 -11.603 1.00 89.63 80 GLU I O 1
ATOM 15069 N N . THR Q 1 81 ? 32.673 -33.776 -11.301 1.00 82.40 81 THR I N 1
ATOM 15070 C CA . THR Q 1 81 ? 33.399 -34.416 -12.387 1.00 82.40 81 THR I CA 1
ATOM 15071 C C . THR Q 1 81 ? 32.471 -35.208 -13.288 1.00 82.40 81 THR I C 1
ATOM 15072 O O . THR Q 1 81 ? 31.509 -35.807 -12.814 1.00 82.40 81 THR I O 1
ATOM 15076 N N . LEU Q 1 82 ? 32.752 -35.212 -14.586 1.00 76.48 82 LEU I N 1
ATOM 15077 C CA . LEU Q 1 82 ? 31.946 -35.975 -15.523 1.00 76.48 82 LEU I CA 1
ATOM 15078 C C . LEU Q 1 82 ? 32.835 -36.963 -16.240 1.00 76.48 82 LEU I C 1
ATOM 15079 O O . LEU Q 1 82 ? 33.893 -36.594 -16.741 1.00 76.48 82 LEU I O 1
ATOM 15084 N N . THR Q 1 83 ? 32.419 -38.220 -16.291 1.00 73.84 83 THR I N 1
ATOM 15085 C CA . THR Q 1 83 ? 33.216 -39.242 -16.953 1.00 73.84 83 THR I CA 1
ATOM 15086 C C . THR Q 1 83 ? 32.663 -39.529 -18.337 1.00 73.84 83 THR I C 1
ATOM 15087 O O . THR Q 1 83 ? 31.459 -39.415 -18.555 1.00 73.84 83 THR I O 1
ATOM 15091 N N . TYR Q 1 84 ? 33.527 -39.901 -19.276 1.00 67.46 84 TYR I N 1
ATOM 15092 C CA . TYR Q 1 84 ? 33.056 -40.116 -20.637 1.00 67.46 84 TYR I CA 1
ATOM 15093 C C . TYR Q 1 84 ? 33.349 -41.522 -21.133 1.00 67.46 84 TYR I C 1
ATOM 15094 O O . TYR Q 1 84 ? 32.418 -42.296 -21.363 1.00 67.46 84 TYR I O 1
ATOM 15103 N N . LYS Q 1 85 ? 34.620 -41.852 -21.251 1.00 61.03 85 LYS I N 1
ATOM 15104 C CA . LYS Q 1 85 ? 34.979 -43.145 -21.782 1.00 61.03 85 LYS I CA 1
ATOM 15105 C C . LYS Q 1 85 ? 35.537 -44.056 -20.732 1.00 61.03 85 LYS I C 1
ATOM 15106 O O . LYS Q 1 85 ? 36.017 -43.603 -19.700 1.00 61.03 85 LYS I O 1
ATOM 15112 N N . ILE Q 1 86 ? 35.483 -45.346 -20.996 1.00 47.75 86 ILE I N 1
ATOM 15113 C CA . ILE Q 1 86 ? 36.059 -46.323 -20.085 1.00 47.75 86 ILE I CA 1
ATOM 15114 C C . ILE Q 1 86 ? 36.560 -47.510 -20.890 1.00 47.75 86 ILE I C 1
ATOM 15115 O O . ILE Q 1 86 ? 35.891 -47.976 -21.815 1.00 47.75 86 ILE I O 1
ATOM 15120 N N . ALA Q 1 87 ? 37.745 -47.995 -20.537 1.00 39.58 87 ALA I N 1
ATOM 15121 C CA . ALA Q 1 87 ? 38.378 -49.113 -21.219 1.00 39.58 87 ALA I CA 1
ATOM 15122 C C . ALA Q 1 87 ? 38.774 -50.170 -20.205 1.00 39.58 87 ALA I C 1
ATOM 15123 O O . ALA Q 1 87 ? 39.185 -49.844 -19.091 1.00 39.58 87 ALA I O 1
ATOM 15125 N N . ILE Q 1 88 ? 38.670 -51.433 -20.598 1.00 36.35 88 ILE I N 1
ATOM 15126 C CA . ILE Q 1 88 ? 38.811 -52.551 -19.676 1.00 36.35 88 ILE I CA 1
ATOM 15127 C C . ILE Q 1 88 ? 39.636 -53.639 -20.340 1.00 36.35 88 ILE I C 1
ATOM 15128 O O . ILE Q 1 88 ? 39.320 -54.056 -21.456 1.00 36.35 88 ILE I O 1
ATOM 15133 N N . ASP Q 1 89 ? 40.669 -54.121 -19.650 1.00 46.27 89 ASP I N 1
ATOM 15134 C CA . ASP Q 1 89 ? 41.500 -55.220 -20.133 1.00 46.27 89 ASP I CA 1
ATOM 15135 C C . ASP Q 1 89 ? 41.801 -56.162 -18.982 1.00 46.27 89 ASP I C 1
ATOM 15136 O O . ASP Q 1 89 ? 42.278 -55.720 -17.936 1.00 46.27 89 ASP I O 1
ATOM 15141 N N . TYR Q 1 90 ? 41.560 -57.453 -19.176 1.00 42.91 90 TYR I N 1
ATOM 15142 C CA . TYR Q 1 90 ? 41.796 -58.406 -18.106 1.00 42.91 90 TYR I CA 1
ATOM 15143 C C . TYR Q 1 90 ? 42.130 -59.774 -18.661 1.00 42.91 90 TYR I C 1
ATOM 15144 O O . TYR Q 1 90 ? 41.888 -60.074 -19.828 1.00 42.91 90 TYR I O 1
ATOM 15153 N N . HIS Q 1 91 ? 42.683 -60.602 -17.786 1.00 47.34 91 HIS I N 1
ATOM 15154 C CA . HIS Q 1 91 ? 43.007 -61.993 -18.067 1.00 47.34 91 HIS I CA 1
ATOM 15155 C C . HIS Q 1 91 ? 42.358 -62.834 -16.982 1.00 47.34 91 HIS I C 1
ATOM 15156 O O . HIS Q 1 91 ? 42.752 -62.754 -15.818 1.00 47.34 91 HIS I O 1
ATOM 15163 N N . PHE Q 1 92 ? 41.373 -63.637 -17.349 1.00 47.00 92 PHE I N 1
ATOM 15164 C CA . PHE Q 1 92 ? 40.712 -64.494 -16.381 1.00 47.00 92 PHE I CA 1
ATOM 15165 C C . PHE Q 1 92 ? 41.330 -65.880 -16.414 1.00 47.00 92 PHE I C 1
ATOM 15166 O O . PHE Q 1 92 ? 41.702 -66.385 -17.473 1.00 47.00 92 PHE I O 1
ATOM 15174 N N . VAL Q 1 93 ? 41.446 -66.492 -15.245 1.00 54.19 93 VAL I N 1
ATOM 15175 C CA . VAL Q 1 93 ? 41.988 -67.840 -15.154 1.00 54.19 93 VAL I CA 1
ATOM 15176 C C . VAL Q 1 93 ? 41.281 -68.569 -14.027 1.00 54.19 93 VAL I C 1
ATOM 15177 O O . VAL Q 1 93 ? 40.991 -67.990 -12.978 1.00 54.19 93 VAL I O 1
ATOM 15181 N N . ALA Q 1 94 ? 40.997 -69.844 -14.253 1.00 64.71 94 ALA I N 1
ATOM 15182 C CA . ALA Q 1 94 ? 40.266 -70.635 -13.282 1.00 64.71 94 ALA I CA 1
ATOM 15183 C C . ALA Q 1 94 ? 41.108 -70.871 -12.035 1.00 64.71 94 ALA I C 1
ATOM 15184 O O . ALA Q 1 94 ? 42.333 -70.743 -12.043 1.00 64.71 94 ALA I O 1
ATOM 15186 N N . ASP Q 1 95 ? 40.426 -71.214 -10.950 1.00 77.82 95 ASP I N 1
ATOM 15187 C CA . ASP Q 1 95 ? 41.061 -71.459 -9.665 1.00 77.82 95 ASP I CA 1
ATOM 15188 C C . ASP Q 1 95 ? 41.343 -72.941 -9.487 1.00 77.82 95 ASP I C 1
ATOM 15189 O O . ASP Q 1 95 ? 40.550 -73.789 -9.904 1.00 77.82 95 ASP I O 1
ATOM 15194 N N . ALA Q 1 96 ? 42.475 -73.243 -8.850 1.00 83.41 96 ALA I N 1
ATOM 15195 C CA . ALA Q 1 96 ? 42.867 -74.633 -8.643 1.00 83.41 96 ALA I CA 1
ATOM 15196 C C . ALA Q 1 96 ? 41.793 -75.411 -7.897 1.00 83.41 96 ALA I C 1
ATOM 15197 O O . ALA Q 1 96 ? 41.625 -76.616 -8.115 1.00 83.41 96 ALA I O 1
ATOM 15199 N N . ALA Q 1 97 ? 41.055 -74.740 -7.013 1.00 86.85 97 ALA I N 1
ATOM 15200 C CA . ALA Q 1 97 ? 39.973 -75.411 -6.303 1.00 86.85 97 ALA I CA 1
ATOM 15201 C C . ALA Q 1 97 ? 38.892 -75.875 -7.268 1.00 86.85 97 ALA I C 1
ATOM 15202 O O . ALA Q 1 97 ? 38.404 -77.007 -7.175 1.00 86.85 97 ALA I O 1
ATOM 15204 N N . ALA Q 1 98 ? 38.510 -75.014 -8.211 1.00 90.68 98 ALA I N 1
ATOM 15205 C CA . ALA Q 1 98 ? 37.463 -75.376 -9.156 1.00 90.68 98 ALA I CA 1
ATOM 15206 C C . ALA Q 1 98 ? 37.986 -76.262 -10.275 1.00 90.68 98 ALA I C 1
ATOM 15207 O O . ALA Q 1 98 ? 37.191 -76.905 -10.967 1.00 90.68 98 ALA I O 1
ATOM 15209 N N . CYS Q 1 99 ? 39.302 -76.314 -10.470 1.00 90.64 99 CYS I N 1
ATOM 15210 C CA . CYS Q 1 99 ? 39.851 -77.191 -11.495 1.00 90.64 99 CYS I CA 1
ATOM 15211 C C . CYS Q 1 99 ? 39.655 -78.662 -11.164 1.00 90.64 99 CYS I C 1
ATOM 15212 O O . CYS Q 1 99 ? 39.938 -79.516 -12.008 1.00 90.64 99 CYS I O 1
ATOM 15215 N N . ARG Q 1 100 ? 39.211 -78.971 -9.948 1.00 97.52 100 ARG I N 1
ATOM 15216 C CA . ARG Q 1 100 ? 38.926 -80.350 -9.581 1.00 97.52 100 ARG I CA 1
ATOM 15217 C C . ARG Q 1 100 ? 37.808 -80.920 -10.444 1.00 97.52 100 ARG I C 1
ATOM 15218 O O . ARG Q 1 100 ? 37.996 -81.913 -11.158 1.00 97.52 100 ARG I O 1
ATOM 15226 N N . TYR Q 1 101 ? 36.639 -80.286 -10.393 1.00 97.08 101 TYR I N 1
ATOM 15227 C CA . TYR Q 1 101 ? 35.472 -80.699 -11.155 1.00 97.08 101 TYR I CA 1
ATOM 15228 C C . TYR Q 1 101 ? 35.628 -80.303 -12.617 1.00 97.08 101 TYR I C 1
ATOM 15229 O O . TYR Q 1 101 ? 36.416 -79.423 -12.965 1.00 97.08 101 TYR I O 1
ATOM 15238 N N . SER Q 1 102 ? 34.876 -80.972 -13.485 1.00 86.79 102 SER I N 1
ATOM 15239 C CA . SER Q 1 102 ? 34.801 -80.597 -14.893 1.00 86.79 102 SER I CA 1
ATOM 15240 C C . SER Q 1 102 ? 33.373 -80.177 -15.202 1.00 86.79 102 SER I C 1
ATOM 15241 O O . SER Q 1 102 ? 32.477 -81.021 -15.266 1.00 86.79 102 SER I O 1
ATOM 15244 N N . ASN Q 1 103 ? 33.163 -78.881 -15.408 1.00 78.74 103 ASN I N 1
ATOM 15245 C CA . ASN Q 1 103 ? 31.863 -78.387 -15.831 1.00 78.74 103 ASN I CA 1
ATOM 15246 C C . ASN Q 1 103 ? 32.032 -77.010 -16.448 1.00 78.74 103 ASN I C 1
ATOM 15247 O O . ASN Q 1 103 ? 33.032 -76.328 -16.222 1.00 78.74 103 ASN I O 1
ATOM 15252 N N . THR Q 1 104 ? 31.035 -76.610 -17.221 1.0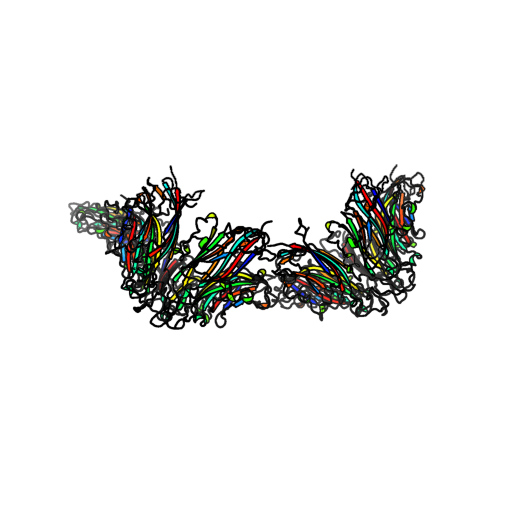0 69.53 104 THR I N 1
ATOM 15253 C CA . THR Q 1 104 ? 31.037 -75.313 -17.873 1.00 69.53 104 THR I CA 1
ATOM 15254 C C . THR Q 1 104 ? 30.335 -74.290 -16.989 1.00 69.53 104 THR I C 1
ATOM 15255 O O . THR Q 1 104 ? 30.009 -74.556 -15.831 1.00 69.53 104 THR I O 1
ATOM 15259 N N . GLY Q 1 105 ? 30.092 -73.106 -17.533 1.00 56.79 105 GLY I N 1
ATOM 15260 C CA . GLY Q 1 105 ? 29.402 -72.071 -16.788 1.00 56.79 105 GLY I CA 1
ATOM 15261 C C . GLY Q 1 105 ? 29.397 -70.784 -17.575 1.00 56.79 105 GLY I C 1
ATOM 15262 O O . GLY Q 1 105 ? 29.979 -70.688 -18.658 1.00 56.79 105 GLY I O 1
ATOM 15263 N N . THR Q 1 106 ? 28.720 -69.787 -17.019 1.00 51.60 106 THR I N 1
ATOM 15264 C CA . THR Q 1 106 ? 28.636 -68.484 -17.657 1.00 51.60 106 THR I CA 1
ATOM 15265 C C . THR Q 1 106 ? 28.694 -67.387 -16.608 1.00 51.60 106 THR I C 1
ATOM 15266 O O . THR Q 1 106 ? 28.002 -67.459 -15.591 1.00 51.60 106 THR I O 1
ATOM 15270 N N . GLY Q 1 107 ? 29.547 -66.391 -16.840 1.00 44.59 107 GLY I N 1
ATOM 15271 C CA . GLY Q 1 107 ? 29.691 -65.265 -15.949 1.00 44.59 107 GLY I CA 1
ATOM 15272 C C . GLY Q 1 107 ? 29.048 -64.014 -16.520 1.00 44.59 107 GLY I C 1
ATOM 15273 O O . GLY Q 1 107 ? 28.653 -63.958 -17.679 1.00 44.59 107 GLY I O 1
ATOM 15274 N N . VAL Q 1 108 ? 28.957 -62.994 -15.676 1.00 41.69 108 VAL I N 1
ATOM 15275 C CA . VAL Q 1 108 ? 28.358 -61.721 -16.051 1.00 41.69 108 VAL I CA 1
ATOM 15276 C C . VAL Q 1 108 ? 29.160 -60.602 -15.413 1.00 41.69 108 VAL I C 1
ATOM 15277 O O . VAL Q 1 108 ? 29.666 -60.751 -14.298 1.00 41.69 108 VAL I O 1
ATOM 15281 N N . MET Q 1 109 ? 29.285 -59.482 -16.118 1.00 42.20 109 MET I N 1
ATOM 15282 C CA . MET Q 1 109 ? 29.876 -58.274 -15.556 1.00 42.20 109 MET I CA 1
ATOM 15283 C C . MET Q 1 109 ? 28.928 -57.108 -15.777 1.00 42.20 109 MET I C 1
ATOM 15284 O O . MET Q 1 109 ? 28.763 -56.648 -16.908 1.00 42.20 109 MET I O 1
ATOM 15289 N N . TRP Q 1 110 ? 28.310 -56.632 -14.704 1.00 48.52 110 TRP I N 1
ATOM 15290 C CA . TRP Q 1 110 ? 27.498 -55.428 -14.750 1.00 48.52 110 TRP I CA 1
ATOM 15291 C C . TRP Q 1 110 ? 28.348 -54.183 -14.577 1.00 48.52 110 TRP I C 1
ATOM 15292 O O . TRP Q 1 110 ? 29.451 -54.221 -14.035 1.00 48.52 110 TRP I O 1
ATOM 15303 N N . LEU Q 1 111 ? 27.815 -53.063 -15.045 1.00 52.71 111 LEU I N 1
ATOM 15304 C CA . LEU Q 1 111 ? 28.366 -51.754 -14.731 1.00 52.71 111 LEU I CA 1
ATOM 15305 C C . LEU Q 1 111 ? 27.210 -50.909 -14.216 1.00 52.71 111 LEU I C 1
ATOM 15306 O O . LEU Q 1 111 ? 26.318 -50.545 -14.986 1.00 52.71 111 LEU I O 1
ATOM 15311 N N . VAL Q 1 112 ? 27.228 -50.578 -12.928 1.00 63.17 112 VAL I N 1
ATOM 15312 C CA . VAL Q 1 112 ? 26.049 -50.089 -12.223 1.00 63.17 112 VAL I CA 1
ATOM 15313 C C . VAL Q 1 112 ? 26.278 -48.658 -11.769 1.00 63.17 112 VAL I C 1
ATOM 15314 O O . VAL Q 1 112 ? 27.374 -48.303 -11.327 1.00 63.17 112 VAL I O 1
ATOM 15318 N N . TYR Q 1 113 ? 25.229 -47.846 -11.853 1.00 70.58 113 TYR I N 1
ATOM 15319 C CA . TYR Q 1 113 ? 25.282 -46.425 -11.541 1.00 70.58 113 TYR I CA 1
ATOM 15320 C C . TYR Q 1 113 ? 24.331 -46.105 -10.401 1.00 70.58 113 TYR I C 1
ATOM 15321 O O . TYR Q 1 113 ? 23.113 -46.201 -10.564 1.00 70.58 113 TYR I O 1
ATOM 15330 N N . ASP Q 1 114 ? 24.885 -45.703 -9.264 1.00 78.45 114 ASP I N 1
ATOM 15331 C CA . ASP Q 1 114 ? 24.109 -45.378 -8.076 1.00 78.45 114 ASP I CA 1
ATOM 15332 C C . ASP Q 1 114 ? 23.837 -43.884 -8.034 1.00 78.45 114 ASP I C 1
ATOM 15333 O O . ASP Q 1 114 ? 24.764 -43.077 -8.136 1.00 78.45 114 ASP I O 1
ATOM 15338 N N . THR Q 1 115 ? 22.569 -43.516 -7.905 1.00 82.90 115 THR I N 1
ATOM 15339 C CA . THR Q 1 115 ? 22.209 -42.109 -7.879 1.00 82.90 115 THR I CA 1
ATOM 15340 C C . THR Q 1 115 ? 22.639 -41.494 -6.572 1.00 82.90 115 THR I C 1
ATOM 15341 O O . THR Q 1 115 ? 23.475 -40.594 -6.548 1.00 82.90 115 THR I O 1
ATOM 15345 N N . THR Q 1 116 ? 22.067 -41.976 -5.478 1.00 91.31 116 THR I N 1
ATOM 15346 C CA . THR Q 1 116 ? 22.431 -41.464 -4.168 1.00 91.31 116 THR I CA 1
ATOM 15347 C C . THR Q 1 116 ? 23.086 -42.555 -3.343 1.00 91.31 116 THR I C 1
ATOM 15348 O O . THR Q 1 116 ? 22.428 -43.510 -2.936 1.00 91.31 116 THR I O 1
ATOM 15352 N N . PRO Q 1 117 ? 24.391 -42.419 -3.095 1.00 90.98 117 PRO I N 1
ATOM 15353 C CA . PRO Q 1 117 ? 25.112 -43.427 -2.318 1.00 90.98 117 PRO I CA 1
ATOM 15354 C C . PRO Q 1 117 ? 24.618 -43.468 -0.886 1.00 90.98 117 PRO I C 1
ATOM 15355 O O . PRO Q 1 117 ? 24.196 -42.441 -0.357 1.00 90.98 117 PRO I O 1
ATOM 15359 N N . GLY Q 1 118 ? 24.665 -44.640 -0.264 1.00 105.18 118 GLY I N 1
ATOM 15360 C CA . GLY Q 1 118 ? 24.212 -44.779 1.108 1.00 105.18 118 GLY I CA 1
ATOM 15361 C C . GLY Q 1 118 ? 25.359 -44.889 2.087 1.00 105.18 118 GLY I C 1
ATOM 15362 O O . GLY Q 1 118 ? 25.182 -45.364 3.208 1.00 105.18 118 GLY I O 1
ATOM 15363 N N . GLY Q 1 119 ? 26.543 -44.463 1.667 1.00 118.24 119 GLY I N 1
ATOM 15364 C CA . GLY Q 1 119 ? 27.701 -44.517 2.537 1.00 118.24 119 GLY I CA 1
ATOM 15365 C C . GLY Q 1 119 ? 28.019 -45.920 3.006 1.00 118.24 119 GLY I C 1
ATOM 15366 O O . GLY Q 1 119 ? 28.489 -46.109 4.126 1.00 118.24 119 GLY I O 1
ATOM 15367 N N . GLN Q 1 120 ? 27.765 -46.911 2.157 1.00 113.08 120 GLN I N 1
ATOM 15368 C CA . GLN Q 1 120 ? 28.081 -48.289 2.513 1.00 113.08 120 GLN I CA 1
ATOM 15369 C C . GLN Q 1 120 ? 28.275 -49.171 1.292 1.00 113.08 120 GLN I C 1
ATOM 15370 O O . GLN Q 1 120 ? 27.648 -48.955 0.256 1.00 113.08 120 GLN I O 1
ATOM 15376 N N . ALA Q 1 121 ? 29.140 -50.171 1.413 1.00 99.85 121 ALA I N 1
ATOM 15377 C CA . ALA Q 1 121 ? 29.380 -51.085 0.306 1.00 99.85 121 ALA I CA 1
ATOM 15378 C C . ALA Q 1 121 ? 28.116 -51.851 -0.025 1.00 99.85 121 ALA I C 1
ATOM 15379 O O . ALA Q 1 121 ? 27.663 -52.674 0.765 1.00 99.85 121 ALA I O 1
ATOM 15381 N N . PRO Q 1 122 ? 27.540 -51.590 -1.201 1.00 84.71 122 PRO I N 1
ATOM 15382 C CA . PRO Q 1 122 ? 26.275 -52.241 -1.517 1.00 84.71 122 PRO I CA 1
ATOM 15383 C C . PRO Q 1 122 ? 26.522 -53.620 -2.098 1.00 84.71 122 PRO I C 1
ATOM 15384 O O . PRO Q 1 122 ? 26.592 -53.769 -3.315 1.00 84.71 122 PRO I O 1
ATOM 15388 N N . THR Q 1 123 ? 26.655 -54.621 -1.239 1.00 74.76 123 THR I N 1
ATOM 15389 C CA . THR Q 1 123 ? 26.911 -55.976 -1.706 1.00 74.76 123 THR I CA 1
ATOM 15390 C C . THR Q 1 123 ? 25.850 -56.429 -2.690 1.00 74.76 123 THR I C 1
ATOM 15391 O O . THR Q 1 123 ? 24.683 -56.071 -2.562 1.00 74.76 123 THR I O 1
ATOM 15395 N N . PRO Q 1 124 ? 26.252 -57.225 -3.682 1.00 68.27 124 PRO I N 1
ATOM 15396 C CA . PRO Q 1 124 ? 25.295 -57.725 -4.663 1.00 68.27 124 PRO I CA 1
ATOM 15397 C C . PRO Q 1 124 ? 23.960 -58.091 -4.033 1.00 68.27 124 PRO I C 1
ATOM 15398 O O . PRO Q 1 124 ? 22.921 -57.674 -4.540 1.00 68.27 124 PRO I O 1
ATOM 15402 N N . GLN Q 1 125 ? 23.978 -58.843 -2.939 1.00 67.77 125 GLN I N 1
ATOM 15403 C CA . GLN Q 1 125 ? 22.732 -59.304 -2.346 1.00 67.77 125 GLN I CA 1
ATOM 15404 C C . GLN Q 1 125 ? 21.735 -58.169 -2.185 1.00 67.77 125 GLN I C 1
ATOM 15405 O O . GLN Q 1 125 ? 20.523 -58.387 -2.271 1.00 67.77 125 GLN I O 1
ATOM 15411 N N . THR Q 1 126 ? 22.220 -56.956 -1.944 1.00 69.29 126 THR I N 1
ATOM 15412 C CA . THR Q 1 126 ? 21.321 -55.826 -1.762 1.00 69.29 126 THR I CA 1
ATOM 15413 C C . THR Q 1 126 ? 20.840 -55.274 -3.094 1.00 69.29 126 THR I C 1
ATOM 15414 O O . THR Q 1 126 ? 19.664 -54.930 -3.241 1.00 69.29 126 THR I O 1
ATOM 15418 N N . ILE Q 1 127 ? 21.738 -55.166 -4.070 1.00 64.66 127 ILE I N 1
ATOM 15419 C CA . ILE Q 1 127 ? 21.372 -54.554 -5.341 1.00 64.66 127 ILE I CA 1
ATOM 15420 C C . ILE Q 1 127 ? 20.357 -55.413 -6.073 1.00 64.66 127 ILE I C 1
ATOM 15421 O O . ILE Q 1 127 ? 19.275 -54.948 -6.445 1.00 64.66 127 ILE I O 1
ATOM 15426 N N . PHE Q 1 128 ? 20.691 -56.673 -6.300 1.00 68.83 128 PHE I N 1
ATOM 15427 C CA . PHE Q 1 128 ? 19.764 -57.626 -6.881 1.00 68.83 128 PHE I CA 1
ATOM 15428 C C . PHE Q 1 128 ? 19.169 -58.427 -5.740 1.00 68.83 128 PHE I C 1
ATOM 15429 O O . PHE Q 1 128 ? 19.903 -58.900 -4.870 1.00 68.83 128 PHE I O 1
ATOM 15437 N N . ALA Q 1 129 ? 17.857 -58.596 -5.740 1.00 68.40 129 ALA I N 1
ATOM 15438 C CA . ALA Q 1 129 ? 17.233 -59.441 -4.736 1.00 68.40 129 ALA I CA 1
ATOM 15439 C C . ALA Q 1 129 ? 16.960 -60.782 -5.393 1.00 68.40 129 ALA I C 1
ATOM 15440 O O . ALA Q 1 129 ? 16.025 -60.918 -6.185 1.00 68.40 129 ALA I O 1
ATOM 15442 N N . TYR Q 1 130 ? 17.776 -61.772 -5.061 1.00 68.27 130 TYR I N 1
ATOM 15443 C CA . TYR Q 1 130 ? 17.694 -63.072 -5.694 1.00 68.27 130 TYR I CA 1
ATOM 15444 C C . TYR Q 1 130 ? 17.381 -64.129 -4.650 1.00 68.27 130 TYR I C 1
ATOM 15445 O O . TYR Q 1 130 ? 18.125 -64.259 -3.667 1.00 68.27 130 TYR I O 1
ATOM 15454 N N . PRO Q 1 131 ? 16.274 -64.850 -4.780 1.00 65.78 131 PRO I N 1
ATOM 15455 C CA . PRO Q 1 131 ? 16.010 -65.958 -3.861 1.00 65.78 131 PRO I CA 1
ATOM 15456 C C . PRO Q 1 131 ? 17.166 -66.939 -3.870 1.00 65.78 131 PRO I C 1
ATOM 15457 O O . PRO Q 1 131 ? 17.746 -67.234 -4.916 1.00 65.78 131 PRO I O 1
ATOM 15461 N N . ASP Q 1 132 ? 17.456 -67.474 -2.698 1.00 70.67 132 ASP I N 1
ATOM 15462 C CA . ASP Q 1 132 ? 18.719 -68.148 -2.475 1.00 70.67 132 ASP I CA 1
ATOM 15463 C C . ASP Q 1 132 ? 18.902 -69.365 -3.371 1.00 70.67 132 ASP I C 1
ATOM 15464 O O . ASP Q 1 132 ? 20.036 -69.818 -3.552 1.00 70.67 132 ASP I O 1
ATOM 15469 N N . THR Q 1 133 ? 17.825 -69.869 -3.974 1.00 67.58 133 THR I N 1
ATOM 15470 C CA . THR Q 1 133 ? 17.937 -70.995 -4.888 1.00 67.58 133 THR I CA 1
ATOM 15471 C C . THR Q 1 133 ? 18.546 -70.599 -6.225 1.00 67.58 133 THR I C 1
ATOM 15472 O O . THR Q 1 133 ? 19.073 -71.461 -6.934 1.00 67.58 133 THR I O 1
ATOM 15476 N N . LEU Q 1 134 ? 18.494 -69.322 -6.586 1.00 58.17 134 LEU I N 1
ATOM 15477 C CA . LEU Q 1 134 ? 19.083 -68.853 -7.831 1.00 58.17 134 LEU I CA 1
ATOM 15478 C C . LEU Q 1 134 ? 20.505 -68.350 -7.665 1.00 58.17 134 LEU I C 1
ATOM 15479 O O . LEU Q 1 134 ? 21.063 -67.800 -8.617 1.00 58.17 134 LEU I O 1
ATOM 15484 N N . LYS Q 1 135 ? 21.094 -68.495 -6.479 1.00 58.98 135 LYS I N 1
ATOM 15485 C CA . LYS Q 1 135 ? 22.463 -68.034 -6.279 1.00 58.98 135 LYS I CA 1
ATOM 15486 C C . LYS Q 1 135 ? 23.401 -68.591 -7.335 1.00 58.98 135 LYS I C 1
ATOM 15487 O O . LYS Q 1 135 ? 24.347 -67.917 -7.752 1.00 58.98 135 LYS I O 1
ATOM 15493 N N . ALA Q 1 136 ? 23.153 -69.816 -7.784 1.00 51.94 136 ALA I N 1
ATOM 15494 C CA . ALA Q 1 136 ? 24.108 -70.476 -8.662 1.00 51.94 136 ALA I CA 1
ATOM 15495 C C . ALA Q 1 136 ? 24.229 -69.761 -10.000 1.00 51.94 136 ALA I C 1
ATOM 15496 O O . ALA Q 1 136 ? 25.331 -69.629 -10.539 1.00 51.94 136 ALA I O 1
ATOM 15498 N N . TRP Q 1 137 ? 23.121 -69.275 -10.547 1.00 48.23 137 TRP I N 1
ATOM 15499 C CA . TRP Q 1 137 ? 23.146 -68.795 -11.922 1.00 48.23 137 TRP I CA 1
ATOM 15500 C C . TRP Q 1 137 ? 22.937 -67.293 -11.962 1.00 48.23 137 TRP I C 1
ATOM 15501 O O . TRP Q 1 137 ? 21.805 -66.825 -11.777 1.00 48.23 137 TRP I O 1
ATOM 15512 N N . PRO Q 1 138 ? 23.975 -66.502 -12.217 1.00 44.90 138 PRO I N 1
ATOM 15513 C CA . PRO Q 1 138 ? 23.794 -65.050 -12.198 1.00 44.90 138 PRO I CA 1
ATOM 15514 C C . PRO Q 1 138 ? 22.985 -64.530 -13.357 1.00 44.90 138 PRO I C 1
ATOM 15515 O O . PRO Q 1 138 ? 22.235 -63.563 -13.192 1.00 44.90 138 PRO I O 1
ATOM 15519 N N . ALA Q 1 139 ? 23.115 -65.141 -14.532 1.00 38.38 139 ALA I N 1
ATOM 15520 C CA . ALA Q 1 139 ? 22.589 -64.535 -15.745 1.00 38.38 139 ALA I CA 1
ATOM 15521 C C . ALA Q 1 139 ? 21.093 -64.298 -15.686 1.00 38.38 139 ALA I C 1
ATOM 15522 O O . ALA Q 1 139 ? 20.559 -63.567 -16.524 1.00 38.38 139 ALA I O 1
ATOM 15524 N N . THR Q 1 140 ? 20.405 -64.888 -14.720 1.00 45.53 140 THR I N 1
ATOM 15525 C CA . THR Q 1 140 ? 18.969 -64.719 -14.599 1.00 45.53 140 THR I CA 1
ATOM 15526 C C . THR Q 1 140 ? 18.573 -63.596 -13.658 1.00 45.53 140 THR I C 1
ATOM 15527 O O . THR Q 1 140 ? 17.378 -63.340 -13.500 1.00 45.53 140 THR I O 1
ATOM 15531 N N . TRP Q 1 141 ? 19.530 -62.930 -13.026 1.00 49.24 141 TRP I N 1
ATOM 15532 C CA . TRP Q 1 141 ? 19.195 -61.906 -12.052 1.00 49.24 141 TRP I CA 1
ATOM 15533 C C . TRP Q 1 141 ? 18.670 -60.663 -12.750 1.00 49.24 141 TRP I C 1
ATOM 15534 O O . TRP Q 1 141 ? 19.043 -60.356 -13.882 1.00 49.24 141 TRP I O 1
ATOM 15545 N N . LYS Q 1 142 ? 17.801 -59.941 -12.059 1.00 67.39 142 LYS I N 1
ATOM 15546 C CA . LYS Q 1 142 ? 17.336 -58.642 -12.512 1.00 67.39 142 LYS I CA 1
ATOM 15547 C C . LYS Q 1 142 ? 17.409 -57.673 -11.347 1.00 67.39 142 LYS I C 1
ATOM 15548 O O . LYS Q 1 142 ? 17.414 -58.079 -10.184 1.00 67.39 142 LYS I O 1
ATOM 15554 N N . VAL Q 1 143 ? 17.486 -56.387 -11.663 1.00 79.03 143 VAL I N 1
ATOM 15555 C CA . VAL Q 1 143 ? 17.586 -55.383 -10.621 1.00 79.03 143 VAL I CA 1
ATOM 15556 C C . VAL Q 1 143 ? 16.310 -55.357 -9.810 1.00 79.03 143 VAL I C 1
ATOM 15557 O O . VAL Q 1 143 ? 15.214 -55.364 -10.365 1.00 79.03 143 VAL I O 1
ATOM 15561 N N . SER Q 1 144 ? 16.447 -55.338 -8.491 1.00 96.76 144 SER I N 1
ATOM 15562 C CA . SER Q 1 144 ? 15.276 -55.350 -7.628 1.00 96.76 144 SER I CA 1
ATOM 15563 C C . SER Q 1 144 ? 14.488 -54.066 -7.780 1.00 96.76 144 SER I C 1
ATOM 15564 O O . SER Q 1 144 ? 15.036 -52.975 -7.640 1.00 96.76 144 SER I O 1
ATOM 15567 N N . ARG Q 1 145 ? 13.197 -54.194 -8.062 1.00 114.53 145 ARG I N 1
ATOM 15568 C CA . ARG Q 1 145 ? 12.358 -53.019 -8.241 1.00 114.53 145 ARG I CA 1
ATOM 15569 C C . ARG Q 1 145 ? 12.609 -51.997 -7.150 1.00 114.53 145 ARG I C 1
ATOM 15570 O O . ARG Q 1 145 ? 12.951 -50.852 -7.430 1.00 114.53 145 ARG I O 1
ATOM 15578 N N . GLU Q 1 146 ? 12.440 -52.412 -5.902 1.00 115.97 146 GLU I N 1
ATOM 15579 C CA . GLU Q 1 146 ? 12.671 -51.494 -4.778 1.00 115.97 146 GLU I CA 1
ATOM 15580 C C . GLU Q 1 146 ? 12.118 -50.082 -4.967 1.00 115.97 146 GLU I C 1
ATOM 15581 O O . GLU Q 1 146 ? 10.994 -49.888 -5.421 1.00 115.97 146 GLU I O 1
ATOM 15587 N N . LEU Q 1 147 ? 12.964 -49.105 -4.638 1.00 114.04 147 LEU I N 1
ATOM 15588 C CA . LEU Q 1 147 ? 12.683 -47.686 -4.825 1.00 114.04 147 LEU I CA 1
ATOM 15589 C C . LEU Q 1 147 ? 12.644 -47.382 -6.319 1.00 114.04 147 LEU I C 1
ATOM 15590 O O . LEU Q 1 147 ? 11.869 -46.540 -6.769 1.00 114.04 147 LEU I O 1
ATOM 15595 N N . CYS Q 1 148 ? 13.567 -48.040 -7.029 1.00 118.92 148 CYS I N 1
ATOM 15596 C CA . CYS Q 1 148 ? 13.798 -48.009 -8.489 1.00 118.92 148 CYS I CA 1
ATOM 15597 C C . CYS Q 1 148 ? 14.545 -46.803 -9.021 1.00 118.92 148 CYS I C 1
ATOM 15598 O O . CYS Q 1 148 ? 14.676 -46.630 -10.228 1.00 118.92 148 CYS I O 1
ATOM 15601 N N . HIS Q 1 149 ? 15.027 -45.962 -8.122 1.00 109.57 149 HIS I N 1
ATOM 15602 C CA . HIS Q 1 149 ? 15.784 -44.814 -8.568 1.00 109.57 149 HIS I CA 1
ATOM 15603 C C . HIS Q 1 149 ? 17.225 -44.838 -8.076 1.00 109.57 149 HIS I C 1
ATOM 15604 O O . HIS Q 1 149 ? 18.087 -44.170 -8.632 1.00 109.57 149 HIS I O 1
ATOM 15611 N N . ARG Q 1 150 ? 17.487 -45.657 -7.070 1.00 84.48 150 ARG I N 1
ATOM 15612 C CA . ARG Q 1 150 ? 18.825 -45.727 -6.516 1.00 84.48 150 ARG I CA 1
ATOM 15613 C C . ARG Q 1 150 ? 19.786 -46.427 -7.453 1.00 84.48 150 ARG I C 1
ATOM 15614 O O . ARG Q 1 150 ? 20.970 -46.099 -7.479 1.00 84.48 150 ARG I O 1
ATOM 15622 N N . PHE Q 1 151 ? 19.298 -47.385 -8.229 1.00 74.80 151 PHE I N 1
ATOM 15623 C CA . PHE Q 1 151 ? 20.212 -48.153 -9.068 1.00 74.80 151 PHE I CA 1
ATOM 15624 C C . PHE Q 1 151 ? 19.778 -48.318 -10.515 1.00 74.80 151 PHE I C 1
ATOM 15625 O O . PHE Q 1 151 ? 18.595 -48.487 -10.796 1.00 74.80 151 PHE I O 1
ATOM 15633 N N . VAL Q 1 152 ? 20.733 -48.266 -11.435 1.00 73.48 152 VAL I N 1
ATOM 15634 C CA . VAL Q 1 152 ? 20.440 -48.476 -12.844 1.00 73.48 152 VAL I CA 1
ATOM 15635 C C . VAL Q 1 152 ? 21.689 -49.025 -13.515 1.00 73.48 152 VAL I C 1
ATOM 15636 O O . VAL Q 1 152 ? 22.811 -48.621 -13.200 1.00 73.48 152 VAL I O 1
ATOM 15640 N N . VAL Q 1 153 ? 21.494 -49.963 -14.433 1.00 69.83 153 VAL I N 1
ATOM 15641 C CA . VAL Q 1 153 ? 22.592 -50.671 -15.077 1.00 69.83 153 VAL I CA 1
ATOM 15642 C C . VAL Q 1 153 ? 22.794 -50.071 -16.459 1.00 69.83 153 VAL I C 1
ATOM 15643 O O . VAL Q 1 153 ? 21.899 -50.122 -17.310 1.00 69.83 153 VAL I O 1
ATOM 15647 N N . LYS Q 1 154 ? 23.955 -49.471 -16.685 1.00 61.49 154 LYS I N 1
ATOM 15648 C CA . LYS Q 1 154 ? 24.192 -48.830 -17.966 1.00 61.49 154 LYS I CA 1
ATOM 15649 C C . LYS Q 1 154 ? 24.903 -49.724 -18.969 1.00 61.49 154 LYS I C 1
ATOM 15650 O O . LYS Q 1 154 ? 24.940 -49.381 -20.153 1.00 61.49 154 LYS I O 1
ATOM 15656 N N . ARG Q 1 155 ? 25.446 -50.860 -18.538 1.00 53.33 155 ARG I N 1
ATOM 15657 C CA . ARG Q 1 155 ? 26.065 -51.822 -19.439 1.00 53.33 155 ARG I CA 1
ATOM 15658 C C . ARG Q 1 155 ? 25.987 -53.206 -18.824 1.00 53.33 155 ARG I C 1
ATOM 15659 O O . ARG Q 1 155 ? 25.927 -53.361 -17.605 1.00 53.33 155 ARG I O 1
ATOM 15667 N N . ARG Q 1 156 ? 26.000 -54.215 -19.686 1.00 46.27 156 ARG I N 1
ATOM 15668 C CA . ARG Q 1 156 ? 25.982 -55.599 -19.248 1.00 46.27 156 ARG I CA 1
ATOM 15669 C C . ARG Q 1 156 ? 26.734 -56.437 -20.265 1.00 46.27 156 ARG I C 1
ATOM 15670 O O . ARG Q 1 156 ? 26.589 -56.230 -21.470 1.00 46.27 156 ARG I O 1
ATOM 15678 N N . TRP Q 1 157 ? 27.532 -57.384 -19.785 1.00 49.91 157 TRP I N 1
ATOM 15679 C CA . TRP Q 1 157 ? 28.284 -58.234 -20.692 1.00 49.91 157 TRP I CA 1
ATOM 15680 C C . TRP Q 1 157 ? 28.252 -59.670 -20.205 1.00 49.91 157 TRP I C 1
ATOM 15681 O O . TRP Q 1 157 ? 27.919 -59.953 -19.056 1.00 49.91 157 TRP I O 1
ATOM 15692 N N . LEU Q 1 158 ? 28.631 -60.573 -21.097 1.00 50.94 158 LEU I N 1
ATOM 15693 C CA . LEU Q 1 158 ? 28.589 -61.999 -20.837 1.00 50.94 158 LEU I CA 1
ATOM 15694 C C . LEU Q 1 158 ? 29.908 -62.627 -21.244 1.00 50.94 158 LEU I C 1
ATOM 15695 O O . LEU Q 1 158 ? 30.588 -62.144 -22.149 1.00 50.94 158 LEU I O 1
ATOM 15700 N N . PHE Q 1 159 ? 30.262 -63.711 -20.571 1.00 52.34 159 PHE I N 1
ATOM 15701 C CA . PHE Q 1 159 ? 31.406 -64.506 -20.977 1.00 52.34 159 PHE I CA 1
ATOM 15702 C C . PHE Q 1 159 ? 31.226 -65.894 -20.398 1.00 52.34 159 PHE I C 1
ATOM 15703 O O . PHE Q 1 159 ? 30.434 -66.095 -19.477 1.00 52.34 159 PHE I O 1
ATOM 15711 N N . ASN Q 1 160 ? 31.973 -66.849 -20.935 1.00 51.54 160 ASN I N 1
ATOM 15712 C CA . ASN Q 1 160 ? 31.824 -68.225 -20.499 1.00 51.54 160 ASN I CA 1
ATOM 15713 C C . ASN Q 1 160 ? 33.173 -68.917 -20.457 1.00 51.54 160 ASN I C 1
ATOM 15714 O O . ASN Q 1 160 ? 34.050 -68.661 -21.282 1.00 51.54 160 ASN I O 1
ATOM 15719 N N . MET Q 1 161 ? 33.323 -69.801 -19.478 1.00 62.44 161 MET I N 1
ATOM 15720 C CA . MET Q 1 161 ? 34.555 -70.530 -19.250 1.00 62.44 161 MET I CA 1
ATOM 15721 C C . MET Q 1 161 ? 34.218 -71.996 -19.062 1.00 62.44 161 MET I C 1
ATOM 15722 O O . MET Q 1 161 ? 33.097 -72.348 -18.697 1.00 62.44 161 MET I O 1
ATOM 15727 N N . GLU Q 1 162 ? 35.196 -72.857 -19.307 1.00 70.95 162 GLU I N 1
ATOM 15728 C CA . GLU Q 1 162 ? 34.987 -74.275 -19.075 1.00 70.95 162 GLU I CA 1
ATOM 15729 C C . GLU Q 1 162 ? 36.301 -74.906 -18.658 1.00 70.95 162 GLU I C 1
ATOM 15730 O O . GLU Q 1 162 ? 37.364 -74.524 -19.149 1.00 70.95 162 GLU I O 1
ATOM 15736 N N . THR Q 1 163 ? 36.220 -75.861 -17.739 1.00 84.29 163 THR I N 1
ATOM 15737 C CA . THR Q 1 163 ? 37.391 -76.531 -17.198 1.00 84.29 163 THR I CA 1
ATOM 15738 C C . THR Q 1 163 ? 37.230 -78.028 -17.373 1.00 84.29 163 THR I C 1
ATOM 15739 O O . THR Q 1 163 ? 36.193 -78.589 -17.008 1.00 84.29 163 THR I O 1
ATOM 15743 N N . ASP Q 1 164 ? 38.260 -78.673 -17.904 1.00 90.46 164 ASP I N 1
ATOM 15744 C CA . ASP Q 1 164 ? 38.231 -80.103 -18.161 1.00 90.46 164 ASP I CA 1
ATOM 15745 C C . ASP Q 1 164 ? 38.591 -80.926 -16.939 1.00 90.46 164 ASP I C 1
ATOM 15746 O O . ASP Q 1 164 ? 38.657 -82.154 -17.034 1.00 90.46 164 ASP I O 1
ATOM 15751 N N . GLY Q 1 165 ? 38.846 -80.286 -15.806 1.00 96.43 165 GLY I N 1
ATOM 15752 C CA . GLY Q 1 165 ? 39.253 -81.020 -14.629 1.00 96.43 165 GLY I CA 1
ATOM 15753 C C . GLY Q 1 165 ? 40.731 -81.306 -14.572 1.00 96.43 165 GLY I C 1
ATOM 15754 O O . GLY Q 1 165 ? 41.142 -82.283 -13.941 1.00 96.43 165 GLY I O 1
ATOM 15755 N N . ARG Q 1 166 ? 41.550 -80.488 -15.224 1.00 96.21 166 ARG I N 1
ATOM 15756 C CA . ARG Q 1 166 ? 42.986 -80.715 -15.241 1.00 96.21 166 ARG I CA 1
ATOM 15757 C C . ARG Q 1 166 ? 43.702 -79.381 -15.130 1.00 96.21 166 ARG I C 1
ATOM 15758 O O . ARG Q 1 166 ? 43.435 -78.467 -15.915 1.00 96.21 166 ARG I O 1
ATOM 15766 N N . ILE Q 1 167 ? 44.614 -79.269 -14.164 1.00 96.74 167 ILE I N 1
ATOM 15767 C CA . ILE Q 1 167 ? 45.414 -78.057 -14.054 1.00 96.74 167 ILE I CA 1
ATOM 15768 C C . ILE Q 1 167 ? 46.437 -78.019 -15.180 1.00 96.74 167 ILE I C 1
ATOM 15769 O O . ILE Q 1 167 ? 46.750 -79.033 -15.812 1.00 96.74 167 ILE I O 1
ATOM 15774 N N . GLY Q 1 168 ? 46.959 -76.828 -15.441 1.00 91.61 168 GLY I N 1
ATOM 15775 C CA . GLY Q 1 168 ? 47.888 -76.660 -16.537 1.00 91.61 168 GLY I CA 1
ATOM 15776 C C . GLY Q 1 168 ? 49.344 -76.884 -16.206 1.00 91.61 168 GLY I C 1
ATOM 15777 O O . GLY Q 1 168 ? 50.202 -76.708 -17.076 1.00 91.61 168 GLY I O 1
ATOM 15778 N N . SER Q 1 169 ? 49.657 -77.272 -14.974 1.00 96.96 169 SER I N 1
ATOM 15779 C CA . SER Q 1 169 ? 51.040 -77.377 -14.533 1.00 96.96 169 SER I CA 1
ATOM 15780 C C . SER Q 1 169 ? 51.601 -78.787 -14.622 1.00 96.96 169 SER I C 1
ATOM 15781 O O . SER Q 1 169 ? 52.775 -78.991 -14.301 1.00 96.96 169 SER I O 1
ATOM 15784 N N . ASP Q 1 170 ? 50.808 -79.761 -15.051 1.00 99.29 170 ASP I N 1
ATOM 15785 C CA . ASP Q 1 170 ? 51.228 -81.152 -15.015 1.00 99.29 170 ASP I CA 1
ATOM 15786 C C . ASP Q 1 170 ? 51.355 -81.717 -16.424 1.00 99.29 170 ASP I C 1
ATOM 15787 O O . ASP Q 1 170 ? 50.708 -81.253 -17.366 1.00 99.29 170 ASP I O 1
ATOM 15792 N N . ILE Q 1 171 ? 52.199 -82.733 -16.552 1.00 103.07 171 ILE I N 1
ATOM 15793 C CA . ILE Q 1 171 ? 52.583 -83.281 -17.850 1.00 103.07 171 ILE I CA 1
ATOM 15794 C C . ILE Q 1 171 ? 51.654 -84.429 -18.222 1.00 103.07 171 ILE I C 1
ATOM 15795 O O . ILE Q 1 171 ? 51.362 -85.283 -17.374 1.00 103.07 171 ILE I O 1
ATOM 15800 N N . PRO Q 1 172 ? 51.165 -84.483 -19.454 1.00 102.36 172 PRO I N 1
ATOM 15801 C CA . PRO Q 1 172 ? 50.353 -85.617 -19.884 1.00 102.36 172 PRO I CA 1
ATOM 15802 C C . PRO Q 1 172 ? 51.193 -86.874 -19.983 1.00 102.36 172 PRO I C 1
ATOM 15803 O O . PRO Q 1 172 ? 52.421 -86.800 -20.136 1.00 102.36 172 PRO I O 1
ATOM 15807 N N . PRO Q 1 173 ? 50.575 -88.046 -19.900 1.00 104.83 173 PRO I N 1
ATOM 15808 C CA . PRO Q 1 173 ? 51.300 -89.282 -20.194 1.00 104.83 173 PRO I CA 1
ATOM 15809 C C . PRO Q 1 173 ? 51.547 -89.420 -21.685 1.00 104.83 173 PRO I C 1
ATOM 15810 O O . PRO Q 1 173 ? 50.866 -88.818 -22.517 1.00 104.83 173 PRO I O 1
ATOM 15814 N N . SER Q 1 174 ? 52.536 -90.247 -22.020 1.00 106.78 174 SER I N 1
ATOM 15815 C CA . SER Q 1 174 ? 52.901 -90.440 -23.417 1.00 106.78 174 SER I CA 1
ATOM 15816 C C . SER Q 1 174 ? 51.806 -91.123 -24.220 1.00 106.78 174 SER I C 1
ATOM 15817 O O . SER Q 1 174 ? 51.918 -91.203 -25.447 1.00 106.78 174 SER I O 1
ATOM 15820 N N . ASN Q 1 175 ? 50.758 -91.619 -23.568 1.00 103.13 175 ASN I N 1
ATOM 15821 C CA . ASN Q 1 175 ? 49.729 -92.350 -24.292 1.00 103.13 175 ASN I CA 1
ATOM 15822 C C . ASN Q 1 175 ? 48.754 -91.426 -25.012 1.00 103.13 175 ASN I C 1
ATOM 15823 O O . ASN Q 1 175 ? 48.377 -91.698 -26.155 1.00 103.13 175 ASN I O 1
ATOM 15828 N N . ALA Q 1 176 ? 48.324 -90.339 -24.373 1.00 99.73 176 ALA I N 1
ATOM 15829 C CA . ALA Q 1 176 ? 47.241 -89.529 -24.914 1.00 99.73 176 ALA I CA 1
ATOM 15830 C C . ALA Q 1 176 ? 47.535 -88.050 -24.713 1.00 99.73 176 ALA I C 1
ATOM 15831 O O . ALA Q 1 176 ? 48.451 -87.670 -23.983 1.00 99.73 176 ALA I O 1
ATOM 15833 N N . SER Q 1 177 ? 46.743 -87.209 -25.375 1.00 92.22 177 SER I N 1
ATOM 15834 C CA . SER Q 1 177 ? 46.857 -85.760 -25.271 1.00 92.22 177 SER I CA 1
ATOM 15835 C C . SER Q 1 177 ? 45.498 -85.173 -24.915 1.00 92.22 177 SER I C 1
ATOM 15836 O O . SER Q 1 177 ? 44.520 -85.896 -24.716 1.00 92.22 177 SER I O 1
ATOM 15839 N N . TRP Q 1 178 ? 45.435 -83.843 -24.840 1.00 88.10 178 TRP I N 1
ATOM 15840 C CA . TRP Q 1 178 ? 44.179 -83.170 -24.547 1.00 88.10 178 TRP I CA 1
ATOM 15841 C C . TRP Q 1 178 ? 44.102 -81.857 -25.314 1.00 88.10 178 TRP I C 1
ATOM 15842 O O . TRP Q 1 178 ? 45.114 -81.182 -25.512 1.00 88.10 178 TRP I O 1
ATOM 15853 N N . LYS Q 1 179 ? 42.889 -81.492 -25.732 1.00 79.13 179 LYS I N 1
ATOM 15854 C CA . LYS Q 1 179 ? 42.651 -80.177 -26.307 1.00 79.13 179 LYS I CA 1
ATOM 15855 C C . LYS Q 1 179 ? 41.980 -79.323 -25.246 1.00 79.13 179 LYS I C 1
ATOM 15856 O O . LYS Q 1 179 ? 40.797 -79.540 -24.948 1.00 79.13 179 LYS I O 1
ATOM 15862 N N . PRO Q 1 180 ? 42.669 -78.372 -24.651 1.00 78.92 180 PRO I N 1
ATOM 15863 C CA . PRO Q 1 180 ? 42.058 -77.581 -23.580 1.00 78.92 180 PRO I CA 1
ATOM 15864 C C . PRO Q 1 180 ? 41.460 -76.277 -24.070 1.00 78.92 180 PRO I C 1
ATOM 15865 O O . PRO Q 1 180 ? 42.014 -75.208 -23.802 1.00 78.92 180 PRO I O 1
ATOM 15869 N N . CYS Q 1 181 ? 40.342 -76.337 -24.783 1.00 79.03 181 CYS I N 1
ATOM 15870 C CA . CYS Q 1 181 ? 39.707 -75.113 -25.246 1.00 79.03 181 CYS I CA 1
ATOM 15871 C C . CYS Q 1 181 ? 39.257 -74.266 -24.066 1.00 79.03 181 CYS I C 1
ATOM 15872 O O . CYS Q 1 181 ? 38.617 -74.761 -23.137 1.00 79.03 181 CYS I O 1
ATOM 15875 N N . LYS Q 1 182 ? 39.597 -72.987 -24.105 1.00 70.63 182 LYS I N 1
ATOM 15876 C CA . LYS Q 1 182 ? 38.998 -72.000 -23.216 1.00 70.63 182 LYS I CA 1
ATOM 15877 C C . LYS Q 1 182 ? 39.259 -72.311 -21.749 1.00 70.63 182 LYS I C 1
ATOM 15878 O O . LYS Q 1 182 ? 38.375 -72.178 -20.907 1.00 70.63 182 LYS I O 1
ATOM 15884 N N . ARG Q 1 183 ? 40.482 -72.720 -21.424 1.00 68.13 183 ARG I N 1
ATOM 15885 C CA . ARG Q 1 183 ? 40.821 -72.838 -20.014 1.00 68.13 183 ARG I CA 1
ATOM 15886 C C . ARG Q 1 183 ? 41.007 -71.468 -19.384 1.00 68.13 183 ARG I C 1
ATOM 15887 O O . ARG Q 1 183 ? 40.815 -71.308 -18.176 1.00 68.13 183 ARG I O 1
ATOM 15895 N N . ASN Q 1 184 ? 41.371 -70.476 -20.186 1.00 58.34 184 ASN I N 1
ATOM 15896 C CA . ASN Q 1 184 ? 41.500 -69.102 -19.736 1.00 58.34 184 ASN I CA 1
ATOM 15897 C C . ASN Q 1 184 ? 41.249 -68.191 -20.924 1.00 58.34 184 ASN I C 1
ATOM 15898 O O . ASN Q 1 184 ? 41.526 -68.559 -22.065 1.00 58.34 184 ASN I O 1
ATOM 15903 N N . ILE Q 1 185 ? 40.702 -67.008 -20.660 1.00 47.40 185 ILE I N 1
ATOM 15904 C CA . ILE Q 1 185 ? 40.230 -66.155 -21.738 1.00 47.40 185 ILE I CA 1
ATOM 15905 C C . ILE Q 1 185 ? 40.747 -64.740 -21.566 1.00 47.40 185 ILE I C 1
ATOM 15906 O O . ILE Q 1 185 ? 41.224 -64.344 -20.503 1.00 47.40 185 ILE I O 1
ATOM 15911 N N . TYR Q 1 186 ? 40.620 -63.976 -22.638 1.00 39.56 186 TYR I N 1
ATOM 15912 C CA . TYR Q 1 186 ? 40.976 -62.571 -22.688 1.00 39.56 186 TYR I CA 1
ATOM 15913 C C . TYR Q 1 186 ? 39.723 -61.745 -22.917 1.00 39.56 186 TYR I C 1
ATOM 15914 O O . TYR Q 1 186 ? 38.936 -62.039 -23.817 1.00 39.56 186 TYR I O 1
ATOM 15923 N N . PHE Q 1 187 ? 39.545 -60.707 -22.109 1.00 35.90 187 PHE I N 1
ATOM 15924 C CA . PHE Q 1 187 ? 38.282 -59.983 -22.051 1.00 35.90 187 PHE I CA 1
ATOM 15925 C C . PHE Q 1 187 ? 38.555 -58.495 -22.140 1.00 35.90 187 PHE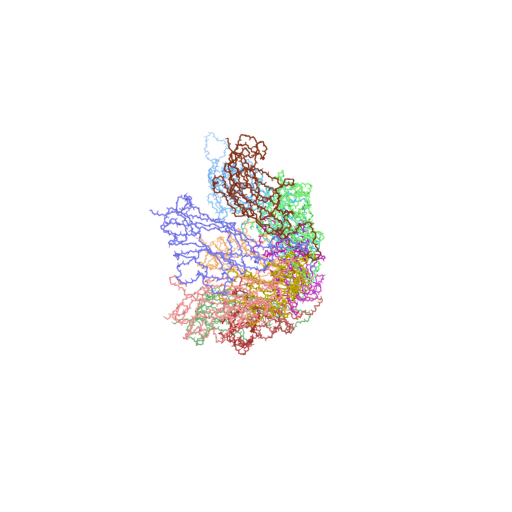 I C 1
ATOM 15926 O O . PHE Q 1 187 ? 39.198 -57.939 -21.250 1.00 35.90 187 PHE I O 1
ATOM 15934 N N . HIS Q 1 188 ? 38.061 -57.845 -23.187 1.00 39.62 188 HIS I N 1
ATOM 15935 C CA . HIS Q 1 188 ? 38.309 -56.421 -23.336 1.00 39.62 188 HIS I CA 1
ATOM 15936 C C . HIS Q 1 188 ? 37.093 -55.754 -23.949 1.00 39.62 188 HIS I C 1
ATOM 15937 O O . HIS Q 1 188 ? 36.473 -56.301 -24.860 1.00 39.62 188 HIS I O 1
ATOM 15944 N N . LYS Q 1 189 ? 36.773 -54.562 -23.456 1.00 46.07 189 LYS I N 1
ATOM 15945 C CA . LYS Q 1 189 ? 35.654 -53.782 -23.953 1.00 46.07 189 LYS I CA 1
ATOM 15946 C C . LYS Q 1 189 ? 36.041 -52.316 -23.921 1.00 46.07 189 LYS I C 1
ATOM 15947 O O . LYS Q 1 189 ? 36.846 -51.896 -23.090 1.00 46.07 189 LYS I O 1
ATOM 15953 N N . PHE Q 1 190 ? 35.474 -51.541 -24.838 1.00 54.77 190 PHE I N 1
ATOM 15954 C CA . PHE Q 1 190 ? 35.710 -50.105 -24.884 1.00 54.77 190 PHE I CA 1
ATOM 15955 C C . PHE Q 1 190 ? 34.396 -49.425 -25.221 1.00 54.77 190 PHE I C 1
ATOM 15956 O O . PHE Q 1 190 ? 33.813 -49.708 -26.268 1.00 54.77 190 PHE I O 1
ATOM 15964 N N . THR Q 1 191 ? 33.930 -48.529 -24.354 1.00 58.09 191 THR I N 1
ATOM 15965 C CA . THR Q 1 191 ? 32.608 -47.931 -24.517 1.00 58.09 191 THR I CA 1
ATOM 15966 C C . THR Q 1 191 ? 32.677 -46.437 -24.272 1.00 58.09 191 THR I C 1
ATOM 15967 O O . THR Q 1 191 ? 33.020 -46.005 -23.170 1.00 58.09 191 THR I O 1
ATOM 15971 N N . SER Q 1 192 ? 32.340 -45.654 -25.291 1.00 68.37 192 SER I N 1
ATOM 15972 C CA . SER Q 1 192 ? 32.328 -44.205 -25.187 1.00 68.37 192 SER I CA 1
ATOM 15973 C C . SER Q 1 192 ? 30.959 -43.631 -24.859 1.00 68.37 192 SER I C 1
ATOM 15974 O O . SER Q 1 192 ? 30.863 -42.442 -24.545 1.00 68.37 192 SER I O 1
ATOM 15977 N N . GLY Q 1 193 ? 29.906 -44.438 -24.917 1.00 64.68 193 GLY I N 1
ATOM 15978 C CA . GLY Q 1 193 ? 28.568 -43.875 -24.928 1.00 64.68 193 GLY I CA 1
ATOM 15979 C C . GLY Q 1 193 ? 28.169 -43.238 -23.613 1.00 64.68 193 GLY I C 1
ATOM 15980 O O . GLY Q 1 193 ? 27.528 -42.185 -23.593 1.00 64.68 193 GLY I O 1
ATOM 15981 N N . LEU Q 1 194 ? 28.559 -43.851 -22.503 1.00 69.38 194 LEU I N 1
ATOM 15982 C CA . LEU Q 1 194 ? 28.003 -43.486 -21.214 1.00 69.38 194 LEU I CA 1
ATOM 15983 C C . LEU Q 1 194 ? 28.407 -42.073 -20.832 1.00 69.38 194 LEU I C 1
ATOM 15984 O O . LEU Q 1 194 ? 29.346 -41.495 -21.378 1.00 69.38 194 LEU I O 1
ATOM 15989 N N . GLY Q 1 195 ? 27.674 -41.523 -19.881 1.00 70.63 195 GLY I N 1
ATOM 15990 C CA . GLY Q 1 195 ? 28.088 -40.298 -19.227 1.00 70.63 195 GLY I CA 1
ATOM 15991 C C . GLY Q 1 195 ? 27.554 -40.295 -17.818 1.00 70.63 195 GLY I C 1
ATOM 15992 O O . GLY Q 1 195 ? 26.514 -40.891 -17.529 1.00 70.63 195 GLY I O 1
ATOM 15993 N N . VAL Q 1 196 ? 28.269 -39.611 -16.934 1.00 74.97 196 VAL I N 1
ATOM 15994 C CA . VAL Q 1 196 ? 28.018 -39.675 -15.502 1.00 74.97 196 VAL I CA 1
ATOM 15995 C C . VAL Q 1 196 ? 28.378 -38.325 -14.914 1.00 74.97 196 VAL I C 1
ATOM 15996 O O . VAL Q 1 196 ? 29.336 -37.684 -15.352 1.00 74.97 196 VAL I O 1
ATOM 16000 N N . ARG Q 1 197 ? 27.614 -37.891 -13.923 1.00 82.47 197 ARG I N 1
ATOM 16001 C CA . ARG Q 1 197 ? 27.836 -36.608 -13.281 1.00 82.47 197 ARG I CA 1
ATOM 16002 C C . ARG Q 1 197 ? 27.890 -36.814 -11.779 1.00 82.47 197 ARG I C 1
ATOM 16003 O O . ARG Q 1 197 ? 26.919 -37.280 -11.179 1.00 82.47 197 ARG I O 1
ATOM 16011 N N . THR Q 1 198 ? 29.022 -36.475 -11.178 1.00 85.33 198 THR I N 1
ATOM 16012 C CA . THR Q 1 198 ? 29.250 -36.710 -9.763 1.00 85.33 198 THR I CA 1
ATOM 16013 C C . THR Q 1 198 ? 29.406 -35.383 -9.043 1.00 85.33 198 THR I C 1
ATOM 16014 O O . THR Q 1 198 ? 29.788 -34.375 -9.640 1.00 85.33 198 THR I O 1
ATOM 16018 N N . GLN Q 1 199 ? 29.110 -35.388 -7.748 1.00 86.92 199 GLN I N 1
ATOM 16019 C CA . GLN Q 1 199 ? 29.383 -34.242 -6.897 1.00 86.92 199 GLN I CA 1
ATOM 16020 C C . GLN Q 1 199 ? 30.016 -34.726 -5.607 1.00 86.92 199 GLN I C 1
ATOM 16021 O O . GLN Q 1 199 ? 29.519 -35.657 -4.970 1.00 86.92 199 GLN I O 1
ATOM 16027 N N . TRP Q 1 200 ? 31.109 -34.085 -5.229 1.00 91.49 200 TRP I N 1
ATOM 16028 C CA . TRP Q 1 200 ? 31.955 -34.530 -4.140 1.00 91.49 200 TRP I CA 1
ATOM 16029 C C . TRP Q 1 200 ? 31.758 -33.635 -2.928 1.00 91.49 200 TRP I C 1
ATOM 16030 O O . TRP Q 1 200 ? 31.458 -32.447 -3.054 1.00 91.49 200 TRP I O 1
ATOM 16041 N N . LYS Q 1 201 ? 31.922 -34.216 -1.748 1.00 102.69 201 LYS I N 1
ATOM 16042 C CA . LYS Q 1 201 ? 31.835 -33.432 -0.531 1.00 102.69 201 LYS I CA 1
ATOM 16043 C C . LYS Q 1 201 ? 33.103 -32.610 -0.341 1.00 102.69 201 LYS I C 1
ATOM 16044 O O . LYS Q 1 201 ? 33.973 -32.540 -1.210 1.00 102.69 201 LYS I O 1
ATOM 16050 N N . ASN Q 1 202 ? 33.199 -31.976 0.822 1.00 110.69 202 ASN I N 1
ATOM 16051 C CA . ASN Q 1 202 ? 34.338 -31.123 1.121 1.00 110.69 202 ASN I CA 1
ATOM 16052 C C . ASN Q 1 202 ? 35.639 -31.907 1.204 1.00 110.69 202 ASN I C 1
ATOM 16053 O O . ASN Q 1 202 ? 36.654 -31.465 0.657 1.00 110.69 202 ASN I O 1
ATOM 16058 N N . VAL Q 1 203 ? 35.624 -33.066 1.863 1.00 113.95 203 VAL I N 1
ATOM 16059 C CA . VAL Q 1 203 ? 36.858 -33.738 2.247 1.00 113.95 203 VAL I CA 1
ATOM 16060 C C . VAL Q 1 203 ? 37.745 -33.995 1.036 1.00 113.95 203 VAL I C 1
ATOM 16061 O O . VAL Q 1 203 ? 37.268 -34.311 -0.059 1.00 113.95 203 VAL I O 1
ATOM 16065 N N . THR Q 1 204 ? 39.054 -33.848 1.235 1.00 117.21 204 THR I N 1
ATOM 16066 C CA . THR Q 1 204 ? 40.018 -34.077 0.168 1.00 117.21 204 THR I CA 1
ATOM 16067 C C . THR Q 1 204 ? 40.156 -35.545 -0.202 1.00 117.21 204 THR I C 1
ATOM 16068 O O . THR Q 1 204 ? 40.794 -35.858 -1.211 1.00 117.21 204 THR I O 1
ATOM 16072 N N . ASP Q 1 205 ? 39.590 -36.450 0.588 1.00 120.15 205 ASP I N 1
ATOM 16073 C CA . ASP Q 1 205 ? 39.744 -37.870 0.324 1.00 120.15 205 ASP I CA 1
ATOM 16074 C C . ASP Q 1 205 ? 39.019 -38.259 -0.959 1.00 120.15 205 ASP I C 1
ATOM 16075 O O . ASP Q 1 205 ? 38.102 -37.577 -1.419 1.00 120.15 205 ASP I O 1
ATOM 16080 N N . GLY Q 1 206 ? 39.456 -39.371 -1.546 1.00 114.12 206 GLY I N 1
ATOM 16081 C CA . GLY Q 1 206 ? 38.806 -39.951 -2.700 1.00 114.12 206 GLY I CA 1
ATOM 16082 C C . GLY Q 1 206 ? 38.038 -41.224 -2.431 1.00 114.12 206 GLY I C 1
ATOM 16083 O O . GLY Q 1 206 ? 37.682 -41.926 -3.387 1.00 114.12 206 GLY I O 1
ATOM 16084 N N . GLY Q 1 207 ? 37.767 -41.556 -1.175 1.00 111.71 207 GLY I N 1
ATOM 16085 C CA . GLY Q 1 207 ? 37.107 -42.800 -0.851 1.00 111.71 207 GLY I CA 1
ATOM 16086 C C . GLY Q 1 207 ? 35.626 -42.776 -1.186 1.00 111.71 207 GLY I C 1
ATOM 16087 O O . GLY Q 1 207 ? 35.105 -41.876 -1.843 1.00 111.71 207 GLY I O 1
ATOM 16088 N N . VAL Q 1 208 ? 34.936 -43.810 -0.705 1.00 104.16 208 VAL I N 1
ATOM 16089 C CA . VAL Q 1 208 ? 33.515 -43.952 -1.001 1.00 104.16 208 VAL I CA 1
ATOM 16090 C C . VAL Q 1 208 ? 32.689 -43.010 -0.138 1.00 104.16 208 VAL I C 1
ATOM 16091 O O . VAL Q 1 208 ? 31.625 -42.540 -0.553 1.00 104.16 208 VAL I O 1
ATOM 16095 N N . GLY Q 1 209 ? 33.161 -42.711 1.070 1.00 105.45 209 GLY I N 1
ATOM 16096 C CA . GLY Q 1 209 ? 32.398 -41.849 1.950 1.00 105.45 209 GLY I CA 1
ATOM 16097 C C . GLY Q 1 209 ? 32.349 -40.408 1.497 1.00 105.45 209 GLY I C 1
ATOM 16098 O O . GLY Q 1 209 ? 31.566 -39.621 2.035 1.00 105.45 209 GLY I O 1
ATOM 16099 N N . ALA Q 1 210 ? 33.162 -40.042 0.511 1.00 99.61 210 ALA I N 1
ATOM 16100 C CA . ALA Q 1 210 ? 33.279 -38.642 0.139 1.00 99.61 210 ALA I CA 1
ATOM 16101 C C . ALA Q 1 210 ? 32.375 -38.256 -1.018 1.00 99.61 210 ALA I C 1
ATOM 16102 O O . ALA Q 1 210 ? 32.369 -37.088 -1.416 1.00 99.61 210 ALA I O 1
ATOM 16104 N N . ILE Q 1 211 ? 31.616 -39.191 -1.570 1.00 93.34 211 ILE I N 1
ATOM 16105 C CA . ILE Q 1 211 ? 30.830 -38.889 -2.757 1.00 93.34 211 ILE I CA 1
ATOM 16106 C C . ILE Q 1 211 ? 29.389 -38.610 -2.358 1.00 93.34 211 ILE I C 1
ATOM 16107 O O . ILE Q 1 211 ? 28.761 -39.395 -1.642 1.00 93.34 211 ILE I O 1
ATOM 16112 N N . GLN Q 1 212 ? 28.875 -37.460 -2.786 1.00 89.55 212 GLN I N 1
ATOM 16113 C CA . GLN Q 1 212 ? 27.510 -37.090 -2.438 1.00 89.55 212 GLN I CA 1
ATOM 16114 C C . GLN Q 1 212 ? 26.494 -37.729 -3.374 1.00 89.55 212 GLN I C 1
ATOM 16115 O O . GLN Q 1 212 ? 25.450 -38.207 -2.921 1.00 89.55 212 GLN I O 1
ATOM 16121 N N . ARG Q 1 213 ? 26.770 -37.742 -4.676 1.00 87.48 213 ARG I N 1
ATOM 16122 C CA . ARG Q 1 213 ? 25.858 -38.339 -5.641 1.00 87.48 213 ARG I CA 1
ATOM 16123 C C . ARG Q 1 213 ? 26.638 -38.996 -6.766 1.00 87.48 213 ARG I C 1
ATOM 16124 O O . ARG Q 1 213 ? 27.809 -38.695 -6.998 1.00 87.48 213 ARG I O 1
ATOM 16132 N N . GLY Q 1 214 ? 25.955 -39.886 -7.478 1.00 82.93 214 GLY I N 1
ATOM 16133 C CA . GLY Q 1 214 ? 26.466 -40.458 -8.706 1.00 82.93 214 GLY I CA 1
ATOM 16134 C C . GLY Q 1 214 ? 27.669 -41.365 -8.571 1.00 82.93 214 GLY I C 1
ATOM 16135 O O . GLY Q 1 214 ? 28.676 -41.158 -9.247 1.00 82.93 214 GLY I O 1
ATOM 16136 N N . ALA Q 1 215 ? 27.585 -42.387 -7.730 1.00 76.34 215 ALA I N 1
ATOM 16137 C CA . ALA Q 1 215 ? 28.674 -43.344 -7.666 1.00 76.34 215 ALA I CA 1
ATOM 16138 C C . ALA Q 1 215 ? 28.665 -44.211 -8.919 1.00 76.34 215 ALA I C 1
ATOM 16139 O O . ALA Q 1 215 ? 27.802 -44.088 -9.789 1.00 76.34 215 ALA I O 1
ATOM 16141 N N . LEU Q 1 216 ? 29.643 -45.102 -9.017 1.00 69.89 216 LEU I N 1
ATOM 16142 C CA . LEU Q 1 216 ? 29.704 -46.024 -10.138 1.00 69.89 216 LEU I CA 1
ATOM 16143 C C . LEU Q 1 216 ? 30.343 -47.310 -9.648 1.00 69.89 216 LEU I C 1
ATOM 16144 O O . LEU Q 1 216 ? 31.301 -47.269 -8.875 1.00 69.89 216 LEU I O 1
ATOM 16149 N N . TYR Q 1 217 ? 29.825 -48.446 -10.095 1.00 62.08 217 TYR I N 1
ATOM 16150 C CA . TYR Q 1 217 ? 30.276 -49.716 -9.554 1.00 62.08 217 TYR I CA 1
ATOM 16151 C C . TYR Q 1 217 ? 30.553 -50.718 -10.656 1.00 62.08 217 TYR I C 1
ATOM 16152 O O . TYR Q 1 217 ? 29.889 -50.718 -11.693 1.00 62.08 217 TYR I O 1
ATOM 16161 N N . MET Q 1 218 ? 31.528 -51.579 -10.407 1.00 62.49 218 MET I N 1
ATOM 16162 C CA . MET Q 1 218 ? 31.856 -52.698 -11.271 1.00 62.49 218 MET I CA 1
ATOM 16163 C C . MET Q 1 218 ? 31.549 -53.982 -10.523 1.00 62.49 218 MET I C 1
ATOM 16164 O O . MET Q 1 218 ? 32.108 -54.222 -9.451 1.00 62.49 218 MET I O 1
ATOM 16169 N N . VAL Q 1 219 ? 30.664 -54.802 -11.075 1.00 51.60 219 VAL I N 1
ATOM 16170 C CA . VAL Q 1 219 ? 30.196 -55.999 -10.393 1.00 51.60 219 VAL I CA 1
ATOM 16171 C C . VAL Q 1 219 ? 30.554 -57.218 -11.224 1.00 51.60 219 VAL I C 1
ATOM 16172 O O . VAL Q 1 219 ? 30.249 -57.271 -12.418 1.00 51.60 219 VAL I O 1
ATOM 16176 N N . ILE Q 1 220 ? 31.184 -58.198 -10.591 1.00 50.37 220 ILE I N 1
ATOM 16177 C CA . ILE Q 1 220 ? 31.542 -59.455 -11.229 1.00 50.37 220 ILE I CA 1
ATOM 16178 C C . ILE Q 1 220 ? 30.798 -60.572 -10.525 1.00 50.37 220 ILE I C 1
ATOM 16179 O O . ILE Q 1 220 ? 30.710 -60.584 -9.295 1.00 50.37 220 ILE I O 1
ATOM 16184 N N . ALA Q 1 221 ? 30.275 -61.515 -11.298 1.00 46.15 221 ALA I N 1
ATOM 16185 C CA . ALA Q 1 221 ? 29.657 -62.680 -10.720 1.00 46.15 221 ALA I CA 1
ATOM 16186 C C . ALA Q 1 221 ? 30.117 -63.894 -11.503 1.00 46.15 221 ALA I C 1
ATOM 16187 O O . ALA Q 1 221 ? 30.227 -63.832 -12.733 1.00 46.15 221 ALA I O 1
ATOM 16189 N N . PRO Q 1 222 ? 30.381 -64.997 -10.837 1.00 55.37 222 PRO I N 1
ATOM 16190 C CA . PRO Q 1 222 ? 30.920 -66.170 -11.515 1.00 55.37 222 PRO I CA 1
ATOM 16191 C C . PRO Q 1 222 ? 29.795 -67.031 -12.063 1.00 55.37 222 PRO I C 1
ATOM 16192 O O . PRO Q 1 222 ? 28.617 -66.762 -11.860 1.00 55.37 222 PRO I O 1
ATOM 16196 N N . GLY Q 1 223 ? 30.186 -68.101 -12.741 1.00 56.61 223 GLY I N 1
ATOM 16197 C CA . GLY Q 1 223 ? 29.251 -69.098 -13.211 1.00 56.61 223 GLY I CA 1
ATOM 16198 C C . GLY Q 1 223 ? 28.804 -69.971 -12.062 1.00 56.61 223 GLY I C 1
ATOM 16199 O O . GLY Q 1 223 ? 28.897 -69.598 -10.891 1.00 56.61 223 GLY I O 1
ATOM 16200 N N . ASN Q 1 224 ? 28.312 -71.154 -12.398 1.00 64.97 224 ASN I N 1
ATOM 16201 C CA . ASN Q 1 224 ? 27.847 -72.061 -11.362 1.00 64.97 224 ASN I CA 1
ATOM 16202 C C . ASN Q 1 224 ? 29.041 -72.750 -10.718 1.00 64.97 224 ASN I C 1
ATOM 16203 O O . ASN Q 1 224 ? 29.782 -73.484 -11.379 1.00 64.97 224 ASN I O 1
ATOM 16208 N N . GLY Q 1 225 ? 29.231 -72.499 -9.428 1.00 71.93 225 GLY I N 1
ATOM 16209 C CA . GLY Q 1 225 ? 30.281 -73.152 -8.676 1.00 71.93 225 GLY I CA 1
ATOM 16210 C C . GLY Q 1 225 ? 31.680 -72.967 -9.212 1.00 71.93 225 GLY I C 1
ATOM 16211 O O . GLY Q 1 225 ? 32.583 -73.701 -8.808 1.00 71.93 225 GLY I O 1
ATOM 16212 N N . LEU Q 1 226 ? 31.900 -72.014 -10.110 1.00 73.40 226 LEU I N 1
ATOM 16213 C CA . LEU Q 1 226 ? 33.206 -71.847 -10.740 1.00 73.40 226 LEU I CA 1
ATOM 16214 C C . LEU Q 1 226 ? 33.809 -70.512 -10.312 1.00 73.40 226 LEU I C 1
ATOM 16215 O O . LEU Q 1 226 ? 33.431 -69.458 -10.825 1.00 73.40 226 LEU I O 1
ATOM 16220 N N . THR Q 1 227 ? 34.770 -70.565 -9.398 1.00 71.85 227 THR I N 1
ATOM 16221 C CA . THR Q 1 227 ? 35.526 -69.392 -8.991 1.00 71.85 227 THR I CA 1
ATOM 16222 C C . THR Q 1 227 ? 36.690 -69.147 -9.944 1.00 71.85 227 THR I C 1
ATOM 16223 O O . THR Q 1 227 ? 37.158 -70.055 -10.630 1.00 71.85 227 THR I O 1
ATOM 16227 N N . PHE Q 1 228 ? 37.158 -67.903 -9.986 1.00 65.42 228 PHE I N 1
ATOM 16228 C CA . PHE Q 1 228 ? 38.353 -67.594 -10.759 1.00 65.42 228 PHE I CA 1
ATOM 16229 C C . PHE Q 1 228 ? 39.017 -66.352 -10.179 1.00 65.42 228 PHE I C 1
ATOM 16230 O O . PHE Q 1 228 ? 38.591 -65.821 -9.151 1.00 65.42 228 PHE I O 1
ATOM 16238 N N . THR Q 1 229 ? 40.079 -65.896 -10.842 1.00 65.05 229 THR I N 1
ATOM 16239 C CA . THR Q 1 229 ? 40.798 -64.687 -10.469 1.00 65.05 229 THR I CA 1
ATOM 16240 C C . THR Q 1 229 ? 40.979 -63.833 -11.712 1.00 65.05 229 THR I C 1
ATOM 16241 O O . THR Q 1 229 ? 40.565 -64.209 -12.810 1.00 65.05 229 THR I O 1
ATOM 16245 N N . ALA Q 1 230 ? 41.619 -62.680 -11.549 1.00 59.02 230 ALA I N 1
ATOM 16246 C CA . ALA Q 1 230 ? 41.761 -61.746 -12.652 1.00 59.02 230 ALA I CA 1
ATOM 16247 C C . ALA Q 1 230 ? 43.105 -61.045 -12.575 1.00 59.02 230 ALA I C 1
ATOM 16248 O O . ALA Q 1 230 ? 43.749 -60.995 -11.528 1.00 59.02 230 ALA I O 1
ATOM 16250 N N . HIS Q 1 231 ? 43.523 -60.514 -13.716 1.00 51.73 231 HIS I N 1
ATOM 16251 C CA . HIS Q 1 231 ? 44.712 -59.690 -13.804 1.00 51.73 231 HIS I CA 1
ATOM 16252 C C . HIS Q 1 231 ? 44.480 -58.697 -14.923 1.00 51.73 231 HIS I C 1
ATOM 16253 O O . HIS Q 1 231 ? 43.912 -59.048 -15.955 1.00 51.73 231 HIS I O 1
ATOM 16260 N N . GLY Q 1 232 ? 44.924 -57.473 -14.732 1.00 50.15 232 GLY I N 1
ATOM 16261 C CA . GLY Q 1 232 ? 44.799 -56.489 -15.783 1.00 50.15 232 GLY I CA 1
ATOM 16262 C C . GLY Q 1 232 ? 44.718 -55.091 -15.213 1.00 50.15 232 GLY I C 1
ATOM 16263 O O . GLY Q 1 232 ? 45.099 -54.848 -14.077 1.00 50.15 232 GLY I O 1
ATOM 16264 N N . GLN Q 1 233 ? 44.211 -54.179 -16.035 1.00 47.43 233 GLN I N 1
ATOM 16265 C CA . GLN Q 1 233 ? 44.142 -52.780 -15.652 1.00 47.43 233 GLN I CA 1
ATOM 16266 C C . GLN Q 1 233 ? 43.054 -52.095 -16.457 1.00 47.43 233 GLN I C 1
ATOM 16267 O O . GLN Q 1 233 ? 42.665 -52.562 -17.528 1.00 47.43 233 GLN I O 1
ATOM 16273 N N . THR Q 1 234 ? 42.580 -50.967 -15.940 1.00 51.77 234 THR I N 1
ATOM 16274 C CA . THR Q 1 234 ? 41.528 -50.202 -16.589 1.00 51.77 234 THR I CA 1
ATOM 16275 C C . THR Q 1 234 ? 41.937 -48.743 -16.671 1.00 51.77 234 THR I C 1
ATOM 16276 O O . THR Q 1 234 ? 42.907 -48.309 -16.049 1.00 51.77 234 THR I O 1
ATOM 16280 N N . ARG Q 1 235 ? 41.174 -47.983 -17.446 1.00 54.83 235 ARG I N 1
ATOM 16281 C CA . ARG Q 1 235 ? 41.392 -46.554 -17.571 1.00 54.83 235 ARG I CA 1
ATOM 16282 C C . ARG Q 1 235 ? 40.063 -45.828 -17.644 1.00 54.83 235 ARG I C 1
ATOM 16283 O O . ARG Q 1 235 ? 39.070 -46.365 -18.134 1.00 54.83 235 ARG I O 1
ATOM 16291 N N . LEU Q 1 236 ? 40.063 -44.593 -17.163 1.00 64.71 236 LEU I N 1
ATOM 16292 C CA . LEU Q 1 236 ? 38.900 -43.729 -17.228 1.00 64.71 236 LEU I CA 1
ATOM 16293 C C . LEU Q 1 236 ? 39.302 -42.410 -17.860 1.00 64.71 236 LEU I C 1
ATOM 16294 O O . LEU Q 1 236 ? 40.475 -42.039 -17.877 1.00 64.71 236 LEU I O 1
ATOM 16299 N N . TYR Q 1 237 ? 38.313 -41.696 -18.381 1.00 68.36 237 TYR I N 1
ATOM 16300 C CA . TYR Q 1 237 ? 38.555 -40.417 -19.030 1.00 68.36 237 TYR I CA 1
ATOM 16301 C C . TYR Q 1 237 ? 37.534 -39.426 -18.509 1.00 68.36 237 TYR I C 1
ATOM 16302 O O . TYR Q 1 237 ? 36.333 -39.622 -18.706 1.00 68.36 237 TYR I O 1
ATOM 16311 N N . PHE Q 1 238 ? 37.997 -38.369 -17.853 1.00 75.19 238 PHE I N 1
ATOM 16312 C CA . PHE Q 1 238 ? 37.084 -37.410 -17.257 1.00 75.19 238 PHE I CA 1
ATOM 16313 C C . PHE Q 1 238 ? 37.677 -36.017 -17.365 1.00 75.19 238 PHE I C 1
ATOM 16314 O O . PHE Q 1 238 ? 38.798 -35.831 -17.842 1.00 75.19 238 PHE I O 1
ATOM 16322 N N . LYS Q 1 239 ? 36.916 -35.034 -16.896 1.00 79.59 239 LYS I N 1
ATOM 16323 C CA . LYS Q 1 239 ? 37.382 -33.659 -16.835 1.00 79.59 239 LYS I CA 1
ATOM 16324 C C . LYS Q 1 239 ? 36.702 -32.964 -15.669 1.00 79.59 239 LYS I C 1
ATOM 16325 O O . LYS Q 1 239 ? 35.529 -33.213 -15.390 1.00 79.59 239 LYS I O 1
ATOM 16331 N N . SER Q 1 240 ? 37.444 -32.100 -14.990 1.00 85.74 240 SER I N 1
ATOM 16332 C CA . SER Q 1 240 ? 36.852 -31.317 -13.922 1.00 85.74 240 SER I CA 1
ATOM 16333 C C . SER Q 1 240 ? 35.991 -30.206 -14.507 1.00 85.74 240 SER I C 1
ATOM 16334 O O . SER Q 1 240 ? 36.136 -29.823 -15.669 1.00 85.74 240 SER I O 1
ATOM 16337 N N . VAL Q 1 241 ? 35.049 -29.726 -13.707 1.00 92.65 241 VAL I N 1
ATOM 16338 C CA . VAL Q 1 241 ? 34.131 -28.709 -14.189 1.00 92.65 241 VAL I CA 1
ATOM 16339 C C . VAL Q 1 241 ? 33.346 -28.120 -13.034 1.00 92.65 241 VAL I C 1
ATOM 16340 O O . VAL Q 1 241 ? 32.826 -28.854 -12.196 1.00 92.65 241 VAL I O 1
ATOM 16344 N N . GLY Q 1 242 ? 33.261 -26.797 -12.977 1.00 97.96 242 GLY I N 1
ATOM 16345 C CA . GLY Q 1 242 ? 32.488 -26.155 -11.931 1.00 97.96 242 GLY I CA 1
ATOM 16346 C C . GLY Q 1 242 ? 33.164 -24.978 -11.263 1.00 97.96 242 GLY I C 1
ATOM 16347 O O . GLY Q 1 242 ? 34.299 -24.639 -11.599 1.00 97.96 242 GLY I O 1
ATOM 16348 N N . ASN Q 1 243 ? 32.470 -24.347 -10.320 1.00 107.62 243 ASN I N 1
ATOM 16349 C CA . ASN Q 1 243 ? 33.031 -23.205 -9.601 1.00 107.62 243 ASN I CA 1
ATOM 16350 C C . ASN Q 1 243 ? 33.477 -22.100 -10.542 1.00 107.62 243 ASN I C 1
ATOM 16351 O O . ASN Q 1 243 ? 32.675 -21.271 -10.965 1.00 107.62 243 ASN I O 1
ATOM 16537 N N . LYS S 1 29 ? 39.683 -49.534 -55.752 1.00 0.00 29 LYS J N 1
ATOM 16538 C CA . LYS S 1 29 ? 41.117 -49.498 -56.003 1.00 0.00 29 LYS J CA 1
ATOM 16539 C C . LYS S 1 29 ? 41.900 -49.531 -54.704 1.00 0.00 29 LYS J C 1
ATOM 16540 O O . LYS S 1 29 ? 42.410 -50.579 -54.310 1.00 0.00 29 LYS J O 1
ATOM 16546 N N . ARG S 1 30 ? 41.996 -48.387 -54.037 1.00 0.00 30 ARG J N 1
ATOM 16547 C CA . ARG S 1 30 ? 42.766 -48.308 -52.800 1.00 0.00 30 ARG J CA 1
ATOM 16548 C C . ARG S 1 30 ? 42.344 -47.098 -51.983 1.00 0.00 30 ARG J C 1
ATOM 16549 O O . ARG S 1 30 ? 41.680 -46.198 -52.497 1.00 0.00 30 ARG J O 1
ATOM 16557 N N . ALA S 1 31 ? 42.730 -47.069 -50.713 1.00 129.16 31 ALA J N 1
ATOM 16558 C CA . ALA S 1 31 ? 42.349 -45.962 -49.844 1.00 129.16 31 ALA J CA 1
ATOM 16559 C C . ALA S 1 31 ? 43.526 -45.051 -49.555 1.00 129.16 31 ALA J C 1
ATOM 16560 O O . ALA S 1 31 ? 43.370 -43.833 -49.493 1.00 129.16 31 ALA J O 1
ATOM 16562 N N . GLY S 1 32 ? 44.704 -45.632 -49.375 1.00 125.66 32 GLY J N 1
ATOM 16563 C CA . GLY S 1 32 ? 45.876 -44.841 -49.037 1.00 125.66 32 GLY J CA 1
ATOM 16564 C C . GLY S 1 32 ? 47.169 -44.798 -49.841 1.00 125.66 32 GLY J C 1
ATOM 16565 O O . GLY S 1 32 ? 48.203 -44.589 -49.205 1.00 125.66 32 GLY J O 1
ATOM 16566 N N . SER S 1 33 ? 47.234 -45.079 -51.136 1.00 118.42 33 SER J N 1
ATOM 16567 C CA . SER S 1 33 ? 48.578 -45.291 -51.681 1.00 118.42 33 SER J CA 1
ATOM 16568 C C . SER S 1 33 ? 49.289 -43.999 -52.100 1.00 118.42 33 SER J C 1
ATOM 16569 O O . SER S 1 33 ? 50.410 -43.751 -51.665 1.00 118.42 33 SER J O 1
ATOM 16572 N N . LYS S 1 34 ? 48.649 -43.176 -52.922 1.00 120.48 34 LYS J N 1
ATOM 16573 C CA . LYS S 1 34 ? 49.229 -41.910 -53.416 1.00 120.48 34 LYS J CA 1
ATOM 16574 C C . LYS S 1 34 ? 49.827 -42.101 -54.808 1.00 120.48 34 LYS J C 1
ATOM 16575 O O . LYS S 1 34 ? 49.180 -41.778 -55.801 1.00 120.48 34 LYS J O 1
ATOM 16581 N N . ALA S 1 35 ? 51.043 -42.624 -54.897 1.00 120.19 35 ALA J N 1
ATOM 16582 C CA . ALA S 1 35 ? 51.600 -42.883 -56.212 1.00 120.19 35 ALA J CA 1
ATOM 16583 C C . ALA S 1 35 ? 50.595 -43.722 -56.963 1.00 120.19 35 ALA J C 1
ATOM 16584 O O . ALA S 1 35 ? 50.253 -44.818 -56.523 1.00 120.19 35 ALA J O 1
ATOM 16586 N N . ASP S 1 36 ? 50.112 -43.220 -58.095 1.00 130.09 36 ASP J N 1
ATOM 16587 C CA . ASP S 1 36 ? 49.071 -43.934 -58.832 1.00 130.09 36 ASP J CA 1
ATOM 16588 C C . ASP S 1 36 ? 49.331 -43.948 -60.336 1.00 130.09 36 ASP J C 1
ATOM 16589 O O . ASP S 1 36 ? 48.514 -44.450 -61.106 1.00 130.09 36 ASP J O 1
ATOM 16594 N N . ARG S 1 37 ? 50.466 -43.405 -60.757 1.00 124.25 37 ARG J N 1
ATOM 16595 C CA . ARG S 1 37 ? 50.819 -43.410 -62.177 1.00 124.25 37 ARG J CA 1
ATOM 16596 C C . ARG S 1 37 ? 51.908 -44.436 -62.590 1.00 124.25 37 ARG J C 1
ATOM 16597 O O . ARG S 1 37 ? 51.669 -45.188 -63.547 1.00 124.25 37 ARG J O 1
ATOM 16605 N N . PRO S 1 38 ? 53.122 -44.458 -61.971 1.00 115.50 38 PRO J N 1
ATOM 16606 C CA . PRO S 1 38 ? 54.182 -45.459 -62.123 1.00 115.50 38 PRO J CA 1
ATOM 16607 C C . PRO S 1 38 ? 54.133 -46.490 -61.007 1.00 115.50 38 PRO J C 1
ATOM 16608 O O . PRO S 1 38 ? 53.314 -46.407 -60.091 1.00 115.50 38 PRO J O 1
ATOM 16612 N N . SER S 1 39 ? 55.040 -47.453 -61.073 1.00 105.31 39 SER J N 1
ATOM 16613 C CA . SER S 1 39 ? 55.097 -48.472 -60.040 1.00 105.31 39 SER J CA 1
ATOM 16614 C C . SER S 1 39 ? 55.848 -47.950 -58.823 1.00 105.31 39 SER J C 1
ATOM 16615 O O . SER S 1 39 ? 56.784 -47.157 -58.938 1.00 105.31 39 SER J O 1
ATOM 16618 N N . LEU S 1 40 ? 55.418 -48.389 -57.648 1.00 91.41 40 LEU J N 1
ATOM 16619 C CA . LEU S 1 40 ? 56.126 -48.084 -56.418 1.00 91.41 40 LEU J CA 1
ATOM 16620 C C . LEU S 1 40 ? 57.339 -48.991 -56.287 1.00 91.41 40 LEU J C 1
ATOM 16621 O O . LEU S 1 40 ? 57.364 -50.106 -56.808 1.00 91.41 40 LEU J O 1
ATOM 16626 N N . GLN S 1 41 ? 58.351 -48.511 -55.582 1.00 83.81 41 GLN J N 1
ATOM 16627 C CA . GLN S 1 41 ? 59.494 -49.366 -55.323 1.00 83.81 41 GLN J CA 1
ATOM 16628 C C . GLN S 1 41 ? 59.123 -50.414 -54.287 1.00 83.81 41 GLN J C 1
ATOM 16629 O O . GLN S 1 41 ? 58.230 -50.211 -53.465 1.00 83.81 41 GLN J O 1
ATOM 16635 N N . ILE S 1 42 ? 59.806 -51.551 -54.338 1.00 82.68 42 ILE J N 1
ATOM 16636 C CA . ILE S 1 42 ? 59.457 -52.697 -53.512 1.00 82.68 42 ILE J CA 1
ATOM 16637 C C . ILE S 1 42 ? 60.705 -53.220 -52.828 1.00 82.68 42 ILE J C 1
ATOM 16638 O O . ILE S 1 42 ? 61.628 -53.701 -53.492 1.00 82.68 42 ILE J O 1
ATOM 16643 N N . GLN S 1 43 ? 60.720 -53.149 -51.505 1.00 77.09 43 GLN J N 1
ATOM 16644 C CA . GLN S 1 43 ? 61.743 -53.779 -50.690 1.00 77.09 43 GLN J CA 1
ATOM 16645 C C . GLN S 1 43 ? 61.170 -55.025 -50.043 1.00 77.09 43 GLN J C 1
ATOM 16646 O O . GLN S 1 43 ? 60.024 -55.024 -49.591 1.00 77.09 43 GLN J O 1
ATOM 16652 N N . THR S 1 44 ? 61.965 -56.084 -49.995 1.00 74.52 44 THR J N 1
ATOM 16653 C CA . THR S 1 44 ? 61.521 -57.342 -49.426 1.00 74.52 44 THR J CA 1
ATOM 16654 C C . THR S 1 44 ? 62.431 -57.762 -48.283 1.00 74.52 44 THR J C 1
ATOM 16655 O O . THR S 1 44 ? 63.589 -57.354 -48.194 1.00 74.52 44 THR J O 1
ATOM 16659 N N . LEU S 1 45 ? 61.887 -58.589 -47.403 1.00 68.85 45 LEU J N 1
ATOM 16660 C CA . LEU S 1 45 ? 62.636 -59.157 -46.296 1.00 68.85 45 LEU J CA 1
ATOM 16661 C C . LEU S 1 45 ? 62.407 -60.654 -46.268 1.00 68.85 45 LEU J C 1
ATOM 16662 O O . LEU S 1 45 ? 61.276 -61.119 -46.414 1.00 68.85 45 LEU J O 1
ATOM 16667 N N . GLN S 1 46 ? 63.479 -61.404 -46.075 1.00 67.79 46 GLN J N 1
ATOM 16668 C CA . GLN S 1 46 ? 63.439 -62.855 -46.179 1.00 67.79 46 GLN J CA 1
ATOM 16669 C C . GLN S 1 46 ? 63.840 -63.440 -44.835 1.00 67.79 46 GLN J C 1
ATOM 16670 O O . GLN S 1 46 ? 64.987 -63.285 -44.406 1.00 67.79 46 GLN J O 1
ATOM 16676 N N . HIS S 1 47 ? 62.906 -64.104 -44.170 1.00 62.04 47 HIS J N 1
ATOM 16677 C CA . HIS S 1 47 ? 63.186 -64.795 -42.919 1.00 62.04 47 HIS J CA 1
ATOM 16678 C C . HIS S 1 47 ? 62.891 -66.268 -43.132 1.00 62.04 47 HIS J C 1
ATOM 16679 O O . HIS S 1 47 ? 61.726 -66.658 -43.247 1.00 62.04 47 HIS J O 1
ATOM 16686 N N . ALA S 1 48 ? 63.939 -67.083 -43.151 1.00 71.71 48 ALA J N 1
ATOM 16687 C CA . ALA S 1 48 ? 63.816 -68.508 -43.411 1.00 71.71 48 ALA J CA 1
ATOM 16688 C C . ALA S 1 48 ? 65.198 -69.126 -43.310 1.00 71.71 48 ALA J C 1
ATOM 16689 O O . ALA S 1 48 ? 66.213 -68.424 -43.338 1.00 71.71 48 ALA J O 1
ATOM 16691 N N . GLY S 1 49 ? 65.225 -70.444 -43.204 1.00 76.93 49 GLY J N 1
ATOM 16692 C CA . GLY S 1 49 ? 66.495 -71.142 -43.132 1.00 76.93 49 GLY J CA 1
ATOM 16693 C C . GLY S 1 49 ? 67.249 -70.746 -41.883 1.00 76.93 49 GLY J C 1
ATOM 16694 O O . GLY S 1 49 ? 66.699 -70.728 -40.778 1.00 76.93 49 GLY J O 1
ATOM 16695 N N . THR S 1 50 ? 68.527 -70.404 -42.051 1.00 80.38 50 THR J N 1
ATOM 16696 C CA . THR S 1 50 ? 69.353 -70.074 -40.897 1.00 80.38 50 THR J CA 1
ATOM 16697 C C . THR S 1 50 ? 68.859 -68.821 -40.192 1.00 80.38 50 THR J C 1
ATOM 16698 O O . THR S 1 50 ? 69.078 -68.663 -38.987 1.00 80.38 50 THR J O 1
ATOM 16702 N N . THR S 1 51 ? 68.193 -67.927 -40.912 1.00 75.25 51 THR J N 1
ATOM 16703 C CA . THR S 1 51 ? 67.615 -66.733 -40.312 1.00 75.25 51 THR J CA 1
ATOM 16704 C C . THR S 1 51 ? 66.120 -66.972 -40.178 1.00 75.25 51 THR J C 1
ATOM 16705 O O . THR S 1 51 ? 65.379 -66.918 -41.162 1.00 75.25 51 THR J O 1
ATOM 16709 N N . MET S 1 52 ? 65.680 -67.207 -38.952 1.00 72.30 52 MET J N 1
ATOM 16710 C CA . MET S 1 52 ? 64.268 -67.340 -38.645 1.00 72.30 52 MET J CA 1
ATOM 16711 C C . MET S 1 52 ? 64.020 -66.599 -37.349 1.00 72.30 52 MET J C 1
ATOM 16712 O O . MET S 1 52 ? 64.862 -66.621 -36.447 1.00 72.30 52 MET J O 1
ATOM 16717 N N . ILE S 1 53 ? 62.886 -65.915 -37.266 1.00 64.53 53 ILE J N 1
ATOM 16718 C CA . ILE S 1 53 ? 62.570 -65.202 -36.043 1.00 64.53 53 ILE J CA 1
ATOM 16719 C C . ILE S 1 53 ? 62.243 -66.220 -34.966 1.00 64.53 53 ILE J C 1
ATOM 16720 O O . ILE S 1 53 ? 61.365 -67.072 -35.143 1.00 64.53 53 ILE J O 1
ATOM 16725 N N . THR S 1 54 ? 62.957 -66.151 -33.852 1.00 68.84 54 THR J N 1
ATOM 16726 C CA . THR S 1 54 ? 62.665 -66.973 -32.689 1.00 68.84 54 THR J CA 1
ATOM 16727 C C . THR S 1 54 ? 62.293 -66.061 -31.533 1.00 68.84 54 THR J C 1
ATOM 16728 O O . THR S 1 54 ? 62.984 -65.073 -31.267 1.00 68.84 54 THR J O 1
ATOM 16732 N N . VAL S 1 55 ? 61.189 -66.370 -30.870 1.00 72.61 55 VAL J N 1
ATOM 16733 C CA . VAL S 1 55 ? 60.646 -65.465 -29.863 1.00 72.61 55 VAL J CA 1
ATOM 16734 C C . VAL S 1 55 ? 60.829 -66.111 -28.492 1.00 72.61 55 VAL J C 1
ATOM 16735 O O . VAL S 1 55 ? 60.147 -67.091 -28.163 1.00 72.61 55 VAL J O 1
ATOM 16739 N N . PRO S 1 56 ? 61.751 -65.622 -27.679 1.00 68.99 56 PRO J N 1
ATOM 16740 C CA . PRO S 1 56 ? 61.785 -66.017 -26.275 1.00 68.99 56 PRO J CA 1
ATOM 16741 C C . PRO S 1 56 ? 60.689 -65.306 -25.504 1.00 68.99 56 PRO J C 1
ATOM 16742 O O . PRO S 1 56 ? 60.107 -64.323 -25.962 1.00 68.99 56 PRO J O 1
ATOM 16746 N N . SER S 1 57 ? 60.408 -65.829 -24.317 1.00 68.12 57 SER J N 1
ATOM 16747 C CA . SER S 1 57 ? 59.441 -65.185 -23.443 1.00 68.12 57 SER J CA 1
ATOM 16748 C C . SER S 1 57 ? 59.870 -63.755 -23.154 1.00 68.12 57 SER J C 1
ATOM 16749 O O . SER S 1 57 ? 61.018 -63.500 -22.785 1.00 68.12 57 SER J O 1
ATOM 16752 N N . GLY S 1 58 ? 58.945 -62.820 -23.326 1.00 67.45 58 GLY J N 1
ATOM 16753 C CA . GLY S 1 58 ? 59.219 -61.416 -23.114 1.00 67.45 58 GLY J CA 1
ATOM 16754 C C . GLY S 1 58 ? 59.327 -60.594 -24.376 1.00 67.45 58 GLY J C 1
ATOM 16755 O O . GLY S 1 58 ? 59.579 -59.388 -24.285 1.00 67.45 58 GLY J O 1
ATOM 16756 N N . GLY S 1 59 ? 59.154 -61.195 -25.545 1.00 69.37 59 GLY J N 1
ATOM 16757 C CA . GLY S 1 59 ? 59.085 -60.434 -26.774 1.00 69.37 59 GLY J CA 1
ATOM 16758 C C . GLY S 1 59 ? 60.435 -60.179 -27.411 1.00 69.37 59 GLY J C 1
ATOM 16759 O O . GLY S 1 59 ? 61.496 -60.453 -26.852 1.00 69.37 59 GLY J O 1
ATOM 16760 N N . VAL S 1 60 ? 60.382 -59.641 -28.625 1.00 67.03 60 VAL J N 1
ATOM 16761 C CA . VAL S 1 60 ? 61.585 -59.311 -29.377 1.00 67.03 60 VAL J CA 1
ATOM 16762 C C . VAL S 1 60 ? 61.288 -58.114 -30.265 1.00 67.03 60 VAL J C 1
ATOM 16763 O O . VAL S 1 60 ? 60.179 -57.965 -30.781 1.00 67.03 60 VAL J O 1
ATOM 16767 N N . CYS S 1 61 ? 62.285 -57.255 -30.432 1.00 71.27 61 CYS J N 1
ATOM 16768 C CA . CYS S 1 61 ? 62.163 -56.037 -31.212 1.00 71.27 61 CYS J CA 1
ATOM 16769 C C . CYS S 1 61 ? 62.969 -56.150 -32.494 1.00 71.27 61 CYS J C 1
ATOM 16770 O O . CYS S 1 61 ? 64.009 -56.811 -32.534 1.00 71.27 61 CYS J O 1
ATOM 16773 N N . ASP S 1 62 ? 62.485 -55.495 -33.542 1.00 70.15 62 ASP J N 1
ATOM 16774 C CA . ASP S 1 62 ? 63.201 -55.497 -34.807 1.00 70.15 62 ASP J CA 1
ATOM 16775 C C . ASP S 1 62 ? 62.756 -54.297 -35.625 1.00 70.15 62 ASP J C 1
ATOM 16776 O O . ASP S 1 62 ? 61.688 -53.728 -35.395 1.00 70.15 62 ASP J O 1
ATOM 16781 N N . LEU S 1 63 ? 63.590 -53.923 -36.591 1.00 69.52 63 LEU J N 1
ATOM 16782 C CA . LEU S 1 63 ? 63.336 -52.776 -37.451 1.00 69.52 63 LEU J CA 1
ATOM 16783 C C . LEU S 1 63 ? 63.199 -53.259 -38.882 1.00 69.52 63 LEU J C 1
ATOM 16784 O O . LEU S 1 63 ? 64.138 -53.834 -39.437 1.00 69.52 63 LEU J O 1
ATOM 16789 N N . ILE S 1 64 ? 62.033 -53.015 -39.480 1.00 66.43 64 ILE J N 1
ATOM 16790 C CA . ILE S 1 64 ? 61.735 -53.502 -40.817 1.00 66.43 64 ILE J CA 1
ATOM 16791 C C . ILE S 1 64 ? 61.973 -52.460 -41.890 1.00 66.43 64 ILE J C 1
ATOM 16792 O O . ILE S 1 64 ? 61.717 -52.732 -43.066 1.00 66.43 64 ILE J O 1
ATOM 16797 N N . ASN S 1 65 ? 62.435 -51.274 -41.528 1.00 71.64 65 ASN J N 1
ATOM 16798 C CA . ASN S 1 65 ? 62.421 -50.140 -42.436 1.00 71.64 65 ASN J CA 1
ATOM 16799 C C . ASN S 1 65 ? 63.742 -49.940 -43.175 1.00 71.64 65 ASN J C 1
ATOM 16800 O O . ASN S 1 65 ? 63.887 -48.949 -43.894 1.00 71.64 65 ASN J O 1
ATOM 16805 N N . THR S 1 66 ? 64.702 -50.849 -43.015 1.00 78.38 66 THR J N 1
ATOM 16806 C CA . THR S 1 66 ? 66.041 -50.644 -43.556 1.00 78.38 66 THR J CA 1
ATOM 16807 C C . THR S 1 66 ? 66.018 -50.416 -45.060 1.00 78.38 66 THR J C 1
ATOM 16808 O O . THR S 1 66 ? 65.464 -51.219 -45.813 1.00 78.38 66 THR J O 1
ATOM 16812 N N . TYR S 1 67 ? 66.651 -49.329 -45.495 1.00 87.04 67 TYR J N 1
ATOM 16813 C CA . TYR S 1 67 ? 66.833 -49.020 -46.908 1.00 87.04 67 TYR J CA 1
ATOM 16814 C C . TYR S 1 67 ? 68.284 -48.630 -47.132 1.00 87.04 67 TYR J C 1
ATOM 16815 O O . TYR S 1 67 ? 68.741 -47.617 -46.596 1.00 87.04 67 TYR J O 1
ATOM 16824 N N . ALA S 1 68 ? 69.003 -49.410 -47.926 1.00 94.43 68 ALA J N 1
ATOM 16825 C CA . ALA S 1 68 ? 70.325 -48.972 -48.336 1.00 94.43 68 ALA J CA 1
ATOM 16826 C C . ALA S 1 68 ? 70.204 -47.867 -49.378 1.00 94.43 68 ALA J C 1
ATOM 16827 O O . ALA S 1 68 ? 69.167 -47.700 -50.022 1.00 94.43 68 ALA J O 1
ATOM 16829 N N . ARG S 1 69 ? 71.275 -47.098 -49.533 1.00 101.52 69 ARG J N 1
ATOM 16830 C CA . ARG S 1 69 ? 71.343 -46.073 -50.566 1.00 101.52 69 ARG J CA 1
ATOM 16831 C C . ARG S 1 69 ? 72.220 -46.565 -51.703 1.00 101.52 69 ARG J C 1
ATOM 16832 O O . ARG S 1 69 ? 73.291 -47.127 -51.466 1.00 101.52 69 ARG J O 1
ATOM 16840 N N . GLY S 1 70 ? 71.770 -46.357 -52.932 1.00 104.88 70 GLY J N 1
ATOM 16841 C CA . GLY S 1 70 ? 72.571 -46.765 -54.064 1.00 104.88 70 GLY J CA 1
ATOM 16842 C C . GLY S 1 70 ? 71.758 -46.768 -55.340 1.00 104.88 70 GLY J C 1
ATOM 16843 O O . GLY S 1 70 ? 70.690 -46.160 -55.431 1.00 104.88 70 GLY J O 1
ATOM 16844 N N . SER S 1 71 ? 72.304 -47.461 -56.332 1.00 111.55 71 SER J N 1
ATOM 16845 C CA . SER S 1 71 ? 71.711 -47.530 -57.656 1.00 111.55 71 SER J CA 1
ATOM 16846 C C . SER S 1 71 ? 70.592 -48.553 -57.752 1.00 111.55 71 SER J C 1
ATOM 16847 O O . SER S 1 71 ? 69.675 -48.381 -58.560 1.00 111.55 71 SER J O 1
ATOM 16850 N N . ASP S 1 72 ? 70.642 -49.608 -56.945 1.00 111.91 72 ASP J N 1
ATOM 16851 C CA . ASP S 1 72 ? 69.753 -50.744 -57.135 1.00 111.91 72 ASP J CA 1
ATOM 16852 C C . ASP S 1 72 ? 68.302 -50.348 -56.908 1.00 111.91 72 ASP J C 1
ATOM 16853 O O . ASP S 1 72 ? 68.004 -49.348 -56.251 1.00 111.91 72 ASP J O 1
ATOM 16858 N N . GLU S 1 73 ? 67.390 -51.143 -57.469 1.00 108.20 73 GLU J N 1
ATOM 16859 C CA . GLU S 1 73 ? 65.968 -50.828 -57.383 1.00 108.20 73 GLU J CA 1
ATOM 16860 C C . GLU S 1 73 ? 65.468 -50.872 -55.946 1.00 108.20 73 GLU J C 1
ATOM 16861 O O . GLU S 1 73 ? 64.590 -50.086 -55.564 1.00 108.20 73 GLU J O 1
ATOM 16867 N N . GLY S 1 74 ? 65.991 -51.802 -55.143 1.00 102.68 74 GLY J N 1
ATOM 16868 C CA . GLY S 1 74 ? 65.523 -51.919 -53.776 1.00 102.68 74 GLY J CA 1
ATOM 16869 C C . GLY S 1 74 ? 66.105 -50.858 -52.870 1.00 102.68 74 GLY J C 1
ATOM 16870 O O . GLY S 1 74 ? 65.670 -50.703 -51.728 1.00 102.68 74 GLY J O 1
ATOM 16871 N N . ASN S 1 75 ? 67.090 -50.119 -53.361 1.00 97.31 75 ASN J N 1
ATOM 16872 C CA . ASN S 1 75 ? 67.705 -49.080 -52.562 1.00 97.31 75 ASN J CA 1
ATOM 16873 C C . ASN S 1 75 ? 66.878 -47.807 -52.638 1.00 97.31 75 ASN J C 1
ATOM 16874 O O . ASN S 1 75 ? 65.865 -47.734 -53.332 1.00 97.31 75 ASN J O 1
ATOM 16879 N N . ARG S 1 76 ? 67.322 -46.792 -51.915 1.00 92.18 76 ARG J N 1
ATOM 16880 C CA . ARG S 1 76 ? 66.689 -45.490 -51.979 1.00 92.18 76 ARG J CA 1
ATOM 16881 C C . ARG S 1 76 ? 67.544 -44.542 -52.808 1.00 92.18 76 ARG J C 1
ATOM 16882 O O . ARG S 1 76 ? 68.634 -44.885 -53.267 1.00 92.18 76 ARG J O 1
ATOM 16890 N N . HIS S 1 77 ? 67.039 -43.327 -53.000 1.00 90.97 77 HIS J N 1
ATOM 16891 C CA . HIS S 1 77 ? 67.732 -42.334 -53.815 1.00 90.97 77 HIS J CA 1
ATOM 16892 C C . HIS S 1 77 ? 68.018 -41.081 -53.002 1.00 90.97 77 HIS J C 1
ATOM 16893 O O . HIS S 1 77 ? 69.180 -40.787 -52.717 1.00 90.97 77 HIS J O 1
ATOM 16900 N N . THR S 1 78 ? 66.993 -40.337 -52.616 1.00 91.54 78 THR J N 1
ATOM 16901 C CA . THR S 1 78 ? 67.182 -39.134 -51.824 1.00 91.54 78 THR J CA 1
ATOM 16902 C C . THR S 1 78 ? 67.312 -39.513 -50.355 1.00 91.54 78 THR J C 1
ATOM 16903 O O . THR S 1 78 ? 67.496 -40.678 -49.999 1.00 91.54 78 THR J O 1
ATOM 16907 N N . SER S 1 79 ? 67.239 -38.519 -49.481 1.00 94.48 79 SER J N 1
ATOM 16908 C CA . SER S 1 79 ? 67.318 -38.740 -48.049 1.00 94.48 79 SER J CA 1
ATOM 16909 C C . SER S 1 79 ? 65.957 -38.824 -47.377 1.00 94.48 79 SER J C 1
ATOM 16910 O O . SER S 1 79 ? 65.900 -38.956 -46.152 1.00 94.48 79 SER J O 1
ATOM 16913 N N . GLU S 1 80 ? 64.865 -38.744 -48.132 1.00 92.22 80 GLU J N 1
ATOM 16914 C CA . GLU S 1 80 ? 63.527 -38.743 -47.557 1.00 92.22 80 GLU J CA 1
ATOM 16915 C C . GLU S 1 80 ? 62.639 -39.724 -48.302 1.00 92.22 80 GLU J C 1
ATOM 16916 O O . GLU S 1 80 ? 62.610 -39.724 -49.535 1.00 92.22 80 GLU J O 1
ATOM 16922 N N . THR S 1 81 ? 61.905 -40.546 -47.554 1.00 84.19 81 THR J N 1
ATOM 16923 C CA . THR S 1 81 ? 61.065 -41.587 -48.125 1.00 84.19 81 THR J CA 1
ATOM 16924 C C . THR S 1 81 ? 59.685 -41.557 -47.488 1.00 84.19 81 THR J C 1
ATOM 16925 O O . THR S 1 81 ? 59.485 -40.984 -46.418 1.00 84.19 81 THR J O 1
ATOM 16929 N N . LEU S 1 82 ? 58.733 -42.199 -48.158 1.00 79.17 82 LEU J N 1
ATOM 16930 C CA . LEU S 1 82 ? 57.373 -42.344 -47.656 1.00 79.17 82 LEU J CA 1
ATOM 16931 C C . LEU S 1 82 ? 56.914 -43.768 -47.901 1.00 79.17 82 LEU J C 1
ATOM 16932 O O . LEU S 1 82 ? 56.882 -44.216 -49.049 1.00 79.17 82 LEU J O 1
ATOM 16937 N N . THR S 1 83 ? 56.534 -44.468 -46.842 1.00 74.31 83 THR J N 1
ATOM 16938 C CA . THR S 1 83 ? 56.005 -45.814 -46.979 1.00 74.31 83 THR J CA 1
ATOM 16939 C C . THR S 1 83 ? 54.488 -45.761 -46.977 1.00 74.31 83 THR J C 1
ATOM 16940 O O . THR S 1 83 ? 53.887 -44.958 -46.264 1.00 74.31 83 THR J O 1
ATOM 16944 N N . TYR S 1 84 ? 53.871 -46.620 -47.780 1.00 68.60 84 TYR J N 1
ATOM 16945 C CA . TYR S 1 84 ? 52.422 -46.611 -47.924 1.00 68.60 84 TYR J CA 1
ATOM 16946 C C . TYR S 1 84 ? 51.794 -47.931 -47.508 1.00 68.60 84 TYR J C 1
ATOM 16947 O O . TYR S 1 84 ? 51.061 -47.974 -46.518 1.00 68.60 84 TYR J O 1
ATOM 16956 N N . LYS S 1 85 ? 52.055 -49.007 -48.232 1.00 63.06 85 LYS J N 1
ATOM 16957 C CA . LYS S 1 85 ? 51.427 -50.289 -47.977 1.00 63.06 85 LYS J CA 1
ATOM 16958 C C . LYS S 1 85 ? 52.438 -51.269 -47.412 1.00 63.06 85 LYS J C 1
ATOM 16959 O O . LYS S 1 85 ? 53.639 -51.167 -47.662 1.00 63.06 85 LYS J O 1
ATOM 16965 N N . ILE S 1 86 ? 51.936 -52.222 -46.639 1.00 51.54 86 ILE J N 1
ATOM 16966 C CA . ILE S 1 86 ? 52.770 -53.263 -46.058 1.00 51.54 86 ILE J CA 1
ATOM 16967 C C . ILE S 1 86 ? 51.992 -54.568 -46.047 1.00 51.54 86 ILE J C 1
ATOM 16968 O O . ILE S 1 86 ? 50.804 -54.593 -45.719 1.00 51.54 86 ILE J O 1
ATOM 16973 N N . ALA S 1 87 ? 52.666 -55.652 -46.414 1.00 47.11 87 ALA J N 1
ATOM 16974 C CA . ALA S 1 87 ? 52.064 -56.974 -46.480 1.00 47.11 87 ALA J CA 1
ATOM 16975 C C . ALA S 1 87 ? 52.903 -57.956 -45.684 1.00 47.11 87 ALA J C 1
ATOM 16976 O O . ALA S 1 87 ? 54.130 -57.863 -45.672 1.00 47.11 87 ALA J O 1
ATOM 16978 N N . ILE S 1 88 ? 52.243 -58.909 -45.038 1.00 41.58 88 ILE J N 1
ATOM 16979 C CA . ILE S 1 88 ? 52.888 -59.788 -44.072 1.00 41.58 88 ILE J CA 1
ATOM 16980 C C . ILE S 1 88 ? 52.382 -61.205 -44.279 1.00 41.58 88 ILE J C 1
ATOM 16981 O O . ILE S 1 88 ? 51.171 -61.428 -44.303 1.00 41.58 88 ILE J O 1
ATOM 16986 N N . ASP S 1 89 ? 53.301 -62.163 -44.397 1.00 46.97 89 ASP J N 1
ATOM 16987 C CA . ASP S 1 89 ? 52.958 -63.577 -44.523 1.00 46.97 89 ASP J CA 1
ATOM 16988 C C . ASP S 1 89 ? 53.908 -64.398 -43.671 1.00 46.97 89 ASP J C 1
ATOM 16989 O O . ASP S 1 89 ? 55.125 -64.261 -43.802 1.00 46.97 89 ASP J O 1
ATOM 16994 N N . TYR S 1 90 ? 53.367 -65.270 -42.828 1.00 44.85 90 TYR J N 1
ATOM 16995 C CA . TYR S 1 90 ? 54.216 -66.067 -41.961 1.00 44.85 90 TYR J CA 1
ATOM 16996 C C . TYR S 1 90 ? 53.558 -67.387 -41.621 1.00 44.85 90 TYR J C 1
ATOM 16997 O O . TYR S 1 90 ? 52.354 -67.570 -41.786 1.00 44.85 90 TYR J O 1
ATOM 17006 N N . HIS S 1 91 ? 54.383 -68.301 -41.127 1.00 47.78 91 HIS J N 1
ATOM 17007 C CA . HIS S 1 91 ? 53.962 -69.610 -40.648 1.00 47.78 91 HIS J CA 1
ATOM 17008 C C . HIS S 1 91 ? 54.504 -69.768 -39.238 1.00 47.78 91 HIS J C 1
ATOM 17009 O O . HIS S 1 91 ? 55.718 -69.850 -39.048 1.00 47.78 91 HIS J O 1
ATOM 17016 N N . PHE S 1 92 ? 53.622 -69.812 -38.254 1.00 47.91 92 PHE J N 1
ATOM 17017 C CA . PHE S 1 92 ? 54.052 -69.985 -36.878 1.00 47.91 92 PHE J CA 1
ATOM 17018 C C . PHE S 1 92 ? 53.969 -71.451 -36.494 1.00 47.91 92 PHE J C 1
ATOM 17019 O O . PHE S 1 92 ? 53.057 -72.167 -36.908 1.00 47.91 92 PHE J O 1
ATOM 17027 N N . VAL S 1 93 ? 54.933 -71.900 -35.703 1.00 55.89 93 VAL J N 1
ATOM 17028 C CA . VAL S 1 93 ? 54.940 -73.278 -35.235 1.00 55.89 93 VAL J CA 1
ATOM 17029 C C . VAL S 1 93 ? 55.521 -73.309 -33.834 1.00 55.89 93 VAL J C 1
ATOM 17030 O O . VAL S 1 93 ? 56.471 -72.588 -33.524 1.00 55.89 93 VAL J O 1
ATOM 17034 N N . ALA S 1 94 ? 54.937 -74.145 -32.986 1.00 59.98 94 ALA J N 1
ATOM 17035 C CA . ALA S 1 94 ? 55.356 -74.223 -31.601 1.00 59.98 94 ALA J CA 1
ATOM 17036 C C . ALA S 1 94 ? 56.752 -74.823 -31.492 1.00 59.98 94 ALA J C 1
ATOM 17037 O O . ALA S 1 94 ? 57.248 -75.486 -32.404 1.00 59.98 94 ALA J O 1
ATOM 17039 N N . ASP S 1 95 ? 57.388 -74.573 -30.354 1.00 78.21 95 ASP J N 1
ATOM 17040 C CA . ASP S 1 95 ? 58.735 -75.049 -30.083 1.00 78.21 95 ASP J CA 1
ATOM 17041 C C . ASP S 1 95 ? 58.690 -76.362 -29.322 1.00 78.21 95 ASP J C 1
ATOM 17042 O O . ASP S 1 95 ? 57.828 -76.566 -28.463 1.00 78.21 95 ASP J O 1
ATOM 17047 N N . ALA S 1 96 ? 59.638 -77.247 -29.636 1.00 84.33 96 ALA J N 1
ATOM 17048 C CA . ALA S 1 96 ? 59.680 -78.555 -28.992 1.00 84.33 96 ALA J CA 1
ATOM 17049 C C . ALA S 1 96 ? 59.767 -78.429 -27.478 1.00 84.33 96 ALA J C 1
ATOM 17050 O O . ALA S 1 96 ? 59.252 -79.281 -26.747 1.00 84.33 96 ALA J O 1
ATOM 17052 N N . ALA S 1 97 ? 60.415 -77.372 -26.988 1.00 84.74 97 ALA J N 1
ATOM 17053 C CA . ALA S 1 97 ? 60.489 -77.161 -25.548 1.00 84.74 97 ALA J CA 1
ATOM 17054 C C . ALA S 1 97 ? 59.106 -76.933 -24.958 1.00 84.74 97 ALA J C 1
ATOM 17055 O O . ALA S 1 97 ? 58.760 -77.502 -23.917 1.00 84.74 97 ALA J O 1
ATOM 17057 N N . ALA S 1 98 ? 58.294 -76.106 -25.616 1.00 89.69 98 ALA J N 1
ATOM 17058 C CA . ALA S 1 98 ? 56.963 -75.818 -25.101 1.00 89.69 98 ALA J CA 1
ATOM 17059 C C . ALA S 1 98 ? 55.975 -76.928 -25.419 1.00 89.69 98 ALA J C 1
ATOM 17060 O O . ALA S 1 98 ? 54.909 -76.994 -24.800 1.00 89.69 98 ALA J O 1
ATOM 17062 N N . CYS S 1 99 ? 56.301 -77.804 -26.368 1.00 90.22 99 CYS J N 1
ATOM 17063 C CA . CYS S 1 99 ? 55.409 -78.916 -26.669 1.00 90.22 99 CYS J CA 1
ATOM 17064 C C . CYS S 1 99 ? 55.319 -79.910 -25.523 1.00 90.22 99 CYS J C 1
ATOM 17065 O O . CYS S 1 99 ? 54.491 -80.824 -25.576 1.00 90.22 99 CYS J O 1
ATOM 17068 N N . ARG S 1 100 ? 56.131 -79.780 -2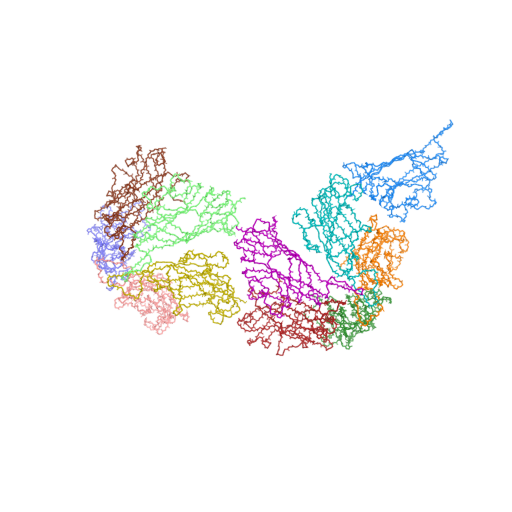4.467 1.00 92.29 100 ARG J N 1
ATOM 17069 C CA . ARG S 1 100 ? 56.008 -80.735 -23.366 1.00 92.29 100 ARG J CA 1
ATOM 17070 C C . ARG S 1 100 ? 54.751 -80.483 -22.543 1.00 92.29 100 ARG J C 1
ATOM 17071 O O . ARG S 1 100 ? 54.029 -81.426 -22.205 1.00 92.29 100 ARG J O 1
ATOM 17079 N N . TYR S 1 101 ? 54.493 -79.234 -22.177 1.00 90.81 101 TYR J N 1
ATOM 17080 C CA . TYR S 1 101 ? 53.269 -78.895 -21.471 1.00 90.81 101 TYR J CA 1
ATOM 17081 C C . TYR S 1 101 ? 52.103 -78.809 -22.446 1.00 90.81 101 TYR J C 1
ATOM 17082 O O . TYR S 1 101 ? 52.284 -78.643 -23.653 1.00 90.81 101 TYR J O 1
ATOM 17091 N N . SER S 1 102 ? 50.890 -78.937 -21.917 1.00 79.47 102 SER J N 1
ATOM 17092 C CA . SER S 1 102 ? 49.678 -78.718 -22.699 1.00 79.47 102 SER J CA 1
ATOM 17093 C C . SER S 1 102 ? 48.935 -77.531 -22.110 1.00 79.47 102 SER J C 1
ATOM 17094 O O . SER S 1 102 ? 48.350 -77.635 -21.030 1.00 79.47 102 SER J O 1
ATOM 17097 N N . ASN S 1 103 ? 48.943 -76.409 -22.822 1.00 69.06 103 ASN J N 1
ATOM 17098 C CA . ASN S 1 103 ? 48.163 -75.252 -22.414 1.00 69.06 103 ASN J CA 1
ATOM 17099 C C . ASN S 1 103 ? 47.967 -74.338 -23.610 1.00 69.06 103 ASN J C 1
ATOM 17100 O O . ASN S 1 103 ? 48.703 -74.410 -24.595 1.00 69.06 103 ASN J O 1
ATOM 17105 N N . THR S 1 104 ? 46.971 -73.472 -23.505 1.00 69.64 104 THR J N 1
ATOM 17106 C CA . THR S 1 104 ? 46.661 -72.520 -24.556 1.00 69.64 104 THR J CA 1
ATOM 17107 C C . THR S 1 104 ? 47.398 -71.211 -24.299 1.00 69.64 104 THR J C 1
ATOM 17108 O O . THR S 1 104 ? 48.253 -71.117 -23.417 1.00 69.64 104 THR J O 1
ATOM 17112 N N . GLY S 1 105 ? 47.066 -70.185 -25.070 1.00 60.32 105 GLY J N 1
ATOM 17113 C CA . GLY S 1 105 ? 47.686 -68.887 -24.888 1.00 60.32 105 GLY J CA 1
ATOM 17114 C C . GLY S 1 105 ? 47.250 -67.949 -25.987 1.00 60.32 105 GLY J C 1
ATOM 17115 O O . GLY S 1 105 ? 46.526 -68.329 -26.910 1.00 60.32 105 GLY J O 1
ATOM 17116 N N . THR S 1 106 ? 47.697 -66.705 -25.874 1.00 52.83 106 THR J N 1
ATOM 17117 C CA . THR S 1 106 ? 47.368 -65.693 -26.864 1.00 52.83 106 THR J CA 1
ATOM 17118 C C . THR S 1 106 ? 48.564 -64.785 -27.095 1.00 52.83 106 THR J C 1
ATOM 17119 O O . THR S 1 106 ? 49.192 -64.323 -26.141 1.00 52.83 106 THR J O 1
ATOM 17123 N N . GLY S 1 107 ? 48.898 -64.559 -28.365 1.00 41.99 107 GLY J N 1
ATOM 17124 C CA . GLY S 1 107 ? 49.992 -63.696 -28.742 1.00 41.99 107 GLY J CA 1
ATOM 17125 C C . GLY S 1 107 ? 49.494 -62.371 -29.291 1.00 41.99 107 GLY J C 1
ATOM 17126 O O . GLY S 1 107 ? 48.313 -62.181 -29.559 1.00 41.99 107 GLY J O 1
ATOM 17127 N N . VAL S 1 108 ? 50.432 -61.448 -29.465 1.00 38.41 108 VAL J N 1
ATOM 17128 C CA . VAL S 1 108 ? 50.132 -60.117 -29.973 1.00 38.41 108 VAL J CA 1
ATOM 17129 C C . VAL S 1 108 ? 51.253 -59.690 -30.903 1.00 38.41 108 VAL J C 1
ATOM 17130 O O . VAL S 1 108 ? 52.418 -60.025 -30.674 1.00 38.41 108 VAL J O 1
ATOM 17134 N N . MET S 1 109 ? 50.907 -58.956 -31.955 1.00 43.36 109 MET J N 1
ATOM 17135 C CA . MET S 1 109 ? 51.896 -58.335 -32.827 1.00 43.36 109 MET J CA 1
ATOM 17136 C C . MET S 1 109 ? 51.577 -56.856 -32.967 1.00 43.36 109 MET J C 1
ATOM 17137 O O . MET S 1 109 ? 50.596 -56.492 -33.618 1.00 43.36 109 MET J O 1
ATOM 17142 N N . TRP S 1 110 ? 52.400 -56.009 -32.362 1.00 51.07 110 TRP J N 1
ATOM 17143 C CA . TRP S 1 110 ? 52.298 -54.572 -32.541 1.00 51.07 110 TRP J CA 1
ATOM 17144 C C . TRP S 1 110 ? 53.047 -54.116 -33.780 1.00 51.07 110 TRP J C 1
ATOM 17145 O O . TRP S 1 110 ? 53.953 -54.785 -34.272 1.00 51.07 110 TRP J O 1
ATOM 17156 N N . LEU S 1 111 ? 52.657 -52.953 -34.282 1.00 53.55 111 LEU J N 1
ATOM 17157 C CA . LEU S 1 111 ? 53.430 -52.249 -35.294 1.00 53.55 111 LEU J CA 1
ATOM 17158 C C . LEU S 1 111 ? 53.621 -50.828 -34.784 1.00 53.55 111 LEU J C 1
ATOM 17159 O O . LEU S 1 111 ? 52.661 -50.057 -34.727 1.00 53.55 111 LEU J O 1
ATOM 17164 N N . VAL S 1 112 ? 54.854 -50.471 -34.432 1.00 62.01 112 VAL J N 1
ATOM 17165 C CA . VAL S 1 112 ? 55.131 -49.298 -33.613 1.00 62.01 112 VAL J CA 1
ATOM 17166 C C . VAL S 1 112 ? 55.929 -48.286 -34.417 1.00 62.01 112 VAL J C 1
ATOM 17167 O O . VAL S 1 112 ? 56.827 -48.655 -35.180 1.00 62.01 112 VAL J O 1
ATOM 17171 N N . TYR S 1 113 ? 55.619 -47.009 -34.220 1.00 67.88 113 TYR J N 1
ATOM 17172 C CA . TYR S 1 113 ? 56.220 -45.910 -34.960 1.00 67.88 113 TYR J CA 1
ATOM 17173 C C . TYR S 1 113 ? 56.940 -44.972 -34.008 1.00 67.88 113 TYR J C 1
ATOM 17174 O O . TYR S 1 113 ? 56.300 -44.303 -33.193 1.00 67.88 113 TYR J O 1
ATOM 17183 N N . ASP S 1 114 ? 58.260 -44.905 -34.127 1.00 74.57 114 ASP J N 1
ATOM 17184 C CA . ASP S 1 114 ? 59.093 -44.068 -33.277 1.00 74.57 114 ASP J CA 1
ATOM 17185 C C . ASP S 1 114 ? 59.340 -42.732 -33.955 1.00 74.57 114 ASP J C 1
ATOM 17186 O O . ASP S 1 114 ? 59.781 -42.689 -35.106 1.00 74.57 114 ASP J O 1
ATOM 17191 N N . THR S 1 115 ? 59.065 -41.647 -33.237 1.00 79.80 115 THR J N 1
ATOM 17192 C CA . THR S 1 115 ? 59.353 -40.322 -33.766 1.00 79.80 115 THR J CA 1
ATOM 17193 C C . THR S 1 115 ? 60.815 -39.945 -33.582 1.00 79.80 115 THR J C 1
ATOM 17194 O O . THR S 1 115 ? 61.439 -39.404 -34.499 1.00 79.80 115 THR J O 1
ATOM 17198 N N . THR S 1 116 ? 61.381 -40.229 -32.413 1.00 83.24 116 THR J N 1
ATOM 17199 C CA . THR S 1 116 ? 62.723 -39.774 -32.059 1.00 83.24 116 THR J CA 1
ATOM 17200 C C . THR S 1 116 ? 63.603 -40.979 -31.775 1.00 83.24 116 THR J C 1
ATOM 17201 O O . THR S 1 116 ? 63.727 -41.409 -30.617 1.00 83.24 116 THR J O 1
ATOM 17205 N N . PRO S 1 117 ? 64.236 -41.549 -32.790 1.00 78.34 117 PRO J N 1
ATOM 17206 C CA . PRO S 1 117 ? 65.128 -42.687 -32.566 1.00 78.34 117 PRO J CA 1
ATOM 17207 C C . PRO S 1 117 ? 66.358 -42.282 -31.776 1.00 78.34 117 PRO J C 1
ATOM 17208 O O . PRO S 1 117 ? 66.653 -41.100 -31.599 1.00 78.34 117 PRO J O 1
ATOM 17212 N N . GLY S 1 118 ? 67.076 -43.288 -31.298 1.00 99.66 118 GLY J N 1
ATOM 17213 C CA . GLY S 1 118 ? 68.305 -43.058 -30.569 1.00 99.66 118 GLY J CA 1
ATOM 17214 C C . GLY S 1 118 ? 69.292 -44.163 -30.874 1.00 99.66 118 GLY J C 1
ATOM 17215 O O . GLY S 1 118 ? 68.960 -45.156 -31.526 1.00 99.66 118 GLY J O 1
ATOM 17216 N N . GLY S 1 119 ? 70.524 -43.968 -30.404 1.00 118.26 119 GLY J N 1
ATOM 17217 C CA . GLY S 1 119 ? 71.583 -44.908 -30.726 1.00 118.26 119 GLY J CA 1
ATOM 17218 C C . GLY S 1 119 ? 71.263 -46.327 -30.299 1.00 118.26 119 GLY J C 1
ATOM 17219 O O . GLY S 1 119 ? 71.314 -47.257 -31.108 1.00 118.26 119 GLY J O 1
ATOM 17220 N N . GLN S 1 120 ? 70.954 -46.503 -29.014 1.00 120.53 120 GLN J N 1
ATOM 17221 C CA . GLN S 1 120 ? 70.603 -47.801 -28.464 1.00 120.53 120 GLN J CA 1
ATOM 17222 C C . GLN S 1 120 ? 69.332 -48.325 -29.117 1.00 120.53 120 GLN J C 1
ATOM 17223 O O . GLN S 1 120 ? 68.359 -47.586 -29.297 1.00 120.53 120 GLN J O 1
ATOM 17229 N N . ALA S 1 121 ? 69.347 -49.604 -29.487 1.00 107.26 121 ALA J N 1
ATOM 17230 C CA . ALA S 1 121 ? 68.128 -50.217 -29.998 1.00 107.26 121 ALA J CA 1
ATOM 17231 C C . ALA S 1 121 ? 67.177 -50.523 -28.848 1.00 107.26 121 ALA J C 1
ATOM 17232 O O . ALA S 1 121 ? 67.597 -51.096 -27.838 1.00 107.26 121 ALA J O 1
ATOM 17234 N N . PRO S 1 122 ? 65.902 -50.167 -28.963 1.00 93.40 122 PRO J N 1
ATOM 17235 C CA . PRO S 1 122 ? 64.987 -50.347 -27.835 1.00 93.40 122 PRO J CA 1
ATOM 17236 C C . PRO S 1 122 ? 64.596 -51.801 -27.651 1.00 93.40 122 PRO J C 1
ATOM 17237 O O . PRO S 1 122 ? 64.633 -52.599 -28.589 1.00 93.40 122 PRO J O 1
ATOM 17241 N N . THR S 1 123 ? 64.220 -52.137 -26.425 1.00 80.63 123 THR J N 1
ATOM 17242 C CA . THR S 1 123 ? 63.683 -53.434 -26.062 1.00 80.63 123 THR J CA 1
ATOM 17243 C C . THR S 1 123 ? 62.248 -53.265 -25.579 1.00 80.63 123 THR J C 1
ATOM 17244 O O . THR S 1 123 ? 61.885 -52.195 -25.080 1.00 80.63 123 THR J O 1
ATOM 17248 N N . PRO S 1 124 ? 61.398 -54.282 -25.741 1.00 71.04 124 PRO J N 1
ATOM 17249 C CA . PRO S 1 124 ? 60.002 -54.139 -25.301 1.00 71.04 124 PRO J CA 1
ATOM 17250 C C . PRO S 1 124 ? 59.863 -53.654 -23.873 1.00 71.04 124 PRO J C 1
ATOM 17251 O O . PRO S 1 124 ? 58.913 -52.929 -23.558 1.00 71.04 124 PRO J O 1
ATOM 17255 N N . GLN S 1 125 ? 60.797 -54.030 -23.000 1.00 73.35 125 GLN J N 1
ATOM 17256 C CA . GLN S 1 125 ? 60.746 -53.562 -21.623 1.00 73.35 125 GLN J CA 1
ATOM 17257 C C . GLN S 1 125 ? 60.743 -52.046 -21.546 1.00 73.35 125 GLN J C 1
ATOM 17258 O O . GLN S 1 125 ? 60.149 -51.469 -20.631 1.00 73.35 125 GLN J O 1
ATOM 17264 N N . THR S 1 126 ? 61.405 -51.382 -22.488 1.00 71.09 126 THR J N 1
ATOM 17265 C CA . THR S 1 126 ? 61.457 -49.927 -22.465 1.00 71.09 126 THR J CA 1
ATOM 17266 C C . THR S 1 126 ? 60.193 -49.313 -23.043 1.00 71.09 126 THR J C 1
ATOM 17267 O O . THR S 1 126 ? 59.677 -48.327 -22.510 1.00 71.09 126 THR J O 1
ATOM 17271 N N . ILE S 1 127 ? 59.690 -49.871 -24.141 1.00 67.79 127 ILE J N 1
ATOM 17272 C CA . ILE S 1 127 ? 58.537 -49.276 -24.806 1.00 67.79 127 ILE J CA 1
ATOM 17273 C C . ILE S 1 127 ? 57.305 -49.376 -23.926 1.00 67.79 127 ILE J C 1
ATOM 17274 O O . ILE S 1 127 ? 56.649 -48.374 -23.627 1.00 67.79 127 ILE J O 1
ATOM 17279 N N . PHE S 1 128 ? 56.964 -50.584 -23.508 1.00 72.05 128 PHE J N 1
ATOM 17280 C CA . PHE S 1 128 ? 55.882 -50.800 -22.566 1.00 72.05 128 PHE J CA 1
ATOM 17281 C C . PHE S 1 128 ? 56.504 -50.955 -21.193 1.00 72.05 128 PHE J C 1
ATOM 17282 O O . PHE S 1 128 ? 57.469 -51.706 -21.035 1.00 72.05 128 PHE J O 1
ATOM 17290 N N . ALA S 1 129 ? 55.958 -50.271 -20.202 1.00 73.54 129 ALA J N 1
ATOM 17291 C CA . ALA S 1 129 ? 56.436 -50.455 -18.841 1.00 73.54 129 ALA J CA 1
ATOM 17292 C C . ALA S 1 129 ? 55.457 -51.386 -18.149 1.00 73.54 129 ALA J C 1
ATOM 17293 O O . ALA S 1 129 ? 54.355 -50.978 -17.777 1.00 73.54 129 ALA J O 1
ATOM 17295 N N . TYR S 1 130 ? 55.862 -52.635 -17.975 1.00 73.17 130 TYR J N 1
ATOM 17296 C CA . TYR S 1 130 ? 54.988 -53.651 -17.426 1.00 73.17 130 TYR J CA 1
ATOM 17297 C C . TYR S 1 130 ? 55.577 -54.189 -16.135 1.00 73.17 130 TYR J C 1
ATOM 17298 O O . TYR S 1 130 ? 56.721 -54.669 -16.137 1.00 73.17 130 TYR J O 1
ATOM 17307 N N . PRO S 1 131 ? 54.879 -54.073 -15.013 1.00 78.59 131 PRO J N 1
ATOM 17308 C CA . PRO S 1 131 ? 55.365 -54.693 -13.780 1.00 78.59 131 PRO J CA 1
ATOM 17309 C C . PRO S 1 131 ? 55.599 -56.177 -13.990 1.00 78.59 131 PRO J C 1
ATOM 17310 O O . PRO S 1 131 ? 54.824 -56.856 -14.665 1.00 78.59 131 PRO J O 1
ATOM 17314 N N . ASP S 1 132 ? 56.678 -56.677 -13.390 1.00 76.28 132 ASP J N 1
ATOM 17315 C CA . ASP S 1 132 ? 57.198 -57.988 -13.749 1.00 76.28 132 ASP J CA 1
ATOM 17316 C C . ASP S 1 132 ? 56.182 -59.103 -13.555 1.00 76.28 132 ASP J C 1
ATOM 17317 O O . ASP S 1 132 ? 56.330 -60.167 -14.161 1.00 76.28 132 ASP J O 1
ATOM 17322 N N . THR S 1 133 ? 55.141 -58.876 -12.752 1.00 73.15 133 THR J N 1
ATOM 17323 C CA . THR S 1 133 ? 54.127 -59.901 -12.560 1.00 73.15 133 THR J CA 1
ATOM 17324 C C . THR S 1 133 ? 53.248 -60.086 -13.789 1.00 73.15 133 THR J C 1
ATOM 17325 O O . THR S 1 133 ? 52.635 -61.145 -13.946 1.00 73.15 133 THR J O 1
ATOM 17329 N N . LEU S 1 134 ? 53.175 -59.090 -14.665 1.00 61.91 134 LEU J N 1
ATOM 17330 C CA . LEU S 1 134 ? 52.387 -59.198 -15.883 1.00 61.91 134 LEU J CA 1
ATOM 17331 C C . LEU S 1 134 ? 53.195 -59.676 -17.075 1.00 61.91 134 LEU J C 1
ATOM 17332 O O . LEU S 1 134 ? 52.675 -59.676 -18.192 1.00 61.91 134 LEU J O 1
ATOM 17337 N N . LYS S 1 135 ? 54.457 -60.053 -16.875 1.00 59.77 135 LYS J N 1
ATOM 17338 C CA . LYS S 1 135 ? 55.266 -60.528 -17.991 1.00 59.77 135 LYS J CA 1
ATOM 17339 C C . LYS S 1 135 ? 54.566 -61.636 -18.758 1.00 59.77 135 LYS J C 1
ATOM 17340 O O . LYS S 1 135 ? 54.702 -61.735 -19.980 1.00 59.77 135 LYS J O 1
ATOM 17346 N N . ALA S 1 136 ? 53.807 -62.474 -18.061 1.00 50.11 136 ALA J N 1
ATOM 17347 C CA . ALA S 1 136 ? 53.252 -63.657 -18.702 1.00 50.11 136 ALA J CA 1
ATOM 17348 C C . ALA S 1 136 ? 52.251 -63.290 -19.788 1.00 50.11 136 ALA J C 1
ATOM 17349 O O . ALA S 1 136 ? 52.223 -63.919 -20.849 1.00 50.11 136 ALA J O 1
ATOM 17351 N N . TRP S 1 137 ? 51.432 -62.270 -19.558 1.00 47.44 137 TRP J N 1
ATOM 17352 C CA . TRP S 1 137 ? 50.310 -62.029 -20.456 1.00 47.44 137 TRP J CA 1
ATOM 17353 C C . TRP S 1 137 ? 50.512 -60.733 -21.219 1.00 47.44 137 TRP J C 1
ATOM 17354 O O . TRP S 1 137 ? 50.337 -59.649 -20.646 1.00 47.44 137 TRP J O 1
ATOM 17365 N N . PRO S 1 138 ? 50.854 -60.785 -22.503 1.00 43.54 138 PRO J N 1
ATOM 17366 C CA . PRO S 1 138 ? 51.108 -59.540 -23.230 1.00 43.54 138 PRO J CA 1
ATOM 17367 C C . PRO S 1 138 ? 49.864 -58.732 -23.490 1.00 43.54 138 PRO J C 1
ATOM 17368 O O . PRO S 1 138 ? 49.925 -57.499 -23.480 1.00 43.54 138 PRO J O 1
ATOM 17372 N N . ALA S 1 139 ? 48.732 -59.389 -23.727 1.00 35.11 139 ALA J N 1
ATOM 17373 C CA . ALA S 1 139 ? 47.568 -58.694 -24.255 1.00 35.11 139 ALA J CA 1
ATOM 17374 C C . ALA S 1 139 ? 47.090 -57.574 -23.352 1.00 35.11 139 ALA J C 1
ATOM 17375 O O . ALA S 1 139 ? 46.285 -56.746 -23.785 1.00 35.11 139 ALA J O 1
ATOM 17377 N N . THR S 1 140 ? 47.563 -57.523 -22.116 1.00 42.90 140 THR J N 1
ATOM 17378 C CA . THR S 1 140 ? 47.150 -56.489 -21.187 1.00 42.90 140 THR J CA 1
ATOM 17379 C C . THR S 1 140 ? 48.077 -55.288 -21.173 1.00 42.90 140 THR J C 1
ATOM 17380 O O . THR S 1 140 ? 47.808 -54.332 -20.443 1.00 42.90 140 THR J O 1
ATOM 17384 N N . TRP S 1 141 ? 49.157 -55.310 -21.942 1.00 47.34 141 TRP J N 1
ATOM 17385 C CA . TRP S 1 141 ? 50.117 -54.221 -21.897 1.00 47.34 141 TRP J CA 1
ATOM 17386 C C . TRP S 1 141 ? 49.550 -52.987 -22.578 1.00 47.34 141 TRP J C 1
ATOM 17387 O O . TRP S 1 141 ? 48.745 -53.077 -23.504 1.00 47.34 141 TRP J O 1
ATOM 17398 N N . LYS S 1 142 ? 49.985 -51.825 -22.113 1.00 58.87 142 LYS J N 1
ATOM 17399 C CA . LYS S 1 142 ? 49.673 -50.564 -22.761 1.00 58.87 142 LYS J CA 1
ATOM 17400 C C . LYS S 1 142 ? 50.951 -49.755 -22.877 1.00 58.87 142 LYS J C 1
ATOM 17401 O O . LYS S 1 142 ? 51.910 -49.974 -22.136 1.00 58.87 142 LYS J O 1
ATOM 17407 N N . VAL S 1 143 ? 50.962 -48.818 -23.824 1.00 67.62 143 VAL J N 1
ATOM 17408 C CA . VAL S 1 143 ? 52.153 -48.010 -24.029 1.00 67.62 143 VAL J CA 1
ATOM 17409 C C . VAL S 1 143 ? 52.423 -47.180 -22.785 1.00 67.62 143 VAL J C 1
ATOM 17410 O O . VAL S 1 143 ? 51.504 -46.633 -22.166 1.00 67.62 143 VAL J O 1
ATOM 17414 N N . SER S 1 144 ? 53.691 -47.113 -22.391 1.00 81.75 144 SER J N 1
ATOM 17415 C CA . SER S 1 144 ? 54.051 -46.410 -21.171 1.00 81.75 144 SER J CA 1
ATOM 17416 C C . SER S 1 144 ? 53.699 -44.932 -21.278 1.00 81.75 144 SER J C 1
ATOM 17417 O O . SER S 1 144 ? 53.728 -44.335 -22.355 1.00 81.75 144 SER J O 1
ATOM 17420 N N . ARG S 1 145 ? 53.361 -44.343 -20.135 1.00 89.94 145 ARG J N 1
ATOM 17421 C CA . ARG S 1 145 ? 52.775 -43.010 -20.146 1.00 89.94 145 ARG J CA 1
ATOM 17422 C C . ARG S 1 145 ? 53.833 -41.918 -20.268 1.00 89.94 145 ARG J C 1
ATOM 17423 O O . ARG S 1 145 ? 53.577 -40.877 -20.880 1.00 89.94 145 ARG J O 1
ATOM 17431 N N . GLU S 1 146 ? 55.049 -42.170 -19.759 1.00 93.43 146 GLU J N 1
ATOM 17432 C CA . GLU S 1 146 ? 56.116 -41.170 -19.820 1.00 93.43 146 GLU J CA 1
ATOM 17433 C C . GLU S 1 146 ? 56.431 -40.769 -21.252 1.00 93.43 146 GLU J C 1
ATOM 17434 O O . GLU S 1 146 ? 56.585 -39.581 -21.556 1.00 93.43 146 GLU J O 1
ATOM 17440 N N . LEU S 1 147 ? 56.535 -41.765 -22.126 1.00 86.73 147 LEU J N 1
ATOM 17441 C CA . LEU S 1 147 ? 56.858 -41.504 -23.519 1.00 86.73 147 LEU J CA 1
ATOM 17442 C C . LEU S 1 147 ? 55.592 -41.405 -24.334 1.00 86.73 147 LEU J C 1
ATOM 17443 O O . LEU S 1 147 ? 55.516 -41.935 -25.440 1.00 86.73 147 LEU J O 1
ATOM 17448 N N . CYS S 1 148 ? 54.595 -40.717 -23.798 1.00 90.40 148 CYS J N 1
ATOM 17449 C CA . CYS S 1 148 ? 53.318 -40.602 -24.486 1.00 90.40 148 CYS J CA 1
ATOM 17450 C C . CYS S 1 148 ? 53.467 -39.983 -25.864 1.00 90.40 148 CYS J C 1
ATOM 17451 O O . CYS S 1 148 ? 52.617 -40.181 -26.729 1.00 90.40 148 CYS J O 1
ATOM 17454 N N . HIS S 1 149 ? 54.535 -39.228 -26.073 1.00 85.27 149 HIS J N 1
ATOM 17455 C CA . HIS S 1 149 ? 54.704 -38.547 -27.348 1.00 85.27 149 HIS J CA 1
ATOM 17456 C C . HIS S 1 149 ? 55.944 -38.996 -28.109 1.00 85.27 149 HIS J C 1
ATOM 17457 O O . HIS S 1 149 ? 56.393 -38.305 -29.019 1.00 85.27 149 HIS J O 1
ATOM 17464 N N . ARG S 1 150 ? 56.500 -40.147 -27.751 1.00 72.64 150 ARG J N 1
ATOM 17465 C CA . ARG S 1 150 ? 57.637 -40.667 -28.502 1.00 72.64 150 ARG J CA 1
ATOM 17466 C C . ARG S 1 150 ? 57.232 -41.881 -29.318 1.00 72.64 150 ARG J C 1
ATOM 17467 O O . ARG S 1 150 ? 57.540 -41.964 -30.505 1.00 72.64 150 ARG J O 1
ATOM 17475 N N . PHE S 1 151 ? 56.546 -42.827 -28.688 1.00 68.11 151 PHE J N 1
ATOM 17476 C CA . PHE S 1 151 ? 56.107 -44.016 -29.397 1.00 68.11 151 PHE J CA 1
ATOM 17477 C C . PHE S 1 151 ? 54.601 -43.979 -29.599 1.00 68.11 151 PHE J C 1
ATOM 17478 O O . PHE S 1 151 ? 53.856 -43.480 -28.756 1.00 68.11 151 PHE J O 1
ATOM 17486 N N . VAL S 1 152 ? 54.157 -44.506 -30.734 1.00 64.35 152 VAL J N 1
ATOM 17487 C CA . VAL S 1 152 ? 52.734 -44.608 -31.022 1.00 64.35 152 VAL J CA 1
ATOM 17488 C C . VAL S 1 152 ? 52.502 -45.869 -31.839 1.00 64.35 152 VAL J C 1
ATOM 17489 O O . VAL S 1 152 ? 53.307 -46.225 -32.703 1.00 64.35 152 VAL J O 1
ATOM 17493 N N . VAL S 1 153 ? 51.405 -46.557 -31.550 1.00 63.30 153 VAL J N 1
ATOM 17494 C CA . VAL S 1 153 ? 51.104 -47.845 -32.159 1.00 63.30 153 VAL J CA 1
ATOM 17495 C C . VAL S 1 153 ? 50.070 -47.623 -33.250 1.00 63.30 153 VAL J C 1
ATOM 17496 O O . VAL S 1 153 ? 48.949 -47.179 -32.981 1.00 63.30 153 VAL J O 1
ATOM 17500 N N . LYS S 1 154 ? 50.447 -47.896 -34.492 1.00 60.21 154 LYS J N 1
ATOM 17501 C CA . LYS S 1 154 ? 49.525 -47.655 -35.588 1.00 60.21 154 LYS J CA 1
ATOM 17502 C C . LYS S 1 154 ? 48.714 -48.879 -35.979 1.00 60.21 154 LYS J C 1
ATOM 17503 O O . LYS S 1 154 ? 47.739 -48.736 -36.722 1.00 60.21 154 LYS J O 1
ATOM 17509 N N . ARG S 1 155 ? 49.071 -50.064 -35.490 1.00 58.37 155 ARG J N 1
ATOM 17510 C CA . ARG S 1 155 ? 48.300 -51.275 -35.734 1.00 58.37 155 ARG J CA 1
ATOM 17511 C C . ARG S 1 155 ? 48.527 -52.251 -34.596 1.00 58.37 155 ARG J C 1
ATOM 17512 O O . ARG S 1 155 ? 49.564 -52.230 -33.935 1.00 58.37 155 ARG J O 1
ATOM 17520 N N . ARG S 1 156 ? 47.546 -53.118 -34.384 1.00 49.48 156 ARG J N 1
ATOM 17521 C CA . ARG S 1 156 ? 47.639 -54.147 -33.363 1.00 49.48 156 ARG J CA 1
ATOM 17522 C C . ARG S 1 156 ? 46.842 -55.354 -33.821 1.00 49.48 156 ARG J C 1
ATOM 17523 O O . ARG S 1 156 ? 45.749 -55.207 -34.368 1.00 49.48 156 ARG J O 1
ATOM 17531 N N . TRP S 1 157 ? 47.382 -56.547 -33.596 1.00 51.59 157 TRP J N 1
ATOM 17532 C CA . TRP S 1 157 ? 46.681 -57.754 -33.999 1.00 51.59 157 TRP J CA 1
ATOM 17533 C C . TRP S 1 157 ? 46.800 -58.810 -32.918 1.00 51.59 157 TRP J C 1
ATOM 17534 O O . TRP S 1 157 ? 47.642 -58.725 -32.024 1.00 51.59 157 TRP J O 1
ATOM 17545 N N . LEU S 1 158 ? 45.957 -59.825 -33.028 1.00 44.88 158 LEU J N 1
ATOM 17546 C CA . LEU S 1 158 ? 45.872 -60.887 -32.045 1.00 44.88 158 LEU J CA 1
ATOM 17547 C C . LEU S 1 158 ? 45.887 -62.230 -32.747 1.00 44.88 158 LEU J C 1
ATOM 17548 O O . LEU S 1 158 ? 45.442 -62.355 -33.888 1.00 44.88 158 LEU J O 1
ATOM 17553 N N . PHE S 1 159 ? 46.398 -63.237 -32.054 1.00 51.00 159 PHE J N 1
ATOM 17554 C CA . PHE S 1 159 ? 46.310 -64.603 -32.540 1.00 51.00 159 PHE J CA 1
ATOM 17555 C C . PHE S 1 159 ? 46.466 -65.521 -31.346 1.00 51.00 159 PHE J C 1
ATOM 17556 O O . PHE S 1 159 ? 46.941 -65.106 -30.288 1.00 51.00 159 PHE J O 1
ATOM 17564 N N . ASN S 1 160 ? 46.072 -66.775 -31.522 1.00 52.37 160 ASN J N 1
ATOM 17565 C CA . ASN S 1 160 ? 46.114 -67.716 -30.419 1.00 52.37 160 ASN J CA 1
ATOM 17566 C C . ASN S 1 160 ? 46.529 -69.091 -30.909 1.00 52.37 160 ASN J C 1
ATOM 17567 O O . ASN S 1 160 ? 46.185 -69.506 -32.015 1.00 52.37 160 ASN J O 1
ATOM 17572 N N . MET S 1 161 ? 47.278 -69.788 -30.064 1.00 61.09 161 MET J N 1
ATOM 17573 C CA . MET S 1 161 ? 47.807 -71.102 -30.371 1.00 61.09 161 MET J CA 1
ATOM 17574 C C . MET S 1 161 ? 47.534 -72.018 -29.195 1.00 61.09 161 MET J C 1
ATOM 17575 O O . MET S 1 161 ? 47.352 -71.563 -28.066 1.00 61.09 161 MET J O 1
ATOM 17580 N N . GLU S 1 162 ? 47.513 -73.317 -29.457 1.00 68.10 162 GLU J N 1
ATOM 17581 C CA . GLU S 1 162 ? 47.339 -74.271 -28.377 1.00 68.10 162 GLU J CA 1
ATOM 17582 C C . GLU S 1 162 ? 48.090 -75.543 -28.716 1.00 68.10 162 GLU J C 1
ATOM 17583 O O . GLU S 1 162 ? 48.144 -75.949 -29.877 1.00 68.10 162 GLU J O 1
ATOM 17589 N N . THR S 1 163 ? 48.681 -76.158 -27.697 1.00 78.41 163 THR J N 1
ATOM 17590 C CA . THR S 1 163 ? 49.479 -77.361 -27.863 1.00 78.41 163 THR J CA 1
ATOM 17591 C C . THR S 1 163 ? 48.943 -78.442 -26.945 1.00 78.41 163 THR J C 1
ATOM 17592 O O . THR S 1 163 ? 48.748 -78.202 -25.750 1.00 78.41 163 THR J O 1
ATOM 17596 N N . ASP S 1 164 ? 48.730 -79.629 -27.495 1.00 85.46 164 ASP J N 1
ATOM 17597 C CA . ASP S 1 164 ? 48.186 -80.746 -26.742 1.00 85.46 164 ASP J CA 1
ATOM 17598 C C . ASP S 1 164 ? 49.247 -81.507 -25.969 1.00 85.46 164 ASP J C 1
ATOM 17599 O O . ASP S 1 164 ? 48.928 -82.512 -25.330 1.00 85.46 164 ASP J O 1
ATOM 17604 N N . GLY S 1 165 ? 50.498 -81.069 -26.029 1.00 91.10 165 GLY J N 1
ATOM 17605 C CA . GLY S 1 165 ? 51.555 -81.793 -25.361 1.00 91.10 165 GLY J CA 1
ATOM 17606 C C . GLY S 1 165 ? 52.121 -82.930 -26.172 1.00 91.10 165 GLY J C 1
ATOM 17607 O O . GLY S 1 165 ? 52.640 -83.892 -25.600 1.00 91.10 165 GLY J O 1
ATOM 17608 N N . ARG S 1 166 ? 52.028 -82.858 -27.495 1.00 95.67 166 ARG J N 1
ATOM 17609 C CA . ARG S 1 166 ? 52.523 -83.929 -28.345 1.00 95.67 166 ARG J CA 1
ATOM 17610 C C . ARG S 1 166 ? 53.184 -83.326 -29.572 1.00 95.67 166 ARG J C 1
ATOM 17611 O O . ARG S 1 166 ? 52.569 -82.516 -30.271 1.00 95.67 166 ARG J O 1
ATOM 17619 N N . ILE S 1 167 ? 54.428 -83.723 -29.839 1.00 100.25 167 ILE J N 1
ATOM 17620 C CA . ILE S 1 167 ? 55.094 -83.268 -31.050 1.00 100.25 167 ILE J CA 1
ATOM 17621 C C . ILE S 1 167 ? 54.490 -83.971 -32.258 1.00 100.25 167 ILE J C 1
ATOM 17622 O O . ILE S 1 167 ? 53.830 -85.008 -32.146 1.00 100.25 167 ILE J O 1
ATOM 17627 N N . GLY S 1 168 ? 54.712 -83.391 -33.430 1.00 100.39 168 GLY J N 1
ATOM 17628 C CA . GLY S 1 168 ? 54.125 -83.932 -34.636 1.00 100.39 168 GLY J CA 1
ATOM 17629 C C . GLY S 1 168 ? 54.940 -84.983 -35.350 1.00 100.39 168 GLY J C 1
ATOM 17630 O O . GLY S 1 168 ? 54.532 -85.453 -36.416 1.00 100.39 168 GLY J O 1
ATOM 17631 N N . SER S 1 169 ? 56.085 -85.373 -34.799 1.00 106.13 169 SER J N 1
ATOM 17632 C CA . SER S 1 169 ? 56.996 -86.277 -35.485 1.00 106.13 169 SER J CA 1
ATOM 17633 C C . SER S 1 169 ? 56.835 -87.732 -35.073 1.00 106.13 169 SER J C 1
ATOM 17634 O O . SER S 1 169 ? 57.536 -88.593 -35.611 1.00 106.13 169 SER J O 1
ATOM 17637 N N . ASP S 1 170 ? 55.936 -88.034 -34.144 1.00 112.05 170 ASP J N 1
ATOM 17638 C CA . ASP S 1 170 ? 55.837 -89.374 -33.592 1.00 112.05 170 ASP J CA 1
ATOM 17639 C C . ASP S 1 170 ? 54.504 -90.014 -33.957 1.00 112.05 170 ASP J C 1
ATOM 17640 O O . ASP S 1 170 ? 53.506 -89.331 -34.200 1.00 112.05 170 ASP J O 1
ATOM 17645 N N . ILE S 1 171 ? 54.502 -91.341 -33.986 1.00 112.98 171 ILE J N 1
ATOM 17646 C CA . ILE S 1 171 ? 53.371 -92.117 -34.488 1.00 112.98 171 ILE J CA 1
ATOM 17647 C C . ILE S 1 171 ? 52.434 -92.465 -33.339 1.00 112.98 171 ILE J C 1
ATOM 17648 O O . ILE S 1 171 ? 52.900 -92.876 -32.268 1.00 112.98 171 ILE J O 1
ATOM 17653 N N . PRO S 1 172 ? 51.127 -92.310 -33.510 1.00 109.13 172 PRO J N 1
ATOM 17654 C CA . PRO S 1 172 ? 50.186 -92.724 -32.474 1.00 109.13 172 PRO J CA 1
ATOM 17655 C C . PRO S 1 172 ? 50.157 -94.233 -32.346 1.00 109.13 172 PRO J C 1
ATOM 17656 O O . PRO S 1 172 ? 50.513 -94.952 -33.291 1.00 109.13 172 PRO J O 1
ATOM 17660 N N . PRO S 1 173 ? 49.743 -94.754 -31.197 1.00 114.89 173 PRO J N 1
ATOM 17661 C CA . PRO S 1 173 ? 49.500 -96.193 -31.088 1.00 114.89 173 PRO J CA 1
ATOM 17662 C C . PRO S 1 173 ? 48.229 -96.581 -31.821 1.00 114.89 173 PRO J C 1
ATOM 17663 O O . PRO S 1 173 ? 47.346 -95.760 -32.075 1.00 114.89 173 PRO J O 1
ATOM 17667 N N . SER S 1 174 ? 48.138 -97.869 -32.151 1.00 115.47 174 SER J N 1
ATOM 17668 C CA . SER S 1 174 ? 46.987 -98.366 -32.892 1.00 115.47 174 SER J CA 1
ATOM 17669 C C . SER S 1 174 ? 45.696 -98.285 -32.093 1.00 115.47 174 SER J C 1
ATOM 17670 O O . SER S 1 174 ? 44.623 -98.522 -32.654 1.00 115.47 174 SER J O 1
ATOM 17673 N N . ASN S 1 175 ? 45.769 -97.964 -30.804 1.00 115.29 175 ASN J N 1
ATOM 17674 C CA . ASN S 1 175 ? 44.564 -97.955 -29.986 1.00 115.29 175 ASN J CA 1
ATOM 17675 C C . ASN S 1 175 ? 43.736 -96.691 -30.182 1.00 115.29 175 ASN J C 1
ATOM 17676 O O . ASN S 1 175 ? 42.507 -96.767 -30.262 1.00 115.29 175 ASN J O 1
ATOM 17681 N N . ALA S 1 176 ? 44.372 -95.523 -30.254 1.00 111.19 176 ALA J N 1
ATOM 17682 C CA . ALA S 1 176 ? 43.637 -94.265 -30.232 1.00 111.19 176 ALA J CA 1
ATOM 17683 C C . ALA S 1 176 ? 44.245 -93.279 -31.218 1.00 111.19 176 ALA J C 1
ATOM 17684 O O . ALA S 1 176 ? 45.336 -93.491 -31.749 1.00 111.19 176 ALA J O 1
ATOM 17686 N N . SER S 1 177 ? 43.521 -92.190 -31.464 1.00 102.33 177 SER J N 1
ATOM 17687 C CA . SER S 1 177 ? 43.966 -91.123 -32.352 1.00 102.33 177 SER J CA 1
ATOM 17688 C C . SER S 1 177 ? 43.881 -89.790 -31.621 1.00 102.33 177 SER J C 1
ATOM 17689 O O . SER S 1 177 ? 43.526 -89.729 -30.442 1.00 102.33 177 SER J O 1
ATOM 17692 N N . TRP S 1 178 ? 44.206 -88.710 -32.331 1.00 94.75 178 TRP J N 1
ATOM 17693 C CA . TRP S 1 178 ? 44.122 -87.380 -31.747 1.00 94.75 178 TRP J CA 1
ATOM 17694 C C . TRP S 1 178 ? 43.683 -86.376 -32.804 1.00 94.75 178 TRP J C 1
ATOM 17695 O O . TRP S 1 178 ? 44.041 -86.496 -33.977 1.00 94.75 178 TRP J O 1
ATOM 17706 N N . LYS S 1 179 ? 42.913 -85.373 -32.377 1.00 88.18 179 LYS J N 1
ATOM 17707 C CA . LYS S 1 179 ? 42.584 -84.250 -33.241 1.00 88.18 179 LYS J CA 1
ATOM 17708 C C . LYS S 1 179 ? 43.455 -83.077 -32.829 1.00 88.18 179 LYS J C 1
ATOM 17709 O O . LYS S 1 179 ? 43.216 -82.485 -31.767 1.00 88.18 179 LYS J O 1
ATOM 17715 N N . PRO S 1 180 ? 44.458 -82.715 -33.600 1.00 83.87 180 PRO J N 1
ATOM 17716 C CA . PRO S 1 180 ? 45.349 -81.627 -33.187 1.00 83.87 180 PRO J CA 1
ATOM 17717 C C . PRO S 1 180 ? 44.953 -80.282 -33.765 1.00 83.87 180 PRO J C 1
ATOM 17718 O O . PRO S 1 180 ? 45.635 -79.771 -34.656 1.00 83.87 180 PRO J O 1
ATOM 17722 N N . CYS S 1 181 ? 43.866 -79.695 -33.278 1.00 81.31 181 CYS J N 1
ATOM 17723 C CA . CYS S 1 181 ? 43.463 -78.387 -33.770 1.00 81.31 181 CYS J CA 1
ATOM 17724 C C . CYS S 1 181 ? 44.526 -77.347 -33.453 1.00 81.31 181 CYS J C 1
ATOM 17725 O O . CYS S 1 181 ? 45.005 -77.254 -32.322 1.00 81.31 181 CYS J O 1
ATOM 17728 N N . LYS S 1 182 ? 44.895 -76.570 -34.466 1.00 72.48 182 LYS J N 1
ATOM 17729 C CA . LYS S 1 182 ? 45.672 -75.351 -34.277 1.00 72.48 182 LYS J CA 1
ATOM 17730 C C . LYS S 1 182 ? 47.015 -75.622 -33.615 1.00 72.48 182 LYS J C 1
ATOM 17731 O O . LYS S 1 182 ? 47.441 -74.894 -32.719 1.00 72.48 182 LYS J O 1
ATOM 17737 N N . ARG S 1 183 ? 47.698 -76.678 -34.052 1.00 66.89 183 ARG J N 1
ATOM 17738 C CA . ARG S 1 183 ? 49.070 -76.860 -33.600 1.00 66.89 183 ARG J CA 1
ATOM 17739 C C . ARG S 1 183 ? 49.997 -75.855 -34.262 1.00 66.89 183 ARG J C 1
ATOM 17740 O O . ARG S 1 183 ? 51.039 -75.508 -33.702 1.00 66.89 183 ARG J O 1
ATOM 17748 N N . ASN S 1 184 ? 49.629 -75.377 -35.444 1.00 53.96 184 ASN J N 1
ATOM 17749 C CA . ASN S 1 184 ? 50.374 -74.350 -36.148 1.00 53.96 184 ASN J CA 1
ATOM 17750 C C . ASN S 1 184 ? 49.404 -73.587 -37.032 1.00 53.96 184 ASN J C 1
ATOM 17751 O O . ASN S 1 184 ? 48.411 -74.143 -37.498 1.00 53.96 184 ASN J O 1
ATOM 17756 N N . ILE S 1 185 ? 49.678 -72.303 -37.244 1.00 40.28 185 ILE J N 1
ATOM 17757 C CA . ILE S 1 185 ? 48.709 -71.438 -37.896 1.00 40.28 185 ILE J CA 1
ATOM 17758 C C . ILE S 1 185 ? 49.365 -70.643 -39.009 1.00 40.28 185 ILE J C 1
ATOM 17759 O O . ILE S 1 185 ? 50.587 -70.539 -39.105 1.00 40.28 185 ILE J O 1
ATOM 17764 N N . TYR S 1 186 ? 48.515 -70.061 -39.839 1.00 35.78 186 TYR J N 1
ATOM 17765 C CA . TYR S 1 186 ? 48.907 -69.192 -40.932 1.00 35.78 186 TYR J CA 1
ATOM 17766 C C . TYR S 1 186 ? 48.389 -67.790 -40.669 1.00 35.78 186 TYR J C 1
ATOM 17767 O O . TYR S 1 186 ? 47.214 -67.606 -40.351 1.00 35.78 186 TYR J O 1
ATOM 17776 N N . PHE S 1 187 ? 49.264 -66.802 -40.810 1.00 30.98 187 PHE J N 1
ATOM 17777 C CA . PHE S 1 187 ? 48.978 -65.448 -40.354 1.00 30.98 187 PHE J CA 1
ATOM 17778 C C . PHE S 1 187 ? 49.320 -64.467 -41.456 1.00 30.98 187 PHE J C 1
ATOM 17779 O O . PHE S 1 187 ? 50.485 -64.357 -41.836 1.00 30.98 187 PHE J O 1
ATOM 17787 N N . HIS S 1 188 ? 48.326 -63.743 -41.960 1.00 37.18 188 HIS J N 1
ATOM 17788 C CA . HIS S 1 188 ? 48.591 -62.801 -43.035 1.00 37.18 188 HIS J CA 1
ATOM 17789 C C . HIS S 1 188 ? 47.710 -61.579 -42.868 1.00 37.18 188 HIS J C 1
ATOM 17790 O O . HIS S 1 188 ? 46.536 -61.698 -42.519 1.00 37.18 188 HIS J O 1
ATOM 17797 N N . LYS S 1 189 ? 48.280 -60.410 -43.140 1.00 46.13 189 LYS J N 1
ATOM 17798 C CA . LYS S 1 189 ? 47.564 -59.149 -43.056 1.00 46.13 189 LYS J CA 1
ATOM 17799 C C . LYS S 1 189 ? 48.054 -58.246 -44.172 1.00 46.13 189 LYS J C 1
ATOM 17800 O O . LYS S 1 189 ? 49.201 -58.349 -44.606 1.00 46.13 189 LYS J O 1
ATOM 17806 N N . PHE S 1 190 ? 47.176 -57.369 -44.642 1.00 53.31 190 PHE J N 1
ATOM 17807 C CA . PHE S 1 190 ? 47.530 -56.402 -45.672 1.00 53.31 190 PHE J CA 1
ATOM 17808 C C . PHE S 1 190 ? 46.862 -55.084 -45.326 1.00 53.31 190 PHE J C 1
ATOM 17809 O O . PHE S 1 190 ? 45.636 -55.031 -45.217 1.00 53.31 190 PHE J O 1
ATOM 17817 N N . THR S 1 191 ? 47.647 -54.022 -45.162 1.00 59.13 191 THR J N 1
ATOM 17818 C CA . THR S 1 191 ? 47.114 -52.749 -44.688 1.00 59.13 191 THR J CA 1
ATOM 17819 C C . THR S 1 191 ? 47.677 -51.608 -45.510 1.00 59.13 191 THR J C 1
ATOM 17820 O O . THR S 1 191 ? 48.890 -51.390 -45.520 1.00 59.13 191 THR J O 1
ATOM 17824 N N . SER S 1 192 ? 46.798 -50.877 -46.186 1.00 65.43 192 SER J N 1
ATOM 17825 C CA . SER S 1 192 ? 47.194 -49.731 -46.989 1.00 65.43 192 SER J CA 1
ATOM 17826 C C . SER S 1 192 ? 47.077 -48.405 -46.255 1.00 65.43 192 SER J C 1
ATOM 17827 O O . SER S 1 192 ? 47.573 -47.393 -46.756 1.00 65.43 192 SER J O 1
ATOM 17830 N N . GLY S 1 193 ? 46.444 -48.384 -45.087 1.00 68.26 193 GLY J N 1
ATOM 17831 C CA . GLY S 1 193 ? 46.034 -47.114 -44.515 1.00 68.26 193 GLY J CA 1
ATOM 17832 C C . GLY S 1 193 ? 47.193 -46.258 -44.049 1.00 68.26 193 GLY J C 1
ATOM 17833 O O . GLY S 1 193 ? 47.184 -45.038 -44.227 1.00 68.26 193 GLY J O 1
ATOM 17834 N N . LEU S 1 194 ? 48.209 -46.883 -43.470 1.00 67.32 194 LEU J N 1
ATOM 17835 C CA . LEU S 1 194 ? 49.227 -46.142 -42.748 1.00 67.32 194 LEU J CA 1
ATOM 17836 C C . LEU S 1 194 ? 50.026 -45.261 -43.691 1.00 67.32 194 LEU J C 1
ATOM 17837 O O . LEU S 1 194 ? 50.023 -45.441 -44.909 1.00 67.32 194 LEU J O 1
ATOM 17842 N N . GLY S 1 195 ? 50.710 -44.295 -43.105 1.00 74.03 195 GLY J N 1
ATOM 17843 C CA . GLY S 1 195 ? 51.716 -43.543 -43.826 1.00 74.03 195 GLY J CA 1
ATOM 17844 C C . GLY S 1 195 ? 52.773 -43.088 -42.853 1.00 74.03 195 GLY J C 1
ATOM 17845 O O . GLY S 1 195 ? 52.502 -42.880 -41.668 1.00 74.03 195 GLY J O 1
ATOM 17846 N N . VAL S 1 196 ? 53.988 -42.924 -43.359 1.00 76.82 196 VAL J N 1
ATOM 17847 C CA . VAL S 1 196 ? 55.162 -42.696 -42.529 1.00 76.82 196 VAL J CA 1
ATOM 17848 C C . VAL S 1 196 ? 56.114 -41.818 -43.316 1.00 76.82 196 VAL J C 1
ATOM 17849 O O . VAL S 1 196 ? 56.230 -41.952 -44.536 1.00 76.82 196 VAL J O 1
ATOM 17853 N N . ARG S 1 197 ? 56.798 -40.920 -42.622 1.00 81.73 197 ARG J N 1
ATOM 17854 C CA . ARG S 1 197 ? 57.731 -40.004 -43.252 1.00 81.73 197 ARG J CA 1
ATOM 17855 C C . ARG S 1 197 ? 59.056 -40.069 -42.515 1.00 81.73 197 ARG J C 1
ATOM 17856 O O . ARG S 1 197 ? 59.118 -39.777 -41.319 1.00 81.73 197 ARG J O 1
ATOM 17864 N N . THR S 1 198 ? 60.107 -40.458 -43.224 1.00 85.68 198 THR J N 1
ATOM 17865 C CA . THR S 1 198 ? 61.414 -40.661 -42.626 1.00 85.68 198 THR J CA 1
ATOM 17866 C C . THR S 1 198 ? 62.402 -39.663 -43.203 1.00 85.68 198 THR J C 1
ATOM 17867 O O . THR S 1 198 ? 62.228 -39.167 -44.317 1.00 85.68 198 THR J O 1
ATOM 17871 N N . GLN S 1 199 ? 63.446 -39.372 -42.437 1.00 86.10 199 GLN J N 1
ATOM 17872 C CA . GLN S 1 199 ? 64.559 -38.577 -42.930 1.00 86.10 199 GLN J CA 1
ATOM 17873 C C . GLN S 1 199 ? 65.859 -39.237 -42.514 1.00 86.10 199 GLN J C 1
ATOM 17874 O O . GLN S 1 199 ? 66.039 -3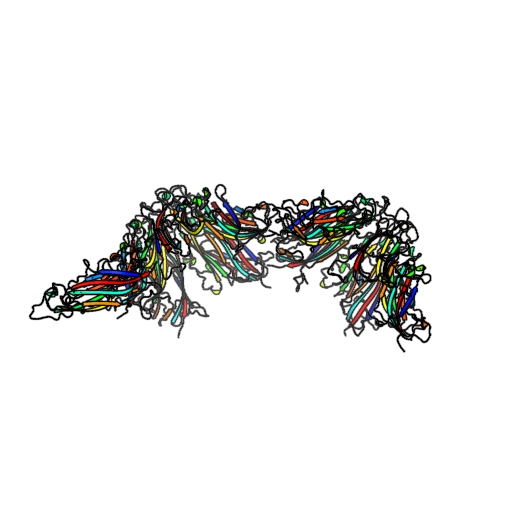9.597 -41.349 1.00 86.10 199 GLN J O 1
ATOM 17880 N N . TRP S 1 200 ? 66.758 -39.385 -43.471 1.00 88.09 200 TRP J N 1
ATOM 17881 C CA . TRP S 1 200 ? 67.970 -40.164 -43.311 1.00 88.09 200 TRP J CA 1
ATOM 17882 C C . TRP S 1 200 ? 69.169 -39.241 -43.179 1.00 88.09 200 TRP J C 1
ATOM 17883 O O . TRP S 1 200 ? 69.191 -38.140 -43.732 1.00 88.09 200 TRP J O 1
ATOM 17894 N N . LYS S 1 201 ? 70.168 -39.694 -42.434 1.00 95.98 201 LYS J N 1
ATOM 17895 C CA . LYS S 1 201 ? 71.392 -38.925 -42.310 1.00 95.98 201 LYS J CA 1
ATOM 17896 C C . LYS S 1 201 ? 72.228 -39.057 -43.575 1.00 95.98 201 LYS J C 1
ATOM 17897 O O . LYS S 1 201 ? 71.802 -39.619 -44.585 1.00 95.98 201 LYS J O 1
ATOM 17903 N N . ASN S 1 202 ? 73.443 -38.523 -43.510 1.00 107.12 202 ASN J N 1
ATOM 17904 C CA . ASN S 1 202 ? 74.335 -38.542 -44.659 1.00 107.12 202 ASN J CA 1
ATOM 17905 C C . ASN S 1 202 ? 74.749 -39.954 -45.044 1.00 107.12 202 ASN J C 1
ATOM 17906 O O . ASN S 1 202 ? 74.747 -40.289 -46.233 1.00 107.12 202 ASN J O 1
ATOM 17911 N N . VAL S 1 203 ? 75.088 -40.791 -44.063 1.00 107.02 203 VAL J N 1
ATOM 17912 C CA . VAL S 1 203 ? 75.770 -42.049 -44.338 1.00 107.02 203 VAL J CA 1
ATOM 17913 C C . VAL S 1 203 ? 74.975 -42.903 -45.316 1.00 107.02 203 VAL J C 1
ATOM 17914 O O . VAL S 1 203 ? 73.741 -42.947 -45.280 1.00 107.02 203 VAL J O 1
ATOM 17918 N N . THR S 1 204 ? 75.693 -43.586 -46.206 1.00 109.17 204 THR J N 1
ATOM 17919 C CA . THR S 1 204 ? 75.063 -44.456 -47.189 1.00 109.17 204 THR J CA 1
ATOM 17920 C C . THR S 1 204 ? 74.474 -45.716 -46.576 1.00 109.17 204 THR J C 1
ATOM 17921 O O . THR S 1 204 ? 73.751 -46.442 -47.264 1.00 109.17 204 THR J O 1
ATOM 17925 N N . ASP S 1 205 ? 74.771 -46.001 -45.314 1.00 109.67 205 ASP J N 1
ATOM 17926 C CA . ASP S 1 205 ? 74.293 -47.224 -44.694 1.00 109.67 205 ASP J CA 1
ATOM 17927 C C . ASP S 1 205 ? 72.778 -47.187 -44.528 1.00 109.67 205 ASP J C 1
ATOM 17928 O O . ASP S 1 205 ? 72.153 -46.125 -44.508 1.00 109.67 205 ASP J O 1
ATOM 17933 N N . GLY S 1 206 ? 72.187 -48.375 -44.424 1.00 101.18 206 GLY J N 1
ATOM 17934 C CA . GLY S 1 206 ? 70.776 -48.520 -44.140 1.00 101.18 206 GLY J CA 1
ATOM 17935 C C . GLY S 1 206 ? 70.449 -49.011 -42.749 1.00 101.18 206 GLY J C 1
ATOM 17936 O O . GLY S 1 206 ? 69.305 -49.418 -42.508 1.00 101.18 206 GLY J O 1
ATOM 17937 N N . GLY S 1 207 ? 71.399 -48.994 -41.823 1.00 102.00 207 GLY J N 1
ATOM 17938 C CA . GLY S 1 207 ? 71.170 -49.523 -40.499 1.00 102.00 207 GLY J CA 1
ATOM 17939 C C . GLY S 1 207 ? 70.299 -48.613 -39.652 1.00 102.00 207 GLY J C 1
ATOM 17940 O O . GLY S 1 207 ? 69.698 -47.644 -40.115 1.00 102.00 207 GLY J O 1
ATOM 17941 N N . VAL S 1 208 ? 70.243 -48.948 -38.363 1.00 96.51 208 VAL J N 1
ATOM 17942 C CA . VAL S 1 208 ? 69.396 -48.200 -37.441 1.00 96.51 208 VAL J CA 1
ATOM 17943 C C . VAL S 1 208 ? 70.047 -46.879 -37.061 1.00 96.51 208 VAL J C 1
ATOM 17944 O O . VAL S 1 208 ? 69.361 -45.887 -36.796 1.00 96.51 208 VAL J O 1
ATOM 17948 N N . GLY S 1 209 ? 71.377 -46.837 -37.034 1.00 95.14 209 GLY J N 1
ATOM 17949 C CA . GLY S 1 209 ? 72.052 -45.616 -36.642 1.00 95.14 209 GLY J CA 1
ATOM 17950 C C . GLY S 1 209 ? 71.932 -44.502 -37.658 1.00 95.14 209 GLY J C 1
ATOM 17951 O O . GLY S 1 209 ? 72.277 -43.356 -37.356 1.00 95.14 209 GLY J O 1
ATOM 17952 N N . ALA S 1 210 ? 71.441 -44.807 -38.854 1.00 90.34 210 ALA J N 1
ATOM 17953 C CA . ALA S 1 210 ? 71.450 -43.822 -39.923 1.00 90.34 210 ALA J CA 1
ATOM 17954 C C . ALA S 1 210 ? 70.143 -43.058 -40.039 1.00 90.34 210 ALA J C 1
ATOM 17955 O O . ALA S 1 210 ? 70.031 -42.179 -40.898 1.00 90.34 210 ALA J O 1
ATOM 17957 N N . ILE S 1 211 ? 69.155 -43.362 -39.210 1.00 84.12 211 ILE J N 1
ATOM 17958 C CA . ILE S 1 211 ? 67.849 -42.739 -39.370 1.00 84.12 211 ILE J CA 1
ATOM 17959 C C . ILE S 1 211 ? 67.706 -41.592 -38.381 1.00 84.12 211 ILE J C 1
ATOM 17960 O O . ILE S 1 211 ? 67.938 -41.751 -37.179 1.00 84.12 211 ILE J O 1
ATOM 17965 N N . GLN S 1 212 ? 67.366 -40.414 -38.897 1.00 81.67 212 GLN J N 1
ATOM 17966 C CA . GLN S 1 212 ? 67.225 -39.248 -38.037 1.00 81.67 212 GLN J CA 1
ATOM 17967 C C . GLN S 1 212 ? 65.856 -39.193 -37.375 1.00 81.67 212 GLN J C 1
ATOM 17968 O O . GLN S 1 212 ? 65.755 -38.878 -36.186 1.00 81.67 212 GLN J O 1
ATOM 17974 N N . ARG S 1 213 ? 64.793 -39.487 -38.120 1.00 82.29 213 ARG J N 1
ATOM 17975 C CA . ARG S 1 213 ? 63.447 -39.467 -37.567 1.00 82.29 213 ARG J CA 1
ATOM 17976 C C . ARG S 1 213 ? 62.602 -40.560 -38.197 1.00 82.29 213 ARG J C 1
ATOM 17977 O O . ARG S 1 213 ? 62.913 -41.073 -39.272 1.00 82.29 213 ARG J O 1
ATOM 17985 N N . GLY S 1 214 ? 61.510 -40.889 -37.516 1.00 79.81 214 GLY J N 1
ATOM 17986 C CA . GLY S 1 214 ? 60.486 -41.758 -38.059 1.00 79.81 214 GLY J CA 1
ATOM 17987 C C . GLY S 1 214 ? 60.882 -43.200 -38.282 1.00 79.81 214 GLY J C 1
ATOM 17988 O O . GLY S 1 214 ? 60.711 -43.722 -39.383 1.00 79.81 214 GLY J O 1
ATOM 17989 N N . ALA S 1 215 ? 61.388 -43.872 -37.256 1.00 71.21 215 ALA J N 1
ATOM 17990 C CA . ALA S 1 215 ? 61.665 -45.288 -37.403 1.00 71.21 215 ALA J CA 1
ATOM 17991 C C . ALA S 1 215 ? 60.355 -46.065 -37.429 1.00 71.21 215 ALA J C 1
ATOM 17992 O O . ALA S 1 215 ? 59.265 -45.507 -37.294 1.00 71.21 215 ALA J O 1
ATOM 17994 N N . LEU S 1 216 ? 60.459 -47.375 -37.610 1.00 64.61 216 LEU J N 1
ATOM 17995 C CA . LEU S 1 216 ? 59.282 -48.226 -37.594 1.00 64.61 216 LEU J CA 1
ATOM 17996 C C . LEU S 1 216 ? 59.697 -49.583 -37.057 1.00 64.61 216 LEU J C 1
ATOM 17997 O O . LEU S 1 216 ? 60.771 -50.081 -37.395 1.00 64.61 216 LEU J O 1
ATOM 18002 N N . TYR S 1 217 ? 58.854 -50.183 -36.227 1.00 62.28 217 TYR J N 1
ATOM 18003 C CA . TYR S 1 217 ? 59.246 -51.406 -35.548 1.00 62.28 217 TYR J CA 1
ATOM 18004 C C . TYR S 1 217 ? 58.153 -52.453 -35.623 1.00 62.28 217 TYR J C 1
ATOM 18005 O O . TYR S 1 217 ? 56.965 -52.129 -35.622 1.00 62.28 217 TYR J O 1
ATOM 18014 N N . MET S 1 218 ? 58.574 -53.708 -35.669 1.00 66.80 218 MET J N 1
ATOM 18015 C CA . MET S 1 218 ? 57.689 -54.858 -35.606 1.00 66.80 218 MET J CA 1
ATOM 18016 C C . MET S 1 218 ? 57.969 -55.602 -34.314 1.00 66.80 218 MET J C 1
ATOM 18017 O O . MET S 1 218 ? 59.096 -56.044 -34.087 1.00 66.80 218 MET J O 1
ATOM 18022 N N . VAL S 1 219 ? 56.956 -55.738 -33.468 1.00 57.25 219 VAL J N 1
ATOM 18023 C CA . VAL S 1 219 ? 57.132 -56.320 -32.146 1.00 57.25 219 VAL J CA 1
ATOM 18024 C C . VAL S 1 219 ? 56.268 -57.563 -32.029 1.00 57.25 219 VAL J C 1
ATOM 18025 O O . VAL S 1 219 ? 55.067 -57.517 -32.310 1.00 57.25 219 VAL J O 1
ATOM 18029 N N . ILE S 1 220 ? 56.873 -58.663 -31.605 1.00 58.07 220 ILE J N 1
ATOM 18030 C CA . ILE S 1 220 ? 56.174 -59.919 -31.383 1.00 58.07 220 ILE J CA 1
ATOM 18031 C C . ILE S 1 220 ? 56.279 -60.266 -29.911 1.00 58.07 220 ILE J C 1
ATOM 18032 O O . ILE S 1 220 ? 57.345 -60.115 -29.310 1.00 58.07 220 ILE J O 1
ATOM 18037 N N . ALA S 1 221 ? 55.183 -60.741 -29.334 1.00 50.63 221 ALA J N 1
ATOM 18038 C CA . ALA S 1 221 ? 55.215 -61.214 -27.974 1.00 50.63 221 ALA J CA 1
ATOM 18039 C C . ALA S 1 221 ? 54.434 -62.513 -27.910 1.00 50.63 221 ALA J C 1
ATOM 18040 O O . ALA S 1 221 ? 53.387 -62.638 -28.555 1.00 50.63 221 ALA J O 1
ATOM 18042 N N . PRO S 1 222 ? 54.900 -63.478 -27.148 1.00 54.33 222 PRO J N 1
ATOM 18043 C CA . PRO S 1 222 ? 54.254 -64.785 -27.116 1.00 54.33 222 PRO J CA 1
ATOM 18044 C C . PRO S 1 222 ? 53.142 -64.802 -26.080 1.00 54.33 222 PRO J C 1
ATOM 18045 O O . PRO S 1 222 ? 52.924 -63.844 -25.350 1.00 54.33 222 PRO J O 1
ATOM 18049 N N . GLY S 1 223 ? 52.460 -65.936 -26.009 1.00 56.97 223 GLY J N 1
ATOM 18050 C CA . GLY S 1 223 ? 51.464 -66.171 -24.988 1.00 56.97 223 GLY J CA 1
ATOM 18051 C C . GLY S 1 223 ? 52.136 -66.475 -23.669 1.00 56.97 223 GLY J C 1
ATOM 18052 O O . GLY S 1 223 ? 53.301 -66.142 -23.444 1.00 56.97 223 GLY J O 1
ATOM 18053 N N . ASN S 1 224 ? 51.392 -67.119 -22.781 1.00 63.11 224 ASN J N 1
ATOM 18054 C CA . ASN S 1 224 ? 51.949 -67.447 -21.480 1.00 63.11 224 ASN J CA 1
ATOM 18055 C C . ASN S 1 224 ? 52.844 -68.671 -21.605 1.00 63.11 224 ASN J C 1
ATOM 18056 O O . ASN S 1 224 ? 52.383 -69.759 -21.962 1.00 63.11 224 ASN J O 1
ATOM 18061 N N . GLY S 1 225 ? 54.128 -68.483 -21.322 1.00 68.65 225 GLY J N 1
ATOM 18062 C CA . GLY S 1 225 ? 55.072 -69.580 -21.324 1.00 68.65 225 GLY J CA 1
ATOM 18063 C C . GLY S 1 225 ? 55.174 -70.352 -22.617 1.00 68.65 225 GLY J C 1
ATOM 18064 O O . GLY S 1 225 ? 55.733 -71.450 -22.622 1.00 68.65 225 GLY J O 1
ATOM 18065 N N . LEU S 1 226 ? 54.657 -69.823 -23.720 1.00 68.39 226 LEU J N 1
ATOM 18066 C CA . LEU S 1 226 ? 54.634 -70.559 -24.980 1.00 68.39 226 LEU J CA 1
ATOM 18067 C C . LEU S 1 226 ? 55.536 -69.858 -25.992 1.00 68.39 226 LEU J C 1
ATOM 18068 O O . LEU S 1 226 ? 55.152 -68.846 -26.581 1.00 68.39 226 LEU J O 1
ATOM 18073 N N . THR S 1 227 ? 56.718 -70.419 -26.218 1.00 70.84 227 THR J N 1
ATOM 18074 C CA . THR S 1 227 ? 57.625 -69.940 -27.249 1.00 70.84 227 THR J CA 1
ATOM 18075 C C . THR S 1 227 ? 57.275 -70.555 -28.598 1.00 70.84 227 THR J C 1
ATOM 18076 O O . THR S 1 227 ? 56.649 -71.612 -28.678 1.00 70.84 227 THR J O 1
ATOM 18080 N N . PHE S 1 228 ? 57.682 -69.881 -29.670 1.00 60.97 228 PHE J N 1
ATOM 18081 C CA . PHE S 1 228 ? 57.519 -70.450 -31.001 1.00 60.97 228 PHE J CA 1
ATOM 18082 C C . PHE S 1 228 ? 58.561 -69.846 -31.934 1.00 60.97 228 PHE J C 1
ATOM 18083 O O . PHE S 1 228 ? 59.429 -69.080 -31.512 1.00 60.97 228 PHE J O 1
ATOM 18091 N N . THR S 1 229 ? 58.475 -70.208 -33.213 1.00 59.05 229 THR J N 1
ATOM 18092 C CA . THR S 1 229 ? 59.346 -69.683 -34.254 1.00 59.05 229 THR J CA 1
ATOM 18093 C C . THR S 1 229 ? 58.482 -69.237 -35.422 1.00 59.05 229 THR J C 1
ATOM 18094 O O . THR S 1 229 ? 57.258 -69.366 -35.395 1.00 59.05 229 THR J O 1
ATOM 18098 N N . ALA S 1 230 ? 59.121 -68.723 -36.468 1.00 54.88 230 ALA J N 1
ATOM 18099 C CA . ALA S 1 230 ? 58.385 -68.178 -37.595 1.00 54.88 230 ALA J CA 1
ATOM 18100 C C . ALA S 1 230 ? 59.125 -68.462 -38.889 1.00 54.88 230 ALA J C 1
ATOM 18101 O O . ALA S 1 230 ? 60.325 -68.733 -38.903 1.00 54.88 230 ALA J O 1
ATOM 18103 N N . HIS S 1 231 ? 58.377 -68.406 -39.983 1.00 51.50 231 HIS J N 1
ATOM 18104 C CA . HIS S 1 231 ? 58.935 -68.512 -41.317 1.00 51.50 231 HIS J CA 1
ATOM 18105 C C . HIS S 1 231 ? 58.052 -67.690 -42.232 1.00 51.50 231 HIS J C 1
ATOM 18106 O O . HIS S 1 231 ? 56.831 -67.698 -42.086 1.00 51.50 231 HIS J O 1
ATOM 18113 N N . GLY S 1 232 ? 58.655 -66.997 -43.174 1.00 50.00 232 GLY J N 1
ATOM 18114 C CA . GLY S 1 232 ? 57.872 -66.243 -44.127 1.00 50.00 232 GLY J CA 1
ATOM 18115 C C . GLY S 1 232 ? 58.648 -65.055 -44.650 1.00 50.00 232 GLY J C 1
ATOM 18116 O O . GLY S 1 232 ? 59.866 -65.005 -44.558 1.00 50.00 232 GLY J O 1
ATOM 18117 N N . GLN S 1 233 ? 57.907 -64.100 -45.201 1.00 48.62 233 GLN J N 1
ATOM 18118 C CA . GLN S 1 233 ? 58.520 -62.935 -45.814 1.00 48.62 233 GLN J CA 1
ATOM 18119 C C . GLN S 1 233 ? 57.520 -61.794 -45.829 1.00 48.62 233 GLN J C 1
ATOM 18120 O O . GLN S 1 233 ? 56.310 -62.008 -45.754 1.00 48.62 233 GLN J O 1
ATOM 18126 N N . THR S 1 234 ? 58.038 -60.578 -45.948 1.00 52.95 234 THR J N 1
ATOM 18127 C CA . THR S 1 234 ? 57.210 -59.384 -45.967 1.00 52.95 234 THR J CA 1
ATOM 18128 C C . THR S 1 234 ? 57.604 -58.510 -47.143 1.00 52.95 234 THR J C 1
ATOM 18129 O O . THR S 1 234 ? 58.631 -58.721 -47.788 1.00 52.95 234 THR J O 1
ATOM 18133 N N . ARG S 1 235 ? 56.773 -57.510 -47.410 1.00 55.47 235 ARG J N 1
ATOM 18134 C CA . ARG S 1 235 ? 57.048 -56.543 -48.456 1.00 55.47 235 ARG J CA 1
ATOM 18135 C C . ARG S 1 235 ? 56.620 -55.158 -48.013 1.00 55.47 235 ARG J C 1
ATOM 18136 O O . ARG S 1 235 ? 55.681 -55.000 -47.234 1.00 55.47 235 ARG J O 1
ATOM 18144 N N . LEU S 1 236 ? 57.314 -54.155 -48.534 1.00 64.95 236 LEU J N 1
ATOM 18145 C CA . LEU S 1 236 ? 56.986 -52.766 -48.282 1.00 64.95 236 LEU J CA 1
ATOM 18146 C C . LEU S 1 236 ? 56.854 -52.042 -49.609 1.00 64.95 236 LEU J C 1
ATOM 18147 O O . LEU S 1 236 ? 57.374 -52.484 -50.633 1.00 64.95 236 LEU J O 1
ATOM 18152 N N . TYR S 1 237 ? 56.154 -50.916 -49.585 1.00 71.19 237 TYR J N 1
ATOM 18153 C CA . TYR S 1 237 ? 55.937 -50.127 -50.787 1.00 71.19 237 TYR J CA 1
ATOM 18154 C C . TYR S 1 237 ? 56.217 -48.676 -50.451 1.00 71.19 237 TYR J C 1
ATOM 18155 O O . TYR S 1 237 ? 55.532 -48.098 -49.605 1.00 71.19 237 TYR J O 1
ATOM 18164 N N . PHE S 1 238 ? 57.209 -48.084 -51.107 1.00 76.07 238 PHE J N 1
ATOM 18165 C CA . PHE S 1 238 ? 57.592 -46.720 -50.794 1.00 76.07 238 PHE J CA 1
ATOM 18166 C C . PHE S 1 238 ? 58.021 -46.013 -52.067 1.00 76.07 238 PHE J C 1
ATOM 18167 O O . PHE S 1 238 ? 58.068 -46.606 -53.146 1.00 76.07 238 PHE J O 1
ATOM 18175 N N . LYS S 1 239 ? 58.342 -44.731 -51.924 1.00 81.55 239 LYS J N 1
ATOM 18176 C CA . LYS S 1 239 ? 58.777 -43.938 -53.062 1.00 81.55 239 LYS J CA 1
ATOM 18177 C C . LYS S 1 239 ? 59.682 -42.831 -52.564 1.00 81.55 239 LYS J C 1
ATOM 18178 O O . LYS S 1 239 ? 59.330 -42.114 -51.631 1.00 81.55 239 LYS J O 1
ATOM 18184 N N . SER S 1 240 ? 60.852 -42.688 -53.173 1.00 85.07 240 SER J N 1
ATOM 18185 C CA . SER S 1 240 ? 61.796 -41.668 -52.740 1.00 85.07 240 SER J CA 1
ATOM 18186 C C . SER S 1 240 ? 61.238 -40.286 -53.015 1.00 85.07 240 SER J C 1
ATOM 18187 O O . SER S 1 240 ? 60.403 -40.118 -53.899 1.00 85.07 240 SER J O 1
ATOM 18190 N N . VAL S 1 241 ? 61.687 -39.294 -52.257 1.00 96.22 241 VAL J N 1
ATOM 18191 C CA . VAL S 1 241 ? 61.171 -37.943 -52.429 1.00 96.22 241 VAL J CA 1
ATOM 18192 C C . VAL S 1 241 ? 62.104 -36.896 -51.842 1.00 96.22 241 VAL J C 1
ATOM 18193 O O . VAL S 1 241 ? 62.757 -37.148 -50.832 1.00 96.22 241 VAL J O 1
ATOM 18197 N N . GLY S 1 242 ? 62.178 -35.723 -52.467 1.00 102.67 242 GLY J N 1
ATOM 18198 C CA . GLY S 1 242 ? 62.988 -34.647 -51.917 1.00 102.67 242 GLY J CA 1
ATOM 18199 C C . GLY S 1 242 ? 64.085 -34.078 -52.795 1.00 102.67 242 GLY J C 1
ATOM 18200 O O . GLY S 1 242 ? 64.154 -34.386 -53.984 1.00 102.67 242 GLY J O 1
ATOM 18201 N N . ASN S 1 243 ? 64.943 -33.242 -52.213 1.00 100.42 243 ASN J N 1
ATOM 18202 C CA . ASN S 1 243 ? 66.046 -32.639 -52.960 1.00 100.42 243 ASN J CA 1
ATOM 18203 C C . ASN S 1 243 ? 65.586 -32.107 -54.303 1.00 100.42 243 ASN J C 1
ATOM 18204 O O . ASN S 1 243 ? 64.764 -31.197 -54.380 1.00 100.42 243 ASN J O 1
ATOM 18390 N N . ALA U 1 31 ? 25.431 -61.008 -67.645 1.00 167.85 31 ALA K N 1
ATOM 18391 C CA . ALA U 1 31 ? 26.225 -60.050 -66.887 1.00 167.85 31 ALA K CA 1
ATOM 18392 C C . ALA U 1 31 ? 27.571 -60.644 -66.479 1.00 167.85 31 ALA K C 1
ATOM 18393 O O . ALA U 1 31 ? 27.643 -61.629 -65.744 1.00 167.85 31 ALA K O 1
ATOM 18395 N N . GLY U 1 32 ? 28.627 -60.030 -67.004 1.00 156.07 32 GLY K N 1
ATOM 18396 C CA . GLY U 1 32 ? 30.011 -60.367 -66.738 1.00 156.07 32 GLY K CA 1
ATOM 18397 C C . GLY U 1 32 ? 30.565 -61.418 -67.678 1.00 156.07 32 GLY K C 1
ATOM 18398 O O . GLY U 1 32 ? 31.757 -61.407 -67.990 1.00 156.07 32 GLY K O 1
ATOM 18399 N N . SER U 1 33 ? 29.705 -62.310 -68.169 1.00 149.96 33 SER K N 1
ATOM 18400 C CA . SER U 1 33 ? 30.137 -63.294 -69.158 1.00 149.96 33 SER K CA 1
ATOM 18401 C C . SER U 1 33 ? 30.051 -62.773 -70.573 1.00 149.96 33 SER K C 1
ATOM 18402 O O . SER U 1 33 ? 30.984 -62.951 -71.362 1.00 149.96 33 SER K O 1
ATOM 18405 N N . LYS U 1 34 ? 28.943 -62.116 -70.903 1.00 158.36 34 LYS K N 1
ATOM 18406 C CA . LYS U 1 34 ? 28.719 -61.598 -72.258 1.00 158.36 34 LYS K CA 1
ATOM 18407 C C . LYS U 1 34 ? 28.190 -62.689 -73.174 1.00 158.36 34 LYS K C 1
ATOM 18408 O O . LYS U 1 34 ? 27.956 -63.810 -72.729 1.00 158.36 34 LYS K O 1
ATOM 18414 N N . ALA U 1 35 ? 27.993 -62.369 -74.447 1.00 161.99 35 ALA K N 1
ATOM 18415 C CA . ALA U 1 35 ? 27.407 -63.334 -75.366 1.00 161.99 35 ALA K CA 1
ATOM 18416 C C . ALA U 1 35 ? 26.146 -63.900 -74.747 1.00 161.99 35 ALA K C 1
ATOM 18417 O O . ALA U 1 35 ? 26.033 -65.112 -74.575 1.00 161.99 35 ALA K O 1
ATOM 18419 N N . ASP U 1 36 ? 25.190 -63.035 -74.409 1.00 178.09 36 ASP K N 1
ATOM 18420 C CA . ASP U 1 36 ? 23.996 -63.530 -73.715 1.00 178.09 36 ASP K CA 1
ATOM 18421 C C . ASP U 1 36 ? 22.981 -64.171 -74.660 1.00 178.09 36 ASP K C 1
ATOM 18422 O O . ASP U 1 36 ? 22.190 -65.025 -74.245 1.00 178.09 36 ASP K O 1
ATOM 18427 N N . ARG U 1 37 ? 23.025 -63.828 -75.937 1.00 175.92 37 ARG K N 1
ATOM 18428 C CA . ARG U 1 37 ? 21.877 -64.102 -76.796 1.00 175.92 37 ARG K CA 1
ATOM 18429 C C . ARG U 1 37 ? 21.728 -65.592 -77.155 1.00 175.92 37 ARG K C 1
ATOM 18430 O O . ARG U 1 37 ? 20.607 -66.114 -77.062 1.00 175.92 37 ARG K O 1
ATOM 18438 N N . PRO U 1 38 ? 22.770 -66.282 -77.656 1.00 168.90 38 PRO K N 1
ATOM 18439 C CA . PRO U 1 38 ? 22.838 -67.735 -77.836 1.00 168.90 38 PRO K CA 1
ATOM 18440 C C . PRO U 1 38 ? 23.584 -68.401 -76.692 1.00 168.90 38 PRO K C 1
ATOM 18441 O O . PRO U 1 38 ? 24.090 -67.739 -75.784 1.00 168.90 38 PRO K O 1
ATOM 18445 N N . SER U 1 39 ? 23.677 -69.720 -76.754 1.00 155.47 39 SER K N 1
ATOM 18446 C CA . SER U 1 39 ? 24.394 -70.450 -75.724 1.00 155.47 39 SER K CA 1
ATOM 18447 C C . SER U 1 39 ? 25.892 -70.407 -75.991 1.00 155.47 39 SER K C 1
ATOM 18448 O O . SER U 1 39 ? 26.339 -70.391 -77.139 1.00 155.47 39 SER K O 1
ATOM 18451 N N . LEU U 1 40 ? 26.669 -70.370 -74.917 1.00 134.92 40 LEU K N 1
ATOM 18452 C CA . LEU U 1 40 ? 28.113 -70.468 -75.021 1.00 134.92 40 LEU K CA 1
ATOM 18453 C C . LEU U 1 40 ? 28.516 -71.917 -75.233 1.00 134.92 40 LEU K C 1
ATOM 18454 O O . LEU U 1 40 ? 27.817 -72.843 -74.821 1.00 134.92 40 LEU K O 1
ATOM 18459 N N . GLN U 1 41 ? 29.653 -72.117 -75.880 1.00 123.76 41 GLN K N 1
ATOM 18460 C CA . GLN U 1 41 ? 30.152 -73.472 -76.019 1.00 123.76 41 GLN K CA 1
ATOM 18461 C C . GLN U 1 41 ? 30.695 -73.956 -74.684 1.00 123.76 41 GLN K C 1
ATOM 18462 O O . GLN U 1 41 ? 31.114 -73.164 -73.841 1.00 123.76 41 GLN K O 1
ATOM 18468 N N . ILE U 1 42 ? 30.673 -75.269 -74.487 1.00 117.56 42 ILE K N 1
ATOM 18469 C CA . ILE U 1 42 ? 31.015 -75.861 -73.203 1.00 117.56 42 ILE K CA 1
ATOM 18470 C C . ILE U 1 42 ? 32.008 -76.986 -73.420 1.00 117.56 42 ILE K C 1
ATOM 18471 O O . ILE U 1 42 ? 31.681 -77.997 -74.047 1.00 117.56 42 ILE K O 1
ATOM 18476 N N . GLN U 1 43 ? 33.207 -76.821 -72.880 1.00 110.39 43 GLN K N 1
ATOM 18477 C CA . GLN U 1 43 ? 34.202 -77.876 -72.824 1.00 110.39 43 GLN K CA 1
ATOM 18478 C C . GLN U 1 43 ? 34.274 -78.421 -71.411 1.00 110.39 43 GLN K C 1
ATOM 18479 O O . GLN U 1 43 ? 34.218 -77.661 -70.443 1.00 110.39 43 GLN K O 1
ATOM 18485 N N . THR U 1 44 ? 34.402 -79.734 -71.291 1.00 106.39 44 THR K N 1
ATOM 18486 C CA . THR U 1 44 ? 34.453 -80.377 -69.992 1.00 106.39 44 THR K CA 1
ATOM 18487 C C . THR U 1 44 ? 35.742 -81.169 -69.838 1.00 106.39 44 THR K C 1
ATOM 18488 O O . THR U 1 44 ? 36.374 -81.572 -70.815 1.00 106.39 44 THR K O 1
ATOM 18492 N N . LEU U 1 45 ? 36.125 -81.388 -68.589 1.00 101.01 45 LEU K N 1
ATOM 18493 C CA . LEU U 1 45 ? 37.284 -82.197 -68.257 1.00 101.01 45 LEU K CA 1
ATOM 18494 C C . LEU U 1 45 ? 36.888 -83.208 -67.202 1.00 101.01 45 LEU K C 1
ATOM 18495 O O . LEU U 1 45 ? 36.203 -82.871 -66.235 1.00 101.01 45 LEU K O 1
ATOM 18500 N N . GLN U 1 46 ? 37.323 -84.444 -67.385 1.00 100.42 46 GLN K N 1
ATOM 18501 C CA . GLN U 1 46 ? 36.895 -85.549 -66.542 1.00 100.42 46 GLN K CA 1
ATOM 18502 C C . GLN U 1 46 ? 38.122 -86.132 -65.861 1.00 100.42 46 GLN K C 1
ATOM 18503 O O . GLN U 1 46 ? 38.997 -86.693 -66.527 1.00 100.42 46 GLN K O 1
ATOM 18509 N N . HIS U 1 47 ? 38.194 -85.999 -64.545 1.00 95.12 47 HIS K N 1
ATOM 18510 C CA . HIS U 1 47 ? 39.267 -86.595 -63.761 1.00 95.12 47 HIS K CA 1
ATOM 18511 C C . HIS U 1 47 ? 38.635 -87.569 -62.784 1.00 95.12 47 HIS K C 1
ATOM 18512 O O . HIS U 1 47 ? 37.981 -87.150 -61.825 1.00 95.12 47 HIS K O 1
ATOM 18519 N N . ALA U 1 48 ? 38.858 -88.858 -63.008 1.00 107.46 48 ALA K N 1
ATOM 18520 C CA . ALA U 1 48 ? 38.263 -89.907 -62.195 1.00 107.46 48 ALA K CA 1
ATOM 18521 C C . ALA U 1 48 ? 38.770 -91.243 -62.706 1.00 107.46 48 ALA K C 1
ATOM 18522 O O . ALA U 1 48 ? 39.306 -91.340 -63.813 1.00 107.46 48 ALA K O 1
ATOM 18524 N N . GLY U 1 49 ? 38.585 -92.270 -61.893 1.00 115.75 49 GLY K N 1
ATOM 18525 C CA . GLY U 1 49 ? 39.003 -93.600 -62.294 1.00 115.75 49 GLY K CA 1
ATOM 18526 C C . GLY U 1 49 ? 40.504 -93.653 -62.474 1.00 115.75 49 GLY K C 1
ATOM 18527 O O . GLY U 1 49 ? 41.271 -93.195 -61.623 1.00 115.75 49 GLY K O 1
ATOM 18528 N N . THR U 1 50 ? 40.941 -94.206 -63.606 1.00 118.35 50 THR K N 1
ATOM 18529 C CA . THR U 1 50 ? 42.371 -94.364 -63.838 1.00 118.35 50 THR K CA 1
ATOM 18530 C C . THR U 1 50 ? 43.076 -93.022 -63.937 1.00 118.35 50 THR K C 1
ATOM 18531 O O . THR U 1 50 ? 44.271 -92.927 -63.638 1.00 118.35 50 THR K O 1
ATOM 18535 N N . THR U 1 51 ? 42.367 -91.977 -64.346 1.00 112.46 51 THR K N 1
ATOM 18536 C CA . THR U 1 51 ? 42.931 -90.637 -64.401 1.00 112.46 51 THR K CA 1
ATOM 18537 C C . THR U 1 51 ? 42.400 -89.871 -63.200 1.00 112.46 51 THR K C 1
ATOM 18538 O O . THR U 1 51 ? 41.240 -89.454 -63.177 1.00 112.46 51 THR K O 1
ATOM 18542 N N . MET U 1 52 ? 43.262 -89.666 -62.217 1.00 98.34 52 MET K N 1
ATOM 18543 C CA . MET U 1 52 ? 42.941 -88.855 -61.058 1.00 98.34 52 MET K CA 1
ATOM 18544 C C . MET U 1 52 ? 44.159 -88.008 -60.752 1.00 98.34 52 MET K C 1
ATOM 18545 O O . MET U 1 52 ? 45.293 -88.472 -60.898 1.00 98.34 52 MET K O 1
ATOM 18550 N N . ILE U 1 53 ? 43.929 -86.761 -60.364 1.00 85.83 53 ILE K N 1
ATOM 18551 C CA . ILE U 1 53 ? 45.048 -85.900 -60.029 1.00 85.83 53 ILE K CA 1
ATOM 18552 C C . ILE U 1 53 ? 45.650 -86.384 -58.724 1.00 85.83 53 ILE K C 1
ATOM 18553 O O . ILE U 1 53 ? 44.954 -86.509 -57.711 1.00 85.83 53 ILE K O 1
ATOM 18558 N N . THR U 1 54 ? 46.942 -86.678 -58.743 1.00 81.31 54 THR K N 1
ATOM 18559 C CA . THR U 1 54 ? 47.679 -87.025 -57.539 1.00 81.31 54 THR K CA 1
ATOM 18560 C C . THR U 1 54 ? 48.760 -85.981 -57.315 1.00 81.31 54 THR K C 1
ATOM 18561 O O . THR U 1 54 ? 49.490 -85.627 -58.245 1.00 81.31 54 THR K O 1
ATOM 18565 N N . VAL U 1 55 ? 48.840 -85.467 -56.097 1.00 79.56 55 VAL K N 1
ATOM 18566 C CA . VAL U 1 55 ? 49.717 -84.336 -55.821 1.00 79.56 55 VAL K CA 1
ATOM 18567 C C . VAL U 1 55 ? 50.867 -84.825 -54.946 1.00 79.56 55 VAL K C 1
ATOM 18568 O O . VAL U 1 55 ? 50.671 -85.126 -53.761 1.00 79.56 55 VAL K O 1
ATOM 18572 N N . PRO U 1 56 ? 52.067 -84.952 -55.489 1.00 74.96 56 PRO K N 1
ATOM 18573 C CA . PRO U 1 56 ? 53.243 -85.151 -54.648 1.00 74.96 56 PRO K CA 1
ATOM 18574 C C . PRO U 1 56 ? 53.647 -83.844 -53.993 1.00 74.96 56 PRO K C 1
ATOM 18575 O O . PRO U 1 56 ? 53.223 -82.760 -54.394 1.00 74.96 56 PRO K O 1
ATOM 18579 N N . SER U 1 57 ? 54.476 -83.965 -52.963 1.00 71.13 57 SER K N 1
ATOM 18580 C CA . SER U 1 57 ? 55.008 -82.780 -52.309 1.00 71.13 57 SER K CA 1
ATOM 18581 C C . SER U 1 57 ? 55.751 -81.917 -53.316 1.00 71.13 57 SER K C 1
ATOM 18582 O O . SER U 1 57 ? 56.596 -82.407 -54.069 1.00 71.13 57 SER K O 1
ATOM 18585 N N . GLY U 1 58 ? 55.434 -80.629 -53.331 1.00 70.34 58 GLY K N 1
ATOM 18586 C CA . GLY U 1 58 ? 56.042 -79.696 -54.254 1.00 70.34 58 GLY K CA 1
ATOM 18587 C C . GLY U 1 58 ? 55.143 -79.243 -55.380 1.00 70.34 58 GLY K C 1
ATOM 18588 O O . GLY U 1 58 ? 55.591 -78.460 -56.224 1.00 70.34 58 GLY K O 1
ATOM 18589 N N . GLY U 1 59 ? 53.901 -79.705 -55.430 1.00 75.65 59 GLY K N 1
ATOM 18590 C CA . GLY U 1 59 ? 52.948 -79.185 -56.386 1.00 75.65 59 GLY K CA 1
ATOM 18591 C C . GLY U 1 59 ? 52.978 -79.893 -57.725 1.00 75.65 59 GLY K C 1
ATOM 18592 O O . GLY U 1 59 ? 53.840 -80.719 -58.021 1.00 75.65 59 GLY K O 1
ATOM 18593 N N . VAL U 1 60 ? 51.995 -79.553 -58.553 1.00 74.27 60 VAL K N 1
ATOM 18594 C CA . VAL U 1 60 ? 51.881 -80.122 -59.889 1.00 74.27 60 VAL K CA 1
ATOM 18595 C C . VAL U 1 60 ? 51.235 -79.090 -60.800 1.00 74.27 60 VAL K C 1
ATOM 18596 O O . VAL U 1 60 ? 50.366 -78.325 -60.378 1.00 74.27 60 VAL K O 1
ATOM 18600 N N . CYS U 1 61 ? 51.674 -79.066 -62.051 1.00 84.00 61 CYS K N 1
ATOM 18601 C CA . CYS U 1 61 ? 51.201 -78.117 -63.043 1.00 84.00 61 CYS K CA 1
ATOM 18602 C C . CYS U 1 61 ? 50.358 -78.828 -64.088 1.00 84.00 61 CYS K C 1
ATOM 18603 O O . CYS U 1 61 ? 50.593 -79.995 -64.408 1.00 84.00 61 CYS K O 1
ATOM 18606 N N . ASP U 1 62 ? 49.376 -78.112 -64.624 1.00 87.80 62 ASP K N 1
ATOM 18607 C CA . ASP U 1 62 ? 48.536 -78.678 -65.667 1.00 87.80 62 ASP K CA 1
ATOM 18608 C C . ASP U 1 62 ? 47.895 -77.545 -66.449 1.00 87.80 62 ASP K C 1
ATOM 18609 O O . ASP U 1 62 ? 47.797 -76.414 -65.970 1.00 87.80 62 ASP K O 1
ATOM 18614 N N . LEU U 1 63 ? 47.452 -77.866 -67.661 1.00 93.63 63 LEU K N 1
ATOM 18615 C CA . LEU U 1 63 ? 46.838 -76.898 -68.558 1.00 93.63 63 LEU K CA 1
ATOM 18616 C C . LEU U 1 63 ? 45.404 -77.315 -68.820 1.00 93.63 63 LEU K C 1
ATOM 18617 O O . LEU U 1 63 ? 45.159 -78.400 -69.354 1.00 93.63 63 LEU K O 1
ATOM 18622 N N . ILE U 1 64 ? 44.459 -76.450 -68.454 1.00 101.04 64 ILE K N 1
ATOM 18623 C CA . ILE U 1 64 ? 43.043 -76.761 -68.564 1.00 101.04 64 ILE K CA 1
ATOM 18624 C C . ILE U 1 64 ? 42.413 -76.202 -69.822 1.00 101.04 64 ILE K C 1
ATOM 18625 O O . ILE U 1 64 ? 41.205 -76.358 -70.016 1.00 101.04 64 ILE K O 1
ATOM 18630 N N . ASN U 1 65 ? 43.181 -75.541 -70.674 1.00 110.94 65 ASN K N 1
ATOM 18631 C CA . ASN U 1 65 ? 42.617 -74.738 -71.745 1.00 110.94 65 ASN K CA 1
ATOM 18632 C C . ASN U 1 65 ? 42.533 -75.479 -73.077 1.00 110.94 65 ASN K C 1
ATOM 18633 O O . ASN U 1 65 ? 42.169 -74.868 -74.085 1.00 110.94 65 ASN K O 1
ATOM 18638 N N . THR U 1 66 ? 42.859 -76.769 -73.106 1.00 120.59 66 THR K N 1
ATOM 18639 C CA . THR U 1 66 ? 42.959 -77.500 -74.366 1.00 120.59 66 THR K CA 1
ATOM 18640 C C . THR U 1 66 ? 41.662 -77.446 -75.159 1.00 120.59 66 THR K C 1
ATOM 18641 O O . THR U 1 66 ? 40.594 -77.787 -74.648 1.00 120.59 66 THR K O 1
ATOM 18645 N N . TYR U 1 67 ? 41.767 -77.042 -76.423 1.00 134.86 67 TYR K N 1
ATOM 18646 C CA . TYR U 1 67 ? 40.652 -77.045 -77.360 1.00 134.86 67 TYR K CA 1
ATOM 18647 C C . TYR U 1 67 ? 41.119 -77.674 -78.661 1.00 134.86 67 TYR K C 1
ATOM 18648 O O . TYR U 1 67 ? 42.002 -77.129 -79.329 1.00 134.86 67 TYR K O 1
ATOM 18657 N N . ALA U 1 68 ? 40.528 -78.800 -79.034 1.00 153.77 68 ALA K N 1
ATOM 18658 C CA . ALA U 1 68 ? 40.789 -79.328 -80.360 1.00 153.77 68 ALA K CA 1
ATOM 18659 C C . ALA U 1 68 ? 40.057 -78.493 -81.403 1.00 153.77 68 ALA K C 1
ATOM 18660 O O . ALA U 1 68 ? 39.106 -77.771 -81.098 1.00 153.77 68 ALA K O 1
ATOM 18662 N N . ARG U 1 69 ? 40.507 -78.632 -82.638 1.00 161.68 69 ARG K N 1
ATOM 18663 C CA . ARG U 1 69 ? 39.883 -77.996 -83.782 1.00 161.68 69 ARG K CA 1
ATOM 18664 C C . ARG U 1 69 ? 39.073 -79.004 -84.580 1.00 161.68 69 ARG K C 1
ATOM 18665 O O . ARG U 1 69 ? 39.559 -80.096 -84.896 1.00 161.68 69 ARG K O 1
ATOM 18673 N N . GLY U 1 70 ? 37.855 -78.630 -84.938 1.00 171.70 70 GLY K N 1
ATOM 18674 C CA . GLY U 1 70 ? 37.078 -79.550 -85.737 1.00 171.70 70 GLY K CA 1
ATOM 18675 C C . GLY U 1 70 ? 35.617 -79.159 -85.763 1.00 171.70 70 GLY K C 1
ATOM 18676 O O . GLY U 1 70 ? 35.243 -78.026 -85.452 1.00 171.70 70 GLY K O 1
ATOM 18677 N N . SER U 1 71 ? 34.801 -80.128 -86.160 1.00 175.32 71 SER K N 1
ATOM 18678 C CA . SER U 1 71 ? 33.370 -79.929 -86.316 1.00 175.32 71 SER K CA 1
ATOM 18679 C C . SER U 1 71 ? 32.612 -80.027 -85.003 1.00 175.32 71 SER K C 1
ATOM 18680 O O . SER U 1 71 ? 31.564 -79.391 -84.854 1.00 175.32 71 SER K O 1
ATOM 18683 N N . ASP U 1 72 ? 33.117 -80.800 -84.048 1.00 182.00 72 ASP K N 1
ATOM 18684 C CA . ASP U 1 72 ? 32.342 -81.139 -82.864 1.00 182.00 72 ASP K CA 1
ATOM 18685 C C . ASP U 1 72 ? 32.051 -79.901 -82.028 1.00 182.00 72 ASP K C 1
ATOM 18686 O O . ASP U 1 72 ? 32.737 -78.882 -82.130 1.00 182.00 72 ASP K O 1
ATOM 18691 N N . GLU U 1 73 ? 31.016 -79.960 -81.196 1.00 178.55 73 GLU K N 1
ATOM 18692 C CA . GLU U 1 73 ? 30.675 -78.735 -80.477 1.00 178.55 73 GLU K CA 1
ATOM 18693 C C . GLU U 1 73 ? 31.639 -78.427 -79.336 1.00 178.55 73 GLU K C 1
ATOM 18694 O O . GLU U 1 73 ? 31.709 -77.279 -78.890 1.00 178.55 73 GLU K O 1
ATOM 18700 N N . GLY U 1 74 ? 32.377 -79.416 -78.831 1.00 174.57 74 GLY K N 1
ATOM 18701 C CA . GLY U 1 74 ? 33.379 -79.089 -77.837 1.00 174.57 74 GLY K CA 1
ATOM 18702 C C . GLY U 1 74 ? 34.652 -78.551 -78.450 1.00 174.57 74 GLY K C 1
ATOM 18703 O O . GLY U 1 74 ? 35.528 -78.054 -77.740 1.00 174.57 74 GLY K O 1
ATOM 18704 N N . ASN U 1 75 ? 34.772 -78.642 -79.767 1.00 165.81 75 ASN K N 1
ATOM 18705 C CA . ASN U 1 75 ? 35.958 -78.152 -80.438 1.00 165.81 75 ASN K CA 1
ATOM 18706 C C . ASN U 1 75 ? 35.840 -76.656 -80.676 1.00 165.81 75 ASN K C 1
ATOM 18707 O O . ASN U 1 75 ? 34.833 -76.026 -80.354 1.00 165.81 75 ASN K O 1
ATOM 18712 N N . ARG U 1 76 ? 36.884 -76.083 -81.253 1.00 149.23 76 ARG K N 1
ATOM 18713 C CA . ARG U 1 76 ? 36.860 -74.685 -81.632 1.00 149.23 76 ARG K CA 1
ATOM 18714 C C . ARG U 1 76 ? 36.674 -74.563 -83.138 1.00 149.23 76 ARG K C 1
ATOM 18715 O O . ARG U 1 76 ? 36.626 -75.554 -83.868 1.00 149.23 76 ARG K O 1
ATOM 18723 N N . HIS U 1 77 ? 36.568 -73.324 -83.609 1.00 140.87 77 HIS K N 1
ATOM 18724 C CA . HIS U 1 77 ? 36.339 -73.065 -85.027 1.00 140.87 77 HIS K CA 1
ATOM 18725 C C . HIS U 1 77 ? 37.453 -72.201 -85.599 1.00 140.87 77 HIS K C 1
ATOM 18726 O O . HIS U 1 77 ? 38.236 -72.677 -86.422 1.00 140.87 77 HIS K O 1
ATOM 18733 N N . THR U 1 78 ? 37.550 -70.948 -85.184 1.00 140.45 78 THR K N 1
ATOM 18734 C CA . THR U 1 78 ? 38.595 -70.065 -85.671 1.00 140.45 78 THR K CA 1
ATOM 18735 C C . THR U 1 78 ? 39.871 -70.305 -84.874 1.00 140.45 78 THR K C 1
ATOM 18736 O O . THR U 1 78 ? 40.005 -71.290 -84.145 1.00 140.45 78 THR K O 1
ATOM 18740 N N . SER U 1 79 ? 40.838 -69.412 -85.026 1.00 135.46 79 SER K N 1
ATOM 18741 C CA . SER U 1 79 ? 42.095 -69.503 -84.306 1.00 135.46 79 SER K CA 1
ATOM 18742 C C . SER U 1 79 ? 42.129 -68.652 -83.046 1.00 135.46 79 SER K C 1
ATOM 18743 O O . SER U 1 79 ? 43.167 -68.607 -82.381 1.00 135.46 79 SER K O 1
ATOM 18746 N N . GLU U 1 80 ? 41.039 -67.974 -82.702 1.00 131.56 80 GLU K N 1
ATOM 18747 C CA . GLU U 1 80 ? 41.015 -67.081 -81.551 1.00 131.56 80 GLU K CA 1
ATOM 18748 C C . GLU U 1 80 ? 39.780 -67.351 -80.708 1.00 131.56 80 GLU K C 1
ATOM 18749 O O . GLU U 1 80 ? 38.672 -67.445 -81.241 1.00 131.56 80 GLU K O 1
ATOM 18755 N N . THR U 1 81 ? 39.971 -67.459 -79.395 1.00 118.39 81 THR K N 1
ATOM 18756 C CA . THR U 1 81 ? 38.898 -67.789 -78.470 1.00 118.39 81 THR K CA 1
ATOM 18757 C C . THR U 1 81 ? 38.919 -66.842 -77.281 1.00 118.39 81 THR K C 1
ATOM 18758 O O . THR U 1 81 ? 39.917 -66.175 -77.009 1.00 118.39 81 THR K O 1
ATOM 18762 N N . LEU U 1 82 ? 37.800 -66.802 -76.563 1.00 112.64 82 LEU K N 1
ATOM 18763 C CA . LEU U 1 82 ? 37.671 -66.015 -75.343 1.00 112.64 82 LEU K CA 1
ATOM 18764 C C . LEU U 1 82 ? 36.955 -66.851 -74.300 1.00 112.64 82 LEU K C 1
ATOM 18765 O O . LEU U 1 82 ? 35.823 -67.281 -74.527 1.00 112.64 82 LEU K O 1
ATOM 18770 N N . THR U 1 83 ? 37.591 -67.057 -73.156 1.00 102.73 83 THR K N 1
ATOM 18771 C CA . THR U 1 83 ? 36.961 -67.779 -72.064 1.00 102.73 83 THR K CA 1
ATOM 18772 C C . THR U 1 83 ? 36.368 -66.786 -71.081 1.00 102.73 83 THR K C 1
ATOM 18773 O O . THR U 1 83 ? 36.938 -65.723 -70.838 1.00 102.73 83 THR K O 1
ATOM 18777 N N . TYR U 1 84 ? 35.218 -67.136 -70.518 1.00 96.76 84 TYR K N 1
ATOM 18778 C CA . TYR U 1 84 ? 34.512 -66.234 -69.620 1.00 96.76 84 TYR K CA 1
ATOM 18779 C C . TYR U 1 84 ? 34.340 -66.822 -68.229 1.00 96.76 84 TYR K C 1
ATOM 18780 O O . TYR U 1 84 ? 34.918 -66.306 -67.271 1.00 96.76 84 TYR K O 1
ATOM 18789 N N . LYS U 1 85 ? 33.563 -67.884 -68.089 1.00 89.91 85 LYS K N 1
ATOM 18790 C CA . LYS U 1 85 ? 33.256 -68.458 -66.792 1.00 89.91 85 LYS K CA 1
ATOM 18791 C C . LYS U 1 85 ? 33.948 -69.799 -66.633 1.00 89.91 85 LYS K C 1
ATOM 18792 O O . LYS U 1 85 ? 34.229 -70.496 -67.607 1.00 89.91 85 LYS K O 1
ATOM 18798 N N . ILE U 1 86 ? 34.224 -70.151 -65.385 1.00 74.63 86 ILE K N 1
ATOM 18799 C CA . ILE U 1 86 ? 34.845 -71.427 -65.063 1.00 74.63 86 ILE K CA 1
ATOM 18800 C C . ILE U 1 86 ? 34.257 -71.947 -63.763 1.00 74.63 86 ILE K C 1
ATOM 18801 O O . ILE U 1 86 ? 34.067 -71.191 -62.807 1.00 74.63 86 ILE K O 1
ATOM 18806 N N . ALA U 1 87 ? 33.962 -73.242 -63.733 1.00 64.99 87 ALA K N 1
ATOM 18807 C CA . ALA U 1 87 ? 33.371 -73.892 -62.574 1.00 64.99 87 ALA K CA 1
ATOM 18808 C C . ALA U 1 87 ? 34.198 -75.106 -62.195 1.00 64.99 87 ALA K C 1
ATOM 18809 O O . ALA U 1 87 ? 34.720 -75.803 -63.065 1.00 64.99 87 ALA K O 1
ATOM 18811 N N . ILE U 1 88 ? 34.299 -75.370 -60.898 1.00 56.13 88 ILE K N 1
ATOM 18812 C CA . ILE U 1 88 ? 35.223 -76.367 -60.374 1.00 56.13 88 ILE K CA 1
ATOM 18813 C C . ILE U 1 88 ? 34.524 -77.164 -59.287 1.00 56.13 88 ILE K C 1
ATOM 18814 O O . ILE U 1 88 ? 33.969 -76.579 -58.355 1.00 56.13 88 ILE K O 1
ATOM 18819 N N . ASP U 1 89 ? 34.576 -78.492 -59.383 1.00 63.46 89 ASP K N 1
ATOM 18820 C CA . ASP U 1 89 ? 34.016 -79.382 -58.371 1.00 63.46 89 ASP K CA 1
ATOM 18821 C C . ASP U 1 89 ? 34.973 -80.536 -58.135 1.00 63.46 89 ASP K C 1
ATOM 18822 O O . ASP U 1 89 ? 35.373 -81.205 -59.088 1.00 63.46 89 ASP K O 1
ATOM 18827 N N . TYR U 1 90 ? 35.313 -80.794 -56.878 1.00 60.21 90 TYR K N 1
ATOM 18828 C CA . TYR U 1 90 ? 36.249 -81.865 -56.584 1.00 60.21 90 TYR K CA 1
ATOM 18829 C C . TYR U 1 90 ? 35.998 -82.442 -55.207 1.00 60.21 90 TYR K C 1
ATOM 18830 O O . TYR U 1 90 ? 35.329 -81.844 -54.368 1.00 60.21 90 TYR K O 1
ATOM 18839 N N . HIS U 1 91 ? 36.566 -83.622 -54.994 1.00 61.23 91 HIS K N 1
ATOM 18840 C CA . HIS U 1 91 ? 36.536 -84.326 -53.721 1.00 61.23 91 HIS K CA 1
ATOM 18841 C C . HIS U 1 91 ? 37.972 -84.661 -53.358 1.00 61.23 91 HIS K C 1
ATOM 18842 O O . HIS U 1 91 ? 38.608 -85.469 -54.034 1.00 61.23 91 HIS K O 1
ATOM 18849 N N . PHE U 1 92 ? 38.485 -84.052 -52.302 1.00 59.91 92 PHE K N 1
ATOM 18850 C CA . PHE U 1 92 ? 39.843 -84.331 -51.870 1.00 59.91 92 PHE K CA 1
ATOM 18851 C C . PHE U 1 92 ? 39.828 -85.378 -50.771 1.00 59.91 92 PHE K C 1
ATOM 18852 O O . PHE U 1 92 ? 38.938 -85.397 -49.922 1.00 59.91 92 PHE K O 1
ATOM 18860 N N . VAL U 1 93 ? 40.819 -86.258 -50.794 1.00 59.10 93 VAL K N 1
ATOM 18861 C CA . VAL U 1 93 ? 40.934 -87.286 -49.770 1.00 59.10 93 VAL K CA 1
ATOM 18862 C C . VAL U 1 93 ? 42.406 -87.547 -49.512 1.00 59.10 93 VAL K C 1
ATOM 18863 O O . VAL U 1 93 ? 43.221 -87.558 -50.437 1.00 59.10 93 VAL K O 1
ATOM 18867 N N . ALA U 1 94 ? 42.743 -87.750 -48.246 1.00 65.05 94 ALA K N 1
ATOM 18868 C CA . ALA U 1 94 ? 44.126 -87.948 -47.860 1.00 65.05 94 ALA K CA 1
ATOM 18869 C C . ALA U 1 94 ? 44.649 -89.278 -48.387 1.00 65.05 94 ALA K C 1
ATOM 18870 O O . ALA U 1 94 ? 43.890 -90.185 -48.732 1.00 65.05 94 ALA K O 1
ATOM 18872 N N . ASP U 1 95 ? 45.971 -89.380 -48.450 1.00 84.78 95 ASP K N 1
ATOM 18873 C CA . ASP U 1 95 ? 46.646 -90.569 -48.946 1.00 84.78 95 ASP K CA 1
ATOM 18874 C C . ASP U 1 95 ? 47.016 -91.487 -47.795 1.00 84.78 95 ASP K C 1
ATOM 18875 O O . ASP U 1 95 ? 47.390 -91.026 -46.713 1.00 84.78 95 ASP K O 1
ATOM 18880 N N . ALA U 1 96 ? 46.921 -92.795 -48.042 1.00 97.28 96 ALA K N 1
ATOM 18881 C CA . ALA U 1 96 ? 47.223 -93.774 -47.006 1.00 97.28 96 ALA K CA 1
ATOM 18882 C C . ALA U 1 96 ? 48.632 -93.594 -46.461 1.00 97.28 96 ALA K C 1
ATOM 18883 O O . ALA U 1 96 ? 48.889 -93.864 -45.282 1.00 97.28 96 ALA K O 1
ATOM 18885 N N . ALA U 1 97 ? 49.560 -93.139 -47.302 1.00 99.49 97 ALA K N 1
ATOM 18886 C CA . ALA U 1 97 ? 50.917 -92.891 -46.833 1.00 99.49 97 ALA K CA 1
ATOM 18887 C C . ALA U 1 97 ? 50.939 -91.793 -45.780 1.00 99.49 97 ALA K C 1
ATOM 18888 O O . ALA U 1 97 ? 51.601 -91.922 -44.745 1.00 99.49 97 ALA K O 1
ATOM 18890 N N . ALA U 1 98 ? 50.211 -90.704 -46.024 1.00 101.80 98 ALA K N 1
ATOM 18891 C CA . ALA U 1 98 ? 50.199 -89.599 -45.075 1.00 101.80 98 ALA K CA 1
ATOM 18892 C C . ALA U 1 98 ? 49.276 -89.867 -43.898 1.00 101.80 98 ALA K C 1
ATOM 18893 O O . ALA U 1 98 ? 49.387 -89.194 -42.869 1.00 101.80 98 ALA K O 1
ATOM 18895 N N . CYS U 1 99 ? 48.370 -90.836 -44.019 1.00 103.29 99 CYS K N 1
ATOM 18896 C CA . CYS U 1 99 ? 47.501 -91.163 -42.898 1.00 103.29 99 CYS K CA 1
ATOM 18897 C C . CYS U 1 99 ? 48.265 -91.772 -41.733 1.00 103.29 99 CYS K C 1
ATOM 18898 O O . CYS U 1 99 ? 47.685 -91.963 -40.661 1.00 103.29 99 CYS K O 1
ATOM 18901 N N . ARG U 1 100 ? 49.536 -92.105 -41.937 1.00 104.77 100 ARG K N 1
ATOM 18902 C CA . ARG U 1 100 ? 50.374 -92.615 -40.862 1.00 104.77 100 ARG K CA 1
ATOM 18903 C C . ARG U 1 100 ? 50.513 -91.586 -39.751 1.00 104.77 100 ARG K C 1
ATOM 18904 O O . ARG U 1 100 ? 50.117 -91.823 -38.606 1.00 104.77 100 ARG K O 1
ATOM 18912 N N . TYR U 1 101 ? 51.060 -90.426 -40.086 1.00 98.77 101 TYR K N 1
ATOM 18913 C CA . TYR U 1 101 ? 51.273 -89.332 -39.154 1.00 98.77 101 TYR K CA 1
ATOM 18914 C C . TYR U 1 101 ? 49.958 -88.623 -38.862 1.00 98.77 101 TYR K C 1
ATOM 18915 O O . TYR U 1 101 ? 48.993 -88.718 -39.621 1.00 98.77 101 TYR K O 1
ATOM 18924 N N . SER U 1 102 ? 49.915 -87.913 -37.739 1.00 84.78 102 SER K N 1
ATOM 18925 C CA . SER U 1 102 ? 48.783 -87.055 -37.409 1.00 84.78 102 SER K CA 1
ATOM 18926 C C . SER U 1 102 ? 49.270 -85.616 -37.355 1.00 84.78 102 SER K C 1
ATOM 18927 O O . SER U 1 102 ? 49.974 -85.232 -36.419 1.00 84.78 102 SER K O 1
ATOM 18930 N N . ASN U 1 103 ? 48.887 -84.818 -38.346 1.00 74.48 103 ASN K N 1
ATOM 18931 C CA . ASN U 1 103 ? 49.193 -83.397 -38.330 1.00 74.48 103 ASN K CA 1
ATOM 18932 C C . ASN U 1 103 ? 48.252 -82.676 -39.278 1.00 74.48 103 ASN K C 1
ATOM 18933 O O . ASN U 1 103 ? 47.654 -83.282 -40.168 1.00 74.48 103 ASN K O 1
ATOM 18938 N N . THR U 1 104 ? 48.138 -81.372 -39.080 1.00 65.79 104 THR K N 1
ATOM 18939 C CA . THR U 1 104 ? 47.289 -80.536 -39.910 1.00 65.79 104 THR K CA 1
ATOM 18940 C C . THR U 1 104 ? 48.100 -79.963 -41.065 1.00 65.79 104 THR K C 1
ATOM 18941 O O . THR U 1 104 ? 49.248 -80.347 -41.297 1.00 65.79 104 THR K O 1
ATOM 18945 N N . GLY U 1 105 ? 47.508 -79.031 -41.798 1.00 59.22 105 GLY K N 1
ATOM 18946 C CA . GLY U 1 105 ? 48.203 -78.400 -42.902 1.00 59.22 105 GLY K CA 1
ATOM 18947 C C . GLY U 1 105 ? 47.258 -77.501 -43.661 1.00 59.22 105 GLY K C 1
ATOM 18948 O O . GLY U 1 105 ? 46.063 -77.424 -43.365 1.00 59.22 105 GLY K O 1
ATOM 18949 N N . THR U 1 106 ? 47.811 -76.808 -44.648 1.00 51.48 106 THR K N 1
ATOM 18950 C CA . THR U 1 106 ? 47.021 -75.909 -45.473 1.00 51.48 106 THR K CA 1
ATOM 18951 C C . THR U 1 106 ? 47.494 -75.978 -46.916 1.00 51.48 106 THR K C 1
ATOM 18952 O O . THR U 1 106 ? 48.696 -75.928 -47.182 1.00 51.48 106 THR K O 1
ATOM 18956 N N . GLY U 1 107 ? 46.549 -76.129 -47.841 1.00 45.73 107 GLY K N 1
ATOM 18957 C CA . GLY U 1 107 ? 46.841 -76.181 -49.254 1.00 45.73 107 GLY K CA 1
ATOM 18958 C C . GLY U 1 107 ? 46.445 -74.894 -49.955 1.00 45.73 107 GLY K C 1
ATOM 18959 O O . GLY U 1 107 ? 45.776 -74.031 -49.399 1.00 45.73 107 GLY K O 1
ATOM 18960 N N . VAL U 1 108 ? 46.868 -74.785 -51.208 1.00 41.30 108 VAL K N 1
ATOM 18961 C CA . VAL U 1 108 ? 46.590 -73.613 -52.026 1.00 41.30 108 VAL K CA 1
ATOM 18962 C C . VAL U 1 108 ? 46.306 -74.071 -53.445 1.00 41.30 108 VAL K C 1
ATOM 18963 O O . VAL U 1 108 ? 46.901 -75.039 -53.921 1.00 41.30 108 VAL K O 1
ATOM 18967 N N . MET U 1 109 ? 45.393 -73.381 -54.121 1.00 48.93 109 MET K N 1
ATOM 18968 C CA . MET U 1 109 ? 45.149 -73.600 -55.541 1.00 48.93 109 MET K CA 1
ATOM 18969 C C . MET U 1 109 ? 45.223 -72.269 -56.270 1.00 48.93 109 MET K C 1
ATOM 18970 O O . MET U 1 109 ? 44.331 -71.432 -56.122 1.00 48.93 109 MET K O 1
ATOM 18975 N N . TRP U 1 110 ? 46.277 -72.075 -57.052 1.00 51.86 110 TRP K N 1
ATOM 18976 C CA . TRP U 1 110 ? 46.393 -70.916 -57.918 1.00 51.86 110 TRP K CA 1
ATOM 18977 C C . TRP U 1 110 ? 45.691 -71.146 -59.244 1.00 51.86 110 TRP K C 1
ATOM 18978 O O . TRP U 1 110 ? 45.469 -72.277 -59.673 1.00 51.86 110 TRP K O 1
ATOM 18989 N N . LEU U 1 111 ? 45.345 -70.047 -59.900 1.00 57.88 111 LEU K N 1
ATOM 18990 C CA . LEU U 1 111 ? 44.909 -70.080 -61.288 1.00 57.88 111 LEU K CA 1
ATOM 18991 C C . LEU U 1 111 ? 45.752 -69.055 -62.032 1.00 57.88 111 LEU K C 1
ATOM 18992 O O . LEU U 1 111 ? 45.589 -67.850 -61.823 1.00 57.88 111 LEU K O 1
ATOM 18997 N N . VAL U 1 112 ? 46.637 -69.520 -62.910 1.00 68.91 112 VAL K N 1
ATOM 18998 C CA . VAL U 1 112 ? 47.735 -68.712 -63.426 1.00 68.91 112 VAL K CA 1
ATOM 18999 C C . VAL U 1 112 ? 47.562 -68.504 -64.921 1.00 68.91 112 VAL K C 1
ATOM 19000 O O . VAL U 1 112 ? 47.161 -69.421 -65.643 1.00 68.91 112 VAL K O 1
ATOM 19004 N N . TYR U 1 113 ? 47.894 -67.303 -65.384 1.00 77.97 113 TYR K N 1
ATOM 19005 C CA . TYR U 1 113 ? 47.719 -66.897 -66.770 1.00 77.97 113 TYR K CA 1
ATOM 19006 C C . TYR U 1 113 ? 49.060 -66.537 -67.383 1.00 77.97 113 TYR K C 1
ATOM 19007 O O . TYR U 1 113 ? 49.676 -65.544 -66.988 1.00 77.97 113 TYR K O 1
ATOM 19016 N N . ASP U 1 114 ? 49.497 -67.325 -68.357 1.00 89.01 114 ASP K N 1
ATOM 19017 C CA . ASP U 1 114 ? 50.771 -67.123 -69.031 1.00 89.01 114 ASP K CA 1
ATOM 19018 C C . ASP U 1 114 ? 50.561 -66.306 -70.294 1.00 89.01 114 ASP K C 1
ATOM 19019 O O . ASP U 1 114 ? 49.722 -66.654 -71.129 1.00 89.01 114 ASP K O 1
ATOM 19024 N N . THR U 1 115 ? 51.329 -65.229 -70.433 1.00 95.05 115 THR K N 1
ATOM 19025 C CA . THR U 1 115 ? 51.265 -64.433 -71.651 1.00 95.05 115 THR K CA 1
ATOM 19026 C C . THR U 1 115 ? 52.097 -65.042 -72.768 1.00 95.05 115 THR K C 1
ATOM 19027 O O . THR U 1 115 ? 51.649 -65.098 -73.918 1.00 95.05 115 THR K O 1
ATOM 19031 N N . THR U 1 116 ? 53.301 -65.511 -72.455 1.00 96.72 116 THR K N 1
ATOM 19032 C CA . THR U 1 116 ? 54.253 -65.968 -73.464 1.00 96.72 116 THR K CA 1
ATOM 19033 C C . THR U 1 116 ? 54.593 -67.427 -73.208 1.00 96.72 116 THR K C 1
ATOM 19034 O O . THR U 1 116 ? 55.578 -67.732 -72.516 1.00 96.72 116 THR K O 1
ATOM 19038 N N . PRO U 1 117 ? 53.817 -68.357 -73.746 1.00 95.43 117 PRO K N 1
ATOM 19039 C CA . PRO U 1 117 ? 54.122 -69.777 -73.566 1.00 95.43 117 PRO K CA 1
ATOM 19040 C C . PRO U 1 117 ? 55.407 -70.163 -74.273 1.00 95.43 117 PRO K C 1
ATOM 19041 O O . PRO U 1 117 ? 55.942 -69.418 -75.095 1.00 95.43 117 PRO K O 1
ATOM 19045 N N . GLY U 1 118 ? 55.898 -71.348 -73.941 1.00 113.41 118 GLY K N 1
ATOM 19046 C CA . GLY U 1 118 ? 57.088 -71.875 -74.573 1.00 113.41 118 GLY K CA 1
ATOM 19047 C C . GLY U 1 118 ? 56.969 -73.377 -74.713 1.00 113.41 118 GLY K C 1
ATOM 19048 O O . GLY U 1 118 ? 56.037 -73.996 -74.192 1.00 113.41 118 GLY K O 1
ATOM 19049 N N . GLY U 1 119 ? 57.923 -73.955 -75.441 1.00 125.43 119 GLY K N 1
ATOM 19050 C CA . GLY U 1 119 ? 57.854 -75.377 -75.733 1.00 125.43 119 GLY K CA 1
ATOM 19051 C C . GLY U 1 119 ? 57.792 -76.235 -74.485 1.00 125.43 119 GLY K C 1
ATOM 19052 O O . GLY U 1 119 ? 56.889 -77.059 -74.328 1.00 125.43 119 GLY K O 1
ATOM 19053 N N . GLN U 1 120 ? 58.769 -76.072 -73.603 1.00 120.28 120 GLN K N 1
ATOM 19054 C CA . GLN U 1 120 ? 58.787 -76.817 -72.363 1.00 120.28 120 GLN K CA 1
ATOM 19055 C C . GLN U 1 120 ? 57.549 -76.487 -71.540 1.00 120.28 120 GLN K C 1
ATOM 19056 O O . GLN U 1 120 ? 57.060 -75.353 -71.526 1.00 120.28 120 GLN K O 1
ATOM 19062 N N . ALA U 1 121 ? 57.027 -77.493 -70.893 1.00 107.91 121 ALA K N 1
ATOM 19063 C CA . ALA U 1 121 ? 55.950 -77.249 -69.944 1.00 107.91 121 ALA K CA 1
ATOM 19064 C C . ALA U 1 121 ? 56.524 -76.785 -68.611 1.00 107.91 121 ALA K C 1
ATOM 19065 O O . ALA U 1 121 ? 57.465 -77.400 -68.100 1.00 107.91 121 ALA K O 1
ATOM 19067 N N . PRO U 1 122 ? 55.990 -75.720 -68.023 1.00 92.39 122 PRO K N 1
ATOM 19068 C CA . PRO U 1 122 ? 56.588 -75.183 -66.800 1.00 92.39 122 PRO K CA 1
ATOM 19069 C C . PRO U 1 122 ? 56.274 -76.045 -65.592 1.00 92.39 122 PRO K C 1
ATOM 19070 O O . PRO U 1 122 ? 55.279 -76.771 -65.562 1.00 92.39 122 PRO K O 1
ATOM 19074 N N . THR U 1 123 ? 57.141 -75.958 -64.592 1.00 72.88 123 THR K N 1
ATOM 19075 C CA . THR U 1 123 ? 56.963 -76.590 -63.300 1.00 72.88 123 THR K CA 1
ATOM 19076 C C . THR U 1 123 ? 56.856 -75.516 -62.226 1.00 72.88 123 THR K C 1
ATOM 19077 O O . THR U 1 123 ? 57.391 -74.415 -62.396 1.00 72.88 123 THR K O 1
ATOM 19081 N N . PRO U 1 124 ? 56.148 -75.784 -61.126 1.00 62.83 124 PRO K N 1
ATOM 19082 C CA . PRO U 1 124 ? 56.012 -74.758 -60.082 1.00 62.83 124 PRO K CA 1
ATOM 19083 C C . PRO U 1 124 ? 57.333 -74.166 -59.637 1.00 62.83 124 PRO K C 1
ATOM 19084 O O . PRO U 1 124 ? 57.394 -72.981 -59.292 1.00 62.83 124 PRO K O 1
ATOM 19088 N N . GLN U 1 125 ? 58.401 -74.963 -59.647 1.00 61.56 125 GLN K N 1
ATOM 19089 C CA . GLN U 1 125 ? 59.708 -74.445 -59.275 1.00 61.56 125 GLN K CA 1
ATOM 19090 C C . GLN U 1 125 ? 60.110 -73.263 -60.140 1.00 61.56 125 GLN K C 1
ATOM 19091 O O . GLN U 1 125 ? 60.814 -72.361 -59.676 1.00 61.56 125 GLN K O 1
ATOM 19097 N N . THR U 1 126 ? 59.683 -73.250 -61.399 1.00 62.90 126 THR K N 1
ATOM 19098 C CA . THR U 1 126 ? 60.045 -72.156 -62.288 1.00 62.90 126 THR K CA 1
ATOM 19099 C C . THR U 1 126 ? 59.160 -70.940 -62.067 1.00 62.90 126 THR K C 1
ATOM 19100 O O . THR U 1 126 ? 59.645 -69.806 -62.070 1.00 62.90 126 THR K O 1
ATOM 19104 N N . ILE U 1 127 ? 57.859 -71.156 -61.890 1.00 59.07 127 ILE K N 1
ATOM 19105 C CA . ILE U 1 127 ? 56.937 -70.033 -61.772 1.00 59.07 127 ILE K CA 1
ATOM 19106 C C . ILE U 1 127 ? 57.205 -69.257 -60.495 1.00 59.07 127 ILE K C 1
ATOM 19107 O O . ILE U 1 127 ? 57.429 -68.044 -60.519 1.00 59.07 127 ILE K O 1
ATOM 19112 N N . PHE U 1 128 ? 57.175 -69.940 -59.362 1.00 62.46 128 PHE K N 1
ATOM 19113 C CA . PHE U 1 128 ? 57.531 -69.342 -58.090 1.00 62.46 128 PHE K CA 1
ATOM 19114 C C . PHE U 1 128 ? 58.968 -69.728 -57.798 1.00 62.46 128 PHE K C 1
ATOM 19115 O O . PHE U 1 128 ? 59.329 -70.899 -57.926 1.00 62.46 128 PHE K O 1
ATOM 19123 N N . ALA U 1 129 ? 59.782 -68.766 -57.396 1.00 60.72 129 ALA K N 1
ATOM 19124 C CA . ALA U 1 129 ? 61.143 -69.085 -56.997 1.00 60.72 129 ALA K CA 1
ATOM 19125 C C . ALA U 1 129 ? 61.162 -69.128 -55.480 1.00 60.72 129 ALA K C 1
ATOM 19126 O O . ALA U 1 129 ? 61.142 -68.087 -54.819 1.00 60.72 129 ALA K O 1
ATOM 19128 N N . TYR U 1 130 ? 61.204 -70.332 -54.930 1.00 60.30 130 TYR K N 1
ATOM 19129 C CA . TYR U 1 130 ? 61.119 -70.520 -53.497 1.00 60.30 130 TYR K CA 1
ATOM 19130 C C . TYR U 1 130 ? 62.384 -71.189 -52.992 1.00 60.30 130 TYR K C 1
ATOM 19131 O O . TYR U 1 130 ? 62.735 -72.278 -53.473 1.00 60.30 130 TYR K O 1
ATOM 19140 N N . PRO U 1 131 ? 63.128 -70.559 -52.092 1.00 61.97 131 PRO K N 1
ATOM 19141 C CA . PRO U 1 131 ? 64.283 -71.231 -51.497 1.00 61.97 131 PRO K CA 1
ATOM 19142 C C . PRO U 1 131 ? 63.864 -72.545 -50.865 1.00 61.97 131 PRO K C 1
ATOM 19143 O O . PRO U 1 131 ? 62.804 -72.646 -50.246 1.00 61.97 131 PRO K O 1
ATOM 19147 N N . ASP U 1 132 ? 64.726 -73.552 -51.013 1.00 63.02 132 ASP K N 1
ATOM 19148 C CA . ASP U 1 132 ? 64.330 -74.927 -50.745 1.00 63.02 132 ASP K CA 1
ATOM 19149 C C . ASP U 1 132 ? 63.855 -75.139 -49.317 1.00 63.02 132 ASP K C 1
ATOM 19150 O O . ASP U 1 132 ? 63.155 -76.117 -49.050 1.00 63.02 132 ASP K O 1
ATOM 19155 N N . THR U 1 133 ? 64.187 -74.233 -48.401 1.00 63.17 133 THR K N 1
ATOM 19156 C CA . THR U 1 133 ? 63.727 -74.372 -47.028 1.00 63.17 133 THR K CA 1
ATOM 19157 C C . THR U 1 133 ? 62.241 -74.075 -46.881 1.00 63.17 133 THR K C 1
ATOM 19158 O O . THR U 1 133 ? 61.623 -74.524 -45.912 1.00 63.17 133 THR K O 1
ATOM 19162 N N . LEU U 1 134 ? 61.651 -73.339 -47.817 1.00 52.18 134 LEU K N 1
ATOM 19163 C CA . LEU U 1 134 ? 60.229 -73.038 -47.771 1.00 52.18 134 LEU K CA 1
ATOM 19164 C C . LEU U 1 134 ? 59.387 -74.023 -48.560 1.00 52.18 134 LEU K C 1
ATOM 19165 O O . LEU U 1 134 ? 58.184 -73.798 -48.713 1.00 52.18 134 LEU K O 1
ATOM 19170 N N . LYS U 1 135 ? 59.986 -75.088 -49.089 1.00 51.15 135 LYS K N 1
ATOM 19171 C CA . LYS U 1 135 ? 59.213 -76.065 -49.847 1.00 51.15 135 LYS K CA 1
ATOM 19172 C C . LYS U 1 135 ? 58.006 -76.551 -49.065 1.00 51.15 135 LYS K C 1
ATOM 19173 O O . LYS U 1 135 ? 56.952 -76.825 -49.644 1.00 51.15 135 LYS K O 1
ATOM 19179 N N . ALA U 1 136 ? 58.138 -76.661 -47.747 1.00 43.05 136 ALA K N 1
ATOM 19180 C CA . ALA U 1 136 ? 57.086 -77.285 -46.960 1.00 43.05 136 ALA K CA 1
ATOM 19181 C C . ALA U 1 136 ? 55.800 -76.472 -46.996 1.00 43.05 136 ALA K C 1
ATOM 19182 O O . ALA U 1 136 ? 54.706 -77.037 -47.079 1.00 43.05 136 ALA K O 1
ATOM 19184 N N . TRP U 1 137 ? 55.901 -75.148 -46.952 1.00 38.97 137 TRP K N 1
ATOM 19185 C CA . TRP U 1 137 ? 54.706 -74.340 -46.748 1.00 38.97 137 TRP K CA 1
ATOM 19186 C C . TRP U 1 137 ? 54.393 -73.534 -47.995 1.00 38.97 137 TRP K C 1
ATOM 19187 O O . TRP U 1 137 ? 55.072 -72.533 -48.265 1.00 38.97 137 TRP K O 1
ATOM 19198 N N . PRO U 1 138 ? 53.377 -73.905 -48.767 1.00 35.85 138 PRO K N 1
ATOM 19199 C CA . PRO U 1 138 ? 53.106 -73.168 -50.002 1.00 35.85 138 PRO K CA 1
ATOM 19200 C C . PRO U 1 138 ? 52.555 -71.785 -49.768 1.00 35.85 138 PRO K C 1
ATOM 19201 O O . PRO U 1 138 ? 52.860 -70.869 -50.537 1.00 35.85 138 PRO K O 1
ATOM 19205 N N . ALA U 1 139 ? 51.746 -71.605 -48.727 1.00 28.70 139 ALA K N 1
ATOM 19206 C CA . ALA U 1 139 ? 50.963 -70.385 -48.599 1.00 28.70 139 ALA K CA 1
ATOM 19207 C C . ALA U 1 139 ? 51.822 -69.137 -48.541 1.00 28.70 139 ALA K C 1
ATOM 19208 O O . ALA U 1 139 ? 51.298 -68.031 -48.690 1.00 28.70 139 ALA K O 1
ATOM 19210 N N . THR U 1 140 ? 53.122 -69.282 -48.335 1.00 38.94 140 THR K N 1
ATOM 19211 C CA . THR U 1 140 ? 54.011 -68.139 -48.257 1.00 38.94 140 THR K CA 1
ATOM 19212 C C . THR U 1 140 ? 54.660 -67.791 -49.584 1.00 38.94 140 THR K C 1
ATOM 19213 O O . THR U 1 140 ? 55.412 -66.816 -49.646 1.00 38.94 140 THR K O 1
ATOM 19217 N N . TRP U 1 141 ? 54.402 -68.555 -50.637 1.00 39.02 141 TRP K N 1
ATOM 19218 C CA . TRP U 1 141 ? 55.066 -68.311 -51.905 1.00 39.02 141 TRP K CA 1
ATOM 19219 C C . TRP U 1 141 ? 54.506 -67.062 -52.565 1.00 39.02 141 TRP K C 1
ATOM 19220 O O . TRP U 1 141 ? 53.340 -66.711 -52.388 1.00 39.02 141 TRP K O 1
ATOM 19231 N N . LYS U 1 142 ? 55.349 -66.394 -53.338 1.00 49.75 142 LYS K N 1
ATOM 19232 C CA . LYS U 1 142 ? 54.926 -65.282 -54.169 1.00 49.75 142 LYS K CA 1
ATOM 19233 C C . LYS U 1 142 ? 55.512 -65.469 -55.556 1.00 49.75 142 LYS K C 1
ATOM 19234 O O . LYS U 1 142 ? 56.507 -66.172 -55.735 1.00 49.75 142 LYS K O 1
ATOM 19240 N N . VAL U 1 143 ? 54.881 -64.837 -56.544 1.00 60.60 143 VAL K N 1
ATOM 19241 C CA . VAL U 1 143 ? 55.352 -64.978 -57.912 1.00 60.60 143 VAL K CA 1
ATOM 19242 C C . VAL U 1 143 ? 56.750 -64.393 -58.029 1.00 60.60 143 VAL K C 1
ATOM 19243 O O . VAL U 1 143 ? 57.054 -63.337 -57.462 1.00 60.60 143 VAL K O 1
ATOM 19247 N N . SER U 1 144 ? 57.623 -65.101 -58.739 1.00 71.85 144 SER K N 1
ATOM 19248 C CA . SER U 1 144 ? 59.007 -64.671 -58.851 1.00 71.85 144 SER K CA 1
ATOM 19249 C C . SER U 1 144 ? 59.096 -63.318 -59.543 1.00 71.85 144 SER K C 1
ATOM 19250 O O . SER U 1 144 ? 58.281 -62.972 -60.400 1.00 71.85 144 SER K O 1
ATOM 19253 N N . ARG U 1 145 ? 60.108 -62.547 -59.155 1.00 82.81 145 ARG K N 1
ATOM 19254 C CA . ARG U 1 145 ? 60.157 -61.149 -59.561 1.00 82.81 145 ARG K CA 1
ATOM 19255 C C . ARG U 1 145 ? 60.712 -60.979 -60.971 1.00 82.81 145 ARG K C 1
ATOM 19256 O O . ARG U 1 145 ? 60.294 -60.068 -61.694 1.00 82.81 145 ARG K O 1
ATOM 19264 N N . GLU U 1 146 ? 61.674 -61.828 -61.372 1.00 84.76 146 GLU K N 1
ATOM 19265 C CA . GLU U 1 146 ? 62.207 -61.762 -62.732 1.00 84.76 146 GLU K CA 1
ATOM 19266 C C . GLU U 1 146 ? 61.083 -61.811 -63.753 1.00 84.76 146 GLU K C 1
ATOM 19267 O O . GLU U 1 146 ? 61.022 -60.999 -64.681 1.00 84.76 146 GLU K O 1
ATOM 19273 N N . LEU U 1 147 ? 60.160 -62.737 -63.561 1.00 80.25 147 LEU K N 1
ATOM 19274 C CA . LEU U 1 147 ? 59.092 -63.056 -64.490 1.00 80.25 147 LEU K CA 1
ATOM 19275 C C . LEU U 1 147 ? 57.890 -62.144 -64.345 1.00 80.25 147 LEU K C 1
ATOM 19276 O O . LEU U 1 147 ? 56.843 -62.436 -64.927 1.00 80.25 147 LEU K O 1
ATOM 19281 N N . CYS U 1 148 ? 58.005 -61.077 -63.554 1.00 85.29 148 CYS K N 1
ATOM 19282 C CA . CYS U 1 148 ? 56.832 -60.351 -63.076 1.00 85.29 148 CYS K CA 1
ATOM 19283 C C . CYS U 1 148 ? 55.918 -59.895 -64.206 1.00 85.29 148 CYS K C 1
ATOM 19284 O O . CYS U 1 148 ? 54.727 -59.658 -63.983 1.00 85.29 148 CYS K O 1
ATOM 19287 N N . HIS U 1 149 ? 56.449 -59.747 -65.413 1.00 80.43 149 HIS K N 1
ATOM 19288 C CA . HIS U 1 149 ? 55.646 -59.348 -66.557 1.00 80.43 149 HIS K CA 1
ATOM 19289 C C . HIS U 1 149 ? 55.206 -60.519 -67.417 1.00 80.43 149 HIS K C 1
ATOM 19290 O O . HIS U 1 149 ? 54.539 -60.305 -68.431 1.00 80.43 149 HIS K O 1
ATOM 19297 N N . ARG U 1 150 ? 55.561 -61.746 -67.048 1.00 76.93 150 ARG K N 1
ATOM 19298 C CA . ARG U 1 150 ? 55.164 -62.913 -67.827 1.00 76.93 150 ARG K CA 1
ATOM 19299 C C . ARG U 1 150 ? 53.955 -63.613 -67.217 1.00 76.93 150 ARG K C 1
ATOM 19300 O O . ARG U 1 150 ? 52.889 -63.671 -67.835 1.00 76.93 150 ARG K O 1
ATOM 19308 N N . PHE U 1 151 ? 54.107 -64.148 -66.013 1.00 68.60 151 PHE K N 1
ATOM 19309 C CA . PHE U 1 151 ? 53.039 -64.856 -65.330 1.00 68.60 151 PHE K CA 1
ATOM 19310 C C . PHE U 1 151 ? 52.265 -63.902 -64.437 1.00 68.60 151 PHE K C 1
ATOM 19311 O O . PHE U 1 151 ? 52.827 -62.972 -63.858 1.00 68.60 151 PHE K O 1
ATOM 19319 N N . VAL U 1 152 ? 50.962 -64.133 -64.335 1.00 66.86 152 VAL K N 1
ATOM 19320 C CA . VAL U 1 152 ? 50.114 -63.346 -63.453 1.00 66.86 152 VAL K CA 1
ATOM 19321 C C . VAL U 1 152 ? 49.016 -64.250 -62.914 1.00 66.86 152 VAL K C 1
ATOM 19322 O O . VAL U 1 152 ? 48.491 -65.108 -63.626 1.00 66.86 152 VAL K O 1
ATOM 19326 N N . VAL U 1 153 ? 48.682 -64.068 -61.643 1.00 66.55 153 VAL K N 1
ATOM 19327 C CA . VAL U 1 153 ? 47.737 -64.930 -60.948 1.00 66.55 153 VAL K CA 1
ATOM 19328 C C . VAL U 1 153 ? 46.402 -64.209 -60.879 1.00 66.55 153 VAL K C 1
ATOM 19329 O O . VAL U 1 153 ? 46.290 -63.138 -60.273 1.00 66.55 153 VAL K O 1
ATOM 19333 N N . LYS U 1 154 ? 45.387 -64.769 -61.524 1.00 62.23 154 LYS K N 1
ATOM 19334 C CA . LYS U 1 154 ? 44.096 -64.104 -61.542 1.00 62.23 154 LYS K CA 1
ATOM 19335 C C . LYS U 1 154 ? 43.154 -64.577 -60.447 1.00 62.23 154 LYS K C 1
ATOM 19336 O O . LYS U 1 154 ? 42.135 -63.922 -60.214 1.00 62.23 154 LYS K O 1
ATOM 19342 N N . ARG U 1 155 ? 43.471 -65.673 -59.762 1.00 58.20 155 ARG K N 1
ATOM 19343 C CA . ARG U 1 155 ? 42.679 -66.148 -58.637 1.00 58.20 155 ARG K CA 1
ATOM 19344 C C . ARG U 1 155 ? 43.567 -66.942 -57.699 1.00 58.20 155 ARG K C 1
ATOM 19345 O O . ARG U 1 155 ? 44.575 -67.517 -58.108 1.00 58.20 155 ARG K O 1
ATOM 19353 N N . ARG U 1 156 ? 43.173 -66.978 -56.433 1.00 53.96 156 ARG K N 1
ATOM 19354 C CA . ARG U 1 156 ? 43.891 -67.739 -55.427 1.00 53.96 156 ARG K CA 1
ATOM 19355 C C . ARG U 1 156 ? 42.899 -68.214 -54.382 1.00 53.96 156 ARG K C 1
ATOM 19356 O O . ARG U 1 156 ? 42.007 -67.464 -53.984 1.00 53.96 156 ARG K O 1
ATOM 19364 N N . TRP U 1 157 ? 43.053 -69.455 -53.932 1.00 53.53 157 TRP K N 1
ATOM 19365 C CA . TRP U 1 157 ? 42.148 -69.986 -52.927 1.00 53.53 157 TRP K CA 1
ATOM 19366 C C . TRP U 1 157 ? 42.925 -70.779 -51.895 1.00 53.53 157 TRP K C 1
ATOM 19367 O O . TRP U 1 157 ? 44.075 -71.160 -52.108 1.00 53.53 157 TRP K O 1
ATOM 19378 N N . LEU U 1 158 ? 42.265 -71.045 -50.778 1.00 54.62 158 LEU K N 1
ATOM 19379 C CA . LEU U 1 158 ? 42.873 -71.724 -49.650 1.00 54.62 158 LEU K CA 1
ATOM 19380 C C . LEU U 1 158 ? 41.958 -72.836 -49.176 1.00 54.62 158 LEU K C 1
ATOM 19381 O O . LEU U 1 158 ? 40.738 -72.757 -49.315 1.00 54.62 158 LEU K O 1
ATOM 19386 N N . PHE U 1 159 ? 42.557 -73.872 -48.609 1.00 53.95 159 PHE K N 1
ATOM 19387 C CA . PHE U 1 159 ? 41.789 -74.918 -47.955 1.00 53.95 159 PHE K CA 1
ATOM 19388 C C . PHE U 1 159 ? 42.712 -75.617 -46.979 1.00 53.95 159 PHE K C 1
ATOM 19389 O O . PHE U 1 159 ? 43.934 -75.498 -47.069 1.00 53.95 159 PHE K O 1
ATOM 19397 N N . ASN U 1 160 ? 42.121 -76.356 -46.050 1.00 49.14 160 ASN K N 1
ATOM 19398 C CA . ASN U 1 160 ? 42.912 -77.010 -45.024 1.00 49.14 160 ASN K CA 1
ATOM 19399 C C . ASN U 1 160 ? 42.339 -78.378 -44.704 1.00 49.14 160 ASN K C 1
ATOM 19400 O O . ASN U 1 160 ? 41.126 -78.584 -44.722 1.00 49.14 160 ASN K O 1
ATOM 19405 N N . MET U 1 161 ? 43.237 -79.310 -44.411 1.00 57.57 161 MET K N 1
ATOM 19406 C CA . MET U 1 161 ? 42.886 -80.686 -44.121 1.00 57.57 161 MET K CA 1
ATOM 19407 C C . MET U 1 161 ? 43.622 -81.117 -42.868 1.00 57.57 161 MET K C 1
ATOM 19408 O O . MET U 1 161 ? 44.653 -80.548 -42.511 1.00 57.57 161 MET K O 1
ATOM 19413 N N . GLU U 1 162 ? 43.093 -82.132 -42.199 1.00 71.46 162 GLU K N 1
ATOM 19414 C CA . GLU U 1 162 ? 43.775 -82.663 -41.032 1.00 71.46 162 GLU K CA 1
ATOM 19415 C C . GLU U 1 162 ? 43.494 -84.149 -40.929 1.00 71.46 162 GLU K C 1
ATOM 19416 O O . GLU U 1 162 ? 42.393 -84.602 -41.244 1.00 71.46 162 GLU K O 1
ATOM 19422 N N . THR U 1 163 ? 44.501 -84.902 -40.503 1.00 85.43 163 THR K N 1
ATOM 19423 C CA . THR U 1 163 ? 44.408 -86.349 -40.395 1.00 85.43 163 THR K CA 1
ATOM 19424 C C . THR U 1 163 ? 44.772 -86.764 -38.983 1.00 85.43 163 THR K C 1
ATOM 19425 O O . THR U 1 163 ? 45.809 -86.349 -38.461 1.00 85.43 163 THR K O 1
ATOM 19429 N N . ASP U 1 164 ? 43.936 -87.599 -38.381 1.00 97.96 164 ASP K N 1
ATOM 19430 C CA . ASP U 1 164 ? 44.142 -88.054 -37.017 1.00 97.96 164 ASP K CA 1
ATOM 19431 C C . ASP U 1 164 ? 45.087 -89.237 -36.928 1.00 97.96 164 ASP K C 1
ATOM 19432 O O . ASP U 1 164 ? 45.307 -89.756 -35.831 1.00 97.96 164 ASP K O 1
ATOM 19437 N N . GLY U 1 165 ? 45.631 -89.689 -38.050 1.00 103.09 165 GLY K N 1
ATOM 19438 C CA . GLY U 1 165 ? 46.488 -90.852 -38.027 1.00 103.09 165 GLY K CA 1
ATOM 19439 C C . GLY U 1 165 ? 45.743 -92.160 -38.093 1.00 103.09 165 GLY K C 1
ATOM 19440 O O . GLY U 1 165 ? 46.247 -93.178 -37.611 1.00 103.09 165 GLY K O 1
ATOM 19441 N N . ARG U 1 166 ? 44.544 -92.166 -38.666 1.00 108.90 166 ARG K N 1
ATOM 19442 C CA . ARG U 1 166 ? 43.750 -93.382 -38.740 1.00 108.90 166 ARG K CA 1
ATOM 19443 C C . ARG U 1 166 ? 43.057 -93.441 -40.089 1.00 108.90 166 ARG K C 1
ATOM 19444 O O . ARG U 1 166 ? 42.367 -92.493 -40.473 1.00 108.90 166 ARG K O 1
ATOM 19452 N N . ILE U 1 167 ? 43.230 -94.553 -40.803 1.00 118.38 167 ILE K N 1
ATOM 19453 C CA . ILE U 1 167 ? 42.519 -94.729 -42.061 1.00 118.38 167 ILE K CA 1
ATOM 19454 C C . ILE U 1 167 ? 41.048 -95.004 -41.780 1.00 118.38 167 ILE K C 1
ATOM 19455 O O . ILE U 1 167 ? 40.655 -95.382 -40.673 1.00 118.38 167 ILE K O 1
ATOM 19460 N N . GLY U 1 168 ? 40.222 -94.800 -42.798 1.00 119.73 168 GLY K N 1
ATOM 19461 C CA . GLY U 1 168 ? 38.795 -94.960 -42.625 1.00 119.73 168 GLY K CA 1
ATOM 19462 C C . GLY U 1 168 ? 38.254 -96.349 -42.864 1.00 119.73 168 GLY K C 1
ATOM 19463 O O . GLY U 1 168 ? 37.039 -96.553 -42.789 1.00 119.73 168 GLY K O 1
ATOM 19464 N N . SER U 1 169 ? 39.117 -97.319 -43.150 1.00 127.90 169 SER K N 1
ATOM 19465 C CA . SER U 1 169 ? 38.672 -98.652 -43.529 1.00 127.90 169 SER K CA 1
ATOM 19466 C C . SER U 1 169 ? 38.654 -99.639 -42.372 1.00 127.90 169 SER K C 1
ATOM 19467 O O . SER U 1 169 ? 38.266 -100.794 -42.569 1.00 127.90 169 SER K O 1
ATOM 19470 N N . ASP U 1 170 ? 39.054 -99.224 -41.176 1.00 130.72 170 ASP K N 1
ATOM 19471 C CA . ASP U 1 170 ? 39.210 -100.149 -40.066 1.00 130.72 170 ASP K CA 1
ATOM 19472 C C . ASP U 1 170 ? 38.211 -99.840 -38.958 1.00 130.72 170 ASP K C 1
ATOM 19473 O O . ASP U 1 170 ? 37.746 -98.708 -38.806 1.00 130.72 170 ASP K O 1
ATOM 19478 N N . ILE U 1 171 ? 37.892 -100.868 -38.181 1.00 128.78 171 ILE K N 1
ATOM 19479 C CA . ILE U 1 171 ? 36.822 -100.804 -37.189 1.00 128.78 171 ILE K CA 1
ATOM 19480 C C . ILE U 1 171 ? 37.392 -100.381 -35.842 1.00 128.78 171 ILE K C 1
ATOM 19481 O O . ILE U 1 171 ? 38.441 -100.894 -35.429 1.00 128.78 171 ILE K O 1
ATOM 19486 N N . PRO U 1 172 ? 36.752 -99.456 -35.137 1.00 126.32 172 PRO K N 1
ATOM 19487 C CA . PRO U 1 172 ? 37.205 -99.092 -33.799 1.00 126.32 172 PRO K CA 1
ATOM 19488 C C . PRO U 1 172 ? 36.976 -100.230 -32.825 1.00 126.32 172 PRO K C 1
ATOM 19489 O O . PRO U 1 172 ? 36.119 -101.095 -33.059 1.00 126.32 172 PRO K O 1
ATOM 19493 N N . PRO U 1 173 ? 37.717 -100.269 -31.725 1.00 131.35 173 PRO K N 1
ATOM 19494 C CA . PRO U 1 173 ? 37.400 -101.219 -30.658 1.00 131.35 173 PRO K CA 1
ATOM 19495 C C . PRO U 1 173 ? 36.153 -100.789 -29.907 1.00 131.35 173 PRO K C 1
ATOM 19496 O O . PRO U 1 173 ? 35.755 -99.622 -29.919 1.00 131.35 173 PRO K O 1
ATOM 19500 N N . SER U 1 174 ? 35.541 -101.758 -29.228 1.00 134.01 174 SER K N 1
ATOM 19501 C CA . SER U 1 174 ? 34.311 -101.487 -28.495 1.00 134.01 174 SER K CA 1
ATOM 19502 C C . SER U 1 174 ? 34.523 -100.542 -27.323 1.00 134.01 174 SER K C 1
ATOM 19503 O O . SER U 1 174 ? 33.542 -100.103 -26.717 1.00 134.01 174 SER K O 1
ATOM 19506 N N . ASN U 1 175 ? 35.770 -100.222 -26.986 1.00 133.08 175 ASN K N 1
ATOM 19507 C CA . ASN U 1 175 ? 36.017 -99.386 -25.820 1.00 133.08 175 ASN K CA 1
ATOM 19508 C C . ASN U 1 175 ? 35.790 -97.906 -26.106 1.00 133.08 175 ASN K C 1
ATOM 19509 O O . ASN U 1 175 ? 35.210 -97.201 -25.275 1.00 133.08 175 ASN K O 1
ATOM 19514 N N . ALA U 1 176 ? 36.237 -97.408 -27.257 1.00 124.85 176 ALA K N 1
ATOM 19515 C CA . ALA U 1 176 ? 36.240 -95.972 -27.504 1.00 124.85 176 ALA K CA 1
ATOM 19516 C C . ALA U 1 176 ? 35.823 -95.681 -28.938 1.00 124.85 176 ALA K C 1
ATOM 19517 O O . ALA U 1 176 ? 35.741 -96.577 -29.778 1.00 124.85 176 ALA K O 1
ATOM 19519 N N . SER U 1 177 ? 35.554 -94.406 -29.213 1.00 113.20 177 SER K N 1
ATOM 19520 C CA . SER U 1 177 ? 35.177 -93.941 -30.541 1.00 113.20 177 SER K CA 1
ATOM 19521 C C . SER U 1 177 ? 36.088 -92.790 -30.949 1.00 113.20 177 SER K C 1
ATOM 19522 O O . SER U 1 177 ? 37.008 -92.413 -30.221 1.00 113.20 177 SER K O 1
ATOM 19525 N N . TRP U 1 178 ? 35.824 -92.223 -32.126 1.00 106.25 178 TRP K N 1
ATOM 19526 C CA . TRP U 1 178 ? 36.603 -91.089 -32.600 1.00 106.25 178 TRP K CA 1
ATOM 19527 C C . TRP U 1 178 ? 35.708 -90.133 -33.376 1.00 106.25 178 TRP K C 1
ATOM 19528 O O . TRP U 1 178 ? 34.782 -90.557 -34.069 1.00 106.25 178 TRP K O 1
ATOM 19539 N N . LYS U 1 179 ? 36.001 -88.835 -33.267 1.00 95.99 179 LYS K N 1
ATOM 19540 C CA . LYS U 1 179 ? 35.347 -87.839 -34.101 1.00 95.99 179 LYS K CA 1
ATOM 19541 C C . LYS U 1 179 ? 36.321 -87.441 -35.196 1.00 95.99 179 LYS K C 1
ATOM 19542 O O . LYS U 1 179 ? 37.301 -86.737 -34.913 1.00 95.99 179 LYS K O 1
ATOM 19548 N N . PRO U 1 180 ? 36.116 -87.860 -36.427 1.00 89.18 180 PRO K N 1
ATOM 19549 C CA . PRO U 1 180 ? 37.079 -87.540 -37.483 1.00 89.18 180 PRO K CA 1
ATOM 19550 C C . PRO U 1 180 ? 36.703 -86.303 -38.277 1.00 89.18 180 PRO K C 1
ATOM 19551 O O . PRO U 1 180 ? 36.295 -86.417 -39.435 1.00 89.18 180 PRO K O 1
ATOM 19555 N N . CYS U 1 181 ? 36.831 -85.123 -37.682 1.00 85.79 181 CYS K N 1
ATOM 19556 C CA . CYS U 1 181 ? 36.520 -83.904 -38.411 1.00 85.79 181 CYS K CA 1
ATOM 19557 C C . CYS U 1 181 ? 37.456 -83.737 -39.597 1.00 85.79 181 CYS K C 1
ATOM 19558 O O . CYS U 1 181 ? 38.675 -83.864 -39.466 1.00 85.79 181 CYS K O 1
ATOM 19561 N N . LYS U 1 182 ? 36.877 -83.469 -40.761 1.00 75.93 182 LYS K N 1
ATOM 19562 C CA . LYS U 1 182 ? 37.624 -83.005 -41.927 1.00 75.93 182 LYS K CA 1
ATOM 19563 C C . LYS U 1 182 ? 38.697 -83.992 -42.356 1.00 75.93 182 LYS K C 1
ATOM 19564 O O . LYS U 1 182 ? 39.826 -83.622 -42.677 1.00 75.93 182 LYS K O 1
ATOM 19570 N N . ARG U 1 183 ? 38.340 -85.264 -42.381 1.00 73.55 183 ARG K N 1
ATOM 19571 C CA . ARG U 1 183 ? 39.251 -86.225 -42.988 1.00 73.55 183 ARG K CA 1
ATOM 19572 C C . ARG U 1 183 ? 39.254 -86.090 -44.501 1.00 73.55 183 ARG K C 1
ATOM 19573 O O . ARG U 1 183 ? 40.246 -86.424 -45.152 1.00 73.55 183 ARG K O 1
ATOM 19581 N N . ASN U 1 184 ? 38.161 -85.596 -45.068 1.00 70.85 184 ASN K N 1
ATOM 19582 C CA . ASN U 1 184 ? 38.059 -85.333 -46.491 1.00 70.85 184 ASN K CA 1
ATOM 19583 C C . ASN U 1 184 ? 37.053 -84.215 -46.693 1.00 70.85 184 ASN K C 1
ATOM 19584 O O . ASN U 1 184 ? 36.118 -84.064 -45.907 1.00 70.85 184 ASN K O 1
ATOM 19589 N N . ILE U 1 185 ? 37.257 -83.412 -47.734 1.00 61.38 185 ILE K N 1
ATOM 19590 C CA . ILE U 1 185 ? 36.479 -82.195 -47.893 1.00 61.38 185 ILE K CA 1
ATOM 19591 C C . ILE U 1 185 ? 35.927 -82.092 -49.302 1.00 61.38 185 ILE K C 1
ATOM 19592 O O . ILE U 1 185 ? 36.353 -82.788 -50.222 1.00 61.38 185 ILE K O 1
ATOM 19597 N N . TYR U 1 186 ? 34.976 -81.185 -49.452 1.00 57.91 186 TYR K N 1
ATOM 19598 C CA . TYR U 1 186 ? 34.352 -80.858 -50.719 1.00 57.91 186 TYR K CA 1
ATOM 19599 C C . TYR U 1 186 ? 34.688 -79.425 -51.088 1.00 57.91 186 TYR K C 1
ATOM 19600 O O . TYR U 1 186 ? 34.541 -78.516 -50.270 1.00 57.91 186 TYR K O 1
ATOM 19609 N N . PHE U 1 187 ? 35.130 -79.222 -52.323 1.00 45.87 187 PHE K N 1
ATOM 19610 C CA . PHE U 1 187 ? 35.720 -77.955 -52.733 1.00 45.87 187 PHE K CA 1
ATOM 19611 C C . PHE U 1 187 ? 35.091 -77.510 -54.038 1.00 45.87 187 PHE K C 1
ATOM 19612 O O . PHE U 1 187 ? 35.244 -78.191 -55.052 1.00 45.87 187 PHE K O 1
ATOM 19620 N N . HIS U 1 188 ? 34.406 -76.372 -54.030 1.00 50.27 188 HIS K N 1
ATOM 19621 C CA . HIS U 1 188 ? 33.762 -75.908 -55.248 1.00 50.27 188 HIS K CA 1
ATOM 19622 C C . HIS U 1 188 ? 33.828 -74.394 -55.312 1.00 50.27 188 HIS K C 1
ATOM 19623 O O . HIS U 1 188 ? 33.642 -73.718 -54.301 1.00 50.27 188 HIS K O 1
ATOM 19630 N N . LYS U 1 189 ? 34.071 -73.873 -56.509 1.00 58.38 189 LYS K N 1
ATOM 19631 C CA . LYS U 1 189 ? 34.137 -72.441 -56.743 1.00 58.38 189 LYS K CA 1
ATOM 19632 C C . LYS U 1 189 ? 33.539 -72.151 -58.106 1.00 58.38 189 LYS K C 1
ATOM 19633 O O . LYS U 1 189 ? 33.589 -72.989 -59.006 1.00 58.38 189 LYS K O 1
ATOM 19639 N N . PHE U 1 190 ? 32.963 -70.964 -58.251 1.00 71.51 190 PHE K N 1
ATOM 19640 C CA . PHE U 1 190 ? 32.401 -70.532 -59.524 1.00 71.51 190 PHE K CA 1
ATOM 19641 C C . PHE U 1 190 ? 32.732 -69.062 -59.706 1.00 71.51 190 PHE K C 1
ATOM 19642 O O . PHE U 1 190 ? 32.350 -68.242 -58.869 1.00 71.51 190 PHE K O 1
ATOM 19650 N N . THR U 1 191 ? 33.426 -68.719 -60.788 1.00 77.77 191 THR K N 1
ATOM 19651 C CA . THR U 1 191 ? 33.915 -67.356 -60.976 1.00 77.77 191 THR K CA 1
ATOM 19652 C C . THR U 1 191 ? 33.660 -66.901 -62.399 1.00 77.77 191 THR K C 1
ATOM 19653 O O . THR U 1 191 ? 34.184 -67.495 -63.343 1.00 77.77 191 THR K O 1
ATOM 19657 N N . SER U 1 192 ? 32.868 -65.846 -62.550 1.00 91.06 192 SER K N 1
ATOM 19658 C CA . SER U 1 192 ? 32.564 -65.281 -63.854 1.00 91.06 192 SER K CA 1
ATOM 19659 C C . SER U 1 192 ? 33.462 -64.116 -64.235 1.00 91.06 192 SER K C 1
ATOM 19660 O O . SER U 1 192 ? 33.438 -63.689 -65.392 1.00 91.06 192 SER K O 1
ATOM 19663 N N . GLY U 1 193 ? 34.253 -63.597 -63.303 1.00 91.50 193 GLY K N 1
ATOM 19664 C CA . GLY U 1 193 ? 34.877 -62.305 -63.527 1.00 91.50 193 GLY K CA 1
ATOM 19665 C C . GLY U 1 193 ? 35.944 -62.328 -64.602 1.00 91.50 193 GLY K C 1
ATOM 19666 O O . GLY U 1 193 ? 36.051 -61.395 -65.401 1.00 91.50 193 GLY K O 1
ATOM 19667 N N . LEU U 1 194 ? 36.728 -63.396 -64.650 1.00 87.84 194 LEU K N 1
ATOM 19668 C CA . LEU U 1 194 ? 37.940 -63.396 -65.447 1.00 87.84 194 LEU K CA 1
ATOM 19669 C C . LEU U 1 194 ? 37.616 -63.301 -66.927 1.00 87.84 194 LEU K C 1
ATOM 19670 O O . LEU U 1 194 ? 36.492 -63.550 -67.363 1.00 87.84 194 LEU K O 1
ATOM 19675 N N . GLY U 1 195 ? 38.623 -62.931 -67.696 1.00 90.25 195 GLY K N 1
ATOM 19676 C CA . GLY U 1 195 ? 38.550 -63.046 -69.138 1.00 90.25 195 GLY K CA 1
ATOM 19677 C C . GLY U 1 195 ? 39.939 -63.268 -69.679 1.00 90.25 195 GLY K C 1
ATOM 19678 O O . GLY U 1 195 ? 40.930 -62.830 -69.090 1.00 90.25 195 GLY K O 1
ATOM 19679 N N . VAL U 1 196 ? 40.011 -63.950 -70.814 1.00 98.49 196 VAL K N 1
ATOM 19680 C CA . VAL U 1 196 ? 41.270 -64.434 -71.362 1.00 98.49 196 VAL K CA 1
ATOM 19681 C C . VAL U 1 196 ? 41.144 -64.424 -72.873 1.00 98.49 196 VAL K C 1
ATOM 19682 O O . VAL U 1 196 ? 40.075 -64.711 -73.417 1.00 98.49 196 VAL K O 1
ATOM 19686 N N . ARG U 1 197 ? 42.233 -64.096 -73.553 1.00 107.16 197 ARG K N 1
ATOM 19687 C CA . ARG U 1 197 ? 42.247 -64.030 -75.003 1.00 107.16 197 ARG K CA 1
ATOM 19688 C C . ARG U 1 197 ? 43.419 -64.845 -75.518 1.00 107.16 197 ARG K C 1
ATOM 19689 O O . ARG U 1 197 ? 44.572 -64.549 -75.199 1.00 107.16 197 ARG K O 1
ATOM 19697 N N . THR U 1 198 ? 43.123 -65.869 -76.307 1.00 118.70 198 THR K N 1
ATOM 19698 C CA . THR U 1 198 ? 44.134 -66.792 -76.792 1.00 118.70 198 THR K CA 1
ATOM 19699 C C . THR U 1 198 ? 44.235 -66.692 -78.304 1.00 118.70 198 THR K C 1
ATOM 19700 O O . THR U 1 198 ? 43.283 -66.301 -78.980 1.00 118.70 198 THR K O 1
ATOM 19704 N N . GLN U 1 199 ? 45.399 -67.053 -78.831 1.00 121.11 199 GLN K N 1
ATOM 19705 C CA . GLN U 1 199 ? 45.580 -67.180 -80.267 1.00 121.11 199 GLN K CA 1
ATOM 19706 C C . GLN U 1 199 ? 46.326 -68.469 -80.557 1.00 121.11 199 GLN K C 1
ATOM 19707 O O . GLN U 1 199 ? 47.354 -68.755 -79.942 1.00 121.11 199 GLN K O 1
ATOM 19713 N N . TRP U 1 200 ? 45.801 -69.234 -81.499 1.00 126.28 200 TRP K N 1
ATOM 19714 C CA . TRP U 1 200 ? 46.257 -70.582 -81.773 1.00 126.28 200 TRP K CA 1
ATOM 19715 C C . TRP U 1 200 ? 47.057 -70.609 -83.065 1.00 126.28 200 TRP K C 1
ATOM 19716 O O . TRP U 1 200 ? 46.817 -69.822 -83.981 1.00 126.28 200 TRP K O 1
ATOM 19727 N N . LYS U 1 201 ? 48.020 -71.519 -83.129 1.00 136.92 201 LYS K N 1
ATOM 19728 C CA . LYS U 1 201 ? 48.789 -71.681 -84.348 1.00 136.92 201 LYS K CA 1
ATOM 19729 C C . LYS U 1 201 ? 47.970 -72.423 -85.395 1.00 136.92 201 LYS K C 1
ATOM 19730 O O . LYS U 1 201 ? 46.777 -72.681 -85.228 1.00 136.92 201 LYS K O 1
ATOM 19736 N N . ASN U 1 202 ? 48.631 -72.766 -86.494 1.00 145.16 202 ASN K N 1
ATOM 19737 C CA . ASN U 1 202 ? 47.962 -73.444 -87.593 1.00 145.16 202 ASN K CA 1
ATOM 19738 C C . ASN U 1 202 ? 47.474 -74.831 -87.203 1.00 145.16 202 ASN K C 1
ATOM 19739 O O . ASN U 1 202 ? 46.342 -75.196 -87.535 1.00 145.16 202 ASN K O 1
ATOM 19744 N N . VAL U 1 203 ? 48.298 -75.602 -86.493 1.00 153.75 203 VAL K N 1
ATOM 19745 C CA . VAL U 1 203 ? 48.049 -77.027 -86.324 1.00 153.75 203 VAL K CA 1
ATOM 19746 C C . VAL U 1 203 ? 46.673 -77.278 -85.722 1.00 153.75 203 VAL K C 1
ATOM 19747 O O . VAL U 1 203 ? 46.202 -76.534 -84.856 1.00 153.75 203 VAL K O 1
ATOM 19751 N N . THR U 1 204 ? 46.018 -78.338 -86.195 1.00 160.81 204 THR K N 1
ATOM 19752 C CA . THR U 1 204 ? 44.700 -78.704 -85.697 1.00 160.81 204 THR K CA 1
ATOM 19753 C C . THR U 1 204 ? 44.732 -79.253 -84.280 1.00 160.81 204 THR K C 1
ATOM 19754 O O . THR U 1 204 ? 43.671 -79.424 -83.673 1.00 160.81 204 THR K O 1
ATOM 19758 N N . ASP U 1 205 ? 45.911 -79.546 -83.744 1.00 158.91 205 ASP K N 1
ATOM 19759 C CA . ASP U 1 205 ? 46.002 -80.135 -82.420 1.00 158.91 205 ASP K CA 1
ATOM 19760 C C . ASP U 1 205 ? 45.551 -79.141 -81.356 1.00 158.91 205 ASP K C 1
ATOM 19761 O O . ASP U 1 205 ? 45.554 -77.926 -81.561 1.00 158.91 205 ASP K O 1
ATOM 19766 N N . GLY U 1 206 ? 45.146 -79.680 -80.208 1.00 154.26 206 GLY K N 1
ATOM 19767 C CA . GLY U 1 206 ? 44.802 -78.881 -79.052 1.00 154.26 206 GLY K CA 1
ATOM 19768 C C . GLY U 1 206 ? 45.800 -78.930 -77.919 1.00 154.26 206 GLY K C 1
ATOM 19769 O O . GLY U 1 206 ? 45.468 -78.505 -76.805 1.00 154.26 206 GLY K O 1
ATOM 19770 N N . GLY U 1 207 ? 47.008 -79.428 -78.150 1.00 150.16 207 GLY K N 1
ATOM 19771 C CA . GLY U 1 207 ? 47.978 -79.574 -77.089 1.00 150.16 207 GLY K CA 1
ATOM 19772 C C . GLY U 1 207 ? 48.583 -78.247 -76.669 1.00 150.16 207 GLY K C 1
ATOM 19773 O O . GLY U 1 207 ? 48.144 -77.162 -77.050 1.00 150.16 207 GLY K O 1
ATOM 19774 N N . VAL U 1 208 ? 49.634 -78.353 -75.855 1.00 138.14 208 VAL K N 1
ATOM 19775 C CA . VAL U 1 208 ? 50.279 -77.160 -75.321 1.00 138.14 208 VAL K CA 1
ATOM 19776 C C . VAL U 1 208 ? 51.169 -76.513 -76.372 1.00 138.14 208 VAL K C 1
ATOM 19777 O O . VAL U 1 208 ? 51.349 -75.291 -76.385 1.00 138.14 208 VAL K O 1
ATOM 19781 N N . GLY U 1 209 ? 51.734 -77.312 -77.273 1.00 134.01 209 GLY K N 1
ATOM 19782 C CA . GLY U 1 209 ? 52.622 -76.755 -78.275 1.00 134.01 209 GLY K CA 1
ATOM 19783 C C . GLY U 1 209 ? 51.916 -75.911 -79.311 1.00 134.01 209 GLY K C 1
ATOM 19784 O O . GLY U 1 209 ? 52.574 -75.214 -80.088 1.00 134.01 209 GLY K O 1
ATOM 19785 N N . ALA U 1 210 ? 50.588 -75.947 -79.338 1.00 129.69 210 ALA K N 1
ATOM 19786 C CA . ALA U 1 210 ? 49.858 -75.288 -80.407 1.00 129.69 210 ALA K CA 1
ATOM 19787 C C . ALA U 1 210 ? 49.400 -73.888 -80.040 1.00 129.69 210 ALA K C 1
ATOM 19788 O O . ALA U 1 210 ? 48.784 -73.215 -80.872 1.00 129.69 210 ALA K O 1
ATOM 19790 N N . ILE U 1 211 ? 49.675 -73.427 -78.829 1.00 120.18 211 ILE K N 1
ATOM 19791 C CA . ILE U 1 211 ? 49.147 -72.141 -78.397 1.00 120.18 211 ILE K CA 1
ATOM 19792 C C . ILE U 1 211 ? 50.222 -71.074 -78.542 1.00 120.18 211 ILE K C 1
ATOM 19793 O O . ILE U 1 211 ? 51.349 -71.234 -78.064 1.00 120.18 211 ILE K O 1
ATOM 19798 N N . GLN U 1 212 ? 49.886 -69.996 -79.246 1.00 112.33 212 GLN K N 1
ATOM 19799 C CA . GLN U 1 212 ? 50.853 -68.928 -79.460 1.00 112.33 212 GLN K CA 1
ATOM 19800 C C . GLN U 1 212 ? 50.906 -67.967 -78.281 1.00 112.33 212 GLN K C 1
ATOM 19801 O O . GLN U 1 212 ? 51.992 -67.552 -77.869 1.00 112.33 212 GLN K O 1
ATOM 19807 N N . ARG U 1 213 ? 49.752 -67.595 -77.730 1.00 108.17 213 ARG K N 1
ATOM 19808 C CA . ARG U 1 213 ? 49.710 -66.685 -76.595 1.00 108.17 213 ARG K CA 1
ATOM 19809 C C . ARG U 1 213 ? 48.570 -67.057 -75.663 1.00 108.17 213 ARG K C 1
ATOM 19810 O O . ARG U 1 213 ? 47.626 -67.747 -76.047 1.00 108.17 213 ARG K O 1
ATOM 19818 N N . GLY U 1 214 ? 48.667 -66.565 -74.433 1.00 102.62 214 GLY K N 1
ATOM 19819 C CA . GLY U 1 214 ? 47.583 -66.644 -73.476 1.00 102.62 214 GLY K CA 1
ATOM 19820 C C . GLY U 1 214 ? 47.225 -68.028 -72.983 1.00 102.62 214 GLY K C 1
ATOM 19821 O O . GLY U 1 214 ? 46.063 -68.425 -73.051 1.00 102.62 214 GLY K O 1
ATOM 19822 N N . ALA U 1 215 ? 48.192 -68.771 -72.462 1.00 93.94 215 ALA K N 1
ATOM 19823 C CA . ALA U 1 215 ? 47.861 -70.054 -71.871 1.00 93.94 215 ALA K CA 1
ATOM 19824 C C . ALA U 1 215 ? 47.143 -69.835 -70.546 1.00 93.94 215 ALA K C 1
ATOM 19825 O O . ALA U 1 215 ? 46.950 -68.708 -70.089 1.00 93.94 215 ALA K O 1
ATOM 19827 N N . LEU U 1 216 ? 46.735 -70.930 -69.918 1.00 84.73 216 LEU K N 1
ATOM 19828 C CA . LEU U 1 216 ? 46.091 -70.849 -68.619 1.00 84.73 216 LEU K CA 1
ATOM 19829 C C . LEU U 1 216 ? 46.436 -72.110 -67.848 1.00 84.73 216 LEU K C 1
ATOM 19830 O O . LEU U 1 216 ? 46.455 -73.199 -68.422 1.00 84.73 216 LEU K O 1
ATOM 19835 N N . TYR U 1 217 ? 46.704 -71.970 -66.557 1.00 75.21 217 TYR K N 1
ATOM 19836 C CA . TYR U 1 217 ? 47.196 -73.100 -65.788 1.00 75.21 217 TYR K CA 1
ATOM 19837 C C . TYR U 1 217 ? 46.461 -73.231 -64.469 1.00 75.21 217 TYR K C 1
ATOM 19838 O O . TYR U 1 217 ? 46.058 -72.235 -63.868 1.00 75.21 217 TYR K O 1
ATOM 19847 N N . MET U 1 218 ? 46.312 -74.470 -64.025 1.00 72.78 218 MET K N 1
ATOM 19848 C CA . MET U 1 218 ? 45.761 -74.798 -62.722 1.00 72.78 218 MET K CA 1
ATOM 19849 C C . MET U 1 218 ? 46.858 -75.432 -61.888 1.00 72.78 218 MET K C 1
ATOM 19850 O O . MET U 1 218 ? 47.414 -76.461 -62.277 1.00 72.78 218 MET K O 1
ATOM 19855 N N . VAL U 1 219 ? 47.176 -74.825 -60.752 1.00 62.99 219 VAL K N 1
ATOM 19856 C CA . VAL U 1 219 ? 48.294 -75.265 -59.932 1.00 62.99 219 VAL K CA 1
ATOM 19857 C C . VAL U 1 219 ? 47.778 -75.674 -58.564 1.00 62.99 219 VAL K C 1
ATOM 19858 O O . VAL U 1 219 ? 47.058 -74.911 -57.914 1.00 62.99 219 VAL K O 1
ATOM 19862 N N . ILE U 1 220 ? 48.156 -76.866 -58.123 1.00 59.72 220 ILE K N 1
ATOM 19863 C CA . ILE U 1 220 ? 47.797 -77.378 -56.811 1.00 59.72 220 ILE K CA 1
ATOM 19864 C C . ILE U 1 220 ? 49.072 -77.579 -56.016 1.00 59.72 220 ILE K C 1
ATOM 19865 O O . ILE U 1 220 ? 50.067 -78.076 -56.549 1.00 59.72 220 ILE K O 1
ATOM 19870 N N . ALA U 1 221 ? 49.042 -77.206 -54.743 1.00 53.76 221 ALA K N 1
ATOM 19871 C CA . ALA U 1 221 ? 50.160 -77.468 -53.875 1.00 53.76 221 ALA K CA 1
ATOM 19872 C C . ALA U 1 221 ? 49.619 -77.978 -52.552 1.00 53.76 221 ALA K C 1
ATOM 19873 O O . ALA U 1 221 ? 48.599 -77.476 -52.068 1.00 53.76 221 ALA K O 1
ATOM 19875 N N . PRO U 1 222 ? 50.271 -78.948 -51.949 1.00 53.12 222 PRO K N 1
ATOM 19876 C CA . PRO U 1 222 ? 49.752 -79.550 -50.726 1.00 53.12 222 PRO K CA 1
ATOM 19877 C C . PRO U 1 222 ? 50.225 -78.772 -49.509 1.00 53.12 222 PRO K C 1
ATOM 19878 O O . PRO U 1 222 ? 50.998 -77.827 -49.606 1.00 53.12 222 PRO K O 1
ATOM 19882 N N . GLY U 1 223 ? 49.766 -79.215 -48.348 1.00 49.69 223 GLY K N 1
ATOM 19883 C CA . GLY U 1 223 ? 50.224 -78.679 -47.085 1.00 49.69 223 GLY K CA 1
ATOM 19884 C C . GLY U 1 223 ? 51.599 -79.216 -46.763 1.00 49.69 223 GLY K C 1
ATOM 19885 O O . GLY U 1 223 ? 52.339 -79.668 -47.638 1.00 49.69 223 GLY K O 1
ATOM 19886 N N . ASN U 1 224 ? 51.950 -79.166 -45.486 1.00 59.67 224 ASN K N 1
ATOM 19887 C CA . ASN U 1 224 ? 53.258 -79.651 -45.081 1.00 59.67 224 ASN K CA 1
ATOM 19888 C C . ASN U 1 224 ? 53.235 -81.170 -45.007 1.00 59.67 224 ASN K C 1
ATOM 19889 O O . ASN U 1 224 ? 52.494 -81.756 -44.213 1.00 59.67 224 ASN K O 1
ATOM 19894 N N . GLY U 1 225 ? 54.042 -81.805 -45.849 1.00 61.97 225 GLY K N 1
ATOM 19895 C CA . GLY U 1 225 ? 54.177 -83.246 -45.829 1.00 61.97 225 GLY K CA 1
ATOM 19896 C C . GLY U 1 225 ? 52.897 -84.024 -46.018 1.00 61.97 225 GLY K C 1
ATOM 19897 O O . GLY U 1 225 ? 52.875 -85.224 -45.740 1.00 61.97 225 GLY K O 1
ATOM 19898 N N . LEU U 1 226 ? 51.826 -83.391 -46.480 1.00 64.28 226 LEU K N 1
ATOM 19899 C CA . LEU U 1 226 ? 50.534 -84.060 -46.592 1.00 64.28 226 LEU K CA 1
ATOM 19900 C C . LEU U 1 226 ? 50.148 -84.176 -48.063 1.00 64.28 226 LEU K C 1
ATOM 19901 O O . LEU U 1 226 ? 49.694 -83.206 -48.672 1.00 64.28 226 LEU K O 1
ATOM 19906 N N . THR U 1 227 ? 50.297 -85.371 -48.621 1.00 67.54 227 THR K N 1
ATOM 19907 C CA . THR U 1 227 ? 49.848 -85.664 -49.973 1.00 67.54 227 THR K CA 1
ATOM 19908 C C . THR U 1 227 ? 48.373 -86.042 -49.978 1.00 67.54 227 THR K C 1
ATOM 19909 O O . THR U 1 227 ? 47.818 -86.474 -48.967 1.00 67.54 227 THR K O 1
ATOM 19913 N N . PHE U 1 228 ? 47.731 -85.874 -51.129 1.00 65.25 228 PHE K N 1
ATOM 19914 C CA . PHE U 1 228 ? 46.356 -86.333 -51.279 1.00 65.25 228 PHE K CA 1
ATOM 19915 C C . PHE U 1 228 ? 46.076 -86.603 -52.751 1.00 65.25 228 PHE K C 1
ATOM 19916 O O . PHE U 1 228 ? 46.968 -86.517 -53.598 1.00 65.25 228 PHE K O 1
ATOM 19924 N N . THR U 1 229 ? 44.824 -86.946 -53.052 1.00 66.98 229 THR K N 1
ATOM 19925 C CA . THR U 1 229 ? 44.362 -87.180 -54.412 1.00 66.98 229 THR K CA 1
ATOM 19926 C C . THR U 1 229 ? 43.076 -86.400 -54.623 1.00 66.98 229 THR K C 1
ATOM 19927 O O . THR U 1 229 ? 42.581 -85.729 -53.716 1.00 66.98 229 THR K O 1
ATOM 19931 N N . ALA U 1 230 ? 42.514 -86.498 -55.822 1.00 70.73 230 ALA K N 1
ATOM 19932 C CA . ALA U 1 230 ? 41.337 -85.718 -56.160 1.00 70.73 230 ALA K CA 1
ATOM 19933 C C . ALA U 1 230 ? 40.419 -86.518 -57.065 1.00 70.73 230 ALA K C 1
ATOM 19934 O O . ALA U 1 230 ? 40.827 -87.482 -57.711 1.00 70.73 230 ALA K O 1
ATOM 19936 N N . HIS U 1 231 ? 39.159 -86.105 -57.088 1.00 69.16 231 HIS K N 1
ATOM 19937 C CA . HIS U 1 231 ? 38.173 -86.658 -57.995 1.00 69.16 231 HIS K CA 1
ATOM 19938 C C . HIS U 1 231 ? 37.186 -85.552 -58.303 1.00 69.16 231 HIS K C 1
ATOM 19939 O O . HIS U 1 231 ? 36.825 -84.779 -57.417 1.00 69.16 231 HIS K O 1
ATOM 19946 N N . GLY U 1 232 ? 36.742 -85.479 -59.540 1.00 71.26 232 GLY K N 1
ATOM 19947 C CA . GLY U 1 232 ? 35.747 -84.492 -59.891 1.00 71.26 232 GLY K CA 1
ATOM 19948 C C . GLY U 1 232 ? 35.854 -84.107 -61.349 1.00 71.26 232 GLY K C 1
ATOM 19949 O O . GLY U 1 232 ? 36.434 -84.824 -62.152 1.00 71.26 232 GLY K O 1
ATOM 19950 N N . GLN U 1 233 ? 35.277 -82.953 -61.669 1.00 71.05 233 GLN K N 1
ATOM 19951 C CA . GLN U 1 233 ? 35.234 -82.493 -63.045 1.00 71.05 233 GLN K CA 1
ATOM 19952 C C . GLN U 1 233 ? 35.072 -80.984 -63.062 1.00 71.05 233 GLN K C 1
ATOM 19953 O O . GLN U 1 233 ? 34.607 -80.384 -62.093 1.00 71.05 233 GLN K O 1
ATOM 19959 N N . THR U 1 234 ? 35.441 -80.379 -64.185 1.00 81.32 234 THR K N 1
ATOM 19960 C CA . THR U 1 234 ? 35.355 -78.938 -64.350 1.00 81.32 234 THR K CA 1
ATOM 19961 C C . THR U 1 234 ? 34.660 -78.616 -65.659 1.00 81.32 234 THR K C 1
ATOM 19962 O O . THR U 1 234 ? 34.450 -79.482 -66.508 1.00 81.32 234 THR K O 1
ATOM 19966 N N . ARG U 1 235 ? 34.310 -77.345 -65.818 1.00 86.44 235 ARG K N 1
ATOM 19967 C CA . ARG U 1 235 ? 33.702 -76.865 -67.045 1.00 86.44 235 ARG K CA 1
ATOM 19968 C C . ARG U 1 235 ? 34.230 -75.486 -67.384 1.00 86.44 235 ARG K C 1
ATOM 19969 O O . ARG U 1 235 ? 34.582 -74.704 -66.501 1.00 86.44 235 ARG K O 1
ATOM 19977 N N . LEU U 1 236 ? 34.265 -75.192 -68.676 1.00 101.43 236 LEU K N 1
ATOM 19978 C CA . LEU U 1 236 ? 34.664 -73.889 -69.170 1.00 101.43 236 LEU K CA 1
ATOM 19979 C C . LEU U 1 236 ? 33.590 -73.367 -70.107 1.00 101.43 236 LEU K C 1
ATOM 19980 O O . LEU U 1 236 ? 32.790 -74.128 -70.649 1.00 101.43 236 LEU K O 1
ATOM 19985 N N . TYR U 1 237 ? 33.579 -72.055 -70.298 1.00 105.41 237 TYR K N 1
ATOM 19986 C CA . TYR U 1 237 ? 32.597 -71.417 -71.160 1.00 105.41 237 TYR K CA 1
ATOM 19987 C C . TYR U 1 237 ? 33.327 -70.440 -72.059 1.00 105.41 237 TYR K C 1
ATOM 19988 O O . TYR U 1 237 ? 33.933 -69.487 -71.566 1.00 105.41 237 TYR K O 1
ATOM 19997 N N . PHE U 1 238 ? 33.272 -70.665 -73.367 1.00 116.33 238 PHE K N 1
ATOM 19998 C CA . PHE U 1 238 ? 34.004 -69.821 -74.294 1.00 116.33 238 PHE K CA 1
ATOM 19999 C C . PHE U 1 238 ? 33.198 -69.659 -75.570 1.00 116.33 238 PHE K C 1
ATOM 20000 O O . PHE U 1 238 ? 32.127 -70.245 -75.732 1.00 116.33 238 PHE K O 1
ATOM 20008 N N . LYS U 1 239 ? 33.738 -68.866 -76.490 1.00 118.42 239 LYS K N 1
ATOM 20009 C CA . LYS U 1 239 ? 33.142 -68.688 -77.802 1.00 118.42 239 LYS K CA 1
ATOM 20010 C C . LYS U 1 239 ? 34.243 -68.398 -78.805 1.00 118.42 239 LYS K C 1
ATOM 20011 O O . LYS U 1 239 ? 35.211 -67.707 -78.488 1.00 118.42 239 LYS K O 1
ATOM 20017 N N . SER U 1 240 ? 34.114 -68.951 -80.003 1.00 124.73 240 SER K N 1
ATOM 20018 C CA . SER U 1 240 ? 35.139 -68.766 -81.016 1.00 124.73 240 SER K CA 1
ATOM 20019 C C . SER U 1 240 ? 34.914 -67.470 -81.758 1.00 124.73 240 SER K C 1
ATOM 20020 O O . SER U 1 240 ? 33.796 -67.171 -82.164 1.00 124.73 240 SER K O 1
ATOM 20023 N N . VAL U 1 241 ? 35.972 -66.691 -81.932 1.00 138.18 241 VAL K N 1
ATOM 20024 C CA . VAL U 1 241 ? 35.858 -65.424 -82.631 1.00 138.18 241 VAL K CA 1
ATOM 20025 C C . VAL U 1 241 ? 37.011 -65.258 -83.598 1.00 138.18 241 VAL K C 1
ATOM 20026 O O . VAL U 1 241 ? 38.139 -65.626 -83.279 1.00 138.18 241 VAL K O 1
ATOM 20030 N N . GLY U 1 242 ? 36.747 -64.711 -84.779 1.00 143.61 242 GLY K N 1
ATOM 20031 C CA . GLY U 1 242 ? 37.828 -64.457 -85.714 1.00 143.61 242 GLY K CA 1
ATOM 20032 C C . GLY U 1 242 ? 37.493 -64.530 -87.186 1.00 143.61 242 GLY K C 1
ATOM 20033 O O . GLY U 1 242 ? 36.326 -64.654 -87.558 1.00 143.61 242 GLY K O 1
ATOM 20034 N N . ASN U 1 243 ? 38.517 -64.451 -88.031 1.00 141.92 243 ASN K N 1
ATOM 20035 C CA . ASN U 1 243 ? 38.309 -64.516 -89.470 1.00 141.92 243 ASN K CA 1
ATOM 20036 C C . ASN U 1 243 ? 37.167 -63.605 -89.881 1.00 141.92 243 ASN K C 1
ATOM 20037 O O . ASN U 1 243 ? 37.201 -62.399 -89.646 1.00 141.92 243 ASN K O 1
#

Radius of gyration: 60.63 Å; Cα contacts (8 Å, |Δi|>4): 5673; chains: 11; bounding box: 141×107×194 Å

InterPro domains:
  IPR000143 Geminivirus MSV 27Kd coat protein [PR00226] (70-85)
  IPR000143 Geminivirus MSV 27Kd coat protein [PR00226] (110-128)
  IPR000143 Geminivirus MSV 27Kd coat protein [PR00226] (140-157)
  IPR000143 Geminivirus MSV 27Kd coat protein [PR00226] (194-217)
  IPR000143 Geminivirus MSV 27Kd coat protein [PR00226] (232-243)
  IPR000263 Geminivirus AR1/BR1 coat protein [PF00844] (6-244)
  IPR000263 Geminivirus AR1/BR1 coat protein [PR00223] (109-128)
  IPR000263 Geminivirus AR1/BR1 coat protein [PR00223] (138-157)
  IPR000263 Geminivirus AR1/BR1 coat protein [PR00223] (206-221)
  IPR029053 Viral coat protein subunit [G3DSA:2.60.120.20] (15-236)

B-factor: mean 92.49, std 36.3, range [17.03, 197.78]

Secondary structure (DSSP, 8-state):
--S----SS--EEEEEEEBTTB--EE-TT-EEEE-----BSSSTTSB-SSEEEEEEEEEEEEEEE-TTGGGS-EEEEEEEEEEEESS--SSPP-HHHHS---GGGTT-GGG----STTTTTEEEEEEEEEEEEE-S--TTSPPPTT-----TTSEEEEEEEE----EEEEE-SSS--SGGGEEE-EEEEEEE-SSS--EEEEEEEEEEEEEE--/-----S--SS--EEEEEEEBTTB--EE-TT-EEEE-----BSSSTTSB-SSEEEEEEEEEEEEEEE-TTTTSS-EEEEEEEEEEEESS--SSPP-HHHHS---GGGTT-GGG----STTTTTEEEEEEEEEEEEE-S--TTSPPPTT-----TTSEEEEEEEE----EEEEE-SSS--SGGGEEE-EEEEEEE-SSS--EEEEEEEEEEEEEE--/-TTT--SSPPEEEEEEE-TTS--EE-TT-EEEE-----BSSSTTSB-SSEEEEEEEEEEEEEEE-HHHHSS--EEEEEEEEEEESS--SSPP-HHHHS---GGGSS-GGG----SGGGGTEEEEEEEEEEEE--S--SSSPPPTT------SSEEEEEEEE----EEEEE-S-S--SGGGEEE-EEEEEEE-BTTB-EE--EEEEEEEEEE--/-------SSPPEEEEEEEBTTB--EE-TT-EEEE-----BSSSTTSB-SSEEEEEEEEEEEEEEE-TTGGGS-EEEEEEEEEEEESS--SSPP-HHHHS---GGGTT-GGG----STTTTTEEEEEEEEEEEEE-S--TTSPPPTT-----TTSEEEEEEEE----EEEEE-SSS--SGGGEEE-EEEEEEE-SSS--EEEEEEEEEEEEE---/-----S-SS--EEEEEEEBTTB--EE-TT-EEEE-----BSSSTTSB-SSEEEEEEEEEEEEEEE-TTTTSS-EEEEEEEEEEEESS--SSPP-HHHHS---GGGTT-GGG----STTTTTEEEEEEEEEEEEE-S--TTSPPPTT-----TTSEEEEEEEE----EEEEE-SSS--SGGGEEE-EEEEEEE-SSS--EEEEEEEEEEEEEE--/----S--SS--EEEEEEEBTTB--EE-TT-EEEE-----BSSSTTSB-SSEEEEEEEEEEEEEEE-TTGGGS-EEEEEEEEEEEESS--SSPP-HHHHS---GGGTT-GGG----STTTTTEEEEEEEEEEEEE-S--TTSPPPTT-----TTSEEEEEEEE----EEEEE-SSS--SGGGEEE-EEEEEEE-SSS--EEEEEEEEEEE-----/-TT----SS--EEEEEEEBTTB--EE-TT-EEEE-----BSSSTTSB-SSEEEEEEEEEEEEEEE-TTTTSS-EEEEEEEEEEEESS--SSPP-HHHHS---GGGTT-GGG----STTTTTEEEEEEEEEEEEE-S--TTSPPPTT-----TTSEEEEEEEE----EEEEE-SSS--SGGGEEE-EEEEEEE-SSS--EEEEEEEEEEEEEE--/--SSS--EEEEEEEBTTB--EE-TT-EEEE-----BSSSTTSB-SSEEEEEEEEEEEEEEE-TTTTSS-EEEEEEEEEEEESS--SSPP-HHHHS---GGGTT-GGG----STTTTTEEEEEEEEEEEEE-S--TTSPPPTT-----TTSEEEEEEEE----EEEEE-SSS--SGGGEEE-EEEEEEE-SSS--EEEEEEEEEEEEEE--/---S-SSSPPEEEEEEE-GGG--PBPTT-B--B-----BSSSSSSB-SSEEEEEEEEEEEEEEE-TTTTSS-EEEEEEEEEEEESS--SS---HHHHS---GGGTT-GGG-----SSSSSEEEEEEEEEEEEE-S--TTSPPPTT-----TTSEEEEEEEE----EEEEE-SSS--SGGGEEE-EEEEEEE-SSS--EEEEEEEEEEEEE---/--SS----SSPPEEEEEEEBTTB--EE-TT-EEEE-----BSSSTTSB-SSEEEEEEEEEEEEEEE-TTGGGS-EEEEEEEEEEEESS--SSPP-HHHHS---GGGTT-GGG----STTTTTEEEEEEEEEEEEE-S--TTSPPPTT-----TTSEEEEEEEE----EEEEE-SSS--SGGGEEE-EEEEEEE-SSS--EEEEEEEEEEEEEE--/--S---SSPPEEEEEEEBTTB--EE-TT-EEEE-----BSSSTTSB-SSEEEEEEEEEEEEEEE-TTTTSS-EEEEEEEEEEEESS--SSPP-HHHHS---GGGTT-GGG----STTTTTEEEEEEEEEEEEE-S--TTSPPPTT-----TTSEEEEEEEE----EEEEE-SSS--SGGGEEE-EEEEEEE-SSS--EEEEEEEEEEEEEE--